Protein 5HR4 (pdb70)

Sequence (1500 aa):
PQDPINIKAAERMGKLHDTLKLVGYEGHALELYLVRLLFCLFAEDTTIFEKSLFQEYIETKTLEDGSDLAHHINTLFYVLNTPEQKRLKNLDEHLAAFPYINGKLFEEPLPPAQFDKAMREALLDLCSLDWSRISPAIFGSLFQSIMDAKKRRNLGAHYTSEANILKLIKPLFLDELWVEFEKVKNNKNKLLAFHKKLRGLTFFDPACGCGNFLVITYRELRLLEIEVLRGLHRGGQQVLDIEHLIQINVDQFFGIEIEEFPAQIAQVALWLTDHQMNMKISDEFGNYFARIPLKSTPHILNANALQIDWNDVLEAKKCCFILGNPPFVGKSKQTPGQKADLLSVFGNLKSASDLDLVAAWYPKAAHYIQTNANIRCAFVSTNSITQGEQVSLLWPLLLSLGIKINFAHRTFSWTNEASGVAAVHCVIIGFGLKDSDEKIIYEYESINGEPLAIKAKNINPYLRDGVDVIACKRQQPISKLPSMRYGNKPTDDGNFLFTDEEKNQFITNEPSSEKYFRRFVGGDEFINNTSRWCLWLDGADISEIRAMPLVLARIKKVQEFRLKSSAKPTRQSASTPMKFFYISQPDTDYLLIPETSSENRQFIPIGFVDRNVISSNATYHIPSAEPLIFGLLSSTMHNCWMRNVGGRLESRYRYSASLVYNTFPWIQPNEKQSKAIEEAAFAILKARSNYPNESLAGLYDPKTMPSELLKAHQKLDKAVDSVYGFKGPNTEIARIAFLFETYQKMTSLKPQDPINIKAAERMGKLHDTLKLVGYEGHALELYLVRLLFCLFAEDTTIFEKSLFQEYIETKTLEDGSDLAHHINTLFYVLNTPEQKRLKNLDEHLAAFPYINGKLFEEPLPPAQFDKAMREALLDLCSLDWSRISPAIFGSLFQSIMDAKKRRNLGAHYTSEANILKLIKPLFLDELWVEFEKVKNNKNKLLAFHKKLRGLTFFDPACGCGNFLVITYRELRLLEIEVLRGLHRGGQQVLDIEHLIQINVDQFFGIEIEEFPAQIAQVALWLTDHQMNMKISDEFGNYFARIPLKSTPHILNANALQIDWNDVLEAKKCCFILGNPPFVGKSKQTPGQKADLLSVFGNLKSASDLDLVAAWYPKAAHYIQTNANIRCAFVSTNSITQGEQVSLLWPLLLSLGIKINFAHRTFSWTNEASGVAAVHCVIIGFGLKDSDEKIIYEYESINGEPLAIKAKNINPYLRDGVDVIACKRQQPISKLPSMRYGNKPTDDGNFLFTDEEKNQFITNEPSSEKYFRRFVGGDEFINNTSRWCLWLDGADISEIRAMPLVLARIKKVQEFRLKSSAKPTRQSASTPMKFFYISQPDTDYLLIPETSSENRQFIPIGFVDRNVISSNATYHIPSAEPLIFGLLSSTMHNCWMRNVGGRLESRYRYSASLVYNTFPWIQPNEKQSKAIEEAAFAILKARSNYPNESLAGLYDPKTMPSELLKAHQKLDKAVDSVYGFKGPNTEIARIAFLFETYQKMTSLL

Nearest PDB structures (foldseek):
  5hr4-assembly1_C  TM=1.001E+00  e=0.000E+00  Methylophilus methylotrophus
  3ufb-assembly1_A  TM=4.708E-01  e=8.929E-09  Vibrio vulnificus YJ016
  2okc-assembly1_A  TM=4.684E-01  e=1.833E-08  Bacteroides thetaiotaomicron VPI-5482
  7vs4-assembly1_A  TM=4.826E-01  e=1.226E-07  Aquipseudomonas alcaligenes
  5ybb-assembly1_B  TM=4.633E-01  e=5.166E-07  Caldanaerobacter subterraneus subsp. tengcongensis MB4

Radius of gyration: 51.99 Å; Cα contacts (8 Å, |Δi|>4): 2659; chains: 2; bounding box: 96×68×172 Å

Solvent-accessible surface area: 61101 Å² total; per-residue (Å²): 156,63,101,91,18,86,39,48,0,1,66,105,1,0,56,5,4,44,56,0,95,145,24,48,7,59,40,85,15,0,24,10,1,1,1,2,0,2,2,0,0,1,0,1,15,21,79,18,0,116,166,19,23,1,27,81,11,1,83,101,46,12,93,113,75,0,14,9,1,0,5,5,3,26,4,3,8,74,0,0,42,8,40,119,102,155,28,21,172,47,25,16,146,94,1,42,40,1,32,54,0,44,8,109,3,4,107,66,92,15,47,9,4,7,5,70,100,68,11,17,82,39,0,29,69,2,1,48,24,40,1,33,201,7,43,7,22,10,2,0,3,4,10,4,38,33,23,66,88,81,94,26,157,36,45,19,6,45,6,7,8,67,65,9,0,45,36,0,0,88,34,20,8,8,58,68,12,78,102,48,6,91,160,14,76,143,59,105,117,117,0,100,69,4,6,63,92,0,72,54,17,19,0,0,0,0,19,7,14,3,0,6,5,0,3,0,0,0,52,25,0,1,71,0,0,8,56,0,3,107,21,28,47,94,26,64,112,136,90,22,74,1,59,165,28,16,69,0,20,0,46,5,0,19,0,1,16,83,48,42,4,0,9,26,0,0,10,1,0,0,9,1,5,5,4,40,11,0,44,34,0,9,106,94,31,59,45,127,20,31,42,48,58,11,101,20,40,5,75,15,73,68,25,34,8,10,131,42,80,3,63,117,20,13,54,3,92,58,5,33,28,0,0,0,22,1,22,41,8,28,78,85,136,9,61,109,45,19,86,61,13,1,73,80,24,10,49,108,79,163,30,1,53,28,0,9,5,0,0,0,16,0,0,44,0,0,101,14,0,91,109,28,42,106,4,30,0,0,0,1,0,8,4,30,0,7,28,5,38,23,0,23,25,0,1,67,48,0,68,86,41,42,6,14,7,30,12,0,2,76,36,4,37,14,80,14,106,12,64,57,64,25,90,35,17,0,2,0,0,0,3,3,37,113,106,45,154,131,24,55,10,33,74,32,116,56,48,94,33,88,46,123,55,77,168,8,91,41,6,7,1,8,2,48,71,29,88,68,34,24,2,63,102,87,112,59,27,46,11,84,31,70,76,20,102,75,0,0,79,19,30,6,99,31,23,0,27,6,69,62,73,88,9,93,58,13,47,102,106,17,98,60,0,60,88,24,24,83,141,7,16,4,4,91,18,31,9,63,126,77,48,80,53,0,1,23,2,65,74,18,53,119,90,84,3,66,75,9,87,67,0,75,52,61,12,113,119,0,52,75,69,1,102,165,32,108,50,134,76,15,90,119,13,1,90,67,31,32,73,10,68,85,51,9,35,24,89,41,73,0,0,0,3,0,36,48,10,35,55,115,30,48,15,7,0,3,4,82,21,73,116,69,14,0,0,11,38,41,0,23,0,0,49,74,14,61,44,44,12,1,0,3,4,3,0,27,0,5,1,0,1,2,47,18,2,4,9,45,88,48,16,70,7,82,2,19,13,33,14,0,1,9,0,0,0,11,45,82,34,100,89,78,46,20,54,46,0,58,64,8,1,115,44,0,57,55,2,27,80,98,82,80,153,83,30,28,21,21,5,5,56,75,95,67,32,20,95,76,0,75,52,8,2,106,48,0,19,159,14,0,19,65,16,27,59,26,104,32,104,68,61,76,138,21,21,13,65,63,0,14,64,33,13,88,70,63,60,87,125,158,98,54,102,93,18,88,41,46,0,1,64,120,0,1,58,5,3,40,56,0,93,134,29,35,7,54,45,84,16,2,22,10,2,1,1,2,0,2,3,0,0,1,0,2,35,24,80,14,3,116,96,32,27,1,28,44,9,1,86,102,46,9,94,109,78,0,16,7,0,3,6,4,3,24,4,1,10,77,0,0,47,7,34,85,104,156,38,23,96,50,28,18,144,89,0,43,49,1,42,73,0,12,20,110,5,5,111,68,94,13,47,10,4,8,3,70,95,69,12,16,82,41,0,28,42,1,0,48,24,39,1,19,193,6,42,8,20,10,1,0,2,4,10,4,40,27,21,69,88,81,94,23,164,36,48,23,6,40,6,7,6,63,65,7,0,45,38,0,0,94,25,4,1,8,64,104,20,80,103,76,6,92,171,25,71,140,80,65,125,30,0,54,67,6,6,60,46,0,72,52,26,19,0,0,1,0,21,8,14,2,0,6,7,0,3,0,0,0,54,25,0,2,71,0,0,9,52,0,1,111,37,52,59,106,27,62,185,136,88,21,73,1,110,142,29,18,73,0,21,0,48,5,0,18,0,0,18,84,53,42,3,1,10,27,0,0,16,1,0,0,9,0,3,5,4,40,12,0,38,36,0,8,112,86,34,61,49,128,19,32,40,50,56,8,100,21,40,5,76,17,68,69,26,33,7,11,133,42,80,5,53,121,23,12,122,2,93,54,5,33,20,0,0,0,22,2,21,41,6,27,87,86,134,8,61,112,44,19,89,61,14,1,76,82,24,14,44,158,64,168,34,2,56,31,0,10,5,0,0,0,14,2,0,40,0,0,104,10,0,91,101,28,42,101,1,93,0,0,0,0,0,8,3,31,0,8,28,4,34,21,0,24,24,0,2,64,49,2,70,86,36,38,10,14,10,15,11,0,2,80,27,4,30,16,80,11,107,14,67,60,60,28,90,37,12,0,2,0,0,0,5,2,36,104,106,35,161,75,18,56,7,34,71,34,115,52,60,120,31,157,28,123,50,72,183,10,95,38,5,7,2,8,2,40,80,27,99,60,32,23,1,62,102,64,109,56,27,30,11,157,28,67,76,21,103,77,0,0,80,14,31,5,100,35,23,1,30,4,68,65,74,90,10,97,58,13,50,98,108,14,96,66,0,58,93,24,24,82,134,8,14,3,5,96,21,32,8,56,124,74,53,81,51,0,1,27,3,76,78,21,81,113,75,86,1,70,76,11,99,68,1,74,50,64,14,48,112,0,65,100,70,1,103,158,30,113,47,132,78,16,94,110,14,2,84,85,23,45,24,10,64,85,58,10,34,19,94,41,72,0,0,0,3,0,37,50,12,33,54,113,32,98,11,10,0,2,5,80,18,72,115,69,24,0,0,10,39,39,0,26,0,0,46,76,16,61,44,47,9,0,0,2,8,2,0,29,0,5,2,0,0,3,50,16,1,4,10,43,85,46,11,66,5,80,3,18,12,31,13,0,1,9,0,0,0,14,74,101,29,83,157,165,39,19,54,44,0,66,64,6,0,118,46,0,55,51,1,24,71,91,78,100,166,83,29,30,24,22,3,6,62,65,104,60,34,23,84,77,0,69,55,8,1,113,50,0,16,164,11,0,23,55,14,16,55,20,104,36,91,126,66,65,145,24,8,18,64,60,0,24,64,18,11,83,62,35,45,84,155,136

Foldseek 3Di:
DFAADDLVLLLLLLVLLVVLVVVPCDDPLSLLVSLVLLVVLQCLLDPQAPNLLVLVCCVPVHDLFQACVQVVVLVLLVLLQDALVPDDPVPDPSSSRHHNAHDVSRPDRHDTGGDGNVSSVSSSVSNRHRHNDPAQQSLLSNLQSNDDPLRCQFQVSHGAAPVRLCVFVCVQPLVVLVVLCVVCLQPLVVLVVSQVVLLLAAEEEAAQFLARNVLSVLLSSLVSVLSSQVSNDPPVPDQRDDVVRDHHAQQRYFYEHADVNSLSNSWSSRQSSQQSSQVVSCVVRVDHDHCGRDPHTHQYHHHNSLPDQCVVSPQLVSHAEYEDEGHWAALVGHDPVLLVSQCVQVPPAPPSSRDTSVLSVQSSVLVRCLVPQNHKYKYKYFLQCLAAANLVVRVVVSVVSQKFWQEKEHWAFDDHDHPDTDGTIIMMTIITNDHDPWGWYWYDPHSHDDTDTDTAPGQESSRDRADPDAFHFDPAALDDDFAKFFAFAAQQPQLFKDAPVRVVVVCVVFVLQPVQKFWEDALVCQQAVGTMIGRACVPPDVVSVVVTVSVVVSLVSRLVSQCPDDDVLSPVCSVVSRHGSGHDQDPAKKKKFFFWAAPLFLAGDIGIDGSRHGYHSRIMIRGPDDLLVVLVNRASLLSLQQQRHHGHDSRTRGDDCRGRVRLFQADDADPVLSVQLSVLSVQLVVLVVVDPPQRNNQCRNVVNHDVSNVVSNVSSNVSRCVRVVNDDDPDSVVSVNSRVVRSVVSVVD/DAFAADDLVLLLLLLVLLVVLVVVPCDDPLSLLVSLVLVLVLQCLLDVQAPNLLVLVCCVPVHDLFQACVLVVVLVLLVQLCAALVGDDPPPDPSSSSRHHAHDPSRPDRHDTTGDGNVSSVSSSVSSRHRCLPPAQQSLLSSQQNNDDPLGCQQQVSHGAAPVVLCVWVCVQPLVVLVVVCVVCLQPLVSLVVSLVVLLLAAEEEEQQFLARNLLSVLLSSLVVVLSSQVSNDPPVPDFRDCVVRDRHAQQRYEYEHQDVNSLSSNWSSRQSSVQSSQVVSCVVRPHHDHCGRPPHTHQYHNHHLLPDQCVVRPQLVSHAEYEYEGRWDFLPGHDPVLLVSQCVLVPPQPPSSRETSVLSVQSSVLVRCLVPQNYKYKYKYFLQCLAAANLVRRVVVSVVSQKFWQEKEPWAFDDHDHPPTDGTIIMMTMITNDHDCWGWYWYDPHSHDDTDIDTARGQESNRDRADPDAFHFACAALDPDFDKFFAFAAQQVCLFKDAPVRVVVLCVVPVLQPVQKFWEDALVCQQAVGTMIGRAPPPPPVVSVVVDVSVVVSQLSSLVSQCPDPDVLSPVCSVVSRHGSGHDQDPAKKKKFFFWDAPQFQARDIGIDGSRHGYHSRIMIRGPDDLLVVLVNRASLLSLQQQRFHGHDSRTRGDDCRTRVRLFQAADADPVLSVQLSVLSVQLVVLVVVDPVDGNNQCGNVVRHDPSNVVSRVSSNVSRCVRVVPPDDPDSVSSVNSRVVSSVVSVVVD

Secondary structure (DSSP, 8-state):
-PPBP-HHHHHHHHHHHHHHHHTT--HHHHHHHHHHHHHHHHHHTTTSSSTTHHHHHHHHHS-TTSSSHHHHHHHHHHHTTS-GGGS-TT--HHHHTSPP--HHHH-S--------HHHHHHHHHHHTSB-TT--HHHHHHHHHHTS-HHHHHHTT--PPPHHHHHHHHIIIIIHHHHHHHHHHTT-HHHHHHHHHHHHT--EEETT-TTSHHHHHHHHHHHHHHHHHHHHH--STTSPP-HHHH----GGGEEEEESSHHHHHHHHHHHHHHHHHHHHHHHHHTTS-----S-----EEEES-TTTS-GGGTS-GGG--EEEE-PPP--TTS--HHHHHHHHHHHTT-TTGGGS-GGGGHHHHHHHHGGG-TT-EEEEEEEGGGGSHHHHHHHHHHHHHTT-EEEEEEEEEE---SSSS----EEEEEEEESS--SSEEEEE-SSTTS--EEEEES---TTSSSS--------SS-SSS----EEPBB--STTTTEEEHHHHHHHHHHSGGGGGGEEEEE-HHHHHTT--EEEE--TT--HHHHHH-HHHHHHHHHHHHHHHT-SSHHHHHHTTSTTS-SB----SS-EEEEESEE-TT-SS---EEE-TTSEEBTTEEEEET--HHHHHHHHSHHHHHHHHHHSEEETTEEE--TTTTGGG---PPP-HHHHHHHHHHHHHHHHHHHTSTT--HHHHH-TTT--HHHHHHHHHHHHHHHHHHT--S--SHHHHHHHHHHHHHHHHT-/-PPPBP-HHHHHHHHHHHHHHHHHT--THHHHHHHHHHHHHHHHHHTTSSSTTHHHHHHHHHS-TT-TTHHHHHHHHHHHHTS-GGGS-TT--HHHHTS----HHHH-S--------HHHHHHHHHHHTSB-TT--HHHHHHHHHTTS-HHHHHHTT--PPPHHHHHHHHIIIIIHHHHHHHHHHTT-HHHHHHHHHHHHT--EEEET-TTSHHHHHHHHHHHHHHHHHHHHH--STTSPP-HHHH----GGGEEEEESSHHHHHHHHHHHHHHHHHHHHHHHHHHTS-----S-----EEEES-TTTS-GGGTS-GGG--EEEE------TTS--HHHHHHHHHHHTT-TTGGGS-GGGGHHHHHHHHHTT-TT-EEEEEEEGGGGSGGGHHHHHHHHHHTT-EEEEEEEEEE---SSSS----EEEEEEEESS--SSEEEEEESSTTS-EEEEEES---TTSSSS--------SS-SSS-PPPEE-BB--STTTTEE-HHHHHHHHHH-GGGGGGEEEEE-HHHHHTT---EEE--TT--HHHHHT-HHHHHHHHHHHHHHHT-SSHHHHHHTTSTTS-SB----SS-EEEEESEE-TT-SS---EEE-TTSEEBTTEEEEES--HHHHHHHHSHHHHHHHHHHSEEETTEEE--TTTTGGG-------HHHHHHHHHHHHHHHHHHHT--S--HHHHT-GGG--HHHHHHHHHHHHHHHHHHT--S-SSHHHHHHHHHHHHHHHHHT-

B-factor: mean 38.35, std 11.58, range [15.12, 115.85]

Structure (mmCIF, N/CA/C/O backbone):
data_5HR4
#
_entry.id   5HR4
#
_cell.length_a   61.877
_cell.length_b   95.292
_cell.length_c   161.969
_cell.angle_alpha   72.84
_cell.angle_beta   89.15
_cell.angle_gamma   71.62
#
_symmetry.space_group_name_H-M   'P 1'
#
loop_
_entity.id
_entity.type
_entity.pdbx_description
1 polymer MmeI
2 polymer "DNA (5'-D(P*TP*AP*TP*CP*CP*GP*AP*CP*AP*TP*AP*AP*C)-3')"
3 polymer "DNA (5'-D(P*GP*TP*TP*AP*TP*GP*TP*CP*GP*GP*AP*TP*A)-3')"
4 non-polymer 'CALCIUM ION'
5 non-polymer SINEFUNGIN
6 water water
#
loop_
_atom_site.group_PDB
_atom_site.id
_atom_site.type_symbol
_atom_site.label_atom_id
_atom_site.label_alt_id
_atom_site.label_comp_id
_atom_site.label_asym_id
_atom_site.label_entity_id
_atom_site.label_seq_id
_atom_site.pdbx_PDB_ins_code
_atom_site.Cartn_x
_atom_site.Cartn_y
_atom_site.Cartn_z
_atom_site.occupancy
_atom_site.B_iso_or_equiv
_atom_site.auth_seq_id
_atom_site.auth_comp_id
_atom_site.auth_asym_id
_atom_site.auth_atom_id
_atom_site.pdbx_PDB_model_num
ATOM 1 N N . PRO A 1 157 ? 28.356 11.189 9.492 1.00 64.86 157 PRO C N 1
ATOM 2 C CA . PRO A 1 157 ? 27.971 9.792 9.320 1.00 56.98 157 PRO C CA 1
ATOM 3 C C . PRO A 1 157 ? 26.518 9.544 9.755 1.00 54.42 157 PRO C C 1
ATOM 4 O O . PRO A 1 157 ? 25.924 10.354 10.472 1.00 55.31 157 PRO C O 1
ATOM 6 N N . GLN A 1 158 ? 25.952 8.421 9.318 1.00 51.62 158 GLN C N 1
ATOM 7 C CA . GLN A 1 158 ? 24.561 8.098 9.607 1.00 47.11 158 GLN C CA 1
ATOM 8 C C . GLN A 1 158 ? 24.422 7.491 10.999 1.00 44.89 158 GLN C C 1
ATOM 9 O O . GLN A 1 158 ? 25.294 6.749 11.456 1.00 48.56 158 GLN C O 1
ATOM 15 N N . ASP A 1 159 ? 23.311 7.800 11.670 1.00 48.27 159 ASP C N 1
ATOM 16 C CA . ASP A 1 159 ? 23.074 7.305 13.027 1.00 45.89 159 ASP C CA 1
ATOM 17 C C . ASP A 1 159 ? 23.014 5.782 13.020 1.00 43.31 159 ASP C C 1
ATOM 18 O O . ASP A 1 159 ? 22.213 5.209 12.268 1.00 44.66 159 ASP C O 1
ATOM 23 N N . PRO A 1 160 ? 23.823 5.090 13.817 1.00 46.52 160 PRO C N 1
ATOM 24 C CA . PRO A 1 160 ? 23.704 3.628 13.876 1.00 42.86 160 PRO C CA 1
ATOM 25 C C . PRO A 1 160 ? 22.359 3.210 14.443 1.00 42.23 160 PRO C C 1
ATOM 26 O O . PRO A 1 160 ? 21.759 3.908 15.259 1.00 47.59 160 PRO C O 1
ATOM 30 N N . ILE A 1 161 ? 21.870 2.064 13.973 1.00 44.72 161 ILE C N 1
ATOM 31 C CA . ILE A 1 161 ? 20.544 1.602 14.362 1.00 42.10 161 ILE C CA 1
ATOM 32 C C . ILE A 1 161 ? 20.544 1.198 15.827 1.00 39.55 161 ILE C C 1
ATOM 33 O O . ILE A 1 161 ? 21.560 0.766 16.381 1.00 40.35 161 ILE C O 1
ATOM 38 N N . ASN A 1 162 ? 19.384 1.321 16.458 1.00 41.25 162 ASN C N 1
ATOM 39 C CA . ASN A 1 162 ? 19.193 0.842 17.819 1.00 40.23 162 ASN C CA 1
ATOM 40 C C . ASN A 1 162 ? 17.952 -0.039 17.855 1.00 41.36 162 ASN C C 1
ATOM 41 O O . ASN A 1 162 ? 17.430 -0.418 16.803 1.00 44.04 162 ASN C O 1
ATOM 46 N N . ILE A 1 163 ? 17.447 -0.347 19.048 1.00 39.81 163 ILE C N 1
ATOM 47 C CA . ILE A 1 163 ? 16.195 -1.093 19.129 1.00 41.73 163 ILE C CA 1
ATOM 48 C C . ILE A 1 163 ? 15.038 -0.346 18.465 1.00 40.19 163 ILE C C 1
ATOM 49 O O . ILE A 1 163 ? 14.141 -0.973 17.889 1.00 45.81 163 ILE C O 1
ATOM 54 N N . LYS A 1 164 ? 15.022 0.988 18.524 1.00 38.44 164 LYS C N 1
ATOM 55 C CA . LYS A 1 164 ? 13.870 1.701 17.975 1.00 43.16 164 LYS C CA 1
ATOM 56 C C . LYS A 1 164 ? 13.775 1.526 16.462 1.00 42.69 164 LYS C C 1
ATOM 57 O O . LYS A 1 164 ? 12.687 1.653 15.892 1.00 42.88 164 LYS C O 1
ATOM 59 N N . ALA A 1 165 ? 14.886 1.189 15.805 1.00 44.86 165 ALA C N 1
ATOM 60 C CA . ALA A 1 165 ? 14.855 0.984 14.362 1.00 35.92 165 ALA C CA 1
ATOM 61 C C . ALA A 1 165 ? 14.215 -0.348 14.013 1.00 39.19 165 ALA C C 1
ATOM 62 O O . ALA A 1 165 ? 13.407 -0.427 13.079 1.00 41.49 165 ALA C O 1
ATOM 64 N N . ALA A 1 166 ? 14.559 -1.410 14.739 1.00 35.96 166 ALA C N 1
ATOM 65 C CA . ALA A 1 166 ? 13.894 -2.681 14.473 1.00 32.89 166 ALA C CA 1
ATOM 66 C C . ALA A 1 166 ? 12.394 -2.563 14.709 1.00 38.26 166 ALA C C 1
ATOM 67 O O . ALA A 1 166 ? 11.592 -3.033 13.896 1.00 37.86 166 ALA C O 1
ATOM 69 N N . GLU A 1 167 ? 11.993 -1.909 15.801 1.00 39.93 167 GLU C N 1
ATOM 70 C CA . GLU A 1 167 ? 10.567 -1.781 16.081 1.00 39.27 167 GLU C CA 1
ATOM 71 C C . GLU A 1 167 ? 9.849 -1.024 14.966 1.00 35.51 167 GLU C C 1
ATOM 72 O O . GLU A 1 167 ? 8.721 -1.373 14.603 1.00 33.96 167 GLU C O 1
ATOM 78 N N . ARG A 1 168 ? 10.492 0.002 14.396 1.00 37.09 168 ARG C N 1
ATOM 79 C CA . ARG A 1 168 ? 9.892 0.728 13.276 1.00 35.60 168 ARG C CA 1
ATOM 80 C C . ARG A 1 168 ? 9.786 -0.156 12.038 1.00 42.07 168 ARG C C 1
ATOM 81 O O . ARG A 1 168 ? 8.772 -0.129 11.326 1.00 42.09 168 ARG C O 1
ATOM 89 N N . MET A 1 169 ? 10.826 -0.948 11.769 1.00 37.71 169 MET C N 1
ATOM 90 C CA . MET A 1 169 ? 10.779 -1.901 10.669 1.00 37.88 169 MET C CA 1
ATOM 91 C C . MET A 1 169 ? 9.665 -2.919 10.870 1.00 39.70 169 MET C C 1
ATOM 92 O O . MET A 1 169 ? 8.972 -3.291 9.913 1.00 42.49 169 MET C O 1
ATOM 97 N N . GLY A 1 170 ? 9.469 -3.368 12.109 1.00 39.36 170 GLY C N 1
ATOM 98 C CA . GLY A 1 170 ? 8.331 -4.220 12.411 1.00 35.55 170 GLY C CA 1
ATOM 99 C C . GLY A 1 170 ? 6.998 -3.585 12.059 1.00 36.47 170 GLY C C 1
ATOM 100 O O . GLY A 1 170 ? 6.101 -4.260 11.548 1.00 36.56 170 GLY C O 1
ATOM 101 N N . LYS A 1 171 ? 6.843 -2.279 12.319 1.00 35.36 171 LYS C N 1
ATOM 102 C CA . LYS A 1 171 ? 5.559 -1.645 12.004 1.00 37.83 171 LYS C CA 1
ATOM 103 C C . LYS A 1 171 ? 5.345 -1.563 10.491 1.00 37.82 171 LYS C C 1
ATOM 104 O O . LYS A 1 171 ? 4.211 -1.674 10.007 1.00 39.13 171 LYS C O 1
ATOM 106 N N . LEU A 1 172 ? 6.422 -1.389 9.729 1.00 41.03 172 LEU C N 1
ATOM 107 C CA . LEU A 1 172 ? 6.325 -1.460 8.274 1.00 38.83 172 LEU C CA 1
ATOM 108 C C . LEU A 1 172 ? 5.757 -2.801 7.844 1.00 40.47 172 LEU C C 1
ATOM 109 O O . LEU A 1 172 ? 4.837 -2.867 7.017 1.00 38.31 172 LEU C O 1
ATOM 114 N N . HIS A 1 173 ? 6.291 -3.882 8.416 1.00 36.86 173 HIS C N 1
ATOM 115 C CA . HIS A 1 173 ? 5.779 -5.223 8.168 1.00 34.03 173 HIS C CA 1
ATOM 116 C C . HIS A 1 173 ? 4.276 -5.300 8.415 1.00 35.25 173 HIS C C 1
ATOM 117 O O . HIS A 1 173 ? 3.507 -5.658 7.521 1.00 38.79 173 HIS C O 1
ATOM 124 N N . ASP A 1 174 ? 3.833 -4.957 9.625 1.00 38.84 174 ASP C N 1
ATOM 125 C CA . ASP A 1 174 ? 2.405 -5.031 9.931 1.00 39.45 174 ASP C CA 1
ATOM 126 C C . ASP A 1 174 ? 1.590 -4.048 9.094 1.00 40.70 174 ASP C C 1
ATOM 127 O O . ASP A 1 174 ? 0.418 -4.318 8.791 1.00 41.72 174 ASP C O 1
ATOM 132 N N . THR A 1 175 ? 2.182 -2.908 8.715 1.00 33.70 175 THR C N 1
ATOM 133 C CA . THR A 1 175 ? 1.496 -1.985 7.813 1.00 34.09 175 THR C CA 1
ATOM 134 C C . THR A 1 175 ? 1.270 -2.617 6.442 1.00 40.08 175 THR C C 1
ATOM 135 O O . THR A 1 175 ? 0.187 -2.496 5.857 1.00 39.10 175 THR C O 1
ATOM 139 N N . LEU A 1 176 ? 2.301 -3.271 5.902 1.00 41.74 176 LEU C N 1
ATOM 140 C CA . LEU A 1 176 ? 2.133 -4.073 4.700 1.00 34.20 176 LEU C CA 1
ATOM 141 C C . LEU A 1 176 ? 1.148 -5.210 4.927 1.00 38.90 176 LEU C C 1
ATOM 142 O O . LEU A 1 176 ? 0.307 -5.489 4.065 1.00 43.08 176 LEU C O 1
ATOM 147 N N . LYS A 1 177 ? 1.226 -5.887 6.075 1.00 36.73 177 LYS C N 1
ATOM 148 C CA . LYS A 1 177 ? 0.292 -6.980 6.308 1.00 36.64 177 LYS C CA 1
ATOM 149 C C . LYS A 1 177 ? -1.144 -6.482 6.235 1.00 36.42 177 LYS C C 1
ATOM 150 O O . LYS A 1 177 ? -2.001 -7.134 5.631 1.00 40.03 177 LYS C O 1
ATOM 156 N N . LEU A 1 178 ? -1.416 -5.300 6.792 1.00 37.60 178 LEU C N 1
ATOM 157 C CA . LEU A 1 178 ? -2.800 -4.852 6.897 1.00 37.90 178 LEU C CA 1
ATOM 158 C C . LEU A 1 178 ? -3.433 -4.545 5.546 1.00 37.09 178 LEU C C 1
ATOM 159 O O . LEU A 1 178 ? -4.662 -4.572 5.442 1.00 36.97 178 LEU C O 1
ATOM 164 N N . VAL A 1 179 ? -2.644 -4.264 4.509 1.00 35.12 179 VAL C N 1
ATOM 165 C CA . VAL A 1 179 ? -3.238 -3.993 3.200 1.00 36.38 179 VAL C CA 1
ATOM 166 C C . VAL A 1 179 ? -3.369 -5.277 2.390 1.00 31.84 179 VAL C C 1
ATOM 167 O O . VAL A 1 179 ? -3.755 -5.236 1.217 1.00 34.74 179 VAL C O 1
ATOM 171 N N . GLY A 1 180 ? -3.049 -6.416 3.006 1.00 32.58 180 GLY C N 1
ATOM 172 C CA . GLY A 1 180 ? -3.245 -7.719 2.401 1.00 30.92 180 GLY C CA 1
ATOM 173 C C . GLY A 1 180 ? -2.016 -8.362 1.796 1.00 37.33 180 GLY C C 1
ATOM 174 O O . GLY A 1 180 ? -2.152 -9.360 1.074 1.00 33.34 180 GLY C O 1
ATOM 175 N N . TYR A 1 181 ? -0.822 -7.811 2.043 1.00 39.86 181 TYR C N 1
ATOM 176 C CA . TYR A 1 181 ? 0.424 -8.442 1.612 1.00 27.87 181 TYR C CA 1
ATOM 177 C C . TYR A 1 181 ? 0.908 -9.295 2.772 1.00 32.54 181 TYR C C 1
ATOM 178 O O . TYR A 1 181 ? 1.687 -8.865 3.624 1.00 39.67 181 TYR C O 1
ATOM 187 N N . GLU A 1 182 ? 0.431 -10.526 2.792 1.00 32.93 182 GLU C N 1
ATOM 188 C CA . GLU A 1 182 ? 0.411 -11.386 3.959 1.00 31.07 182 GLU C CA 1
ATOM 189 C C . GLU A 1 182 ? 1.248 -12.618 3.675 1.00 24.20 182 GLU C C 1
ATOM 190 O O . GLU A 1 182 ? 1.595 -12.903 2.535 1.00 28.87 182 GLU C O 1
ATOM 192 N N . GLY A 1 183 ? 1.541 -13.373 4.721 1.00 25.21 183 GLY C N 1
ATOM 193 C CA . GLY A 1 183 ? 2.074 -14.696 4.486 1.00 21.99 183 GLY C CA 1
ATOM 194 C C . GLY A 1 183 ? 3.524 -14.720 4.009 1.00 34.77 183 GLY C C 1
ATOM 195 O O . GLY A 1 183 ? 4.341 -13.827 4.289 1.00 33.77 183 GLY C O 1
ATOM 196 N N . HIS A 1 184 ? 3.828 -15.789 3.269 1.00 34.41 184 HIS C N 1
ATOM 197 C CA . HIS A 1 184 ? 5.183 -16.089 2.825 1.00 30.71 184 HIS C CA 1
ATOM 198 C C . HIS A 1 184 ? 5.794 -14.932 2.046 1.00 31.73 184 HIS C C 1
ATOM 199 O O . HIS A 1 184 ? 6.956 -14.572 2.269 1.00 33.47 184 HIS C O 1
ATOM 206 N N . ALA A 1 185 ? 5.050 -14.348 1.105 1.00 29.95 185 ALA C N 1
ATOM 207 C CA . ALA A 1 185 ? 5.605 -13.193 0.402 1.00 31.47 185 ALA C CA 1
ATOM 208 C C . ALA A 1 185 ? 6.015 -12.115 1.395 1.00 31.00 185 ALA C C 1
ATOM 209 O O . ALA A 1 185 ? 7.135 -11.595 1.336 1.00 31.29 185 ALA C O 1
ATOM 211 N N . LEU A 1 186 ? 5.140 -11.805 2.355 1.00 27.66 186 LEU C N 1
ATOM 212 C CA . LEU A 1 186 ? 5.445 -10.740 3.305 1.00 30.12 186 LEU C CA 1
ATOM 213 C C . LEU A 1 186 ? 6.766 -11.006 4.036 1.00 31.46 186 LEU C C 1
ATOM 214 O O . LEU A 1 186 ? 7.675 -10.171 4.014 1.00 26.39 186 LEU C O 1
ATOM 219 N N . GLU A 1 187 ? 6.899 -12.192 4.644 1.00 29.18 187 GLU C N 1
ATOM 220 C CA . GLU A 1 187 ? 8.085 -12.522 5.422 1.00 27.10 187 GLU C CA 1
ATOM 221 C C . GLU A 1 187 ? 9.354 -12.398 4.593 1.00 35.42 187 GLU C C 1
ATOM 222 O O . GLU A 1 187 ? 10.368 -11.868 5.070 1.00 36.49 187 GLU C O 1
ATOM 228 N N . LEU A 1 188 ? 9.333 -12.900 3.355 1.00 33.94 188 LEU C N 1
ATOM 229 C CA . LEU A 1 188 ? 10.538 -12.853 2.537 1.00 27.38 188 LEU C CA 1
ATOM 230 C C . LEU A 1 188 ? 10.734 -11.487 1.892 1.00 31.88 188 LEU C C 1
ATOM 231 O O . LEU A 1 188 ? 11.881 -11.067 1.685 1.00 33.71 188 LEU C O 1
ATOM 236 N N . TYR A 1 189 ? 9.650 -10.776 1.574 1.00 30.38 189 TYR C N 1
ATOM 237 C CA . TYR A 1 189 ? 9.795 -9.395 1.120 1.00 28.93 189 TYR C CA 1
ATOM 238 C C . TYR A 1 189 ? 10.598 -8.590 2.128 1.00 33.46 189 TYR C C 1
ATOM 239 O O . TYR A 1 189 ? 11.554 -7.892 1.773 1.00 36.92 189 TYR C O 1
ATOM 248 N N . LEU A 1 190 ? 10.254 -8.723 3.409 1.00 33.31 190 LEU C N 1
ATOM 249 C CA . LEU A 1 190 ? 10.817 -7.841 4.424 1.00 30.44 190 LEU C CA 1
ATOM 250 C C . LEU A 1 190 ? 12.268 -8.205 4.709 1.00 33.91 190 LEU C C 1
ATOM 251 O O . LEU A 1 190 ? 13.158 -7.344 4.727 1.00 32.56 190 LEU C O 1
ATOM 256 N N . VAL A 1 191 ? 12.526 -9.493 4.904 1.00 33.70 191 VAL C N 1
ATOM 257 C CA . VAL A 1 191 ? 13.889 -9.972 5.073 1.00 29.42 191 VAL C CA 1
ATOM 258 C C . VAL A 1 191 ? 14.764 -9.622 3.860 1.00 30.88 191 VAL C C 1
ATOM 259 O O . VAL A 1 191 ? 15.959 -9.348 4.008 1.00 35.02 191 VAL C O 1
ATOM 263 N N . ARG A 1 192 ? 14.197 -9.583 2.654 1.00 30.62 192 ARG C N 1
ATOM 264 C CA . ARG A 1 192 ? 14.952 -9.045 1.525 1.00 30.79 192 ARG C CA 1
ATOM 265 C C . ARG A 1 192 ? 15.292 -7.568 1.729 1.00 33.69 192 ARG C C 1
ATOM 266 O O . ARG A 1 192 ? 16.453 -7.167 1.577 1.00 32.75 192 ARG C O 1
ATOM 274 N N . LEU A 1 193 ? 14.293 -6.738 2.061 1.00 32.30 193 LEU C N 1
ATOM 275 C CA . LEU A 1 193 ? 14.571 -5.335 2.370 1.00 29.76 193 LEU C CA 1
ATOM 276 C C . LEU A 1 193 ? 15.651 -5.200 3.430 1.00 33.05 193 LEU C C 1
ATOM 277 O O . LEU A 1 193 ? 16.500 -4.301 3.366 1.00 33.51 193 LEU C O 1
ATOM 282 N N . LEU A 1 194 ? 15.616 -6.069 4.435 1.00 33.27 194 LEU C N 1
ATOM 283 C CA . LEU A 1 194 ? 16.610 -5.995 5.490 1.00 31.85 194 LEU C CA 1
ATOM 284 C C . LEU A 1 194 ? 18.005 -6.163 4.917 1.00 32.35 194 LEU C C 1
ATOM 285 O O . LEU A 1 194 ? 18.933 -5.426 5.275 1.00 32.89 194 LEU C O 1
ATOM 290 N N . PHE A 1 195 ? 18.166 -7.123 4.013 1.00 34.15 195 PHE C N 1
ATOM 291 C CA . PHE A 1 195 ? 19.465 -7.311 3.381 1.00 32.76 195 PHE C CA 1
ATOM 292 C C . PHE A 1 195 ? 19.856 -6.075 2.590 1.00 29.40 195 PHE C C 1
ATOM 293 O O . PHE A 1 195 ? 21.013 -5.653 2.615 1.00 34.15 195 PHE C O 1
ATOM 301 N N . CYS A 1 196 ? 18.909 -5.470 1.888 1.00 30.84 196 CYS C N 1
ATOM 302 C CA . CYS A 1 196 ? 19.256 -4.265 1.148 1.00 34.97 196 CYS C CA 1
ATOM 303 C C . CYS A 1 196 ? 19.684 -3.143 2.092 1.00 33.86 196 CYS C C 1
ATOM 304 O O . CYS A 1 196 ? 20.630 -2.406 1.789 1.00 27.76 196 CYS C O 1
ATOM 307 N N . LEU A 1 197 ? 19.014 -2.999 3.244 1.00 30.12 197 LEU C N 1
ATOM 308 C CA . LEU A 1 197 ? 19.396 -1.925 4.155 1.00 31.27 197 LEU C CA 1
ATOM 309 C C . LEU A 1 197 ? 20.808 -2.140 4.676 1.00 29.81 197 LEU C C 1
ATOM 310 O O . LEU A 1 197 ? 21.607 -1.202 4.732 1.00 29.36 197 LEU C O 1
ATOM 315 N N . PHE A 1 198 ? 21.149 -3.382 5.010 1.00 29.62 198 PHE C N 1
ATOM 316 C CA . PHE A 1 198 ? 22.509 -3.690 5.430 1.00 32.95 198 PHE C CA 1
ATOM 317 C C . PHE A 1 198 ? 23.506 -3.493 4.287 1.00 33.24 198 PHE C C 1
ATOM 318 O O . PHE A 1 198 ? 24.638 -3.035 4.509 1.00 28.85 198 PHE C O 1
ATOM 326 N N . ALA A 1 199 ? 23.098 -3.818 3.056 1.00 27.34 199 ALA C N 1
ATOM 327 C CA . ALA A 1 199 ? 24.049 -3.877 1.953 1.00 28.89 199 ALA C CA 1
ATOM 328 C C . ALA A 1 199 ? 24.515 -2.493 1.524 1.00 35.37 199 ALA C C 1
ATOM 329 O O . ALA A 1 199 ? 25.686 -2.321 1.156 1.00 39.53 199 ALA C O 1
ATOM 331 N N . GLU A 1 200 ? 23.628 -1.493 1.534 1.00 32.17 200 GLU C N 1
ATOM 332 C CA . GLU A 1 200 ? 24.066 -0.183 1.058 1.00 36.83 200 GLU C CA 1
ATOM 333 C C . GLU A 1 200 ? 24.981 0.513 2.062 1.00 41.73 200 GLU C C 1
ATOM 334 O O . GLU A 1 200 ? 25.726 1.425 1.678 1.00 40.51 200 GLU C O 1
ATOM 340 N N . ASP A 1 201 ? 24.953 0.084 3.324 1.00 37.04 201 ASP C N 1
ATOM 341 C CA . ASP A 1 201 ? 25.762 0.651 4.392 1.00 36.99 201 ASP C CA 1
ATOM 342 C C . ASP A 1 201 ? 27.075 -0.094 4.575 1.00 43.09 201 ASP C C 1
ATOM 343 O O . ASP A 1 201 ? 27.846 0.212 5.492 1.00 42.78 201 ASP C O 1
ATOM 348 N N . THR A 1 202 ? 27.321 -1.074 3.741 1.00 41.46 202 THR C N 1
ATOM 349 C CA . THR A 1 202 ? 28.572 -1.790 3.671 1.00 40.38 202 THR C CA 1
ATOM 350 C C . THR A 1 202 ? 29.028 -1.688 2.215 1.00 45.43 202 THR C C 1
ATOM 351 O O . THR A 1 202 ? 28.505 -0.876 1.433 1.00 47.52 202 THR C O 1
ATOM 355 N N . THR A 1 203 ? 29.989 -2.505 1.837 1.00 37.57 203 THR C N 1
ATOM 356 C CA . THR A 1 203 ? 30.523 -2.445 0.493 1.00 45.23 203 THR C CA 1
ATOM 357 C C . THR A 1 203 ? 29.850 -3.429 -0.451 1.00 42.12 203 THR C C 1
ATOM 358 O O . THR A 1 203 ? 30.385 -3.693 -1.532 1.00 43.44 203 THR C O 1
ATOM 362 N N . ILE A 1 204 ? 28.696 -3.976 -0.070 1.00 35.02 204 ILE C N 1
ATOM 363 C CA . ILE A 1 204 ? 28.011 -4.922 -0.941 1.00 37.90 204 ILE C CA 1
ATOM 364 C C . ILE A 1 204 ? 27.386 -4.194 -2.124 1.00 36.66 204 ILE C C 1
ATOM 365 O O . ILE A 1 204 ? 27.641 -4.533 -3.285 1.00 36.97 204 ILE C O 1
ATOM 370 N N . PHE A 1 205 ? 26.532 -3.211 -1.843 1.00 36.35 205 PHE C N 1
ATOM 371 C CA . PHE A 1 205 ? 26.214 -2.163 -2.802 1.00 37.50 205 PHE C CA 1
ATOM 372 C C . PHE A 1 205 ? 27.174 -0.997 -2.588 1.00 36.74 205 PHE C C 1
ATOM 373 O O . PHE A 1 205 ? 27.715 -0.813 -1.495 1.00 38.75 205 PHE C O 1
ATOM 381 N N . GLU A 1 206 ? 27.365 -0.196 -3.639 1.00 36.36 206 GLU C N 1
ATOM 382 C CA . GLU A 1 206 ? 27.942 1.128 -3.464 1.00 33.92 206 GLU C CA 1
ATOM 383 C C . GLU A 1 206 ? 27.177 1.864 -2.379 1.00 37.77 206 GLU C C 1
ATOM 384 O O . GLU A 1 206 ? 25.959 1.727 -2.260 1.00 42.33 206 GLU C O 1
ATOM 390 N N . LYS A 1 207 ? 27.898 2.664 -1.600 1.00 40.97 207 LYS C N 1
ATOM 391 C CA . LYS A 1 207 ? 27.331 3.321 -0.430 1.00 40.86 207 LYS C CA 1
ATOM 392 C C . LYS A 1 207 ? 26.018 4.007 -0.770 1.00 38.54 207 LYS C C 1
ATOM 393 O O . LYS A 1 207 ? 25.953 4.837 -1.682 1.00 39.41 207 LYS C O 1
ATOM 399 N N . SER A 1 208 ? 24.967 3.616 -0.057 1.00 39.56 208 SER C N 1
ATOM 400 C CA . SER A 1 208 ? 23.651 4.247 -0.129 1.00 41.49 208 SER C CA 1
ATOM 401 C C . SER A 1 208 ? 22.958 4.057 -1.481 1.00 41.23 208 SER C C 1
ATOM 402 O O . SER A 1 208 ? 22.042 4.811 -1.818 1.00 41.78 208 SER C O 1
ATOM 405 N N . LEU A 1 209 ? 23.350 3.051 -2.264 1.00 36.53 209 LEU C N 1
ATOM 406 C CA . LEU A 1 209 ? 22.795 2.921 -3.608 1.00 39.34 209 LEU C CA 1
ATOM 407 C C . LEU A 1 209 ? 21.297 2.649 -3.564 1.00 41.96 209 LEU C C 1
ATOM 408 O O . LEU A 1 209 ? 20.528 3.207 -4.354 1.00 39.49 209 LEU C O 1
ATOM 413 N N . PHE A 1 210 ? 20.865 1.805 -2.630 1.00 42.58 210 PHE C N 1
ATOM 414 C CA . PHE A 1 210 ? 19.444 1.554 -2.452 1.00 37.06 210 PHE C CA 1
ATOM 415 C C . PHE A 1 210 ? 18.704 2.835 -2.109 1.00 39.43 210 PHE C C 1
ATOM 416 O O . PHE A 1 210 ? 17.683 3.156 -2.725 1.00 42.58 210 PHE C O 1
ATOM 424 N N . GLN A 1 211 ? 19.207 3.585 -1.125 1.00 43.20 211 GLN C N 1
ATOM 425 C CA . GLN A 1 211 ? 18.520 4.805 -0.716 1.00 40.42 211 GLN C CA 1
ATOM 426 C C . GLN A 1 211 ? 18.480 5.814 -1.850 1.00 41.59 211 GLN C C 1
ATOM 427 O O . GLN A 1 211 ? 17.437 6.426 -2.110 1.00 42.65 211 GLN C O 1
ATOM 433 N N . GLU A 1 212 ? 19.602 5.995 -2.548 1.00 42.06 212 GLU C N 1
ATOM 434 C CA . GLU A 1 212 ? 19.627 6.978 -3.622 1.00 44.56 212 GLU C CA 1
ATOM 435 C C . GLU A 1 212 ? 18.636 6.609 -4.712 1.00 43.80 212 GLU C C 1
ATOM 436 O O . GLU A 1 212 ? 17.923 7.478 -5.228 1.00 44.65 212 GLU C O 1
ATOM 442 N N . TYR A 1 213 ? 18.550 5.321 -5.053 1.00 42.04 213 TYR C N 1
ATOM 443 C CA . TYR A 1 213 ? 17.623 4.906 -6.100 1.00 38.42 213 TYR C CA 1
ATOM 444 C C . TYR A 1 213 ? 16.196 5.271 -5.719 1.00 42.86 213 TYR C C 1
ATOM 445 O O . TYR A 1 213 ? 15.484 5.938 -6.481 1.00 45.37 213 TYR C O 1
ATOM 454 N N . ILE A 1 214 ? 15.771 4.858 -4.525 1.00 41.17 214 ILE C N 1
ATOM 455 C CA . ILE A 1 214 ? 14.446 5.207 -4.030 1.00 38.38 214 ILE C CA 1
ATOM 456 C C . ILE A 1 214 ? 14.239 6.720 -4.066 1.00 42.23 214 ILE C C 1
ATOM 457 O O . ILE A 1 214 ? 13.193 7.211 -4.504 1.00 46.44 214 ILE C O 1
ATOM 462 N N . GLU A 1 215 ? 15.235 7.488 -3.634 1.00 45.94 215 GLU C N 1
ATOM 463 C CA . GLU A 1 215 ? 15.053 8.935 -3.585 1.00 46.42 215 GLU C CA 1
ATOM 464 C C . GLU A 1 215 ? 15.008 9.584 -4.966 1.00 45.83 215 GLU C C 1
ATOM 465 O O . GLU A 1 215 ? 14.445 10.677 -5.099 1.00 48.79 215 GLU C O 1
ATOM 471 N N . THR A 1 216 ? 15.567 8.956 -5.994 1.00 38.72 216 THR C N 1
ATOM 472 C CA . THR A 1 216 ? 15.684 9.620 -7.286 1.00 44.27 216 THR C CA 1
ATOM 473 C C . THR A 1 216 ? 14.806 9.009 -8.371 1.00 47.32 216 THR C C 1
ATOM 474 O O . THR A 1 216 ? 14.309 9.732 -9.243 1.00 42.46 216 THR C O 1
ATOM 478 N N . LYS A 1 217 ? 14.585 7.699 -8.340 1.00 44.79 217 LYS C N 1
ATOM 479 C CA . LYS A 1 217 ? 13.827 7.033 -9.383 1.00 43.98 217 LYS C CA 1
ATOM 480 C C . LYS A 1 217 ? 12.425 6.639 -8.934 1.00 42.95 217 LYS C C 1
ATOM 481 O O . LYS A 1 217 ? 11.726 5.946 -9.675 1.00 48.98 217 LYS C O 1
ATOM 487 N N . THR A 1 218 ? 11.988 7.086 -7.761 1.00 43.78 218 THR C N 1
ATOM 488 C CA . THR A 1 218 ? 10.718 6.670 -7.179 1.00 46.29 218 THR C CA 1
ATOM 489 C C . THR A 1 218 ? 9.897 7.885 -6.773 1.00 45.98 218 THR C C 1
ATOM 490 O O . THR A 1 218 ? 10.426 8.837 -6.194 1.00 44.52 218 THR C O 1
ATOM 494 N N . LEU A 1 219 ? 8.596 7.830 -7.073 1.00 46.69 219 LEU C N 1
ATOM 495 C CA . LEU A 1 219 ? 7.701 8.959 -6.866 1.00 44.47 219 LEU C CA 1
ATOM 496 C C . LEU A 1 219 ? 7.463 9.212 -5.379 1.00 47.83 219 LEU C C 1
ATOM 497 O O . LEU A 1 219 ? 7.457 8.290 -4.556 1.00 44.97 219 LEU C O 1
ATOM 502 N N . GLU A 1 220 ? 7.240 10.486 -5.043 1.00 48.85 220 GLU C N 1
ATOM 503 C CA . GLU A 1 220 ? 7.105 10.871 -3.640 1.00 50.25 220 GLU C CA 1
ATOM 504 C C . GLU A 1 220 ? 5.847 10.291 -3.000 1.00 52.75 220 GLU C C 1
ATOM 505 O O . GLU A 1 220 ? 5.838 10.034 -1.790 1.00 50.99 220 GLU C O 1
ATOM 511 N N . ASP A 1 221 ? 4.781 10.077 -3.782 1.00 49.87 221 ASP C N 1
ATOM 512 C CA . ASP A 1 221 ? 3.546 9.517 -3.241 1.00 40.85 221 ASP C CA 1
ATOM 513 C C . ASP A 1 221 ? 3.615 8.010 -3.027 1.00 42.59 221 ASP C C 1
ATOM 514 O O . ASP A 1 221 ? 2.643 7.426 -2.546 1.00 38.70 221 ASP C O 1
ATOM 519 N N . GLY A 1 222 ? 4.732 7.366 -3.366 1.00 49.06 222 GLY C N 1
ATOM 520 C CA . GLY A 1 222 ? 4.885 5.943 -3.145 1.00 42.52 222 GLY C CA 1
ATOM 521 C C . GLY A 1 222 ? 4.110 5.059 -4.089 1.00 43.27 222 GLY C C 1
ATOM 522 O O . GLY A 1 222 ? 4.098 3.840 -3.897 1.00 42.87 222 GLY C O 1
ATOM 523 N N . SER A 1 223 ? 3.475 5.637 -5.115 1.00 44.67 223 SER C N 1
ATOM 524 C CA . SER A 1 223 ? 2.597 4.864 -5.993 1.00 45.76 223 SER C CA 1
ATOM 525 C C . SER A 1 223 ? 3.376 3.834 -6.810 1.00 44.37 223 SER C C 1
ATOM 526 O O . SER A 1 223 ? 2.912 2.705 -6.994 1.00 41.76 223 SER C O 1
ATOM 529 N N . ASP A 1 224 ? 4.568 4.195 -7.288 1.00 44.95 224 ASP C N 1
ATOM 530 C CA . ASP A 1 224 ? 5.366 3.336 -8.154 1.00 42.51 224 ASP C CA 1
ATOM 531 C C . ASP A 1 224 ? 6.458 2.555 -7.422 1.00 39.07 224 ASP C C 1
ATOM 532 O O . ASP A 1 224 ? 7.181 1.786 -8.063 1.00 37.70 224 ASP C O 1
ATOM 537 N N . LEU A 1 225 ? 6.586 2.707 -6.103 1.00 38.57 225 LEU C N 1
ATOM 538 C CA . LEU A 1 225 ? 7.749 2.145 -5.422 1.00 37.93 225 LEU C CA 1
ATOM 539 C C . LEU A 1 225 ? 7.800 0.631 -5.543 1.00 37.33 225 LEU C C 1
ATOM 540 O O . LEU A 1 225 ? 8.883 0.051 -5.704 1.00 40.45 225 LEU C O 1
ATOM 545 N N . ALA A 1 226 ? 6.648 -0.036 -5.467 1.00 34.88 226 ALA C N 1
ATOM 546 C CA . ALA A 1 226 ? 6.690 -1.489 -5.424 1.00 34.51 226 ALA C CA 1
ATOM 547 C C . ALA A 1 226 ? 7.025 -2.095 -6.774 1.00 36.93 226 ALA C C 1
ATOM 548 O O . ALA A 1 226 ? 7.512 -3.234 -6.817 1.00 33.51 226 ALA C O 1
ATOM 550 N N . HIS A 1 227 ? 6.782 -1.367 -7.870 1.00 34.36 227 HIS C N 1
ATOM 551 C CA . HIS A 1 227 ? 7.201 -1.870 -9.173 1.00 35.81 227 HIS C CA 1
ATOM 552 C C . HIS A 1 227 ? 8.713 -1.915 -9.247 1.00 35.02 227 HIS C C 1
ATOM 553 O O . HIS A 1 227 ? 9.297 -2.944 -9.606 1.00 35.79 227 HIS C O 1
ATOM 560 N N . HIS A 1 228 ? 9.361 -0.789 -8.911 1.00 37.41 228 HIS C N 1
ATOM 561 C CA . HIS A 1 228 ? 10.816 -0.706 -8.967 1.00 34.46 228 HIS C CA 1
ATOM 562 C C . HIS A 1 228 ? 11.460 -1.704 -8.022 1.00 31.88 228 HIS C C 1
ATOM 563 O O . HIS A 1 228 ? 12.483 -2.305 -8.353 1.00 36.09 228 HIS C O 1
ATOM 570 N N . ILE A 1 229 ? 10.896 -1.890 -6.831 1.00 33.64 229 ILE C N 1
ATOM 571 C CA . ILE A 1 229 ? 11.499 -2.875 -5.938 1.00 36.33 229 ILE C CA 1
ATOM 572 C C . ILE A 1 229 ? 11.410 -4.266 -6.562 1.00 32.43 229 ILE C C 1
ATOM 573 O O . ILE A 1 229 ? 12.381 -5.030 -6.539 1.00 37.37 229 ILE C O 1
ATOM 578 N N . ASN A 1 230 ? 10.288 -4.575 -7.219 1.00 33.54 230 ASN C N 1
ATOM 579 C CA . ASN A 1 230 ? 10.118 -5.887 -7.847 1.00 29.89 230 ASN C CA 1
ATOM 580 C C . ASN A 1 230 ? 11.192 -6.142 -8.895 1.00 28.96 230 ASN C C 1
ATOM 581 O O . ASN A 1 230 ? 11.756 -7.245 -8.956 1.00 26.35 230 ASN C O 1
ATOM 586 N N . THR A 1 231 ? 11.503 -5.132 -9.720 1.00 29.94 231 THR C N 1
ATOM 587 C CA . THR A 1 231 ? 12.587 -5.288 -10.693 1.00 34.96 231 THR C CA 1
ATOM 588 C C . THR A 1 231 ? 13.935 -5.361 -9.996 1.00 31.89 231 THR C C 1
ATOM 589 O O . THR A 1 231 ? 14.828 -6.100 -10.433 1.00 32.36 231 THR C O 1
ATOM 593 N N . LEU A 1 232 ? 14.109 -4.590 -8.921 1.00 30.07 232 LEU C N 1
ATOM 594 C CA . LEU A 1 232 ? 15.340 -4.699 -8.151 1.00 29.19 232 LEU C CA 1
ATOM 595 C C . LEU A 1 232 ? 15.530 -6.131 -7.676 1.00 32.44 232 LEU C C 1
ATOM 596 O O . LEU A 1 232 ? 16.589 -6.736 -7.897 1.00 33.15 232 LEU C O 1
ATOM 601 N N . PHE A 1 233 ? 14.483 -6.720 -7.090 1.00 29.16 233 PHE C N 1
ATOM 602 C CA . PHE A 1 233 ? 14.584 -8.111 -6.657 1.00 29.74 233 PHE C CA 1
ATOM 603 C C . PHE A 1 233 ? 14.930 -9.033 -7.809 1.00 33.08 233 PHE C C 1
ATOM 604 O O . PHE A 1 233 ? 15.603 -10.049 -7.604 1.00 37.93 233 PHE C O 1
ATOM 612 N N . TYR A 1 234 ? 14.488 -8.713 -9.025 1.00 30.12 234 TYR C N 1
ATOM 613 C CA . TYR A 1 234 ? 14.859 -9.578 -10.136 1.00 29.81 234 TYR C CA 1
ATOM 614 C C . TYR A 1 234 ? 16.319 -9.362 -10.527 1.00 33.59 234 TYR C C 1
ATOM 615 O O . TYR A 1 234 ? 17.042 -10.333 -10.783 1.00 31.15 234 TYR C O 1
ATOM 624 N N . VAL A 1 235 ? 16.783 -8.104 -10.557 1.00 34.16 235 VAL C N 1
ATOM 625 C CA . VAL A 1 235 ? 18.178 -7.843 -10.916 1.00 28.54 235 VAL C CA 1
ATOM 626 C C . VAL A 1 235 ? 19.119 -8.553 -9.955 1.00 30.05 235 VAL C C 1
ATOM 627 O O . VAL A 1 235 ? 20.014 -9.294 -10.378 1.00 31.92 235 VAL C O 1
ATOM 631 N N . LEU A 1 236 ? 18.941 -8.333 -8.646 1.00 31.02 236 LEU C N 1
ATOM 632 C CA . LEU A 1 236 ? 19.798 -8.961 -7.638 1.00 25.97 236 LEU C CA 1
ATOM 633 C C . LEU A 1 236 ? 19.873 -10.486 -7.764 1.00 32.24 236 LEU C C 1
ATOM 634 O O . LEU A 1 236 ? 20.707 -11.101 -7.076 1.00 27.89 236 LEU C O 1
ATOM 639 N N . ASN A 1 237 ? 19.025 -11.110 -8.604 1.00 27.41 237 ASN C N 1
ATOM 640 C CA . ASN A 1 237 ? 19.090 -12.543 -8.882 1.00 27.76 237 ASN C CA 1
ATOM 641 C C . ASN A 1 237 ? 19.649 -12.847 -10.263 1.00 31.88 237 ASN C C 1
ATOM 642 O O . ASN A 1 237 ? 19.800 -14.026 -10.605 1.00 29.58 237 ASN C O 1
ATOM 647 N N . THR A 1 238 ? 19.960 -11.819 -11.056 1.00 29.21 238 THR C N 1
ATOM 648 C CA . THR A 1 238 ? 20.372 -11.983 -12.442 1.00 31.53 238 THR C CA 1
ATOM 649 C C . THR A 1 238 ? 21.862 -11.725 -12.556 1.00 33.54 238 THR C C 1
ATOM 650 O O . THR A 1 238 ? 22.294 -10.582 -12.352 1.00 34.57 238 THR C O 1
ATOM 654 N N . PRO A 1 239 ? 22.675 -12.721 -12.896 1.00 34.22 239 PRO C N 1
ATOM 655 C CA . PRO A 1 239 ? 24.094 -12.453 -13.161 1.00 31.46 239 PRO C CA 1
ATOM 656 C C . PRO A 1 239 ? 24.258 -11.395 -14.240 1.00 33.38 239 PRO C C 1
ATOM 657 O O . PRO A 1 239 ? 23.374 -11.175 -15.069 1.00 38.09 239 PRO C O 1
ATOM 661 N N . GLU A 1 240 ? 25.402 -10.719 -14.207 1.00 33.36 240 GLU C N 1
ATOM 662 C CA . GLU A 1 240 ? 25.605 -9.579 -15.097 1.00 38.64 240 GLU C CA 1
ATOM 663 C C . GLU A 1 240 ? 25.587 -9.993 -16.561 1.00 38.36 240 GLU C C 1
ATOM 664 O O . GLU A 1 240 ? 25.243 -9.181 -17.427 1.00 39.34 240 GLU C O 1
ATOM 670 N N . GLN A 1 241 ? 25.918 -11.256 -16.854 1.00 34.54 241 GLN C N 1
ATOM 671 C CA . GLN A 1 241 ? 25.920 -11.724 -18.235 1.00 40.70 241 GLN C CA 1
ATOM 672 C C . GLN A 1 241 ? 24.512 -11.869 -18.811 1.00 42.64 241 GLN C C 1
ATOM 673 O O . GLN A 1 241 ? 24.361 -11.905 -20.037 1.00 47.22 241 GLN C O 1
ATOM 675 N N . LYS A 1 242 ? 23.482 -11.954 -17.968 1.00 38.41 242 LYS C N 1
ATOM 676 C CA . LYS A 1 242 ? 22.118 -12.180 -18.435 1.00 38.07 242 LYS C CA 1
ATOM 677 C C . LYS A 1 242 ? 21.222 -10.956 -18.266 1.00 33.58 242 LYS C C 1
ATOM 678 O O . LYS A 1 242 ? 20.007 -11.059 -18.452 1.00 41.03 242 LYS C O 1
ATOM 684 N N . ARG A 1 243 ? 21.785 -9.803 -17.924 1.00 37.70 243 ARG C N 1
ATOM 685 C CA . ARG A 1 243 ? 21.006 -8.576 -17.856 1.00 32.64 243 ARG C CA 1
ATOM 686 C C . ARG A 1 243 ? 20.857 -7.969 -19.241 1.00 29.17 243 ARG C C 1
ATOM 687 O O . ARG A 1 243 ? 21.791 -7.987 -20.047 1.00 36.19 243 ARG C O 1
ATOM 695 N N . LEU A 1 244 ? 19.670 -7.435 -19.517 1.00 33.58 244 LEU C N 1
ATOM 696 C CA . LEU A 1 244 ? 19.427 -6.765 -20.790 1.00 37.19 244 LEU C CA 1
ATOM 697 C C . LEU A 1 244 ? 20.497 -5.713 -21.054 1.00 33.75 244 LEU C C 1
ATOM 698 O O . LEU A 1 244 ? 20.858 -4.936 -20.173 1.00 31.85 244 LEU C O 1
ATOM 703 N N . LYS A 1 245 ? 21.009 -5.696 -22.280 1.00 36.22 245 LYS C N 1
ATOM 704 C CA . LYS A 1 245 ? 22.047 -4.734 -22.626 1.00 36.38 245 LYS C CA 1
ATOM 705 C C . LYS A 1 245 ? 21.616 -3.287 -22.400 1.00 32.57 245 LYS C C 1
ATOM 706 O O . LYS A 1 245 ? 22.476 -2.413 -22.283 1.00 35.66 245 LYS C O 1
ATOM 712 N N . ASN A 1 246 ? 20.321 -2.995 -22.350 1.00 33.63 246 ASN C N 1
ATOM 713 C CA . ASN A 1 246 ? 19.881 -1.616 -22.190 1.00 33.14 246 ASN C CA 1
ATOM 714 C C . ASN A 1 246 ? 19.355 -1.344 -20.793 1.00 28.25 246 ASN C C 1
ATOM 715 O O . ASN A 1 246 ? 18.696 -0.322 -20.583 1.00 30.87 246 ASN C O 1
ATOM 720 N N . LEU A 1 247 ? 19.605 -2.248 -19.852 1.00 26.19 247 LEU C N 1
ATOM 721 C CA . LEU A 1 247 ? 19.103 -2.101 -18.493 1.00 37.21 247 LEU C CA 1
ATOM 722 C C . LEU A 1 247 ? 19.468 -0.739 -17.907 1.00 33.89 247 LEU C C 1
ATOM 723 O O . LEU A 1 247 ? 20.564 -0.226 -18.125 1.00 30.68 247 LEU C O 1
ATOM 728 N N . ASP A 1 248 ? 18.511 -0.147 -17.189 1.00 40.83 248 ASP C N 1
ATOM 729 C CA . ASP A 1 248 ? 18.689 1.155 -16.548 1.00 46.35 248 ASP C CA 1
ATOM 730 C C . ASP A 1 248 ? 20.022 1.220 -15.819 1.00 39.85 248 ASP C C 1
ATOM 731 O O . ASP A 1 248 ? 20.348 0.336 -15.024 1.00 40.90 248 ASP C O 1
ATOM 736 N N . GLU A 1 249 ? 20.798 2.269 -16.100 1.00 43.34 249 GLU C N 1
ATOM 737 C CA . GLU A 1 249 ? 22.127 2.370 -15.500 1.00 49.38 249 GLU C CA 1
ATOM 738 C C . GLU A 1 249 ? 22.050 2.283 -13.986 1.00 49.48 249 GLU C C 1
ATOM 739 O O . GLU A 1 249 ? 22.832 1.569 -13.350 1.00 47.09 249 GLU C O 1
ATOM 745 N N . HIS A 1 250 ? 21.083 2.981 -13.394 1.00 52.04 250 HIS C N 1
ATOM 746 C CA . HIS A 1 250 ? 20.976 2.988 -11.943 1.00 48.58 250 HIS C CA 1
ATOM 747 C C . HIS A 1 250 ? 20.690 1.585 -11.413 1.00 43.28 250 HIS C C 1
ATOM 748 O O . HIS A 1 250 ? 21.254 1.178 -10.391 1.00 40.33 250 HIS C O 1
ATOM 755 N N . LEU A 1 251 ? 19.841 0.815 -12.108 1.00 43.44 251 LEU C N 1
ATOM 756 C CA . LEU A 1 251 ? 19.583 -0.560 -11.680 1.00 37.68 251 LEU C CA 1
ATOM 757 C C . LEU A 1 251 ? 20.791 -1.452 -11.937 1.00 39.37 251 LEU C C 1
ATOM 758 O O . LEU A 1 251 ? 21.105 -2.334 -11.124 1.00 36.12 251 LEU C O 1
ATOM 763 N N . ALA A 1 252 ? 21.483 -1.240 -13.062 1.00 38.37 252 ALA C N 1
ATOM 764 C CA . ALA A 1 252 ? 22.650 -2.053 -13.382 1.00 36.91 252 ALA C CA 1
ATOM 765 C C . ALA A 1 252 ? 23.783 -1.894 -12.363 1.00 31.72 252 ALA C C 1
ATOM 766 O O . ALA A 1 252 ? 24.691 -2.726 -12.332 1.00 37.74 252 ALA C O 1
ATOM 768 N N . ALA A 1 253 ? 23.743 -0.880 -11.504 1.00 30.27 253 ALA C N 1
ATOM 769 C CA . ALA A 1 253 ? 24.786 -0.740 -10.498 1.00 35.83 253 ALA C CA 1
ATOM 770 C C . ALA A 1 253 ? 24.669 -1.751 -9.365 1.00 34.20 253 ALA C C 1
ATOM 771 O O . ALA A 1 253 ? 25.593 -1.845 -8.556 1.00 37.92 253 ALA C O 1
ATOM 773 N N . PHE A 1 254 ? 23.631 -2.476 -9.291 1.00 33.89 254 PHE C N 1
ATOM 774 C CA . PHE A 1 254 ? 23.472 -3.391 -8.164 1.00 30.94 254 PHE C CA 1
ATOM 775 C C . PHE A 1 254 ? 24.083 -4.744 -8.486 1.00 26.01 254 PHE C C 1
ATOM 776 O O . PHE A 1 254 ? 23.881 -5.270 -9.580 1.00 32.34 254 PHE C O 1
ATOM 784 N N . PRO A 1 255 ? 24.802 -5.342 -7.550 1.00 30.83 255 PRO C N 1
ATOM 785 C CA . PRO A 1 255 ? 25.497 -6.598 -7.854 1.00 28.42 255 PRO C CA 1
ATOM 786 C C . PRO A 1 255 ? 24.517 -7.748 -7.954 1.00 24.21 255 PRO C C 1
ATOM 787 O O . PRO A 1 255 ? 23.384 -7.672 -7.480 1.00 31.46 255 PRO C O 1
ATOM 791 N N . TYR A 1 256 ? 24.993 -8.836 -8.541 1.00 26.35 256 TYR C N 1
ATOM 792 C CA . TYR A 1 256 ? 24.302 -10.120 -8.472 1.00 30.92 256 TYR C CA 1
ATOM 793 C C . TYR A 1 256 ? 24.496 -10.750 -7.088 1.00 30.27 256 TYR C C 1
ATOM 794 O O . TYR A 1 256 ? 25.629 -10.848 -6.590 1.00 31.93 256 TYR C O 1
ATOM 803 N N . ILE A 1 257 ? 23.392 -11.162 -6.449 1.00 26.14 257 ILE C N 1
ATOM 804 C CA . ILE A 1 257 ? 23.428 -11.682 -5.081 1.00 28.72 257 ILE C CA 1
ATOM 805 C C . ILE A 1 257 ? 23.029 -13.166 -5.018 1.00 31.65 257 ILE C C 1
ATOM 806 O O . ILE A 1 257 ? 23.715 -13.977 -4.386 1.00 31.96 257 ILE C O 1
ATOM 811 N N . ASN A 1 258 ? 21.886 -13.519 -5.603 1.00 27.44 258 ASN C N 1
ATOM 812 C CA . ASN A 1 258 ? 21.414 -14.908 -5.808 1.00 27.01 258 ASN C CA 1
ATOM 813 C C . ASN A 1 258 ? 21.153 -15.561 -4.460 1.00 30.85 258 ASN C C 1
ATOM 814 O O . ASN A 1 258 ? 20.570 -14.934 -3.562 1.00 31.42 258 ASN C O 1
ATOM 819 N N . GLY A 1 259 ? 21.545 -16.826 -4.291 1.00 32.94 259 GLY C N 1
ATOM 820 C CA . GLY A 1 259 ? 21.246 -17.483 -3.034 1.00 38.53 259 GLY C CA 1
ATOM 821 C C . GLY A 1 259 ? 19.762 -17.756 -2.871 1.00 34.42 259 GLY C C 1
ATOM 822 O O . GLY A 1 259 ? 18.950 -17.089 -3.515 1.00 32.01 259 GLY C O 1
ATOM 823 N N . LYS A 1 260 ? 19.390 -18.718 -2.011 1.00 38.87 260 LYS C N 1
ATOM 824 C CA . LYS A 1 260 ? 17.986 -18.963 -1.657 1.00 36.44 260 LYS C CA 1
ATOM 825 C C . LYS A 1 260 ? 17.211 -17.686 -1.326 1.00 33.44 260 LYS C C 1
ATOM 826 O O . LYS A 1 260 ? 15.977 -17.693 -1.327 1.00 38.96 260 LYS C O 1
ATOM 832 N N . LEU A 1 261 ? 17.904 -16.590 -1.051 1.00 36.59 261 LEU C N 1
ATOM 833 C CA . LEU A 1 261 ? 17.247 -15.361 -0.632 1.00 33.20 261 LEU C CA 1
ATOM 834 C C . LEU A 1 261 ? 16.585 -14.642 -1.786 1.00 27.77 261 LEU C C 1
ATOM 835 O O . LEU A 1 261 ? 15.591 -13.953 -1.564 1.00 32.96 261 LEU C O 1
ATOM 840 N N . PHE A 1 262 ? 17.079 -14.780 -3.018 1.00 27.43 262 PHE C N 1
ATOM 841 C CA . PHE A 1 262 ? 16.532 -13.977 -4.112 1.00 29.68 262 PHE C CA 1
ATOM 842 C C . PHE A 1 262 ? 15.943 -14.806 -5.255 1.00 33.43 262 PHE C C 1
ATOM 843 O O . PHE A 1 262 ? 15.562 -14.239 -6.301 1.00 26.88 262 PHE C O 1
ATOM 851 N N . GLU A 1 263 ? 15.814 -16.124 -5.068 1.00 30.89 263 GLU C N 1
ATOM 852 C CA . GLU A 1 263 ? 15.479 -16.990 -6.185 1.00 29.02 263 GLU C CA 1
ATOM 853 C C . GLU A 1 263 ? 14.000 -16.950 -6.520 1.00 35.04 263 GLU C C 1
ATOM 854 O O . GLU A 1 263 ? 13.634 -17.130 -7.687 1.00 41.02 263 GLU C O 1
ATOM 860 N N . GLU A 1 264 ? 13.131 -16.692 -5.525 1.00 30.91 264 GLU C N 1
ATOM 861 C CA . GLU A 1 264 ? 11.707 -16.824 -5.779 1.00 27.82 264 GLU C CA 1
ATOM 862 C C . GLU A 1 264 ? 11.120 -15.505 -6.257 1.00 30.42 264 GLU C C 1
ATOM 863 O O . GLU A 1 264 ? 11.281 -14.484 -5.588 1.00 33.39 264 GLU C O 1
ATOM 869 N N . PRO A 1 265 ? 10.427 -15.484 -7.392 1.00 40.35 265 PRO C N 1
ATOM 870 C CA . PRO A 1 265 ? 9.676 -14.280 -7.759 1.00 39.43 265 PRO C CA 1
ATOM 871 C C . PRO A 1 265 ? 8.526 -14.067 -6.779 1.00 34.14 265 PRO C C 1
ATOM 872 O O . PRO A 1 265 ? 7.926 -15.022 -6.277 1.00 36.01 265 PRO C O 1
ATOM 876 N N . LEU A 1 266 ? 8.231 -12.803 -6.500 1.00 30.56 266 LEU C N 1
ATOM 877 C CA . LEU A 1 266 ? 7.251 -12.458 -5.490 1.00 33.09 266 LEU C CA 1
ATOM 878 C C . LEU A 1 266 ? 6.221 -11.531 -6.106 1.00 32.20 266 LEU C C 1
ATOM 879 O O . LEU A 1 266 ? 6.579 -10.680 -6.936 1.00 30.99 266 LEU C O 1
ATOM 884 N N . PRO A 1 267 ? 4.955 -11.651 -5.713 1.00 31.32 267 PRO C N 1
ATOM 885 C CA . PRO A 1 267 ? 3.960 -10.678 -6.143 1.00 30.08 267 PRO C CA 1
ATOM 886 C C . PRO A 1 267 ? 4.412 -9.284 -5.761 1.00 29.78 267 PRO C C 1
ATOM 887 O O . PRO A 1 267 ? 5.058 -9.107 -4.716 1.00 31.86 267 PRO C O 1
ATOM 891 N N . PRO A 1 268 ? 4.140 -8.285 -6.597 1.00 31.15 268 PRO C N 1
ATOM 892 C CA . PRO A 1 268 ? 4.475 -6.904 -6.228 1.00 27.32 268 PRO C CA 1
ATOM 893 C C . PRO A 1 268 ? 3.522 -6.371 -5.169 1.00 31.35 268 PRO C C 1
ATOM 894 O O . PRO A 1 268 ? 2.335 -6.710 -5.138 1.00 40.69 268 PRO C O 1
ATOM 898 N N . ALA A 1 269 ? 4.061 -5.541 -4.283 1.00 33.08 269 ALA C N 1
ATOM 899 C CA . ALA A 1 269 ? 3.311 -4.962 -3.178 1.00 31.83 269 ALA C CA 1
ATOM 900 C C . ALA A 1 269 ? 2.743 -3.613 -3.619 1.00 37.50 269 ALA C C 1
ATOM 901 O O . ALA A 1 269 ? 2.631 -3.335 -4.818 1.00 34.87 269 ALA C O 1
ATOM 903 N N . GLN A 1 270 ? 2.384 -2.764 -2.653 1.00 37.83 270 GLN C N 1
ATOM 904 C CA . GLN A 1 270 ? 1.917 -1.416 -2.946 1.00 34.55 270 GLN C CA 1
ATOM 905 C C . GLN A 1 270 ? 2.227 -0.523 -1.757 1.00 37.27 270 GLN C C 1
ATOM 906 O O . GLN A 1 270 ? 1.995 -0.912 -0.609 1.00 32.71 270 GLN C O 1
ATOM 912 N N . PHE A 1 271 ? 2.767 0.657 -2.038 1.00 39.26 271 PHE C N 1
ATOM 913 C CA . PHE A 1 271 ? 3.212 1.589 -1.019 1.00 40.66 271 PHE C CA 1
ATOM 914 C C . PHE A 1 271 ? 2.415 2.887 -1.137 1.00 41.23 271 PHE C C 1
ATOM 915 O O . PHE A 1 271 ? 1.776 3.160 -2.155 1.00 41.99 271 PHE C O 1
ATOM 923 N N . ASP A 1 272 ? 2.446 3.690 -0.074 1.00 42.96 272 ASP C N 1
ATOM 924 C CA . ASP A 1 272 ? 2.009 5.074 -0.199 1.00 42.52 272 ASP C CA 1
ATOM 925 C C . ASP A 1 272 ? 3.092 6.006 0.341 1.00 44.05 272 ASP C C 1
ATOM 926 O O . ASP A 1 272 ? 4.235 5.580 0.564 1.00 42.17 272 ASP C O 1
ATOM 931 N N . LYS A 1 273 ? 2.737 7.273 0.560 1.00 43.78 273 LYS C N 1
ATOM 932 C CA . LYS A 1 273 ? 3.711 8.266 0.996 1.00 42.33 273 LYS C CA 1
ATOM 933 C C . LYS A 1 273 ? 4.373 7.853 2.309 1.00 42.86 273 LYS C C 1
ATOM 934 O O . LYS A 1 273 ? 5.605 7.843 2.420 1.00 42.71 273 LYS C O 1
ATOM 940 N N . ALA A 1 274 ? 3.571 7.473 3.307 1.00 41.03 274 ALA C N 1
ATOM 941 C CA . ALA A 1 274 ? 4.125 7.231 4.637 1.00 39.19 274 ALA C CA 1
ATOM 942 C C . ALA A 1 274 ? 4.952 5.953 4.682 1.00 41.07 274 ALA C C 1
ATOM 943 O O . ALA A 1 274 ? 5.942 5.883 5.423 1.00 40.33 274 ALA C O 1
ATOM 945 N N . MET A 1 275 ? 4.540 4.916 3.935 1.00 42.15 275 MET C N 1
ATOM 946 C CA . MET A 1 275 ? 5.335 3.690 3.883 1.00 38.85 275 MET C CA 1
ATOM 947 C C . MET A 1 275 ? 6.632 3.921 3.130 1.00 39.63 275 MET C C 1
ATOM 948 O O . MET A 1 275 ? 7.649 3.286 3.434 1.00 42.30 275 MET C O 1
ATOM 953 N N . ARG A 1 276 ? 6.621 4.818 2.147 1.00 41.10 276 ARG C N 1
ATOM 954 C CA . ARG A 1 276 ? 7.875 5.148 1.484 1.00 38.88 276 ARG C CA 1
ATOM 955 C C . ARG A 1 276 ? 8.798 5.897 2.430 1.00 41.30 276 ARG C C 1
ATOM 956 O O . ARG A 1 276 ? 10.005 5.628 2.475 1.00 41.05 276 ARG C O 1
ATOM 964 N N . GLU A 1 277 ? 8.246 6.831 3.208 1.00 43.18 277 GLU C N 1
ATOM 965 C CA . GLU A 1 277 ? 9.089 7.596 4.116 1.00 41.98 277 GLU C CA 1
ATOM 966 C C . GLU A 1 277 ? 9.637 6.711 5.216 1.00 36.31 277 GLU C C 1
ATOM 967 O O . GLU A 1 277 ? 10.826 6.794 5.536 1.00 36.27 277 GLU C O 1
ATOM 973 N N . ALA A 1 278 ? 8.805 5.815 5.755 1.00 34.24 278 ALA C N 1
ATOM 974 C CA . ALA A 1 278 ? 9.287 4.851 6.744 1.00 38.10 278 ALA C CA 1
ATOM 975 C C . ALA A 1 278 ? 10.473 4.046 6.217 1.00 40.93 278 ALA C C 1
ATOM 976 O O . ALA A 1 278 ? 11.442 3.804 6.949 1.00 41.89 278 ALA C O 1
ATOM 978 N N . LEU A 1 279 ? 10.425 3.638 4.943 1.00 39.50 279 LEU C N 1
ATOM 979 C CA . LEU A 1 279 ? 11.527 2.874 4.366 1.00 40.23 279 LEU C CA 1
ATOM 980 C C . LEU A 1 279 ? 12.741 3.755 4.083 1.00 38.76 279 LEU C C 1
ATOM 981 O O . LEU A 1 279 ? 13.881 3.313 4.259 1.00 38.17 279 LEU C O 1
ATOM 986 N N . LEU A 1 280 ? 12.528 4.989 3.620 1.00 37.21 280 LEU C N 1
ATOM 987 C CA . LEU A 1 280 ? 13.648 5.917 3.514 1.00 36.35 280 LEU C CA 1
ATOM 988 C C . LEU A 1 280 ? 14.192 6.260 4.897 1.00 44.77 280 LEU C C 1
ATOM 989 O O . LEU A 1 280 ? 15.401 6.453 5.079 1.00 39.79 280 LEU C O 1
ATOM 994 N N . ASP A 1 281 ? 13.298 6.348 5.880 1.00 45.32 281 ASP C N 1
ATOM 995 C CA . ASP A 1 281 ? 13.703 6.523 7.266 1.00 43.22 281 ASP C CA 1
ATOM 996 C C . ASP A 1 281 ? 14.675 5.434 7.697 1.00 44.38 281 ASP C C 1
ATOM 997 O O . ASP A 1 281 ? 15.717 5.717 8.297 1.00 45.76 281 ASP C O 1
ATOM 1002 N N . LEU A 1 282 ? 14.336 4.173 7.418 1.00 40.72 282 LEU C N 1
ATOM 1003 C CA . LEU A 1 282 ? 15.240 3.085 7.769 1.00 38.69 282 LEU C CA 1
ATOM 1004 C C . LEU A 1 282 ? 16.556 3.198 7.002 1.00 41.51 282 LEU C C 1
ATOM 1005 O O . LEU A 1 282 ? 17.630 2.910 7.548 1.00 37.60 282 LEU C O 1
ATOM 1010 N N . CYS A 1 283 ? 16.499 3.638 5.740 1.00 41.92 283 CYS C N 1
ATOM 1011 C CA . CYS A 1 283 ? 17.728 3.749 4.952 1.00 46.08 283 CYS C CA 1
ATOM 1012 C C . CYS A 1 283 ? 18.703 4.725 5.584 1.00 42.59 283 CYS C C 1
ATOM 1013 O O . CYS A 1 283 ? 19.918 4.501 5.561 1.00 41.61 283 CYS C O 1
ATOM 1016 N N . SER A 1 284 ? 18.195 5.827 6.136 1.00 41.81 284 SER C N 1
ATOM 1017 C CA . SER A 1 284 ? 19.109 6.860 6.601 1.00 46.84 284 SER C CA 1
ATOM 1018 C C . SER A 1 284 ? 19.917 6.435 7.823 1.00 43.91 284 SER C C 1
ATOM 1019 O O . SER A 1 284 ? 20.901 7.107 8.145 1.00 48.76 284 SER C O 1
ATOM 1022 N N . LEU A 1 285 ? 19.555 5.339 8.491 1.00 39.36 285 LEU C N 1
ATOM 1023 C CA . LEU A 1 285 ? 20.369 4.814 9.576 1.00 36.48 285 LEU C CA 1
ATOM 1024 C C . LEU A 1 285 ? 21.507 3.951 9.025 1.00 41.15 285 LEU C C 1
ATOM 1025 O O . LEU A 1 285 ? 21.540 3.583 7.847 1.00 41.96 285 LEU C O 1
ATOM 1030 N N . ASP A 1 286 ? 22.456 3.624 9.897 1.00 39.41 286 ASP C N 1
ATOM 1031 C CA . ASP A 1 286 ? 23.591 2.780 9.541 1.00 39.23 286 ASP C CA 1
ATOM 1032 C C . ASP A 1 286 ? 23.306 1.374 10.061 1.00 37.22 286 ASP C C 1
ATOM 1033 O O . ASP A 1 286 ? 23.262 1.149 11.275 1.00 41.71 286 ASP C O 1
ATOM 1038 N N . TRP A 1 287 ? 23.098 0.433 9.147 1.00 35.88 287 TRP C N 1
ATOM 1039 C CA . TRP A 1 287 ? 22.818 -0.951 9.512 1.00 35.44 287 TRP C CA 1
ATOM 1040 C C . TRP A 1 287 ? 24.081 -1.762 9.707 1.00 33.91 287 TRP C C 1
ATOM 1041 O O . TRP A 1 287 ? 23.999 -2.967 9.973 1.00 32.89 287 TRP C O 1
ATOM 1052 N N . SER A 1 288 ? 25.239 -1.102 9.650 1.00 33.92 288 SER C N 1
ATOM 1053 C CA . SER A 1 288 ? 26.514 -1.799 9.580 1.00 34.99 288 SER C CA 1
ATOM 1054 C C . SER A 1 288 ? 26.738 -2.703 10.785 1.00 36.51 288 SER C C 1
ATOM 1055 O O . SER A 1 288 ? 27.206 -3.839 10.636 1.00 28.34 288 SER C O 1
ATOM 1058 N N . ARG A 1 289 ? 26.399 -2.225 11.986 1.00 40.50 289 ARG C N 1
ATOM 1059 C CA . ARG A 1 289 ? 26.657 -2.967 13.224 1.00 41.05 289 ARG C CA 1
ATOM 1060 C C . ARG A 1 289 ? 25.330 -3.511 13.747 1.00 39.55 289 ARG C C 1
ATOM 1061 O O . ARG A 1 289 ? 24.799 -3.072 14.768 1.00 48.35 289 ARG C O 1
ATOM 1069 N N . ILE A 1 290 ? 24.780 -4.475 13.022 1.00 38.18 290 ILE C N 1
ATOM 1070 C CA . ILE A 1 290 ? 23.514 -5.097 13.390 1.00 33.03 290 ILE C CA 1
ATOM 1071 C C . ILE A 1 290 ? 23.823 -6.325 14.228 1.00 33.27 290 ILE C C 1
ATOM 1072 O O . ILE A 1 290 ? 24.724 -7.103 13.902 1.00 37.40 290 ILE C O 1
ATOM 1077 N N . SER A 1 291 ? 23.074 -6.509 15.305 1.00 34.75 291 SER C N 1
ATOM 1078 C CA . SER A 1 291 ? 23.428 -7.504 16.301 1.00 32.88 291 SER C CA 1
ATOM 1079 C C . SER A 1 291 ? 22.213 -8.299 16.756 1.00 37.04 291 SER C C 1
ATOM 1080 O O . SER A 1 291 ? 21.071 -7.905 16.480 1.00 35.68 291 SER C O 1
ATOM 1083 N N . PRO A 1 292 ? 22.425 -9.431 17.461 1.00 38.49 292 PRO C N 1
ATOM 1084 C CA . PRO A 1 292 ? 21.307 -10.179 18.052 1.00 35.41 292 PRO C CA 1
ATOM 1085 C C . PRO A 1 292 ? 20.180 -9.334 18.613 1.00 38.73 292 PRO C C 1
ATOM 1086 O O . PRO A 1 292 ? 19.001 -9.623 18.353 1.00 39.55 292 PRO C O 1
ATOM 1090 N N . ALA A 1 293 ? 20.524 -8.305 19.394 1.00 37.00 293 ALA C N 1
ATOM 1091 C CA . ALA A 1 293 ? 19.492 -7.423 19.937 1.00 37.38 293 ALA C CA 1
ATOM 1092 C C . ALA A 1 293 ? 18.603 -6.877 18.828 1.00 33.08 293 ALA C C 1
ATOM 1093 O O . ALA A 1 293 ? 17.377 -6.841 18.970 1.00 34.74 293 ALA C O 1
ATOM 1095 N N . ILE A 1 294 ? 19.194 -6.476 17.701 1.00 31.07 294 ILE C N 1
ATOM 1096 C CA . ILE A 1 294 ? 18.373 -6.030 16.580 1.00 36.11 294 ILE C CA 1
ATOM 1097 C C . ILE A 1 294 ? 17.516 -7.176 16.053 1.00 35.19 294 ILE C C 1
ATOM 1098 O O . ILE A 1 294 ? 16.298 -7.042 15.905 1.00 33.71 294 ILE C O 1
ATOM 1103 N N . PHE A 1 295 ? 18.139 -8.320 15.763 1.00 36.28 295 PHE C N 1
ATOM 1104 C CA . PHE A 1 295 ? 17.387 -9.428 15.181 1.00 34.97 295 PHE C CA 1
ATOM 1105 C C . PHE A 1 295 ? 16.270 -9.884 16.104 1.00 33.12 295 PHE C C 1
ATOM 1106 O O . PHE A 1 295 ? 15.189 -10.258 15.639 1.00 38.18 295 PHE C O 1
ATOM 1114 N N . GLY A 1 296 ? 16.489 -9.811 17.411 1.00 30.84 296 GLY C N 1
ATOM 1115 C CA . GLY A 1 296 ? 15.501 -10.268 18.366 1.00 29.26 296 GLY C CA 1
ATOM 1116 C C . GLY A 1 296 ? 14.368 -9.289 18.551 1.00 34.14 296 GLY C C 1
ATOM 1117 O O . GLY A 1 296 ? 13.206 -9.690 18.674 1.00 37.73 296 GLY C O 1
ATOM 1118 N N . SER A 1 297 ? 14.691 -7.993 18.558 1.00 35.76 297 SER C N 1
ATOM 1119 C CA . SER A 1 297 ? 13.658 -6.977 18.719 1.00 30.18 297 SER C CA 1
ATOM 1120 C C . SER A 1 297 ? 12.731 -6.951 17.524 1.00 31.72 297 SER C C 1
ATOM 1121 O O . SER A 1 297 ? 11.520 -6.749 17.676 1.00 33.94 297 SER C O 1
ATOM 1124 N N . LEU A 1 298 ? 13.291 -7.120 16.325 1.00 30.14 298 LEU C N 1
ATOM 1125 C CA . LEU A 1 298 ? 12.488 -7.192 15.109 1.00 35.57 298 LEU C CA 1
ATOM 1126 C C . LEU A 1 298 ? 11.531 -8.377 15.154 1.00 38.75 298 LEU C C 1
ATOM 1127 O O . LEU A 1 298 ? 10.309 -8.229 15.001 1.00 34.76 298 LEU C O 1
ATOM 1132 N N . PHE A 1 299 ? 12.095 -9.569 15.356 1.00 38.34 299 PHE C N 1
ATOM 1133 C CA . PHE A 1 299 ? 11.319 -10.780 15.590 1.00 33.68 299 PHE C CA 1
ATOM 1134 C C . PHE A 1 299 ? 10.186 -10.534 16.584 1.00 33.87 299 PHE C C 1
ATOM 1135 O O . PHE A 1 299 ? 9.038 -10.909 16.339 1.00 35.44 299 PHE C O 1
ATOM 1143 N N . GLN A 1 300 ? 10.482 -9.865 17.700 1.00 37.68 300 GLN C N 1
ATOM 1144 C CA . GLN A 1 300 ? 9.477 -9.713 18.748 1.00 34.46 300 GLN C CA 1
ATOM 1145 C C . GLN A 1 300 ? 8.409 -8.682 18.394 1.00 33.62 300 GLN C C 1
ATOM 1146 O O . GLN A 1 300 ? 7.262 -8.819 18.823 1.00 39.45 300 GLN C O 1
ATOM 1152 N N . SER A 1 301 ? 8.742 -7.676 17.591 1.00 33.27 301 SER C N 1
ATOM 1153 C CA . SER A 1 301 ? 7.870 -6.525 17.396 1.00 29.12 301 SER C CA 1
ATOM 1154 C C . SER A 1 301 ? 6.704 -6.786 16.461 1.00 38.40 301 SER C C 1
ATOM 1155 O O . SER A 1 301 ? 5.862 -5.893 16.279 1.00 37.27 301 SER C O 1
ATOM 1158 N N . ILE A 1 302 ? 6.652 -7.941 15.817 1.00 40.21 302 ILE C N 1
ATOM 1159 C CA . ILE A 1 302 ? 5.549 -8.243 14.927 1.00 37.52 302 ILE C CA 1
ATOM 1160 C C . ILE A 1 302 ? 4.538 -9.170 15.596 1.00 39.56 302 ILE C C 1
ATOM 1161 O O . ILE A 1 302 ? 3.715 -9.771 14.913 1.00 42.65 302 ILE C O 1
ATOM 1166 N N . MET A 1 303 ? 4.569 -9.294 16.921 1.00 37.71 303 MET C N 1
ATOM 1167 C CA . MET A 1 303 ? 3.753 -10.316 17.563 1.00 42.11 303 MET C CA 1
ATOM 1168 C C . MET A 1 303 ? 2.798 -9.729 18.596 1.00 41.98 303 MET C C 1
ATOM 1169 O O . MET A 1 303 ? 3.149 -8.804 19.330 1.00 40.83 303 MET C O 1
ATOM 1174 N N . ASP A 1 304 ? 1.569 -10.250 18.612 1.00 39.41 304 ASP C N 1
ATOM 1175 C CA . ASP A 1 304 ? 0.613 -9.880 19.645 1.00 39.28 304 ASP C CA 1
ATOM 1176 C C . ASP A 1 304 ? 1.122 -10.353 21.003 1.00 37.67 304 ASP C C 1
ATOM 1177 O O . ASP A 1 304 ? 1.871 -11.330 21.109 1.00 38.65 304 ASP C O 1
ATOM 1179 N N . ALA A 1 305 ? 0.716 -9.643 22.054 1.00 36.68 305 ALA C N 1
ATOM 1180 C CA . ALA A 1 305 ? 1.166 -9.997 23.395 1.00 36.52 305 ALA C CA 1
ATOM 1181 C C . ALA A 1 305 ? 0.799 -11.438 23.727 1.00 41.83 305 ALA C C 1
ATOM 1182 O O . ALA A 1 305 ? 1.626 -12.195 24.257 1.00 45.38 305 ALA C O 1
ATOM 1184 N N . LYS A 1 306 ? -0.437 -11.840 23.402 1.00 36.96 306 LYS C N 1
ATOM 1185 C CA . LYS A 1 306 ? -0.877 -13.204 23.673 1.00 35.50 306 LYS C CA 1
ATOM 1186 C C . LYS A 1 306 ? -0.062 -14.215 22.870 1.00 37.36 306 LYS C C 1
ATOM 1187 O O . LYS A 1 306 ? 0.327 -15.271 23.389 1.00 37.38 306 LYS C O 1
ATOM 1189 N N . LYS A 1 307 ? 0.227 -13.898 21.608 1.00 36.41 307 LYS C N 1
ATOM 1190 C CA . LYS A 1 307 ? 1.091 -14.752 20.796 1.00 38.67 307 LYS C CA 1
ATOM 1191 C C . LYS A 1 307 ? 2.500 -14.833 21.376 1.00 33.88 307 LYS C C 1
ATOM 1192 O O . LYS A 1 307 ? 3.005 -15.926 21.662 1.00 33.22 307 LYS C O 1
ATOM 1198 N N . ARG A 1 308 ? 3.161 -13.679 21.538 1.00 35.11 308 ARG C N 1
ATOM 1199 C CA . ARG A 1 308 ? 4.495 -13.641 22.141 1.00 35.06 308 ARG C CA 1
ATOM 1200 C C . ARG A 1 308 ? 4.585 -14.533 23.361 1.00 32.40 308 ARG C C 1
ATOM 1201 O O . ARG A 1 308 ? 5.545 -15.290 23.525 1.00 35.78 308 ARG C O 1
ATOM 1209 N N . ARG A 1 309 ? 3.580 -14.472 24.224 1.00 28.77 309 ARG C N 1
ATOM 1210 C CA . ARG A 1 309 ? 3.650 -15.269 25.437 1.00 35.01 309 ARG C CA 1
ATOM 1211 C C . ARG A 1 309 ? 3.557 -16.755 25.108 1.00 29.27 309 ARG C C 1
ATOM 1212 O O . ARG A 1 309 ? 4.380 -17.557 25.561 1.00 29.83 309 ARG C O 1
ATOM 1220 N N . ASN A 1 310 ? 2.607 -17.122 24.255 1.00 31.87 310 ASN C N 1
ATOM 1221 C CA . ASN A 1 310 ? 2.258 -18.523 24.045 1.00 32.78 310 ASN C CA 1
ATOM 1222 C C . ASN A 1 310 ? 3.257 -19.282 23.164 1.00 30.76 310 ASN C C 1
ATOM 1223 O O . ASN A 1 310 ? 3.452 -20.488 23.355 1.00 36.26 310 ASN C O 1
ATOM 1228 N N . LEU A 1 311 ? 3.876 -18.640 22.186 1.00 23.58 311 LEU C N 1
ATOM 1229 C CA . LEU A 1 311 ? 4.971 -19.322 21.512 1.00 24.60 311 LEU C CA 1
ATOM 1230 C C . LEU A 1 311 ? 6.283 -19.204 22.269 1.00 33.18 311 LEU C C 1
ATOM 1231 O O . LEU A 1 311 ? 7.298 -19.736 21.811 1.00 36.70 311 LEU C O 1
ATOM 1236 N N . GLY A 1 312 ? 6.284 -18.548 23.425 1.00 30.26 312 GLY C N 1
ATOM 1237 C CA . GLY A 1 312 ? 7.527 -18.223 24.084 1.00 27.67 312 GLY C CA 1
ATOM 1238 C C . GLY A 1 312 ? 8.479 -17.424 23.222 1.00 33.91 312 GLY C C 1
ATOM 1239 O O . GLY A 1 312 ? 9.686 -17.709 23.222 1.00 34.53 312 GLY C O 1
ATOM 1240 N N . ALA A 1 313 ? 7.975 -16.418 22.492 1.00 27.88 313 ALA C N 1
ATOM 1241 C CA . ALA A 1 313 ? 8.801 -15.723 21.492 1.00 30.59 313 ALA C CA 1
ATOM 1242 C C . ALA A 1 313 ? 9.660 -14.621 22.128 1.00 32.05 313 ALA C C 1
ATOM 1243 O O . ALA A 1 313 ? 9.483 -13.419 21.911 1.00 31.37 313 ALA C O 1
ATOM 1245 N N . HIS A 1 314 ? 10.657 -15.054 22.887 1.00 29.06 314 HIS C N 1
ATOM 1246 C CA . HIS A 1 314 ? 11.514 -14.137 23.627 1.00 28.41 314 HIS C CA 1
ATOM 1247 C C . HIS A 1 314 ? 12.951 -14.375 23.217 1.00 26.46 314 HIS C C 1
ATOM 1248 O O . HIS A 1 314 ? 13.468 -15.479 23.399 1.00 27.52 314 HIS C O 1
ATOM 1255 N N . TYR A 1 315 ? 13.573 -13.362 22.621 1.00 22.29 315 TYR C N 1
ATOM 1256 C CA . TYR A 1 315 ? 14.902 -13.553 22.084 1.00 24.77 315 TYR C CA 1
ATOM 1257 C C . TYR A 1 315 ? 15.915 -13.623 23.222 1.00 30.85 315 TYR C C 1
ATOM 1258 O O . TYR A 1 315 ? 15.730 -13.026 24.289 1.00 26.99 315 TYR C O 1
ATOM 1267 N N . THR A 1 316 ? 17.004 -14.350 22.974 1.00 29.85 316 THR C N 1
ATOM 1268 C CA . THR A 1 316 ? 18.018 -14.626 23.981 1.00 30.12 316 THR C CA 1
ATOM 1269 C C . THR A 1 316 ? 19.194 -13.669 23.837 1.00 24.99 316 THR C C 1
ATOM 1270 O O . THR A 1 316 ? 19.769 -13.543 22.754 1.00 26.51 316 THR C O 1
ATOM 1274 N N . SER A 1 317 ? 19.545 -13.012 24.941 1.00 27.13 317 SER C N 1
ATOM 1275 C CA . SER A 1 317 ? 20.630 -12.034 24.974 1.00 30.42 317 SER C CA 1
ATOM 1276 C C . SER A 1 317 ? 21.933 -12.638 24.477 1.00 26.22 317 SER C C 1
ATOM 1277 O O . SER A 1 317 ? 22.196 -13.833 24.643 1.00 28.42 317 SER C O 1
ATOM 1279 N N . GLU A 1 318 ? 22.770 -11.785 23.880 1.00 22.32 318 GLU C N 1
ATOM 1280 C CA . GLU A 1 318 ? 24.175 -12.150 23.715 1.00 29.33 318 GLU C CA 1
ATOM 1281 C C . GLU A 1 318 ? 24.755 -12.746 24.995 1.00 29.39 318 GLU C C 1
ATOM 1282 O O . GLU A 1 318 ? 25.464 -13.756 24.947 1.00 34.24 318 GLU C O 1
ATOM 1288 N N . ALA A 1 319 ? 24.463 -12.144 26.153 1.00 28.56 319 ALA C N 1
ATOM 1289 C CA . ALA A 1 319 ? 25.116 -12.596 27.377 1.00 26.20 319 ALA C CA 1
ATOM 1290 C C . ALA A 1 319 ? 24.665 -13.995 27.764 1.00 29.91 319 ALA C C 1
ATOM 1291 O O . ALA A 1 319 ? 25.468 -14.795 28.251 1.00 30.71 319 ALA C O 1
ATOM 1293 N N . ASN A 1 320 ? 23.384 -14.313 27.552 1.00 34.11 320 ASN C N 1
ATOM 1294 C CA . ASN A 1 320 ? 22.858 -15.590 28.022 1.00 28.84 320 ASN C CA 1
ATOM 1295 C C . ASN A 1 320 ? 23.271 -16.742 27.114 1.00 29.03 320 ASN C C 1
ATOM 1296 O O . ASN A 1 320 ? 23.522 -17.849 27.613 1.00 29.55 320 ASN C O 1
ATOM 1301 N N . ILE A 1 321 ? 23.392 -16.484 25.804 1.00 24.72 321 ILE C N 1
ATOM 1302 C CA . ILE A 1 321 ? 23.980 -17.453 24.873 1.00 29.53 321 ILE C CA 1
ATOM 1303 C C . ILE A 1 321 ? 25.458 -17.711 25.200 1.00 29.71 321 ILE C C 1
ATOM 1304 O O . ILE A 1 321 ? 25.935 -18.854 25.134 1.00 28.62 321 ILE C O 1
ATOM 1309 N N . LEU A 1 322 ? 26.211 -16.664 25.560 1.00 30.67 322 LEU C N 1
ATOM 1310 C CA . LEU A 1 322 ? 27.620 -16.877 25.903 1.00 25.99 322 LEU C CA 1
ATOM 1311 C C . LEU A 1 322 ? 27.771 -17.740 27.157 1.00 27.27 322 LEU C C 1
ATOM 1312 O O . LEU A 1 322 ? 28.664 -18.591 27.210 1.00 29.12 322 LEU C O 1
ATOM 1317 N N . LYS A 1 323 ? 26.893 -17.586 28.164 1.00 27.72 323 LYS C N 1
ATOM 1318 C CA . LYS A 1 323 ? 26.989 -18.497 29.309 1.00 27.53 323 LYS C CA 1
ATOM 1319 C C . LYS A 1 323 ? 26.677 -19.930 28.911 1.00 29.98 323 LYS C C 1
ATOM 1320 O O . LYS A 1 323 ? 27.011 -20.861 29.653 1.00 28.50 323 LYS C O 1
ATOM 1326 N N . LEU A 1 324 ? 26.002 -20.127 27.777 1.00 29.58 324 LEU C N 1
ATOM 1327 C CA . LEU A 1 324 ? 25.653 -21.475 27.364 1.00 28.43 324 LEU C CA 1
ATOM 1328 C C . LEU A 1 324 ? 26.681 -22.078 26.403 1.00 28.27 324 LEU C C 1
ATOM 1329 O O . LEU A 1 324 ? 27.062 -23.247 26.561 1.00 27.39 324 LEU C O 1
ATOM 1334 N N . ILE A 1 325 ? 27.168 -21.312 25.422 1.00 25.76 325 ILE C N 1
ATOM 1335 C CA . ILE A 1 325 ? 28.124 -21.899 24.485 1.00 28.15 325 ILE C CA 1
ATOM 1336 C C . ILE A 1 325 ? 29.561 -21.932 25.011 1.00 28.32 325 ILE C C 1
ATOM 1337 O O . ILE A 1 325 ? 30.375 -22.706 24.484 1.00 31.58 325 ILE C O 1
ATOM 1342 N N . LYS A 1 326 ? 29.928 -21.123 26.008 1.00 27.61 326 LYS C N 1
ATOM 1343 C CA . LYS A 1 326 ? 31.312 -21.203 26.489 1.00 31.11 326 LYS C CA 1
ATOM 1344 C C . LYS A 1 326 ? 31.600 -22.558 27.118 1.00 29.11 326 LYS C C 1
ATOM 1345 O O . LYS A 1 326 ? 32.553 -23.225 26.680 1.00 28.92 326 LYS C O 1
ATOM 1351 N N . PRO A 1 327 ? 30.820 -23.044 28.094 1.00 30.56 327 PRO C N 1
ATOM 1352 C CA . PRO A 1 327 ? 31.036 -24.417 28.572 1.00 26.94 327 PRO C CA 1
ATOM 1353 C C . PRO A 1 327 ? 30.705 -25.478 27.540 1.00 26.62 327 PRO C C 1
ATOM 1354 O O . PRO A 1 327 ? 31.335 -26.538 27.552 1.00 29.75 327 PRO C O 1
ATOM 1358 N N . LEU A 1 328 ? 29.735 -25.256 26.654 1.00 29.23 328 LEU C N 1
ATOM 1359 C CA . LEU A 1 328 ? 29.343 -26.337 25.751 1.00 29.55 328 LEU C CA 1
ATOM 1360 C C . LEU A 1 328 ? 30.485 -26.711 24.814 1.00 27.67 328 LEU C C 1
ATOM 1361 O O . LEU A 1 328 ? 30.832 -27.892 24.683 1.00 30.08 328 LEU C O 1
ATOM 1366 N N . PHE A 1 329 ? 31.097 -25.726 24.162 1.00 25.84 329 PHE C N 1
ATOM 1367 C CA . PHE A 1 329 ? 32.215 -26.062 23.287 1.00 28.49 329 PHE C CA 1
ATOM 1368 C C . PHE A 1 329 ? 33.294 -24.989 23.253 1.00 30.99 329 PHE C C 1
ATOM 1369 O O . PHE A 1 329 ? 34.475 -25.322 23.140 1.00 32.54 329 PHE C O 1
ATOM 1377 N N . LEU A 1 330 ? 32.901 -23.713 23.359 1.00 29.66 330 LEU C N 1
ATOM 1378 C CA . LEU A 1 330 ? 33.758 -22.620 22.908 1.00 26.68 330 LEU C CA 1
ATOM 1379 C C . LEU A 1 330 ? 35.035 -22.542 23.731 1.00 34.25 330 LEU C C 1
ATOM 1380 O O . LEU A 1 330 ? 36.139 -22.539 23.173 1.00 35.81 330 LEU C O 1
ATOM 1385 N N . ASP A 1 331 ? 34.914 -22.497 25.060 1.00 29.99 331 ASP C N 1
ATOM 1386 C CA . ASP A 1 331 ? 36.114 -22.431 25.884 1.00 27.27 331 ASP C CA 1
ATOM 1387 C C . ASP A 1 331 ? 37.083 -23.561 25.542 1.00 33.26 331 ASP C C 1
ATOM 1388 O O . ASP A 1 331 ? 38.296 -23.333 25.435 1.00 35.79 331 ASP C O 1
ATOM 1393 N N . GLU A 1 332 ? 36.581 -24.789 25.356 1.00 29.41 332 GLU C N 1
ATOM 1394 C CA . GLU A 1 332 ? 37.523 -25.870 25.068 1.00 31.76 332 GLU C CA 1
ATOM 1395 C C . GLU A 1 332 ? 38.208 -25.647 23.733 1.00 32.17 332 GLU C C 1
ATOM 1396 O O . GLU A 1 332 ? 39.385 -25.991 23.578 1.00 38.57 332 GLU C O 1
ATOM 1398 N N . LEU A 1 333 ? 37.516 -25.015 22.783 1.00 30.16 333 LEU C N 1
ATOM 1399 C CA . LEU A 1 333 ? 38.140 -24.705 21.500 1.00 30.01 333 LEU C CA 1
ATOM 1400 C C . LEU A 1 333 ? 39.254 -23.669 21.633 1.00 29.44 333 LEU C C 1
ATOM 1401 O O . LEU A 1 333 ? 40.176 -23.648 20.811 1.00 32.15 333 LEU C O 1
ATOM 1406 N N . TRP A 1 334 ? 39.197 -22.803 22.641 1.00 28.22 334 TRP C N 1
ATOM 1407 C CA . TRP A 1 334 ? 40.288 -21.849 22.813 1.00 29.25 334 TRP C CA 1
ATOM 1408 C C . TRP A 1 334 ? 41.466 -22.467 23.562 1.00 29.66 334 TRP C C 1
ATOM 1409 O O . TRP A 1 334 ? 42.630 -22.190 23.238 1.00 24.87 334 TRP C O 1
ATOM 1420 N N . VAL A 1 335 ? 41.198 -23.318 24.549 1.00 29.78 335 VAL C N 1
ATOM 1421 C CA . VAL A 1 335 ? 42.296 -24.055 25.159 1.00 27.80 335 VAL C CA 1
ATOM 1422 C C . VAL A 1 335 ? 43.008 -24.874 24.096 1.00 28.24 335 VAL C C 1
ATOM 1423 O O . VAL A 1 335 ? 44.230 -24.786 23.942 1.00 36.72 335 VAL C O 1
ATOM 1427 N N . GLU A 1 336 ? 42.254 -25.639 23.307 1.00 30.44 336 GLU C N 1
ATOM 1428 C CA . GLU A 1 336 ? 42.891 -26.458 22.279 1.00 30.52 336 GLU C CA 1
ATOM 1429 C C . GLU A 1 336 ? 43.675 -25.592 21.304 1.00 31.13 336 GLU C C 1
ATOM 1430 O O . GLU A 1 336 ? 44.803 -25.936 20.931 1.00 34.28 336 GLU C O 1
ATOM 1436 N N . PHE A 1 337 ? 43.116 -24.439 20.919 1.00 29.49 337 PHE C N 1
ATOM 1437 C CA . PHE A 1 337 ? 43.834 -23.531 20.031 1.00 29.77 337 PHE C CA 1
ATOM 1438 C C . PHE A 1 337 ? 45.172 -23.124 20.628 1.00 31.57 337 PHE C C 1
ATOM 1439 O O . PHE A 1 337 ? 46.218 -23.255 19.988 1.00 33.69 337 PHE C O 1
ATOM 1447 N N . GLU A 1 338 ? 45.166 -22.655 21.868 1.00 36.15 338 GLU C N 1
ATOM 1448 C CA . GLU A 1 338 ? 46.410 -22.203 22.468 1.00 31.63 338 GLU C CA 1
ATOM 1449 C C . GLU A 1 338 ? 47.434 -23.326 22.625 1.00 34.45 338 GLU C C 1
ATOM 1450 O O . GLU A 1 338 ? 48.634 -23.047 22.689 1.00 42.29 338 GLU C O 1
ATOM 1456 N N . LYS A 1 339 ? 47.014 -24.587 22.646 1.00 30.66 339 LYS C N 1
ATOM 1457 C CA . LYS A 1 339 ? 47.983 -25.661 22.832 1.00 32.46 339 LYS C CA 1
ATOM 1458 C C . LYS A 1 339 ? 48.645 -26.106 21.527 1.00 39.09 339 LYS C C 1
ATOM 1459 O O . LYS A 1 339 ? 49.750 -26.660 21.562 1.00 40.03 339 LYS C O 1
ATOM 1465 N N . VAL A 1 340 ? 48.007 -25.878 20.381 1.00 35.28 340 VAL C N 1
ATOM 1466 C CA . VAL A 1 340 ? 48.516 -26.340 19.098 1.00 35.48 340 VAL C CA 1
ATOM 1467 C C . VAL A 1 340 ? 48.868 -25.194 18.163 1.00 38.63 340 VAL C C 1
ATOM 1468 O O . VAL A 1 340 ? 49.378 -25.441 17.063 1.00 41.38 340 VAL C O 1
ATOM 1472 N N . LYS A 1 341 ? 48.642 -23.947 18.581 1.00 38.98 341 LYS C N 1
ATOM 1473 C CA . LYS A 1 341 ? 48.839 -22.768 17.739 1.00 36.52 341 LYS C CA 1
ATOM 1474 C C . LYS A 1 341 ? 50.248 -22.647 17.157 1.00 45.49 341 LYS C C 1
ATOM 1475 O O . LYS A 1 341 ? 50.412 -21.994 16.119 1.00 46.52 341 LYS C O 1
ATOM 1481 N N . ASN A 1 342 ? 51.266 -23.257 17.781 1.00 47.89 342 ASN C N 1
ATOM 1482 C CA . ASN A 1 342 ? 52.658 -23.106 17.348 1.00 50.33 342 ASN C CA 1
ATOM 1483 C C . ASN A 1 342 ? 53.164 -24.287 16.523 1.00 51.94 342 ASN C C 1
ATOM 1484 O O . ASN A 1 342 ? 54.349 -24.316 16.151 1.00 46.15 342 ASN C O 1
ATOM 1489 N N . ASN A 1 343 ? 52.289 -25.243 16.223 1.00 44.05 343 ASN C N 1
ATOM 1490 C CA . ASN A 1 343 ? 52.582 -26.419 15.414 1.00 39.45 343 ASN C CA 1
ATOM 1491 C C . ASN A 1 343 ? 51.717 -26.316 14.161 1.00 42.87 343 ASN C C 1
ATOM 1492 O O . ASN A 1 343 ? 50.500 -26.531 14.228 1.00 44.42 343 ASN C O 1
ATOM 1497 N N . LYS A 1 344 ? 52.342 -25.979 13.029 1.00 45.12 344 LYS C N 1
ATOM 1498 C CA . LYS A 1 344 ? 51.618 -25.826 11.767 1.00 43.61 344 LYS C CA 1
ATOM 1499 C C . LYS A 1 344 ? 50.778 -27.055 11.457 1.00 47.33 344 LYS C C 1
ATOM 1500 O O . LYS A 1 344 ? 49.630 -26.939 11.011 1.00 48.33 344 LYS C O 1
ATOM 1506 N N . ASN A 1 345 ? 51.342 -28.244 11.693 1.00 46.20 345 ASN C N 1
ATOM 1507 C CA . ASN A 1 345 ? 50.629 -29.495 11.440 1.00 43.66 345 ASN C CA 1
ATOM 1508 C C . ASN A 1 345 ? 49.345 -29.576 12.265 1.00 44.01 345 ASN C C 1
ATOM 1509 O O . ASN A 1 345 ? 48.234 -29.633 11.720 1.00 45.70 345 ASN C O 1
ATOM 1514 N N . LYS A 1 346 ? 49.483 -29.566 13.595 1.00 44.47 346 LYS C N 1
ATOM 1515 C CA . LYS A 1 346 ? 48.331 -29.734 14.474 1.00 42.43 346 LYS C CA 1
ATOM 1516 C C . LYS A 1 346 ? 47.323 -28.600 14.299 1.00 42.52 346 LYS C C 1
ATOM 1517 O O . LYS A 1 346 ? 46.115 -28.794 14.500 1.00 35.24 346 LYS C O 1
ATOM 1523 N N . LEU A 1 347 ? 47.803 -27.419 13.907 1.00 43.15 347 LEU C N 1
ATOM 1524 C CA . LEU A 1 347 ? 46.909 -26.308 13.615 1.00 37.46 347 LEU C CA 1
ATOM 1525 C C . LEU A 1 347 ? 46.080 -26.593 12.369 1.00 40.24 347 LEU C C 1
ATOM 1526 O O . LEU A 1 347 ? 44.899 -26.231 12.304 1.00 38.93 347 LEU C O 1
ATOM 1531 N N . LEU A 1 348 ? 46.682 -27.239 11.369 1.00 43.11 348 LEU C N 1
ATOM 1532 C CA . LEU A 1 348 ? 45.936 -27.614 10.171 1.00 40.38 348 LEU C CA 1
ATOM 1533 C C . LEU A 1 348 ? 44.822 -28.596 10.511 1.00 40.67 348 LEU C C 1
ATOM 1534 O O . LEU A 1 348 ? 43.673 -28.426 10.082 1.00 38.55 348 LEU C O 1
ATOM 1539 N N . ALA A 1 349 ? 45.143 -29.631 11.292 1.00 39.43 349 ALA C N 1
ATOM 1540 C CA . ALA A 1 349 ? 44.111 -30.567 11.717 1.00 35.01 349 ALA C CA 1
ATOM 1541 C C . ALA A 1 349 ? 43.040 -29.850 12.534 1.00 39.48 349 ALA C C 1
ATOM 1542 O O . ALA A 1 349 ? 41.845 -30.159 12.412 1.00 40.40 349 ALA C O 1
ATOM 1544 N N . PHE A 1 350 ? 43.450 -28.857 13.337 1.00 35.56 350 PHE C N 1
ATOM 1545 C CA . PHE A 1 350 ? 42.498 -28.077 14.126 1.00 35.41 350 PHE C CA 1
ATOM 1546 C C . PHE A 1 350 ? 41.552 -27.283 13.236 1.00 36.39 350 PHE C C 1
ATOM 1547 O O . PHE A 1 350 ? 40.360 -27.158 13.548 1.00 33.49 350 PHE C O 1
ATOM 1555 N N . HIS A 1 351 ? 42.052 -26.747 12.119 1.00 34.22 351 HIS C N 1
ATOM 1556 C CA . HIS A 1 351 ? 41.152 -26.037 11.218 1.00 34.59 351 HIS C CA 1
ATOM 1557 C C . HIS A 1 351 ? 40.103 -26.977 10.641 1.00 39.82 351 HIS C C 1
ATOM 1558 O O . HIS A 1 351 ? 38.901 -26.676 10.674 1.00 37.22 351 HIS C O 1
ATOM 1565 N N . LYS A 1 352 ? 40.545 -28.112 10.085 1.00 39.79 352 LYS C N 1
ATOM 1566 C CA . LYS A 1 352 ? 39.604 -29.068 9.510 1.00 36.45 352 LYS C CA 1
ATOM 1567 C C . LYS A 1 352 ? 38.590 -29.517 10.546 1.00 37.14 352 LYS C C 1
ATOM 1568 O O . LYS A 1 352 ? 37.416 -29.719 10.210 1.00 38.97 352 LYS C O 1
ATOM 1570 N N . LYS A 1 353 ? 39.007 -29.637 11.812 1.00 30.87 353 LYS C N 1
ATOM 1571 C CA . LYS A 1 353 ? 38.045 -29.951 12.864 1.00 34.78 353 LYS C CA 1
ATOM 1572 C C . LYS A 1 353 ? 37.025 -28.830 13.037 1.00 32.66 353 LYS C C 1
ATOM 1573 O O . LYS A 1 353 ? 35.839 -29.101 13.247 1.00 34.66 353 LYS C O 1
ATOM 1579 N N . LEU A 1 354 ? 37.459 -27.566 12.946 1.00 28.53 354 LEU C N 1
ATOM 1580 C CA . LEU A 1 354 ? 36.502 -26.467 13.044 1.00 28.55 354 LEU C CA 1
ATOM 1581 C C . LEU A 1 354 ? 35.529 -26.477 11.871 1.00 32.23 354 LEU C C 1
ATOM 1582 O O . LEU A 1 354 ? 34.330 -26.257 12.057 1.00 37.70 354 LEU C O 1
ATOM 1587 N N . ARG A 1 355 ? 36.012 -26.774 10.660 1.00 35.67 355 ARG C N 1
ATOM 1588 C CA . ARG A 1 355 ? 35.141 -26.758 9.487 1.00 31.00 355 ARG C CA 1
ATOM 1589 C C . ARG A 1 355 ? 34.052 -27.820 9.567 1.00 36.84 355 ARG C C 1
ATOM 1590 O O . ARG A 1 355 ? 32.961 -27.626 9.019 1.00 39.73 355 ARG C O 1
ATOM 1598 N N . GLY A 1 356 ? 34.317 -28.939 10.240 1.00 38.24 356 GLY C N 1
ATOM 1599 C CA . GLY A 1 356 ? 33.371 -30.036 10.288 1.00 32.41 356 GLY C CA 1
ATOM 1600 C C . GLY A 1 356 ? 32.390 -30.017 11.441 1.00 34.03 356 GLY C C 1
ATOM 1601 O O . GLY A 1 356 ? 31.661 -30.997 11.615 1.00 32.01 356 GLY C O 1
ATOM 1602 N N . LEU A 1 357 ? 32.354 -28.945 12.241 1.00 37.16 357 LEU C N 1
ATOM 1603 C CA . LEU A 1 357 ? 31.455 -28.844 13.388 1.00 35.46 357 LEU C CA 1
ATOM 1604 C C . LEU A 1 357 ? 30.087 -28.340 12.943 1.00 30.65 357 LEU C C 1
ATOM 1605 O O . LEU A 1 357 ? 29.998 -27.366 12.190 1.00 33.20 357 LEU C O 1
ATOM 1610 N N . THR A 1 358 ? 29.023 -28.982 13.418 1.00 27.10 358 THR C N 1
ATOM 1611 C CA . THR A 1 358 ? 27.662 -28.581 13.067 1.00 30.54 358 THR C CA 1
ATOM 1612 C C . THR A 1 358 ? 26.895 -28.182 14.322 1.00 31.79 358 THR C C 1
ATOM 1613 O O . THR A 1 358 ? 27.065 -28.794 15.389 1.00 33.63 358 THR C O 1
ATOM 1617 N N . PHE A 1 359 ? 26.056 -27.147 14.196 1.00 30.85 359 PHE C N 1
ATOM 1618 C CA . PHE A 1 359 ? 25.276 -26.617 15.312 1.00 28.40 359 PHE C CA 1
ATOM 1619 C C . PHE A 1 359 ? 23.787 -26.665 14.988 1.00 26.89 359 PHE C C 1
ATOM 1620 O O . PHE A 1 359 ? 23.372 -26.299 13.887 1.00 27.51 359 PHE C O 1
ATOM 1628 N N . PHE A 1 360 ? 22.986 -27.085 15.967 1.00 27.35 360 PHE C N 1
ATOM 1629 C CA . PHE A 1 360 ? 21.586 -27.449 15.745 1.00 29.74 360 PHE C CA 1
ATOM 1630 C C . PHE A 1 360 ? 20.710 -26.877 16.859 1.00 28.20 360 PHE C C 1
ATOM 1631 O O . PHE A 1 360 ? 20.724 -27.386 17.987 1.00 29.33 360 PHE C O 1
ATOM 1639 N N . ASP A 1 361 ? 19.920 -25.849 16.536 1.00 28.22 361 ASP C N 1
ATOM 1640 C CA . ASP A 1 361 ? 19.012 -25.204 17.487 1.00 30.87 361 ASP C CA 1
ATOM 1641 C C . ASP A 1 361 ? 17.554 -25.563 17.185 1.00 32.68 361 ASP C C 1
ATOM 1642 O O . ASP A 1 361 ? 16.921 -24.929 16.320 1.00 28.79 361 ASP C O 1
ATOM 1647 N N . PRO A 1 362 ? 16.958 -26.533 17.917 1.00 29.15 362 PRO C N 1
ATOM 1648 C CA . PRO A 1 362 ? 15.641 -27.073 17.549 1.00 30.93 362 PRO C CA 1
ATOM 1649 C C . PRO A 1 362 ? 14.463 -26.222 18.007 1.00 35.44 362 PRO C C 1
ATOM 1650 O O . PRO A 1 362 ? 13.377 -26.753 18.257 1.00 33.24 362 PRO C O 1
ATOM 1654 N N . ALA A 1 363 ? 14.672 -24.909 18.120 1.00 33.49 363 ALA C N 1
ATOM 1655 C CA . ALA A 1 363 ? 13.650 -23.932 18.481 1.00 30.46 363 ALA C CA 1
ATOM 1656 C C . ALA A 1 363 ? 14.275 -22.551 18.309 1.00 33.85 363 ALA C C 1
ATOM 1657 O O . ALA A 1 363 ? 14.180 -21.694 19.192 1.00 40.00 363 ALA C O 1
ATOM 1659 N N . CYS A 1 364 ? 14.912 -22.332 17.161 1.00 32.10 364 CYS C N 1
ATOM 1660 C CA . CYS A 1 364 ? 15.978 -21.351 17.053 1.00 31.83 364 CYS C CA 1
ATOM 1661 C C . CYS A 1 364 ? 15.508 -19.900 17.064 1.00 32.26 364 CYS C C 1
ATOM 1662 O O . CYS A 1 364 ? 16.362 -19.009 17.136 1.00 36.63 364 CYS C O 1
ATOM 1665 N N . GLY A 1 365 ? 14.212 -19.627 16.984 1.00 30.27 365 GLY C N 1
ATOM 1666 C CA . GLY A 1 365 ? 13.782 -18.234 16.977 1.00 32.17 365 GLY C CA 1
ATOM 1667 C C . GLY A 1 365 ? 14.350 -17.479 15.789 1.00 34.93 365 GLY C C 1
ATOM 1668 O O . GLY A 1 365 ? 14.341 -17.971 14.659 1.00 39.61 365 GLY C O 1
ATOM 1669 N N . CYS A 1 366 ? 14.862 -16.270 16.025 1.00 34.31 366 CYS C N 1
ATOM 1670 C CA . CYS A 1 366 ? 15.476 -15.479 14.962 1.00 27.70 366 CYS C CA 1
ATOM 1671 C C . CYS A 1 366 ? 16.942 -15.845 14.730 1.00 35.04 366 CYS C C 1
ATOM 1672 O O . CYS A 1 366 ? 17.641 -15.133 13.997 1.00 33.09 366 CYS C O 1
ATOM 1675 N N . GLY A 1 367 ? 17.424 -16.924 15.348 1.00 35.14 367 GLY C N 1
ATOM 1676 C CA . GLY A 1 367 ? 18.729 -17.466 15.023 1.00 31.25 367 GLY C CA 1
ATOM 1677 C C . GLY A 1 367 ? 19.892 -16.988 15.864 1.00 32.62 367 GLY C C 1
ATOM 1678 O O . GLY A 1 367 ? 21.044 -17.212 15.476 1.00 36.07 367 GLY C O 1
ATOM 1679 N N . ASN A 1 368 ? 19.644 -16.367 17.016 1.00 30.84 368 ASN C N 1
ATOM 1680 C CA . ASN A 1 368 ? 20.731 -15.724 17.751 1.00 30.22 368 ASN C CA 1
ATOM 1681 C C . ASN A 1 368 ? 21.798 -16.724 18.194 1.00 31.72 368 ASN C C 1
ATOM 1682 O O . ASN A 1 368 ? 22.997 -16.489 17.992 1.00 30.33 368 ASN C O 1
ATOM 1687 N N . PHE A 1 369 ? 21.389 -17.846 18.801 1.00 31.00 369 PHE C N 1
ATOM 1688 C CA . PHE A 1 369 ? 22.351 -18.901 19.128 1.00 27.83 369 PHE C CA 1
ATOM 1689 C C . PHE A 1 369 ? 23.223 -19.264 17.932 1.00 31.55 369 PHE C C 1
ATOM 1690 O O . PHE A 1 369 ? 24.438 -19.454 18.077 1.00 29.61 369 PHE C O 1
ATOM 1698 N N . LEU A 1 370 ? 22.623 -19.391 16.742 1.00 29.05 370 LEU C N 1
ATOM 1699 C CA . LEU A 1 370 ? 23.435 -19.702 15.570 1.00 28.69 370 LEU C CA 1
ATOM 1700 C C . LEU A 1 370 ? 24.312 -18.527 15.158 1.00 28.24 370 LEU C C 1
ATOM 1701 O O . LEU A 1 370 ? 25.422 -18.739 14.652 1.00 29.97 370 LEU C O 1
ATOM 1706 N N . VAL A 1 371 ? 23.842 -17.292 15.356 1.00 26.68 371 VAL C N 1
ATOM 1707 C CA . VAL A 1 371 ? 24.606 -16.135 14.902 1.00 25.62 371 VAL C CA 1
ATOM 1708 C C . VAL A 1 371 ? 25.800 -15.902 15.820 1.00 28.94 371 VAL C C 1
ATOM 1709 O O . VAL A 1 371 ? 26.946 -15.838 15.361 1.00 29.86 371 VAL C O 1
ATOM 1713 N N . ILE A 1 372 ? 25.559 -15.820 17.136 1.00 28.92 372 ILE C N 1
ATOM 1714 C CA . ILE A 1 372 ? 26.663 -15.693 18.088 1.00 26.85 372 ILE C CA 1
ATOM 1715 C C . ILE A 1 372 ? 27.679 -16.813 17.899 1.00 29.84 372 ILE C C 1
ATOM 1716 O O . ILE A 1 372 ? 28.892 -16.568 17.931 1.00 31.90 372 ILE C O 1
ATOM 1721 N N . THR A 1 373 ? 27.215 -18.058 17.725 1.00 24.65 373 THR C N 1
ATOM 1722 C CA . THR A 1 373 ? 28.158 -19.165 17.593 1.00 25.34 373 THR C CA 1
ATOM 1723 C C . THR A 1 373 ? 29.020 -18.989 16.356 1.00 30.28 373 THR C C 1
ATOM 1724 O O . THR A 1 373 ? 30.252 -19.098 16.413 1.00 32.14 373 THR C O 1
ATOM 1728 N N . TYR A 1 374 ? 28.388 -18.693 15.226 1.00 29.80 374 TYR C N 1
ATOM 1729 C CA . TYR A 1 374 ? 29.140 -18.519 13.991 1.00 29.81 374 TYR C CA 1
ATOM 1730 C C . TYR A 1 374 ? 30.112 -17.354 14.100 1.00 28.91 374 TYR C C 1
ATOM 1731 O O . TYR A 1 374 ? 31.186 -17.388 13.493 1.00 33.18 374 TYR C O 1
ATOM 1740 N N . ARG A 1 375 ? 29.777 -16.324 14.879 1.00 29.49 375 ARG C N 1
ATOM 1741 C CA . ARG A 1 375 ? 30.684 -15.185 14.985 1.00 31.22 375 ARG C CA 1
ATOM 1742 C C . ARG A 1 375 ? 31.908 -15.544 15.824 1.00 33.40 375 ARG C C 1
ATOM 1743 O O . ARG A 1 375 ? 33.041 -15.207 15.467 1.00 33.26 375 ARG C O 1
ATOM 1751 N N . GLU A 1 376 ? 31.697 -16.241 16.938 1.00 31.96 376 GLU C N 1
ATOM 1752 C CA . GLU A 1 376 ? 32.820 -16.724 17.729 1.00 30.60 376 GLU C CA 1
ATOM 1753 C C . GLU A 1 376 ? 33.717 -17.646 16.912 1.00 33.77 376 GLU C C 1
ATOM 1754 O O . GLU A 1 376 ? 34.954 -17.575 16.996 1.00 34.21 376 GLU C O 1
ATOM 1760 N N . LEU A 1 377 ? 33.119 -18.514 16.109 1.00 30.75 377 LEU C N 1
ATOM 1761 C CA . LEU A 1 377 ? 33.933 -19.381 15.277 1.00 27.45 377 LEU C CA 1
ATOM 1762 C C . LEU A 1 377 ? 34.719 -18.572 14.269 1.00 28.74 377 LEU C C 1
ATOM 1763 O O . LEU A 1 377 ? 35.917 -18.807 14.071 1.00 28.58 377 LEU C O 1
ATOM 1768 N N . ARG A 1 378 ? 34.086 -17.579 13.652 1.00 26.82 378 ARG C N 1
ATOM 1769 C CA . ARG A 1 378 ? 34.848 -16.747 12.730 1.00 30.71 378 ARG C CA 1
ATOM 1770 C C . ARG A 1 378 ? 35.998 -16.045 13.456 1.00 33.56 378 ARG C C 1
ATOM 1771 O O . ARG A 1 378 ? 37.141 -16.065 12.985 1.00 35.10 378 ARG C O 1
ATOM 1779 N N . LEU A 1 379 ? 35.732 -15.472 14.635 1.00 33.30 379 LEU C N 1
ATOM 1780 C CA . LEU A 1 379 ? 36.797 -14.798 15.375 1.00 29.42 379 LEU C CA 1
ATOM 1781 C C . LEU A 1 379 ? 37.931 -15.760 15.695 1.00 33.63 379 LEU C C 1
ATOM 1782 O O . LEU A 1 379 ? 39.112 -15.443 15.475 1.00 35.41 379 LEU C O 1
ATOM 1787 N N . LEU A 1 380 ? 37.596 -16.950 16.203 1.00 30.27 380 LEU C N 1
ATOM 1788 C CA . LEU A 1 380 ? 38.622 -17.964 16.431 1.00 29.70 380 LEU C CA 1
ATOM 1789 C C . LEU A 1 380 ? 39.397 -18.247 15.150 1.00 34.86 380 LEU C C 1
ATOM 1790 O O . LEU A 1 380 ? 40.632 -18.167 15.127 1.00 37.54 380 LEU C O 1
ATOM 1795 N N . GLU A 1 381 ? 38.673 -18.525 14.058 1.00 32.39 381 GLU C N 1
ATOM 1796 C CA . GLU A 1 381 ? 39.276 -18.809 12.758 1.00 32.57 381 GLU C CA 1
ATOM 1797 C C . GLU A 1 381 ? 40.179 -17.695 12.237 1.00 30.43 381 GLU C C 1
ATOM 1798 O O . GLU A 1 381 ? 40.993 -17.956 11.347 1.00 33.26 381 GLU C O 1
ATOM 1804 N N . ILE A 1 382 ? 40.035 -16.453 12.709 1.00 29.69 382 ILE C N 1
ATOM 1805 C CA . ILE A 1 382 ? 41.000 -15.414 12.327 1.00 37.02 382 ILE C CA 1
ATOM 1806 C C . ILE A 1 382 ? 42.367 -15.708 12.946 1.00 35.12 382 ILE C C 1
ATOM 1807 O O . ILE A 1 382 ? 43.399 -15.671 12.268 1.00 33.25 382 ILE C O 1
ATOM 1812 N N . GLU A 1 383 ? 42.391 -15.984 14.249 1.00 32.45 383 GLU C N 1
ATOM 1813 C CA . GLU A 1 383 ? 43.644 -16.302 14.914 1.00 32.57 383 GLU C CA 1
ATOM 1814 C C . GLU A 1 383 ? 44.259 -17.573 14.349 1.00 37.70 383 GLU C C 1
ATOM 1815 O O . GLU A 1 383 ? 45.489 -17.703 14.319 1.00 36.39 383 GLU C O 1
ATOM 1821 N N . VAL A 1 384 ? 43.431 -18.511 13.873 1.00 37.19 384 VAL C N 1
ATOM 1822 C CA . VAL A 1 384 ? 43.975 -19.722 13.255 1.00 36.94 384 VAL C CA 1
ATOM 1823 C C . VAL A 1 384 ? 44.732 -19.369 11.984 1.00 38.31 384 VAL C C 1
ATOM 1824 O O . VAL A 1 384 ? 45.876 -19.792 11.780 1.00 39.45 384 VAL C O 1
ATOM 1828 N N . LEU A 1 385 ? 44.104 -18.583 11.107 1.00 41.45 385 LEU C N 1
ATOM 1829 C CA . LEU A 1 385 ? 44.798 -18.133 9.904 1.00 41.96 385 LEU C CA 1
ATOM 1830 C C . LEU A 1 385 ? 45.988 -17.242 10.239 1.00 39.45 385 LEU C C 1
ATOM 1831 O O . LEU A 1 385 ? 46.977 -17.246 9.497 1.00 44.64 385 LEU C O 1
ATOM 1836 N N . ARG A 1 386 ? 45.926 -16.485 11.345 1.00 38.16 386 ARG C N 1
ATOM 1837 C CA . ARG A 1 386 ? 47.107 -15.737 11.788 1.00 40.22 386 ARG C CA 1
ATOM 1838 C C . ARG A 1 386 ? 48.239 -16.699 12.100 1.00 35.97 386 ARG C C 1
ATOM 1839 O O . ARG A 1 386 ? 49.373 -16.513 11.642 1.00 34.29 386 ARG C O 1
ATOM 1847 N N . GLY A 1 387 ? 47.918 -17.780 12.806 1.00 35.58 387 GLY C N 1
ATOM 1848 C CA . GLY A 1 387 ? 48.857 -18.847 13.077 1.00 34.12 387 GLY C CA 1
ATOM 1849 C C . GLY A 1 387 ? 49.446 -19.445 11.822 1.00 39.38 387 GLY C C 1
ATOM 1850 O O . GLY A 1 387 ? 50.657 -19.359 11.598 1.00 45.60 387 GLY C O 1
ATOM 1851 N N . LEU A 1 388 ? 48.589 -20.034 10.985 1.00 42.81 388 LEU C N 1
ATOM 1852 C CA . LEU A 1 388 ? 49.036 -20.786 9.818 1.00 41.98 388 LEU C CA 1
ATOM 1853 C C . LEU A 1 388 ? 49.916 -19.979 8.861 1.00 45.76 388 LEU C C 1
ATOM 1854 O O . LEU A 1 388 ? 50.691 -20.588 8.115 1.00 46.92 388 LEU C O 1
ATOM 1859 N N . HIS A 1 389 ? 49.824 -18.639 8.866 1.00 46.97 389 HIS C N 1
ATOM 1860 C CA . HIS A 1 389 ? 50.423 -17.798 7.826 1.00 47.98 389 HIS C CA 1
ATOM 1861 C C . HIS A 1 389 ? 51.913 -18.072 7.645 1.00 59.92 389 HIS C C 1
ATOM 1862 O O . HIS A 1 389 ? 52.739 -17.688 8.488 1.00 63.11 389 HIS C O 1
ATOM 1869 N N . ARG A 1 390 ? 52.250 -18.751 6.541 1.00 63.63 390 ARG C N 1
ATOM 1870 C CA . ARG A 1 390 ? 53.612 -19.137 6.198 1.00 57.96 390 ARG C CA 1
ATOM 1871 C C . ARG A 1 390 ? 54.226 -18.230 5.138 1.00 62.23 390 ARG C C 1
ATOM 1872 O O . ARG A 1 390 ? 55.300 -18.539 4.614 1.00 59.98 390 ARG C O 1
ATOM 1874 N N . GLY A 1 391 ? 53.569 -17.123 4.808 1.00 64.13 391 GLY C N 1
ATOM 1875 C CA . GLY A 1 391 ? 54.083 -16.142 3.879 1.00 57.63 391 GLY C CA 1
ATOM 1876 C C . GLY A 1 391 ? 54.650 -14.905 4.532 1.00 58.49 391 GLY C C 1
ATOM 1877 O O . GLY A 1 391 ? 54.873 -13.907 3.835 1.00 55.87 391 GLY C O 1
ATOM 1878 N N . GLY A 1 392 ? 54.861 -14.928 5.852 1.00 63.41 392 GLY C N 1
ATOM 1879 C CA . GLY A 1 392 ? 55.570 -13.885 6.568 1.00 54.84 392 GLY C CA 1
ATOM 1880 C C . GLY A 1 392 ? 55.002 -12.494 6.408 1.00 54.49 392 GLY C C 1
ATOM 1881 O O . GLY A 1 392 ? 54.089 -12.101 7.136 1.00 66.03 392 GLY C O 1
ATOM 1882 N N . GLN A 1 393 ? 55.547 -11.733 5.465 1.00 53.11 393 GLN C N 1
ATOM 1883 C CA . GLN A 1 393 ? 55.185 -10.334 5.283 1.00 54.82 393 GLN C CA 1
ATOM 1884 C C . GLN A 1 393 ? 54.382 -10.110 4.013 1.00 56.67 393 GLN C C 1
ATOM 1885 O O . GLN A 1 393 ? 54.143 -8.957 3.634 1.00 58.83 393 GLN C O 1
ATOM 1887 N N . GLN A 1 394 ? 53.976 -11.184 3.341 1.00 56.08 394 GLN C N 1
ATOM 1888 C CA . GLN A 1 394 ? 53.008 -11.097 2.264 1.00 52.78 394 GLN C CA 1
ATOM 1889 C C . GLN A 1 394 ? 51.584 -11.062 2.821 1.00 56.72 394 GLN C C 1
ATOM 1890 O O . GLN A 1 394 ? 51.309 -11.486 3.950 1.00 55.43 394 GLN C O 1
ATOM 1896 N N . VAL A 1 395 ? 50.671 -10.560 1.994 1.00 51.20 395 VAL C N 1
ATOM 1897 C CA . VAL A 1 395 ? 49.275 -10.472 2.379 1.00 45.40 395 VAL C CA 1
ATOM 1898 C C . VAL A 1 395 ? 48.696 -11.876 2.461 1.00 47.85 395 VAL C C 1
ATOM 1899 O O . VAL A 1 395 ? 48.868 -12.694 1.546 1.00 48.57 395 VAL C O 1
ATOM 1903 N N . LEU A 1 396 ? 48.038 -12.178 3.572 1.00 45.24 396 LEU C N 1
ATOM 1904 C CA . LEU A 1 396 ? 47.446 -13.497 3.734 1.00 50.28 396 LEU C CA 1
ATOM 1905 C C . LEU A 1 396 ? 46.289 -13.682 2.754 1.00 50.32 396 LEU C C 1
ATOM 1906 O O . LEU A 1 396 ? 45.439 -12.798 2.606 1.00 49.70 396 LEU C O 1
ATOM 1911 N N . ASP A 1 397 ? 46.252 -14.836 2.087 1.00 50.84 397 ASP C N 1
ATOM 1912 C CA . ASP A 1 397 ? 45.287 -15.089 1.016 1.00 49.29 397 ASP C CA 1
ATOM 1913 C C . ASP A 1 397 ? 44.052 -15.756 1.606 1.00 50.57 397 ASP C C 1
ATOM 1914 O O . ASP A 1 397 ? 44.007 -16.978 1.801 1.00 46.23 397 ASP C O 1
ATOM 1919 N N . ILE A 1 398 ? 43.025 -14.940 1.835 1.00 46.45 398 ILE C N 1
ATOM 1920 C CA . ILE A 1 398 ? 41.868 -15.378 2.596 1.00 41.57 398 ILE C CA 1
ATOM 1921 C C . ILE A 1 398 ? 41.041 -16.389 1.812 1.00 47.90 398 ILE C C 1
ATOM 1922 O O . ILE A 1 398 ? 40.697 -17.453 2.343 1.00 47.70 398 ILE C O 1
ATOM 1927 N N . GLU A 1 399 ? 40.699 -16.075 0.544 1.00 44.32 399 GLU C N 1
ATOM 1928 C CA . GLU A 1 399 ? 39.698 -16.876 -0.167 1.00 47.87 399 GLU C CA 1
ATOM 1929 C C . GLU A 1 399 ? 40.070 -18.352 -0.169 1.00 52.99 399 GLU C C 1
ATOM 1930 O O . GLU A 1 399 ? 39.202 -19.217 0.006 1.00 49.39 399 GLU C O 1
ATOM 1932 N N . HIS A 1 400 ? 41.361 -18.662 -0.321 1.00 49.48 400 HIS C N 1
ATOM 1933 C CA . HIS A 1 400 ? 41.788 -20.054 -0.362 1.00 50.50 400 HIS C CA 1
ATOM 1934 C C . HIS A 1 400 ? 42.151 -20.607 1.006 1.00 45.58 400 HIS C C 1
ATOM 1935 O O . HIS A 1 400 ? 42.298 -21.824 1.142 1.00 49.87 400 HIS C O 1
ATOM 1942 N N . LEU A 1 401 ? 42.272 -19.757 2.023 1.00 47.31 401 LEU C N 1
ATOM 1943 C CA . LEU A 1 401 ? 42.537 -20.239 3.371 1.00 45.18 401 LEU C CA 1
ATOM 1944 C C . LEU A 1 401 ? 41.249 -20.446 4.163 1.00 39.47 401 LEU C C 1
ATOM 1945 O O . LEU A 1 401 ? 41.076 -21.494 4.789 1.00 43.96 401 LEU C O 1
ATOM 1947 N N . ILE A 1 402 ? 40.327 -19.476 4.117 1.00 41.40 402 ILE C N 1
ATOM 1948 C CA . ILE A 1 402 ? 39.100 -19.539 4.916 1.00 38.30 402 ILE C CA 1
ATOM 1949 C C . ILE A 1 402 ? 38.310 -20.811 4.625 1.00 36.95 402 ILE C C 1
ATOM 1950 O O . ILE A 1 402 ? 38.403 -21.398 3.538 1.00 40.17 402 ILE C O 1
ATOM 1955 N N . GLN A 1 403 ? 37.515 -21.237 5.607 1.00 35.32 403 GLN C N 1
ATOM 1956 C CA . GLN A 1 403 ? 36.716 -22.453 5.475 1.00 36.95 403 GLN C CA 1
ATOM 1957 C C . GLN A 1 403 ? 35.321 -22.336 6.090 1.00 37.17 403 GLN C C 1
ATOM 1958 O O . GLN A 1 403 ? 34.314 -22.624 5.422 1.00 33.98 403 GLN C O 1
ATOM 1964 N N . ILE A 1 404 ? 35.268 -21.901 7.354 1.00 32.46 404 ILE C N 1
ATOM 1965 C CA . ILE A 1 404 ? 34.031 -21.864 8.123 1.00 31.08 404 ILE C CA 1
ATOM 1966 C C . ILE A 1 404 ? 32.942 -21.078 7.390 1.00 35.09 404 ILE C C 1
ATOM 1967 O O . ILE A 1 404 ? 33.213 -20.075 6.714 1.00 35.47 404 ILE C O 1
ATOM 1972 N N . ASN A 1 405 ? 31.700 -21.559 7.484 1.00 31.30 405 ASN C N 1
ATOM 1973 C CA . ASN A 1 405 ? 30.627 -20.983 6.681 1.00 33.98 405 ASN C CA 1
ATOM 1974 C C . ASN A 1 405 ? 29.274 -21.397 7.250 1.00 31.38 405 ASN C C 1
ATOM 1975 O O . ASN A 1 405 ? 29.159 -22.332 8.049 1.00 29.13 405 ASN C O 1
ATOM 1980 N N . VAL A 1 406 ? 28.239 -20.687 6.792 1.00 30.18 406 VAL C N 1
ATOM 1981 C CA . VAL A 1 406 ? 26.883 -20.859 7.303 1.00 31.47 406 VAL C CA 1
ATOM 1982 C C . VAL A 1 406 ? 26.328 -22.255 7.052 1.00 27.89 406 VAL C C 1
ATOM 1983 O O . VAL A 1 406 ? 25.437 -22.694 7.777 1.00 28.91 406 VAL C O 1
ATOM 1987 N N . ASP A 1 407 ? 26.841 -22.979 6.079 1.00 29.08 407 ASP C N 1
ATOM 1988 C CA . ASP A 1 407 ? 26.294 -24.339 5.911 1.00 30.25 407 ASP C CA 1
ATOM 1989 C C . ASP A 1 407 ? 26.573 -25.232 7.090 1.00 28.05 407 ASP C C 1
ATOM 1990 O O . ASP A 1 407 ? 26.292 -26.417 7.030 1.00 28.95 407 ASP C O 1
ATOM 1995 N N . GLN A 1 408 ? 27.123 -24.751 8.192 1.00 29.85 408 GLN C N 1
ATOM 1996 C CA . GLN A 1 408 ? 27.335 -25.567 9.374 1.00 30.33 408 GLN C CA 1
ATOM 1997 C C . GLN A 1 408 ? 26.238 -25.375 10.415 1.00 31.90 408 GLN C C 1
ATOM 1998 O O . GLN A 1 408 ? 26.297 -25.992 11.484 1.00 32.17 408 GLN C O 1
ATOM 2004 N N . PHE A 1 409 ? 25.212 -24.581 10.118 1.00 29.49 409 PHE C N 1
ATOM 2005 C CA . PHE A 1 409 ? 24.211 -24.234 11.114 1.00 33.13 409 PHE C CA 1
ATOM 2006 C C . PHE A 1 409 ? 22.813 -24.656 10.673 1.00 33.02 409 PHE C C 1
ATOM 2007 O O . PHE A 1 409 ? 22.421 -24.467 9.514 1.00 33.21 409 PHE C O 1
ATOM 2015 N N . PHE A 1 410 ? 22.078 -25.236 11.623 1.00 28.38 410 PHE C N 1
ATOM 2016 C CA . PHE A 1 410 ? 20.839 -25.958 11.396 1.00 26.58 410 PHE C CA 1
ATOM 2017 C C . PHE A 1 410 ? 19.843 -25.527 12.460 1.00 30.49 410 PHE C C 1
ATOM 2018 O O . PHE A 1 410 ? 20.216 -25.394 13.629 1.00 32.82 410 PHE C O 1
ATOM 2026 N N . GLY A 1 411 ? 18.581 -25.328 12.081 1.00 28.10 411 GLY C N 1
ATOM 2027 C CA . GLY A 1 411 ? 17.598 -24.862 13.042 1.00 27.85 411 GLY C CA 1
ATOM 2028 C C . GLY A 1 411 ? 16.176 -25.186 12.636 1.00 32.27 411 GLY C C 1
ATOM 2029 O O . GLY A 1 411 ? 15.857 -25.276 11.444 1.00 31.55 411 GLY C O 1
ATOM 2030 N N . ILE A 1 412 ? 15.308 -25.332 13.644 1.00 29.83 412 ILE C N 1
ATOM 2031 C CA . ILE A 1 412 ? 13.869 -25.530 13.463 1.00 32.72 412 ILE C CA 1
ATOM 2032 C C . ILE A 1 412 ? 13.120 -24.380 14.144 1.00 34.18 412 ILE C C 1
ATOM 2033 O O . ILE A 1 412 ? 13.410 -24.039 15.298 1.00 32.21 412 ILE C O 1
ATOM 2038 N N . GLU A 1 413 ? 12.135 -23.810 13.449 1.00 32.28 413 GLU C N 1
ATOM 2039 C CA . GLU A 1 413 ? 11.414 -22.640 13.944 1.00 30.23 413 GLU C CA 1
ATOM 2040 C C . GLU A 1 413 ? 9.994 -22.632 13.362 1.00 32.85 413 GLU C C 1
ATOM 2041 O O . GLU A 1 413 ? 9.808 -22.777 12.150 1.00 31.59 413 GLU C O 1
ATOM 2047 N N . ILE A 1 414 ? 8.988 -22.467 14.221 1.00 31.67 414 ILE C N 1
ATOM 2048 C CA . ILE A 1 414 ? 7.616 -22.706 13.784 1.00 27.28 414 ILE C CA 1
ATOM 2049 C C . ILE A 1 414 ? 7.008 -21.487 13.097 1.00 29.09 414 ILE C C 1
ATOM 2050 O O . ILE A 1 414 ? 6.109 -21.637 12.269 1.00 29.22 414 ILE C O 1
ATOM 2055 N N . GLU A 1 415 ? 7.458 -20.277 13.415 1.00 30.27 415 GLU C N 1
ATOM 2056 C CA . GLU A 1 415 ? 6.967 -19.079 12.747 1.00 28.90 415 GLU C CA 1
ATOM 2057 C C . GLU A 1 415 ? 7.883 -18.742 11.579 1.00 32.85 415 GLU C C 1
ATOM 2058 O O . GLU A 1 415 ? 9.107 -18.792 11.703 1.00 31.71 415 GLU C O 1
ATOM 2064 N N . GLU A 1 416 ? 7.294 -18.411 10.430 1.00 32.53 416 GLU C N 1
ATOM 2065 C CA . GLU A 1 416 ? 8.148 -18.238 9.262 1.00 32.34 416 GLU C CA 1
ATOM 2066 C C . GLU A 1 416 ? 9.025 -17.001 9.385 1.00 30.10 416 GLU C C 1
ATOM 2067 O O . GLU A 1 416 ? 10.163 -16.996 8.895 1.00 31.94 416 GLU C O 1
ATOM 2073 N N . PHE A 1 417 ? 8.532 -15.942 10.017 1.00 27.97 417 PHE C N 1
ATOM 2074 C CA . PHE A 1 417 ? 9.308 -14.707 9.990 1.00 30.24 417 PHE C CA 1
ATOM 2075 C C . PHE A 1 417 ? 10.632 -14.873 10.734 1.00 37.65 417 PHE C C 1
ATOM 2076 O O . PHE A 1 417 ? 11.690 -14.634 10.122 1.00 33.10 417 PHE C O 1
ATOM 2084 N N . PRO A 1 418 ? 10.671 -15.328 11.993 1.00 30.85 418 PRO C N 1
ATOM 2085 C CA . PRO A 1 418 ? 11.979 -15.621 12.595 1.00 31.18 418 PRO C CA 1
ATOM 2086 C C . PRO A 1 418 ? 12.771 -16.659 11.816 1.00 35.87 418 PRO C C 1
ATOM 2087 O O . PRO A 1 418 ? 14.015 -16.589 11.770 1.00 34.95 418 PRO C O 1
ATOM 2091 N N . ALA A 1 419 ? 12.095 -17.624 11.194 1.00 30.41 419 ALA C N 1
ATOM 2092 C CA . ALA A 1 419 ? 12.831 -18.613 10.410 1.00 32.53 419 ALA C CA 1
ATOM 2093 C C . ALA A 1 419 ? 13.482 -17.976 9.196 1.00 30.37 419 ALA C C 1
ATOM 2094 O O . ALA A 1 419 ? 14.544 -18.431 8.760 1.00 28.56 419 ALA C O 1
ATOM 2096 N N . GLN A 1 420 ? 12.880 -16.910 8.653 1.00 32.33 420 GLN C N 1
ATOM 2097 C CA . GLN A 1 420 ? 13.526 -16.172 7.569 1.00 31.88 420 GLN C CA 1
ATOM 2098 C C . GLN A 1 420 ? 14.616 -15.237 8.093 1.00 27.46 420 GLN C C 1
ATOM 2099 O O . GLN A 1 420 ? 15.660 -15.100 7.459 1.00 29.32 420 GLN C O 1
ATOM 2105 N N . ILE A 1 421 ? 14.408 -14.587 9.247 1.00 35.96 421 ILE C N 1
ATOM 2106 C CA . ILE A 1 421 ? 15.459 -13.734 9.812 1.00 32.72 421 ILE C CA 1
ATOM 2107 C C . ILE A 1 421 ? 16.711 -14.558 10.088 1.00 26.52 421 ILE C C 1
ATOM 2108 O O . ILE A 1 421 ? 17.817 -14.184 9.697 1.00 24.31 421 ILE C O 1
ATOM 2113 N N . ALA A 1 422 ? 16.543 -15.695 10.769 1.00 28.32 422 ALA C N 1
ATOM 2114 C CA . ALA A 1 422 ? 17.673 -16.557 11.092 1.00 26.63 422 ALA C CA 1
ATOM 2115 C C . ALA A 1 422 ? 18.556 -16.771 9.876 1.00 28.10 422 ALA C C 1
ATOM 2116 O O . ALA A 1 422 ? 19.783 -16.652 9.961 1.00 26.52 422 ALA C O 1
ATOM 2118 N N . GLN A 1 423 ? 17.944 -17.039 8.723 1.00 28.16 423 GLN C N 1
ATOM 2119 C CA . GLN A 1 423 ? 18.728 -17.245 7.514 1.00 31.32 423 GLN C CA 1
ATOM 2120 C C . GLN A 1 423 ? 19.504 -15.984 7.157 1.00 35.20 423 GLN C C 1
ATOM 2121 O O . GLN A 1 423 ? 20.735 -16.022 7.029 1.00 32.13 423 GLN C O 1
ATOM 2127 N N . VAL A 1 424 ? 18.809 -14.843 7.032 1.00 31.84 424 VAL C N 1
ATOM 2128 C CA . VAL A 1 424 ? 19.511 -13.610 6.671 1.00 29.01 424 VAL C CA 1
ATOM 2129 C C . VAL A 1 424 ? 20.456 -13.192 7.781 1.00 30.96 424 VAL C C 1
ATOM 2130 O O . VAL A 1 424 ? 21.537 -12.644 7.523 1.00 32.52 424 VAL C O 1
ATOM 2134 N N . ALA A 1 425 ? 20.089 -13.461 9.028 1.00 27.88 425 ALA C N 1
ATOM 2135 C CA . ALA A 1 425 ? 20.983 -13.132 10.129 1.00 29.61 425 ALA C CA 1
ATOM 2136 C C . ALA A 1 425 ? 22.346 -13.793 9.947 1.00 31.34 425 ALA C C 1
ATOM 2137 O O . ALA A 1 425 ? 23.386 -13.173 10.205 1.00 34.10 425 ALA C O 1
ATOM 2139 N N . LEU A 1 426 ? 22.364 -15.041 9.480 1.00 30.22 426 LEU C N 1
ATOM 2140 C CA . LEU A 1 426 ? 23.631 -15.729 9.287 1.00 28.68 426 LEU C CA 1
ATOM 2141 C C . LEU A 1 426 ? 24.426 -15.126 8.138 1.00 30.52 426 LEU C C 1
ATOM 2142 O O . LEU A 1 426 ? 25.653 -15.068 8.199 1.00 35.02 426 LEU C O 1
ATOM 2147 N N . TRP A 1 427 ? 23.768 -14.661 7.081 1.00 32.44 427 TRP C N 1
ATOM 2148 C CA . TRP A 1 427 ? 24.546 -14.089 5.981 1.00 32.14 427 TRP C CA 1
ATOM 2149 C C . TRP A 1 427 ? 25.109 -12.715 6.334 1.00 34.19 427 TRP C C 1
ATOM 2150 O O . TRP A 1 427 ? 26.248 -12.399 5.971 1.00 37.68 427 TRP C O 1
ATOM 2161 N N . LEU A 1 428 ? 24.323 -11.876 7.018 1.00 32.23 428 LEU C N 1
ATOM 2162 C CA . LEU A 1 428 ? 24.837 -10.579 7.455 1.00 32.77 428 LEU C CA 1
ATOM 2163 C C . LEU A 1 428 ? 26.012 -10.752 8.416 1.00 34.12 428 LEU C C 1
ATOM 2164 O O . LEU A 1 428 ? 27.025 -10.046 8.308 1.00 29.11 428 LEU C O 1
ATOM 2169 N N . THR A 1 429 ? 25.906 -11.697 9.350 1.00 31.52 429 THR C N 1
ATOM 2170 C CA . THR A 1 429 ? 27.043 -11.959 10.221 1.00 33.90 429 THR C CA 1
ATOM 2171 C C . THR A 1 429 ? 28.238 -12.443 9.411 1.00 35.79 429 THR C C 1
ATOM 2172 O O . THR A 1 429 ? 29.371 -11.995 9.634 1.00 36.34 429 THR C O 1
ATOM 2176 N N . ASP A 1 430 ? 28.001 -13.335 8.450 1.00 35.29 430 ASP C N 1
ATOM 2177 C CA . ASP A 1 430 ? 29.056 -13.730 7.523 1.00 33.65 430 ASP C CA 1
ATOM 2178 C C . ASP A 1 430 ? 29.740 -12.510 6.936 1.00 34.24 430 ASP C C 1
ATOM 2179 O O . ASP A 1 430 ? 30.959 -12.348 7.060 1.00 33.63 430 ASP C O 1
ATOM 2184 N N . HIS A 1 431 ? 28.965 -11.613 6.316 1.00 32.45 431 HIS C N 1
ATOM 2185 C CA . HIS A 1 431 ? 29.596 -10.444 5.711 1.00 30.68 431 HIS C CA 1
ATOM 2186 C C . HIS A 1 431 ? 30.274 -9.562 6.747 1.00 33.07 431 HIS C C 1
ATOM 2187 O O . HIS A 1 431 ? 31.354 -9.022 6.487 1.00 33.25 431 HIS C O 1
ATOM 2194 N N . GLN A 1 432 ? 29.637 -9.360 7.907 1.00 29.84 432 GLN C N 1
ATOM 2195 C CA . GLN A 1 432 ? 30.280 -8.583 8.960 1.00 30.11 432 GLN C CA 1
ATOM 2196 C C . GLN A 1 432 ? 31.649 -9.153 9.306 1.00 33.30 432 GLN C C 1
ATOM 2197 O O . GLN A 1 432 ? 32.622 -8.405 9.436 1.00 32.92 432 GLN C O 1
ATOM 2203 N N . MET A 1 433 ? 31.752 -10.481 9.410 1.00 35.98 433 MET C N 1
ATOM 2204 C CA . MET A 1 433 ? 33.033 -11.102 9.712 1.00 31.11 433 MET C CA 1
ATOM 2205 C C . MET A 1 433 ? 33.984 -11.039 8.522 1.00 38.33 433 MET C C 1
ATOM 2206 O O . MET A 1 433 ? 35.189 -10.798 8.699 1.00 43.18 433 MET C O 1
ATOM 2211 N N . ASN A 1 434 ? 33.480 -11.255 7.305 1.00 33.28 434 ASN C N 1
ATOM 2212 C CA . ASN A 1 434 ? 34.357 -11.125 6.145 1.00 34.54 434 ASN C CA 1
ATOM 2213 C C . ASN A 1 434 ? 34.987 -9.740 6.105 1.00 35.77 434 ASN C C 1
ATOM 2214 O O . ASN A 1 434 ? 36.174 -9.602 5.779 1.00 34.30 434 ASN C O 1
ATOM 2219 N N . MET A 1 435 ? 34.216 -8.705 6.463 1.00 30.55 435 MET C N 1
ATOM 2220 C CA . MET A 1 435 ? 34.793 -7.368 6.531 1.00 36.93 435 MET C CA 1
ATOM 2221 C C . MET A 1 435 ? 35.834 -7.281 7.648 1.00 44.84 435 MET C C 1
ATOM 2222 O O . MET A 1 435 ? 36.867 -6.617 7.489 1.00 41.18 435 MET C O 1
ATOM 2227 N N . LYS A 1 436 ? 35.592 -7.956 8.779 1.00 38.33 436 LYS C N 1
ATOM 2228 C CA . LYS A 1 436 ? 36.551 -7.890 9.877 1.00 45.71 436 LYS C CA 1
ATOM 2229 C C . LYS A 1 436 ? 37.858 -8.602 9.523 1.00 41.90 436 LYS C C 1
ATOM 2230 O O . LYS A 1 436 ? 38.945 -8.114 9.855 1.00 42.17 436 LYS C O 1
ATOM 2232 N N . ILE A 1 437 ? 37.788 -9.744 8.834 1.00 38.43 437 ILE C N 1
ATOM 2233 C CA . ILE A 1 437 ? 39.038 -10.387 8.426 1.00 42.78 437 ILE C CA 1
ATOM 2234 C C . ILE A 1 437 ? 39.712 -9.586 7.318 1.00 39.47 437 ILE C C 1
ATOM 2235 O O . ILE A 1 437 ? 40.940 -9.491 7.276 1.00 41.66 437 ILE C O 1
ATOM 2240 N N . SER A 1 438 ? 38.922 -8.971 6.428 1.00 37.11 438 SER C N 1
ATOM 2241 C CA . SER A 1 438 ? 39.484 -8.084 5.418 1.00 38.89 438 SER C CA 1
ATOM 2242 C C . SER A 1 438 ? 40.279 -6.954 6.050 1.00 43.29 438 SER C C 1
ATOM 2243 O O . SER A 1 438 ? 41.276 -6.501 5.479 1.00 45.28 438 SER C O 1
ATOM 2246 N N . ASP A 1 439 ? 39.862 -6.498 7.232 1.00 49.90 439 ASP C N 1
ATOM 2247 C CA . ASP A 1 439 ? 40.589 -5.438 7.919 1.00 47.67 439 ASP C CA 1
ATOM 2248 C C . ASP A 1 439 ? 41.890 -5.957 8.517 1.00 50.06 439 ASP C C 1
ATOM 2249 O O . ASP A 1 439 ? 42.937 -5.313 8.378 1.00 49.85 439 ASP C O 1
ATOM 2254 N N . GLU A 1 440 ? 41.847 -7.119 9.183 1.00 44.05 440 GLU C N 1
ATOM 2255 C CA . GLU A 1 440 ? 43.039 -7.622 9.861 1.00 43.50 440 GLU C CA 1
ATOM 2256 C C . GLU A 1 440 ? 44.201 -7.802 8.897 1.00 49.18 440 GLU C C 1
ATOM 2257 O O . GLU A 1 440 ? 45.343 -7.439 9.214 1.00 53.15 440 GLU C O 1
ATOM 2263 N N . PHE A 1 441 ? 43.935 -8.374 7.725 1.00 44.66 441 PHE C N 1
ATOM 2264 C CA . PHE A 1 441 ? 44.983 -8.781 6.803 1.00 39.26 441 PHE C CA 1
ATOM 2265 C C . PHE A 1 441 ? 45.028 -7.917 5.560 1.00 41.77 441 PHE C C 1
ATOM 2266 O O . PHE A 1 441 ? 45.631 -8.318 4.564 1.00 44.70 441 PHE C O 1
ATOM 2274 N N . GLY A 1 442 ? 44.387 -6.754 5.592 1.00 41.59 442 GLY C N 1
ATOM 2275 C CA . GLY A 1 442 ? 44.325 -5.876 4.441 1.00 43.58 442 GLY C CA 1
ATOM 2276 C C . GLY A 1 442 ? 44.179 -6.523 3.071 1.00 46.96 442 GLY C C 1
ATOM 2277 O O . GLY A 1 442 ? 45.049 -6.344 2.214 1.00 52.80 442 GLY C O 1
ATOM 2278 N N . ASN A 1 443 ? 43.121 -7.297 2.843 1.00 43.38 443 ASN C N 1
ATOM 2279 C CA . ASN A 1 443 ? 42.710 -7.560 1.467 1.00 48.42 443 ASN C CA 1
ATOM 2280 C C . ASN A 1 443 ? 41.229 -7.888 1.459 1.00 47.19 443 ASN C C 1
ATOM 2281 O O . ASN A 1 443 ? 40.736 -8.600 2.340 1.00 46.17 443 ASN C O 1
ATOM 2286 N N . TYR A 1 444 ? 40.534 -7.363 0.452 1.00 47.82 444 TYR C N 1
ATOM 2287 C CA . TYR A 1 444 ? 39.080 -7.446 0.422 1.00 42.06 444 TYR C CA 1
ATOM 2288 C C . TYR A 1 444 ? 38.637 -8.870 0.154 1.00 36.74 444 TYR C C 1
ATOM 2289 O O . TYR A 1 444 ? 39.122 -9.522 -0.775 1.00 44.93 444 TYR C O 1
ATOM 2298 N N . PHE A 1 445 ? 37.702 -9.347 0.958 1.00 34.21 445 PHE C N 1
ATOM 2299 C CA . PHE A 1 445 ? 37.193 -10.698 0.794 1.00 35.14 445 PHE C CA 1
ATOM 2300 C C . PHE A 1 445 ? 35.734 -10.728 1.219 1.00 36.82 445 PHE C C 1
ATOM 2301 O O . PHE A 1 445 ? 35.433 -10.473 2.391 1.00 34.00 445 PHE C O 1
ATOM 2309 N N . ALA A 1 446 ? 34.840 -11.045 0.273 1.00 32.81 446 ALA C N 1
ATOM 2310 C CA . ALA A 1 446 ? 33.411 -11.150 0.538 1.00 28.23 446 ALA C CA 1
ATOM 2311 C C . ALA A 1 446 ? 32.860 -12.421 -0.095 1.00 33.84 446 ALA C C 1
ATOM 2312 O O . ALA A 1 446 ? 33.376 -12.920 -1.099 1.00 37.80 446 ALA C O 1
ATOM 2314 N N . ARG A 1 447 ? 31.796 -12.942 0.509 1.00 35.53 447 ARG C N 1
ATOM 2315 C CA . ARG A 1 447 ? 31.107 -14.099 -0.031 1.00 30.28 447 ARG C CA 1
ATOM 2316 C C . ARG A 1 447 ? 29.809 -13.672 -0.708 1.00 33.18 447 ARG C C 1
ATOM 2317 O O . ARG A 1 447 ? 28.708 -14.067 -0.291 1.00 30.16 447 ARG C O 1
ATOM 2325 N N . ILE A 1 448 ? 29.952 -12.881 -1.768 1.00 33.12 448 ILE C N 1
ATOM 2326 C CA . ILE A 1 448 ? 28.851 -12.479 -2.635 1.00 33.75 448 ILE C CA 1
ATOM 2327 C C . ILE A 1 448 ? 29.193 -12.894 -4.059 1.00 34.37 448 ILE C C 1
ATOM 2328 O O . ILE A 1 448 ? 30.285 -12.583 -4.535 1.00 32.16 448 ILE C O 1
ATOM 2333 N N . PRO A 1 449 ? 28.285 -13.555 -4.794 1.00 40.01 449 PRO C N 1
ATOM 2334 C CA . PRO A 1 449 ? 26.924 -13.911 -4.415 1.00 35.44 449 PRO C CA 1
ATOM 2335 C C . PRO A 1 449 ? 26.840 -15.019 -3.362 1.00 36.69 449 PRO C C 1
ATOM 2336 O O . PRO A 1 449 ? 27.813 -15.726 -3.070 1.00 32.02 449 PRO C O 1
ATOM 2340 N N . LEU A 1 450 ? 25.633 -15.177 -2.830 1.00 36.25 450 LEU C N 1
ATOM 2341 C CA . LEU A 1 450 ? 25.374 -16.089 -1.727 1.00 36.38 450 LEU C CA 1
ATOM 2342 C C . LEU A 1 450 ? 25.389 -17.522 -2.244 1.00 32.92 450 LEU C C 1
ATOM 2343 O O . LEU A 1 450 ? 24.402 -18.007 -2.796 1.00 42.54 450 LEU C O 1
ATOM 2348 N N . LYS A 1 451 ? 26.511 -18.214 -2.071 1.00 31.03 451 LYS C N 1
ATOM 2349 C CA . LYS A 1 451 ? 26.607 -19.605 -2.495 1.00 38.32 451 LYS C CA 1
ATOM 2350 C C . LYS A 1 451 ? 26.409 -20.610 -1.362 1.00 37.62 451 LYS C C 1
ATOM 2351 O O . LYS A 1 451 ? 26.117 -21.777 -1.634 1.00 46.70 451 LYS C O 1
ATOM 2353 N N . SER A 1 452 ? 26.559 -20.198 -0.112 1.00 39.60 452 SER C N 1
ATOM 2354 C CA . SER A 1 452 ? 26.416 -21.076 1.037 1.00 30.78 452 SER C CA 1
ATOM 2355 C C . SER A 1 452 ? 25.100 -20.748 1.723 1.00 32.24 452 SER C C 1
ATOM 2356 O O . SER A 1 452 ? 24.700 -19.579 1.797 1.00 30.97 452 SER C O 1
ATOM 2359 N N . THR A 1 453 ? 24.391 -21.773 2.187 1.00 27.41 453 THR C N 1
ATOM 2360 C CA . THR A 1 453 ? 23.139 -21.448 2.827 1.00 32.93 453 THR C CA 1
ATOM 2361 C C . THR A 1 453 ? 22.955 -22.229 4.126 1.00 35.22 453 THR C C 1
ATOM 2362 O O . THR A 1 453 ? 23.274 -23.433 4.194 1.00 32.24 453 THR C O 1
ATOM 2366 N N . PRO A 1 454 ? 22.474 -21.558 5.173 1.00 29.03 454 PRO C N 1
ATOM 2367 C CA . PRO A 1 454 ? 22.062 -22.260 6.395 1.00 29.54 454 PRO C CA 1
ATOM 2368 C C . PRO A 1 454 ? 20.963 -23.265 6.102 1.00 33.52 454 PRO C C 1
ATOM 2369 O O . PRO A 1 454 ? 20.402 -23.331 5.005 1.00 33.80 454 PRO C O 1
ATOM 2373 N N . HIS A 1 455 ? 20.638 -24.040 7.126 1.00 32.32 455 HIS C N 1
ATOM 2374 C CA . HIS A 1 455 ? 19.627 -25.083 7.038 1.00 31.02 455 HIS C CA 1
ATOM 2375 C C . HIS A 1 455 ? 18.604 -24.856 8.146 1.00 29.92 455 HIS C C 1
ATOM 2376 O O . HIS A 1 455 ? 18.494 -25.652 9.089 1.00 28.96 455 HIS C O 1
ATOM 2383 N N . ILE A 1 456 ? 17.875 -23.748 8.030 1.00 29.23 456 ILE C N 1
ATOM 2384 C CA . ILE A 1 456 ? 16.758 -23.428 8.913 1.00 28.86 456 ILE C CA 1
ATOM 2385 C C . ILE A 1 456 ? 15.478 -23.975 8.294 1.00 33.18 456 ILE C C 1
ATOM 2386 O O . ILE A 1 456 ? 15.113 -23.617 7.167 1.00 28.13 456 ILE C O 1
ATOM 2391 N N . LEU A 1 457 ? 14.793 -24.834 9.028 1.00 29.55 457 LEU C N 1
ATOM 2392 C CA . LEU A 1 457 ? 13.506 -25.352 8.595 1.00 31.44 457 LEU C CA 1
ATOM 2393 C C . LEU A 1 457 ? 12.366 -24.655 9.349 1.00 35.40 457 LEU C C 1
ATOM 2394 O O . LEU A 1 457 ? 12.453 -24.424 10.559 1.00 32.00 457 LEU C O 1
ATOM 2399 N N . ASN A 1 458 ? 11.303 -24.311 8.626 1.00 33.19 458 ASN C N 1
ATOM 2400 C CA . ASN A 1 458 ? 10.089 -23.768 9.228 1.00 27.79 458 ASN C CA 1
ATOM 2401 C C . ASN A 1 458 ? 9.153 -24.946 9.449 1.00 28.76 458 ASN C C 1
ATOM 2402 O O . ASN A 1 458 ? 8.502 -25.415 8.514 1.00 27.75 458 ASN C O 1
ATOM 2407 N N . ALA A 1 459 ? 9.076 -25.421 10.687 1.00 28.04 459 ALA C N 1
ATOM 2408 C CA . ALA A 1 459 ? 8.302 -26.603 11.005 1.00 24.70 459 ALA C CA 1
ATOM 2409 C C . ALA A 1 459 ? 8.103 -26.626 12.509 1.00 27.42 459 ALA C C 1
ATOM 2410 O O . ALA A 1 459 ? 8.461 -25.676 13.208 1.00 32.51 459 ALA C O 1
ATOM 2412 N N . ASN A 1 460 ? 7.547 -27.719 13.013 1.00 28.51 460 ASN C N 1
ATOM 2413 C CA . ASN A 1 460 ? 7.186 -27.859 14.416 1.00 30.64 460 ASN C CA 1
ATOM 2414 C C . ASN A 1 460 ? 8.075 -28.939 15.015 1.00 34.20 460 ASN C C 1
ATOM 2415 O O . ASN A 1 460 ? 7.799 -30.134 14.865 1.00 36.83 460 ASN C O 1
ATOM 2420 N N . ALA A 1 461 ? 9.109 -28.506 15.740 1.00 32.87 461 ALA C N 1
ATOM 2421 C CA . ALA A 1 461 ? 10.182 -29.399 16.165 1.00 32.39 461 ALA C CA 1
ATOM 2422 C C . ALA A 1 461 ? 9.700 -30.578 16.998 1.00 37.30 461 ALA C C 1
ATOM 2423 O O . ALA A 1 461 ? 10.456 -31.543 17.178 1.00 35.91 461 ALA C O 1
ATOM 2425 N N . LEU A 1 462 ? 8.482 -30.521 17.533 1.00 36.88 462 LEU C N 1
ATOM 2426 C CA . LEU A 1 462 ? 7.981 -31.623 18.341 1.00 35.27 462 LEU C CA 1
ATOM 2427 C C . LEU A 1 462 ? 7.271 -32.682 17.506 1.00 40.14 462 LEU C C 1
ATOM 2428 O O . LEU A 1 462 ? 7.142 -33.826 17.966 1.00 40.68 462 LEU C O 1
ATOM 2433 N N . GLN A 1 463 ? 6.851 -32.343 16.278 1.00 36.48 463 GLN C N 1
ATOM 2434 C CA . GLN A 1 463 ? 6.093 -33.248 15.424 1.00 38.28 463 GLN C CA 1
ATOM 2435 C C . GLN A 1 463 ? 6.928 -33.934 14.350 1.00 34.36 463 GLN C C 1
ATOM 2436 O O . GLN A 1 463 ? 6.435 -34.873 13.729 1.00 40.73 463 GLN C O 1
ATOM 2442 N N . ILE A 1 464 ? 8.164 -33.508 14.113 1.00 39.37 464 ILE C N 1
ATOM 2443 C CA . ILE A 1 464 ? 8.978 -34.042 13.027 1.00 32.08 464 ILE C CA 1
ATOM 2444 C C . ILE A 1 464 ? 10.124 -34.893 13.582 1.00 34.98 464 ILE C C 1
ATOM 2445 O O . ILE A 1 464 ? 10.418 -34.897 14.779 1.00 34.92 464 ILE C O 1
ATOM 2450 N N . ASP A 1 465 ? 10.802 -35.587 12.678 1.00 33.70 465 ASP C N 1
ATOM 2451 C CA . ASP A 1 465 ? 12.034 -36.291 13.003 1.00 42.49 465 ASP C CA 1
ATOM 2452 C C . ASP A 1 465 ? 13.215 -35.350 12.752 1.00 40.68 465 ASP C C 1
ATOM 2453 O O . ASP A 1 465 ? 13.449 -34.942 11.606 1.00 38.26 465 ASP C O 1
ATOM 2458 N N . TRP A 1 466 ? 13.962 -35.010 13.816 1.00 31.52 466 TRP C N 1
ATOM 2459 C CA . TRP A 1 466 ? 15.080 -34.077 13.653 1.00 35.06 466 TRP C CA 1
ATOM 2460 C C . TRP A 1 466 ? 16.059 -34.519 12.564 1.00 34.62 466 TRP C C 1
ATOM 2461 O O . TRP A 1 466 ? 16.651 -33.670 11.889 1.00 32.74 466 TRP C O 1
ATOM 2472 N N . ASN A 1 467 ? 16.218 -35.831 12.345 1.00 35.90 467 ASN C N 1
ATOM 2473 C CA . ASN A 1 467 ? 17.124 -36.299 11.291 1.00 39.66 467 ASN C CA 1
ATOM 2474 C C . ASN A 1 467 ? 16.759 -35.783 9.897 1.00 37.37 467 ASN C C 1
ATOM 2475 O O . ASN A 1 467 ? 17.594 -35.852 8.992 1.00 41.63 467 ASN C O 1
ATOM 2480 N N . ASP A 1 468 ? 15.550 -35.265 9.680 1.00 36.42 468 ASP C N 1
ATOM 2481 C CA . ASP A 1 468 ? 15.299 -34.666 8.372 1.00 39.49 468 ASP C CA 1
ATOM 2482 C C . ASP A 1 468 ? 15.980 -33.308 8.220 1.00 42.81 468 ASP C C 1
ATOM 2483 O O . ASP A 1 468 ? 16.223 -32.864 7.091 1.00 44.09 468 ASP C O 1
ATOM 2488 N N . VAL A 1 469 ? 16.296 -32.642 9.325 1.00 42.37 469 VAL C N 1
ATOM 2489 C CA . VAL A 1 469 ? 17.056 -31.400 9.276 1.00 40.63 469 VAL C CA 1
ATOM 2490 C C . VAL A 1 469 ? 18.548 -31.681 9.235 1.00 40.50 469 VAL C C 1
ATOM 2491 O O . VAL A 1 469 ? 19.292 -31.012 8.510 1.00 40.38 469 VAL C O 1
ATOM 2495 N N . LEU A 1 470 ? 18.990 -32.660 10.020 1.00 36.95 470 LEU C N 1
ATOM 2496 C CA . LEU A 1 470 ? 20.411 -32.952 10.168 1.00 35.09 470 LEU C CA 1
ATOM 2497 C C . LEU A 1 470 ? 20.526 -34.371 10.692 1.00 39.85 470 LEU C C 1
ATOM 2498 O O . LEU A 1 470 ? 20.004 -34.677 11.772 1.00 37.79 470 LEU C O 1
ATOM 2503 N N . GLU A 1 471 ? 21.195 -35.237 9.935 1.00 38.57 471 GLU C N 1
ATOM 2504 C CA . GLU A 1 471 ? 21.441 -36.582 10.425 1.00 37.36 471 GLU C CA 1
ATOM 2505 C C . GLU A 1 471 ? 22.295 -36.530 11.697 1.00 42.57 471 GLU C C 1
ATOM 2506 O O . GLU A 1 471 ? 23.345 -35.867 11.740 1.00 37.87 471 GLU C O 1
ATOM 2508 N N . ALA A 1 472 ? 21.825 -37.230 12.740 1.00 39.13 472 ALA C N 1
ATOM 2509 C CA . ALA A 1 472 ? 22.511 -37.249 14.031 1.00 33.48 472 ALA C CA 1
ATOM 2510 C C . ALA A 1 472 ? 23.997 -37.579 13.899 1.00 40.70 472 ALA C C 1
ATOM 2511 O O . ALA A 1 472 ? 24.834 -36.989 14.591 1.00 39.97 472 ALA C O 1
ATOM 2513 N N . LYS A 1 473 ? 24.349 -38.525 13.026 1.00 43.53 473 LYS C N 1
ATOM 2514 C CA . LYS A 1 473 ? 25.755 -38.894 12.902 1.00 39.65 473 LYS C CA 1
ATOM 2515 C C . LYS A 1 473 ? 26.598 -37.743 12.382 1.00 39.80 473 LYS C C 1
ATOM 2516 O O . LYS A 1 473 ? 27.808 -37.730 12.614 1.00 38.67 473 LYS C O 1
ATOM 2518 N N . LYS A 1 474 ? 25.991 -36.770 11.700 1.00 41.34 474 LYS C N 1
ATOM 2519 C CA . LYS A 1 474 ? 26.707 -35.600 11.207 1.00 38.30 474 LYS C CA 1
ATOM 2520 C C . LYS A 1 474 ? 26.529 -34.385 12.106 1.00 36.63 474 LYS C C 1
ATOM 2521 O O . LYS A 1 474 ? 26.861 -33.270 11.696 1.00 38.09 474 LYS C O 1
ATOM 2523 N N . CYS A 1 475 ? 26.005 -34.568 13.312 1.00 34.29 475 CYS C N 1
ATOM 2524 C CA . CYS A 1 475 ? 25.689 -33.464 14.201 1.00 32.37 475 CYS C CA 1
ATOM 2525 C C . CYS A 1 475 ? 26.636 -33.452 15.395 1.00 34.06 475 CYS C C 1
ATOM 2526 O O . CYS A 1 475 ? 27.083 -34.507 15.856 1.00 38.06 475 CYS C O 1
ATOM 2529 N N . CYS A 1 476 ? 26.921 -32.247 15.906 1.00 26.15 476 CYS C N 1
ATOM 2530 C CA . CYS A 1 476 ? 27.842 -32.075 17.028 1.00 33.40 476 CYS C CA 1
ATOM 2531 C C . CYS A 1 476 ? 27.184 -31.462 18.260 1.00 37.20 476 CYS C C 1
ATOM 2532 O O . CYS A 1 476 ? 27.206 -32.081 19.334 1.00 36.72 476 CYS C O 1
ATOM 2535 N N . PHE A 1 477 ? 26.608 -30.266 18.160 1.00 31.24 477 PHE C N 1
ATOM 2536 C CA . PHE A 1 477 ? 26.015 -29.632 19.326 1.00 35.34 477 PHE C CA 1
ATOM 2537 C C . PHE A 1 477 ? 24.541 -29.311 19.094 1.00 32.84 477 PHE C C 1
ATOM 2538 O O . PHE A 1 477 ? 24.135 -28.922 17.993 1.00 29.40 477 PHE C O 1
ATOM 2546 N N . ILE A 1 478 ? 23.750 -29.502 20.147 1.00 30.37 478 ILE C N 1
ATOM 2547 C CA . ILE A 1 478 ? 22.349 -29.125 20.190 1.00 33.82 478 ILE C CA 1
ATOM 2548 C C . ILE A 1 478 ? 22.223 -28.067 21.274 1.00 34.89 478 ILE C C 1
ATOM 2549 O O . ILE A 1 478 ? 22.490 -28.341 22.452 1.00 33.34 478 ILE C O 1
ATOM 2554 N N . LEU A 1 479 ? 21.849 -26.851 20.878 1.00 34.80 479 LEU C N 1
ATOM 2555 C CA . LEU A 1 479 ? 21.687 -25.764 21.826 1.00 34.29 479 LEU C CA 1
ATOM 2556 C C . LEU A 1 479 ? 20.476 -24.925 21.462 1.00 35.29 479 LEU C C 1
ATOM 2557 O O . LEU A 1 479 ? 20.097 -24.834 20.294 1.00 35.67 479 LEU C O 1
ATOM 2562 N N . GLY A 1 480 ? 19.887 -24.291 22.462 1.00 32.57 480 GLY C N 1
ATOM 2563 C CA . GLY A 1 480 ? 18.892 -23.280 22.185 1.00 30.04 480 GLY C CA 1
ATOM 2564 C C . GLY A 1 480 ? 18.056 -22.973 23.404 1.00 32.12 480 GLY C C 1
ATOM 2565 O O . GLY A 1 480 ? 18.237 -23.543 24.477 1.00 32.14 480 GLY C O 1
ATOM 2566 N N . ASN A 1 481 ? 17.101 -22.062 23.195 1.00 35.61 481 ASN C N 1
ATOM 2567 C CA . ASN A 1 481 ? 16.233 -21.542 24.246 1.00 30.76 481 ASN C CA 1
ATOM 2568 C C . ASN A 1 481 ? 14.780 -21.828 23.881 1.00 28.51 481 ASN C C 1
ATOM 2569 O O . ASN A 1 481 ? 14.064 -20.941 23.393 1.00 28.23 481 ASN C O 1
ATOM 2574 N N . PRO A 1 482 ? 14.304 -23.041 24.146 1.00 27.72 482 PRO C N 1
ATOM 2575 C CA . PRO A 1 482 ? 12.941 -23.439 23.741 1.00 28.34 482 PRO C CA 1
ATOM 2576 C C . PRO A 1 482 ? 11.871 -22.744 24.568 1.00 35.10 482 PRO C C 1
ATOM 2577 O O . PRO A 1 482 ? 12.130 -22.303 25.703 1.00 27.27 482 PRO C O 1
ATOM 2581 N N . PRO A 1 483 ? 10.632 -22.679 24.049 1.00 34.81 483 PRO C N 1
ATOM 2582 C CA . PRO A 1 483 ? 9.581 -21.894 24.709 1.00 29.86 483 PRO C CA 1
ATOM 2583 C C . PRO A 1 483 ? 9.129 -22.483 26.034 1.00 31.84 483 PRO C C 1
ATOM 2584 O O . PRO A 1 483 ? 9.066 -23.706 26.203 1.00 30.30 483 PRO C O 1
ATOM 2588 N N . PHE A 1 484 ? 8.783 -21.577 26.964 1.00 27.33 484 PHE C N 1
ATOM 2589 C CA . PHE A 1 484 ? 8.300 -21.917 28.297 1.00 28.16 484 PHE C CA 1
ATOM 2590 C C . PHE A 1 484 ? 6.792 -21.748 28.312 1.00 27.58 484 PHE C C 1
ATOM 2591 O O . PHE A 1 484 ? 6.286 -20.648 28.068 1.00 31.48 484 PHE C O 1
ATOM 2599 N N . VAL A 1 485 ? 6.070 -22.809 28.618 1.00 30.30 485 VAL C N 1
ATOM 2600 C CA . VAL A 1 485 ? 4.625 -22.661 28.728 1.00 27.01 485 VAL C CA 1
ATOM 2601 C C . VAL A 1 485 ? 4.150 -23.574 29.846 1.00 23.65 485 VAL C C 1
ATOM 2602 O O . VAL A 1 485 ? 4.413 -24.783 29.837 1.00 25.31 485 VAL C O 1
ATOM 2606 N N . GLY A 1 486 ? 3.475 -23.001 30.829 1.00 23.26 486 GLY C N 1
ATOM 2607 C CA . GLY A 1 486 ? 3.055 -23.779 31.973 1.00 28.88 486 GLY C CA 1
ATOM 2608 C C . GLY A 1 486 ? 2.012 -24.809 31.604 1.00 27.32 486 GLY C C 1
ATOM 2609 O O . GLY A 1 486 ? 1.365 -24.730 30.567 1.00 29.89 486 GLY C O 1
ATOM 2610 N N . LYS A 1 487 ? 1.851 -25.796 32.485 1.00 27.71 487 LYS C N 1
ATOM 2611 C CA . LYS A 1 487 ? 0.965 -26.919 32.201 1.00 24.39 487 LYS C CA 1
ATOM 2612 C C . LYS A 1 487 ? -0.474 -26.476 31.977 1.00 29.05 487 LYS C C 1
ATOM 2613 O O . LYS A 1 487 ? -1.221 -27.144 31.256 1.00 37.66 487 LYS C O 1
ATOM 2619 N N . SER A 1 488 ? -0.889 -25.379 32.606 1.00 29.84 488 SER C N 1
ATOM 2620 C CA . SER A 1 488 ? -2.259 -24.894 32.550 1.00 26.14 488 SER C CA 1
ATOM 2621 C C . SER A 1 488 ? -2.382 -23.643 31.697 1.00 33.15 488 SER C C 1
ATOM 2622 O O . SER A 1 488 ? -3.376 -22.917 31.809 1.00 40.46 488 SER C O 1
ATOM 2625 N N . LYS A 1 489 ? -1.393 -23.368 30.849 1.00 33.49 489 LYS C N 1
ATOM 2626 C CA . LYS A 1 489 ? -1.433 -22.192 29.987 1.00 32.46 489 LYS C CA 1
ATOM 2627 C C . LYS A 1 489 ? -1.248 -22.547 28.515 1.00 30.55 489 LYS C C 1
ATOM 2628 O O . LYS A 1 489 ? -1.073 -21.636 27.692 1.00 26.09 489 LYS C O 1
ATOM 2634 N N . GLN A 1 490 ? -1.274 -23.834 28.156 1.00 23.42 490 GLN C N 1
ATOM 2635 C CA . GLN A 1 490 ? -0.881 -24.260 26.818 1.00 31.42 490 GLN C CA 1
ATOM 2636 C C . GLN A 1 490 ? -2.089 -24.692 25.978 1.00 35.41 490 GLN C C 1
ATOM 2637 O O . GLN A 1 490 ? -3.081 -25.218 26.490 1.00 33.41 490 GLN C O 1
ATOM 2643 N N . THR A 1 491 ? -1.995 -24.449 24.672 1.00 30.05 491 THR C N 1
ATOM 2644 C CA . THR A 1 491 ? -3.117 -24.629 23.771 1.00 27.54 491 THR C CA 1
ATOM 2645 C C . THR A 1 491 ? -3.329 -26.119 23.485 1.00 34.24 491 THR C C 1
ATOM 2646 O O . THR A 1 491 ? -2.419 -26.932 23.685 1.00 34.53 491 THR C O 1
ATOM 2650 N N . PRO A 1 492 ? -4.529 -26.521 23.036 1.00 37.50 492 PRO C N 1
ATOM 2651 C CA . PRO A 1 492 ? -4.757 -27.963 22.833 1.00 39.95 492 PRO C CA 1
ATOM 2652 C C . PRO A 1 492 ? -3.718 -28.593 21.920 1.00 33.75 492 PRO C C 1
ATOM 2653 O O . PRO A 1 492 ? -3.335 -29.757 22.124 1.00 31.44 492 PRO C O 1
ATOM 2657 N N . GLY A 1 493 ? -3.215 -27.828 20.948 1.00 33.87 493 GLY C N 1
ATOM 2658 C CA . GLY A 1 493 ? -2.136 -28.320 20.102 1.00 29.62 493 GLY C CA 1
ATOM 2659 C C . GLY A 1 493 ? -0.856 -28.624 20.861 1.00 35.69 493 GLY C C 1
ATOM 2660 O O . GLY A 1 493 ? -0.224 -29.655 20.626 1.00 37.84 493 GLY C O 1
ATOM 2661 N N . GLN A 1 494 ? -0.442 -27.736 21.783 1.00 34.80 494 GLN C N 1
ATOM 2662 C CA . GLN A 1 494 ? 0.840 -28.005 22.435 1.00 32.27 494 GLN C CA 1
ATOM 2663 C C . GLN A 1 494 ? 0.743 -29.002 23.583 1.00 31.66 494 GLN C C 1
ATOM 2664 O O . GLN A 1 494 ? 1.747 -29.659 23.878 1.00 30.83 494 GLN C O 1
ATOM 2670 N N . LYS A 1 495 ? -0.424 -29.178 24.212 1.00 31.38 495 LYS C N 1
ATOM 2671 C CA . LYS A 1 495 ? -0.571 -30.330 25.102 1.00 32.29 495 LYS C CA 1
ATOM 2672 C C . LYS A 1 495 ? -0.444 -31.628 24.312 1.00 34.51 495 LYS C C 1
ATOM 2673 O O . LYS A 1 495 ? 0.182 -32.589 24.770 1.00 38.09 495 LYS C O 1
ATOM 2679 N N . ALA A 1 496 ? -1.033 -31.678 23.120 1.00 33.99 496 ALA C N 1
ATOM 2680 C CA . ALA A 1 496 ? -0.965 -32.902 22.338 1.00 33.09 496 ALA C CA 1
ATOM 2681 C C . ALA A 1 496 ? 0.460 -33.165 21.875 1.00 35.70 496 ALA C C 1
ATOM 2682 O O . ALA A 1 496 ? 0.939 -34.304 21.943 1.00 38.76 496 ALA C O 1
ATOM 2684 N N . ASP A 1 497 ? 1.156 -32.119 21.418 1.00 38.04 497 ASP C N 1
ATOM 2685 C CA . ASP A 1 497 ? 2.598 -32.217 21.188 1.00 38.01 497 ASP C CA 1
ATOM 2686 C C . ASP A 1 497 ? 3.313 -32.747 22.422 1.00 36.60 497 ASP C C 1
ATOM 2687 O O . ASP A 1 497 ? 4.114 -33.683 22.333 1.00 42.11 497 ASP C O 1
ATOM 2692 N N . LEU A 1 498 ? 3.049 -32.145 23.585 1.00 31.04 498 LEU C N 1
ATOM 2693 C CA . LEU A 1 498 ? 3.740 -32.577 24.798 1.00 33.43 498 LEU C CA 1
ATOM 2694 C C . LEU A 1 498 ? 3.505 -34.056 25.056 1.00 35.94 498 LEU C C 1
ATOM 2695 O O . LEU A 1 498 ? 4.447 -34.801 25.344 1.00 40.17 498 LEU C O 1
ATOM 2700 N N . LEU A 1 499 ? 2.264 -34.513 24.884 1.00 39.84 499 LEU C N 1
ATOM 2701 C CA . LEU A 1 499 ? 1.922 -35.899 25.189 1.00 37.38 499 LEU C CA 1
ATOM 2702 C C . LEU A 1 499 ? 2.473 -36.869 24.145 1.00 37.85 499 LEU C C 1
ATOM 2703 O O . LEU A 1 499 ? 2.785 -38.020 24.484 1.00 39.56 499 LEU C O 1
ATOM 2708 N N . SER A 1 500 ? 2.612 -36.432 22.883 1.00 35.48 500 SER C N 1
ATOM 2709 C CA . SER A 1 500 ? 3.271 -37.269 21.878 1.00 40.72 500 SER C CA 1
ATOM 2710 C C . SER A 1 500 ? 4.710 -37.594 22.283 1.00 40.39 500 SER C C 1
ATOM 2711 O O . SER A 1 500 ? 5.181 -38.721 22.095 1.00 45.19 500 SER C O 1
ATOM 2713 N N . VAL A 1 501 ? 5.416 -36.625 22.858 1.00 41.19 501 VAL C N 1
ATOM 2714 C CA . VAL A 1 501 ? 6.827 -36.814 23.191 1.00 42.12 501 VAL C CA 1
ATOM 2715 C C . VAL A 1 501 ? 6.992 -37.716 24.416 1.00 42.05 501 VAL C C 1
ATOM 2716 O O . VAL A 1 501 ? 7.926 -38.521 24.481 1.00 41.43 501 VAL C O 1
ATOM 2720 N N . PHE A 1 502 ? 6.095 -37.604 25.399 1.00 38.77 502 PHE C N 1
ATOM 2721 C CA . PHE A 1 502 ? 6.181 -38.385 26.629 1.00 41.46 502 PHE C CA 1
ATOM 2722 C C . PHE A 1 502 ? 5.303 -39.635 26.637 1.00 47.97 502 PHE C C 1
ATOM 2723 O O . PHE A 1 502 ? 5.212 -40.294 27.678 1.00 47.67 502 PHE C O 1
ATOM 2731 N N . GLY A 1 503 ? 4.643 -39.973 25.526 1.00 49.78 503 GLY C N 1
ATOM 2732 C CA . GLY A 1 503 ? 3.878 -41.213 25.489 1.00 47.05 503 GLY C CA 1
ATOM 2733 C C . GLY A 1 503 ? 2.744 -41.235 26.501 1.00 52.44 503 GLY C C 1
ATOM 2734 O O . GLY A 1 503 ? 2.013 -40.252 26.673 1.00 49.63 503 GLY C O 1
ATOM 2735 N N . ASN A 1 504 ? 2.597 -42.374 27.189 1.00 52.59 504 ASN C N 1
ATOM 2736 C CA . ASN A 1 504 ? 1.521 -42.592 28.151 1.00 53.74 504 ASN C CA 1
ATOM 2737 C C . ASN A 1 504 ? 1.962 -42.423 29.610 1.00 57.15 504 ASN C C 1
ATOM 2738 O O . ASN A 1 504 ? 1.287 -42.932 30.513 1.00 60.74 504 ASN C O 1
ATOM 2740 N N . LEU A 1 505 ? 3.077 -41.732 29.859 1.00 55.61 505 LEU C N 1
ATOM 2741 C CA . LEU A 1 505 ? 3.549 -41.515 31.224 1.00 53.60 505 LEU C CA 1
ATOM 2742 C C . LEU A 1 505 ? 2.451 -40.889 32.083 1.00 56.99 505 LEU C C 1
ATOM 2743 O O . LEU A 1 505 ? 1.580 -40.167 31.587 1.00 56.06 505 LEU C O 1
ATOM 2748 N N . LYS A 1 506 ? 2.485 -41.195 33.382 1.00 56.15 506 LYS C N 1
ATOM 2749 C CA . LYS A 1 506 ? 1.478 -40.689 34.308 1.00 54.29 506 LYS C CA 1
ATOM 2750 C C . LYS A 1 506 ? 1.731 -39.217 34.607 1.00 51.18 506 LYS C C 1
ATOM 2751 O O . LYS A 1 506 ? 2.864 -38.817 34.879 1.00 55.43 506 LYS C O 1
ATOM 2757 N N . SER A 1 507 ? 0.673 -38.414 34.551 1.00 51.35 507 SER C N 1
ATOM 2758 C CA . SER A 1 507 ? 0.703 -36.987 34.860 1.00 49.84 507 SER C CA 1
ATOM 2759 C C . SER A 1 507 ? 1.652 -36.193 33.963 1.00 46.59 507 SER C C 1
ATOM 2760 O O . SER A 1 507 ? 1.966 -35.039 34.275 1.00 47.29 507 SER C O 1
ATOM 2763 N N . ALA A 1 508 ? 2.112 -36.755 32.845 1.00 44.88 508 ALA C N 1
ATOM 2764 C CA . ALA A 1 508 ? 3.022 -35.993 31.995 1.00 43.04 508 ALA C CA 1
ATOM 2765 C C . ALA A 1 508 ? 2.397 -34.701 31.478 1.00 39.85 508 ALA C C 1
ATOM 2766 O O . ALA A 1 508 ? 3.123 -33.830 30.991 1.00 40.46 508 ALA C O 1
ATOM 2768 N N . SER A 1 509 ? 1.073 -34.553 31.557 1.00 42.44 509 SER C N 1
ATOM 2769 C CA . SER A 1 509 ? 0.475 -33.286 31.151 1.00 43.03 509 SER C CA 1
ATOM 2770 C C . SER A 1 509 ? 0.873 -32.147 32.084 1.00 42.68 509 SER C C 1
ATOM 2771 O O . SER A 1 509 ? 0.835 -30.982 31.669 1.00 44.46 509 SER C O 1
ATOM 2774 N N . ASP A 1 510 ? 1.272 -32.459 33.331 1.00 36.88 510 ASP C N 1
ATOM 2775 C CA . ASP A 1 510 ? 1.762 -31.492 34.320 1.00 35.42 510 ASP C CA 1
ATOM 2776 C C . ASP A 1 510 ? 3.160 -30.931 34.000 1.00 39.66 510 ASP C C 1
ATOM 2777 O O . ASP A 1 510 ? 3.743 -30.313 34.924 1.00 39.21 510 ASP C O 1
ATOM 2782 N N . LEU A 1 511 ? 3.732 -31.106 32.811 1.00 30.42 511 LEU C N 1
ATOM 2783 C CA . LEU A 1 511 ? 5.045 -30.556 32.525 1.00 37.41 511 LEU C CA 1
ATOM 2784 C C . LEU A 1 511 ? 4.922 -29.225 31.802 1.00 30.90 511 LEU C C 1
ATOM 2785 O O . LEU A 1 511 ? 3.935 -28.954 31.119 1.00 37.88 511 LEU C O 1
ATOM 2790 N N . ASP A 1 512 ? 5.936 -28.387 31.967 1.00 33.38 512 ASP C N 1
ATOM 2791 C CA . ASP A 1 512 ? 6.048 -27.222 31.108 1.00 31.94 512 ASP C CA 1
ATOM 2792 C C . ASP A 1 512 ? 6.272 -27.701 29.680 1.00 35.32 512 ASP C C 1
ATOM 2793 O O . ASP A 1 512 ? 6.817 -28.786 29.447 1.00 33.35 512 ASP C O 1
ATOM 2798 N N . LEU A 1 513 ? 5.813 -26.902 28.714 1.00 31.44 513 LEU C N 1
ATOM 2799 C CA . LEU A 1 513 ? 6.066 -27.246 27.322 1.00 26.99 513 LEU C CA 1
ATOM 2800 C C . LEU A 1 513 ? 7.557 -27.440 27.059 1.00 32.01 513 LEU C C 1
ATOM 2801 O O . LEU A 1 513 ? 7.941 -28.299 26.254 1.00 34.08 513 LEU C O 1
ATOM 2806 N N . VAL A 1 514 ? 8.418 -26.654 27.724 1.00 31.07 514 VAL C N 1
ATOM 2807 C CA . VAL A 1 514 ? 9.848 -26.722 27.414 1.00 28.78 514 VAL C CA 1
ATOM 2808 C C . VAL A 1 514 ? 10.397 -28.116 27.689 1.00 32.28 514 VAL C C 1
ATOM 2809 O O . VAL A 1 514 ? 11.346 -28.561 27.024 1.00 31.53 514 VAL C O 1
ATOM 2813 N N . ALA A 1 515 ? 9.800 -28.841 28.643 1.00 30.52 515 ALA C N 1
ATOM 2814 C CA . ALA A 1 515 ? 10.279 -30.185 28.944 1.00 28.47 515 ALA C CA 1
ATOM 2815 C C . ALA A 1 515 ? 10.292 -31.062 27.703 1.00 30.81 515 ALA C C 1
ATOM 2816 O O . ALA A 1 515 ? 11.209 -31.860 27.525 1.00 31.42 515 ALA C O 1
ATOM 2818 N N . ALA A 1 516 ? 9.324 -30.871 26.800 1.00 37.13 516 ALA C N 1
ATOM 2819 C CA . ALA A 1 516 ? 9.222 -31.681 25.583 1.00 33.06 516 ALA C CA 1
ATOM 2820 C C . ALA A 1 516 ? 10.530 -31.773 24.787 1.00 31.70 516 ALA C C 1
ATOM 2821 O O . ALA A 1 516 ? 10.827 -32.819 24.203 1.00 36.24 516 ALA C O 1
ATOM 2823 N N . TRP A 1 517 ? 11.313 -30.698 24.714 1.00 31.11 517 TRP C N 1
ATOM 2824 C CA . TRP A 1 517 ? 12.532 -30.789 23.904 1.00 36.32 517 TRP C CA 1
ATOM 2825 C C . TRP A 1 517 ? 13.576 -31.733 24.497 1.00 33.59 517 TRP C C 1
ATOM 2826 O O . TRP A 1 517 ? 14.464 -32.176 23.765 1.00 32.48 517 TRP C O 1
ATOM 2837 N N . TYR A 1 518 ? 13.490 -32.056 25.794 1.00 31.01 518 TYR C N 1
ATOM 2838 C CA . TYR A 1 518 ? 14.511 -32.909 26.401 1.00 31.65 518 TYR C CA 1
ATOM 2839 C C . TYR A 1 518 ? 14.419 -34.360 25.939 1.00 36.45 518 TYR C C 1
ATOM 2840 O O . TYR A 1 518 ? 15.458 -34.928 25.553 1.00 37.42 518 TYR C O 1
ATOM 2849 N N . PRO A 1 519 ? 13.260 -35.027 25.970 1.00 35.10 519 PRO C N 1
ATOM 2850 C CA . PRO A 1 519 ? 13.209 -36.393 25.427 1.00 35.99 519 PRO C CA 1
ATOM 2851 C C . PRO A 1 519 ? 13.488 -36.441 23.940 1.00 36.95 519 PRO C C 1
ATOM 2852 O O . PRO A 1 519 ? 14.091 -37.412 23.467 1.00 36.25 519 PRO C O 1
ATOM 2856 N N . LYS A 1 520 ? 13.052 -35.425 23.187 1.00 37.43 520 LYS C N 1
ATOM 2857 C CA . LYS A 1 520 ? 13.402 -35.332 21.773 1.00 32.93 520 LYS C CA 1
ATOM 2858 C C . LYS A 1 520 ? 14.907 -35.417 21.592 1.00 33.20 520 LYS C C 1
ATOM 2859 O O . LYS A 1 520 ? 15.417 -36.375 21.002 1.00 37.07 520 LYS C O 1
ATOM 2865 N N . ALA A 1 521 ? 15.636 -34.422 22.114 1.00 37.24 521 ALA C N 1
ATOM 2866 C CA . ALA A 1 521 ? 17.097 -34.461 22.097 1.00 33.35 521 ALA C CA 1
ATOM 2867 C C . ALA A 1 521 ? 17.620 -35.793 22.606 1.00 33.30 521 ALA C C 1
ATOM 2868 O O . ALA A 1 521 ? 18.493 -36.404 21.979 1.00 33.84 521 ALA C O 1
ATOM 2870 N N . ALA A 1 522 ? 17.070 -36.280 23.725 1.00 29.85 522 ALA C N 1
ATOM 2871 C CA . ALA A 1 522 ? 17.561 -37.528 24.309 1.00 33.44 522 ALA C CA 1
ATOM 2872 C C . ALA A 1 522 ? 17.372 -38.708 23.363 1.00 34.21 522 ALA C C 1
ATOM 2873 O O . ALA A 1 522 ? 18.225 -39.597 23.299 1.00 38.88 522 ALA C O 1
ATOM 2875 N N . HIS A 1 523 ? 16.264 -38.742 22.621 1.00 40.00 523 HIS C N 1
ATOM 2876 C CA . HIS A 1 523 ? 16.085 -39.810 21.639 1.00 39.20 523 HIS C CA 1
ATOM 2877 C C . HIS A 1 523 ? 16.967 -39.586 20.415 1.00 35.85 523 HIS C C 1
ATOM 287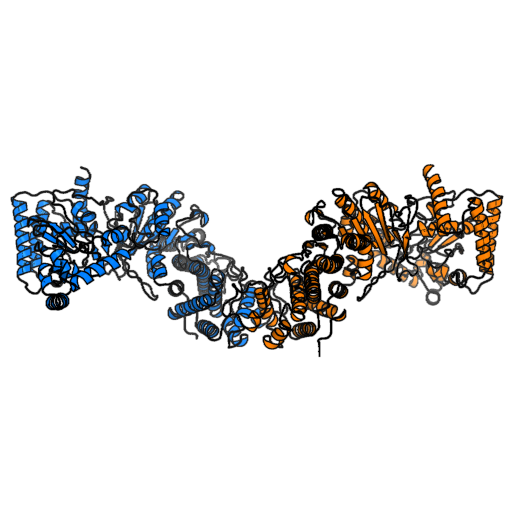8 O O . HIS A 1 523 ? 17.547 -40.533 19.876 1.00 37.33 523 HIS C O 1
ATOM 2885 N N . TYR A 1 524 ? 17.110 -38.331 19.994 1.00 32.80 524 TYR C N 1
ATOM 2886 C CA . TYR A 1 524 ? 17.913 -38.005 18.825 1.00 30.14 524 TYR C CA 1
ATOM 2887 C C . TYR A 1 524 ? 19.373 -38.418 18.994 1.00 37.72 524 TYR C C 1
ATOM 2888 O O . TYR A 1 524 ? 19.981 -38.977 18.073 1.00 42.94 524 TYR C O 1
ATOM 2897 N N . ILE A 1 525 ? 19.969 -38.134 20.155 1.00 38.42 525 ILE C N 1
ATOM 2898 C CA . ILE A 1 525 ? 21.398 -38.401 20.322 1.00 41.10 525 ILE C CA 1
ATOM 2899 C C . ILE A 1 525 ? 21.671 -39.850 20.664 1.00 42.04 525 ILE C C 1
ATOM 2900 O O . ILE A 1 525 ? 22.842 -40.237 20.782 1.00 40.62 525 ILE C O 1
ATOM 2905 N N . GLN A 1 526 ? 20.628 -40.666 20.828 1.00 42.43 526 GLN C N 1
ATOM 2906 C CA . GLN A 1 526 ? 20.842 -42.067 21.170 1.00 43.57 526 GLN C CA 1
ATOM 2907 C C . GLN A 1 526 ? 21.715 -42.760 20.129 1.00 51.07 526 GLN C C 1
ATOM 2908 O O . GLN A 1 526 ? 22.430 -43.713 20.459 1.00 57.49 526 GLN C O 1
ATOM 2914 N N . THR A 1 527 ? 21.704 -42.269 18.880 1.00 48.02 527 THR C N 1
ATOM 2915 C CA . THR A 1 527 ? 22.496 -42.843 17.797 1.00 46.95 527 THR C CA 1
ATOM 2916 C C . THR A 1 527 ? 23.909 -42.271 17.701 1.00 47.08 527 THR C C 1
ATOM 2917 O O . THR A 1 527 ? 24.688 -42.748 16.867 1.00 52.01 527 THR C O 1
ATOM 2921 N N . ASN A 1 528 ? 24.265 -41.271 18.518 1.00 44.98 528 ASN C N 1
ATOM 2922 C CA . ASN A 1 528 ? 25.599 -40.648 18.446 1.00 43.34 528 ASN C CA 1
ATOM 2923 C C . ASN A 1 528 ? 25.912 -39.969 19.789 1.00 39.72 528 ASN C C 1
ATOM 2924 O O . ASN A 1 528 ? 25.752 -38.754 19.937 1.00 33.04 528 ASN C O 1
ATOM 2929 N N . ALA A 1 529 ? 26.439 -40.756 20.732 1.00 38.94 529 ALA C N 1
ATOM 2930 C CA . ALA A 1 529 ? 26.805 -40.287 22.071 1.00 42.05 529 ALA C CA 1
ATOM 2931 C C . ALA A 1 529 ? 27.856 -39.181 22.093 1.00 41.19 529 ALA C C 1
ATOM 2932 O O . ALA A 1 529 ? 28.257 -38.736 23.173 1.00 41.96 529 ALA C O 1
ATOM 2934 N N . ASN A 1 530 ? 28.335 -38.746 20.930 1.00 43.17 530 ASN C N 1
ATOM 2935 C CA . ASN A 1 530 ? 29.303 -37.658 20.906 1.00 44.52 530 ASN C CA 1
ATOM 2936 C C . ASN A 1 530 ? 28.645 -36.292 20.933 1.00 38.61 530 ASN C C 1
ATOM 2937 O O . ASN A 1 530 ? 29.324 -35.284 21.157 1.00 42.33 530 ASN C O 1
ATOM 2942 N N . ILE A 1 531 ? 27.349 -36.226 20.692 1.00 36.75 531 ILE C N 1
ATOM 2943 C CA . ILE A 1 531 ? 26.686 -34.942 20.720 1.00 35.47 531 ILE C CA 1
ATOM 2944 C C . ILE A 1 531 ? 26.611 -34.466 22.160 1.00 35.47 531 ILE C C 1
ATOM 2945 O O . ILE A 1 531 ? 26.452 -35.269 23.092 1.00 32.77 531 ILE C O 1
ATOM 2950 N N . ARG A 1 532 ? 26.783 -33.158 22.346 1.00 36.38 532 ARG C N 1
ATOM 2951 C CA . ARG A 1 532 ? 26.618 -32.469 23.616 1.00 29.89 532 ARG C CA 1
ATOM 2952 C C . ARG A 1 532 ? 25.513 -31.419 23.467 1.00 37.20 532 ARG C C 1
ATOM 2953 O O . ARG A 1 532 ? 25.450 -30.720 22.447 1.00 38.28 532 ARG C O 1
ATOM 2955 N N . CYS A 1 533 ? 24.627 -31.311 24.469 1.00 34.34 533 CYS C N 1
ATOM 2956 C CA . CYS A 1 533 ? 23.450 -30.444 24.389 1.00 32.10 533 CYS C CA 1
ATOM 2957 C C . CYS A 1 533 ? 23.380 -29.471 25.558 1.00 33.46 533 CYS C C 1
ATOM 2958 O O . CYS A 1 533 ? 23.793 -29.784 26.681 1.00 32.11 533 CYS C O 1
ATOM 2961 N N . ALA A 1 534 ? 22.780 -28.307 25.305 1.00 30.80 534 ALA C N 1
ATOM 2962 C CA . ALA A 1 534 ? 22.458 -27.395 26.393 1.00 30.53 534 ALA C CA 1
ATOM 2963 C C . ALA A 1 534 ? 21.223 -26.577 26.032 1.00 32.07 534 ALA C C 1
ATOM 2964 O O . ALA A 1 534 ? 21.105 -26.097 24.902 1.00 32.62 534 ALA C O 1
ATOM 2966 N N . PHE A 1 535 ? 20.312 -26.423 27.002 1.00 26.62 535 PHE C N 1
ATOM 2967 C CA . PHE A 1 535 ? 19.062 -25.692 26.840 1.00 28.63 535 PHE C CA 1
ATOM 2968 C C . PHE A 1 535 ? 18.883 -24.689 27.973 1.00 30.48 535 PHE C C 1
ATOM 2969 O O . PHE A 1 535 ? 19.132 -25.011 29.143 1.00 27.71 535 PHE C O 1
ATOM 2977 N N . VAL A 1 536 ? 18.464 -23.469 27.621 1.00 24.29 536 VAL C N 1
ATOM 2978 C CA . VAL A 1 536 ? 17.815 -22.603 28.599 1.00 25.29 536 VAL C CA 1
ATOM 2979 C C . VAL A 1 536 ? 16.446 -23.199 28.945 1.00 29.55 536 VAL C C 1
ATOM 2980 O O . VAL A 1 536 ? 15.767 -23.807 28.102 1.00 27.51 536 VAL C O 1
ATOM 2984 N N . SER A 1 537 ? 16.024 -23.037 30.190 1.00 25.46 537 SER C N 1
ATOM 2985 C CA . SER A 1 537 ? 14.695 -23.522 30.513 1.00 27.90 537 SER C CA 1
ATOM 2986 C C . SER A 1 537 ? 14.199 -22.784 31.745 1.00 29.72 537 SER C C 1
ATOM 2987 O O . SER A 1 537 ? 14.992 -22.302 32.556 1.00 29.50 537 SER C O 1
ATOM 2989 N N . THR A 1 538 ? 12.885 -22.656 31.856 1.00 29.36 538 THR C N 1
ATOM 2990 C CA . THR A 1 538 ? 12.324 -22.109 33.081 1.00 28.59 538 THR C CA 1
ATOM 2991 C C . THR A 1 538 ? 12.771 -22.937 34.270 1.00 28.47 538 THR C C 1
ATOM 2992 O O . THR A 1 538 ? 12.802 -24.168 34.214 1.00 27.65 538 THR C O 1
ATOM 2996 N N . ASN A 1 539 ? 13.089 -22.263 35.372 1.00 32.41 539 ASN C N 1
ATOM 2997 C CA . ASN A 1 539 ? 13.693 -23.011 36.460 1.00 30.35 539 ASN C CA 1
ATOM 2998 C C . ASN A 1 539 ? 12.729 -24.019 37.042 1.00 30.89 539 ASN C C 1
ATOM 2999 O O . ASN A 1 539 ? 13.157 -24.874 37.829 1.00 32.60 539 ASN C O 1
ATOM 3004 N N . SER A 1 540 ? 11.460 -23.967 36.615 1.00 30.52 540 SER C N 1
ATOM 3005 C CA . SER A 1 540 ? 10.397 -24.793 37.177 1.00 31.00 540 SER C CA 1
ATOM 3006 C C . SER A 1 540 ? 10.613 -26.276 36.910 1.00 29.88 540 SER C C 1
ATOM 3007 O O . SER A 1 540 ? 10.194 -27.110 37.721 1.00 29.34 540 SER C O 1
ATOM 3010 N N . ILE A 1 541 ? 11.265 -26.628 35.792 1.00 34.40 541 ILE C N 1
ATOM 3011 C CA . ILE A 1 541 ? 11.538 -28.033 35.483 1.00 29.56 541 ILE C CA 1
ATOM 3012 C C . ILE A 1 541 ? 12.619 -28.630 36.362 1.00 32.77 541 ILE C C 1
ATOM 3013 O O . ILE A 1 541 ? 12.983 -29.795 36.164 1.00 37.22 541 ILE C O 1
ATOM 3018 N N . THR A 1 542 ? 13.144 -27.878 37.328 1.00 30.89 542 THR C N 1
ATOM 3019 C CA . THR A 1 542 ? 14.083 -28.415 38.306 1.00 35.50 542 THR C CA 1
ATOM 3020 C C . THR A 1 542 ? 13.519 -28.314 39.713 1.00 36.31 542 THR C C 1
ATOM 3021 O O . THR A 1 542 ? 14.270 -28.434 40.691 1.00 38.63 542 THR C O 1
ATOM 3025 N N . GLN A 1 543 ? 12.210 -28.099 39.835 1.00 31.28 543 GLN C N 1
ATOM 3026 C CA . GLN A 1 543 ? 11.576 -27.813 41.113 1.00 32.49 543 GLN C CA 1
ATOM 3027 C C . GLN A 1 543 ? 10.224 -28.513 41.172 1.00 35.24 543 GLN C C 1
ATOM 3028 O O . GLN A 1 543 ? 9.603 -28.799 40.144 1.00 37.62 543 GLN C O 1
ATOM 3034 N N . GLY A 1 544 ? 9.794 -28.801 42.397 1.00 35.14 544 GLY C N 1
ATOM 3035 C CA . GLY A 1 544 ? 8.444 -29.246 42.681 1.00 31.64 544 GLY C CA 1
ATOM 3036 C C . GLY A 1 544 ? 7.963 -30.385 41.809 1.00 37.67 544 GLY C C 1
ATOM 3037 O O . GLY A 1 544 ? 8.718 -31.307 41.473 1.00 38.43 544 GLY C O 1
ATOM 3038 N N . GLU A 1 545 ? 6.681 -30.294 41.405 1.00 38.63 545 GLU C N 1
ATOM 3039 C CA . GLU A 1 545 ? 5.934 -31.411 40.821 1.00 35.83 545 GLU C CA 1
ATOM 3040 C C . GLU A 1 545 ? 6.516 -31.912 39.507 1.00 37.67 545 GLU C C 1
ATOM 3041 O O . GLU A 1 545 ? 6.169 -33.017 39.077 1.00 41.01 545 GLU C O 1
ATOM 3047 N N . GLN A 1 546 ? 7.380 -31.139 38.863 1.00 33.58 546 GLN C N 1
ATOM 3048 C CA . GLN A 1 546 ? 7.893 -31.527 37.559 1.00 32.84 546 GLN C CA 1
ATOM 3049 C C . GLN A 1 546 ? 9.127 -32.417 37.637 1.00 40.84 546 GLN C C 1
ATOM 3050 O O . GLN A 1 546 ? 9.378 -33.179 36.689 1.00 40.22 546 GLN C O 1
ATOM 3056 N N . VAL A 1 547 ? 9.880 -32.363 38.747 1.00 36.90 547 VAL C N 1
ATOM 3057 C CA . VAL A 1 547 ? 11.132 -33.114 38.848 1.00 35.22 547 VAL C CA 1
ATOM 3058 C C . VAL A 1 547 ? 10.869 -34.612 38.810 1.00 36.51 547 VAL C C 1
ATOM 3059 O O . VAL A 1 547 ? 11.647 -35.382 38.236 1.00 41.86 547 VAL C O 1
ATOM 3063 N N . SER A 1 548 ? 9.773 -35.051 39.421 1.00 44.75 548 SER C N 1
ATOM 3064 C CA . SER A 1 548 ? 9.396 -36.456 39.363 1.00 41.86 548 SER C CA 1
ATOM 3065 C C . SER A 1 548 ? 8.921 -36.877 37.978 1.00 44.84 548 SER C C 1
ATOM 3066 O O . SER A 1 548 ? 8.970 -38.070 37.666 1.00 49.22 548 SER C O 1
ATOM 3069 N N . LEU A 1 549 ? 8.436 -35.952 37.146 1.00 39.69 549 LEU C N 1
ATOM 3070 C CA . LEU A 1 549 ? 7.831 -36.364 35.884 1.00 37.56 549 LEU C CA 1
ATOM 3071 C C . LEU A 1 549 ? 8.780 -36.297 34.710 1.00 38.04 549 LEU C C 1
ATOM 3072 O O . LEU A 1 549 ? 8.498 -36.922 33.687 1.00 40.54 549 LEU C O 1
ATOM 3077 N N . LEU A 1 550 ? 9.890 -35.569 34.823 1.00 42.68 550 LEU C N 1
ATOM 3078 C CA . LEU A 1 550 ? 10.804 -35.399 33.697 1.00 41.31 550 LEU C CA 1
ATOM 3079 C C . LEU A 1 550 ? 12.091 -36.191 33.833 1.00 44.11 550 LEU C C 1
ATOM 3080 O O . LEU A 1 550 ? 12.571 -36.760 32.850 1.00 44.03 550 LEU C O 1
ATOM 3085 N N . TRP A 1 551 ? 12.656 -36.248 35.020 1.00 43.24 551 TRP C N 1
ATOM 3086 C CA . TRP A 1 551 ? 13.991 -36.805 35.185 1.00 45.22 551 TRP C CA 1
ATOM 3087 C C . TRP A 1 551 ? 14.038 -38.328 35.310 1.00 47.90 551 TRP C C 1
ATOM 3088 O O . TRP A 1 551 ? 15.046 -38.929 34.913 1.00 49.35 551 TRP C O 1
ATOM 3099 N N . PRO A 1 552 ? 13.003 -38.999 35.837 1.00 48.38 552 PRO C N 1
ATOM 3100 C CA . PRO A 1 552 ? 12.963 -40.461 35.686 1.00 46.08 552 PRO C CA 1
ATOM 3101 C C . PRO A 1 552 ? 13.122 -40.898 34.241 1.00 50.11 552 PRO C C 1
ATOM 3102 O O . PRO A 1 552 ? 13.940 -41.778 33.939 1.00 54.47 552 PRO C O 1
ATOM 3106 N N . LEU A 1 553 ? 12.369 -40.281 33.330 1.00 46.67 553 LEU C N 1
ATOM 3107 C CA . LEU A 1 553 ? 12.482 -40.638 31.923 1.00 44.48 553 LEU C CA 1
ATOM 3108 C C . LEU A 1 553 ? 13.854 -40.278 31.363 1.00 52.97 553 LEU C C 1
ATOM 3109 O O . LEU A 1 553 ? 14.429 -41.047 30.582 1.00 56.40 553 LEU C O 1
ATOM 3114 N N . LEU A 1 554 ? 14.405 -39.122 31.741 1.00 48.81 554 LEU C N 1
ATOM 3115 C CA . LEU A 1 554 ? 15.678 -38.716 31.154 1.00 44.62 554 LEU C CA 1
ATOM 3116 C C . LEU A 1 554 ? 16.814 -39.616 31.630 1.00 50.32 554 LEU C C 1
ATOM 3117 O O . LEU A 1 554 ? 17.634 -40.071 30.822 1.00 49.51 554 LEU C O 1
ATOM 3122 N N . LEU A 1 555 ? 16.878 -39.890 32.940 1.00 52.20 555 LEU C N 1
ATOM 3123 C CA . LEU A 1 555 ? 17.952 -40.740 33.457 1.00 49.02 555 LEU C CA 1
ATOM 3124 C C . LEU A 1 555 ? 17.893 -42.134 32.841 1.00 49.50 555 LEU C C 1
ATOM 3125 O O . LEU A 1 555 ? 18.922 -42.693 32.448 1.00 53.65 555 LEU C O 1
ATOM 3130 N N . SER A 1 556 ? 16.689 -42.690 32.706 1.00 52.95 556 SER C N 1
ATOM 3131 C CA . SER A 1 556 ? 16.535 -44.021 32.133 1.00 51.94 556 SER C CA 1
ATOM 3132 C C . SER A 1 556 ? 17.065 -44.108 30.710 1.00 48.53 556 SER C C 1
ATOM 3133 O O . SER A 1 556 ? 17.331 -45.215 30.233 1.00 53.22 556 SER C O 1
ATOM 3136 N N . LEU A 1 557 ? 17.212 -42.982 30.016 1.00 48.29 557 LEU C N 1
ATOM 3137 C CA . LEU A 1 557 ? 17.678 -42.991 28.635 1.00 46.97 557 LEU C CA 1
ATOM 3138 C C . LEU A 1 557 ? 19.181 -42.796 28.518 1.00 47.59 557 LEU C C 1
ATOM 3139 O O . LEU A 1 557 ? 19.699 -42.734 27.397 1.00 49.71 557 LEU C O 1
ATOM 3144 N N . GLY A 1 558 ? 19.888 -42.723 29.643 1.00 43.46 558 GLY C N 1
ATOM 3145 C CA . GLY A 1 558 ? 21.309 -42.504 29.660 1.00 40.32 558 GLY C CA 1
ATOM 3146 C C . GLY A 1 558 ? 21.727 -41.061 29.830 1.00 45.47 558 GLY C C 1
ATOM 3147 O O . GLY A 1 558 ? 22.931 -40.777 29.790 1.00 45.31 558 GLY C O 1
ATOM 3148 N N . ILE A 1 559 ? 20.782 -40.137 30.019 1.00 44.70 559 ILE C N 1
ATOM 3149 C CA . ILE A 1 559 ? 21.128 -38.723 29.998 1.00 39.37 559 ILE C CA 1
ATOM 3150 C C . ILE A 1 559 ? 21.859 -38.363 31.276 1.00 43.58 559 ILE C C 1
ATOM 3151 O O . ILE A 1 559 ? 21.422 -38.710 32.384 1.00 45.47 559 ILE C O 1
ATOM 3156 N N . LYS A 1 560 ? 22.973 -37.654 31.120 1.00 39.02 560 LYS C N 1
ATOM 3157 C CA . LYS A 1 560 ? 23.823 -37.249 32.219 1.00 37.78 560 LYS C CA 1
ATOM 3158 C C . LYS A 1 560 ? 23.997 -35.739 32.140 1.00 40.73 560 LYS C C 1
ATOM 3159 O O . LYS A 1 560 ? 24.193 -35.200 31.048 1.00 43.86 560 LYS C O 1
ATOM 3161 N N . ILE A 1 561 ? 23.895 -35.048 33.278 1.00 39.46 561 ILE C N 1
ATOM 3162 C CA . ILE A 1 561 ? 24.034 -33.591 33.309 1.00 38.54 561 ILE C CA 1
ATOM 3163 C C . ILE A 1 561 ? 25.491 -33.237 33.555 1.00 40.83 561 ILE C C 1
ATOM 3164 O O . ILE A 1 561 ? 26.059 -33.621 34.582 1.00 44.22 561 ILE C O 1
ATOM 3169 N N . ASN A 1 562 ? 26.077 -32.454 32.649 1.00 41.91 562 ASN C N 1
ATOM 3170 C CA . ASN A 1 562 ? 27.503 -32.150 32.701 1.00 41.02 562 ASN C CA 1
ATOM 3171 C C . ASN A 1 562 ? 27.818 -30.764 33.226 1.00 37.91 562 ASN C C 1
ATOM 3172 O O . ASN A 1 562 ? 28.872 -30.574 33.837 1.00 38.74 562 ASN C O 1
ATOM 3177 N N . PHE A 1 563 ? 26.950 -29.792 32.992 1.00 33.96 563 PHE C N 1
ATOM 3178 C CA . PHE A 1 563 ? 27.091 -28.509 33.653 1.00 31.95 563 PHE C CA 1
ATOM 3179 C C . PHE A 1 563 ? 25.708 -27.900 33.730 1.00 29.67 563 PHE C C 1
ATOM 3180 O O . PHE A 1 563 ? 24.784 -28.340 33.047 1.00 33.39 563 PHE C O 1
ATOM 3188 N N . ALA A 1 564 ? 25.572 -26.885 34.572 1.00 33.47 564 ALA C N 1
ATOM 3189 C CA . ALA A 1 564 ? 24.266 -26.287 34.792 1.00 27.98 564 ALA C CA 1
ATOM 3190 C C . ALA A 1 564 ? 24.447 -24.919 35.416 1.00 29.44 564 ALA C C 1
ATOM 3191 O O . ALA A 1 564 ? 25.303 -24.745 36.285 1.00 34.31 564 ALA C O 1
ATOM 3193 N N . HIS A 1 565 ? 23.627 -23.965 34.973 1.00 30.69 565 HIS C N 1
ATOM 3194 C CA . HIS A 1 565 ? 23.461 -22.668 35.620 1.00 25.12 565 HIS C CA 1
ATOM 3195 C C . HIS A 1 565 ? 22.216 -22.717 36.492 1.00 28.59 565 HIS C C 1
ATOM 3196 O O . HIS A 1 565 ? 21.109 -22.932 35.986 1.00 35.37 565 HIS C O 1
ATOM 3203 N N . ARG A 1 566 ? 22.378 -22.471 37.787 1.00 30.75 566 ARG C N 1
ATOM 3204 C CA . ARG A 1 566 ? 21.223 -22.366 38.661 1.00 25.89 566 ARG C CA 1
ATOM 3205 C C . ARG A 1 566 ? 20.443 -21.085 38.361 1.00 30.08 566 ARG C C 1
ATOM 3206 O O . ARG A 1 566 ? 20.819 -20.277 37.504 1.00 29.92 566 ARG C O 1
ATOM 3214 N N . THR A 1 567 ? 19.345 -20.901 39.100 1.00 27.22 567 THR C N 1
ATOM 3215 C CA . THR A 1 567 ? 18.349 -19.869 38.811 1.00 28.48 567 THR C CA 1
ATOM 3216 C C . THR A 1 567 ? 18.968 -18.487 38.598 1.00 30.45 567 THR C C 1
ATOM 3217 O O . THR A 1 567 ? 19.785 -18.032 39.404 1.00 31.47 567 THR C O 1
ATOM 3221 N N . PHE A 1 568 ? 18.569 -17.815 37.511 1.00 27.16 568 PHE C N 1
ATOM 3222 C CA . PHE A 1 568 ? 18.866 -16.394 37.326 1.00 27.21 568 PHE C CA 1
ATOM 3223 C C . PHE A 1 568 ? 17.658 -15.687 36.723 1.00 28.89 568 PHE C C 1
ATOM 3224 O O . PHE A 1 568 ? 16.757 -16.329 36.177 1.00 32.92 568 PHE C O 1
ATOM 3232 N N . SER A 1 569 ? 17.623 -14.355 36.856 1.00 28.89 569 SER C N 1
ATOM 3233 C CA . SER A 1 569 ? 16.535 -13.573 36.268 1.00 32.12 569 SER C CA 1
ATOM 3234 C C . SER A 1 569 ? 16.755 -13.416 34.767 1.00 27.40 569 SER C C 1
ATOM 3235 O O . SER A 1 569 ? 17.884 -13.231 34.307 1.00 29.95 569 SER C O 1
ATOM 3237 N N . TRP A 1 570 ? 15.664 -13.518 34.013 1.00 22.13 570 TRP C N 1
ATOM 3238 C CA . TRP A 1 570 ? 15.661 -13.278 32.579 1.00 21.41 570 TRP C CA 1
ATOM 3239 C C . TRP A 1 570 ? 15.769 -11.785 32.276 1.00 24.23 570 TRP C C 1
ATOM 3240 O O . TRP A 1 570 ? 15.244 -10.944 33.005 1.00 26.45 570 TRP C O 1
ATOM 3251 N N . THR A 1 571 ? 16.421 -11.458 31.163 1.00 22.67 571 THR C N 1
ATOM 3252 C CA . THR A 1 571 ? 16.367 -10.095 30.647 1.00 21.52 571 THR C CA 1
ATOM 3253 C C . THR A 1 571 ? 16.966 -10.086 29.249 1.00 26.38 571 THR C C 1
ATOM 3254 O O . THR A 1 571 ? 17.626 -11.042 28.833 1.00 25.46 571 THR C O 1
ATOM 3258 N N . ASN A 1 572 ? 16.670 -9.014 28.514 1.00 29.24 572 ASN C N 1
ATOM 3259 C CA . ASN A 1 572 ? 17.280 -8.704 27.224 1.00 29.25 572 ASN C CA 1
ATOM 3260 C C . ASN A 1 572 ? 17.012 -7.227 26.953 1.00 34.69 572 ASN C C 1
ATOM 3261 O O . ASN A 1 572 ? 16.439 -6.517 27.791 1.00 33.24 572 ASN C O 1
ATOM 3266 N N . GLU A 1 573 ? 17.428 -6.761 25.778 1.00 34.14 573 GLU C N 1
ATOM 3267 C CA . GLU A 1 573 ? 17.437 -5.330 25.506 1.00 38.16 573 GLU C CA 1
ATOM 3268 C C . GLU A 1 573 ? 16.256 -4.889 24.658 1.00 43.00 573 GLU C C 1
ATOM 3269 O O . GLU A 1 573 ? 16.349 -3.872 23.964 1.00 52.69 573 GLU C O 1
ATOM 3275 N N . ALA A 1 574 ? 15.152 -5.624 24.681 1.00 36.56 574 ALA C N 1
ATOM 3276 C CA . ALA A 1 574 ? 14.018 -5.275 23.843 1.00 39.58 574 ALA C CA 1
ATOM 3277 C C . ALA A 1 574 ? 12.840 -4.850 24.702 1.00 42.06 574 ALA C C 1
ATOM 3278 O O . ALA A 1 574 ? 12.865 -4.940 25.932 1.00 36.16 574 ALA C O 1
ATOM 3280 N N . SER A 1 575 ? 11.789 -4.386 24.033 1.00 42.39 575 SER C N 1
ATOM 3281 C CA . SER A 1 575 ? 10.600 -3.997 24.764 1.00 39.04 575 SER C CA 1
ATOM 3282 C C . SER A 1 575 ? 10.036 -5.209 25.506 1.00 39.24 575 SER C C 1
ATOM 3283 O O . SER A 1 575 ? 10.380 -6.366 25.224 1.00 39.68 575 SER C O 1
ATOM 3286 N N . GLY A 1 576 ? 9.203 -4.926 26.500 1.00 32.29 576 GLY C N 1
ATOM 3287 C CA . GLY A 1 576 ? 8.404 -5.941 27.154 1.00 30.54 576 GLY C CA 1
ATOM 3288 C C . GLY A 1 576 ? 9.151 -7.166 27.636 1.00 32.39 576 GLY C C 1
ATOM 3289 O O . GLY A 1 576 ? 8.768 -8.287 27.302 1.00 34.15 576 GLY C O 1
ATOM 3290 N N . VAL A 1 577 ? 10.198 -6.978 28.442 1.00 31.26 577 VAL C N 1
ATOM 3291 C CA . VAL A 1 577 ? 10.950 -8.119 28.939 1.00 28.64 577 VAL C CA 1
ATOM 3292 C C . VAL A 1 577 ? 10.050 -9.034 29.751 1.00 25.17 577 VAL C C 1
ATOM 3293 O O . VAL A 1 577 ? 9.303 -8.575 30.626 1.00 25.95 577 VAL C O 1
ATOM 3297 N N . ALA A 1 578 ? 10.142 -10.339 29.490 1.00 23.88 578 ALA C N 1
ATOM 3298 C CA . ALA A 1 578 ? 9.353 -11.311 30.236 1.00 26.67 578 ALA C CA 1
ATOM 3299 C C . ALA A 1 578 ? 9.854 -11.425 31.673 1.00 27.26 578 ALA C C 1
ATOM 3300 O O . ALA A 1 578 ? 10.998 -11.109 31.991 1.00 26.88 578 ALA C O 1
ATOM 3302 N N . ALA A 1 579 ? 8.961 -11.867 32.549 1.00 31.25 579 ALA C N 1
ATOM 3303 C CA . ALA A 1 579 ? 9.229 -12.008 33.976 1.00 24.40 579 ALA C CA 1
ATOM 3304 C C . ALA A 1 579 ? 9.246 -13.497 34.291 1.00 26.83 579 ALA C C 1
ATOM 3305 O O . ALA A 1 579 ? 8.213 -14.103 34.565 1.00 32.21 579 ALA C O 1
ATOM 3307 N N . VAL A 1 580 ? 10.429 -14.087 34.226 1.00 33.51 580 VAL C N 1
ATOM 3308 C CA . VAL A 1 580 ? 10.608 -15.509 34.476 1.00 29.63 580 VAL C CA 1
ATOM 3309 C C . VAL A 1 580 ? 12.038 -15.687 34.973 1.00 29.67 580 VAL C C 1
ATOM 3310 O O . VAL A 1 580 ? 12.913 -14.859 34.699 1.00 24.72 580 VAL C O 1
ATOM 3314 N N . HIS A 1 581 ? 12.253 -16.741 35.760 1.00 29.17 581 HIS C N 1
ATOM 3315 C CA . HIS A 1 581 ? 13.560 -17.123 36.267 1.00 29.19 581 HIS C CA 1
ATOM 3316 C C . HIS A 1 581 ? 14.008 -18.393 35.551 1.00 32.31 581 HIS C C 1
ATOM 3317 O O . HIS A 1 581 ? 13.192 -19.286 35.306 1.00 33.73 581 HIS C O 1
ATOM 3324 N N . CYS A 1 582 ? 15.308 -18.490 35.248 1.00 32.61 582 CYS C N 1
ATOM 3325 C CA . CYS A 1 582 ? 15.828 -19.474 34.304 1.00 31.20 582 CYS C CA 1
ATOM 3326 C C . CYS A 1 582 ? 16.895 -20.383 34.898 1.00 30.14 582 CYS C C 1
ATOM 3327 O O . CYS A 1 582 ? 17.474 -20.113 35.953 1.00 35.22 582 CYS C O 1
ATOM 3330 N N . VAL A 1 583 ? 17.148 -21.472 34.177 1.00 24.86 583 VAL C N 1
ATOM 3331 C CA . VAL A 1 583 ? 18.305 -22.327 34.364 1.00 27.94 583 VAL C CA 1
ATOM 3332 C C . VAL A 1 583 ? 18.855 -22.622 32.978 1.00 29.73 583 VAL C C 1
ATOM 3333 O O . VAL A 1 583 ? 18.225 -22.316 31.962 1.00 29.00 583 VAL C O 1
ATOM 3337 N N . ILE A 1 584 ? 20.067 -23.176 32.947 1.00 28.10 584 ILE C N 1
ATOM 3338 C CA . ILE A 1 584 ? 20.686 -23.706 31.736 1.00 25.48 584 ILE C CA 1
ATOM 3339 C C . ILE A 1 584 ? 21.171 -25.104 32.068 1.00 27.52 584 ILE C C 1
ATOM 3340 O O . ILE A 1 584 ? 21.884 -25.289 33.057 1.00 28.47 584 ILE C O 1
ATOM 3345 N N . ILE A 1 585 ? 20.795 -26.088 31.254 1.00 32.86 585 ILE C N 1
ATOM 3346 C CA . ILE A 1 585 ? 21.093 -27.492 31.538 1.00 30.70 585 ILE C CA 1
ATOM 3347 C C . ILE A 1 585 ? 21.894 -28.054 30.383 1.00 31.30 585 ILE C C 1
ATOM 3348 O O . ILE A 1 585 ? 21.355 -28.288 29.293 1.00 36.75 585 ILE C O 1
ATOM 3353 N N . GLY A 1 586 ? 23.193 -28.292 30.623 1.00 29.35 586 GLY C N 1
ATOM 3354 C CA . GLY A 1 586 ? 24.022 -29.004 29.667 1.00 28.26 586 GLY C CA 1
ATOM 3355 C C . GLY A 1 586 ? 23.991 -30.498 29.942 1.00 33.09 586 GLY C C 1
ATOM 3356 O O . GLY A 1 586 ? 24.201 -30.934 31.079 1.00 34.60 586 GLY C O 1
ATOM 3357 N N . PHE A 1 587 ? 23.738 -31.286 28.898 1.00 29.91 587 PHE C N 1
ATOM 3358 C CA . PHE A 1 587 ? 23.543 -32.715 29.106 1.00 33.86 587 PHE C CA 1
ATOM 3359 C C . PHE A 1 587 ? 23.984 -33.487 27.869 1.00 30.61 587 PHE C C 1
ATOM 3360 O O . PHE A 1 587 ? 24.247 -32.923 26.806 1.00 31.44 587 PHE C O 1
ATOM 3368 N N . GLY A 1 588 ? 24.057 -34.800 28.028 1.00 29.03 588 GLY C N 1
ATOM 3369 C CA . GLY A 1 588 ? 24.480 -35.666 26.951 1.00 29.03 588 GLY C CA 1
ATOM 3370 C C . GLY A 1 588 ? 24.529 -37.085 27.462 1.00 34.79 588 GLY C C 1
ATOM 3371 O O . GLY A 1 588 ? 24.077 -37.379 28.573 1.00 35.33 588 GLY C O 1
ATOM 3372 N N . LEU A 1 589 ? 25.111 -37.966 26.654 1.00 36.23 589 LEU C N 1
ATOM 3373 C CA . LEU A 1 589 ? 25.169 -39.369 27.030 1.00 35.79 589 LEU C CA 1
ATOM 3374 C C . LEU A 1 589 ? 26.477 -39.762 27.698 1.00 40.15 589 LEU C C 1
ATOM 3375 O O . LEU A 1 589 ? 26.550 -40.863 28.256 1.00 42.28 589 LEU C O 1
ATOM 3380 N N . LYS A 1 590 ? 27.481 -38.874 27.702 1.00 43.45 590 LYS C N 1
ATOM 3381 C CA . LYS A 1 590 ? 28.775 -39.107 28.342 1.00 42.33 590 LYS C CA 1
ATOM 3382 C C . LYS A 1 590 ? 28.856 -38.329 29.648 1.00 46.85 590 LYS C C 1
ATOM 3383 O O . LYS A 1 590 ? 28.723 -37.102 29.648 1.00 48.75 590 LYS C O 1
ATOM 3389 N N . ASP A 1 591 ? 29.102 -39.029 30.752 1.00 53.85 591 ASP C N 1
ATOM 3390 C CA . ASP A 1 591 ? 29.445 -38.330 31.983 1.00 56.07 591 ASP C CA 1
ATOM 3391 C C . ASP A 1 591 ? 30.701 -37.493 31.773 1.00 53.50 591 ASP C C 1
ATOM 3392 O O . ASP A 1 591 ? 31.549 -37.793 30.929 1.00 55.60 591 ASP C O 1
ATOM 3397 N N . SER A 1 592 ? 30.804 -36.419 32.536 1.00 52.79 592 SER C N 1
ATOM 3398 C CA . SER A 1 592 ? 31.975 -35.564 32.521 1.00 50.81 592 SER C CA 1
ATOM 3399 C C . SER A 1 592 ? 32.683 -35.741 33.845 1.00 52.85 592 SER C C 1
ATOM 3400 O O . SER A 1 592 ? 32.040 -35.754 34.899 1.00 51.33 592 SER C O 1
ATOM 3403 N N . ASP A 1 593 ? 33.999 -35.901 33.787 1.00 58.84 593 ASP C N 1
ATOM 3404 C CA . ASP A 1 593 ? 34.770 -36.037 35.010 1.00 57.90 593 ASP C CA 1
ATOM 3405 C C . ASP A 1 593 ? 34.895 -34.718 35.764 1.00 53.54 593 ASP C C 1
ATOM 3406 O O . ASP A 1 593 ? 35.296 -34.727 36.932 1.00 48.78 593 ASP C O 1
ATOM 3411 N N . GLU A 1 594 ? 34.520 -33.590 35.140 1.00 52.63 594 GLU C N 1
ATOM 3412 C CA . GLU A 1 594 ? 34.626 -32.256 35.743 1.00 52.05 594 GLU C CA 1
ATOM 3413 C C . GLU A 1 594 ? 33.323 -31.482 35.535 1.00 46.79 594 GLU C C 1
ATOM 3414 O O . GLU A 1 594 ? 33.231 -30.618 34.661 1.00 46.27 594 GLU C O 1
ATOM 3420 N N . LYS A 1 595 ? 32.324 -31.766 36.363 1.00 38.28 595 LYS C N 1
ATOM 3421 C CA . LYS A 1 595 ? 31.050 -31.078 36.254 1.00 40.49 595 LYS C CA 1
ATOM 3422 C C . LYS A 1 595 ? 31.134 -29.766 37.018 1.00 35.46 595 LYS C C 1
ATOM 3423 O O . LYS A 1 595 ? 31.599 -29.745 38.160 1.00 38.71 595 LYS C O 1
ATOM 3429 N N . ILE A 1 596 ? 30.723 -28.674 36.376 1.00 30.33 596 ILE C N 1
ATOM 3430 C CA . ILE A 1 596 ? 30.664 -27.359 37.008 1.00 31.08 596 ILE C CA 1
ATOM 3431 C C . ILE A 1 596 ? 29.199 -26.937 37.131 1.00 34.65 596 ILE C C 1
ATOM 3432 O O . ILE A 1 596 ? 28.400 -27.128 36.202 1.00 33.58 596 ILE C O 1
ATOM 3437 N N . ILE A 1 597 ? 28.838 -26.417 38.299 1.00 32.31 597 ILE C N 1
ATOM 3438 C CA . ILE A 1 597 ? 27.558 -25.759 38.527 1.00 27.37 597 ILE C CA 1
ATOM 3439 C C . ILE A 1 597 ? 27.863 -24.280 38.680 1.00 30.04 597 ILE C C 1
ATOM 3440 O O . ILE A 1 597 ? 28.670 -23.904 39.534 1.00 37.40 597 ILE C O 1
ATOM 3445 N N . TYR A 1 598 ? 27.261 -23.443 37.848 1.00 27.73 598 TYR C N 1
ATOM 3446 C CA . TYR A 1 598 ? 27.414 -21.995 37.969 1.00 31.05 598 TYR C CA 1
ATOM 3447 C C . TYR A 1 598 ? 26.351 -21.447 38.921 1.00 32.70 598 TYR C C 1
ATOM 3448 O O . TYR A 1 598 ? 25.151 -21.639 38.685 1.00 31.59 598 TYR C O 1
ATOM 3457 N N . GLU A 1 599 ? 26.782 -20.750 39.976 1.00 28.44 599 GLU C N 1
ATOM 3458 C CA . GLU A 1 599 ? 25.902 -20.249 41.024 1.00 23.90 599 GLU C CA 1
ATOM 3459 C C . GLU A 1 599 ? 25.818 -18.730 40.993 1.00 28.38 599 GLU C C 1
ATOM 3460 O O . GLU A 1 599 ? 26.734 -18.051 40.530 1.00 35.20 599 GLU C O 1
ATOM 3466 N N . TYR A 1 600 ? 24.700 -18.195 41.494 1.00 33.26 600 TYR C N 1
ATOM 3467 C CA . TYR A 1 600 ? 24.446 -16.755 41.467 1.00 33.85 600 TYR C CA 1
ATOM 3468 C C . TYR A 1 600 ? 24.168 -16.247 42.874 1.00 40.29 600 TYR C C 1
ATOM 3469 O O . TYR A 1 600 ? 23.208 -16.690 43.509 1.00 42.07 600 TYR C O 1
ATOM 3478 N N . GLU A 1 601 ? 24.997 -15.309 43.352 1.00 42.59 601 GLU C N 1
ATOM 3479 C CA . GLU A 1 601 ? 24.671 -14.541 44.551 1.00 48.53 601 GLU C CA 1
ATOM 3480 C C . GLU A 1 601 ? 23.486 -13.623 44.254 1.00 44.19 601 GLU C C 1
ATOM 3481 O O . GLU A 1 601 ? 22.399 -13.804 44.807 1.00 49.38 601 GLU C O 1
ATOM 3483 N N . SER A 1 602 ? 23.681 -12.638 43.381 1.00 45.37 602 SER C N 1
ATOM 3484 C CA . SER A 1 602 ? 22.575 -11.830 42.881 1.00 44.61 602 SER C CA 1
ATOM 3485 C C . SER A 1 602 ? 21.892 -12.574 41.742 1.00 48.31 602 SER C C 1
ATOM 3486 O O . SER A 1 602 ? 22.541 -12.909 40.740 1.00 46.66 602 SER C O 1
ATOM 3488 N N . ILE A 1 603 ? 20.581 -12.822 41.884 1.00 49.95 603 ILE C N 1
ATOM 3489 C CA . ILE A 1 603 ? 19.804 -13.391 40.782 1.00 41.09 603 ILE C CA 1
ATOM 3490 C C . ILE A 1 603 ? 20.013 -12.616 39.490 1.00 41.34 603 ILE C C 1
ATOM 3491 O O . ILE A 1 603 ? 19.818 -13.172 38.404 1.00 44.66 603 ILE C O 1
ATOM 3493 N N . ASN A 1 604 ? 20.419 -11.347 39.595 1.00 49.22 604 ASN C N 1
ATOM 3494 C CA . ASN A 1 604 ? 20.721 -10.463 38.479 1.00 43.59 604 ASN C CA 1
ATOM 3495 C C . ASN A 1 604 ? 22.210 -10.362 38.190 1.00 38.99 604 ASN C C 1
ATOM 3496 O O . ASN A 1 604 ? 22.585 -9.746 37.190 1.00 38.73 604 ASN C O 1
ATOM 3498 N N . GLY A 1 605 ? 23.064 -10.927 39.039 1.00 41.99 605 GLY C N 1
ATOM 3499 C CA . GLY A 1 605 ? 24.496 -10.750 38.909 1.00 39.59 605 GLY C CA 1
ATOM 3500 C C . GLY A 1 605 ? 25.128 -11.656 37.861 1.00 39.97 605 GLY C C 1
ATOM 3501 O O . GLY A 1 605 ? 24.462 -12.299 37.048 1.00 39.47 605 GLY C O 1
ATOM 3502 N N . GLU A 1 606 ? 26.517 -11.686 37.884 1.00 39.30 606 GLU C N 1
ATOM 3503 C CA . GLU A 1 606 ? 27.263 -12.617 37.053 1.00 35.42 606 GLU C CA 1
ATOM 3504 C C . GLU A 1 606 ? 27.424 -13.941 37.797 1.00 34.21 606 GLU C C 1
ATOM 3505 O O . GLU A 1 606 ? 27.367 -13.977 39.033 1.00 35.12 606 GLU C O 1
ATOM 3507 N N . PRO A 1 607 ? 27.600 -15.054 37.094 1.00 31.86 607 PRO C N 1
ATOM 3508 C CA . PRO A 1 607 ? 27.693 -16.350 37.768 1.00 28.32 607 PRO C CA 1
ATOM 3509 C C . PRO A 1 607 ? 29.109 -16.631 38.238 1.00 35.46 607 PRO C C 1
ATOM 3510 O O . PRO A 1 607 ? 30.083 -16.032 37.774 1.00 33.48 607 PRO C O 1
ATOM 3514 N N . LEU A 1 608 ? 29.203 -17.590 39.153 1.00 31.00 608 LEU C N 1
ATOM 3515 C CA . LEU A 1 608 ? 30.475 -18.106 39.627 1.00 30.40 608 LEU C CA 1
ATOM 3516 C C . LEU A 1 608 ? 30.496 -19.617 39.437 1.00 31.06 608 LEU C C 1
ATOM 3517 O O . LEU A 1 608 ? 29.628 -20.318 39.964 1.00 32.81 608 LEU C O 1
ATOM 3522 N N . ALA A 1 609 ? 31.501 -20.123 38.726 1.00 33.02 609 ALA C N 1
ATOM 3523 C CA . ALA A 1 609 ? 31.651 -21.565 38.534 1.00 35.15 609 ALA C CA 1
ATOM 3524 C C . ALA A 1 609 ? 32.184 -22.252 39.790 1.00 31.96 609 ALA C C 1
ATOM 3525 O O . ALA A 1 609 ? 33.229 -21.868 40.318 1.00 39.54 609 ALA C O 1
ATOM 3527 N N . ILE A 1 610 ? 31.490 -23.297 40.231 1.00 32.66 610 ILE C N 1
ATOM 3528 C CA . ILE A 1 610 ? 31.867 -24.119 41.379 1.00 33.14 610 ILE C CA 1
ATOM 3529 C C . ILE A 1 610 ? 31.985 -25.573 40.925 1.00 35.43 610 ILE C C 1
ATOM 3530 O O . ILE A 1 610 ? 31.163 -26.063 40.140 1.00 37.48 610 ILE C O 1
ATOM 3535 N N . LYS A 1 611 ? 33.014 -26.258 41.406 1.00 37.31 611 LYS C N 1
ATOM 3536 C CA . LYS A 1 611 ? 33.195 -27.669 41.093 1.00 36.08 611 LYS C CA 1
ATOM 3537 C C . LYS A 1 611 ? 32.056 -28.477 41.700 1.00 32.89 611 LYS C C 1
ATOM 3538 O O . LYS A 1 611 ? 31.534 -28.144 42.763 1.00 39.65 611 LYS C O 1
ATOM 3544 N N . ALA A 1 612 ? 31.649 -29.540 41.019 1.00 32.25 612 ALA C N 1
ATOM 3545 C CA . ALA A 1 612 ? 30.552 -30.343 41.536 1.00 31.70 612 ALA C CA 1
ATOM 3546 C C . ALA A 1 612 ? 30.866 -31.820 41.395 1.00 31.63 612 ALA C C 1
ATOM 3547 O O . ALA A 1 612 ? 31.291 -32.271 40.328 1.00 26.21 612 ALA C O 1
ATOM 3549 N N . LYS A 1 613 ? 30.660 -32.566 42.485 1.00 36.84 613 LYS C N 1
ATOM 3550 C CA . LYS A 1 613 ? 30.784 -34.020 42.419 1.00 37.77 613 LYS C CA 1
ATOM 3551 C C . LYS A 1 613 ? 29.742 -34.604 41.474 1.00 41.67 613 LYS C C 1
ATOM 3552 O O . LYS A 1 613 ? 30.074 -35.359 40.551 1.00 43.69 613 LYS C O 1
ATOM 3554 N N . ASN A 1 614 ? 28.470 -34.252 41.682 1.00 40.68 614 ASN C N 1
ATOM 3555 C CA . ASN A 1 614 ? 27.388 -34.692 40.814 1.00 35.27 614 ASN C CA 1
ATOM 3556 C C . ASN A 1 614 ? 26.439 -33.527 40.590 1.00 35.12 614 ASN C C 1
ATOM 3557 O O . ASN A 1 614 ? 26.365 -32.608 41.405 1.00 37.53 614 ASN C O 1
ATOM 3562 N N . ILE A 1 615 ? 25.715 -33.553 39.472 1.00 33.99 615 ILE C N 1
ATOM 3563 C CA . ILE A 1 615 ? 24.665 -32.570 39.237 1.00 36.56 615 ILE C CA 1
ATOM 3564 C C . ILE A 1 615 ? 23.310 -33.264 39.296 1.00 34.85 615 ILE C C 1
ATOM 3565 O O . ILE A 1 615 ? 23.019 -34.158 38.490 1.00 34.28 615 ILE C O 1
ATOM 3570 N N . ASN A 1 616 ? 22.499 -32.840 40.272 1.00 36.32 616 ASN C N 1
ATOM 3571 C CA . ASN A 1 616 ? 21.158 -33.347 40.546 1.00 35.88 616 ASN C CA 1
ATOM 3572 C C . ASN A 1 616 ? 20.190 -33.053 39.419 1.00 31.26 616 ASN C C 1
ATOM 3573 O O . ASN A 1 616 ? 20.367 -32.099 38.664 1.00 36.07 616 ASN C O 1
ATOM 3578 N N . PRO A 1 617 ? 19.110 -33.816 39.336 1.00 33.63 617 PRO C N 1
ATOM 3579 C CA . PRO A 1 617 ? 17.934 -33.319 38.595 1.00 36.74 617 PRO C CA 1
ATOM 3580 C C . PRO A 1 617 ? 17.395 -31.998 39.150 1.00 34.33 617 PRO C C 1
ATOM 3581 O O . PRO A 1 617 ? 16.777 -31.231 38.402 1.00 34.01 617 PRO C O 1
ATOM 3585 N N . TYR A 1 618 ? 17.632 -31.696 40.430 1.00 31.97 618 TYR C N 1
ATOM 3586 C CA . TYR A 1 618 ? 17.394 -30.366 40.984 1.00 29.20 618 TYR C CA 1
ATOM 3587 C C . TYR A 1 618 ? 18.536 -29.378 40.702 1.00 35.91 618 TYR C C 1
ATOM 3588 O O . TYR A 1 618 ? 18.454 -28.218 41.143 1.00 30.96 618 TYR C O 1
ATOM 3597 N N . LEU A 1 619 ? 19.587 -29.810 39.984 1.00 34.35 619 LEU C N 1
ATOM 3598 C CA . LEU A 1 619 ? 20.807 -29.032 39.728 1.00 32.20 619 LEU C CA 1
ATOM 3599 C C . LEU A 1 619 ? 21.600 -28.764 40.998 1.00 34.02 619 LEU C C 1
ATOM 3600 O O . LEU A 1 619 ? 22.231 -27.715 41.125 1.00 38.38 619 LEU C O 1
ATOM 3605 N N . ARG A 1 620 ? 21.585 -29.695 41.944 1.00 33.09 620 ARG C N 1
ATOM 3606 C CA . ARG A 1 620 ? 22.401 -29.588 43.143 1.00 34.61 620 ARG C CA 1
ATOM 3607 C C . ARG A 1 620 ? 23.525 -30.619 43.130 1.00 40.95 620 ARG C C 1
ATOM 3608 O O . ARG A 1 620 ? 23.475 -31.637 42.430 1.00 37.68 620 ARG C O 1
ATOM 3616 N N . ASP A 1 621 ? 24.544 -30.362 43.940 1.00 43.24 621 ASP C N 1
ATOM 3617 C CA . ASP A 1 621 ? 25.591 -31.355 44.130 1.00 35.13 621 ASP C CA 1
ATOM 3618 C C . ASP A 1 621 ? 25.105 -32.328 45.198 1.00 38.38 621 ASP C C 1
ATOM 3619 O O . ASP A 1 621 ? 25.224 -32.074 46.396 1.00 42.01 621 ASP C O 1
ATOM 3624 N N . GLY A 1 622 ? 24.527 -33.436 44.768 1.00 40.22 622 GLY C N 1
ATOM 3625 C CA . GLY A 1 622 ? 24.088 -34.432 45.714 1.00 37.02 622 GLY C CA 1
ATOM 3626 C C . GLY A 1 622 ? 23.637 -35.695 45.025 1.00 41.87 622 GLY C C 1
ATOM 3627 O O . GLY A 1 622 ? 23.957 -35.932 43.857 1.00 37.92 622 GLY C O 1
ATOM 3628 N N . VAL A 1 623 ? 22.865 -36.496 45.773 1.00 42.93 623 VAL C N 1
ATOM 3629 C CA . VAL A 1 623 ? 22.426 -37.815 45.326 1.00 39.65 623 VAL C CA 1
ATOM 3630 C C . VAL A 1 623 ? 21.313 -37.650 44.303 1.00 41.72 623 VAL C C 1
ATOM 3631 O O . VAL A 1 623 ? 20.744 -36.561 44.166 1.00 41.65 623 VAL C O 1
ATOM 3635 N N . ASP A 1 624 ? 21.004 -38.727 43.579 1.00 40.26 624 ASP C N 1
ATOM 3636 C CA . ASP A 1 624 ? 20.055 -38.705 42.475 1.00 42.18 624 ASP C CA 1
ATOM 3637 C C . ASP A 1 624 ? 18.647 -39.155 42.881 1.00 44.21 624 ASP C C 1
ATOM 3638 O O . ASP A 1 624 ? 17.857 -39.556 42.018 1.00 51.61 624 ASP C O 1
ATOM 3643 N N . VAL A 1 625 ? 18.315 -39.080 44.161 1.00 38.79 625 VAL C N 1
ATOM 3644 C CA . VAL A 1 625 ? 16.985 -39.434 44.642 1.00 39.60 625 VAL C CA 1
ATOM 3645 C C . VAL A 1 625 ? 16.058 -38.241 44.462 1.00 43.46 625 VAL C C 1
ATOM 3646 O O . VAL A 1 625 ? 16.400 -37.111 44.832 1.00 45.48 625 VAL C O 1
ATOM 3650 N N . ILE A 1 626 ? 14.876 -38.486 43.907 1.00 45.35 626 ILE C N 1
ATOM 3651 C CA . ILE A 1 626 ? 13.878 -37.449 43.685 1.00 45.92 626 ILE C CA 1
ATOM 3652 C C . ILE A 1 626 ? 12.740 -37.645 44.674 1.00 47.31 626 ILE C C 1
ATOM 3653 O O . ILE A 1 626 ? 12.281 -38.774 44.886 1.00 54.88 626 ILE C O 1
ATOM 3658 N N . ALA A 1 627 ? 12.280 -36.544 45.272 1.00 44.14 627 ALA C N 1
ATOM 3659 C CA . ALA A 1 627 ? 11.130 -36.573 46.172 1.00 47.17 627 ALA C CA 1
ATOM 3660 C C . ALA A 1 627 ? 9.832 -36.535 45.362 1.00 48.11 627 ALA C C 1
ATOM 3661 O O . ALA A 1 627 ? 9.631 -35.630 44.543 1.00 49.64 627 ALA C O 1
ATOM 3663 N N . CYS A 1 628 ? 8.954 -37.517 45.582 1.00 51.96 628 CYS C N 1
ATOM 3664 C CA . CYS A 1 628 ? 7.728 -37.676 44.801 1.00 46.99 628 CYS C CA 1
ATOM 3665 C C . CYS A 1 628 ? 6.519 -37.178 45.575 1.00 41.60 628 CYS C C 1
ATOM 3666 O O . CYS A 1 628 ? 6.407 -37.409 46.778 1.00 43.70 628 CYS C O 1
ATOM 3669 N N . LYS A 1 629 ? 5.617 -36.500 44.869 1.00 46.77 629 LYS C N 1
ATOM 3670 C CA . LYS A 1 629 ? 4.251 -36.248 45.327 1.00 43.91 629 LYS C CA 1
ATOM 3671 C C . LYS A 1 629 ? 3.687 -37.447 46.081 1.00 43.34 629 LYS C C 1
ATOM 3672 O O . LYS A 1 629 ? 3.842 -38.597 45.652 1.00 41.86 629 LYS C O 1
ATOM 3678 N N . ARG A 1 630 ? 3.025 -37.171 47.205 1.00 39.42 630 ARG C N 1
ATOM 3679 C CA . ARG A 1 630 ? 2.320 -38.190 47.968 1.00 40.93 630 ARG C CA 1
ATOM 3680 C C . ARG A 1 630 ? 0.997 -37.621 48.442 1.00 43.84 630 ARG C C 1
ATOM 3681 O O . ARG A 1 630 ? 0.874 -36.418 48.684 1.00 42.97 630 ARG C O 1
ATOM 3689 N N . GLN A 1 631 ? 0.006 -38.497 48.590 1.00 42.39 631 GLN C N 1
ATOM 3690 C CA . GLN A 1 631 ? -1.299 -38.051 49.058 1.00 46.76 631 GLN C CA 1
ATOM 3691 C C . GLN A 1 631 ? -1.414 -38.078 50.576 1.00 43.46 631 GLN C C 1
ATOM 3692 O O . GLN A 1 631 ? -2.280 -37.395 51.134 1.00 43.62 631 GLN C O 1
ATOM 3694 N N . GLN A 1 632 ? -0.542 -38.813 51.252 1.00 44.87 632 GLN C N 1
ATOM 3695 C CA . GLN A 1 632 ? -0.527 -38.889 52.703 1.00 43.99 632 GLN C CA 1
ATOM 3696 C C . GLN A 1 632 ? 0.929 -38.902 53.164 1.00 44.96 632 GLN C C 1
ATOM 3697 O O . GLN A 1 632 ? 1.821 -39.249 52.388 1.00 54.22 632 GLN C O 1
ATOM 3699 N N . PRO A 1 633 ? 1.196 -38.503 54.409 1.00 45.02 633 PRO C N 1
ATOM 3700 C CA . PRO A 1 633 ? 2.600 -38.343 54.834 1.00 44.40 633 PRO C CA 1
ATOM 3701 C C . PRO A 1 633 ? 3.323 -39.669 55.064 1.00 50.85 633 PRO C C 1
ATOM 3702 O O . PRO A 1 633 ? 2.731 -40.640 55.542 1.00 50.90 633 PRO C O 1
ATOM 3706 N N . ILE A 1 634 ? 4.631 -39.694 54.739 1.00 55.81 634 ILE C N 1
ATOM 3707 C CA . ILE A 1 634 ? 5.473 -40.852 55.075 1.00 50.49 634 ILE C CA 1
ATOM 3708 C C . ILE A 1 634 ? 5.783 -40.883 56.559 1.00 49.25 634 ILE C C 1
ATOM 3709 O O . ILE A 1 634 ? 6.104 -41.945 57.107 1.00 49.07 634 ILE C O 1
ATOM 3714 N N . SER A 1 635 ? 5.754 -39.732 57.220 1.00 44.27 635 SER C N 1
ATOM 3715 C CA . SER A 1 635 ? 5.987 -39.696 58.650 1.00 46.77 635 SER C CA 1
ATOM 3716 C C . SER A 1 635 ? 4.665 -39.768 59.403 1.00 50.35 635 SER C C 1
ATOM 3717 O O . SER A 1 635 ? 3.575 -39.696 58.829 1.00 52.63 635 SER C O 1
ATOM 3720 N N . LYS A 1 636 ? 4.780 -39.923 60.713 1.00 48.09 636 LYS C N 1
ATOM 3721 C CA . LYS A 1 636 ? 3.629 -39.946 61.600 1.00 42.20 636 LYS C CA 1
ATOM 3722 C C . LYS A 1 636 ? 3.288 -38.495 61.903 1.00 44.69 636 LYS C C 1
ATOM 3723 O O . LYS A 1 636 ? 3.846 -37.885 62.818 1.00 38.99 636 LYS C O 1
ATOM 3725 N N . LEU A 1 637 ? 2.370 -37.933 61.110 1.00 47.70 637 LEU C N 1
ATOM 3726 C CA . LEU A 1 637 ? 1.970 -36.533 61.204 1.00 44.30 637 LEU C CA 1
ATOM 3727 C C . LEU A 1 637 ? 0.487 -36.397 60.902 1.00 41.68 637 LEU C C 1
ATOM 3728 O O . LEU A 1 637 ? -0.062 -37.190 60.125 1.00 43.88 637 LEU C O 1
ATOM 3733 N N . PRO A 1 638 ? -0.175 -35.381 61.458 1.00 42.18 638 PRO C N 1
ATOM 3734 C CA . PRO A 1 638 ? -1.583 -35.133 61.119 1.00 37.15 638 PRO C CA 1
ATOM 3735 C C . PRO A 1 638 ? -1.716 -34.636 59.690 1.00 38.86 638 PRO C C 1
ATOM 3736 O O . PRO A 1 638 ? -0.894 -33.845 59.224 1.00 44.57 638 PRO C O 1
ATOM 3740 N N . SER A 1 639 ? -2.772 -35.083 59.004 1.00 38.10 639 SER C N 1
ATOM 3741 C CA . SER A 1 639 ? -2.998 -34.680 57.620 1.00 33.79 639 SER C CA 1
ATOM 3742 C C . SER A 1 639 ? -3.112 -33.164 57.495 1.00 37.29 639 SER C C 1
ATOM 3743 O O . SER A 1 639 ? -3.550 -32.471 58.416 1.00 40.30 639 SER C O 1
ATOM 3746 N N . MET A 1 640 ? -2.707 -32.654 56.337 1.00 37.14 640 MET C N 1
ATOM 3747 C CA . MET A 1 640 ? -2.791 -31.239 56.005 1.00 38.39 640 MET C CA 1
ATOM 3748 C C . MET A 1 640 ? -3.830 -31.025 54.907 1.00 39.31 640 MET C C 1
ATOM 3749 O O . MET A 1 640 ? -4.064 -31.900 54.066 1.00 41.92 640 MET C O 1
ATOM 3754 N N . ARG A 1 641 ? -4.438 -29.841 54.907 1.00 38.19 641 ARG C N 1
ATOM 3755 C CA . ARG A 1 641 ? -5.564 -29.544 54.043 1.00 34.79 641 ARG C CA 1
ATOM 3756 C C . ARG A 1 641 ? -5.337 -28.247 53.275 1.00 36.07 641 ARG C C 1
ATOM 3757 O O . ARG A 1 641 ? -4.607 -27.356 53.717 1.00 36.58 641 ARG C O 1
ATOM 3765 N N . TYR A 1 642 ? -5.994 -28.158 52.118 1.00 38.41 642 TYR C N 1
ATOM 3766 C CA . TYR A 1 642 ? -5.921 -27.011 51.220 1.00 36.11 642 TYR C CA 1
ATOM 3767 C C . TYR A 1 642 ? -7.019 -26.010 51.576 1.00 38.21 642 TYR C C 1
ATOM 3768 O O . TYR A 1 642 ? -8.161 -26.397 51.850 1.00 41.18 642 TYR C O 1
ATOM 3777 N N . GLY A 1 643 ? -6.677 -24.724 51.567 1.00 32.50 643 GLY C N 1
ATOM 3778 C CA . GLY A 1 643 ? -7.645 -23.689 51.891 1.00 30.53 643 GLY C CA 1
ATOM 3779 C C . GLY A 1 643 ? -8.816 -23.652 50.911 1.00 40.48 643 GLY C C 1
ATOM 3780 O O . GLY A 1 643 ? -8.779 -24.220 49.815 1.00 38.31 643 GLY C O 1
ATOM 3781 N N . ASN A 1 644 ? -9.882 -22.952 51.332 1.00 37.21 644 ASN C N 1
ATOM 3782 C CA . ASN A 1 644 ? -11.101 -22.847 50.533 1.00 33.79 644 ASN C CA 1
ATOM 3783 C C . ASN A 1 644 ? -10.875 -21.958 49.315 1.00 33.15 644 ASN C C 1
ATOM 3784 O O . ASN A 1 644 ? -10.353 -20.848 49.436 1.00 33.30 644 ASN C O 1
ATOM 3789 N N . LYS A 1 645 ? -11.316 -22.431 48.145 1.00 30.24 645 LYS C N 1
ATOM 3790 C CA . LYS A 1 645 ? -11.134 -21.749 46.868 1.00 28.16 645 LYS C CA 1
ATOM 3791 C C . LYS A 1 645 ? -12.463 -21.177 46.404 1.00 32.28 645 LYS C C 1
ATOM 3792 O O . LYS A 1 645 ? -13.424 -21.937 46.204 1.00 32.12 645 LYS C O 1
ATOM 3798 N N . PRO A 1 646 ? -12.575 -19.863 46.231 1.00 34.27 646 PRO C N 1
ATOM 3799 C CA . PRO A 1 646 ? -13.905 -19.254 46.039 1.00 36.09 646 PRO C CA 1
ATOM 3800 C C . PRO A 1 646 ? -14.443 -19.299 44.612 1.00 37.42 646 PRO C C 1
ATOM 3801 O O . PRO A 1 646 ? -15.653 -19.481 44.411 1.00 37.25 646 PRO C O 1
ATOM 3805 N N . THR A 1 647 ? -13.558 -19.114 43.634 1.00 31.73 647 THR C N 1
ATOM 3806 C CA . THR A 1 647 ? -13.920 -18.890 42.232 1.00 30.64 647 THR C CA 1
ATOM 3807 C C . THR A 1 647 ? -15.131 -17.976 42.106 1.00 32.57 647 THR C C 1
ATOM 3808 O O . THR A 1 647 ? -16.195 -18.380 41.644 1.00 38.68 647 THR C O 1
ATOM 3812 N N . ASP A 1 648 ? -14.969 -16.719 42.528 1.00 33.34 648 ASP C N 1
ATOM 3813 C CA . ASP A 1 648 ? -16.129 -15.841 42.646 1.00 34.06 648 ASP C CA 1
ATOM 3814 C C . ASP A 1 648 ? -15.963 -14.501 41.944 1.00 33.05 648 ASP C C 1
ATOM 3815 O O . ASP A 1 648 ? -16.826 -13.634 42.088 1.00 37.53 648 ASP C O 1
ATOM 3820 N N . ASP A 1 649 ? -14.888 -14.302 41.201 1.00 35.42 649 ASP C N 1
ATOM 3821 C CA . ASP A 1 649 ? -14.563 -12.986 40.653 1.00 38.15 649 ASP C CA 1
ATOM 3822 C C . ASP A 1 649 ? -14.659 -11.882 41.713 1.00 41.62 649 ASP C C 1
ATOM 3823 O O . ASP A 1 649 ? -14.952 -10.722 41.392 1.00 42.26 649 ASP C O 1
ATOM 3828 N N . GLY A 1 650 ? -14.430 -12.240 42.990 1.00 36.30 650 GLY C N 1
ATOM 3829 C CA . GLY A 1 650 ? -14.437 -11.290 44.090 1.00 25.41 650 GLY C CA 1
ATOM 3830 C C . GLY A 1 650 ? -15.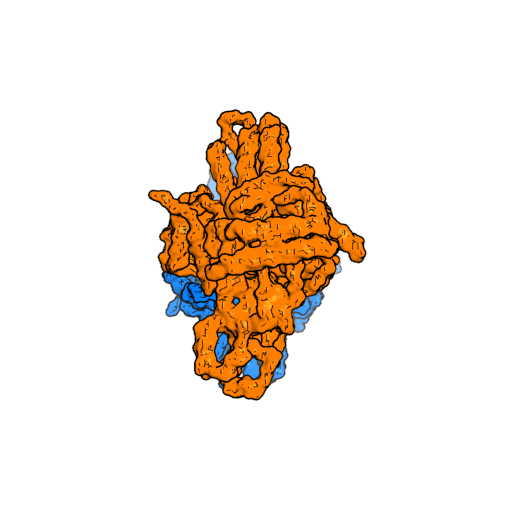794 -10.972 44.686 1.00 36.32 650 GLY C C 1
ATOM 3831 O O . GLY A 1 650 ? -15.856 -10.277 45.713 1.00 35.90 650 GLY C O 1
ATOM 3832 N N . ASN A 1 651 ? -16.888 -11.459 44.094 1.00 39.12 651 ASN C N 1
ATOM 3833 C CA . ASN A 1 651 ? -18.218 -11.081 44.559 1.00 35.67 651 ASN C CA 1
ATOM 3834 C C . ASN A 1 651 ? -18.467 -11.452 46.016 1.00 35.23 651 ASN C C 1
ATOM 3835 O O . ASN A 1 651 ? -19.277 -10.797 46.681 1.00 36.28 651 ASN C O 1
ATOM 3840 N N . PHE A 1 652 ? -17.779 -12.451 46.543 1.00 32.56 652 PHE C N 1
ATOM 3841 C CA . PHE A 1 652 ? -17.946 -12.780 47.947 1.00 37.97 652 PHE C CA 1
ATOM 3842 C C . PHE A 1 652 ? -16.921 -12.122 48.864 1.00 36.24 652 PHE C C 1
ATOM 3843 O O . PHE A 1 652 ? -16.911 -12.445 50.049 1.00 38.77 652 PHE C O 1
ATOM 3851 N N . LEU A 1 653 ? -16.072 -11.213 48.370 1.00 34.71 653 LEU C N 1
ATOM 3852 C CA . LEU A 1 653 ? -14.948 -10.697 49.154 1.00 33.48 653 LEU C CA 1
ATOM 3853 C C . LEU A 1 653 ? -15.028 -9.179 49.303 1.00 34.48 653 LEU C C 1
ATOM 3854 O O . LEU A 1 653 ? -15.543 -8.479 48.422 1.00 35.13 653 LEU C O 1
ATOM 3859 N N . PHE A 1 654 ? -14.527 -8.679 50.441 1.00 34.33 654 PHE C N 1
ATOM 3860 C CA . PHE A 1 654 ? -14.678 -7.280 50.831 1.00 32.82 654 PHE C CA 1
ATOM 3861 C C . PHE A 1 654 ? -13.500 -6.798 51.686 1.00 36.38 654 PHE C C 1
ATOM 3862 O O . PHE A 1 654 ? -13.022 -7.509 52.579 1.00 31.18 654 PHE C O 1
ATOM 3870 N N . THR A 1 655 ? -13.073 -5.565 51.418 1.00 34.92 655 THR C N 1
ATOM 3871 C CA . THR A 1 655 ? -12.356 -4.730 52.367 1.00 30.60 655 THR C CA 1
ATOM 3872 C C . THR A 1 655 ? -13.265 -4.327 53.530 1.00 40.96 655 THR C C 1
ATOM 3873 O O . THR A 1 655 ? -14.501 -4.345 53.421 1.00 43.78 655 THR C O 1
ATOM 3877 N N . ASP A 1 656 ? -12.639 -3.924 54.646 1.00 37.71 656 ASP C N 1
ATOM 3878 C CA . ASP A 1 656 ? -13.398 -3.439 55.800 1.00 36.78 656 ASP C CA 1
ATOM 3879 C C . ASP A 1 656 ? -14.380 -2.345 55.404 1.00 42.14 656 ASP C C 1
ATOM 3880 O O . ASP A 1 656 ? -15.541 -2.353 55.835 1.00 44.49 656 ASP C O 1
ATOM 3885 N N . GLU A 1 657 ? -13.928 -1.374 54.603 1.00 37.34 657 GLU C N 1
ATOM 3886 C CA . GLU A 1 657 ? -14.820 -0.285 54.230 1.00 35.83 657 GLU C CA 1
ATOM 3887 C C . GLU A 1 657 ? -16.013 -0.823 53.445 1.00 44.16 657 GLU C C 1
ATOM 3888 O O . GLU A 1 657 ? -17.166 -0.483 53.740 1.00 48.17 657 GLU C O 1
ATOM 3890 N N . GLU A 1 658 ? -15.756 -1.708 52.473 1.00 41.80 658 GLU C N 1
ATOM 3891 C CA . GLU A 1 658 ? -16.843 -2.366 51.746 1.00 39.81 658 GLU C CA 1
ATOM 3892 C C . GLU A 1 658 ? -17.755 -3.136 52.698 1.00 43.55 658 GLU C C 1
ATOM 3893 O O . GLU A 1 658 ? -18.986 -2.994 52.646 1.00 44.24 658 GLU C O 1
ATOM 3899 N N . LYS A 1 659 ? -17.176 -3.940 53.601 1.00 40.44 659 LYS C N 1
ATOM 3900 C CA . LYS A 1 659 ? -18.029 -4.622 54.572 1.00 42.99 659 LYS C CA 1
ATOM 3901 C C . LYS A 1 659 ? -18.860 -3.628 55.381 1.00 47.12 659 LYS C C 1
ATOM 3902 O O . LYS A 1 659 ? -19.983 -3.948 55.787 1.00 46.83 659 LYS C O 1
ATOM 3904 N N . ASN A 1 660 ? -18.358 -2.407 55.599 1.00 44.74 660 ASN C N 1
ATOM 3905 C CA . ASN A 1 660 ? -19.190 -1.451 56.323 1.00 44.40 660 ASN C CA 1
ATOM 3906 C C . ASN A 1 660 ? -20.240 -0.829 55.416 1.00 43.16 660 ASN C C 1
ATOM 3907 O O . ASN A 1 660 ? -21.390 -0.669 55.834 1.00 49.73 660 ASN C O 1
ATOM 3912 N N . GLN A 1 661 ? -19.890 -0.479 54.178 1.00 41.76 661 GLN C N 1
ATOM 3913 C CA . GLN A 1 661 ? -20.909 0.073 53.287 1.00 42.94 661 GLN C CA 1
ATOM 3914 C C . GLN A 1 661 ? -22.031 -0.934 53.083 1.00 43.50 661 GLN C C 1
ATOM 3915 O O . GLN A 1 661 ? -23.212 -0.597 53.207 1.00 43.96 661 GLN C O 1
ATOM 3917 N N . PHE A 1 662 ? -21.663 -2.199 52.852 1.00 46.21 662 PHE C N 1
ATOM 3918 C CA . PHE A 1 662 ? -22.623 -3.267 52.567 1.00 45.14 662 PHE C CA 1
ATOM 3919 C C . PHE A 1 662 ? -23.517 -3.566 53.765 1.00 39.94 662 PHE C C 1
ATOM 3920 O O . PHE A 1 662 ? -24.701 -3.875 53.595 1.00 46.23 662 PHE C O 1
ATOM 3928 N N . ILE A 1 663 ? -22.975 -3.507 54.982 1.00 40.44 663 ILE C N 1
ATOM 3929 C CA . ILE A 1 663 ? -23.791 -3.821 56.157 1.00 46.29 663 ILE C CA 1
ATOM 3930 C C . ILE A 1 663 ? -24.844 -2.743 56.389 1.00 47.04 663 ILE C C 1
ATOM 3931 O O . ILE A 1 663 ? -26.018 -3.049 56.615 1.00 47.16 663 ILE C O 1
ATOM 3936 N N . THR A 1 664 ? -24.446 -1.468 56.356 1.00 46.51 664 THR C N 1
ATOM 3937 C CA . THR A 1 664 ? -25.436 -0.416 56.554 1.00 48.50 664 THR C CA 1
ATOM 3938 C C . THR A 1 664 ? -26.533 -0.516 55.500 1.00 47.68 664 THR C C 1
ATOM 3939 O O . THR A 1 664 ? -27.727 -0.451 55.822 1.00 56.69 664 THR C O 1
ATOM 3943 N N . ASN A 1 665 ? -26.145 -0.731 54.244 1.00 47.16 665 ASN C N 1
ATOM 3944 C CA . ASN A 1 665 ? -27.111 -0.920 53.170 1.00 47.89 665 ASN C CA 1
ATOM 3945 C C . ASN A 1 665 ? -27.955 -2.179 53.332 1.00 46.87 665 ASN C C 1
ATOM 3946 O O . ASN A 1 665 ? -29.056 -2.226 52.789 1.00 43.90 665 ASN C O 1
ATOM 3951 N N . GLU A 1 666 ? -27.469 -3.203 54.043 1.00 48.11 666 GLU C N 1
ATOM 3952 C CA . GLU A 1 666 ? -28.169 -4.491 54.138 1.00 50.54 666 GLU C CA 1
ATOM 3953 C C . GLU A 1 666 ? -27.946 -5.089 55.521 1.00 54.06 666 GLU C C 1
ATOM 3954 O O . GLU A 1 666 ? -27.297 -6.132 55.672 1.00 51.09 666 GLU C O 1
ATOM 3960 N N . PRO A 1 667 ? -28.501 -4.455 56.563 1.00 53.87 667 PRO C N 1
ATOM 3961 C CA . PRO A 1 667 ? -28.098 -4.799 57.940 1.00 50.63 667 PRO C CA 1
ATOM 3962 C C . PRO A 1 667 ? -28.317 -6.255 58.323 1.00 48.22 667 PRO C C 1
ATOM 3963 O O . PRO A 1 667 ? -27.592 -6.773 59.183 1.00 50.73 667 PRO C O 1
ATOM 3967 N N . SER A 1 668 ? -29.273 -6.937 57.699 1.00 46.99 668 SER C N 1
ATOM 3968 C CA . SER A 1 668 ? -29.548 -8.332 58.018 1.00 50.57 668 SER C CA 1
ATOM 3969 C C . SER A 1 668 ? -28.406 -9.270 57.641 1.00 53.77 668 SER C C 1
ATOM 3970 O O . SER A 1 668 ? -28.465 -10.453 58.003 1.00 56.63 668 SER C O 1
ATOM 3972 N N . SER A 1 669 ? -27.387 -8.787 56.915 1.00 46.47 669 SER C N 1
ATOM 3973 C CA . SER A 1 669 ? -26.326 -9.641 56.388 1.00 44.52 669 SER C CA 1
ATOM 3974 C C . SER A 1 669 ? -25.178 -9.876 57.363 1.00 49.63 669 SER C C 1
ATOM 3975 O O . SER A 1 669 ? -24.304 -10.694 57.060 1.00 50.83 669 SER C O 1
ATOM 3977 N N . GLU A 1 670 ? -25.136 -9.183 58.506 1.00 44.15 670 GLU C N 1
ATOM 3978 C CA . GLU A 1 670 ? -23.986 -9.329 59.393 1.00 46.64 670 GLU C CA 1
ATOM 3979 C C . GLU A 1 670 ? -23.753 -10.790 59.770 1.00 44.87 670 GLU C C 1
ATOM 3980 O O . GLU A 1 670 ? -22.606 -11.244 59.846 1.00 49.07 670 GLU C O 1
ATOM 3982 N N . LYS A 1 671 ? -24.832 -11.553 59.963 1.00 48.68 671 LYS C N 1
ATOM 3983 C CA . LYS A 1 671 ? -24.719 -12.934 60.423 1.00 46.16 671 LYS C CA 1
ATOM 3984 C C . LYS A 1 671 ? -23.872 -13.803 59.492 1.00 45.58 671 LYS C C 1
ATOM 3985 O O . LYS A 1 671 ? -23.390 -14.862 59.917 1.00 45.07 671 LYS C O 1
ATOM 3987 N N . TYR A 1 672 ? -23.678 -13.383 58.238 1.00 40.11 672 TYR C N 1
ATOM 3988 C CA . TYR A 1 672 ? -23.026 -14.203 57.224 1.00 42.61 672 TYR C CA 1
ATOM 3989 C C . TYR A 1 672 ? -21.604 -13.767 56.879 1.00 40.17 672 TYR C C 1
ATOM 3990 O O . TYR A 1 672 ? -20.918 -14.487 56.146 1.00 35.95 672 TYR C O 1
ATOM 3999 N N . PHE A 1 673 ? -21.151 -12.617 57.367 1.00 38.83 673 PHE C N 1
ATOM 4000 C CA . PHE A 1 673 ? -19.769 -12.210 57.179 1.00 39.84 673 PHE C CA 1
ATOM 4001 C C . PHE A 1 673 ? -18.866 -12.970 58.124 1.00 38.30 673 PHE C C 1
ATOM 4002 O O . PHE A 1 673 ? -19.217 -13.225 59.277 1.00 38.31 673 PHE C O 1
ATOM 4010 N N . ARG A 1 674 ? -17.696 -13.331 57.624 1.00 37.43 674 ARG C N 1
ATOM 4011 C CA . ARG A 1 674 ? -16.667 -13.946 58.440 1.00 40.29 674 ARG C CA 1
ATOM 4012 C C . ARG A 1 674 ? -15.331 -13.447 57.910 1.00 40.46 674 ARG C C 1
ATOM 4013 O O . ARG A 1 674 ? -15.239 -12.990 56.764 1.00 39.31 674 ARG C O 1
ATOM 4021 N N . ARG A 1 675 ? -14.301 -13.503 58.765 1.00 43.10 675 ARG C N 1
ATOM 4022 C CA . ARG A 1 675 ? -12.973 -13.015 58.387 1.00 36.94 675 ARG C CA 1
ATOM 4023 C C . ARG A 1 675 ? -12.354 -13.907 57.324 1.00 35.44 675 ARG C C 1
ATOM 4024 O O . ARG A 1 675 ? -12.453 -15.136 57.385 1.00 39.39 675 ARG C O 1
ATOM 4032 N N . PHE A 1 676 ? -11.675 -13.288 56.365 1.00 31.04 676 PHE C N 1
ATOM 4033 C CA . PHE A 1 676 ? -11.102 -14.001 55.229 1.00 32.54 676 PHE C CA 1
ATOM 4034 C C . PHE A 1 676 ? -9.611 -13.719 55.186 1.00 33.78 676 PHE C C 1
ATOM 4035 O O . PHE A 1 676 ? -9.210 -12.555 55.089 1.00 33.51 676 PHE C O 1
ATOM 4043 N N . VAL A 1 677 ? -8.794 -14.773 55.245 1.00 32.27 677 VAL C N 1
ATOM 4044 C CA . VAL A 1 677 ? -7.340 -14.627 55.243 1.00 34.64 677 VAL C CA 1
ATOM 4045 C C . VAL A 1 677 ? -6.735 -15.460 54.124 1.00 31.71 677 VAL C C 1
ATOM 4046 O O . VAL A 1 677 ? -6.840 -16.693 54.128 1.00 32.74 677 VAL C O 1
ATOM 4048 N N . GLY A 1 678 ? -6.097 -14.780 53.171 1.00 32.16 678 GLY C N 1
ATOM 4049 C CA . GLY A 1 678 ? -5.148 -15.405 52.275 1.00 30.46 678 GLY C CA 1
ATOM 4050 C C . GLY A 1 678 ? -3.741 -15.343 52.839 1.00 29.09 678 GLY C C 1
ATOM 4051 O O . GLY A 1 678 ? -3.514 -14.947 53.983 1.00 31.94 678 GLY C O 1
ATOM 4052 N N . GLY A 1 679 ? -2.780 -15.770 52.019 1.00 28.14 679 GLY C N 1
ATOM 4053 C CA . GLY A 1 679 ? -1.386 -15.647 52.412 1.00 28.43 679 GLY C CA 1
ATOM 4054 C C . GLY A 1 679 ? -0.994 -14.203 52.645 1.00 34.73 679 GLY C C 1
ATOM 4055 O O . GLY A 1 679 ? -0.436 -13.854 53.695 1.00 36.01 679 GLY C O 1
ATOM 4056 N N . ASP A 1 680 ? -1.332 -13.332 51.688 1.00 30.07 680 ASP C N 1
ATOM 4057 C CA . ASP A 1 680 ? -1.007 -11.910 51.805 1.00 34.15 680 ASP C CA 1
ATOM 4058 C C . ASP A 1 680 ? -1.640 -11.255 53.039 1.00 34.57 680 ASP C C 1
ATOM 4059 O O . ASP A 1 680 ? -0.982 -10.468 53.732 1.00 32.94 680 ASP C O 1
ATOM 4064 N N . GLU A 1 681 ? -2.922 -11.543 53.316 1.00 34.64 681 GLU C N 1
ATOM 4065 C CA . GLU A 1 681 ? -3.591 -10.935 54.473 1.00 36.64 681 GLU C CA 1
ATOM 4066 C C . GLU A 1 681 ? -3.005 -11.411 55.797 1.00 31.70 681 GLU C C 1
ATOM 4067 O O . GLU A 1 681 ? -2.981 -10.649 56.766 1.00 36.19 681 GLU C O 1
ATOM 4073 N N . PHE A 1 682 ? -2.550 -12.664 55.857 1.00 31.74 682 PHE C N 1
ATOM 4074 C CA . PHE A 1 682 ? -2.039 -13.280 57.080 1.00 31.28 682 PHE C CA 1
ATOM 4075 C C . PHE A 1 682 ? -0.609 -12.830 57.378 1.00 35.59 682 PHE C C 1
ATOM 4076 O O . PHE A 1 682 ? -0.303 -12.397 58.492 1.00 35.60 682 PHE C O 1
ATOM 4084 N N . ILE A 1 683 ? 0.278 -12.946 56.389 1.00 31.99 683 ILE C N 1
ATOM 4085 C CA . ILE A 1 683 ? 1.647 -12.461 56.522 1.00 33.63 683 ILE C CA 1
ATOM 4086 C C . ILE A 1 683 ? 1.675 -10.983 56.901 1.00 36.14 683 ILE C C 1
ATOM 4087 O O . ILE A 1 683 ? 2.522 -10.550 57.695 1.00 40.20 683 ILE C O 1
ATOM 4092 N N . ASN A 1 684 ? 0.763 -10.185 56.354 1.00 29.72 684 ASN C N 1
ATOM 4093 C CA . ASN A 1 684 ? 0.846 -8.738 56.474 1.00 31.65 684 ASN C CA 1
ATOM 4094 C C . ASN A 1 684 ? -0.189 -8.160 57.418 1.00 39.83 684 ASN C C 1
ATOM 4095 O O . ASN A 1 684 ? -0.371 -6.934 57.451 1.00 34.37 684 ASN C O 1
ATOM 4100 N N . ASN A 1 685 ? -0.886 -9.010 58.160 1.00 38.73 685 ASN C N 1
ATOM 4101 C CA . ASN A 1 685 ? -1.909 -8.569 59.099 1.00 43.10 685 ASN C CA 1
ATOM 4102 C C . ASN A 1 685 ? -2.872 -7.563 58.462 1.00 41.49 685 ASN C C 1
ATOM 4103 O O . ASN A 1 685 ? -3.104 -6.474 58.988 1.00 44.14 685 ASN C O 1
ATOM 4108 N N . THR A 1 686 ? -3.427 -7.927 57.310 1.00 41.97 686 THR C N 1
ATOM 4109 C CA . THR A 1 686 ? -4.430 -7.110 56.638 1.00 43.67 686 THR C CA 1
ATOM 4110 C C . THR A 1 686 ? -5.810 -7.732 56.838 1.00 43.05 686 THR C C 1
ATOM 4111 O O . THR A 1 686 ? -5.930 -8.948 57.012 1.00 46.64 686 THR C O 1
ATOM 4115 N N . SER A 1 687 ? -6.855 -6.896 56.842 1.00 42.34 687 SER C N 1
ATOM 4116 C CA . SER A 1 687 ? -8.208 -7.348 57.154 1.00 42.12 687 SER C CA 1
ATOM 4117 C C . SER A 1 687 ? -9.046 -7.476 55.886 1.00 41.56 687 SER C C 1
ATOM 4118 O O . SER A 1 687 ? -9.128 -6.533 55.085 1.00 37.68 687 SER C O 1
ATOM 4120 N N . ARG A 1 688 ? -9.693 -8.637 55.737 1.00 36.08 688 ARG C N 1
ATOM 4121 C CA . ARG A 1 688 ? -10.536 -8.969 54.599 1.00 30.74 688 ARG C CA 1
ATOM 4122 C C . ARG A 1 688 ? -11.720 -9.810 55.083 1.00 36.08 688 ARG C C 1
ATOM 4123 O O . ARG A 1 688 ? -11.599 -10.588 56.039 1.00 28.15 688 ARG C O 1
ATOM 4131 N N . TRP A 1 689 ? -12.864 -9.681 54.393 1.00 36.11 689 TRP C N 1
ATOM 4132 C CA . TRP A 1 689 ? -14.082 -10.378 54.781 1.00 29.78 689 TRP C CA 1
ATOM 4133 C C . TRP A 1 689 ? -14.689 -11.116 53.596 1.00 38.34 689 TRP C C 1
ATOM 4134 O O . TRP A 1 689 ? -14.636 -10.642 52.456 1.00 37.69 689 TRP C O 1
ATOM 4145 N N . CYS A 1 690 ? -15.317 -12.259 53.880 1.00 35.99 690 CYS C N 1
ATOM 4146 C CA . CYS A 1 690 ? -16.114 -12.957 52.887 1.00 27.82 690 CYS C CA 1
ATOM 4147 C C . CYS A 1 690 ? -17.544 -13.152 53.375 1.00 39.04 690 CYS C C 1
ATOM 4148 O O . CYS A 1 690 ? -17.794 -13.246 54.579 1.00 39.48 690 CYS C O 1
ATOM 4151 N N . LEU A 1 691 ? -18.483 -13.194 52.418 1.00 44.60 691 LEU C N 1
ATOM 4152 C CA . LEU A 1 691 ? -19.830 -13.716 52.634 1.00 33.66 691 LEU C CA 1
ATOM 4153 C C . LEU A 1 691 ? -19.754 -15.232 52.692 1.00 39.43 691 LEU C C 1
ATOM 4154 O O . LEU A 1 691 ? -19.512 -15.874 51.667 1.00 41.70 691 LEU C O 1
ATOM 4159 N N . TRP A 1 692 ? -19.975 -15.823 53.868 1.00 39.10 692 TRP C N 1
ATOM 4160 C CA . TRP A 1 692 ? -19.845 -17.275 54.033 1.00 36.67 692 TRP C CA 1
ATOM 4161 C C . TRP A 1 692 ? -21.242 -17.887 54.119 1.00 37.62 692 TRP C C 1
ATOM 4162 O O . TRP A 1 692 ? -21.902 -17.822 55.161 1.00 41.81 692 TRP C O 1
ATOM 4173 N N . LEU A 1 693 ? -21.668 -18.524 53.024 1.00 40.07 693 LEU C N 1
ATOM 4174 C CA . LEU A 1 693 ? -23.037 -18.993 52.851 1.00 40.10 693 LEU C CA 1
ATOM 4175 C C . LEU A 1 693 ? -23.191 -20.505 52.912 1.00 44.04 693 LEU C C 1
ATOM 4176 O O . LEU A 1 693 ? -24.320 -20.993 52.782 1.00 46.36 693 LEU C O 1
ATOM 4181 N N . ASP A 1 694 ? -22.104 -21.259 53.111 1.00 40.31 694 ASP C N 1
ATOM 4182 C CA . ASP A 1 694 ? -22.210 -22.697 53.342 1.00 45.69 694 ASP C CA 1
ATOM 4183 C C . ASP A 1 694 ? -23.179 -22.958 54.491 1.00 53.05 694 ASP C C 1
ATOM 4184 O O . ASP A 1 694 ? -22.904 -22.601 55.644 1.00 60.58 694 ASP C O 1
ATOM 4189 N N . GLY A 1 695 ? -24.330 -23.543 54.167 1.00 48.15 695 GLY C N 1
ATOM 4190 C CA . GLY A 1 695 ? -25.339 -23.839 55.160 1.00 57.66 695 GLY C CA 1
ATOM 4191 C C . GLY A 1 695 ? -26.140 -22.625 55.582 1.00 68.74 695 GLY C C 1
ATOM 4192 O O . GLY A 1 695 ? -26.405 -22.426 56.775 1.00 70.20 695 GLY C O 1
ATOM 4193 N N . ALA A 1 696 ? -26.524 -21.792 54.621 1.00 60.27 696 ALA C N 1
ATOM 4194 C CA . ALA A 1 696 ? -27.364 -20.649 54.925 1.00 58.67 696 ALA C CA 1
ATOM 4195 C C . ALA A 1 696 ? -28.826 -21.051 54.802 1.00 71.46 696 ALA C C 1
ATOM 4196 O O . ALA A 1 696 ? -29.197 -21.824 53.908 1.00 70.70 696 ALA C O 1
ATOM 4198 N N . ASP A 1 697 ? -29.645 -20.539 55.726 1.00 68.32 697 ASP C N 1
ATOM 4199 C CA . ASP A 1 697 ? -31.087 -20.741 55.673 1.00 69.70 697 ASP C CA 1
ATOM 4200 C C . ASP A 1 697 ? -31.680 -19.895 54.546 1.00 72.10 697 ASP C C 1
ATOM 4201 O O . ASP A 1 697 ? -31.661 -18.660 54.607 1.00 69.73 697 ASP C O 1
ATOM 4203 N N . ILE A 1 698 ? -32.203 -20.567 53.516 1.00 73.37 698 ILE C N 1
ATOM 4204 C CA . ILE A 1 698 ? -32.628 -19.882 52.296 1.00 75.12 698 ILE C CA 1
ATOM 4205 C C . ILE A 1 698 ? -33.709 -18.843 52.576 1.00 75.87 698 ILE C C 1
ATOM 4206 O O . ILE A 1 698 ? -33.785 -17.817 51.886 1.00 73.35 698 ILE C O 1
ATOM 4211 N N . SER A 1 699 ? -34.558 -19.082 53.582 1.00 76.96 699 SER C N 1
ATOM 4212 C CA . SER A 1 699 ? -35.557 -18.083 53.961 1.00 79.03 699 SER C CA 1
ATOM 4213 C C . SER A 1 699 ? -34.904 -16.772 54.382 1.00 80.04 699 SER C C 1
ATOM 4214 O O . SER A 1 699 ? -35.527 -15.707 54.290 1.00 77.70 699 SER C O 1
ATOM 4217 N N . GLU A 1 700 ? -33.658 -16.831 54.856 1.00 79.16 700 GLU C N 1
ATOM 4218 C CA . GLU A 1 700 ? -32.954 -15.614 55.224 1.00 73.68 700 GLU C CA 1
ATOM 4219 C C . GLU A 1 700 ? -32.270 -14.974 54.022 1.00 70.38 700 GLU C C 1
ATOM 4220 O O . GLU A 1 700 ? -32.187 -13.740 53.954 1.00 72.62 700 GLU C O 1
ATOM 4226 N N . ILE A 1 701 ? -31.808 -15.774 53.054 1.00 65.00 701 ILE C N 1
ATOM 4227 C CA . ILE A 1 701 ? -31.139 -15.189 51.892 1.00 58.19 701 ILE C CA 1
ATOM 4228 C C . ILE A 1 701 ? -32.138 -14.541 50.928 1.00 60.05 701 ILE C C 1
ATOM 4229 O O . ILE A 1 701 ? -31.818 -13.530 50.290 1.00 56.65 701 ILE C O 1
ATOM 4234 N N . ARG A 1 702 ? -33.362 -15.073 50.827 1.00 65.88 702 ARG C N 1
ATOM 4235 C CA . ARG A 1 702 ? -34.380 -14.445 49.984 1.00 66.70 702 ARG C CA 1
ATOM 4236 C C . ARG A 1 702 ? -34.641 -13.003 50.401 1.00 61.47 702 ARG C C 1
ATOM 4237 O O . ARG A 1 702 ? -34.839 -12.127 49.550 1.00 59.07 702 ARG C O 1
ATOM 4239 N N . ALA A 1 703 ? -34.639 -12.744 51.711 1.00 60.30 703 ALA C N 1
ATOM 4240 C CA . ALA A 1 703 ? -34.921 -11.409 52.226 1.00 62.34 703 ALA C CA 1
ATOM 4241 C C . ALA A 1 703 ? -33.969 -10.357 51.670 1.00 66.68 703 ALA C C 1
ATOM 4242 O O . ALA A 1 703 ? -34.357 -9.194 51.508 1.00 69.70 703 ALA C O 1
ATOM 4244 N N . MET A 1 704 ? -32.730 -10.745 51.364 1.00 64.23 704 MET C N 1
ATOM 4245 C CA . MET A 1 704 ? -31.628 -9.806 51.197 1.00 53.69 704 MET C CA 1
ATOM 4246 C C . MET A 1 704 ? -31.298 -9.607 49.727 1.00 51.57 704 MET C C 1
ATOM 4247 O O . MET A 1 704 ? -30.716 -10.510 49.106 1.00 46.44 704 MET C O 1
ATOM 4252 N N . PRO A 1 705 ? -31.610 -8.440 49.135 1.00 51.97 705 PRO C N 1
ATOM 4253 C CA . PRO A 1 705 ? -31.339 -8.229 47.701 1.00 38.11 705 PRO C CA 1
ATOM 4254 C C . PRO A 1 705 ? -29.865 -8.083 47.380 1.00 40.72 705 PRO C C 1
ATOM 4255 O O . PRO A 1 705 ? -29.350 -8.729 46.458 1.00 42.74 705 PRO C O 1
ATOM 4259 N N . LEU A 1 706 ? -29.179 -7.210 48.119 1.00 46.52 706 LEU C N 1
ATOM 4260 C CA . LEU A 1 706 ? -27.759 -6.993 47.874 1.00 37.12 706 LEU C CA 1
ATOM 4261 C C . LEU A 1 706 ? -26.984 -8.306 47.844 1.00 38.30 706 LEU C C 1
ATOM 4262 O O . LEU A 1 706 ? -26.117 -8.503 46.978 1.00 38.18 706 LEU C O 1
ATOM 4267 N N . VAL A 1 707 ? -27.294 -9.230 48.759 1.00 34.48 707 VAL C N 1
ATOM 4268 C CA . VAL A 1 707 ? -26.637 -10.535 48.719 1.00 33.25 707 VAL C CA 1
ATOM 4269 C C . VAL A 1 707 ? -27.053 -11.295 47.478 1.00 37.30 707 VAL C C 1
ATOM 4270 O O . VAL A 1 707 ? -26.207 -11.839 46.755 1.00 39.81 707 VAL C O 1
ATOM 4274 N N . LEU A 1 708 ? -28.367 -11.359 47.226 1.00 41.43 708 LEU C N 1
ATOM 4275 C CA . LEU A 1 708 ? -28.893 -12.065 46.066 1.00 31.02 708 LEU C CA 1
ATOM 4276 C C . LEU A 1 708 ? -28.212 -11.602 44.787 1.00 32.93 708 LEU C C 1
ATOM 4277 O O . LEU A 1 708 ? -27.879 -12.418 43.921 1.00 32.30 708 LEU C O 1
ATOM 4282 N N . ALA A 1 709 ? -27.964 -10.298 44.657 1.00 31.97 709 ALA C N 1
ATOM 4283 C CA . ALA A 1 709 ? -27.250 -9.829 43.476 1.00 26.11 709 ALA C CA 1
ATOM 4284 C C . ALA A 1 709 ? -25.820 -10.371 43.431 1.00 38.14 709 ALA C C 1
ATOM 4285 O O . ALA A 1 709 ? -25.304 -10.675 42.348 1.00 39.70 709 ALA C O 1
ATOM 4287 N N . ARG A 1 710 ? -25.157 -10.504 44.589 1.00 36.32 710 ARG C N 1
ATOM 4288 C CA . ARG A 1 710 ? -23.848 -11.153 44.586 1.00 37.63 710 ARG C CA 1
ATOM 4289 C C . ARG A 1 710 ? -23.961 -12.588 44.085 1.00 35.38 710 ARG C C 1
ATOM 4290 O O . ARG A 1 710 ? -23.230 -12.992 43.168 1.00 32.22 710 ARG C O 1
ATOM 4298 N N . ILE A 1 711 ? -24.863 -13.378 44.689 1.00 29.58 711 ILE C N 1
ATOM 4299 C CA . ILE A 1 711 ? -25.047 -14.764 44.264 1.00 34.35 711 ILE C CA 1
ATOM 4300 C C . ILE A 1 711 ? -25.334 -14.854 42.767 1.00 38.69 711 ILE C C 1
ATOM 4301 O O . ILE A 1 711 ? -24.853 -15.774 42.086 1.00 38.90 711 ILE C O 1
ATOM 4303 N N . LYS A 1 712 ? -26.061 -13.886 42.219 1.00 33.26 712 LYS C N 1
ATOM 4304 C CA . LYS A 1 712 ? -26.275 -13.926 40.781 1.00 37.34 712 LYS C CA 1
ATOM 4305 C C . LYS A 1 712 ? -25.013 -13.532 40.019 1.00 31.03 712 LYS C C 1
ATOM 4306 O O . LYS A 1 712 ? -24.799 -14.004 38.898 1.00 36.51 712 LYS C O 1
ATOM 4312 N N . LYS A 1 713 ? -24.162 -12.687 40.599 1.00 35.25 713 LYS C N 1
ATOM 4313 C CA . LYS A 1 713 ? -22.919 -12.324 39.913 1.00 36.04 713 LYS C CA 1
ATOM 4314 C C . LYS A 1 713 ? -21.929 -13.482 39.917 1.00 29.44 713 LYS C C 1
ATOM 4315 O O . LYS A 1 713 ? -21.239 -13.726 38.911 1.00 29.74 713 LYS C O 1
ATOM 4321 N N . VAL A 1 714 ? -21.872 -14.226 41.019 1.00 26.78 714 VAL C N 1
ATOM 4322 C CA . VAL A 1 714 ? -21.054 -15.434 41.044 1.00 28.49 714 VAL C CA 1
ATOM 4323 C C . VAL A 1 714 ? -21.485 -16.373 39.932 1.00 27.67 714 VAL C C 1
ATOM 4324 O O . VAL A 1 714 ? -20.667 -16.800 39.106 1.00 32.16 714 VAL C O 1
ATOM 4328 N N . GLN A 1 715 ? -22.790 -16.659 39.857 1.00 32.89 715 GLN C N 1
ATOM 4329 C CA . GLN A 1 715 ? -23.310 -17.632 38.894 1.00 26.76 715 GLN C CA 1
ATOM 4330 C C . GLN A 1 715 ? -23.026 -17.226 37.449 1.00 25.48 715 GLN C C 1
ATOM 4331 O O . GLN A 1 715 ? -22.660 -18.068 36.620 1.00 22.29 715 GLN C O 1
ATOM 4337 N N . GLU A 1 716 ? -23.193 -15.943 37.120 1.00 27.43 716 GLU C N 1
ATOM 4338 C CA . GLU A 1 716 ? -22.945 -15.516 35.749 1.00 25.99 716 GLU C CA 1
ATOM 4339 C C . GLU A 1 716 ? -21.481 -15.647 35.400 1.00 31.69 716 GLU C C 1
ATOM 4340 O O . GLU A 1 716 ? -21.135 -16.094 34.298 1.00 35.65 716 GLU C O 1
ATOM 4346 N N . PHE A 1 717 ? -20.600 -15.261 36.327 1.00 37.68 717 PHE C N 1
ATOM 4347 C CA . PHE A 1 717 ? -19.173 -15.410 36.081 1.00 32.24 717 PHE C CA 1
ATOM 4348 C C . PHE A 1 717 ? -18.823 -16.879 35.938 1.00 31.83 717 PHE C C 1
ATOM 4349 O O . PHE A 1 717 ? -18.092 -17.268 35.012 1.00 31.52 717 PHE C O 1
ATOM 4357 N N . ARG A 1 718 ? -19.361 -17.721 36.831 1.00 24.53 718 ARG C N 1
ATOM 4358 C CA . ARG A 1 718 ? -18.984 -19.129 36.783 1.00 25.86 718 ARG C CA 1
ATOM 4359 C C . ARG A 1 718 ? -19.422 -19.793 35.482 1.00 30.24 718 ARG C C 1
ATOM 4360 O O . ARG A 1 718 ? -18.719 -20.678 34.984 1.00 34.19 718 ARG C O 1
ATOM 4368 N N . LEU A 1 719 ? -20.551 -19.367 34.887 1.00 32.97 719 LEU C N 1
ATOM 4369 C CA . LEU A 1 719 ? -20.982 -19.997 33.633 1.00 32.58 719 LEU C CA 1
ATOM 4370 C C . LEU A 1 719 ? -20.078 -19.614 32.474 1.00 28.53 719 LEU C C 1
ATOM 4371 O O . LEU A 1 719 ? -19.799 -20.445 31.604 1.00 32.60 719 LEU C O 1
ATOM 4376 N N . LYS A 1 720 ? -19.592 -18.371 32.449 1.00 34.76 720 LYS C N 1
ATOM 4377 C CA . LYS A 1 720 ? -18.633 -17.975 31.419 1.00 34.57 720 LYS C CA 1
ATOM 4378 C C . LYS A 1 720 ? -17.318 -18.758 31.483 1.00 30.24 720 LYS C C 1
ATOM 4379 O O . LYS A 1 720 ? -16.479 -18.586 30.589 1.00 30.42 720 LYS C O 1
ATOM 4385 N N . SER A 1 721 ? -17.099 -19.589 32.505 1.00 30.88 721 SER C N 1
ATOM 4386 C CA . SER A 1 721 ? -15.793 -20.225 32.667 1.00 35.22 721 SER C CA 1
ATOM 4387 C C . SER A 1 721 ? -15.500 -21.139 31.486 1.00 34.25 721 SER C C 1
ATOM 4388 O O . SER A 1 721 ? -16.376 -21.447 30.683 1.00 29.56 721 SER C O 1
ATOM 4391 N N . SER A 1 722 ? -14.245 -21.591 31.384 1.00 29.44 722 SER C N 1
ATOM 4392 C CA . SER A 1 722 ? -13.929 -22.616 30.396 1.00 28.82 722 SER C CA 1
ATOM 4393 C C . SER A 1 722 ? -13.685 -23.993 30.999 1.00 33.25 722 SER C C 1
ATOM 4394 O O . SER A 1 722 ? -13.649 -24.973 30.248 1.00 33.10 722 SER C O 1
ATOM 4397 N N . ALA A 1 723 ? -13.545 -24.112 32.319 1.00 29.21 723 ALA C N 1
ATOM 4398 C CA . ALA A 1 723 ? -13.350 -25.416 32.939 1.00 28.04 723 ALA C CA 1
ATOM 4399 C C . ALA A 1 723 ? -14.705 -26.003 33.314 1.00 35.86 723 ALA C C 1
ATOM 4400 O O . ALA A 1 723 ? -15.441 -25.420 34.125 1.00 35.53 723 ALA C O 1
ATOM 4402 N N . LYS A 1 724 ? -15.036 -27.151 32.727 1.00 37.61 724 LYS C N 1
ATOM 4403 C CA . LYS A 1 724 ? -16.341 -27.757 32.981 1.00 35.99 724 LYS C CA 1
ATOM 4404 C C . LYS A 1 724 ? -16.688 -27.853 34.464 1.00 35.14 724 LYS C C 1
ATOM 4405 O O . LYS A 1 724 ? -17.854 -27.591 34.811 1.00 36.92 724 LYS C O 1
ATOM 4411 N N . PRO A 1 725 ? -15.775 -28.207 35.375 1.00 33.01 725 PRO C N 1
ATOM 4412 C CA . PRO A 1 725 ? -16.160 -28.221 36.796 1.00 29.68 725 PRO C CA 1
ATOM 4413 C C . PRO A 1 725 ? -16.549 -26.854 37.322 1.00 32.88 725 PRO C C 1
ATOM 4414 O O . PRO A 1 725 ? -17.368 -26.765 38.254 1.00 33.35 725 PRO C O 1
ATOM 4418 N N . THR A 1 726 ? -15.988 -25.779 36.758 1.00 30.43 726 THR C N 1
ATOM 4419 C CA . THR A 1 726 ? -16.375 -24.445 37.208 1.00 29.69 726 THR C CA 1
ATOM 4420 C C . THR A 1 726 ? -17.799 -24.116 36.759 1.00 32.09 726 THR C C 1
ATOM 4421 O O . THR A 1 726 ? -18.635 -23.710 37.582 1.00 32.75 726 THR C O 1
ATOM 4425 N N . ARG A 1 727 ? -18.098 -24.313 35.461 1.00 30.08 727 ARG C N 1
ATOM 4426 C CA . ARG A 1 727 ? -19.473 -24.209 34.961 1.00 28.70 727 ARG C CA 1
ATOM 4427 C C . ARG A 1 727 ? -20.441 -25.015 35.827 1.00 28.40 727 ARG C C 1
ATOM 4428 O O . ARG A 1 727 ? -21.421 -24.469 36.349 1.00 29.44 727 ARG C O 1
ATOM 4436 N N . GLN A 1 728 ? -20.151 -26.307 36.033 1.00 25.43 728 GLN C N 1
ATOM 4437 C CA . GLN A 1 728 ? -20.939 -27.113 36.964 1.00 27.03 728 GLN C CA 1
ATOM 4438 C C . GLN A 1 728 ? -21.179 -26.392 38.283 1.00 29.20 728 GLN C C 1
ATOM 4439 O O . GLN A 1 728 ? -22.294 -26.414 38.810 1.00 31.38 728 GLN C O 1
ATOM 4445 N N . SER A 1 729 ? -20.153 -25.725 38.821 1.00 32.56 729 SER C N 1
ATOM 4446 C CA . SER A 1 729 ? -20.266 -25.068 40.123 1.00 31.35 729 SER C CA 1
ATOM 4447 C C . SER A 1 729 ? -21.185 -23.850 40.098 1.00 34.33 729 SER C C 1
ATOM 4448 O O . SER A 1 729 ? -21.540 -23.336 41.169 1.00 30.76 729 SER C O 1
ATOM 4451 N N . ALA A 1 730 ? -21.573 -23.375 38.908 1.00 32.79 730 ALA C N 1
ATOM 4452 C CA . ALA A 1 730 ? -22.457 -22.220 38.814 1.00 30.58 730 ALA C CA 1
ATOM 4453 C C . ALA A 1 730 ? -23.830 -22.490 39.412 1.00 31.79 730 ALA C C 1
ATOM 4454 O O . ALA A 1 730 ? -24.513 -21.543 39.820 1.00 31.42 730 ALA C O 1
ATOM 4456 N N . SER A 1 731 ? -24.247 -23.753 39.465 1.00 32.75 731 SER C N 1
ATOM 4457 C CA . SER A 1 731 ? -25.549 -24.157 39.974 1.00 35.34 731 SER C CA 1
ATOM 4458 C C . SER A 1 731 ? -25.527 -24.460 41.474 1.00 40.10 731 SER C C 1
ATOM 4459 O O . SER A 1 731 ? -26.471 -25.076 41.985 1.00 35.54 731 SER C O 1
ATOM 4462 N N . THR A 1 732 ? -24.446 -24.089 42.165 1.00 36.56 732 THR C N 1
ATOM 4463 C CA . THR A 1 732 ? -24.412 -23.928 43.620 1.00 34.47 732 THR C CA 1
ATOM 4464 C C . THR A 1 732 ? -23.740 -22.593 43.865 1.00 36.95 732 THR C C 1
ATOM 4465 O O . THR A 1 732 ? -22.602 -22.533 44.347 1.00 37.86 732 THR C O 1
ATOM 4469 N N . PRO A 1 733 ? -24.388 -21.495 43.472 1.00 34.23 733 PRO C N 1
ATOM 4470 C CA . PRO A 1 733 ? -23.680 -20.218 43.404 1.00 34.58 733 PRO C CA 1
ATOM 4471 C C . PRO A 1 733 ? -23.470 -19.538 44.742 1.00 32.50 733 PRO C C 1
ATOM 4472 O O . PRO A 1 733 ? -22.887 -18.455 44.762 1.00 38.19 733 PRO C O 1
ATOM 4476 N N . MET A 1 734 ? -23.916 -20.088 45.861 1.00 31.25 734 MET C N 1
ATOM 4477 C CA . MET A 1 734 ? -23.656 -19.403 47.119 1.00 38.83 734 MET C CA 1
ATOM 4478 C C . MET A 1 734 ? -22.570 -20.073 47.941 1.00 36.75 734 MET C C 1
ATOM 4479 O O . MET A 1 734 ? -22.197 -19.555 48.992 1.00 36.77 734 MET C O 1
ATOM 4484 N N . LYS A 1 735 ? -22.045 -21.194 47.478 1.00 35.61 735 LYS C N 1
ATOM 4485 C CA . LYS A 1 735 ? -21.007 -21.926 48.166 1.00 32.31 735 LYS C CA 1
ATOM 4486 C C . LYS A 1 735 ? -19.710 -21.744 47.397 1.00 33.28 735 LYS C C 1
ATOM 4487 O O . LYS A 1 735 ? -19.720 -21.660 46.167 1.00 30.78 735 LYS C O 1
ATOM 4493 N N . PHE A 1 736 ? -18.601 -21.653 48.133 1.00 32.56 736 PHE C N 1
ATOM 4494 C CA . PHE A 1 736 ? -17.295 -21.604 47.499 1.00 32.93 736 PHE C CA 1
ATOM 4495 C C . PHE A 1 736 ? -17.144 -22.809 46.578 1.00 30.70 736 PHE C C 1
ATOM 4496 O O . PHE A 1 736 ? -17.760 -23.858 46.790 1.00 30.94 736 PHE C O 1
ATOM 4504 N N . PHE A 1 737 ? -16.310 -22.650 45.551 1.00 27.31 737 PHE C N 1
ATOM 4505 C CA . PHE A 1 737 ? -16.051 -23.741 44.620 1.00 25.41 737 PHE C CA 1
ATOM 4506 C C . PHE A 1 737 ? -15.467 -24.963 45.323 1.00 29.57 737 PHE C C 1
ATOM 4507 O O . PHE A 1 737 ? -15.936 -26.085 45.121 1.00 32.15 737 PHE C O 1
ATOM 4515 N N . TYR A 1 738 ? -14.407 -24.786 46.111 1.00 31.52 738 TYR C N 1
ATOM 4516 C CA . TYR A 1 738 ? -13.915 -25.854 46.970 1.00 28.36 738 TYR C CA 1
ATOM 4517 C C . TYR A 1 738 ? -13.968 -25.378 48.412 1.00 30.57 738 TYR C C 1
ATOM 4518 O O . TYR A 1 738 ? -13.516 -24.271 48.717 1.00 32.20 738 TYR C O 1
ATOM 4527 N N . ILE A 1 739 ? -14.545 -26.203 49.283 1.00 30.46 739 ILE C N 1
ATOM 4528 C CA . ILE A 1 739 ? -14.756 -25.875 50.688 1.00 33.04 739 ILE C CA 1
ATOM 4529 C C . ILE A 1 739 ? -14.027 -26.917 51.522 1.00 37.05 739 ILE C C 1
ATOM 4530 O O . ILE A 1 739 ? -14.187 -28.125 51.302 1.00 37.85 739 ILE C O 1
ATOM 4535 N N . SER A 1 740 ? -13.215 -26.448 52.464 1.00 37.49 740 SER C N 1
ATOM 4536 C CA . SER A 1 740 ? -12.456 -27.323 53.335 1.00 38.80 740 SER C CA 1
ATOM 4537 C C . SER A 1 740 ? -12.534 -26.926 54.793 1.00 40.96 740 SER C C 1
ATOM 4538 O O . SER A 1 740 ? -12.119 -27.721 55.640 1.00 47.86 740 SER C O 1
ATOM 4541 N N . GLN A 1 741 ? -13.055 -25.733 55.109 1.00 39.61 741 GLN C N 1
ATOM 4542 C CA . GLN A 1 741 ? -13.152 -25.153 56.446 1.00 39.45 741 GLN C CA 1
ATOM 4543 C C . GLN A 1 741 ? -13.306 -26.210 57.530 1.00 38.85 741 GLN C C 1
ATOM 4544 O O . GLN A 1 741 ? -14.190 -27.067 57.442 1.00 38.43 741 GLN C O 1
ATOM 4550 N N . PRO A 1 742 ? -12.453 -26.200 58.543 1.00 45.81 742 PRO C N 1
ATOM 4551 C CA . PRO A 1 742 ? -12.576 -27.155 59.651 1.00 42.08 742 PRO C CA 1
ATOM 4552 C C . PRO A 1 742 ? -13.573 -26.664 60.696 1.00 42.31 742 PRO C C 1
ATOM 4553 O O . PRO A 1 742 ? -14.134 -25.573 60.600 1.00 43.23 742 PRO C O 1
ATOM 4557 N N . ASP A 1 743 ? -13.778 -27.503 61.716 1.00 43.88 743 ASP C N 1
ATOM 4558 C CA . ASP A 1 743 ? -14.586 -27.149 62.879 1.00 46.09 743 ASP C CA 1
ATOM 4559 C C . ASP A 1 743 ? -13.753 -26.745 64.100 1.00 45.48 743 ASP C C 1
ATOM 4560 O O . ASP A 1 743 ? -14.282 -26.086 65.004 1.00 48.91 743 ASP C O 1
ATOM 4562 N N . THR A 1 744 ? -12.474 -27.108 64.145 1.00 48.67 744 THR C N 1
ATOM 4563 C CA . THR A 1 744 ? -11.558 -26.698 65.201 1.00 43.44 744 THR C CA 1
ATOM 4564 C C . THR A 1 744 ? -10.644 -25.583 64.704 1.00 41.73 744 THR C C 1
ATOM 4565 O O . THR A 1 744 ? -10.468 -25.398 63.500 1.00 44.14 744 THR C O 1
ATOM 4567 N N . ASP A 1 745 ? -10.056 -24.839 65.649 1.00 44.50 745 ASP C N 1
ATOM 4568 C CA . ASP A 1 745 ? -8.980 -23.885 65.349 1.00 44.37 745 ASP C CA 1
ATOM 4569 C C . ASP A 1 745 ? -7.840 -24.576 64.605 1.00 40.95 745 ASP C C 1
ATOM 4570 O O . ASP A 1 745 ? -7.672 -25.793 64.736 1.00 42.94 745 ASP C O 1
ATOM 4575 N N . TYR A 1 746 ? -7.041 -23.841 63.828 1.00 38.07 746 TYR C N 1
ATOM 4576 C CA . TYR A 1 746 ? -6.095 -24.524 62.944 1.00 42.30 746 TYR C CA 1
ATOM 4577 C C . TYR A 1 746 ? -4.806 -23.723 62.749 1.00 39.12 746 TYR C C 1
ATOM 4578 O O . TYR A 1 746 ? -4.751 -22.507 62.964 1.00 39.30 746 TYR C O 1
ATOM 4587 N N . LEU A 1 747 ? -3.771 -24.427 62.299 1.00 38.60 747 LEU C N 1
ATOM 4588 C CA . LEU A 1 747 ? -2.471 -23.834 62.007 1.00 39.21 747 LEU C CA 1
ATOM 4589 C C . LEU A 1 747 ? -2.375 -23.541 60.515 1.00 34.71 747 LEU C C 1
ATOM 4590 O O . LEU A 1 747 ? -2.484 -24.456 59.701 1.00 37.23 747 LEU C O 1
ATOM 4595 N N . LEU A 1 748 ? -2.161 -22.274 60.168 1.00 34.94 748 LEU C N 1
ATOM 4596 C CA . LEU A 1 748 ? -2.157 -21.801 58.789 1.00 31.91 748 LEU C CA 1
ATOM 4597 C C . LEU A 1 748 ? -0.734 -21.661 58.257 1.00 35.93 748 LEU C C 1
ATOM 4598 O O . LEU A 1 748 ? 0.119 -21.056 58.918 1.00 40.23 748 LEU C O 1
ATOM 4603 N N . ILE A 1 749 ? -0.495 -22.162 57.046 1.00 36.12 749 ILE C N 1
ATOM 4604 C CA . ILE A 1 749 ? 0.781 -22.024 56.349 1.00 33.08 749 ILE C CA 1
ATOM 4605 C C . ILE A 1 749 ? 0.539 -21.277 55.042 1.00 33.85 749 ILE C C 1
ATOM 4606 O O . ILE A 1 749 ? -0.200 -21.765 54.185 1.00 38.24 749 ILE C O 1
ATOM 4611 N N . PRO A 1 750 ? 1.128 -20.103 54.834 1.00 31.90 750 PRO C N 1
ATOM 4612 C CA . PRO A 1 750 ? 0.938 -19.395 53.561 1.00 29.84 750 PRO C CA 1
ATOM 4613 C C . PRO A 1 750 ? 1.515 -20.168 52.384 1.00 35.28 750 PRO C C 1
ATOM 4614 O O . PRO A 1 750 ? 2.544 -20.838 52.497 1.00 40.75 750 PRO C O 1
ATOM 4618 N N . GLU A 1 751 ? 0.864 -20.034 51.224 1.00 30.74 751 GLU C N 1
ATOM 4619 C CA . GLU A 1 751 ? 1.266 -20.846 50.083 1.00 30.83 751 GLU C CA 1
ATOM 4620 C C . GLU A 1 751 ? 2.462 -20.248 49.343 1.00 30.11 751 GLU C C 1
ATOM 4621 O O . GLU A 1 751 ? 3.431 -20.955 49.056 1.00 30.63 751 GLU C O 1
ATOM 4627 N N . THR A 1 752 ? 2.427 -18.950 49.049 1.00 29.48 752 THR C N 1
ATOM 4628 C CA . THR A 1 752 ? 3.413 -18.292 48.197 1.00 30.19 752 THR C CA 1
ATOM 4629 C C . THR A 1 752 ? 3.963 -17.082 48.937 1.00 33.87 752 THR C C 1
ATOM 4630 O O . THR A 1 752 ? 3.192 -16.189 49.304 1.00 37.05 752 THR C O 1
ATOM 4634 N N . SER A 1 753 ? 5.286 -17.043 49.154 1.00 31.34 753 SER C N 1
ATOM 4635 C CA . SER A 1 753 ? 5.861 -16.069 50.088 1.00 33.58 753 SER C CA 1
ATOM 4636 C C . SER A 1 753 ? 7.364 -15.934 49.871 1.00 33.30 753 SER C C 1
ATOM 4637 O O . SER A 1 753 ? 8.026 -16.850 49.374 1.00 33.78 753 SER C O 1
ATOM 4640 N N . SER A 1 754 ? 7.894 -14.791 50.320 1.00 36.39 754 SER C N 1
ATOM 4641 C CA . SER A 1 754 ? 9.213 -14.303 49.909 1.00 34.54 754 SER C CA 1
ATOM 4642 C C . SER A 1 754 ? 10.345 -15.264 50.263 1.00 32.70 754 SER C C 1
ATOM 4643 O O . SER A 1 754 ? 10.443 -15.753 51.388 1.00 29.66 754 SER C O 1
ATOM 4646 N N . GLU A 1 755 ? 11.225 -15.514 49.300 1.00 32.46 755 GLU C N 1
ATOM 4647 C CA . GLU A 1 755 ? 12.346 -16.396 49.595 1.00 38.13 755 GLU C CA 1
ATOM 4648 C C . GLU A 1 755 ? 13.383 -15.740 50.498 1.00 36.31 755 GLU C C 1
ATOM 4649 O O . GLU A 1 755 ? 14.250 -16.448 51.020 1.00 29.28 755 GLU C O 1
ATOM 4655 N N . ASN A 1 756 ? 13.281 -14.424 50.732 1.00 35.94 756 ASN C N 1
ATOM 4656 C CA . ASN A 1 756 ? 14.236 -13.704 51.571 1.00 38.46 756 ASN C CA 1
ATOM 4657 C C . ASN A 1 756 ? 14.074 -14.000 53.061 1.00 35.19 756 ASN C C 1
ATOM 4658 O O . ASN A 1 756 ? 14.899 -13.533 53.848 1.00 43.62 756 ASN C O 1
ATOM 4663 N N . ARG A 1 757 ? 13.046 -14.738 53.465 1.00 29.66 757 ARG C N 1
ATOM 4664 C CA . ARG A 1 757 ? 12.843 -15.126 54.851 1.00 28.34 757 ARG C CA 1
ATOM 4665 C C . ARG A 1 757 ? 13.485 -16.480 55.106 1.00 29.16 757 ARG C C 1
ATOM 4666 O O . ARG A 1 757 ? 13.542 -17.334 54.223 1.00 36.29 757 ARG C O 1
ATOM 4674 N N . GLN A 1 758 ? 13.988 -16.667 56.324 1.00 31.35 758 GLN C N 1
ATOM 4675 C CA . GLN A 1 758 ? 14.643 -17.919 56.672 1.00 34.39 758 GLN C CA 1
ATOM 4676 C C . GLN A 1 758 ? 13.640 -18.953 57.155 1.00 35.42 758 GLN C C 1
ATOM 4677 O O . GLN A 1 758 ? 13.949 -20.151 57.178 1.00 37.52 758 GLN C O 1
ATOM 4679 N N . PHE A 1 759 ? 12.456 -18.501 57.556 1.00 39.43 759 PHE C N 1
ATOM 4680 C CA . PHE A 1 759 ? 11.344 -19.341 57.968 1.00 34.68 759 PHE C CA 1
ATOM 4681 C C . PHE A 1 759 ? 10.095 -18.831 57.266 1.00 34.44 759 PHE C C 1
ATOM 4682 O O . PHE A 1 759 ? 9.948 -17.623 57.055 1.00 30.21 759 PHE C O 1
ATOM 4690 N N . ILE A 1 760 ? 9.205 -19.745 56.891 1.00 38.57 760 ILE C N 1
ATOM 4691 C CA . ILE A 1 760 ? 7.890 -19.344 56.395 1.00 33.51 760 ILE C CA 1
ATOM 4692 C C . ILE A 1 760 ? 7.033 -18.933 57.583 1.00 32.63 760 ILE C C 1
ATOM 4693 O O . ILE A 1 760 ? 6.761 -19.765 58.460 1.00 38.10 760 ILE C O 1
ATOM 4698 N N . PRO A 1 761 ? 6.596 -17.670 57.662 1.00 33.65 761 PRO C N 1
ATOM 4699 C CA . PRO A 1 761 ? 5.697 -17.256 58.753 1.00 36.20 761 PRO C CA 1
ATOM 4700 C C . PRO A 1 761 ? 4.412 -18.060 58.795 1.00 36.60 761 PRO C C 1
ATOM 4701 O O . PRO A 1 761 ? 3.546 -17.902 57.931 1.00 34.70 761 PRO C O 1
ATOM 4705 N N . ILE A 1 762 ? 4.275 -18.917 59.796 1.00 38.26 762 ILE C N 1
ATOM 4706 C CA . ILE A 1 762 ? 3.060 -19.685 60.010 1.00 37.56 762 ILE C CA 1
ATOM 4707 C C . ILE A 1 762 ? 2.455 -19.291 61.365 1.00 33.06 762 ILE C C 1
ATOM 4708 O O . ILE A 1 762 ? 3.087 -18.626 62.177 1.00 35.73 762 ILE C O 1
ATOM 4713 N N . GLY A 1 763 ? 1.210 -19.687 61.600 1.00 36.94 763 GLY C N 1
ATOM 4714 C CA . GLY A 1 763 ? 0.625 -19.321 62.882 1.00 37.71 763 GLY C CA 1
ATOM 4715 C C . GLY A 1 763 ? -0.740 -19.942 63.087 1.00 40.06 763 GLY C C 1
ATOM 4716 O O . GLY A 1 763 ? -1.271 -20.629 62.212 1.00 38.68 763 GLY C O 1
ATOM 4717 N N . PHE A 1 764 ? -1.312 -19.688 64.265 1.00 38.90 764 PHE C N 1
ATOM 4718 C CA . PHE A 1 764 ? -2.617 -20.231 64.613 1.00 39.62 764 PHE C CA 1
ATOM 4719 C C . PHE A 1 764 ? -3.725 -19.223 64.343 1.00 42.92 764 PHE C C 1
ATOM 4720 O O . PHE A 1 764 ? -3.555 -18.013 64.520 1.00 42.70 764 PHE C O 1
ATOM 4728 N N . VAL A 1 765 ? -4.874 -19.748 63.911 1.00 38.19 765 VAL C N 1
ATOM 4729 C CA . VAL A 1 765 ? -6.005 -18.945 63.471 1.00 40.60 765 VAL C CA 1
ATOM 4730 C C . VAL A 1 765 ? -7.295 -19.515 64.055 1.00 36.71 765 VAL C C 1
ATOM 4731 O O . VAL A 1 765 ? -7.444 -20.735 64.199 1.00 34.66 765 VAL C O 1
ATOM 4735 N N . ASP A 1 766 ? -8.235 -18.618 64.378 1.00 34.83 766 ASP C N 1
ATOM 4736 C CA . ASP A 1 766 ? -9.523 -19.019 64.947 1.00 44.75 766 ASP C CA 1
ATOM 4737 C C . ASP A 1 766 ? -10.387 -19.764 63.927 1.00 44.12 766 ASP C C 1
ATOM 4738 O O . ASP A 1 766 ? -10.393 -19.453 62.733 1.00 42.09 766 ASP C O 1
ATOM 4743 N N . ARG A 1 767 ? -11.154 -20.743 64.426 1.00 49.01 767 ARG C N 1
ATOM 4744 C CA . ARG A 1 767 ? -11.975 -21.595 63.566 1.00 46.35 767 ARG C CA 1
ATOM 4745 C C . ARG A 1 767 ? -13.019 -20.810 62.784 1.00 41.28 767 ARG C C 1
ATOM 4746 O O . ARG A 1 767 ? -13.548 -21.328 61.794 1.00 40.24 767 ARG C O 1
ATOM 4754 N N . ASN A 1 768 ? -13.320 -19.575 63.189 1.00 43.64 768 ASN C N 1
ATOM 4755 C CA . ASN A 1 768 ? -14.344 -18.785 62.514 1.00 46.67 768 ASN C CA 1
ATOM 4756 C C . ASN A 1 768 ? -13.811 -17.966 61.345 1.00 42.63 768 ASN C C 1
ATOM 4757 O O . ASN A 1 768 ? -14.608 -17.411 60.579 1.00 41.38 768 ASN C O 1
ATOM 4762 N N . VAL A 1 769 ? -12.518 -17.870 61.177 1.00 39.23 769 VAL C N 1
ATOM 4763 C CA . VAL A 1 769 ? -11.987 -17.155 60.026 1.00 41.93 769 VAL C CA 1
ATOM 4764 C C . VAL A 1 769 ? -11.816 -18.149 58.889 1.00 39.64 769 VAL C C 1
ATOM 4765 O O . VAL A 1 769 ? -11.365 -19.282 59.091 1.00 44.08 769 VAL C O 1
ATOM 4769 N N . ILE A 1 770 ? -12.226 -17.742 57.700 1.00 32.07 770 ILE C N 1
ATOM 4770 C CA . ILE A 1 770 ? -12.200 -18.602 56.530 1.00 35.59 770 ILE C CA 1
ATOM 4771 C C . ILE A 1 770 ? -10.845 -18.418 55.854 1.00 32.88 770 ILE C C 1
ATOM 4772 O O . ILE A 1 770 ? -10.462 -17.287 55.539 1.00 33.40 770 ILE C O 1
ATOM 4777 N N . SER A 1 771 ? -10.111 -19.516 55.646 1.00 31.86 771 SER C N 1
ATOM 4778 C CA . SER A 1 771 ? -8.794 -19.456 55.002 1.00 36.69 771 SER C CA 1
ATOM 4779 C C . SER A 1 771 ? -8.909 -19.722 53.503 1.00 33.94 771 SER C C 1
ATOM 4780 O O . SER A 1 771 ? -9.573 -20.676 53.086 1.00 36.37 771 SER C O 1
ATOM 4783 N N . SER A 1 772 ? -8.257 -18.879 52.701 1.00 32.57 772 SER C N 1
ATOM 4784 C CA . SER A 1 772 ? -8.325 -18.931 51.243 1.00 31.37 772 SER C CA 1
ATOM 4785 C C . SER A 1 772 ? -7.413 -20.033 50.697 1.00 29.92 772 SER C C 1
ATOM 4786 O O . SER A 1 772 ? -6.583 -20.601 51.417 1.00 32.00 772 SER C O 1
ATOM 4789 N N . ASN A 1 773 ? -7.577 -20.356 49.401 1.00 30.40 773 ASN C N 1
ATOM 4790 C CA . ASN A 1 773 ? -6.740 -21.424 48.842 1.00 30.90 773 ASN C CA 1
ATOM 4791 C C . ASN A 1 773 ? -5.287 -20.999 48.658 1.00 29.99 773 ASN C C 1
ATOM 4792 O O . ASN A 1 773 ? -4.468 -21.836 48.261 1.00 36.49 773 ASN C O 1
ATOM 4797 N N . ALA A 1 774 ? -4.942 -19.746 48.957 1.00 32.01 774 ALA C N 1
ATOM 4798 C CA . ALA A 1 774 ? -3.565 -19.274 49.015 1.00 32.68 774 ALA C CA 1
ATOM 4799 C C . ALA A 1 774 ? -2.857 -19.699 50.278 1.00 29.30 774 ALA C C 1
ATOM 4800 O O . ALA A 1 774 ? -1.847 -19.091 50.629 1.00 34.03 774 ALA C O 1
ATOM 4802 N N . THR A 1 775 ? -3.370 -20.704 50.979 1.00 28.19 775 THR C N 1
ATOM 4803 C CA . THR A 1 775 ? -2.823 -21.143 52.254 1.00 30.60 775 THR C CA 1
ATOM 4804 C C . THR A 1 775 ? -3.082 -22.631 52.383 1.00 32.61 775 THR C C 1
ATOM 4805 O O . THR A 1 775 ? -3.946 -23.182 51.704 1.00 35.36 775 THR C O 1
ATOM 4809 N N . TYR A 1 776 ? -2.359 -23.273 53.288 1.00 34.33 776 TYR C N 1
ATOM 4810 C CA . TYR A 1 776 ? -2.677 -24.626 53.728 1.00 35.60 776 TYR C CA 1
ATOM 4811 C C . TYR A 1 776 ? -2.980 -24.564 55.216 1.00 36.80 776 TYR C C 1
ATOM 4812 O O . TYR A 1 776 ? -2.751 -23.539 55.860 1.00 40.70 776 TYR C O 1
ATOM 4821 N N . HIS A 1 777 ? -3.485 -25.664 55.776 1.00 39.57 777 HIS C N 1
ATOM 4822 C CA . HIS A 1 777 ? -3.738 -25.667 57.214 1.00 35.44 777 HIS C CA 1
ATOM 4823 C C . HIS A 1 777 ? -3.869 -27.086 57.756 1.00 36.29 777 HIS C C 1
ATOM 4824 O O . HIS A 1 777 ? -4.256 -28.019 57.041 1.00 31.66 777 HIS C O 1
ATOM 4831 N N . ILE A 1 778 ? -3.525 -27.221 59.035 1.00 35.40 778 ILE C N 1
ATOM 4832 C CA . ILE A 1 778 ? -3.627 -28.454 59.808 1.00 37.80 778 ILE C CA 1
ATOM 4833 C C . ILE A 1 778 ? -4.695 -28.236 60.878 1.00 38.45 778 ILE C C 1
ATOM 4834 O O . ILE A 1 778 ? -4.470 -27.466 61.825 1.00 42.19 778 ILE C O 1
ATOM 4839 N N . PRO A 1 779 ? -5.868 -28.859 60.768 1.00 37.83 779 PRO C N 1
ATOM 4840 C CA . PRO A 1 779 ? -6.918 -28.614 61.764 1.00 43.34 779 PRO C CA 1
ATOM 4841 C C . PRO A 1 779 ? -6.562 -29.207 63.120 1.00 44.73 779 PRO C C 1
ATOM 4842 O O . PRO A 1 779 ? -6.068 -30.335 63.222 1.00 46.31 779 PRO C O 1
ATOM 4846 N N . SER A 1 780 ? -6.811 -28.417 64.162 1.00 42.15 780 SER C N 1
ATOM 4847 C CA . SER A 1 780 ? -6.580 -28.809 65.552 1.00 49.21 780 SER C CA 1
ATOM 4848 C C . SER A 1 780 ? -5.124 -29.244 65.770 1.00 49.88 780 SER C C 1
ATOM 4849 O O . SER A 1 780 ? -4.825 -30.372 66.174 1.00 50.27 780 SER C O 1
ATOM 4851 N N . ALA A 1 781 ? -4.207 -28.312 65.511 1.00 46.99 781 ALA C N 1
ATOM 4852 C CA . ALA A 1 781 ? -2.780 -28.619 65.523 1.00 51.11 781 ALA C CA 1
ATOM 4853 C C . ALA A 1 781 ? -2.202 -28.380 66.913 1.00 53.71 781 ALA C C 1
ATOM 4854 O O . ALA A 1 781 ? -2.288 -27.268 67.451 1.00 47.80 781 ALA C O 1
ATOM 4856 N N . GLU A 1 782 ? -1.614 -29.428 67.486 1.00 54.54 782 GLU C N 1
ATOM 4857 C CA . GLU A 1 782 ? -0.964 -29.313 68.774 1.00 44.54 782 GLU C CA 1
ATOM 4858 C C . GLU A 1 782 ? 0.312 -28.476 68.626 1.00 49.61 782 GLU C C 1
ATOM 4859 O O . GLU A 1 782 ? 0.877 -28.389 67.530 1.00 48.46 782 GLU C O 1
ATOM 4861 N N . PRO A 1 783 ? 0.773 -27.829 69.707 1.00 46.72 783 PRO C N 1
ATOM 4862 C CA . PRO A 1 783 ? 1.912 -26.904 69.569 1.00 47.46 783 PRO C CA 1
ATOM 4863 C C . PRO A 1 783 ? 3.170 -27.558 69.023 1.00 50.09 783 PRO C C 1
ATOM 4864 O O . PRO A 1 783 ? 3.973 -26.884 68.365 1.00 45.38 783 PRO C O 1
ATOM 4868 N N . LEU A 1 784 ? 3.367 -28.850 69.293 1.00 47.03 784 LEU C N 1
ATOM 4869 C CA . LEU A 1 784 ? 4.536 -29.555 68.792 1.00 41.08 784 LEU C CA 1
ATOM 4870 C C . LEU A 1 784 ? 4.675 -29.391 67.283 1.00 47.30 784 LEU C C 1
ATOM 4871 O O . LEU A 1 784 ? 5.764 -29.085 66.776 1.00 48.24 784 LEU C O 1
ATOM 4876 N N . ILE A 1 785 ? 3.573 -29.584 66.545 1.00 49.22 785 ILE C N 1
ATOM 4877 C CA . ILE A 1 785 ? 3.640 -29.524 65.086 1.00 44.39 785 ILE C CA 1
ATOM 4878 C C . ILE A 1 785 ? 3.995 -28.118 64.618 1.00 47.00 785 ILE C C 1
ATOM 4879 O O . ILE A 1 785 ? 4.717 -27.948 63.627 1.00 47.92 785 ILE C O 1
ATOM 4881 N N . PHE A 1 786 ? 3.509 -27.094 65.332 1.00 43.11 786 PHE C N 1
ATOM 4882 C CA . PHE A 1 786 ? 3.938 -25.729 65.045 1.00 41.99 786 PHE C CA 1
ATOM 4883 C C . PHE A 1 786 ? 5.443 -25.567 65.238 1.00 47.76 786 PHE C C 1
ATOM 4884 O O . PHE A 1 786 ? 6.080 -24.755 64.553 1.00 49.94 786 PHE C O 1
ATOM 4892 N N . GLY A 1 787 ? 6.021 -26.287 66.195 1.00 43.15 787 GLY C N 1
ATOM 4893 C CA . GLY A 1 787 ? 7.461 -26.271 66.319 1.00 48.32 787 GLY C CA 1
ATOM 4894 C C . GLY A 1 787 ? 8.112 -26.912 65.116 1.00 45.24 787 GLY C C 1
ATOM 4895 O O . GLY A 1 787 ? 9.083 -26.385 64.567 1.00 43.78 787 GLY C O 1
ATOM 4896 N N . LEU A 1 788 ? 7.556 -28.034 64.667 1.00 42.83 788 LEU C N 1
ATOM 4897 C CA . LEU A 1 788 ? 8.180 -28.781 63.586 1.00 44.09 788 LEU C CA 1
ATOM 4898 C C . LEU A 1 788 ? 8.215 -27.961 62.304 1.00 42.19 788 LEU C C 1
ATOM 4899 O O . LEU A 1 788 ? 9.255 -27.866 61.646 1.00 42.39 788 LEU C O 1
ATOM 4904 N N . LEU A 1 789 ? 7.091 -27.340 61.944 1.00 43.48 789 LEU C N 1
ATOM 4905 C CA . LEU A 1 789 ? 7.033 -26.533 60.727 1.00 43.78 789 LEU C CA 1
ATOM 4906 C C . LEU A 1 789 ? 7.742 -25.196 60.869 1.00 39.41 789 LEU C C 1
ATOM 4907 O O . LEU A 1 789 ? 7.979 -24.527 59.861 1.00 38.61 789 LEU C O 1
ATOM 4912 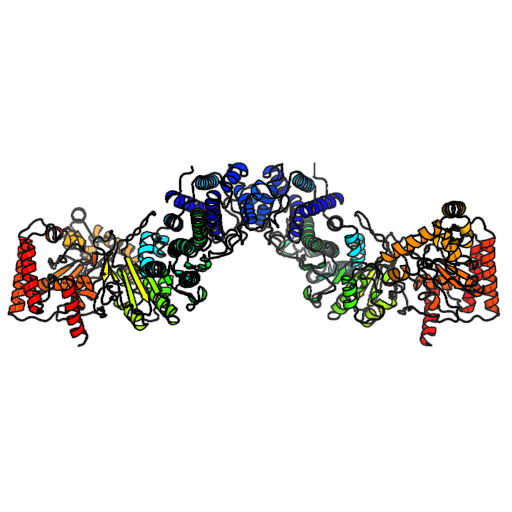N N . SER A 1 790 ? 8.053 -24.777 62.087 1.00 41.70 790 SER C N 1
ATOM 4913 C CA . SER A 1 790 ? 8.876 -23.594 62.267 1.00 45.77 790 SER C CA 1
ATOM 4914 C C . SER A 1 790 ? 10.360 -23.894 62.097 1.00 40.30 790 SER C C 1
ATOM 4915 O O . SER A 1 790 ? 11.147 -22.967 61.870 1.00 39.43 790 SER C O 1
ATOM 4917 N N . SER A 1 791 ? 10.747 -25.164 62.171 1.00 36.74 791 SER C N 1
ATOM 4918 C CA . SER A 1 791 ? 12.148 -25.534 62.278 1.00 37.72 791 SER C CA 1
ATOM 4919 C C . SER A 1 791 ? 12.916 -25.226 60.998 1.00 39.71 791 SER C C 1
ATOM 4920 O O . SER A 1 791 ? 12.382 -25.309 59.890 1.00 38.41 791 SER C O 1
ATOM 4923 N N . THR A 1 792 ? 14.198 -24.882 61.174 1.00 40.31 792 THR C N 1
ATOM 4924 C CA . THR A 1 792 ? 15.124 -24.782 60.053 1.00 36.29 792 THR C CA 1
ATOM 4925 C C . THR A 1 792 ? 15.081 -26.035 59.189 1.00 39.47 792 THR C C 1
ATOM 4926 O O . THR A 1 792 ? 15.155 -25.956 57.957 1.00 37.03 792 THR C O 1
ATOM 4930 N N . MET A 1 793 ? 14.948 -27.203 59.826 1.00 39.83 793 MET C N 1
ATOM 4931 C CA . MET A 1 793 ? 14.958 -28.472 59.107 1.00 36.16 793 MET C CA 1
ATOM 4932 C C . MET A 1 793 ? 13.802 -28.567 58.123 1.00 43.68 793 MET C C 1
ATOM 4933 O O . MET A 1 793 ? 13.977 -28.999 56.972 1.00 39.83 793 MET C O 1
ATOM 4938 N N . HIS A 1 794 ? 12.599 -28.199 58.570 1.00 43.32 794 HIS C N 1
ATOM 4939 C CA . HIS A 1 794 ? 11.451 -28.254 57.682 1.00 35.19 794 HIS C CA 1
ATOM 4940 C C . HIS A 1 794 ? 11.594 -27.241 56.561 1.00 36.74 794 HIS C C 1
ATOM 4941 O O . HIS A 1 794 ? 11.393 -27.576 55.388 1.00 37.19 794 HIS C O 1
ATOM 4948 N N . ASN A 1 795 ? 11.967 -25.997 56.904 1.00 36.23 795 ASN C N 1
ATOM 4949 C CA . ASN A 1 795 ? 12.141 -24.954 55.893 1.00 36.18 795 ASN C CA 1
ATOM 4950 C C . ASN A 1 795 ? 13.262 -25.303 54.920 1.00 41.00 795 ASN C C 1
ATOM 4951 O O . ASN A 1 795 ? 13.207 -24.945 53.733 1.00 39.84 795 ASN C O 1
ATOM 4956 N N . CYS A 1 796 ? 14.286 -25.999 55.391 1.00 39.18 796 CYS C N 1
ATOM 4957 C CA . CYS A 1 796 ? 15.292 -26.476 54.455 1.00 43.42 796 CYS C CA 1
ATOM 4958 C C . CYS A 1 796 ? 14.688 -27.506 53.501 1.00 37.75 796 CYS C C 1
ATOM 4959 O O . CYS A 1 796 ? 14.998 -27.519 52.299 1.00 31.96 796 CYS C O 1
ATOM 4962 N N . TRP A 1 797 ? 13.809 -28.366 54.020 1.00 33.74 797 TRP C N 1
ATOM 4963 C CA . TRP A 1 797 ? 13.116 -29.321 53.166 1.00 36.65 797 TRP C CA 1
ATOM 4964 C C . TRP A 1 797 ? 12.240 -28.600 52.146 1.00 33.48 797 TRP C C 1
ATOM 4965 O O . TRP A 1 797 ? 12.395 -28.792 50.935 1.00 31.18 797 TRP C O 1
ATOM 4976 N N . MET A 1 798 ? 11.325 -27.751 52.625 1.00 34.31 798 MET C N 1
ATOM 4977 C CA . MET A 1 798 ? 10.514 -26.913 51.740 1.00 34.40 798 MET C CA 1
ATOM 4978 C C . MET A 1 798 ? 11.349 -26.231 50.653 1.00 34.06 798 MET C C 1
ATOM 4979 O O . MET A 1 798 ? 10.941 -26.196 49.485 1.00 36.73 798 MET C O 1
ATOM 4984 N N . ARG A 1 799 ? 12.517 -25.679 51.022 1.00 35.50 799 ARG C N 1
ATOM 4985 C CA . ARG A 1 799 ? 13.387 -24.971 50.076 1.00 29.81 799 ARG C CA 1
ATOM 4986 C C . ARG A 1 799 ? 13.896 -25.873 48.970 1.00 30.88 799 ARG C C 1
ATOM 4987 O O . ARG A 1 799 ? 14.141 -25.404 47.850 1.00 32.92 799 ARG C O 1
ATOM 4995 N N . ASN A 1 800 ? 14.087 -27.159 49.261 1.00 30.72 800 ASN C N 1
ATOM 4996 C CA . ASN A 1 800 ? 14.745 -28.063 48.325 1.00 34.01 800 ASN C CA 1
ATOM 4997 C C . ASN A 1 800 ? 13.795 -28.904 47.478 1.00 38.06 800 ASN C C 1
ATOM 4998 O O . ASN A 1 800 ? 14.038 -29.071 46.276 1.00 38.07 800 ASN C O 1
ATOM 5003 N N . VAL A 1 801 ? 12.728 -29.457 48.058 1.00 31.61 801 VAL C N 1
ATOM 5004 C CA . VAL A 1 801 ? 11.832 -30.299 47.284 1.00 36.10 801 VAL C CA 1
ATOM 5005 C C . VAL A 1 801 ? 10.546 -29.599 46.914 1.00 38.32 801 VAL C C 1
ATOM 5006 O O . VAL A 1 801 ? 9.783 -30.147 46.104 1.00 40.35 801 VAL C O 1
ATOM 5010 N N . GLY A 1 802 ? 10.263 -28.426 47.481 1.00 37.53 802 GLY C N 1
ATOM 5011 C CA . GLY A 1 802 ? 9.104 -27.660 47.065 1.00 31.57 802 GLY C CA 1
ATOM 5012 C C . GLY A 1 802 ? 9.307 -27.086 45.682 1.00 29.94 802 GLY C C 1
ATOM 5013 O O . GLY A 1 802 ? 10.297 -27.338 44.998 1.00 43.81 802 GLY C O 1
ATOM 5014 N N . GLY A 1 803 ? 8.323 -26.314 45.240 1.00 33.61 803 GLY C N 1
ATOM 5015 C CA . GLY A 1 803 ? 8.401 -25.599 43.991 1.00 30.25 803 GLY C CA 1
ATOM 5016 C C . GLY A 1 803 ? 8.576 -24.119 44.258 1.00 28.51 803 GLY C C 1
ATOM 5017 O O . GLY A 1 803 ? 8.751 -23.695 45.403 1.00 33.93 803 GLY C O 1
ATOM 5018 N N . ARG A 1 804 ? 8.524 -23.329 43.185 1.00 22.84 804 ARG C N 1
ATOM 5019 C CA . ARG A 1 804 ? 8.694 -21.894 43.334 1.00 28.03 804 ARG C CA 1
ATOM 5020 C C . ARG A 1 804 ? 7.852 -21.194 42.291 1.00 26.36 804 ARG C C 1
ATOM 5021 O O . ARG A 1 804 ? 7.498 -21.768 41.256 1.00 30.06 804 ARG C O 1
ATOM 5029 N N . LEU A 1 805 ? 7.524 -19.943 42.614 1.00 24.03 805 LEU C N 1
ATOM 5030 C CA . LEU A 1 805 ? 6.965 -18.952 41.697 1.00 28.91 805 LEU C CA 1
ATOM 5031 C C . LEU A 1 805 ? 8.061 -17.938 41.393 1.00 25.95 805 LEU C C 1
ATOM 5032 O O . LEU A 1 805 ? 8.384 -17.107 42.249 1.00 27.98 805 LEU C O 1
ATOM 5037 N N . GLU A 1 806 ? 8.573 -17.950 40.154 1.00 30.31 806 GLU C N 1
ATOM 5038 C CA . GLU A 1 806 ? 9.900 -17.413 39.868 1.00 25.35 806 GLU C CA 1
ATOM 5039 C C . GLU A 1 806 ? 10.819 -18.021 40.915 1.00 26.75 806 GLU C C 1
ATOM 5040 O O . GLU A 1 806 ? 11.326 -19.130 40.734 1.00 32.05 806 GLU C O 1
ATOM 5046 N N . SER A 1 807 ? 10.975 -17.347 42.050 1.00 29.30 807 SER C N 1
ATOM 5047 C CA . SER A 1 807 ? 11.843 -17.831 43.107 1.00 27.25 807 SER C CA 1
ATOM 5048 C C . SER A 1 807 ? 11.220 -17.790 44.496 1.00 30.51 807 SER C C 1
ATOM 5049 O O . SER A 1 807 ? 11.834 -18.317 45.430 1.00 34.98 807 SER C O 1
ATOM 5052 N N . ARG A 1 808 ? 10.031 -17.197 44.673 1.00 32.05 808 ARG C N 1
ATOM 5053 C CA . ARG A 1 808 ? 9.423 -17.211 45.999 1.00 34.73 808 ARG C CA 1
ATOM 5054 C C . ARG A 1 808 ? 9.125 -18.644 46.412 1.00 32.72 808 ARG C C 1
ATOM 5055 O O . ARG A 1 808 ? 8.876 -19.512 45.575 1.00 29.25 808 ARG C O 1
ATOM 5063 N N . TYR A 1 809 ? 9.194 -18.901 47.719 1.00 30.68 809 TYR C N 1
ATOM 5064 C CA . TYR A 1 809 ? 8.747 -20.186 48.221 1.00 29.24 809 TYR C CA 1
ATOM 5065 C C . TYR A 1 809 ? 7.333 -20.437 47.714 1.00 30.10 809 TYR C C 1
ATOM 5066 O O . TYR A 1 809 ? 6.517 -19.516 47.641 1.00 29.28 809 TYR C O 1
ATOM 5075 N N . ARG A 1 810 ? 7.055 -21.677 47.322 1.00 30.56 810 ARG C N 1
ATOM 5076 C CA . ARG A 1 810 ? 5.683 -22.130 47.098 1.00 29.54 810 ARG C CA 1
ATOM 5077 C C . ARG A 1 810 ? 5.498 -23.405 47.897 1.00 26.45 810 ARG C C 1
ATOM 5078 O O . ARG A 1 810 ? 6.139 -24.418 47.608 1.00 31.56 810 ARG C O 1
ATOM 5086 N N . TYR A 1 811 ? 4.633 -23.360 48.895 1.00 24.10 811 TYR C N 1
ATOM 5087 C CA . TYR A 1 811 ? 4.427 -24.543 49.699 1.00 26.43 811 TYR C CA 1
ATOM 5088 C C . TYR A 1 811 ? 3.415 -25.439 49.016 1.00 30.37 811 TYR C C 1
ATOM 5089 O O . TYR A 1 811 ? 2.603 -24.986 48.208 1.00 33.01 811 TYR C O 1
ATOM 5098 N N . SER A 1 812 ? 3.468 -26.728 49.328 1.00 29.06 812 SER C N 1
ATOM 5099 C CA . SER A 1 812 ? 2.358 -27.580 48.932 1.00 32.15 812 SER C CA 1
ATOM 5100 C C . SER A 1 812 ? 2.386 -28.845 49.768 1.00 36.98 812 SER C C 1
ATOM 5101 O O . SER A 1 812 ? 3.445 -29.464 49.928 1.00 34.85 812 SER C O 1
ATOM 5104 N N . ALA A 1 813 ? 1.210 -29.234 50.267 1.00 35.12 813 ALA C N 1
ATOM 5105 C CA . ALA A 1 813 ? 1.109 -30.374 51.170 1.00 36.49 813 ALA C CA 1
ATOM 5106 C C . ALA A 1 813 ? 1.680 -31.644 50.554 1.00 38.17 813 ALA C C 1
ATOM 5107 O O . ALA A 1 813 ? 2.407 -32.387 51.223 1.00 40.33 813 ALA C O 1
ATOM 5109 N N . SER A 1 814 ? 1.390 -31.904 49.277 1.00 36.11 814 SER C N 1
ATOM 5110 C CA . SER A 1 814 ? 1.790 -33.180 48.696 1.00 38.09 814 SER C CA 1
ATOM 5111 C C . SER A 1 814 ? 3.277 -33.255 48.347 1.00 42.26 814 SER C C 1
ATOM 5112 O O . SER A 1 814 ? 3.812 -34.364 48.221 1.00 45.68 814 SER C O 1
ATOM 5115 N N . LEU A 1 815 ? 3.964 -32.124 48.189 1.00 39.19 815 LEU C N 1
ATOM 5116 C CA . LEU A 1 815 ? 5.376 -32.144 47.811 1.00 39.68 815 LEU C CA 1
ATOM 5117 C C . LEU A 1 815 ? 6.320 -31.971 48.993 1.00 40.65 815 LEU C C 1
ATOM 5118 O O . LEU A 1 815 ? 7.384 -32.593 49.029 1.00 41.75 815 LEU C O 1
ATOM 5123 N N . VAL A 1 816 ? 5.957 -31.135 49.957 1.00 39.27 816 VAL C N 1
ATOM 5124 C CA . VAL A 1 816 ? 6.812 -30.823 51.090 1.00 33.05 816 VAL C CA 1
ATOM 5125 C C . VAL A 1 816 ? 6.422 -31.675 52.285 1.00 38.25 816 VAL C C 1
ATOM 5126 O O . VAL A 1 816 ? 7.088 -32.666 52.605 1.00 43.32 816 VAL C O 1
ATOM 5130 N N . TYR A 1 817 ? 5.333 -31.271 52.945 1.00 39.81 817 TYR C N 1
ATOM 5131 C CA . TYR A 1 817 ? 4.861 -31.905 54.174 1.00 37.96 817 TYR C CA 1
ATOM 5132 C C . TYR A 1 817 ? 4.762 -33.425 54.045 1.00 38.40 817 TYR C C 1
ATOM 5133 O O . TYR A 1 817 ? 5.205 -34.165 54.932 1.00 40.04 817 TYR C O 1
ATOM 5142 N N . ASN A 1 818 ? 4.177 -33.915 52.950 1.00 37.34 818 ASN C N 1
ATOM 5143 C CA . ASN A 1 818 ? 3.909 -35.349 52.859 1.00 41.53 818 ASN C CA 1
ATOM 5144 C C . ASN A 1 818 ? 5.165 -36.171 52.620 1.00 43.49 818 ASN C C 1
ATOM 5145 O O . ASN A 1 818 ? 5.157 -37.384 52.863 1.00 47.54 818 ASN C O 1
ATOM 5150 N N . THR A 1 819 ? 6.231 -35.558 52.131 1.00 42.14 819 THR C N 1
ATOM 5151 C CA . THR A 1 819 ? 7.482 -36.265 51.920 1.00 43.88 819 THR C CA 1
ATOM 5152 C C . THR A 1 819 ? 8.514 -35.919 52.978 1.00 41.49 819 THR C C 1
ATOM 5153 O O . THR A 1 819 ? 9.676 -36.321 52.855 1.00 44.58 819 THR C O 1
ATOM 5157 N N . PHE A 1 820 ? 8.107 -35.195 54.013 1.00 39.97 820 PHE C N 1
ATOM 5158 C CA . PHE A 1 820 ? 9.001 -34.674 55.039 1.00 41.73 820 PHE C CA 1
ATOM 5159 C C . PHE A 1 820 ? 9.395 -35.775 56.018 1.00 46.41 820 PHE C C 1
ATOM 5160 O O . PHE A 1 820 ? 8.544 -36.263 56.770 1.00 45.75 820 PHE C O 1
ATOM 5168 N N . PRO A 1 821 ? 10.668 -36.182 56.054 1.00 44.83 821 PRO C N 1
ATOM 5169 C CA . PRO A 1 821 ? 11.062 -37.277 56.945 1.00 44.25 821 PRO C CA 1
ATOM 5170 C C . PRO A 1 821 ? 11.196 -36.744 58.364 1.00 49.55 821 PRO C C 1
ATOM 5171 O O . PRO A 1 821 ? 11.755 -35.665 58.582 1.00 48.92 821 PRO C O 1
ATOM 5175 N N . TRP A 1 822 ? 10.647 -37.485 59.328 1.00 52.17 822 TRP C N 1
ATOM 5176 C CA . TRP A 1 822 ? 10.550 -36.992 60.703 1.00 51.20 822 TRP C CA 1
ATOM 5177 C C . TRP A 1 822 ? 10.452 -38.177 61.645 1.00 53.41 822 TRP C C 1
ATOM 5178 O O . TRP A 1 822 ? 9.502 -38.959 61.552 1.00 56.21 822 TRP C O 1
ATOM 5189 N N . ILE A 1 823 ? 11.418 -38.306 62.553 1.00 54.92 823 ILE C N 1
ATOM 5190 C CA . ILE A 1 823 ? 11.381 -39.368 63.548 1.00 53.60 823 ILE C CA 1
ATOM 5191 C C . ILE A 1 823 ? 10.493 -38.944 64.710 1.00 53.62 823 ILE C C 1
ATOM 5192 O O . ILE A 1 823 ? 10.533 -37.789 65.142 1.00 57.85 823 ILE C O 1
ATOM 5194 N N . GLN A 1 824 ? 9.672 -39.892 65.221 1.00 55.45 824 GLN C N 1
ATOM 5195 C CA . GLN A 1 824 ? 8.793 -39.547 66.340 1.00 56.01 824 GLN C CA 1
ATOM 5196 C C . GLN A 1 824 ? 9.610 -39.413 67.623 1.00 57.68 824 GLN C C 1
ATOM 5197 O O . GLN A 1 824 ? 10.534 -40.197 67.855 1.00 61.99 824 GLN C O 1
ATOM 5199 N N . PRO A 1 825 ? 9.295 -38.426 68.470 1.00 63.17 825 PRO C N 1
ATOM 5200 C CA . PRO A 1 825 ? 10.171 -38.118 69.609 1.00 61.46 825 PRO C CA 1
ATOM 5201 C C . PRO A 1 825 ? 9.705 -38.685 70.948 1.00 66.42 825 PRO C C 1
ATOM 5202 O O . PRO A 1 825 ? 8.569 -39.158 71.077 1.00 64.91 825 PRO C O 1
ATOM 5206 N N . ASN A 1 826 ? 10.583 -38.622 71.952 1.00 64.75 826 ASN C N 1
ATOM 5207 C CA . ASN A 1 826 ? 10.284 -39.053 73.314 1.00 67.02 826 ASN C CA 1
ATOM 5208 C C . ASN A 1 826 ? 9.228 -38.147 73.930 1.00 67.13 826 ASN C C 1
ATOM 5209 O O . ASN A 1 826 ? 8.675 -37.257 73.283 1.00 70.83 826 ASN C O 1
ATOM 5214 N N . GLU A 1 827 ? 8.953 -38.357 75.219 1.00 64.82 827 GLU C N 1
ATOM 5215 C CA . GLU A 1 827 ? 8.179 -37.372 75.964 1.00 64.73 827 GLU C CA 1
ATOM 5216 C C . GLU A 1 827 ? 9.033 -36.166 76.349 1.00 66.95 827 GLU C C 1
ATOM 5217 O O . GLU A 1 827 ? 8.528 -35.038 76.374 1.00 65.93 827 GLU C O 1
ATOM 5219 N N . LYS A 1 828 ? 10.325 -36.371 76.624 1.00 69.56 828 LYS C N 1
ATOM 5220 C CA . LYS A 1 828 ? 11.198 -35.246 76.953 1.00 65.88 828 LYS C CA 1
ATOM 5221 C C . LYS A 1 828 ? 11.531 -34.428 75.709 1.00 64.44 828 LYS C C 1
ATOM 5222 O O . LYS A 1 828 ? 11.498 -33.190 75.738 1.00 58.37 828 LYS C O 1
ATOM 5224 N N . GLN A 1 829 ? 11.854 -35.106 74.601 1.00 66.48 829 GLN C N 1
ATOM 5225 C CA . GLN A 1 829 ? 12.090 -34.396 73.347 1.00 65.86 829 GLN C CA 1
ATOM 5226 C C . GLN A 1 829 ? 10.841 -33.654 72.889 1.00 59.16 829 GLN C C 1
ATOM 5227 O O . GLN A 1 829 ? 10.925 -32.510 72.422 1.00 52.99 829 GLN C O 1
ATOM 5233 N N . SER A 1 830 ? 9.673 -34.288 73.028 1.00 59.76 830 SER C N 1
ATOM 5234 C CA . SER A 1 830 ? 8.423 -33.646 72.630 1.00 55.83 830 SER C CA 1
ATOM 5235 C C . SER A 1 830 ? 8.148 -32.407 73.474 1.00 58.00 830 SER C C 1
ATOM 5236 O O . SER A 1 830 ? 7.765 -31.356 72.945 1.00 57.19 830 SER C O 1
ATOM 5238 N N . LYS A 1 831 ? 8.335 -32.512 74.795 1.00 60.81 831 LYS C N 1
ATOM 5239 C CA . LYS A 1 831 ? 8.105 -31.367 75.675 1.00 57.39 831 LYS C CA 1
ATOM 5240 C C . LYS A 1 831 ? 9.119 -30.260 75.421 1.00 55.83 831 LYS C C 1
ATOM 5241 O O . LYS A 1 831 ? 8.805 -29.071 75.583 1.00 51.30 831 LYS C O 1
ATOM 5243 N N . ALA A 1 832 ? 10.334 -30.632 75.019 1.00 52.41 832 ALA C N 1
ATOM 5244 C CA . ALA A 1 832 ? 11.340 -29.632 74.695 1.00 54.70 832 ALA C CA 1
ATOM 5245 C C . ALA A 1 832 ? 10.909 -28.811 73.487 1.00 53.00 832 ALA C C 1
ATOM 5246 O O . ALA A 1 832 ? 10.937 -27.574 73.516 1.00 51.94 832 ALA C O 1
ATOM 5248 N N . ILE A 1 833 ? 10.482 -29.488 72.418 1.00 54.22 833 ILE C N 1
ATOM 5249 C CA . ILE A 1 833 ? 10.036 -28.786 71.217 1.00 49.72 833 ILE C CA 1
ATOM 5250 C C . ILE A 1 833 ? 8.798 -27.941 71.511 1.00 49.72 833 ILE C C 1
ATOM 5251 O O . ILE A 1 833 ? 8.667 -26.816 71.015 1.00 51.55 833 ILE C O 1
ATOM 5256 N N . GLU A 1 834 ? 7.883 -28.448 72.339 1.00 47.37 834 GLU C N 1
ATOM 5257 C CA . GLU A 1 834 ? 6.740 -27.626 72.725 1.00 47.47 834 GLU C CA 1
ATOM 5258 C C . GLU A 1 834 ? 7.185 -26.365 73.459 1.00 50.52 834 GLU C C 1
ATOM 5259 O O . GLU A 1 834 ? 6.653 -25.277 73.210 1.00 46.33 834 GLU C O 1
ATOM 5265 N N . GLU A 1 835 ? 8.186 -26.483 74.343 1.00 50.36 835 GLU C N 1
ATOM 5266 C CA . GLU A 1 835 ? 8.642 -25.323 75.107 1.00 51.17 835 GLU C CA 1
ATOM 5267 C C . GLU A 1 835 ? 9.259 -24.258 74.203 1.00 50.47 835 GLU C C 1
ATOM 5268 O O . GLU A 1 835 ? 9.009 -23.058 74.382 1.00 48.23 835 GLU C O 1
ATOM 5270 N N . ALA A 1 836 ? 10.072 -24.668 73.229 1.00 51.99 836 ALA C N 1
ATOM 5271 C CA . ALA A 1 836 ? 10.584 -23.699 72.264 1.00 51.99 836 ALA C CA 1
ATOM 5272 C C . ALA A 1 836 ? 9.446 -23.070 71.466 1.00 47.36 836 ALA C C 1
ATOM 5273 O O . ALA A 1 836 ? 9.443 -21.855 71.219 1.00 42.09 836 ALA C O 1
ATOM 5275 N N . ALA A 1 837 ? 8.466 -23.887 71.069 1.00 49.17 837 ALA C N 1
ATOM 5276 C CA . ALA A 1 837 ? 7.300 -23.387 70.346 1.00 43.44 837 ALA C CA 1
ATOM 5277 C C . ALA A 1 837 ? 6.642 -22.231 71.091 1.00 44.66 837 ALA C C 1
ATOM 5278 O O . ALA A 1 837 ? 6.423 -21.154 70.523 1.00 41.71 837 ALA C O 1
ATOM 5280 N N . PHE A 1 838 ? 6.351 -22.423 72.382 1.00 45.28 838 PHE C N 1
ATOM 5281 C CA . PHE A 1 838 ? 5.752 -21.340 73.149 1.00 42.30 838 PHE C CA 1
ATOM 5282 C C . PHE A 1 838 ? 6.709 -20.164 73.287 1.00 45.46 838 PHE C C 1
ATOM 5283 O O . PHE A 1 838 ? 6.264 -19.009 73.359 1.00 44.89 838 PHE C O 1
ATOM 5291 N N . ALA A 1 839 ? 8.022 -20.428 73.299 1.00 44.50 839 ALA C N 1
ATOM 5292 C CA . ALA A 1 839 ? 8.988 -19.336 73.371 1.00 45.09 839 ALA C CA 1
ATOM 5293 C C . ALA A 1 839 ? 8.956 -18.492 72.102 1.00 45.12 839 ALA C C 1
ATOM 5294 O O . ALA A 1 839 ? 9.036 -17.257 72.171 1.00 43.48 839 ALA C O 1
ATOM 5296 N N . ILE A 1 840 ? 8.830 -19.140 70.936 1.00 43.99 840 ILE C N 1
ATOM 5297 C CA . ILE A 1 840 ? 8.612 -18.400 69.690 1.00 45.31 840 ILE C CA 1
ATOM 5298 C C . ILE A 1 840 ? 7.325 -17.583 69.774 1.00 41.72 840 ILE C C 1
ATOM 5299 O O . ILE A 1 840 ? 7.323 -16.364 69.537 1.00 38.91 840 ILE C O 1
ATOM 5304 N N . LEU A 1 841 ? 6.212 -18.241 70.115 1.00 37.29 841 LEU C N 1
ATOM 5305 C CA . LEU A 1 841 ? 4.934 -17.534 70.176 1.00 41.20 841 LEU C CA 1
ATOM 5306 C C . LEU A 1 841 ? 5.026 -16.302 71.070 1.00 44.78 841 LEU C C 1
ATOM 5307 O O . LEU A 1 841 ? 4.661 -15.193 70.654 1.00 44.24 841 LEU C O 1
ATOM 5312 N N . LYS A 1 842 ? 5.533 -16.479 72.298 1.00 43.01 842 LYS C N 1
ATOM 5313 C CA . LYS A 1 842 ? 5.681 -15.348 73.209 1.00 39.57 842 LYS C CA 1
ATOM 5314 C C . LYS A 1 842 ? 6.551 -14.263 72.589 1.00 40.91 842 LYS C C 1
ATOM 5315 O O . LYS A 1 842 ? 6.186 -13.080 72.599 1.00 39.88 842 LYS C O 1
ATOM 5317 N N . ALA A 1 843 ? 7.695 -14.661 72.015 1.00 42.51 843 ALA C N 1
ATOM 5318 C CA . ALA A 1 843 ? 8.605 -13.707 71.384 1.00 39.67 843 ALA C CA 1
ATOM 5319 C C . ALA A 1 843 ? 7.877 -12.830 70.373 1.00 43.28 843 ALA C C 1
ATOM 5320 O O . ALA A 1 843 ? 8.129 -11.618 70.292 1.00 41.67 843 ALA C O 1
ATOM 5322 N N . ARG A 1 844 ? 6.960 -13.432 69.600 1.00 43.84 844 ARG C N 1
ATOM 5323 C CA . ARG A 1 844 ? 6.137 -12.681 68.653 1.00 39.94 844 ARG C CA 1
ATOM 5324 C C . ARG A 1 844 ? 5.222 -11.697 69.368 1.00 39.77 844 ARG C C 1
ATOM 5325 O O . ARG A 1 844 ? 5.142 -10.521 68.991 1.00 42.58 844 ARG C O 1
ATOM 5333 N N . SER A 1 845 ? 4.507 -12.169 70.396 1.00 40.32 845 SER C N 1
ATOM 5334 C CA . SER A 1 845 ? 3.543 -11.317 71.100 1.00 46.98 845 SER C CA 1
ATOM 5335 C C . SER A 1 845 ? 4.177 -10.014 71.593 1.00 48.56 845 SER C C 1
ATOM 5336 O O . SER A 1 845 ? 3.587 -8.939 71.439 1.00 49.20 845 SER C O 1
ATOM 5338 N N . ASN A 1 846 ? 5.400 -10.079 72.145 1.00 46.80 846 ASN C N 1
ATOM 5339 C CA . ASN A 1 846 ? 6.073 -8.901 72.705 1.00 49.36 846 ASN C CA 1
ATOM 5340 C C . ASN A 1 846 ? 6.330 -7.772 71.70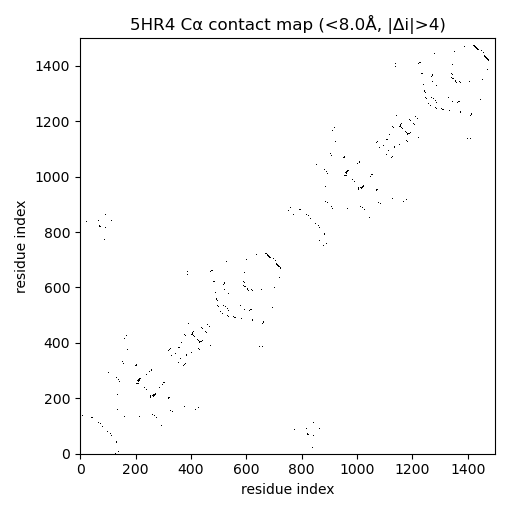9 1.00 49.85 846 ASN C C 1
ATOM 5341 O O . ASN A 1 846 ? 7.102 -6.856 72.002 1.00 47.27 846 ASN C O 1
ATOM 5346 N N . TYR A 1 847 ? 5.715 -7.824 70.529 1.00 55.60 847 TYR C N 1
ATOM 5347 C CA . TYR A 1 847 ? 5.932 -6.821 69.486 1.00 53.65 847 TYR C CA 1
ATOM 5348 C C . TYR A 1 847 ? 4.574 -6.571 68.847 1.00 57.21 847 TYR C C 1
ATOM 5349 O O . TYR A 1 847 ? 4.295 -7.055 67.747 1.00 61.66 847 TYR C O 1
ATOM 5358 N N . PRO A 1 848 ? 3.719 -5.838 69.561 1.00 54.25 848 PRO C N 1
ATOM 5359 C CA . PRO A 1 848 ? 2.468 -5.391 68.975 1.00 49.53 848 PRO C CA 1
ATOM 5360 C C . PRO A 1 848 ? 2.748 -4.604 67.698 1.00 44.77 848 PRO C C 1
ATOM 5361 O O . PRO A 1 848 ? 3.871 -4.187 67.427 1.00 51.07 848 PRO C O 1
ATOM 5363 N N . ASN A 1 849 ? 1.716 -4.429 66.893 1.00 47.71 849 ASN C N 1
ATOM 5364 C CA . ASN A 1 849 ? 1.819 -3.694 65.630 1.00 60.10 849 ASN C CA 1
ATOM 5365 C C . ASN A 1 849 ? 3.067 -3.999 64.778 1.00 52.22 849 ASN C C 1
ATOM 5366 O O . ASN A 1 849 ? 3.525 -3.154 63.994 1.00 42.07 849 ASN C O 1
ATOM 5371 N N . GLU A 1 850 ? 3.608 -5.210 64.889 1.00 46.18 850 GLU C N 1
ATOM 5372 C CA . GLU A 1 850 ? 4.488 -5.755 63.867 1.00 47.23 850 GLU C CA 1
ATOM 5373 C C . GLU A 1 850 ? 3.740 -6.899 63.191 1.00 46.12 850 GLU C C 1
ATOM 5374 O O . GLU A 1 850 ? 3.279 -7.825 63.869 1.00 46.45 850 GLU C O 1
ATOM 5380 N N . SER A 1 851 ? 3.581 -6.814 61.869 1.00 43.91 851 SER C N 1
ATOM 5381 C CA . SER A 1 851 ? 3.048 -7.930 61.098 1.00 37.38 851 SER C CA 1
ATOM 5382 C C . SER A 1 851 ? 4.060 -9.074 61.100 1.00 41.79 851 SER C C 1
ATOM 5383 O O . SER A 1 851 ? 5.231 -8.895 61.448 1.00 47.21 851 SER C O 1
ATOM 5386 N N . LEU A 1 852 ? 3.610 -10.273 60.725 1.00 38.13 852 LEU C N 1
ATOM 5387 C CA . LEU A 1 852 ? 4.564 -11.373 60.624 1.00 37.34 852 LEU C CA 1
ATOM 5388 C C . LEU A 1 852 ? 5.632 -11.076 59.584 1.00 38.36 852 LEU C C 1
ATOM 5389 O O . LEU A 1 852 ? 6.764 -11.564 59.699 1.00 42.56 852 LEU C O 1
ATOM 5394 N N . ALA A 1 853 ? 5.307 -10.270 58.573 1.00 38.33 853 ALA C N 1
ATOM 5395 C CA . ALA A 1 853 ? 6.337 -9.876 57.620 1.00 36.81 853 ALA C CA 1
ATOM 5396 C C . ALA A 1 853 ? 7.431 -9.084 58.322 1.00 37.46 853 ALA C C 1
ATOM 5397 O O . ALA A 1 853 ? 8.617 -9.408 58.208 1.00 43.38 853 ALA C O 1
ATOM 5399 N N . GLY A 1 854 ? 7.042 -8.069 59.096 1.00 41.14 854 GLY C N 1
ATOM 5400 C CA . GLY A 1 854 ? 8.027 -7.251 59.786 1.00 40.05 854 GLY C CA 1
ATOM 5401 C C . GLY A 1 854 ? 8.858 -8.031 60.781 1.00 39.42 854 GLY C C 1
ATOM 5402 O O . GLY A 1 854 ? 10.047 -7.752 60.954 1.00 44.69 854 GLY C O 1
ATOM 5403 N N . LEU A 1 855 ? 8.262 -9.036 61.422 1.00 37.06 855 LEU C N 1
ATOM 5404 C CA . LEU A 1 855 ? 8.993 -9.828 62.401 1.00 35.05 855 LEU C CA 1
ATOM 5405 C C . LEU A 1 855 ? 9.908 -10.853 61.758 1.00 40.41 855 LEU C C 1
ATOM 5406 O O . LEU A 1 855 ? 10.926 -11.215 62.354 1.00 35.69 855 LEU C O 1
ATOM 5411 N N . TYR A 1 856 ? 9.575 -11.345 60.561 1.00 44.91 856 TYR C N 1
ATOM 5412 C CA . TYR A 1 856 ? 10.372 -12.397 59.936 1.00 38.87 856 TYR C CA 1
ATOM 5413 C C . TYR A 1 856 ? 11.197 -11.924 58.748 1.00 37.97 856 TYR C C 1
ATOM 5414 O O . TYR A 1 856 ? 11.835 -12.748 58.083 1.00 37.88 856 TYR C O 1
ATOM 5423 N N . ASP A 1 857 ? 11.218 -10.639 58.466 1.00 36.65 857 ASP C N 1
ATOM 5424 C CA . ASP A 1 857 ? 12.285 -10.111 57.641 1.00 38.97 857 ASP C CA 1
ATOM 5425 C C . ASP A 1 857 ? 13.609 -10.264 58.393 1.00 41.13 857 ASP C C 1
ATOM 5426 O O . ASP A 1 857 ? 13.715 -9.796 59.536 1.00 41.63 857 ASP C O 1
ATOM 5431 N N . PRO A 1 858 ? 14.624 -10.924 57.822 1.00 45.00 858 PRO C N 1
ATOM 5432 C CA . PRO A 1 858 ? 15.839 -11.207 58.615 1.00 46.01 858 PRO C CA 1
ATOM 5433 C C . PRO A 1 858 ? 16.725 -9.985 58.870 1.00 48.86 858 PRO C C 1
ATOM 5434 O O . PRO A 1 858 ? 17.528 -10.008 59.812 1.00 45.71 858 PRO C O 1
ATOM 5438 N N . LYS A 1 859 ? 16.590 -8.916 58.084 1.00 50.80 859 LYS C N 1
ATOM 5439 C CA . LYS A 1 859 ? 17.143 -7.626 58.484 1.00 45.65 859 LYS C CA 1
ATOM 5440 C C . LYS A 1 859 ? 16.546 -7.153 59.811 1.00 43.77 859 LYS C C 1
ATOM 5441 O O . LYS A 1 859 ? 17.261 -6.956 60.793 1.00 46.50 859 LYS C O 1
ATOM 5443 N N . THR A 1 860 ? 15.224 -6.979 59.857 1.00 52.33 860 THR C N 1
ATOM 5444 C CA . THR A 1 860 ? 14.522 -6.318 60.952 1.00 46.45 860 THR C CA 1
ATOM 5445 C C . THR A 1 860 ? 14.084 -7.267 62.063 1.00 50.32 860 THR C C 1
ATOM 5446 O O . THR A 1 860 ? 13.470 -6.813 63.039 1.00 49.67 860 THR C O 1
ATOM 5448 N N . MET A 1 861 ? 14.376 -8.558 61.944 1.00 47.12 861 MET C N 1
ATOM 5449 C CA . MET A 1 861 ? 13.891 -9.530 62.915 1.00 40.21 861 MET C CA 1
ATOM 5450 C C . MET A 1 861 ? 14.452 -9.238 64.300 1.00 43.06 861 MET C C 1
ATOM 5451 O O . MET A 1 861 ? 15.669 -9.062 64.447 1.00 46.79 861 MET C O 1
ATOM 5456 N N . PRO A 1 862 ? 13.622 -9.201 65.333 1.00 46.86 862 PRO C N 1
ATOM 5457 C CA . PRO A 1 862 ? 14.147 -8.963 66.684 1.00 45.87 862 PRO C CA 1
ATOM 5458 C C . PRO A 1 862 ? 15.013 -10.132 67.143 1.00 48.37 862 PRO C C 1
ATOM 5459 O O . PRO A 1 862 ? 14.794 -11.284 66.755 1.00 44.65 862 PRO C O 1
ATOM 5463 N N . SER A 1 863 ? 16.030 -9.824 67.961 1.00 45.40 863 SER C N 1
ATOM 5464 C CA . SER A 1 863 ? 16.935 -10.889 68.387 1.00 45.47 863 SER C CA 1
ATOM 5465 C C . SER A 1 863 ? 16.247 -11.844 69.355 1.00 42.80 863 SER C C 1
ATOM 5466 O O . SER A 1 863 ? 16.641 -13.014 69.470 1.00 41.58 863 SER C O 1
ATOM 5469 N N . GLU A 1 864 ? 15.220 -11.373 70.054 1.00 36.71 864 GLU C N 1
ATOM 5470 C CA . GLU A 1 864 ? 14.494 -12.266 70.947 1.00 44.29 864 GLU C CA 1
ATOM 5471 C C . GLU A 1 864 ? 13.775 -13.367 70.169 1.00 44.84 864 GLU C C 1
ATOM 5472 O O . GLU A 1 864 ? 13.659 -14.499 70.658 1.00 44.03 864 GLU C O 1
ATOM 5478 N N . LEU A 1 865 ? 13.317 -13.068 68.944 1.00 42.52 865 LEU C N 1
ATOM 5479 C CA . LEU A 1 865 ? 12.677 -14.099 68.130 1.00 40.02 865 LEU C CA 1
ATOM 5480 C C . LEU A 1 865 ? 13.709 -15.057 67.560 1.00 38.29 865 LEU C C 1
ATOM 5481 O O . LEU A 1 865 ? 13.522 -16.281 67.600 1.00 36.94 865 LEU C O 1
ATOM 5486 N N . LEU A 1 866 ? 14.812 -14.517 67.038 1.00 39.04 866 LEU C N 1
ATOM 5487 C CA . LEU A 1 866 ? 15.880 -15.368 66.527 1.00 37.24 866 LEU C CA 1
ATOM 5488 C C . LEU A 1 866 ? 16.316 -16.387 67.570 1.00 40.56 866 LEU C C 1
ATOM 5489 O O . LEU A 1 866 ? 16.586 -17.550 67.240 1.00 38.14 866 LEU C O 1
ATOM 5494 N N . LYS A 1 867 ? 16.358 -15.974 68.844 1.00 38.09 867 LYS C N 1
ATOM 5495 C CA . LYS A 1 867 ? 16.819 -16.876 69.889 1.00 38.27 867 LYS C CA 1
ATOM 5496 C C . LYS A 1 867 ? 15.860 -18.049 70.060 1.00 41.43 867 LYS C C 1
ATOM 5497 O O . LYS A 1 867 ? 16.280 -19.215 70.029 1.00 39.96 867 LYS C O 1
ATOM 5499 N N . ALA A 1 868 ? 14.560 -17.759 70.212 1.00 42.40 868 ALA C N 1
ATOM 5500 C CA . ALA A 1 868 ? 13.571 -18.828 70.328 1.00 38.38 868 ALA C CA 1
ATOM 5501 C C . ALA A 1 868 ? 13.642 -19.778 69.139 1.00 41.74 868 ALA C C 1
ATOM 5502 O O . ALA A 1 868 ? 13.537 -21.003 69.307 1.00 43.28 868 ALA C O 1
ATOM 5504 N N . HIS A 1 869 ? 13.840 -19.248 67.928 1.00 36.16 869 HIS C N 1
ATOM 5505 C CA . HIS A 1 869 ? 14.022 -20.158 66.801 1.00 37.93 869 HIS C CA 1
ATOM 5506 C C . HIS A 1 869 ? 15.296 -20.969 66.966 1.00 41.42 869 HIS C C 1
ATOM 5507 O O . HIS A 1 869 ? 15.307 -22.180 66.700 1.00 40.95 869 HIS C O 1
ATOM 5514 N N . GLN A 1 870 ? 16.376 -20.331 67.438 1.00 39.55 870 GLN C N 1
ATOM 5515 C CA . GLN A 1 870 ? 17.588 -21.089 67.724 1.00 37.13 870 GLN C CA 1
ATOM 5516 C C . GLN A 1 870 ? 17.342 -22.112 68.823 1.00 37.44 870 GLN C C 1
ATOM 5517 O O . GLN A 1 870 ? 17.859 -23.236 68.760 1.00 40.10 870 GLN C O 1
ATOM 5523 N N . LYS A 1 871 ? 16.523 -21.757 69.821 1.00 35.84 871 LYS C N 1
ATOM 5524 C CA . LYS A 1 871 ? 16.120 -22.739 70.823 1.00 36.49 871 LYS C CA 1
ATOM 5525 C C . LYS A 1 871 ? 15.382 -23.905 70.172 1.00 45.98 871 LYS C C 1
ATOM 5526 O O . LYS A 1 871 ? 15.653 -25.075 70.482 1.00 44.99 871 LYS C O 1
ATOM 5528 N N . LEU A 1 872 ? 14.485 -23.600 69.221 1.00 48.71 872 LEU C N 1
ATOM 5529 C CA . LEU A 1 872 ? 13.667 -24.625 68.571 1.00 39.38 872 LEU C CA 1
ATOM 5530 C C . LEU A 1 872 ? 14.510 -25.557 67.722 1.00 40.02 872 LEU C C 1
ATOM 5531 O O . LEU A 1 872 ? 14.348 -26.782 67.788 1.00 46.10 872 LEU C O 1
ATOM 5536 N N . ASP A 1 873 ? 15.402 -25.005 66.896 1.00 40.42 873 ASP C N 1
ATOM 5537 C CA . ASP A 1 873 ? 16.206 -25.871 66.033 1.00 46.61 873 ASP C CA 1
ATOM 5538 C C . ASP A 1 873 ? 17.005 -26.865 66.863 1.00 48.62 873 ASP C C 1
ATOM 5539 O O . ASP A 1 873 ? 17.057 -28.058 66.535 1.00 47.47 873 ASP C O 1
ATOM 5544 N N . LYS 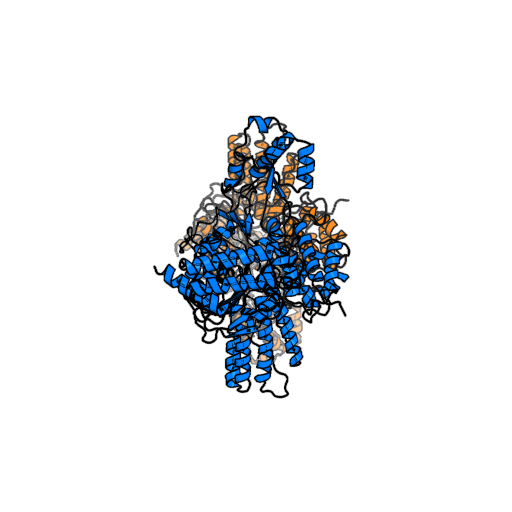A 1 874 ? 17.618 -26.385 67.957 1.00 49.44 874 LYS C N 1
ATOM 5545 C CA . LYS A 1 874 ? 18.366 -27.246 68.869 1.00 45.68 874 LYS C CA 1
ATOM 5546 C C . LYS A 1 874 ? 17.522 -28.426 69.345 1.00 46.54 874 LYS C C 1
ATOM 5547 O O . LYS A 1 874 ? 17.987 -29.573 69.349 1.00 48.20 874 LYS C O 1
ATOM 5553 N N . ALA A 1 875 ? 16.268 -28.166 69.727 1.00 44.36 875 ALA C N 1
ATOM 5554 C CA . ALA A 1 875 ? 15.380 -29.244 70.149 1.00 42.53 875 ALA C CA 1
ATOM 5555 C C . ALA A 1 875 ? 15.028 -30.177 68.994 1.00 47.88 875 ALA C C 1
ATOM 5556 O O . ALA A 1 875 ? 15.031 -31.403 69.164 1.00 49.81 875 ALA C O 1
ATOM 5558 N N . VAL A 1 876 ? 14.718 -29.626 67.813 1.00 44.78 876 VAL C N 1
ATOM 5559 C CA . VAL A 1 876 ? 14.381 -30.476 66.668 1.00 45.54 876 VAL C CA 1
ATOM 5560 C C . VAL A 1 876 ? 15.614 -31.231 66.182 1.00 47.77 876 VAL C C 1
ATOM 5561 O O . VAL A 1 876 ? 15.550 -32.430 65.878 1.00 51.36 876 VAL C O 1
ATOM 5565 N N . ASP A 1 877 ? 16.750 -30.543 66.083 1.00 45.05 877 ASP C N 1
ATOM 5566 C CA . ASP A 1 877 ? 17.964 -31.210 65.637 1.00 46.34 877 ASP C CA 1
ATOM 5567 C C . ASP A 1 877 ? 18.317 -32.365 66.553 1.00 48.95 877 ASP C C 1
ATOM 5568 O O . ASP A 1 877 ? 18.742 -33.432 66.089 1.00 47.65 877 ASP C O 1
ATOM 5573 N N . SER A 1 878 ? 18.143 -32.167 67.862 1.00 46.83 878 SER C N 1
ATOM 5574 C CA . SER A 1 878 ? 18.369 -33.241 68.821 1.00 50.48 878 SER C CA 1
ATOM 5575 C C . SER A 1 878 ? 17.485 -34.451 68.523 1.00 53.30 878 SER C C 1
ATOM 5576 O O . SER A 1 878 ? 17.944 -35.596 68.602 1.00 52.29 878 SER C O 1
ATOM 5579 N N . VAL A 1 879 ? 16.217 -34.222 68.169 1.00 56.10 879 VAL C N 1
ATOM 5580 C CA . VAL A 1 879 ? 15.331 -35.345 67.870 1.00 54.19 879 VAL C CA 1
ATOM 5581 C C . VAL A 1 879 ? 15.864 -36.139 66.687 1.00 54.99 879 VAL C C 1
ATOM 5582 O O . VAL A 1 879 ? 15.764 -37.373 66.651 1.00 55.69 879 VAL C O 1
ATOM 5586 N N . TYR A 1 880 ? 16.446 -35.446 65.705 1.00 54.28 880 TYR C N 1
ATOM 5587 C CA . TYR A 1 880 ? 17.074 -36.100 64.563 1.00 50.25 880 TYR C CA 1
ATOM 5588 C C . TYR A 1 880 ? 18.401 -36.746 64.907 1.00 57.46 880 TYR C C 1
ATOM 5589 O O . TYR A 1 880 ? 18.864 -37.613 64.157 1.00 59.89 880 TYR C O 1
ATOM 5598 N N . GLY A 1 881 ? 19.033 -36.335 66.004 1.00 55.69 881 GLY C N 1
ATOM 5599 C CA . GLY A 1 881 ? 20.411 -36.711 66.211 1.00 48.51 881 GLY C CA 1
ATOM 5600 C C . GLY A 1 881 ? 21.339 -36.043 65.230 1.00 53.32 881 GLY C C 1
ATOM 5601 O O . GLY A 1 881 ? 22.393 -36.597 64.907 1.00 56.90 881 GLY C O 1
ATOM 5602 N N . PHE A 1 882 ? 20.971 -34.859 64.744 1.00 56.11 882 PHE C N 1
ATOM 5603 C CA . PHE A 1 882 ? 21.762 -34.163 63.736 1.00 55.22 882 PHE C CA 1
ATOM 5604 C C . PHE A 1 882 ? 22.839 -33.342 64.427 1.00 55.00 882 PHE C C 1
ATOM 5605 O O . PHE A 1 882 ? 22.540 -32.404 65.178 1.00 54.99 882 PHE C O 1
ATOM 5613 N N . LYS A 1 883 ? 24.092 -33.697 64.167 1.00 59.72 883 LYS C N 1
ATOM 5614 C CA . LYS A 1 883 ? 25.237 -33.010 64.737 1.00 60.10 883 LYS C CA 1
ATOM 5615 C C . LYS A 1 883 ? 26.039 -32.240 63.698 1.00 58.70 883 LYS C C 1
ATOM 5616 O O . LYS A 1 883 ? 26.933 -31.476 64.079 1.00 53.05 883 LYS C O 1
ATOM 5618 N N . GLY A 1 884 ? 25.719 -32.390 62.406 1.00 57.81 884 GLY C N 1
ATOM 5619 C CA . GLY A 1 884 ? 26.515 -31.860 61.314 1.00 49.14 884 GLY C CA 1
ATOM 5620 C C . GLY A 1 884 ? 26.664 -30.345 61.255 1.00 53.02 884 GLY C C 1
ATOM 5621 O O . GLY A 1 884 ? 26.164 -29.597 62.105 1.00 57.72 884 GLY C O 1
ATOM 5622 N N . PRO A 1 885 ? 27.352 -29.871 60.211 1.00 47.17 885 PRO C N 1
ATOM 5623 C CA . PRO A 1 885 ? 27.907 -28.503 60.217 1.00 49.98 885 PRO C CA 1
ATOM 5624 C C . PRO A 1 885 ? 26.900 -27.355 60.227 1.00 53.76 885 PRO C C 1
ATOM 5625 O O . PRO A 1 885 ? 27.344 -26.199 60.189 1.00 58.54 885 PRO C O 1
ATOM 5629 N N . ASN A 1 886 ? 25.587 -27.599 60.278 1.00 51.43 886 ASN C N 1
ATOM 5630 C CA . ASN A 1 886 ? 24.579 -26.525 60.366 1.00 55.52 886 ASN C CA 1
ATOM 5631 C C . ASN A 1 886 ? 24.650 -25.586 59.160 1.00 51.49 886 ASN C C 1
ATOM 5632 O O . ASN A 1 886 ? 24.790 -24.366 59.295 1.00 51.52 886 ASN C O 1
ATOM 5634 N N . THR A 1 887 ? 24.547 -26.178 57.972 1.00 45.66 887 THR C N 1
ATOM 5635 C CA . THR A 1 887 ? 24.518 -25.474 56.699 1.00 45.70 887 THR C CA 1
ATOM 5636 C C . THR A 1 887 ? 23.376 -26.034 55.851 1.00 44.78 887 THR C C 1
ATOM 5637 O O . THR A 1 887 ? 22.929 -27.171 56.044 1.00 42.35 887 THR C O 1
ATOM 5641 N N . GLU A 1 888 ? 22.898 -25.243 54.890 1.00 41.41 888 GLU C N 1
ATOM 5642 C CA . GLU A 1 888 ? 21.847 -25.776 54.031 1.00 42.39 888 GLU C CA 1
ATOM 5643 C C . GLU A 1 888 ? 22.338 -27.004 53.262 1.00 42.11 888 GLU C C 1
ATOM 5644 O O . GLU A 1 888 ? 21.553 -27.926 53.020 1.00 37.74 888 GLU C O 1
ATOM 5650 N N . ILE A 1 889 ? 23.640 -27.069 52.945 1.00 43.79 889 ILE C N 1
ATOM 5651 C CA . ILE A 1 889 ? 24.208 -28.236 52.253 1.00 45.36 889 ILE C CA 1
ATOM 5652 C C . ILE A 1 889 ? 24.070 -29.494 53.105 1.00 45.30 889 ILE C C 1
ATOM 5653 O O . ILE A 1 889 ? 23.565 -30.527 52.648 1.00 47.28 889 ILE C O 1
ATOM 5658 N N . ALA A 1 890 ? 24.567 -29.439 54.344 1.00 43.33 890 ALA C N 1
ATOM 5659 C CA . ALA A 1 890 ? 24.608 -30.637 55.178 1.00 42.72 890 ALA C CA 1
ATOM 5660 C C . ALA A 1 890 ? 23.214 -31.052 55.626 1.00 42.75 890 ALA C C 1
ATOM 5661 O O . ALA A 1 890 ? 22.930 -32.251 55.736 1.00 43.23 890 ALA C O 1
ATOM 5663 N N . ARG A 1 891 ? 22.338 -30.077 55.903 1.00 42.26 891 ARG C N 1
ATOM 5664 C CA . ARG A 1 891 ? 20.957 -30.390 56.272 1.00 42.61 891 ARG C CA 1
ATOM 5665 C C . ARG A 1 891 ? 20.198 -31.041 55.110 1.00 42.61 891 ARG C C 1
ATOM 5666 O O . ARG A 1 891 ? 19.597 -32.108 55.281 1.00 43.56 891 ARG C O 1
ATOM 5674 N N . ILE A 1 892 ? 20.222 -30.431 53.917 1.00 40.76 892 ILE C N 1
ATOM 5675 C CA . ILE A 1 892 ? 19.572 -31.054 52.759 1.00 45.14 892 ILE C CA 1
ATOM 5676 C C . ILE A 1 892 ? 20.042 -32.490 52.573 1.00 46.59 892 ILE C C 1
ATOM 5677 O O . ILE A 1 892 ? 19.227 -33.412 52.448 1.00 49.67 892 ILE C O 1
ATOM 5679 N N . ALA A 1 893 ? 21.362 -32.698 52.579 1.00 47.83 893 ALA C N 1
ATOM 5680 C CA . ALA A 1 893 ? 21.910 -34.027 52.320 1.00 44.93 893 ALA C CA 1
ATOM 5681 C C . ALA A 1 893 ? 21.513 -35.025 53.403 1.00 44.70 893 ALA C C 1
ATOM 5682 O O . ALA A 1 893 ? 21.330 -36.215 53.118 1.00 46.59 893 ALA C O 1
ATOM 5684 N N . PHE A 1 894 ? 21.344 -34.556 54.639 1.00 42.75 894 PHE C N 1
ATOM 5685 C CA . PHE A 1 894 ? 20.992 -35.439 55.746 1.00 44.09 894 PHE C CA 1
ATOM 5686 C C . PHE A 1 894 ? 19.516 -35.813 55.724 1.00 48.79 894 PHE C C 1
ATOM 5687 O O . PHE A 1 894 ? 19.159 -36.970 55.972 1.00 52.86 894 PHE C O 1
ATOM 5695 N N . LEU A 1 895 ? 18.640 -34.845 55.465 1.00 47.48 895 LEU C N 1
ATOM 5696 C CA . LEU A 1 895 ? 17.233 -35.173 55.283 1.00 44.28 895 LEU C CA 1
ATOM 5697 C C . LEU A 1 895 ? 17.038 -36.197 54.169 1.00 45.16 895 LEU C C 1
ATOM 5698 O O . LEU A 1 895 ? 16.198 -37.093 54.286 1.00 48.69 895 LEU C O 1
ATOM 5703 N N . PHE A 1 896 ? 17.809 -36.098 53.082 1.00 41.56 896 PHE C N 1
ATOM 5704 C CA . PHE A 1 896 ? 17.595 -37.055 51.998 1.00 47.29 896 PHE C CA 1
ATOM 5705 C C . PHE A 1 896 ? 18.080 -38.458 52.358 1.00 51.68 896 PHE C C 1
ATOM 5706 O O . PHE A 1 896 ? 17.534 -39.444 51.845 1.00 54.34 896 PHE C O 1
ATOM 5714 N N . GLU A 1 897 ? 19.104 -38.586 53.212 1.00 49.67 897 GLU C N 1
ATOM 5715 C CA . GLU A 1 897 ? 19.424 -39.910 53.739 1.00 48.60 897 GLU C CA 1
ATOM 5716 C C . GLU A 1 897 ? 18.247 -40.462 54.537 1.00 50.43 897 GLU C C 1
ATOM 5717 O O . GLU A 1 897 ? 17.863 -41.625 54.366 1.00 52.56 897 GLU C O 1
ATOM 5719 N N . THR A 1 898 ? 17.638 -39.627 55.386 1.00 45.45 898 THR C N 1
ATOM 5720 C CA . THR A 1 898 ? 16.451 -40.045 56.127 1.00 47.21 898 THR C CA 1
ATOM 5721 C C . THR A 1 898 ? 15.286 -40.344 55.188 1.00 52.25 898 THR C C 1
ATOM 5722 O O . THR A 1 898 ? 14.626 -41.384 55.304 1.00 53.89 898 THR C O 1
ATOM 5726 N N . TYR A 1 899 ? 15.001 -39.427 54.266 1.00 47.23 899 TYR C N 1
ATOM 5727 C CA . TYR A 1 899 ? 13.920 -39.663 53.321 1.00 50.30 899 TYR C CA 1
ATOM 5728 C C . TYR A 1 899 ? 14.105 -40.986 52.599 1.00 52.71 899 TYR C C 1
ATOM 5729 O O . TYR A 1 899 ? 13.144 -41.737 52.406 1.00 56.89 899 TYR C O 1
ATOM 5738 N N . GLN A 1 900 ? 15.339 -41.304 52.211 1.00 55.96 900 GLN C N 1
ATOM 5739 C CA . GLN A 1 900 ? 15.554 -42.533 51.457 1.00 56.14 900 GLN C CA 1
ATOM 5740 C C . GLN A 1 900 ? 15.414 -43.767 52.346 1.00 62.09 900 GLN C C 1
ATOM 5741 O O . GLN A 1 900 ? 14.865 -44.790 51.912 1.00 62.08 900 GLN C O 1
ATOM 5747 N N . LYS A 1 901 ? 15.907 -43.692 53.591 1.00 61.38 901 LYS C N 1
ATOM 5748 C CA . LYS A 1 901 ? 15.707 -44.795 54.527 1.00 57.79 901 LYS C CA 1
ATOM 5749 C C . LYS A 1 901 ? 14.224 -45.108 54.688 1.00 62.20 901 LYS C C 1
ATOM 5750 O O . LYS A 1 901 ? 13.824 -46.277 54.655 1.00 66.37 901 LYS C O 1
ATOM 5752 N N . MET A 1 902 ? 13.388 -44.071 54.817 1.00 59.56 902 MET C N 1
ATOM 5753 C CA . MET A 1 902 ? 11.946 -44.280 54.932 1.00 54.85 902 MET C CA 1
ATOM 5754 C C . MET A 1 902 ? 11.338 -44.748 53.612 1.00 60.22 902 MET C C 1
ATOM 5755 O O . MET A 1 902 ? 10.550 -45.699 53.588 1.00 62.76 902 MET C O 1
ATOM 5760 N N . THR A 1 903 ? 11.679 -44.087 52.501 1.00 60.02 903 THR C N 1
ATOM 5761 C CA . THR A 1 903 ? 11.128 -44.486 51.207 1.00 59.33 903 THR C CA 1
ATOM 5762 C C . THR A 1 903 ? 11.591 -45.870 50.773 1.00 64.11 903 THR C C 1
ATOM 5763 O O . THR A 1 903 ? 11.026 -46.423 49.824 1.00 65.43 903 THR C O 1
ATOM 5765 N N . SER A 1 904 ? 12.606 -46.435 51.425 1.00 65.62 904 SER C N 1
ATOM 5766 C CA . SER A 1 904 ? 13.026 -47.804 51.155 1.00 65.44 904 SER C CA 1
ATOM 5767 C C . SER A 1 904 ? 12.264 -48.831 51.994 1.00 65.98 904 SER C C 1
ATOM 5768 O O . SER A 1 904 ? 12.528 -50.031 51.869 1.00 64.70 904 SER C O 1
ATOM 5770 N N . LEU A 1 905 ? 11.319 -48.393 52.825 1.00 65.73 905 LEU C N 1
ATOM 5771 C CA . LEU A 1 905 ? 10.581 -49.285 53.720 1.00 60.71 905 LEU C CA 1
ATOM 5772 C C . LEU A 1 905 ? 9.080 -49.233 53.438 1.00 55.05 905 LEU C C 1
ATOM 5773 O O . LEU A 1 905 ? 8.645 -49.372 52.292 1.00 53.73 905 LEU C O 1
ATOM 6308 N N . LYS D 1 156 ? -12.922 11.732 -33.264 1.00 85.44 156 LYS J N 1
ATOM 6309 C CA . LYS D 1 156 ? -12.582 10.777 -34.316 1.00 85.54 156 LYS J CA 1
ATOM 6310 C C . LYS D 1 156 ? -12.377 9.384 -33.733 1.00 81.16 156 LYS J C 1
ATOM 6311 O O . LYS D 1 156 ? -11.821 9.237 -32.645 1.00 79.27 156 LYS J O 1
ATOM 6313 N N . PRO D 1 157 ? -12.829 8.359 -34.453 1.00 78.33 157 PRO J N 1
ATOM 6314 C CA . PRO D 1 157 ? -12.490 6.997 -34.072 1.00 71.96 157 PRO J CA 1
ATOM 6315 C C . PRO D 1 157 ? -11.014 6.713 -34.381 1.00 64.12 157 PRO J C 1
ATOM 6316 O O . PRO D 1 157 ? -10.353 7.445 -35.126 1.00 62.41 157 PRO J O 1
ATOM 6318 N N . GLN D 1 158 ? -10.482 5.654 -33.774 1.00 51.66 158 GLN J N 1
ATOM 6319 C CA . GLN D 1 158 ? -9.105 5.260 -34.046 1.00 52.26 158 GLN J CA 1
ATOM 6320 C C . GLN D 1 158 ? -9.030 4.506 -35.371 1.00 51.47 158 GLN J C 1
ATOM 6321 O O . GLN D 1 158 ? -9.902 3.689 -35.683 1.00 50.89 158 GLN J O 1
ATOM 6327 N N . ASP D 1 159 ? -7.989 4.790 -36.153 1.00 51.59 159 ASP J N 1
ATOM 6328 C CA . ASP D 1 159 ? -7.785 4.098 -37.420 1.00 50.97 159 ASP J CA 1
ATOM 6329 C C . ASP D 1 159 ? -7.789 2.585 -37.191 1.00 50.38 159 ASP J C 1
ATOM 6330 O O . ASP D 1 159 ? -7.187 2.112 -36.218 1.00 48.97 159 ASP J O 1
ATOM 6335 N N . PRO D 1 160 ? -8.490 1.805 -38.013 1.00 52.99 160 PRO J N 1
ATOM 6336 C CA . PRO D 1 160 ? -8.400 0.345 -37.870 1.00 49.50 160 PRO J CA 1
ATOM 6337 C C . PRO D 1 160 ? -7.087 -0.185 -38.418 1.00 50.13 160 PRO J C 1
ATOM 6338 O O . PRO D 1 160 ? -6.597 0.270 -39.455 1.00 48.28 160 PRO J O 1
ATOM 6342 N N . ILE D 1 161 ? -6.523 -1.162 -37.695 1.00 49.19 161 ILE J N 1
ATOM 6343 C CA . ILE D 1 161 ? -5.237 -1.741 -38.057 1.00 46.14 161 ILE J CA 1
ATOM 6344 C C . ILE D 1 161 ? -5.281 -2.272 -39.480 1.00 41.70 161 ILE J C 1
ATOM 6345 O O . ILE D 1 161 ? -6.334 -2.634 -40.011 1.00 45.50 161 ILE J O 1
ATOM 6350 N N . ASN D 1 162 ? -4.105 -2.329 -40.096 1.00 47.52 162 ASN J N 1
ATOM 6351 C CA . ASN D 1 162 ? -3.903 -2.971 -41.390 1.00 44.57 162 ASN J CA 1
ATOM 6352 C C . ASN D 1 162 ? -2.613 -3.792 -41.303 1.00 40.68 162 ASN J C 1
ATOM 6353 O O . ASN D 1 162 ? -2.030 -3.955 -40.228 1.00 39.10 162 ASN J O 1
ATOM 6358 N N . ILE D 1 163 ? -2.159 -4.302 -42.447 1.00 38.82 163 ILE J N 1
ATOM 6359 C CA . ILE D 1 163 ? -0.955 -5.126 -42.485 1.00 37.57 163 ILE J CA 1
ATOM 6360 C C . ILE D 1 163 ? 0.242 -4.373 -41.913 1.00 40.84 163 ILE J C 1
ATOM 6361 O O . ILE D 1 163 ? 1.118 -4.965 -41.270 1.00 41.06 163 ILE J O 1
ATOM 6366 N N . LYS D 1 164 ? 0.305 -3.061 -42.130 1.00 39.26 164 LYS J N 1
ATOM 6367 C CA . LYS D 1 164 ? 1.491 -2.326 -41.711 1.00 40.16 164 LYS J CA 1
ATOM 6368 C C . LYS D 1 164 ? 1.641 -2.337 -40.187 1.00 45.35 164 LYS J C 1
ATOM 6369 O O . LYS D 1 164 ? 2.751 -2.506 -39.661 1.00 40.27 164 LYS J O 1
ATOM 6371 N N . ALA D 1 165 ? 0.530 -2.204 -39.460 1.00 43.51 165 ALA J N 1
ATOM 6372 C CA . ALA D 1 165 ? 0.606 -2.208 -38.003 1.00 38.40 165 ALA J CA 1
ATOM 6373 C C . ALA D 1 165 ? 1.232 -3.493 -37.476 1.00 39.35 165 ALA J C 1
ATOM 6374 O O . ALA D 1 165 ? 2.096 -3.451 -36.592 1.00 43.46 165 ALA J O 1
ATOM 6376 N N . ALA D 1 166 ? 0.819 -4.647 -38.009 1.00 37.42 166 ALA J N 1
ATOM 6377 C CA . ALA D 1 166 ? 1.426 -5.907 -37.588 1.00 39.17 166 ALA J CA 1
ATOM 6378 C C . ALA D 1 166 ? 2.907 -5.958 -37.936 1.00 41.81 166 ALA J C 1
ATOM 6379 O O . ALA D 1 166 ? 3.682 -6.653 -37.263 1.00 37.97 166 ALA J O 1
ATOM 6381 N N . GLU D 1 167 ? 3.324 -5.241 -38.979 1.00 38.95 167 GLU J N 1
ATOM 6382 C CA . GLU D 1 167 ? 4.747 -5.219 -39.292 1.00 43.37 167 GLU J CA 1
ATOM 6383 C C . GLU D 1 167 ? 5.514 -4.331 -38.311 1.00 40.46 167 GLU J C 1
ATOM 6384 O O . GLU D 1 167 ? 6.640 -4.657 -37.927 1.00 37.99 167 GLU J O 1
ATOM 6390 N N . ARG D 1 168 ? 4.911 -3.221 -37.870 1.00 45.97 168 ARG J N 1
ATOM 6391 C CA . ARG D 1 168 ? 5.535 -2.405 -36.825 1.00 47.63 168 ARG J CA 1
ATOM 6392 C C . ARG D 1 168 ? 5.557 -3.140 -35.488 1.00 40.28 168 ARG J C 1
ATOM 6393 O O . ARG D 1 168 ? 6.553 -3.093 -34.763 1.00 36.67 168 ARG J O 1
ATOM 6401 N N . MET D 1 169 ? 4.474 -3.836 -35.150 1.00 39.69 169 MET J N 1
ATOM 6402 C CA . MET D 1 169 ? 4.513 -4.697 -33.976 1.00 37.95 169 MET J CA 1
ATOM 6403 C C . MET D 1 169 ? 5.586 -5.768 -34.110 1.00 35.49 169 MET J C 1
ATOM 6404 O O . MET D 1 169 ? 6.194 -6.162 -33.114 1.00 34.98 169 MET J O 1
ATOM 6409 N N . GLY D 1 170 ? 5.844 -6.243 -35.329 1.00 38.31 170 GLY J N 1
ATOM 6410 C CA . GLY D 1 170 ? 6.947 -7.166 -35.522 1.00 36.13 170 GLY J CA 1
ATOM 6411 C C . GLY D 1 170 ? 8.291 -6.524 -35.236 1.00 37.05 170 GLY J C 1
ATOM 6412 O O . GLY D 1 170 ? 9.194 -7.169 -34.701 1.00 36.45 170 GLY J O 1
ATOM 6413 N N . LYS D 1 171 ? 8.441 -5.239 -35.573 1.00 35.88 171 LYS J N 1
ATOM 6414 C CA . LYS D 1 171 ? 9.701 -4.558 -35.290 1.00 37.37 171 LYS J CA 1
ATOM 6415 C C . LYS D 1 171 ? 9.881 -4.329 -33.788 1.00 37.66 171 LYS J C 1
ATOM 6416 O O . LYS D 1 171 ? 11.006 -4.386 -33.274 1.00 35.31 171 LYS J O 1
ATOM 6418 N N . LEU D 1 172 ? 8.782 -4.084 -33.064 1.00 37.34 172 LEU J N 1
ATOM 6419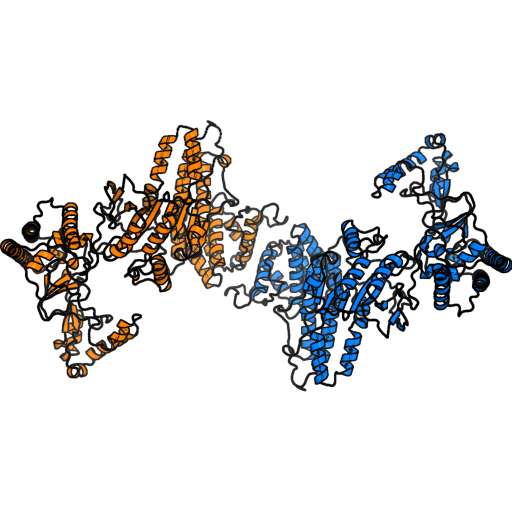 C CA . LEU D 1 172 ? 8.862 -4.014 -31.610 1.00 36.49 172 LEU J CA 1
ATOM 6420 C C . LEU D 1 172 ? 9.320 -5.340 -31.028 1.00 38.21 172 LEU J C 1
ATOM 6421 O O . LEU D 1 172 ? 10.090 -5.358 -30.064 1.00 37.78 172 LEU J O 1
ATOM 6426 N N . HIS D 1 173 ? 8.873 -6.465 -31.605 1.00 37.13 173 HIS J N 1
ATOM 6427 C CA . HIS D 1 173 ? 9.360 -7.768 -31.145 1.00 36.69 173 HIS J CA 1
ATOM 6428 C C . HIS D 1 173 ? 10.873 -7.876 -31.337 1.00 38.49 173 HIS J C 1
ATOM 6429 O O . HIS D 1 173 ? 11.622 -8.126 -30.380 1.00 32.42 173 HIS J O 1
ATOM 6436 N N . ASP D 1 174 ? 11.346 -7.634 -32.563 1.00 36.68 174 ASP J N 1
ATOM 6437 C CA . ASP D 1 174 ? 12.771 -7.769 -32.836 1.00 39.14 174 ASP J CA 1
ATOM 6438 C C . ASP D 1 174 ? 13.614 -6.744 -32.074 1.00 39.96 174 ASP J C 1
ATOM 6439 O O . ASP D 1 174 ? 14.795 -6.999 -31.807 1.00 41.72 174 ASP J O 1
ATOM 6444 N N . THR D 1 175 ? 13.044 -5.596 -31.698 1.00 37.01 175 THR J N 1
ATOM 6445 C CA . THR D 1 175 ? 13.831 -4.632 -30.929 1.00 37.38 175 THR J CA 1
ATOM 6446 C C . THR D 1 175 ? 13.956 -5.035 -29.465 1.00 36.16 175 THR J C 1
ATOM 6447 O O . THR D 1 175 ? 14.992 -4.781 -28.836 1.00 36.66 175 THR J O 1
ATOM 6451 N N . LEU D 1 176 ? 12.928 -5.661 -28.907 1.00 32.24 176 LEU J N 1
ATOM 6452 C CA . LEU D 1 176 ? 13.111 -6.320 -27.625 1.00 31.58 176 LEU J CA 1
ATOM 6453 C C . LEU D 1 176 ? 14.111 -7.459 -27.739 1.00 34.99 176 LEU J C 1
ATOM 6454 O O . LEU D 1 176 ? 14.920 -7.674 -26.829 1.00 39.82 176 LEU J O 1
ATOM 6459 N N . LYS D 1 177 ? 14.094 -8.187 -28.857 1.00 37.93 177 LYS J N 1
ATOM 6460 C CA . LYS D 1 177 ? 15.057 -9.274 -29.032 1.00 37.98 177 LYS J CA 1
ATOM 6461 C C . LYS D 1 177 ? 16.495 -8.755 -29.061 1.00 37.36 177 LYS J C 1
ATOM 6462 O O . LYS D 1 177 ? 17.372 -9.297 -28.379 1.00 36.24 177 LYS J O 1
ATOM 6468 N N . LEU D 1 178 ? 16.767 -7.721 -29.864 1.00 35.12 178 LEU J N 1
ATOM 6469 C CA . LEU D 1 178 ? 18.151 -7.289 -30.011 1.00 35.35 178 LEU J CA 1
ATOM 6470 C C . LEU D 1 178 ? 18.720 -6.769 -28.707 1.00 39.45 178 LEU J C 1
ATOM 6471 O O . LEU D 1 178 ? 19.941 -6.771 -28.522 1.00 42.13 178 LEU J O 1
ATOM 6476 N N . VAL D 1 179 ? 17.869 -6.336 -27.786 1.00 35.96 179 VAL J N 1
ATOM 6477 C CA . VAL D 1 179 ? 18.376 -5.771 -26.545 1.00 33.52 179 VAL J CA 1
ATOM 6478 C C . VAL D 1 179 ? 18.614 -6.829 -25.474 1.00 33.47 179 VAL J C 1
ATOM 6479 O O . VAL D 1 179 ? 19.273 -6.535 -24.467 1.00 36.96 179 VAL J O 1
ATOM 6483 N N . GLY D 1 180 ? 18.181 -8.071 -25.693 1.00 33.92 180 GLY J N 1
ATOM 6484 C CA . GLY D 1 180 ? 18.413 -9.135 -24.732 1.00 31.85 180 GLY J CA 1
ATOM 6485 C C . GLY D 1 180 ? 17.171 -9.889 -24.281 1.00 34.56 180 GLY J C 1
ATOM 6486 O O . GLY D 1 180 ? 17.285 -11.015 -23.784 1.00 33.51 180 GLY J O 1
ATOM 6487 N N . TYR D 1 181 ? 15.982 -9.294 -24.439 1.00 31.28 181 TYR J N 1
ATOM 6488 C CA . TYR D 1 181 ? 14.731 -9.958 -24.071 1.00 28.25 181 TYR J CA 1
ATOM 6489 C C . TYR D 1 181 ? 14.305 -10.899 -25.199 1.00 30.63 181 TYR J C 1
ATOM 6490 O O . TYR D 1 181 ? 13.856 -10.454 -26.264 1.00 26.99 181 TYR J O 1
ATOM 6499 N N . GLU D 1 182 ? 14.443 -12.203 -24.966 1.00 28.14 182 GLU J N 1
ATOM 6500 C CA . GLU D 1 182 ? 14.562 -13.158 -26.059 1.00 30.02 182 GLU J CA 1
ATOM 6501 C C . GLU D 1 182 ? 13.976 -14.492 -25.625 1.00 30.70 182 GLU J C 1
ATOM 6502 O O . GLU D 1 182 ? 13.805 -14.763 -24.434 1.00 30.24 182 GLU J O 1
ATOM 6504 N N . GLY D 1 183 ? 13.677 -15.329 -26.613 1.00 29.90 183 GLY J N 1
ATOM 6505 C CA . GLY D 1 183 ? 13.248 -16.683 -26.320 1.00 23.30 183 GLY J CA 1
ATOM 6506 C C . GLY D 1 183 ? 11.798 -16.730 -25.877 1.00 30.36 183 GLY J C 1
ATOM 6507 O O . GLY D 1 183 ? 10.974 -15.893 -26.261 1.00 32.41 183 GLY J O 1
ATOM 6508 N N . HIS D 1 184 ? 11.505 -17.726 -25.031 1.00 32.54 184 HIS J N 1
ATOM 6509 C CA . HIS D 1 184 ? 10.149 -17.964 -24.539 1.00 29.82 184 HIS J CA 1
ATOM 6510 C C . HIS D 1 184 ? 9.512 -16.706 -23.958 1.00 29.58 184 HIS J C 1
ATOM 6511 O O . HIS D 1 184 ? 8.366 -16.379 -24.281 1.00 37.97 184 HIS J O 1
ATOM 6518 N N . ALA D 1 185 ? 10.226 -15.998 -23.082 1.00 28.46 185 ALA J N 1
ATOM 6519 C CA . ALA D 1 185 ? 9.682 -14.768 -22.511 1.00 29.43 185 ALA J CA 1
ATOM 6520 C C . ALA D 1 185 ? 9.295 -13.784 -23.600 1.00 31.41 185 ALA J C 1
ATOM 6521 O O . ALA D 1 185 ? 8.216 -13.181 -23.548 1.00 33.41 185 ALA J O 1
ATOM 6523 N N . LEU D 1 186 ? 10.157 -13.611 -24.601 1.00 26.28 186 LEU J N 1
ATOM 6524 C CA . LEU D 1 186 ? 9.849 -12.642 -25.636 1.00 26.47 186 LEU J CA 1
ATOM 6525 C C . LEU D 1 186 ? 8.528 -12.978 -26.316 1.00 30.86 186 LEU J C 1
ATOM 6526 O O . LEU D 1 186 ? 7.714 -12.087 -26.586 1.00 31.63 186 LEU J O 1
ATOM 6531 N N . GLU D 1 187 ? 8.284 -14.256 -26.591 1.00 27.77 187 GLU J N 1
ATOM 6532 C CA . GLU D 1 187 ? 7.130 -14.574 -27.416 1.00 30.91 187 GLU J CA 1
ATOM 6533 C C . GLU D 1 187 ? 5.846 -14.404 -26.624 1.00 32.07 187 GLU J C 1
ATOM 6534 O O . GLU D 1 187 ? 4.854 -13.889 -27.150 1.00 36.20 187 GLU J O 1
ATOM 6540 N N . LEU D 1 188 ? 5.852 -14.809 -25.352 1.00 32.76 188 LEU J N 1
ATOM 6541 C CA . LEU D 1 188 ? 4.690 -14.619 -24.486 1.00 30.85 188 LEU J CA 1
ATOM 6542 C C . LEU D 1 188 ? 4.516 -13.162 -24.081 1.00 29.84 188 LEU J C 1
ATOM 6543 O O . LEU D 1 188 ? 3.390 -12.702 -23.884 1.00 32.82 188 LEU J O 1
ATOM 6548 N N . TYR D 1 189 ? 5.603 -12.417 -23.955 1.00 30.58 189 TYR J N 1
ATOM 6549 C CA . TYR D 1 189 ? 5.465 -11.003 -23.643 1.00 32.08 189 TYR J CA 1
ATOM 6550 C C . TYR D 1 189 ? 4.744 -10.287 -24.773 1.00 27.65 189 TYR J C 1
ATOM 6551 O O . TYR D 1 189 ? 3.798 -9.526 -24.548 1.00 26.44 189 TYR J O 1
ATOM 6560 N N . LEU D 1 190 ? 5.163 -10.554 -26.005 1.00 33.33 190 LEU J N 1
ATOM 6561 C CA . LEU D 1 190 ? 4.588 -9.871 -27.157 1.00 31.81 190 LEU J CA 1
ATOM 6562 C C . LEU D 1 190 ? 3.129 -10.228 -27.333 1.00 30.75 190 LEU J C 1
ATOM 6563 O O . LEU D 1 190 ? 2.301 -9.373 -27.664 1.00 32.80 190 LEU J O 1
ATOM 6568 N N . VAL D 1 191 ? 2.797 -11.490 -27.109 1.00 30.90 191 VAL J N 1
ATOM 6569 C CA . VAL D 1 191 ? 1.442 -11.942 -27.343 1.00 28.36 191 VAL J CA 1
ATOM 6570 C C . VAL D 1 191 ? 0.512 -11.443 -26.234 1.00 32.17 191 VAL J C 1
ATOM 6571 O O . VAL D 1 191 ? -0.683 -11.215 -26.470 1.00 29.12 191 VAL J O 1
ATOM 6575 N N . ARG D 1 192 ? 1.052 -11.215 -25.024 1.00 29.62 192 ARG J N 1
ATOM 6576 C CA . ARG D 1 192 ? 0.284 -10.570 -23.960 1.00 28.88 192 ARG J CA 1
ATOM 6577 C C . ARG D 1 192 ? -0.027 -9.114 -24.299 1.00 31.49 192 ARG J C 1
ATOM 6578 O O . ARG D 1 192 ? -1.155 -8.647 -24.087 1.00 32.29 192 ARG J O 1
ATOM 6586 N N . LEU D 1 193 ? 0.964 -8.373 -24.806 1.00 30.78 193 LEU J N 1
ATOM 6587 C CA . LEU D 1 193 ? 0.697 -7.015 -25.271 1.00 29.90 193 LEU J CA 1
ATOM 6588 C C . LEU D 1 193 ? -0.369 -7.007 -26.348 1.00 31.80 193 LEU J C 1
ATOM 6589 O O . LEU D 1 193 ? -1.178 -6.075 -26.418 1.00 34.70 193 LEU J O 1
ATOM 6594 N N . LEU D 1 194 ? -0.361 -8.018 -27.220 1.00 29.51 194 LEU J N 1
ATOM 6595 C CA . LEU D 1 194 ? -1.366 -8.086 -28.268 1.00 29.77 194 LEU J CA 1
ATOM 6596 C C . LEU D 1 194 ? -2.758 -8.135 -27.664 1.00 32.52 194 LEU J C 1
ATOM 6597 O O . LEU D 1 194 ? -3.623 -7.308 -27.988 1.00 30.83 194 LEU J O 1
ATOM 6602 N N . PHE D 1 195 ? -2.983 -9.085 -26.754 1.00 30.97 195 PHE J N 1
ATOM 6603 C CA . PHE D 1 195 ? -4.278 -9.166 -26.087 1.00 33.32 195 PHE J CA 1
ATOM 6604 C C . PHE D 1 195 ? -4.676 -7.815 -25.486 1.00 33.38 195 PHE J C 1
ATOM 6605 O O . PHE D 1 195 ? -5.823 -7.378 -25.628 1.00 31.49 195 PHE J O 1
ATOM 6613 N N . CYS D 1 196 ? -3.726 -7.116 -24.860 1.00 33.52 196 CYS J N 1
ATOM 6614 C CA . CYS D 1 196 ? -4.033 -5.825 -24.249 1.00 35.97 196 CYS J CA 1
ATOM 6615 C C . CYS D 1 196 ? -4.501 -4.816 -25.287 1.00 30.78 196 CYS J C 1
ATOM 6616 O O . CYS D 1 196 ? -5.484 -4.104 -25.068 1.00 33.84 196 CYS J O 1
ATOM 6619 N N . LEU D 1 197 ? -3.791 -4.715 -26.412 1.00 29.67 197 LEU J N 1
ATOM 6620 C CA . LEU D 1 197 ? -4.208 -3.788 -27.459 1.00 32.09 197 LEU J CA 1
ATOM 6621 C C . LEU D 1 197 ? -5.614 -4.115 -27.932 1.00 34.94 197 LEU J C 1
ATOM 6622 O O . LEU D 1 197 ? -6.441 -3.217 -28.132 1.00 38.27 197 LEU J O 1
ATOM 6627 N N . PHE D 1 198 ? -5.916 -5.402 -28.078 1.00 32.64 198 PHE J N 1
ATOM 6628 C CA . PHE D 1 198 ? -7.246 -5.792 -28.512 1.00 36.10 198 PHE J CA 1
ATOM 6629 C C . PHE D 1 198 ? -8.273 -5.495 -27.421 1.00 38.00 198 PHE J C 1
ATOM 6630 O O . PHE D 1 198 ? -9.369 -4.987 -27.708 1.00 34.14 198 PHE J O 1
ATOM 6638 N N . ALA D 1 199 ? -7.912 -5.760 -26.159 1.00 32.84 199 ALA J N 1
ATOM 6639 C CA . ALA D 1 199 ? -8.873 -5.657 -25.063 1.00 33.82 199 ALA J CA 1
ATOM 6640 C C . ALA D 1 199 ? -9.288 -4.214 -24.789 1.00 34.16 199 ALA J C 1
ATOM 6641 O O . ALA D 1 199 ? -10.439 -3.968 -24.425 1.00 35.07 199 ALA J O 1
ATOM 6643 N N . GLU D 1 200 ? -8.381 -3.249 -24.952 1.00 37.36 200 GLU J N 1
ATOM 6644 C CA . GLU D 1 200 ? -8.758 -1.862 -24.697 1.00 37.46 200 GLU J CA 1
ATOM 6645 C C . GLU D 1 200 ? -9.671 -1.300 -25.772 1.00 33.75 200 GLU J C 1
ATOM 6646 O O . GLU D 1 200 ? -10.375 -0.318 -25.516 1.00 34.92 200 GLU J O 1
ATOM 6652 N N . ASP D 1 201 ? -9.660 -1.883 -26.965 1.00 35.54 201 ASP J N 1
ATOM 6653 C CA . ASP D 1 201 ? -10.505 -1.432 -28.056 1.00 36.00 201 ASP J CA 1
ATOM 6654 C C . ASP D 1 201 ? -11.829 -2.176 -28.104 1.00 37.43 201 ASP J C 1
ATOM 6655 O O . ASP D 1 201 ? -12.710 -1.815 -28.894 1.00 32.79 201 ASP J O 1
ATOM 6660 N N . THR D 1 202 ? -11.972 -3.207 -27.295 1.00 33.74 202 THR J N 1
ATOM 6661 C CA . THR D 1 202 ? -13.232 -3.879 -27.096 1.00 34.74 202 THR J CA 1
ATOM 6662 C C . THR D 1 202 ? -13.737 -3.561 -25.691 1.00 45.41 202 THR J C 1
ATOM 6663 O O . THR D 1 202 ? -13.201 -2.694 -24.964 1.00 38.97 202 THR J O 1
ATOM 6667 N N . THR D 1 203 ? -14.774 -4.262 -25.284 1.00 41.81 203 THR J N 1
ATOM 6668 C CA . THR D 1 203 ? -15.278 -4.024 -23.950 1.00 40.09 203 THR J CA 1
ATOM 6669 C C . THR D 1 203 ? -14.546 -4.847 -22.889 1.00 34.43 203 THR J C 1
ATOM 6670 O O . THR D 1 203 ? -15.030 -4.944 -21.763 1.00 39.18 203 THR J O 1
ATOM 6674 N N . ILE D 1 204 ? -13.400 -5.449 -23.210 1.00 29.99 204 ILE J N 1
ATOM 6675 C CA . ILE D 1 204 ? -12.715 -6.255 -22.204 1.00 34.97 204 ILE J CA 1
ATOM 6676 C C . ILE D 1 204 ? -12.098 -5.354 -21.137 1.00 34.50 204 ILE J C 1
ATOM 6677 O O . ILE D 1 204 ? -12.211 -5.622 -19.940 1.00 33.32 204 ILE J O 1
ATOM 6682 N N . PHE D 1 205 ? -11.402 -4.305 -21.564 1.00 33.47 205 PHE J N 1
ATOM 6683 C CA . PHE D 1 205 ? -11.048 -3.153 -20.751 1.00 33.19 205 PHE J CA 1
ATOM 6684 C C . PHE D 1 205 ? -11.979 -2.003 -21.119 1.00 37.54 205 PHE J C 1
ATOM 6685 O O . PHE D 1 205 ? -12.506 -1.944 -22.236 1.00 40.16 205 PHE J O 1
ATOM 6693 N N . GLU D 1 206 ? -12.146 -1.065 -20.180 1.00 41.31 206 GLU J N 1
ATOM 6694 C CA . GLU D 1 206 ? -12.717 0.238 -20.512 1.00 35.39 206 GLU J CA 1
ATOM 6695 C C . GLU D 1 206 ? -11.958 0.840 -21.685 1.00 33.75 206 GLU J C 1
ATOM 6696 O O . GLU D 1 206 ? -10.757 0.601 -21.853 1.00 33.93 206 GLU J O 1
ATOM 6702 N N . LYS D 1 207 ? -12.657 1.642 -22.489 1.00 28.39 207 LYS J N 1
ATOM 6703 C CA . LYS D 1 207 ? -12.087 2.160 -23.733 1.00 34.78 207 LYS J CA 1
ATOM 6704 C C . LYS D 1 207 ? -10.710 2.801 -23.510 1.00 40.52 207 LYS J C 1
ATOM 6705 O O . LYS D 1 207 ? -10.571 3.786 -22.772 1.00 37.63 207 LYS J O 1
ATOM 6707 N N . SER D 1 208 ? -9.684 2.206 -24.126 1.00 35.37 208 SER J N 1
ATOM 6708 C CA . SER D 1 208 ? -8.328 2.754 -24.128 1.00 34.97 208 SER J CA 1
ATOM 6709 C C . SER D 1 208 ? -7.719 2.809 -22.730 1.00 36.43 208 SER J C 1
ATOM 6710 O O . SER D 1 208 ? -6.860 3.647 -22.469 1.00 34.43 208 SER J O 1
ATOM 6713 N N . LEU D 1 209 ? -8.140 1.910 -21.830 1.00 35.32 209 LEU J N 1
ATOM 6714 C CA . LEU D 1 209 ? -7.591 1.885 -20.473 1.00 30.30 209 LEU J CA 1
ATOM 6715 C C . LEU D 1 209 ? -6.108 1.531 -20.454 1.00 39.89 209 LEU J C 1
ATOM 6716 O O . LEU D 1 209 ? -5.385 1.883 -19.507 1.00 35.52 209 LEU J O 1
ATOM 6721 N N . PHE D 1 210 ? -5.637 0.809 -21.467 1.00 43.10 210 PHE J N 1
ATOM 6722 C CA . PHE D 1 210 ? -4.231 0.436 -21.496 1.00 35.71 210 PHE J CA 1
ATOM 6723 C C . PHE D 1 210 ? -3.400 1.603 -22.017 1.00 39.20 210 PHE J C 1
ATOM 6724 O O . PHE D 1 210 ? -2.399 1.989 -21.403 1.00 41.59 210 PHE J O 1
ATOM 6732 N N . GLN D 1 211 ? -3.850 2.224 -23.108 1.00 36.65 211 GLN J N 1
ATOM 6733 C CA . GLN D 1 211 ? -3.180 3.411 -23.633 1.00 36.36 211 GLN J CA 1
ATOM 6734 C C . GLN D 1 211 ? -3.145 4.546 -22.609 1.00 37.28 211 GLN J C 1
ATOM 6735 O O . GLN D 1 211 ? -2.105 5.186 -22.421 1.00 41.48 211 GLN J O 1
ATOM 6741 N N . GLU D 1 212 ? -4.273 4.823 -21.947 1.00 36.96 212 GLU J N 1
ATOM 6742 C CA . GLU D 1 212 ? -4.320 5.921 -20.988 1.00 34.10 212 GLU J CA 1
ATOM 6743 C C . GLU D 1 212 ? -3.423 5.654 -19.787 1.00 39.38 212 GLU J C 1
ATOM 6744 O O . GLU D 1 212 ? -2.847 6.589 -19.224 1.00 39.30 212 GLU J O 1
ATOM 6746 N N . TYR D 1 213 ? -3.272 4.393 -19.386 1.00 37.67 213 TYR J N 1
ATOM 6747 C CA . TYR D 1 213 ? -2.371 4.107 -18.281 1.00 32.36 213 TYR J CA 1
ATOM 6748 C C . TYR D 1 213 ? -0.937 4.423 -18.672 1.00 39.26 213 TYR J C 1
ATOM 6749 O O . TYR D 1 213 ? -0.227 5.128 -17.948 1.00 43.47 213 TYR J O 1
ATOM 6758 N N . ILE D 1 214 ? -0.502 3.925 -19.831 1.00 40.52 214 ILE J N 1
ATOM 6759 C CA . ILE D 1 214 ? 0.853 4.191 -20.301 1.00 39.09 214 ILE J CA 1
ATOM 6760 C C . ILE D 1 214 ? 1.100 5.687 -20.398 1.00 41.00 214 ILE J C 1
ATOM 6761 O O . ILE D 1 214 ? 2.162 6.181 -20.006 1.00 47.21 214 ILE J O 1
ATOM 6766 N N . GLU D 1 215 ? 0.123 6.437 -20.907 1.00 42.19 215 GLU J N 1
ATOM 6767 C CA . GLU D 1 215 ? 0.356 7.857 -21.150 1.00 41.25 215 GLU J CA 1
ATOM 6768 C C . GLU D 1 215 ? 0.398 8.657 -19.855 1.00 46.12 215 GLU J C 1
ATOM 6769 O O . GLU D 1 215 ? 1.044 9.713 -19.805 1.00 47.77 215 GLU J O 1
ATOM 6775 N N . THR D 1 216 ? -0.257 8.168 -18.799 1.00 41.59 216 THR J N 1
ATOM 6776 C CA . THR D 1 216 ? -0.394 8.919 -17.556 1.00 43.75 216 THR J CA 1
ATOM 6777 C C . THR D 1 216 ? 0.560 8.461 -16.456 1.00 44.31 216 THR J C 1
ATOM 6778 O O . THR D 1 216 ? 1.158 9.301 -15.777 1.00 42.32 216 THR J O 1
ATOM 6782 N N . LYS D 1 217 ? 0.733 7.159 -16.252 1.00 40.76 217 LYS J N 1
ATOM 6783 C CA . LYS D 1 217 ? 1.500 6.680 -15.111 1.00 39.18 217 LYS J CA 1
ATOM 6784 C C . LYS D 1 217 ? 2.942 6.340 -15.464 1.00 44.07 217 LYS J C 1
ATOM 6785 O O . LYS D 1 217 ? 3.687 5.866 -14.601 1.00 45.07 217 LYS J O 1
ATOM 6791 N N . THR D 1 218 ? 3.367 6.619 -16.685 1.00 39.63 218 THR J N 1
ATOM 6792 C CA . THR D 1 218 ? 4.605 6.077 -17.207 1.00 38.78 218 THR J CA 1
ATOM 6793 C C . THR D 1 218 ? 5.413 7.178 -17.871 1.00 42.88 218 THR J C 1
ATOM 6794 O O . THR D 1 218 ? 4.875 7.985 -18.636 1.00 46.07 218 THR J O 1
ATOM 6798 N N . LEU D 1 219 ? 6.713 7.192 -17.575 1.00 41.64 219 LEU J N 1
ATOM 6799 C CA . LEU D 1 219 ? 7.579 8.296 -17.952 1.00 36.86 219 LEU J CA 1
ATOM 6800 C C . LEU D 1 219 ? 7.857 8.319 -19.448 1.00 41.72 219 LEU J C 1
ATOM 6801 O O . LEU D 1 219 ? 8.025 7.280 -20.096 1.00 40.80 219 LEU J O 1
ATOM 6806 N N . GLU D 1 220 ? 7.962 9.539 -19.977 1.00 46.77 220 GLU J N 1
ATOM 6807 C CA . GLU D 1 220 ? 8.167 9.741 -21.405 1.00 45.07 220 GLU J CA 1
ATOM 6808 C C . GLU D 1 220 ? 9.435 9.071 -21.909 1.00 46.98 220 GLU J C 1
ATOM 6809 O O . GLU D 1 220 ? 9.475 8.615 -23.057 1.00 53.76 220 GLU J O 1
ATOM 6815 N N . ASP D 1 221 ? 10.488 9.019 -21.101 1.00 45.22 221 ASP J N 1
ATOM 6816 C CA . ASP D 1 221 ? 11.716 8.418 -21.608 1.00 45.16 221 ASP J CA 1
ATOM 6817 C C . ASP D 1 221 ? 11.656 6.895 -21.641 1.00 41.86 221 ASP J C 1
ATOM 6818 O O . ASP D 1 221 ? 12.586 6.258 -22.143 1.00 41.79 221 ASP J O 1
ATOM 6823 N N . GLY D 1 222 ? 10.592 6.298 -21.115 1.00 43.33 222 GLY J N 1
ATOM 6824 C CA . GLY D 1 222 ? 10.423 4.867 -21.175 1.00 40.46 222 GLY J CA 1
ATOM 6825 C C . GLY D 1 222 ? 11.190 4.073 -20.145 1.00 38.96 222 GLY J C 1
ATOM 6826 O O . GLY D 1 222 ? 11.131 2.837 -20.184 1.00 43.35 222 GLY J O 1
ATOM 6827 N N . SER D 1 223 ? 11.880 4.732 -19.205 1.00 39.61 223 SER J N 1
ATOM 6828 C CA . SER D 1 223 ? 12.740 4.020 -18.261 1.00 38.35 223 SER J CA 1
ATOM 6829 C C . SER D 1 223 ? 11.958 3.111 -17.313 1.00 37.68 223 SER J C 1
ATOM 6830 O O . SER D 1 223 ? 12.464 2.054 -16.918 1.00 39.51 223 SER J O 1
ATOM 6833 N N . ASP D 1 224 ? 10.732 3.476 -16.944 1.00 35.79 224 ASP J N 1
ATOM 6834 C CA . ASP D 1 224 ? 9.985 2.697 -15.964 1.00 39.09 224 ASP J CA 1
ATOM 6835 C C . ASP D 1 224 ? 8.838 1.872 -16.562 1.00 35.54 224 ASP J C 1
ATOM 6836 O O . ASP D 1 224 ? 8.113 1.200 -15.812 1.00 34.93 224 ASP J O 1
ATOM 6841 N N . LEU D 1 225 ? 8.677 1.861 -17.885 1.00 32.14 225 LEU J N 1
ATOM 6842 C CA . LEU D 1 225 ? 7.499 1.231 -18.470 1.00 30.92 225 LEU J CA 1
ATOM 6843 C C . LEU D 1 225 ? 7.458 -0.269 -18.205 1.00 31.95 225 LEU J C 1
ATOM 6844 O O . LEU D 1 225 ? 6.391 -0.832 -17.930 1.00 37.79 225 LEU J O 1
ATOM 6849 N N . ALA D 1 226 ? 8.590 -0.949 -18.301 1.00 31.89 226 ALA J N 1
ATOM 6850 C CA . ALA D 1 226 ? 8.521 -2.379 -18.053 1.00 29.27 226 ALA J CA 1
ATOM 6851 C C . ALA D 1 226 ? 8.179 -2.664 -16.602 1.00 32.56 226 ALA J C 1
ATOM 6852 O O . ALA D 1 226 ? 7.560 -3.691 -16.309 1.00 34.93 226 ALA J O 1
ATOM 6854 N N . HIS D 1 227 ? 8.571 -1.780 -15.677 1.00 33.42 227 HIS J N 1
ATOM 6855 C CA . HIS D 1 227 ? 8.189 -1.992 -14.287 1.00 32.95 227 HIS J CA 1
ATOM 6856 C C . HIS D 1 227 ? 6.679 -2.054 -14.174 1.00 34.62 227 HIS J C 1
ATOM 6857 O O . HIS D 1 227 ? 6.119 -3.004 -13.614 1.00 32.41 227 HIS J O 1
ATOM 6864 N N . HIS D 1 228 ? 6.006 -1.049 -14.733 1.00 34.24 228 HIS J N 1
ATOM 6865 C CA . HIS D 1 228 ? 4.552 -1.002 -14.696 1.00 35.39 228 HIS J CA 1
ATOM 6866 C C . HIS D 1 228 ? 3.937 -2.169 -15.444 1.00 37.22 228 HIS J C 1
ATOM 6867 O O . HIS D 1 228 ? 2.962 -2.765 -14.964 1.00 37.03 228 HIS J O 1
ATOM 6874 N N . ILE D 1 229 ? 4.481 -2.519 -16.617 1.00 34.67 229 ILE J N 1
ATOM 6875 C CA . ILE D 1 229 ? 3.843 -3.580 -17.392 1.00 37.08 229 ILE J CA 1
ATOM 6876 C C . ILE D 1 229 ? 3.948 -4.899 -16.647 1.00 34.06 229 ILE J C 1
ATOM 6877 O O . ILE D 1 229 ? 3.004 -5.695 -16.616 1.00 35.02 229 ILE J O 1
ATOM 6882 N N . ASN D 1 230 ? 5.065 -5.117 -15.973 1.00 35.17 230 ASN J N 1
ATOM 6883 C CA . ASN D 1 230 ? 5.213 -6.341 -15.202 1.00 38.27 230 ASN J CA 1
ATOM 6884 C C . ASN D 1 230 ? 4.142 -6.450 -14.113 1.00 33.26 230 ASN J C 1
ATOM 6885 O O . ASN D 1 230 ? 3.660 -7.551 -13.812 1.00 30.31 230 ASN J O 1
ATOM 6890 N N . THR D 1 231 ? 3.757 -5.322 -13.511 1.00 30.77 231 THR J N 1
ATOM 6891 C CA . THR D 1 231 ? 2.752 -5.375 -12.457 1.00 30.58 231 THR J CA 1
ATOM 6892 C C . THR D 1 231 ? 1.375 -5.543 -13.058 1.00 31.40 231 THR J C 1
ATOM 6893 O O . THR D 1 231 ? 0.567 -6.336 -12.564 1.00 30.81 231 THR J O 1
ATOM 6897 N N . LEU D 1 232 ? 1.114 -4.817 -14.142 1.00 32.95 232 LEU J N 1
ATOM 6898 C CA . LEU D 1 232 ? -0.120 -5.001 -14.888 1.00 28.92 232 LEU J CA 1
ATOM 6899 C C . LEU D 1 232 ? -0.352 -6.468 -15.240 1.00 28.77 232 LEU J C 1
ATOM 6900 O O . LEU D 1 232 ? -1.495 -6.939 -15.209 1.00 34.92 232 LEU J O 1
ATOM 6905 N N . PHE D 1 233 ? 0.710 -7.218 -15.557 1.00 28.57 233 PHE J N 1
ATOM 6906 C CA . PHE D 1 233 ? 0.527 -8.640 -15.854 1.00 27.82 233 PHE J CA 1
ATOM 6907 C C . PHE D 1 233 ? 0.074 -9.388 -14.616 1.00 27.85 233 PHE J C 1
ATOM 6908 O O . PHE D 1 233 ? -0.891 -10.160 -14.652 1.00 31.75 233 PHE J O 1
ATOM 6916 N N . TYR D 1 234 ? 0.755 -9.161 -13.504 1.00 25.29 234 TYR J N 1
ATOM 6917 C CA . TYR D 1 234 ? 0.360 -9.807 -12.264 1.00 26.23 234 TYR J CA 1
ATOM 6918 C C . TYR D 1 234 ? -1.091 -9.480 -11.892 1.00 28.97 234 TYR J C 1
ATOM 6919 O O . TYR D 1 234 ? -1.796 -10.321 -11.316 1.00 25.71 234 TYR J O 1
ATOM 6928 N N . VAL D 1 235 ? -1.550 -8.258 -12.179 1.00 25.02 235 VAL J N 1
ATOM 6929 C CA . VAL D 1 235 ? -2.915 -7.909 -11.809 1.00 28.13 235 VAL J CA 1
ATOM 6930 C C . VAL D 1 235 ? -3.914 -8.663 -12.681 1.00 29.69 235 VAL J C 1
ATOM 6931 O O . VAL D 1 235 ? -4.905 -9.200 -12.177 1.00 27.02 235 VAL J O 1
ATOM 6935 N N . LEU D 1 236 ? -3.652 -8.747 -13.995 1.00 27.74 236 LEU J N 1
ATOM 6936 C CA . LEU D 1 236 ? -4.497 -9.525 -14.899 1.00 26.28 236 LEU J CA 1
ATOM 6937 C C . LEU D 1 236 ? -4.551 -11.011 -14.551 1.00 30.18 236 LEU J C 1
ATOM 6938 O O . LEU D 1 236 ? -5.386 -11.732 -15.121 1.00 27.69 236 LEU J O 1
ATOM 6943 N N . ASN D 1 237 ? -3.687 -11.503 -13.662 1.00 24.62 237 ASN J N 1
ATOM 6944 C CA . ASN D 1 237 ? -3.793 -12.888 -13.226 1.00 23.74 237 ASN J CA 1
ATOM 6945 C C . ASN D 1 237 ? -4.286 -12.991 -11.801 1.00 24.90 237 ASN J C 1
ATOM 6946 O O . ASN D 1 237 ? -4.331 -14.104 -11.257 1.00 23.12 237 ASN J O 1
ATOM 6951 N N . THR D 1 238 ? -4.665 -11.858 -11.194 1.00 21.81 238 THR J N 1
ATOM 6952 C CA . THR D 1 238 ? -5.079 -11.776 -9.798 1.00 24.10 238 THR J CA 1
ATOM 6953 C C . THR D 1 238 ? -6.569 -11.460 -9.686 1.00 28.24 238 THR J C 1
ATOM 6954 O O . THR D 1 238 ? -7.008 -10.371 -10.104 1.00 28.19 238 THR J O 1
ATOM 6958 N N . PRO D 1 239 ? -7.378 -12.366 -9.133 1.00 24.63 239 PRO J N 1
ATOM 6959 C CA . PRO D 1 239 ? -8.808 -12.073 -8.949 1.00 26.64 239 PRO J CA 1
ATOM 6960 C C . PRO D 1 239 ? -9.014 -10.858 -8.052 1.00 31.11 239 PRO J C 1
ATOM 6961 O O . PRO D 1 239 ? -8.088 -10.385 -7.394 1.00 31.75 239 PRO J O 1
ATOM 6965 N N . GLU D 1 240 ? -10.248 -10.328 -8.037 1.00 32.31 240 GLU J N 1
ATOM 6966 C CA . GLU D 1 240 ? -10.473 -9.086 -7.297 1.00 31.28 240 GLU J CA 1
ATOM 6967 C C . GLU D 1 240 ? -10.336 -9.313 -5.799 1.00 33.59 240 GLU J C 1
ATOM 6968 O O . GLU D 1 240 ? -9.796 -8.461 -5.083 1.00 34.71 240 GLU J O 1
ATOM 6970 N N . GLN D 1 241 ? -10.764 -10.484 -5.320 1.00 37.52 241 GLN J N 1
ATOM 6971 C CA . GLN D 1 241 ? -10.718 -10.817 -3.899 1.00 37.20 241 GLN J CA 1
ATOM 6972 C C . GLN D 1 241 ? -9.305 -11.052 -3.373 1.00 37.25 241 GLN J C 1
ATOM 6973 O O . GLN D 1 241 ? -9.130 -11.153 -2.154 1.00 43.17 241 GLN J O 1
ATOM 6975 N N . LYS D 1 242 ? -8.300 -11.140 -4.242 1.00 37.79 242 LYS J N 1
ATOM 6976 C CA . LYS D 1 242 ? -6.927 -11.397 -3.819 1.00 33.54 242 LYS J CA 1
ATOM 6977 C C . LYS D 1 242 ? -5.981 -10.250 -4.130 1.00 32.38 242 LYS J C 1
ATOM 6978 O O . LYS D 1 242 ? -4.777 -10.381 -3.886 1.00 46.29 242 LYS J O 1
ATOM 6984 N N . ARG D 1 243 ? -6.478 -9.148 -4.681 1.00 30.68 243 ARG J N 1
ATOM 6985 C CA . ARG D 1 243 ? -5.672 -7.949 -4.817 1.00 24.18 243 ARG J CA 1
ATOM 6986 C C . ARG D 1 243 ? -5.484 -7.272 -3.468 1.00 32.60 243 ARG J C 1
ATOM 6987 O O . ARG D 1 243 ? -6.303 -7.406 -2.556 1.00 33.72 243 ARG J O 1
ATOM 6995 N N . LEU D 1 244 ? -4.372 -6.554 -3.340 1.00 33.64 244 LEU J N 1
ATOM 6996 C CA . LEU D 1 244 ? -4.162 -5.733 -2.163 1.00 34.55 244 LEU J CA 1
ATOM 6997 C C . LEU D 1 244 ? -5.307 -4.735 -2.004 1.00 38.08 244 LEU J C 1
ATOM 6998 O O . LEU D 1 244 ? -5.886 -4.252 -2.987 1.00 32.61 244 LEU J O 1
ATOM 7003 N N . LYS D 1 245 ? -5.634 -4.424 -0.745 1.00 34.47 245 LYS J N 1
ATOM 7004 C CA . LYS D 1 245 ? -6.700 -3.462 -0.494 1.00 33.75 245 LYS J CA 1
ATOM 7005 C C . LYS D 1 245 ? -6.304 -2.030 -0.850 1.00 30.72 245 LYS J C 1
ATOM 7006 O O . LYS D 1 245 ? -7.180 -1.170 -0.950 1.00 35.44 245 LYS J O 1
ATOM 7008 N N . ASN D 1 246 ? -5.025 -1.743 -1.067 1.00 34.16 246 ASN J N 1
ATOM 7009 C CA . ASN D 1 246 ? -4.598 -0.387 -1.388 1.00 35.27 246 ASN J CA 1
ATOM 7010 C C . ASN D 1 246 ? -4.029 -0.284 -2.796 1.00 35.62 246 ASN J C 1
ATOM 7011 O O . ASN D 1 246 ? -3.286 0.657 -3.099 1.00 38.81 246 ASN J O 1
ATOM 7016 N N . LEU D 1 247 ? -4.355 -1.249 -3.650 1.00 34.15 247 LEU J N 1
ATOM 7017 C CA . LEU D 1 247 ? -3.843 -1.267 -5.009 1.00 36.06 247 LEU J CA 1
ATOM 7018 C C . LEU D 1 247 ? -4.243 0.003 -5.740 1.00 39.06 247 LEU J C 1
ATOM 7019 O O . LEU D 1 247 ? -5.429 0.330 -5.812 1.00 45.58 247 LEU J O 1
ATOM 7024 N N . ASP D 1 248 ? -3.244 0.717 -6.271 1.00 38.97 248 ASP J N 1
ATOM 7025 C CA . ASP D 1 248 ? -3.433 1.862 -7.159 1.00 41.88 248 ASP J CA 1
ATOM 7026 C C . ASP D 1 248 ? -4.730 1.759 -7.950 1.00 45.51 248 ASP J C 1
ATOM 7027 O O . ASP D 1 248 ? -5.035 0.709 -8.529 1.00 39.15 248 ASP J O 1
ATOM 7032 N N . GLU D 1 249 ? -5.479 2.866 -7.978 1.00 48.90 249 GLU J N 1
ATOM 7033 C CA . GLU D 1 249 ? -6.795 2.890 -8.604 1.00 47.57 249 GLU J CA 1
ATOM 7034 C C . GLU D 1 249 ? -6.716 2.615 -10.097 1.00 51.92 249 GLU J C 1
ATOM 7035 O O . GLU D 1 249 ? -7.548 1.879 -10.643 1.00 47.89 249 GLU J O 1
ATOM 7041 N N . HIS D 1 250 ? -5.725 3.196 -10.778 1.00 57.78 250 HIS J N 1
ATOM 7042 C CA . HIS D 1 250 ? -5.654 3.041 -12.228 1.00 53.72 250 HIS J CA 1
ATOM 7043 C C . HIS D 1 250 ? -5.322 1.598 -12.615 1.00 45.00 250 HIS J C 1
ATOM 7044 O O . HIS D 1 250 ? -5.826 1.108 -13.629 1.00 43.04 250 HIS J O 1
ATOM 7051 N N . LEU D 1 251 ? -4.507 0.891 -11.818 1.00 44.07 251 LEU J N 1
ATOM 7052 C CA . LEU D 1 251 ? -4.260 -0.526 -12.099 1.00 40.39 251 LEU J CA 1
ATOM 7053 C C . LEU D 1 251 ? -5.435 -1.411 -11.693 1.00 42.60 251 LEU J C 1
ATOM 7054 O O . LEU D 1 251 ? -5.698 -2.422 -12.358 1.00 37.16 251 LEU J O 1
ATOM 7059 N N . ALA D 1 252 ? -6.143 -1.053 -10.612 1.00 45.48 252 ALA J N 1
ATOM 7060 C CA . ALA D 1 252 ? -7.237 -1.880 -10.110 1.00 39.04 252 ALA J CA 1
ATOM 7061 C C . ALA D 1 252 ? -8.401 -1.946 -11.092 1.00 37.57 252 ALA J C 1
ATOM 7062 O O . ALA D 1 252 ? -9.176 -2.903 -11.066 1.00 34.78 252 ALA J O 1
ATOM 7064 N N . ALA D 1 253 ? -8.549 -0.936 -11.943 1.00 36.41 253 ALA J N 1
ATOM 7065 C CA . ALA D 1 253 ? -9.649 -0.904 -12.891 1.00 31.59 253 ALA J CA 1
ATOM 7066 C C . ALA D 1 253 ? -9.545 -2.003 -13.953 1.00 39.58 253 ALA J C 1
ATOM 7067 O O . ALA D 1 253 ? -10.553 -2.346 -14.582 1.00 36.22 253 ALA J O 1
ATOM 7069 N N . PHE D 1 254 ? -8.362 -2.562 -14.165 1.00 38.08 254 PHE J N 1
ATOM 7070 C CA . PHE D 1 254 ? -8.157 -3.666 -15.094 1.00 32.60 254 PHE J CA 1
ATOM 7071 C C . PHE D 1 254 ? -8.742 -4.963 -14.521 1.00 35.62 254 PHE J C 1
ATOM 7072 O O . PHE D 1 254 ? -8.529 -5.268 -13.338 1.00 31.94 254 PHE J O 1
ATOM 7080 N N . PRO D 1 255 ? -9.454 -5.782 -15.362 1.00 30.06 255 PRO J N 1
ATOM 7081 C CA . PRO D 1 255 ? -10.169 -6.962 -14.839 1.00 28.53 255 PRO J CA 1
ATOM 7082 C C . PRO D 1 255 ? -9.326 -8.219 -14.697 1.00 26.88 255 PRO J C 1
ATOM 7083 O O . PRO D 1 255 ? -8.170 -8.249 -15.116 1.00 31.36 255 PRO J O 1
ATOM 7087 N N . TYR D 1 256 ? -9.903 -9.271 -14.117 1.00 27.26 256 TYR J N 1
ATOM 7088 C CA . TYR D 1 256 ? -9.238 -10.571 -13.998 1.00 24.54 256 TYR J CA 1
ATOM 7089 C C . TYR D 1 256 ? -9.329 -11.350 -15.319 1.00 29.70 256 TYR J C 1
ATOM 7090 O O . TYR D 1 256 ? -10.432 -11.657 -15.789 1.00 27.88 256 TYR J O 1
ATOM 7099 N N . ILE D 1 257 ? -8.176 -11.690 -15.916 1.00 31.82 257 ILE J N 1
ATOM 7100 C CA . ILE D 1 257 ? -8.122 -12.387 -17.200 1.00 25.17 257 ILE J CA 1
ATOM 7101 C C . ILE D 1 257 ? -7.728 -13.858 -17.044 1.00 27.56 257 ILE J C 1
ATOM 7102 O O . ILE D 1 257 ? -8.331 -14.729 -17.662 1.00 33.18 257 ILE J O 1
ATOM 7107 N N . ASN D 1 258 ? -6.714 -14.153 -16.240 1.00 27.71 258 ASN J N 1
ATOM 7108 C CA . ASN D 1 258 ? -6.301 -15.530 -15.953 1.00 27.31 258 ASN J CA 1
ATOM 7109 C C . ASN D 1 258 ? -5.972 -16.373 -17.140 1.00 31.15 258 ASN J C 1
ATOM 7110 O O . ASN D 1 258 ? -5.388 -15.890 -18.119 1.00 33.06 258 ASN J O 1
ATOM 7112 N N . GLY D 1 259 ? -6.379 -17.631 -17.007 1.00 27.23 259 GLY J N 1
ATOM 7113 C CA . GLY D 1 259 ? -6.062 -18.659 -17.963 1.00 33.91 259 GLY J CA 1
ATOM 7114 C C . GLY D 1 259 ? -4.577 -18.763 -18.257 1.00 34.45 259 GLY J C 1
ATOM 7115 O O . GLY D 1 259 ? -3.733 -18.101 -17.660 1.00 35.08 259 GLY J O 1
ATOM 7116 N N . LYS D 1 260 ? -4.267 -19.598 -19.252 1.00 42.94 260 LYS J N 1
ATOM 7117 C CA . LYS D 1 260 ? -2.873 -19.927 -19.518 1.00 37.48 260 LYS J CA 1
ATOM 7118 C C . LYS D 1 260 ? -2.084 -18.712 -19.994 1.00 37.26 260 LYS J C 1
ATOM 7119 O O . LYS D 1 260 ? -0.875 -18.637 -19.750 1.00 38.22 260 LYS J O 1
ATOM 7125 N N . LEU D 1 261 ? -2.747 -17.744 -20.642 1.00 33.25 261 LEU J N 1
ATOM 7126 C CA . LEU D 1 261 ? -2.048 -16.577 -21.182 1.00 28.99 261 LEU J CA 1
ATOM 7127 C C . LEU D 1 261 ? -1.292 -15.787 -20.109 1.00 29.88 261 LEU J C 1
ATOM 7128 O O . LEU D 1 261 ? -0.214 -15.252 -20.383 1.00 29.62 261 LEU J O 1
ATOM 7133 N N . PHE D 1 262 ? -1.833 -15.678 -18.889 1.00 33.93 262 PHE J N 1
ATOM 7134 C CA . PHE D 1 262 ? -1.208 -14.818 -17.876 1.00 26.85 262 PHE J CA 1
ATOM 7135 C C . PHE D 1 262 ? -0.697 -15.548 -16.644 1.00 31.42 262 PHE J C 1
ATOM 7136 O O . PHE D 1 262 ? -0.239 -14.892 -15.704 1.00 40.52 262 PHE J O 1
ATOM 7144 N N . GLU D 1 263 ? -0.737 -16.873 -16.604 1.00 34.71 263 GLU J N 1
ATOM 7145 C CA . GLU D 1 263 ? -0.348 -17.516 -15.362 1.00 35.73 263 GLU J CA 1
ATOM 7146 C C . GLU D 1 263 ? 1.154 -17.454 -15.097 1.00 38.88 263 GLU J C 1
ATOM 7147 O O . GLU D 1 263 ? 1.564 -17.640 -13.942 1.00 39.71 263 GLU J O 1
ATOM 7153 N N . GLU D 1 264 ? 2.008 -17.166 -16.142 1.00 40.76 264 GLU J N 1
ATOM 7154 C CA . GLU D 1 264 ? 3.455 -17.272 -15.912 1.00 34.43 264 GLU J CA 1
ATOM 7155 C C . GLU D 1 264 ? 4.055 -15.923 -15.557 1.00 36.45 264 GLU J C 1
ATOM 7156 O O . GLU D 1 264 ? 3.855 -14.946 -16.297 1.00 38.82 264 GLU J O 1
ATOM 7162 N N . PRO D 1 265 ? 4.805 -15.830 -14.459 1.00 35.82 265 PRO J N 1
ATOM 7163 C CA . PRO D 1 265 ? 5.537 -14.590 -14.165 1.00 36.52 265 PRO J CA 1
ATOM 7164 C C . PRO D 1 265 ? 6.784 -14.523 -15.029 1.00 34.70 265 PRO J C 1
ATOM 7165 O O . PRO D 1 265 ? 7.563 -15.475 -15.068 1.00 37.85 265 PRO J O 1
ATOM 7169 N N . LEU D 1 266 ? 6.970 -13.380 -15.736 1.00 35.66 266 LEU J N 1
ATOM 7170 C CA . LEU D 1 266 ? 8.054 -13.198 -16.696 1.00 36.52 266 LEU J CA 1
ATOM 7171 C C . LEU D 1 266 ? 9.077 -12.198 -16.171 1.00 40.41 266 LEU J C 1
ATOM 7172 O O . LEU D 1 266 ? 8.716 -11.253 -15.463 1.00 41.01 266 LEU J O 1
ATOM 7177 N N . PRO D 1 267 ? 10.357 -12.361 -16.508 1.00 37.76 267 PRO J N 1
ATOM 7178 C CA . PRO D 1 267 ? 11.340 -11.351 -16.130 1.00 35.49 267 PRO J CA 1
ATOM 7179 C C . PRO D 1 267 ? 10.982 -10.011 -16.735 1.00 37.47 267 PRO J C 1
ATOM 7180 O O . PRO D 1 267 ? 10.416 -9.938 -17.843 1.00 38.44 267 PRO J O 1
ATOM 7184 N N . PRO D 1 268 ? 11.280 -8.916 -16.041 1.00 38.85 268 PRO J N 1
ATOM 7185 C CA . PRO D 1 268 ? 10.900 -7.591 -16.542 1.00 35.02 268 PRO J CA 1
ATOM 7186 C C . PRO D 1 268 ? 11.757 -7.186 -17.724 1.00 30.90 268 PRO J C 1
ATOM 7187 O O . PRO D 1 268 ? 12.934 -7.543 -17.822 1.00 42.68 268 PRO J O 1
ATOM 7191 N N . ALA D 1 269 ? 11.151 -6.438 -18.631 1.00 30.96 269 ALA J N 1
ATOM 7192 C CA . ALA D 1 269 ? 11.801 -6.033 -19.868 1.00 34.73 269 ALA J CA 1
ATOM 7193 C C . ALA D 1 269 ? 12.444 -4.663 -19.637 1.00 36.23 269 ALA J C 1
ATOM 7194 O O . ALA D 1 269 ? 12.560 -4.221 -18.493 1.00 34.07 269 ALA J O 1
ATOM 7196 N N . GLN D 1 270 ? 12.849 -3.965 -20.701 1.00 38.44 270 GLN J N 1
ATOM 7197 C CA . GLN D 1 270 ? 13.411 -2.620 -20.561 1.00 36.82 270 GLN J CA 1
ATOM 7198 C C . GLN D 1 270 ? 13.149 -1.838 -21.834 1.00 35.30 270 GLN J C 1
ATOM 7199 O O . GLN D 1 270 ? 13.656 -2.205 -22.895 1.00 37.78 270 GLN J O 1
ATOM 7205 N N . PHE D 1 271 ? 12.392 -0.758 -21.721 1.00 35.83 271 PHE J N 1
ATOM 7206 C CA . PHE D 1 271 ? 12.037 0.094 -22.844 1.00 35.70 271 PHE J CA 1
ATOM 7207 C C . PHE D 1 271 ? 12.824 1.394 -22.781 1.00 36.50 271 PHE J C 1
ATOM 7208 O O . PHE D 1 271 ? 13.485 1.709 -21.788 1.00 43.42 271 PHE J O 1
ATOM 7216 N N . ASP D 1 272 ? 12.761 2.143 -23.875 1.00 36.14 272 ASP J N 1
ATOM 7217 C CA . ASP D 1 272 ? 13.288 3.497 -23.909 1.00 36.03 272 ASP J CA 1
ATOM 7218 C C . ASP D 1 272 ? 12.246 4.368 -24.594 1.00 42.02 272 ASP J C 1
ATOM 7219 O O . ASP D 1 272 ? 11.128 3.899 -24.851 1.00 40.12 272 ASP J O 1
ATOM 7224 N N . LYS D 1 273 ? 12.590 5.621 -24.901 1.00 40.64 273 LYS J N 1
ATOM 7225 C CA . LYS D 1 273 ? 11.612 6.526 -25.495 1.00 37.52 273 LYS J CA 1
ATOM 7226 C C . LYS D 1 273 ? 10.969 5.921 -26.739 1.00 39.73 273 LYS J C 1
ATOM 7227 O O . LYS D 1 273 ? 9.742 5.925 -26.880 1.00 44.28 273 LYS J O 1
ATOM 7233 N N . ALA D 1 274 ? 11.775 5.352 -27.633 1.00 39.69 274 ALA J N 1
ATOM 7234 C CA . ALA D 1 274 ? 11.252 4.985 -28.946 1.00 34.82 274 ALA J CA 1
ATOM 7235 C C . ALA D 1 274 ? 10.380 3.733 -28.884 1.00 41.50 274 ALA J C 1
ATOM 7236 O O . ALA D 1 274 ? 9.354 3.657 -29.574 1.00 41.54 274 ALA J O 1
ATOM 7238 N N . MET D 1 275 ? 10.777 2.729 -28.089 1.00 42.33 275 MET J N 1
ATOM 7239 C CA . MET D 1 275 ? 9.933 1.546 -27.919 1.00 39.15 275 MET J CA 1
ATOM 7240 C C . MET D 1 275 ? 8.613 1.907 -27.245 1.00 43.97 275 MET J C 1
ATOM 7241 O O . MET D 1 275 ? 7.559 1.345 -27.574 1.00 42.67 275 MET J O 1
ATOM 7246 N N . ARG D 1 276 ? 8.649 2.842 -26.294 1.00 42.43 276 ARG J N 1
ATOM 7247 C CA . ARG D 1 276 ? 7.408 3.311 -25.692 1.00 37.54 276 ARG J CA 1
ATOM 7248 C C . ARG D 1 276 ? 6.531 3.994 -26.731 1.00 39.60 276 ARG J C 1
ATOM 7249 O O . ARG D 1 276 ? 5.325 3.735 -26.807 1.00 43.48 276 ARG J O 1
ATOM 7257 N N . GLU D 1 277 ? 7.113 4.874 -27.550 1.00 37.90 277 GLU J N 1
ATOM 7258 C CA . GLU D 1 277 ? 6.304 5.529 -28.575 1.00 41.32 277 GLU J CA 1
ATOM 7259 C C . GLU D 1 277 ? 5.746 4.502 -29.553 1.00 44.47 277 GLU J C 1
ATOM 7260 O O . GLU D 1 277 ? 4.577 4.580 -29.955 1.00 45.04 277 GLU J O 1
ATOM 7266 N N . ALA D 1 278 ? 6.562 3.509 -29.908 1.00 41.65 278 ALA J N 1
ATOM 7267 C CA . ALA D 1 278 ? 6.130 2.464 -30.825 1.00 38.41 278 ALA J CA 1
ATOM 7268 C C . ALA D 1 278 ? 4.914 1.720 -30.286 1.00 40.73 278 ALA J C 1
ATOM 7269 O O . ALA D 1 278 ? 4.004 1.363 -31.048 1.00 44.22 278 ALA J O 1
ATOM 7271 N N . LEU D 1 279 ? 4.883 1.478 -28.976 1.00 41.75 279 LEU J N 1
ATOM 7272 C CA . LEU D 1 279 ? 3.737 0.823 -28.355 1.00 42.66 279 LEU J CA 1
ATOM 7273 C C . LEU D 1 279 ? 2.584 1.795 -28.135 1.00 39.74 279 LEU J C 1
ATOM 7274 O O . LEU D 1 279 ? 1.413 1.401 -28.218 1.00 37.11 279 LEU J O 1
ATOM 7279 N N . LEU D 1 280 ? 2.882 3.065 -27.871 1.00 40.35 280 LEU J N 1
ATOM 7280 C CA . LEU D 1 280 ? 1.803 4.038 -27.891 1.00 41.43 280 LEU J CA 1
ATOM 7281 C C . LEU D 1 280 ? 1.254 4.213 -29.302 1.00 41.75 280 LEU J C 1
ATOM 7282 O O . LEU D 1 280 ? 0.060 4.494 -29.471 1.00 42.08 280 LEU J O 1
ATOM 7287 N N . ASP D 1 281 ? 2.094 4.028 -30.325 1.00 42.67 281 ASP J N 1
ATOM 7288 C CA . ASP D 1 281 ? 1.598 4.072 -31.699 1.00 40.69 281 ASP J CA 1
ATOM 7289 C C . ASP D 1 281 ? 0.635 2.922 -31.968 1.00 40.14 281 ASP J C 1
ATOM 7290 O O . ASP D 1 281 ? -0.436 3.126 -32.554 1.00 39.89 281 ASP J O 1
ATOM 7292 N N . LEU D 1 282 ? 0.985 1.710 -31.517 1.00 39.52 282 LEU J N 1
ATOM 7293 C CA . LEU D 1 282 ? 0.096 0.563 -31.684 1.00 37.46 282 LEU J CA 1
ATOM 7294 C C . LEU D 1 282 ? -1.227 0.768 -30.942 1.00 38.60 282 LEU J C 1
ATOM 7295 O O . LEU D 1 282 ? -2.301 0.526 -31.507 1.00 39.88 282 LEU J O 1
ATOM 7300 N N . CYS D 1 283 ? -1.172 1.234 -29.685 1.00 40.41 283 CYS J N 1
ATOM 7301 C CA . CYS D 1 283 ? -2.388 1.489 -28.908 1.00 36.12 283 CYS J CA 1
ATOM 7302 C C . CYS D 1 283 ? -3.372 2.361 -29.660 1.00 35.43 283 CYS J C 1
ATOM 7303 O O . CYS D 1 283 ? -4.583 2.124 -29.608 1.00 36.87 283 CYS J O 1
ATOM 7306 N N . SER D 1 284 ? -2.877 3.389 -30.356 1.00 36.49 284 SER J N 1
ATOM 7307 C CA . SER D 1 284 ? -3.783 4.355 -30.974 1.00 38.61 284 SER J CA 1
ATOM 7308 C C . SER D 1 284 ? -4.561 3.785 -32.169 1.00 40.19 284 SER J C 1
ATOM 7309 O O . SER D 1 284 ? -5.357 4.510 -32.775 1.00 43.47 284 SER J O 1
ATOM 7312 N N . LEU D 1 285 ? -4.365 2.526 -32.528 1.00 39.41 285 LEU J N 1
ATOM 7313 C CA . LEU D 1 285 ? -5.123 1.923 -33.608 1.00 36.18 285 LEU J CA 1
ATOM 7314 C C . LEU D 1 285 ? -6.279 1.111 -33.030 1.00 41.85 285 LEU J C 1
ATOM 7315 O O . LEU D 1 285 ? -6.396 0.920 -31.817 1.00 37.77 285 LEU J O 1
ATOM 7320 N N . ASP D 1 286 ? -7.149 0.640 -33.920 1.00 42.75 286 ASP J N 1
ATOM 7321 C CA . ASP D 1 286 ? -8.343 -0.105 -33.545 1.00 40.34 286 ASP J CA 1
ATOM 7322 C C . ASP D 1 286 ? -8.119 -1.571 -33.906 1.00 40.94 286 ASP J C 1
ATOM 7323 O O . ASP D 1 286 ? -8.130 -1.933 -35.088 1.00 45.57 286 ASP J O 1
ATOM 7328 N N . TRP D 1 287 ? -7.894 -2.403 -32.887 1.00 39.77 287 TRP J N 1
ATOM 7329 C CA . TRP D 1 287 ? -7.648 -3.834 -33.034 1.00 33.69 287 TRP J CA 1
ATOM 7330 C C . TRP D 1 287 ? -8.935 -4.635 -33.012 1.00 37.20 287 TRP J C 1
ATOM 7331 O O . TRP D 1 287 ? -8.897 -5.868 -32.974 1.00 38.44 287 TRP J O 1
ATOM 7342 N N . SER D 1 288 ? -10.071 -3.952 -33.039 1.00 38.12 288 SER J N 1
ATOM 7343 C CA . SER D 1 288 ? -11.352 -4.627 -32.934 1.00 38.86 288 SER J CA 1
ATOM 7344 C C . SER D 1 288 ? -11.549 -5.651 -34.058 1.00 39.06 288 SER J C 1
ATOM 7345 O O . SER D 1 288 ? -11.985 -6.779 -33.808 1.00 34.23 288 SER J O 1
ATOM 7348 N N . ARG D 1 289 ? -11.222 -5.296 -35.300 1.00 39.39 289 ARG J N 1
ATOM 7349 C CA . ARG D 1 289 ? -11.496 -6.200 -36.431 1.00 42.90 289 ARG J CA 1
ATOM 7350 C C . ARG D 1 289 ? -10.207 -6.880 -36.889 1.00 40.51 289 ARG J C 1
ATOM 7351 O O . ARG D 1 289 ? -9.695 -6.668 -37.992 1.00 44.72 289 ARG J O 1
ATOM 7359 N N . ILE D 1 290 ? -9.668 -7.703 -36.001 1.00 39.94 290 ILE J N 1
ATOM 7360 C CA . ILE D 1 290 ? -8.400 -8.372 -36.250 1.00 42.09 290 ILE J CA 1
ATOM 7361 C C . ILE D 1 290 ? -8.691 -9.721 -36.885 1.00 38.33 290 ILE J C 1
ATOM 7362 O O . ILE D 1 290 ? -9.579 -10.466 -36.440 1.00 40.14 290 ILE J O 1
ATOM 7367 N N . SER D 1 291 ? -7.956 -10.023 -37.935 1.00 38.14 291 SER J N 1
ATOM 7368 C CA . SER D 1 291 ? -8.298 -11.052 -38.901 1.00 38.34 291 SER J CA 1
ATOM 7369 C C . SER D 1 291 ? -7.103 -11.948 -39.141 1.00 38.39 291 SER J C 1
ATOM 7370 O O . SER D 1 291 ? -5.974 -11.627 -38.756 1.00 35.93 291 SER J O 1
ATOM 7373 N N . PRO D 1 292 ? -7.319 -13.082 -39.793 1.00 41.22 292 PRO J N 1
ATOM 7374 C CA . PRO D 1 292 ? -6.188 -13.933 -40.188 1.00 34.12 292 PRO J CA 1
ATOM 7375 C C . PRO D 1 292 ? -5.054 -13.201 -40.881 1.00 35.51 292 PRO J C 1
ATOM 7376 O O . PRO D 1 292 ? -3.892 -13.552 -40.649 1.00 35.11 292 PRO J O 1
ATOM 7380 N N . ALA D 1 293 ? -5.333 -12.197 -41.719 1.00 33.40 293 ALA J N 1
ATOM 7381 C CA . ALA D 1 293 ? -4.229 -11.534 -42.413 1.00 32.05 293 ALA J CA 1
ATOM 7382 C C . ALA D 1 293 ? -3.309 -10.818 -41.431 1.00 35.71 293 ALA J C 1
ATOM 7383 O O . ALA D 1 293 ? -2.086 -10.809 -41.615 1.00 37.18 293 ALA J O 1
ATOM 7385 N N . ILE D 1 294 ? -3.871 -10.225 -40.370 1.00 39.32 294 ILE J N 1
ATOM 7386 C CA . ILE D 1 294 ? -3.039 -9.596 -39.342 1.00 32.83 294 ILE J CA 1
ATOM 7387 C C . ILE D 1 294 ? -2.167 -10.643 -38.667 1.00 32.65 294 ILE J C 1
ATOM 7388 O O . ILE D 1 294 ? -0.936 -10.546 -38.666 1.00 35.10 294 ILE J O 1
ATOM 7393 N N . PHE D 1 295 ? -2.802 -11.660 -38.080 1.00 31.87 295 PHE J N 1
ATOM 7394 C CA . PHE D 1 295 ? -2.058 -12.720 -37.411 1.00 32.25 295 PHE J CA 1
ATOM 7395 C C . PHE D 1 295 ? -0.945 -13.247 -38.302 1.00 33.15 295 PHE J C 1
ATOM 7396 O O . PHE D 1 295 ? 0.218 -13.329 -37.886 1.00 34.45 295 PHE J O 1
ATOM 7404 N N . GLY D 1 296 ? -1.286 -13.566 -39.553 1.00 34.03 296 GLY J N 1
ATOM 7405 C CA . GLY D 1 296 ? -0.302 -14.118 -40.467 1.00 31.75 296 GLY J CA 1
ATOM 7406 C C . GLY D 1 296 ? 0.847 -13.169 -40.745 1.00 33.60 296 GLY J C 1
ATOM 7407 O O . GLY D 1 296 ? 2.012 -13.577 -40.742 1.00 32.08 296 GLY J O 1
ATOM 7408 N N . SER D 1 297 ? 0.534 -11.888 -40.993 1.00 31.86 297 SER J N 1
ATOM 7409 C CA . SER D 1 297 ? 1.581 -10.901 -41.261 1.00 32.85 297 SER J CA 1
ATOM 7410 C C . SER D 1 297 ? 2.487 -10.708 -40.056 1.00 35.50 297 SER J C 1
ATOM 7411 O O . SER D 1 297 ? 3.711 -10.611 -40.200 1.00 42.25 297 SER J O 1
ATOM 7414 N N . LEU D 1 298 ? 1.903 -10.625 -38.861 1.00 32.43 298 LEU J N 1
ATOM 7415 C CA . LEU D 1 298 ? 2.712 -10.505 -37.655 1.00 38.05 298 LEU J CA 1
ATOM 7416 C C . LEU D 1 298 ? 3.735 -11.635 -37.561 1.00 39.90 298 LEU J C 1
ATOM 7417 O O . LEU D 1 298 ? 4.859 -11.438 -37.086 1.00 41.07 298 LEU J O 1
ATOM 7422 N N . PHE D 1 299 ? 3.370 -12.823 -38.042 1.00 38.76 299 PHE J N 1
ATOM 7423 C CA . PHE D 1 299 ? 4.216 -13.999 -37.879 1.00 36.90 299 PHE J CA 1
ATOM 7424 C C . PHE D 1 299 ? 5.238 -14.108 -38.998 1.00 39.19 299 PHE J C 1
ATOM 7425 O O . PHE D 1 299 ? 6.348 -14.607 -38.779 1.00 44.25 299 PHE J O 1
ATOM 7433 N N . GLN D 1 300 ? 4.915 -13.597 -40.183 1.00 38.54 300 GLN J N 1
ATOM 7434 C CA . GLN D 1 300 ? 5.909 -13.573 -41.243 1.00 38.19 300 GLN J CA 1
ATOM 7435 C C . GLN D 1 300 ? 7.014 -12.571 -40.949 1.00 37.98 300 GLN J C 1
ATOM 7436 O O . GLN D 1 300 ? 8.172 -12.798 -41.314 1.00 40.33 300 GLN J O 1
ATOM 7442 N N . SER D 1 301 ? 6.692 -11.483 -40.262 1.00 35.08 301 SER J N 1
ATOM 7443 C CA . SER D 1 301 ? 7.616 -10.360 -40.187 1.00 35.13 301 SER J CA 1
ATOM 7444 C C . SER D 1 301 ? 8.693 -10.513 -39.124 1.00 37.65 301 SER J C 1
ATOM 7445 O O . SER D 1 301 ? 9.611 -9.688 -39.090 1.00 39.55 301 SER J O 1
ATOM 7448 N N . ILE D 1 302 ? 8.624 -11.507 -38.243 1.00 34.89 302 ILE J N 1
ATOM 7449 C CA . ILE D 1 302 ? 9.737 -11.639 -37.314 1.00 35.10 302 ILE J CA 1
ATOM 7450 C C . ILE D 1 302 ? 10.769 -12.614 -37.871 1.00 36.51 302 ILE J C 1
ATOM 7451 O O . ILE D 1 302 ? 11.689 -13.032 -37.159 1.00 42.58 302 ILE J O 1
ATOM 7456 N N . MET D 1 303 ? 10.661 -12.970 -39.145 1.00 37.83 303 MET J N 1
ATOM 7457 C CA . MET D 1 303 ? 11.530 -14.004 -39.691 1.00 41.73 303 MET J CA 1
ATOM 7458 C C . MET D 1 303 ? 12.313 -13.504 -40.888 1.00 36.12 303 MET J C 1
ATOM 7459 O O . MET D 1 303 ? 11.765 -12.806 -41.745 1.00 37.23 303 MET J O 1
ATOM 7464 N N . ASP D 1 304 ? 13.609 -13.856 -40.897 1.00 35.81 304 ASP J N 1
ATOM 7465 C CA . ASP D 1 304 ? 14.511 -13.597 -42.018 1.00 36.83 304 ASP J CA 1
ATOM 7466 C C . ASP D 1 304 ? 14.048 -14.335 -43.280 1.00 34.69 304 ASP J C 1
ATOM 7467 O O . ASP D 1 304 ? 13.375 -15.368 -43.223 1.00 34.94 304 ASP J O 1
ATOM 7469 N N . ALA D 1 305 ? 14.414 -13.788 -44.439 1.00 38.67 305 ALA J N 1
ATOM 7470 C CA . ALA D 1 305 ? 14.014 -14.397 -45.705 1.00 39.06 305 ALA J CA 1
ATOM 7471 C C . ALA D 1 305 ? 14.425 -15.865 -45.769 1.00 39.50 305 ALA J C 1
ATOM 7472 O O . ALA D 1 305 ? 13.626 -16.728 -46.144 1.00 44.41 305 ALA J O 1
ATOM 7474 N N . LYS D 1 306 ? 15.668 -16.169 -45.391 1.00 40.49 306 LYS J N 1
ATOM 7475 C CA . LYS D 1 306 ? 16.113 -17.556 -45.398 1.00 39.16 306 LYS J CA 1
ATOM 7476 C C . LYS D 1 306 ? 15.235 -18.414 -44.497 1.00 36.36 306 LYS J C 1
ATOM 7477 O O . LYS D 1 306 ? 14.897 -19.554 -44.838 1.00 37.91 306 LYS J O 1
ATOM 7479 N N . LYS D 1 307 ? 14.825 -17.871 -43.354 1.00 38.91 307 LYS J N 1
ATOM 7480 C CA . LYS D 1 307 ? 14.072 -18.678 -42.405 1.00 37.14 307 LYS J CA 1
ATOM 7481 C C . LYS D 1 307 ? 12.626 -18.862 -42.852 1.00 33.01 307 LYS J C 1
ATOM 7482 O O . LYS D 1 307 ? 12.066 -19.952 -42.693 1.00 30.74 307 LYS J O 1
ATOM 7488 N N . ARG D 1 308 ? 12.006 -17.820 -43.419 1.00 35.55 308 ARG J N 1
ATOM 7489 C CA . ARG D 1 308 ? 10.655 -17.977 -43.952 1.00 35.00 308 ARG J CA 1
ATOM 7490 C C . ARG D 1 308 ? 10.618 -19.081 -44.992 1.00 35.67 308 ARG J C 1
ATOM 7491 O O . ARG D 1 308 ? 9.780 -19.987 -44.923 1.00 34.91 308 ARG J O 1
ATOM 7499 N N . ARG D 1 309 ? 11.538 -19.028 -45.957 1.00 33.74 309 ARG J N 1
ATOM 7500 C CA . ARG D 1 309 ? 11.552 -20.012 -47.033 1.00 36.80 309 ARG J CA 1
ATOM 7501 C C . ARG D 1 309 ? 11.747 -21.417 -46.482 1.00 32.51 309 ARG J C 1
ATOM 7502 O O . ARG D 1 309 ? 10.997 -22.346 -46.803 1.00 32.65 309 ARG J O 1
ATOM 7510 N N . ASN D 1 310 ? 12.723 -21.570 -45.605 1.00 29.68 310 ASN J N 1
ATOM 7511 C CA . ASN D 1 310 ? 13.156 -22.896 -45.208 1.00 32.96 310 ASN J CA 1
ATOM 7512 C C . ASN D 1 310 ? 12.128 -23.622 -44.350 1.00 31.18 310 ASN J C 1
ATOM 7513 O O . ASN D 1 310 ? 12.079 -24.859 -44.362 1.00 30.81 310 ASN J O 1
ATOM 7518 N N . LEU D 1 311 ? 11.363 -22.887 -43.544 1.00 31.52 311 LEU J N 1
ATOM 7519 C CA . LEU D 1 311 ? 10.274 -23.444 -42.750 1.00 32.82 311 LEU J CA 1
ATOM 7520 C C . LEU D 1 311 ? 8.921 -23.249 -43.413 1.00 32.98 311 LEU J C 1
ATOM 7521 O O . LEU D 1 311 ? 7.897 -23.539 -42.796 1.00 38.22 311 LEU J O 1
ATOM 7526 N N . GLY D 1 312 ? 8.886 -22.745 -44.638 1.00 31.19 312 GLY J N 1
ATOM 7527 C CA . GLY D 1 312 ? 7.602 -22.470 -45.250 1.00 30.44 312 GLY J CA 1
ATOM 7528 C C . GLY D 1 312 ? 6.708 -21.585 -44.410 1.00 32.97 312 GLY J C 1
ATOM 7529 O O . GLY D 1 312 ? 5.486 -21.782 -44.392 1.00 32.48 312 GLY J O 1
ATOM 7530 N N . ALA D 1 313 ? 7.282 -20.602 -43.720 1.00 31.82 313 ALA J N 1
ATOM 7531 C CA . ALA D 1 313 ? 6.468 -19.680 -42.928 1.00 33.10 313 ALA J CA 1
ATOM 7532 C C . ALA D 1 313 ? 5.768 -18.700 -43.865 1.00 32.40 313 ALA J C 1
ATOM 7533 O O . ALA D 1 313 ? 6.178 -17.547 -44.035 1.00 32.92 313 ALA J O 1
ATOM 7535 N N . HIS D 1 314 ? 4.692 -19.182 -44.489 1.00 25.97 314 HIS J N 1
ATOM 7536 C CA . HIS D 1 314 ? 3.781 -18.340 -45.254 1.00 34.65 314 HIS J CA 1
ATOM 7537 C C . HIS D 1 314 ? 2.369 -18.626 -44.788 1.00 31.27 314 HIS J C 1
ATOM 7538 O O . HIS D 1 314 ? 1.952 -19.788 -44.747 1.00 29.05 314 HIS J O 1
ATOM 7545 N N . TYR D 1 315 ? 1.644 -17.574 -44.441 1.00 30.39 315 TYR J N 1
ATOM 7546 C CA . TYR D 1 315 ? 0.315 -17.761 -43.893 1.00 34.31 315 TYR J CA 1
ATOM 7547 C C . TYR D 1 315 ? -0.691 -17.981 -45.024 1.00 31.58 315 TYR J C 1
ATOM 7548 O O . TYR D 1 315 ? -0.553 -17.444 -46.129 1.00 27.83 315 TYR J O 1
ATOM 7557 N N . THR D 1 316 ? -1.719 -18.768 -44.726 1.00 30.61 316 THR J N 1
ATOM 7558 C CA . THR D 1 316 ? -2.725 -19.137 -45.706 1.00 30.10 316 THR J CA 1
ATOM 7559 C C . THR D 1 316 ? -3.877 -18.139 -45.723 1.00 24.96 316 THR J C 1
ATOM 7560 O O . THR D 1 316 ? -4.415 -17.780 -44.674 1.00 24.92 316 THR J O 1
ATOM 7564 N N . SER D 1 317 ? -4.242 -17.696 -46.922 1.00 25.98 317 SER J N 1
ATOM 7565 C CA . SER D 1 317 ? -5.346 -16.762 -47.107 1.00 25.59 317 SER J CA 1
ATOM 7566 C C . SER D 1 317 ? -6.622 -17.281 -46.466 1.00 29.17 317 SER J C 1
ATOM 7567 O O . SER D 1 317 ? -6.834 -18.486 -46.314 1.00 29.63 317 SER J O 1
ATOM 7569 N N . GLU D 1 318 ? -7.491 -16.351 -46.104 1.00 26.60 318 GLU J N 1
ATOM 7570 C CA . GLU D 1 318 ? -8.843 -16.741 -45.758 1.00 30.75 318 GLU J CA 1
ATOM 7571 C C . GLU D 1 318 ? -9.515 -17.423 -46.942 1.00 32.42 318 GLU J C 1
ATOM 7572 O O . GLU D 1 318 ? -10.248 -18.407 -46.772 1.00 33.35 318 GLU J O 1
ATOM 7578 N N . ALA D 1 319 ? -9.248 -16.938 -48.157 1.00 29.43 319 ALA J N 1
ATOM 7579 C CA . ALA D 1 319 ? -9.854 -17.550 -49.333 1.00 25.78 319 ALA J CA 1
ATOM 7580 C C . ALA D 1 319 ? -9.470 -19.024 -49.450 1.00 30.79 319 ALA J C 1
ATOM 7581 O O . ALA D 1 319 ? -10.334 -19.881 -49.663 1.00 31.94 319 ALA J O 1
ATOM 7583 N N . ASN D 1 320 ? -8.176 -19.349 -49.290 1.00 31.55 320 ASN J N 1
ATOM 7584 C CA . ASN D 1 320 ? -7.748 -20.743 -49.448 1.00 28.02 320 ASN J CA 1
ATOM 7585 C C . ASN D 1 320 ? -8.163 -21.612 -48.266 1.00 28.14 320 ASN J C 1
ATOM 7586 O O . ASN D 1 320 ? -8.420 -22.809 -48.443 1.00 28.08 320 ASN J O 1
ATOM 7591 N N . ILE D 1 321 ? -8.249 -21.039 -47.059 1.00 31.61 321 ILE J N 1
ATOM 7592 C CA . ILE D 1 321 ? -8.830 -21.781 -45.944 1.00 25.72 321 ILE J CA 1
ATOM 7593 C C . ILE D 1 321 ? -10.271 -22.143 -46.253 1.00 30.99 321 ILE J C 1
ATOM 7594 O O . ILE D 1 321 ? -10.686 -23.296 -46.089 1.00 36.60 321 ILE J O 1
ATOM 7599 N N . LEU D 1 322 ? -11.048 -21.185 -46.757 1.00 31.84 322 LEU J N 1
ATOM 7600 C CA . LEU D 1 322 ? -12.434 -21.492 -47.091 1.00 30.77 322 LEU J CA 1
ATOM 7601 C C . LEU D 1 322 ? -12.526 -22.511 -48.232 1.00 36.49 322 LEU J C 1
ATOM 7602 O O . LEU D 1 322 ? -13.408 -23.379 -48.210 1.00 33.30 322 LEU J O 1
ATOM 7607 N N . LYS D 1 323 ? -11.601 -22.460 -49.211 1.00 34.14 323 LYS J N 1
ATOM 7608 C CA . LYS D 1 323 ? -11.616 -23.452 -50.290 1.00 30.21 323 LYS J CA 1
ATOM 7609 C C . LYS D 1 323 ? -11.547 -24.864 -49.739 1.00 34.10 323 LYS J C 1
ATOM 7610 O O . LYS D 1 323 ? -12.007 -25.815 -50.382 1.00 36.41 323 LYS J O 1
ATOM 7616 N N . LEU D 1 324 ? -10.941 -25.023 -48.571 1.00 28.49 324 LEU J N 1
ATOM 7617 C CA . LEU D 1 324 ? -10.595 -26.332 -48.058 1.00 30.98 324 LEU J CA 1
ATOM 7618 C C . LEU D 1 324 ? -11.569 -26.816 -46.992 1.00 29.57 324 LEU J C 1
ATOM 7619 O O . LEU D 1 324 ? -11.819 -28.021 -46.896 1.00 28.95 324 LEU J O 1
ATOM 7624 N N . ILE D 1 325 ? -12.113 -25.922 -46.168 1.00 28.72 325 ILE J N 1
ATOM 7625 C CA . ILE D 1 325 ? -13.028 -26.415 -45.144 1.00 32.35 325 ILE J CA 1
ATOM 7626 C C . ILE D 1 325 ? -14.451 -26.562 -45.697 1.00 29.26 325 ILE J C 1
ATOM 7627 O O . ILE D 1 325 ? -15.208 -27.428 -45.230 1.00 27.62 325 ILE J O 1
ATOM 7632 N N . LYS D 1 326 ? -14.834 -25.757 -46.696 1.00 27.91 326 LYS J N 1
ATOM 7633 C CA . LYS D 1 326 ? -16.136 -25.951 -47.337 1.00 30.37 326 LYS J CA 1
ATOM 7634 C C . LYS D 1 326 ? -16.346 -27.399 -47.772 1.00 30.17 326 LYS J C 1
ATOM 7635 O O . LYS D 1 326 ? -17.298 -28.029 -47.284 1.00 28.41 326 LYS J O 1
ATOM 7641 N N . PRO D 1 327 ? -15.479 -28.006 -48.593 1.00 29.28 327 PRO J N 1
ATOM 7642 C CA . PRO D 1 327 ? -15.645 -29.434 -48.910 1.00 27.48 327 PRO J CA 1
ATOM 7643 C C . PRO D 1 327 ? -15.448 -30.369 -47.735 1.00 31.20 327 PRO J C 1
ATOM 7644 O O . PRO D 1 327 ? -16.016 -31.466 -47.732 1.00 30.25 327 PRO J O 1
ATOM 7648 N N . LEU D 1 328 ? -14.609 -30.012 -46.769 1.00 30.94 328 LEU J N 1
ATOM 7649 C CA . LEU D 1 328 ? -14.180 -31.017 -45.803 1.00 28.88 328 LEU J CA 1
ATOM 7650 C C . LEU D 1 328 ? -15.251 -31.266 -44.753 1.00 27.37 328 LEU J C 1
ATOM 7651 O O . LEU D 1 328 ? -15.509 -32.421 -44.393 1.00 34.87 328 LEU J O 1
ATOM 7656 N N . PHE D 1 329 ? -15.905 -30.211 -44.270 1.00 23.81 329 PHE J N 1
ATOM 7657 C CA . PHE D 1 329 ? -16.991 -30.393 -43.314 1.00 25.43 329 PHE J CA 1
ATOM 7658 C C . PHE D 1 329 ? -18.054 -29.298 -43.434 1.00 28.46 329 PHE J C 1
ATOM 7659 O O . PHE D 1 329 ? -19.252 -29.571 -43.284 1.00 28.31 329 PHE J O 1
ATOM 7667 N N . LEU D 1 330 ? -17.628 -28.070 -43.758 1.00 28.53 330 LEU J N 1
ATOM 7668 C CA . LEU D 1 330 ? -18.467 -26.896 -43.528 1.00 28.77 330 LEU J CA 1
ATOM 7669 C C . LEU D 1 330 ? -19.695 -26.865 -44.443 1.00 31.60 330 LEU J C 1
ATOM 7670 O O . LEU D 1 330 ? -20.802 -26.558 -43.980 1.00 33.34 330 LEU J O 1
ATOM 7675 N N . ASP D 1 331 ? -19.546 -27.172 -45.733 1.00 32.55 331 ASP J N 1
ATOM 7676 C CA . ASP D 1 331 ? -20.730 -27.214 -46.601 1.00 28.84 331 ASP J CA 1
ATOM 7677 C C . ASP D 1 331 ? -21.767 -28.217 -46.093 1.00 30.93 331 ASP J C 1
ATOM 7678 O O . ASP D 1 331 ? -22.945 -27.875 -45.932 1.00 29.22 331 ASP J O 1
ATOM 7683 N N . GLU D 1 332 ? -21.350 -29.473 -45.876 1.00 32.21 332 GLU J N 1
ATOM 7684 C CA . GLU D 1 332 ? -22.199 -30.498 -45.265 1.00 25.71 332 GLU J CA 1
ATOM 7685 C C . GLU D 1 332 ? -22.978 -29.951 -44.073 1.00 33.39 332 GLU J C 1
ATOM 7686 O O . GLU D 1 332 ? -24.206 -30.085 -44.003 1.00 34.74 332 GLU J O 1
ATOM 7692 N N . LEU D 1 333 ? -22.266 -29.319 -43.121 1.00 32.49 333 LEU J N 1
ATOM 7693 C CA . LEU D 1 333 ? -22.899 -28.888 -41.879 1.00 27.85 333 LEU J CA 1
ATOM 7694 C C . LEU D 1 333 ? -24.028 -27.882 -42.117 1.00 27.64 333 LEU J C 1
ATOM 7695 O O . LEU D 1 333 ? -24.983 -27.850 -41.335 1.00 30.14 333 LEU J O 1
ATOM 7700 N N . TRP D 1 334 ? -23.956 -27.049 -43.168 1.00 24.62 334 TRP J N 1
ATOM 7701 C CA . TRP D 1 334 ? -25.083 -26.145 -43.417 1.00 28.93 334 TRP J CA 1
ATOM 7702 C C . TRP D 1 334 ? -26.250 -26.867 -44.113 1.00 31.93 334 TRP J C 1
ATOM 7703 O O . TRP D 1 334 ? -27.421 -26.544 -43.870 1.00 27.98 334 TRP J O 1
ATOM 7714 N N . VAL D 1 335 ? -25.963 -27.851 -44.961 1.00 30.55 335 VAL J N 1
ATOM 7715 C CA . VAL D 1 335 ? -27.034 -28.674 -45.511 1.00 31.68 335 VAL J CA 1
ATOM 7716 C C . VAL D 1 335 ? -27.781 -29.371 -44.383 1.00 34.27 335 VAL J C 1
ATOM 7717 O O . VAL D 1 335 ? -29.021 -29.427 -44.380 1.00 33.22 335 VAL J O 1
ATOM 7721 N N . GLU D 1 336 ? -27.043 -29.911 -43.402 1.00 32.36 336 GLU J N 1
ATOM 7722 C CA . GLU D 1 336 ? -27.706 -30.648 -42.324 1.00 34.41 336 GLU J CA 1
ATOM 7723 C C . GLU D 1 336 ? -28.507 -29.704 -41.449 1.00 33.51 336 GLU J C 1
ATOM 7724 O O . GLU D 1 336 ? -29.646 -30.012 -41.076 1.00 34.55 336 GLU J O 1
ATOM 7730 N N . PHE D 1 337 ? -27.932 -28.541 -41.137 1.00 28.98 337 PHE J N 1
ATOM 7731 C CA . PHE D 1 337 ? -28.656 -27.505 -40.412 1.00 31.17 337 PHE J CA 1
ATOM 7732 C C . PHE D 1 337 ? -30.001 -27.203 -41.079 1.00 34.09 337 PHE J C 1
ATOM 7733 O O . PHE D 1 337 ? -31.064 -27.331 -40.455 1.00 30.84 337 PHE J O 1
ATOM 7741 N N . GLU D 1 338 ? -29.972 -26.826 -42.362 1.00 34.45 338 GLU J N 1
ATOM 7742 C CA . GLU D 1 338 ? -31.215 -26.535 -43.075 1.00 34.97 338 GLU J CA 1
ATOM 7743 C C . GLU D 1 338 ? -32.201 -27.691 -42.977 1.00 31.63 338 GLU J C 1
ATOM 7744 O O . GLU D 1 338 ? -33.405 -27.477 -42.831 1.00 32.17 338 GLU J O 1
ATOM 7750 N N . LYS D 1 339 ? -31.695 -28.925 -43.030 1.00 32.03 339 LYS J N 1
ATOM 7751 C CA . LYS D 1 339 ? -32.550 -30.100 -42.915 1.00 31.19 339 LYS J CA 1
ATOM 7752 C C . LYS D 1 339 ? -33.264 -30.158 -41.564 1.00 33.18 339 LYS J C 1
ATOM 7753 O O . LYS D 1 339 ? -34.451 -30.494 -41.502 1.00 36.88 339 LYS J O 1
ATOM 7759 N N . VAL D 1 340 ? -32.571 -29.836 -40.470 1.00 32.80 340 VAL J N 1
ATOM 7760 C CA . VAL D 1 340 ? -33.096 -30.074 -39.128 1.00 30.64 340 VAL J CA 1
ATOM 7761 C C . VAL D 1 340 ? -33.525 -28.787 -38.439 1.00 32.54 340 VAL J C 1
ATOM 7762 O O . VAL D 1 340 ? -33.934 -28.827 -37.275 1.00 33.37 340 VAL J O 1
ATOM 7766 N N . LYS D 1 341 ? -33.478 -27.653 -39.146 1.00 33.74 341 LYS J N 1
ATOM 7767 C CA . LYS D 1 341 ? -33.648 -26.334 -38.537 1.00 31.82 341 LYS J CA 1
ATOM 7768 C C . LYS D 1 341 ? -34.955 -26.196 -37.752 1.00 47.19 341 LYS J C 1
ATOM 7769 O O . LYS D 1 341 ? -34.997 -25.512 -36.722 1.00 46.79 341 LYS J O 1
ATOM 7775 N N . ASN D 1 342 ? -36.037 -26.817 -38.218 1.00 45.89 342 ASN J N 1
ATOM 7776 C CA . ASN D 1 342 ? -37.352 -26.558 -37.644 1.00 43.06 342 ASN J CA 1
ATOM 7777 C C . ASN D 1 342 ? -37.856 -27.669 -36.712 1.00 48.57 342 ASN J C 1
ATOM 7778 O O . ASN D 1 342 ? -38.942 -27.526 -36.137 1.00 54.67 342 ASN J O 1
ATOM 7783 N N . ASN D 1 343 ? -37.106 -28.758 -36.537 1.00 37.86 343 ASN J N 1
ATOM 7784 C CA . ASN D 1 343 ? -37.419 -29.797 -35.554 1.00 36.86 343 ASN J CA 1
ATOM 7785 C C . ASN D 1 343 ? -36.538 -29.556 -34.320 1.00 45.79 343 ASN J C 1
ATOM 7786 O O . ASN D 1 343 ? -35.318 -29.777 -34.365 1.00 41.68 343 ASN J O 1
ATOM 7791 N N . LYS D 1 344 ? -37.166 -29.154 -33.208 1.00 45.30 344 LYS J N 1
ATOM 7792 C CA . LYS D 1 344 ? -36.416 -28.781 -32.009 1.00 37.72 344 LYS J CA 1
ATOM 7793 C C . LYS D 1 344 ? -35.506 -29.908 -31.544 1.00 38.91 344 LYS J C 1
ATOM 7794 O O . LYS D 1 344 ? -34.308 -29.693 -31.335 1.00 44.71 344 LYS J O 1
ATOM 7796 N N . ASN D 1 345 ? -36.043 -31.125 -31.385 1.00 40.84 345 ASN J N 1
ATOM 7797 C CA . ASN D 1 345 ? -35.195 -32.219 -30.898 1.00 43.06 345 ASN J CA 1
ATOM 7798 C C . ASN D 1 345 ? -34.033 -32.494 -31.839 1.00 38.66 345 ASN J C 1
ATOM 7799 O O . ASN D 1 345 ? -32.912 -32.746 -31.388 1.00 44.82 345 ASN J O 1
ATOM 7804 N N . LYS D 1 346 ? -34.269 -32.440 -33.148 1.00 37.68 346 LYS J N 1
ATOM 7805 C CA . LYS D 1 346 ? -33.176 -32.700 -34.075 1.00 39.86 346 LYS J CA 1
ATOM 7806 C C . LYS D 1 346 ? -32.122 -31.595 -34.015 1.00 43.24 346 LYS J C 1
ATOM 7807 O O . LYS D 1 346 ? -30.935 -31.857 -34.254 1.00 43.40 346 LYS J O 1
ATOM 7809 N N . LEU D 1 347 ? -32.529 -30.366 -33.683 1.00 38.90 347 LEU J N 1
ATOM 7810 C CA . LEU D 1 347 ? -31.597 -29.250 -33.673 1.00 33.75 347 LEU J CA 1
ATOM 7811 C C . LEU D 1 347 ? -30.773 -29.243 -32.397 1.00 44.09 347 LEU J C 1
ATOM 7812 O O . LEU D 1 347 ? -29.621 -28.788 -32.404 1.00 40.13 347 LEU J O 1
ATOM 7817 N N . LEU D 1 348 ? -31.341 -29.753 -31.303 1.00 44.08 348 LEU J N 1
ATOM 7818 C CA . LEU D 1 348 ? -30.567 -29.936 -30.088 1.00 38.57 348 LEU J CA 1
ATOM 7819 C C . LEU D 1 348 ? -29.632 -31.145 -30.171 1.00 41.04 348 LEU J C 1
ATOM 7820 O O . LEU D 1 348 ? -28.646 -31.195 -29.430 1.00 46.24 348 LEU J O 1
ATOM 7822 N N . ALA D 1 349 ? -29.892 -32.110 -31.060 1.00 39.66 349 ALA J N 1
ATOM 7823 C CA . ALA D 1 349 ? -28.901 -33.162 -31.286 1.00 38.43 349 ALA J CA 1
ATOM 7824 C C . ALA D 1 349 ? -27.827 -32.698 -32.254 1.00 38.85 349 ALA J C 1
ATOM 7825 O O . ALA D 1 349 ? -26.662 -33.124 -32.153 1.00 33.91 349 ALA J O 1
ATOM 7827 N N . PHE D 1 350 ? -28.212 -31.839 -33.198 1.00 33.84 350 PHE J N 1
ATOM 7828 C CA . PHE D 1 350 ? -27.234 -31.204 -34.067 1.00 33.86 350 PHE J CA 1
ATOM 7829 C C . PHE D 1 350 ? -26.239 -30.385 -33.254 1.00 31.95 350 PHE J C 1
ATOM 7830 O O . PHE D 1 350 ? -25.031 -30.428 -33.500 1.00 30.36 350 PHE J O 1
ATOM 7838 N N . HIS D 1 351 ? -26.728 -29.668 -32.247 1.00 38.49 351 HIS J N 1
ATOM 7839 C CA . HIS D 1 351 ? -25.851 -28.812 -31.461 1.00 33.72 351 HIS J CA 1
ATOM 7840 C C . HIS D 1 351 ? -24.865 -29.638 -30.640 1.00 34.01 351 HIS J C 1
ATOM 7841 O O . HIS D 1 351 ? -23.687 -29.281 -30.544 1.00 33.54 351 HIS J O 1
ATOM 7848 N N . LYS D 1 352 ? -25.312 -30.755 -30.055 1.00 34.84 352 LYS J N 1
ATOM 7849 C CA . LYS D 1 352 ? -24.358 -31.654 -29.410 1.00 28.04 352 LYS J CA 1
ATOM 7850 C C . LYS D 1 352 ? -23.324 -32.154 -30.407 1.00 34.32 352 LYS J C 1
ATOM 7851 O O . LYS D 1 352 ? -22.166 -32.370 -30.034 1.00 42.31 352 LYS J O 1
ATOM 7853 N N . LYS D 1 353 ? -23.699 -32.303 -31.684 1.00 35.03 353 LYS J N 1
ATOM 7854 C CA . LYS D 1 353 ? -22.725 -32.720 -32.690 1.00 29.18 353 LYS J CA 1
ATOM 7855 C C . LYS D 1 353 ? -21.648 -31.663 -32.866 1.00 32.42 353 LYS J C 1
ATOM 7856 O O . LYS D 1 353 ? -20.451 -31.980 -32.874 1.00 35.29 353 LYS J O 1
ATOM 7858 N N . LEU D 1 354 ? -22.047 -30.397 -33.005 1.00 27.64 354 LEU J N 1
ATOM 7859 C CA . LEU D 1 354 ? -21.051 -29.357 -33.226 1.00 29.15 354 LEU J CA 1
ATOM 7860 C C . LEU D 1 354 ? -20.089 -29.268 -32.042 1.00 33.60 354 LEU J C 1
ATOM 7861 O O . LEU D 1 354 ? -18.868 -29.217 -32.226 1.00 33.97 354 LEU J O 1
ATOM 7866 N N . ARG D 1 355 ? -20.623 -29.284 -30.817 1.00 32.53 355 ARG J N 1
ATOM 7867 C CA . ARG D 1 355 ? -19.781 -29.256 -29.622 1.00 33.99 355 ARG J CA 1
ATOM 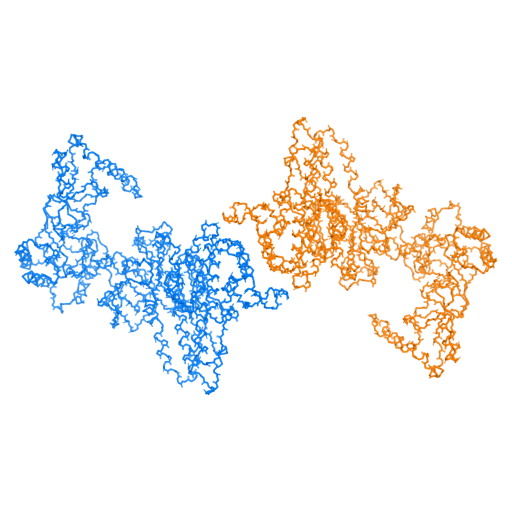7868 C C . ARG D 1 355 ? -18.765 -30.394 -29.588 1.00 37.06 355 ARG J C 1
ATOM 7869 O O . ARG D 1 355 ? -17.676 -30.229 -29.020 1.00 35.68 355 ARG J O 1
ATOM 7877 N N . GLY D 1 356 ? -19.092 -31.550 -30.168 1.00 32.89 356 GLY J N 1
ATOM 7878 C CA . GLY D 1 356 ? -18.192 -32.686 -30.087 1.00 29.18 356 GLY J CA 1
ATOM 7879 C C . GLY D 1 356 ? -17.213 -32.821 -31.237 1.00 35.34 356 GLY J C 1
ATOM 7880 O O . GLY D 1 356 ? -16.533 -33.850 -31.340 1.00 32.07 356 GLY J O 1
ATOM 7881 N N . LEU D 1 357 ? -17.137 -31.820 -32.119 1.00 31.66 357 LEU J N 1
ATOM 7882 C CA . LEU D 1 357 ? -16.232 -31.847 -33.259 1.00 32.89 357 LEU J CA 1
ATOM 7883 C C . LEU D 1 357 ? -14.853 -31.335 -32.845 1.00 31.90 357 LEU J C 1
ATOM 7884 O O . LEU D 1 357 ? -14.739 -30.273 -32.228 1.00 32.34 357 LEU J O 1
ATOM 7889 N N . THR D 1 358 ? -13.811 -32.093 -33.176 1.00 31.00 358 THR J N 1
ATOM 7890 C CA . THR D 1 358 ? -12.431 -31.685 -32.938 1.00 28.73 358 THR J CA 1
ATOM 7891 C C . THR D 1 358 ? -11.708 -31.449 -34.255 1.00 31.65 358 THR J C 1
ATOM 7892 O O . THR D 1 358 ? -11.884 -32.203 -35.225 1.00 29.79 358 THR J O 1
ATOM 7896 N N . PHE D 1 359 ? -10.877 -30.412 -34.276 1.00 31.23 359 PHE J N 1
ATOM 7897 C CA . PHE D 1 359 ? -10.096 -30.059 -35.450 1.00 29.20 359 PHE J CA 1
ATOM 7898 C C . PHE D 1 359 ? -8.617 -30.075 -35.088 1.00 31.66 359 PHE J C 1
ATOM 7899 O O . PHE D 1 359 ? -8.244 -29.717 -33.969 1.00 31.34 359 PHE J O 1
ATOM 7907 N N . PHE D 1 360 ? -7.773 -30.475 -36.041 1.00 33.52 360 PHE J N 1
ATOM 7908 C CA . PHE D 1 360 ? -6.372 -30.769 -35.756 1.00 30.36 360 PHE J CA 1
ATOM 7909 C C . PHE D 1 360 ? -5.509 -30.287 -36.912 1.00 34.40 360 PHE J C 1
ATOM 7910 O O . PHE D 1 360 ? -5.677 -30.736 -38.048 1.00 39.00 360 PHE J O 1
ATOM 7918 N N . ASP D 1 361 ? -4.570 -29.393 -36.629 1.00 35.03 361 ASP J N 1
ATOM 7919 C CA . ASP D 1 361 ? -3.685 -28.852 -37.660 1.00 34.07 361 ASP J CA 1
ATOM 7920 C C . ASP D 1 361 ? -2.226 -29.047 -37.267 1.00 34.04 361 ASP J C 1
ATOM 7921 O O . ASP D 1 361 ? -1.677 -28.235 -36.504 1.00 31.96 361 ASP J O 1
ATOM 7926 N N . PRO D 1 362 ? -1.550 -30.090 -37.760 1.00 31.91 362 PRO J N 1
ATOM 7927 C CA . PRO D 1 362 ? -0.087 -30.153 -37.614 1.00 32.07 362 PRO J CA 1
ATOM 7928 C C . PRO D 1 362 ? 0.552 -29.256 -38.661 1.00 30.59 362 PRO J C 1
ATOM 7929 O O . PRO D 1 362 ? 0.209 -29.345 -39.840 1.00 53.69 362 PRO J O 1
ATOM 7933 N N . ALA D 1 363 ? 1.448 -28.386 -38.226 1.00 26.65 363 ALA J N 1
ATOM 7934 C CA . ALA D 1 363 ? 2.015 -27.296 -39.019 1.00 31.33 363 ALA J CA 1
ATOM 7935 C C . ALA D 1 363 ? 1.075 -26.095 -39.067 1.00 31.57 363 ALA J C 1
ATOM 7936 O O . ALA D 1 363 ? 0.949 -25.449 -40.112 1.00 30.34 363 ALA J O 1
ATOM 7938 N N . CYS D 1 364 ? 0.488 -25.731 -37.918 1.00 29.39 364 CYS J N 1
ATOM 7939 C CA . CYS D 1 364 ? -0.618 -24.780 -37.875 1.00 24.54 364 CYS J CA 1
ATOM 7940 C C . CYS D 1 364 ? -0.205 -23.327 -38.086 1.00 29.65 364 CYS J C 1
ATOM 7941 O O . CYS D 1 364 ? -1.085 -22.467 -38.208 1.00 24.86 364 CYS J O 1
ATOM 7944 N N . GLY D 1 365 ? 1.087 -23.017 -38.121 1.00 30.14 365 GLY J N 1
ATOM 7945 C CA . GLY D 1 365 ? 1.461 -21.618 -38.245 1.00 30.40 365 GLY J CA 1
ATOM 7946 C C . GLY D 1 365 ? 0.863 -20.783 -37.129 1.00 32.37 365 GLY J C 1
ATOM 7947 O O . GLY D 1 365 ? 0.734 -21.229 -35.987 1.00 29.19 365 GLY J O 1
ATOM 7948 N N . CYS D 1 366 ? 0.444 -19.567 -37.477 1.00 34.89 366 CYS J N 1
ATOM 7949 C CA . CYS D 1 366 ? -0.225 -18.652 -36.561 1.00 29.56 366 CYS J CA 1
ATOM 7950 C C . CYS D 1 366 ? -1.683 -19.025 -36.274 1.00 36.38 366 CYS J C 1
ATOM 7951 O O . CYS D 1 366 ? -2.377 -18.265 -35.582 1.00 34.27 366 CYS J O 1
ATOM 7954 N N . GLY D 1 367 ? -2.175 -20.151 -36.779 1.00 32.17 367 GLY J N 1
ATOM 7955 C CA . GLY D 1 367 ? -3.428 -20.707 -36.308 1.00 29.36 367 GLY J CA 1
ATOM 7956 C C . GLY D 1 367 ? -4.650 -20.475 -37.172 1.00 31.80 367 GLY J C 1
ATOM 7957 O O . GLY D 1 367 ? -5.763 -20.761 -36.713 1.00 31.99 367 GLY J O 1
ATOM 7958 N N . ASN D 1 368 ? -4.479 -20.033 -38.423 1.00 30.34 368 ASN J N 1
ATOM 7959 C CA . ASN D 1 368 ? -5.600 -19.533 -39.212 1.00 32.98 368 ASN J CA 1
ATOM 7960 C C . ASN D 1 368 ? -6.629 -20.610 -39.554 1.00 33.46 368 ASN J C 1
ATOM 7961 O O . ASN D 1 368 ? -7.821 -20.300 -39.669 1.00 29.49 368 ASN J O 1
ATOM 7966 N N . PHE D 1 369 ? -6.220 -21.862 -39.768 1.00 34.72 369 PHE J N 1
ATOM 7967 C CA . PHE D 1 369 ? -7.255 -22.842 -40.085 1.00 24.99 369 PHE J CA 1
ATOM 7968 C C . PHE D 1 369 ? -8.131 -23.094 -38.880 1.00 27.59 369 PHE J C 1
ATOM 7969 O O . PHE D 1 369 ? -9.334 -23.349 -39.029 1.00 28.48 369 PHE J O 1
ATOM 7977 N N . LEU D 1 370 ? -7.559 -22.992 -37.679 1.00 27.30 370 LEU J N 1
ATOM 7978 C CA . LEU D 1 370 ? -8.371 -23.081 -36.472 1.00 23.62 370 LEU J CA 1
ATOM 7979 C C . LEU D 1 370 ? -9.196 -21.817 -36.270 1.00 23.64 370 LEU J C 1
ATOM 7980 O O . LEU D 1 370 ? -10.380 -21.891 -35.951 1.00 29.53 370 LEU J O 1
ATOM 7985 N N . VAL D 1 371 ? -8.602 -20.645 -36.491 1.00 27.46 371 VAL J N 1
ATOM 7986 C CA . VAL D 1 371 ? -9.317 -19.399 -36.245 1.00 23.20 371 VAL J CA 1
ATOM 7987 C C . VAL D 1 371 ? -10.520 -19.283 -37.171 1.00 27.80 371 VAL J C 1
ATOM 7988 O O . VAL D 1 371 ? -11.629 -18.975 -36.725 1.00 35.02 371 VAL J O 1
ATOM 7992 N N . ILE D 1 372 ? -10.341 -19.579 -38.463 1.00 26.92 372 ILE J N 1
ATOM 7993 C CA . ILE D 1 372 ? -11.460 -19.461 -39.404 1.00 29.08 372 ILE J CA 1
ATOM 7994 C C . ILE D 1 372 ? -12.510 -20.549 -39.161 1.00 27.00 372 ILE J C 1
ATOM 7995 O O . ILE D 1 372 ? -13.718 -20.278 -39.176 1.00 22.45 372 ILE J O 1
ATOM 8000 N N . THR D 1 373 ? -12.077 -21.796 -38.956 1.00 25.56 373 THR J N 1
ATOM 8001 C CA . THR D 1 373 ? -13.027 -22.863 -38.657 1.00 23.22 373 THR J CA 1
ATOM 8002 C C . THR D 1 373 ? -13.842 -22.527 -37.423 1.00 30.71 373 THR J C 1
ATOM 8003 O O . THR D 1 373 ? -15.073 -22.648 -37.424 1.00 31.77 373 THR J O 1
ATOM 8007 N N . TYR D 1 374 ? -13.166 -22.093 -36.354 1.00 28.84 374 TYR J N 1
ATOM 8008 C CA . TYR D 1 374 ? -13.874 -21.696 -35.146 1.00 28.22 374 TYR J CA 1
ATOM 8009 C C . TYR D 1 374 ? -14.861 -20.571 -35.417 1.00 29.61 374 TYR J C 1
ATOM 8010 O O . TYR D 1 374 ? -15.976 -20.578 -34.885 1.00 33.75 374 TYR J O 1
ATOM 8019 N N . ARG D 1 375 ? -14.469 -19.585 -36.226 1.00 27.59 375 ARG J N 1
ATOM 8020 C CA . ARG D 1 375 ? -15.368 -18.472 -36.491 1.00 25.15 375 ARG J CA 1
ATOM 8021 C C . ARG D 1 375 ? -16.596 -18.947 -37.269 1.00 33.88 375 ARG J C 1
ATOM 8022 O O . ARG D 1 375 ? -17.740 -18.636 -36.904 1.00 30.05 375 ARG J O 1
ATOM 8030 N N . GLU D 1 376 ? -16.378 -19.735 -38.325 1.00 28.12 376 GLU J N 1
ATOM 8031 C CA . GLU D 1 376 ? -17.492 -20.294 -39.080 1.00 30.33 376 GLU J CA 1
ATOM 8032 C C . GLU D 1 376 ? -18.430 -21.091 -38.181 1.00 32.29 376 GLU J C 1
ATOM 8033 O O . GLU D 1 376 ? -19.656 -20.923 -38.236 1.00 36.69 376 GLU J O 1
ATOM 8039 N N . LEU D 1 377 ? -17.875 -21.977 -37.352 1.00 26.64 377 LEU J N 1
ATOM 8040 C CA . LEU D 1 377 ? -18.714 -22.694 -36.401 1.00 28.46 377 LEU J CA 1
ATOM 8041 C C . LEU D 1 377 ? -19.448 -21.750 -35.460 1.00 36.44 377 LEU J C 1
ATOM 8042 O O . LEU D 1 377 ? -20.548 -22.076 -34.998 1.00 35.65 377 LEU J O 1
ATOM 8047 N N . ARG D 1 378 ? -18.867 -20.588 -35.136 1.00 34.18 378 ARG J N 1
ATOM 8048 C CA . ARG D 1 378 ? -19.631 -19.648 -34.315 1.00 31.61 378 ARG J CA 1
ATOM 8049 C C . ARG D 1 378 ? -20.799 -19.065 -35.103 1.00 33.94 378 ARG J C 1
ATOM 8050 O O . ARG D 1 378 ? -21.911 -18.939 -34.572 1.00 36.28 378 ARG J O 1
ATOM 8058 N N . LEU D 1 379 ? -20.581 -18.737 -36.381 1.00 33.44 379 LEU J N 1
ATOM 8059 C CA . LEU D 1 379 ? -21.661 -18.178 -37.188 1.00 30.76 379 LEU J CA 1
ATOM 8060 C C . LEU D 1 379 ? -22.763 -19.190 -37.391 1.00 33.19 379 LEU J C 1
ATOM 8061 O O . LEU D 1 379 ? -23.953 -18.854 -37.301 1.00 28.44 379 LEU J O 1
ATOM 8066 N N . LEU D 1 380 ? -22.381 -20.437 -37.669 1.00 35.15 380 LEU J N 1
ATOM 8067 C CA . LEU D 1 380 ? -23.367 -21.504 -37.682 1.00 31.95 380 LEU J CA 1
ATOM 8068 C C . LEU D 1 380 ? -24.098 -21.572 -36.348 1.00 28.86 380 LEU J C 1
ATOM 8069 O O . LEU D 1 380 ? -25.326 -21.685 -36.314 1.00 34.79 380 LEU J O 1
ATOM 8074 N N . GLU D 1 381 ? -23.374 -21.434 -35.238 1.00 31.12 381 GLU J N 1
ATOM 8075 C CA . GLU D 1 381 ? -24.007 -21.642 -33.937 1.00 31.50 381 GLU J CA 1
ATOM 8076 C C . GLU D 1 381 ? -24.957 -20.510 -33.557 1.00 32.13 381 GLU J C 1
ATOM 8077 O O . GLU D 1 381 ? -25.938 -20.756 -32.844 1.00 34.26 381 GLU J O 1
ATOM 8083 N N . ILE D 1 382 ? -24.689 -19.273 -34.001 1.00 29.48 382 ILE J N 1
ATOM 8084 C CA . ILE D 1 382 ? -25.688 -18.212 -33.858 1.00 29.73 382 ILE J CA 1
ATOM 8085 C C . ILE D 1 382 ? -27.014 -18.658 -34.456 1.00 35.28 382 ILE J C 1
ATOM 8086 O O . ILE D 1 382 ? -28.078 -18.496 -33.845 1.00 38.29 382 ILE J O 1
ATOM 8091 N N . GLU D 1 383 ? -26.972 -19.220 -35.671 1.00 34.16 383 GLU J N 1
ATOM 8092 C CA . GLU D 1 383 ? -28.215 -19.605 -36.332 1.00 33.81 383 GLU J CA 1
ATOM 8093 C C . GLU D 1 383 ? -28.889 -20.769 -35.623 1.00 36.27 383 GLU J C 1
ATOM 8094 O O . GLU D 1 383 ? -30.122 -20.813 -35.542 1.00 41.41 383 GLU J O 1
ATOM 8100 N N . VAL D 1 384 ? -28.105 -21.712 -35.092 1.00 31.99 384 VAL J N 1
ATOM 8101 C CA . VAL D 1 384 ? -28.684 -22.842 -34.367 1.00 28.81 384 VAL J CA 1
ATOM 8102 C C . VAL D 1 384 ? -29.396 -22.355 -33.114 1.00 38.30 384 VAL J C 1
ATOM 8103 O O . VAL D 1 384 ? -30.524 -22.766 -32.818 1.00 36.27 384 VAL J O 1
ATOM 8107 N N . LEU D 1 385 ? -28.745 -21.470 -32.353 1.00 37.68 385 LEU J N 1
ATOM 8108 C CA . LEU D 1 385 ? -29.416 -20.867 -31.207 1.00 42.28 385 LEU J CA 1
ATOM 8109 C C . LEU D 1 385 ? -30.643 -20.078 -31.641 1.00 40.26 385 LEU J C 1
ATOM 8110 O O . LEU D 1 385 ? -31.663 -20.079 -30.943 1.00 42.65 385 LEU J O 1
ATOM 8115 N N . ARG D 1 386 ? -30.560 -19.380 -32.779 1.00 37.46 386 ARG J N 1
ATOM 8116 C CA . ARG D 1 386 ? -31.715 -18.608 -33.218 1.00 42.08 386 ARG J CA 1
ATOM 8117 C C . ARG D 1 386 ? -32.889 -19.523 -33.494 1.00 39.88 386 ARG J C 1
ATOM 8118 O O . ARG D 1 386 ? -34.039 -19.131 -33.296 1.00 39.63 386 ARG J O 1
ATOM 8126 N N . GLY D 1 387 ? -32.609 -20.763 -33.901 1.00 40.62 387 GLY J N 1
ATOM 8127 C CA . GLY D 1 387 ? -33.662 -21.727 -34.149 1.00 40.61 387 GLY J CA 1
ATOM 8128 C C . GLY D 1 387 ? -34.109 -22.494 -32.932 1.00 38.62 387 GLY J C 1
ATOM 8129 O O . GLY D 1 387 ? -35.194 -23.080 -32.947 1.00 46.12 387 GLY J O 1
ATOM 8130 N N . LEU D 1 388 ? -33.300 -22.517 -31.881 1.00 41.60 388 LEU J N 1
ATOM 8131 C CA . LEU D 1 388 ? -33.721 -23.193 -30.668 1.00 44.59 388 LEU J CA 1
ATOM 8132 C C . LEU D 1 388 ? -34.601 -22.308 -29.798 1.00 52.91 388 LEU J C 1
ATOM 8133 O O . LEU D 1 388 ? -35.373 -22.832 -28.981 1.00 48.82 388 LEU J O 1
ATOM 8138 N N . HIS D 1 389 ? -34.519 -20.988 -29.987 1.00 48.83 389 HIS J N 1
ATOM 8139 C CA . HIS D 1 389 ? -35.184 -20.027 -29.122 1.00 52.12 389 HIS J CA 1
ATOM 8140 C C . HIS D 1 389 ? -36.665 -20.345 -29.005 1.00 64.38 389 HIS J C 1
ATOM 8141 O O . HIS D 1 389 ? -37.424 -20.202 -29.974 1.00 64.01 389 HIS J O 1
ATOM 8148 N N . ARG D 1 390 ? -37.062 -20.806 -27.817 1.00 64.76 390 ARG J N 1
ATOM 8149 C CA . ARG D 1 390 ? -38.443 -21.119 -27.493 1.00 64.26 390 ARG J CA 1
ATOM 8150 C C . ARG D 1 390 ? -39.100 -20.041 -26.646 1.00 67.40 390 ARG J C 1
ATOM 8151 O O . ARG D 1 390 ? -40.284 -20.171 -26.319 1.00 76.04 390 ARG J O 1
ATOM 8153 N N . GLY D 1 391 ? -38.370 -18.981 -26.294 1.00 65.88 391 GLY J N 1
ATOM 8154 C CA . GLY D 1 391 ? -38.842 -17.883 -25.474 1.00 61.45 391 GLY J CA 1
ATOM 8155 C C . GLY D 1 391 ? -39.450 -16.711 -26.216 1.00 62.28 391 GLY J C 1
ATOM 8156 O O . GLY D 1 391 ? -39.622 -15.643 -25.614 1.00 57.27 391 GLY J O 1
ATOM 8157 N N . GLY D 1 392 ? -39.782 -16.876 -27.502 1.00 68.03 392 GLY J N 1
ATOM 8158 C CA . GLY D 1 392 ? -40.466 -15.859 -28.280 1.00 61.19 392 GLY J CA 1
ATOM 8159 C C . GLY D 1 392 ? -39.774 -14.511 -28.288 1.00 57.62 392 GLY J C 1
ATOM 8160 O O . GLY D 1 392 ? -38.781 -14.322 -28.989 1.00 62.71 392 GLY J O 1
ATOM 8161 N N . GLN D 1 393 ? -40.284 -13.568 -27.504 1.00 54.26 393 GLN J N 1
ATOM 8162 C CA . GLN D 1 393 ? -39.772 -12.206 -27.495 1.00 52.76 393 GLN J CA 1
ATOM 8163 C C . GLN D 1 393 ? -38.872 -11.913 -26.304 1.00 58.27 393 GLN J C 1
ATOM 8164 O O . GLN D 1 393 ? -38.294 -10.824 -26.224 1.00 55.61 393 GLN J O 1
ATOM 8170 N N . GLN D 1 394 ? -38.737 -12.850 -25.376 1.00 54.79 394 GLN J N 1
ATOM 8171 C CA . GLN D 1 394 ? -37.730 -12.693 -24.355 1.00 49.52 394 GLN J CA 1
ATOM 8172 C C . GLN D 1 394 ? -36.341 -12.662 -24.991 1.00 56.12 394 GLN J C 1
ATOM 8173 O O . GLN D 1 394 ? -36.135 -13.036 -26.154 1.00 57.21 394 GLN J O 1
ATOM 8179 N N . VAL D 1 395 ? -35.375 -12.208 -24.196 1.00 55.57 395 VAL J N 1
ATOM 8180 C CA . VAL D 1 395 ? -33.977 -12.250 -24.595 1.00 48.98 395 VAL J CA 1
ATOM 8181 C C . VAL D 1 395 ? -33.464 -13.683 -24.501 1.00 51.90 395 VAL J C 1
ATOM 8182 O O . VAL D 1 395 ? -33.742 -14.404 -23.527 1.00 47.24 395 VAL J O 1
ATOM 8186 N N . LEU D 1 396 ? -32.726 -14.114 -25.526 1.00 47.84 396 LEU J N 1
ATOM 8187 C CA . LEU D 1 396 ? -32.132 -15.445 -25.504 1.00 48.95 396 LEU J CA 1
ATOM 8188 C C . LEU D 1 396 ? -30.966 -15.498 -24.513 1.00 49.15 396 LEU J C 1
ATOM 8189 O O . LEU D 1 396 ? -30.160 -14.566 -24.415 1.00 43.16 396 LEU J O 1
ATOM 8194 N N . ASP D 1 397 ? -30.883 -16.608 -23.777 1.00 46.76 397 ASP J N 1
ATOM 8195 C CA . ASP D 1 397 ? -29.951 -16.752 -22.660 1.00 47.69 397 ASP J CA 1
ATOM 8196 C C . ASP D 1 397 ? -28.650 -17.398 -23.151 1.00 51.71 397 ASP J C 1
ATOM 8197 O O . ASP D 1 397 ? -28.384 -18.590 -22.946 1.00 48.26 397 ASP J O 1
ATOM 8202 N N . ILE D 1 398 ? -27.816 -16.573 -23.797 1.00 41.09 398 ILE J N 1
ATOM 8203 C CA . ILE D 1 398 ? -26.599 -17.075 -24.429 1.00 36.85 398 ILE J CA 1
ATOM 8204 C C . ILE D 1 398 ? -25.823 -17.974 -23.474 1.00 47.09 398 ILE J C 1
ATOM 8205 O O . ILE D 1 398 ? -25.492 -19.118 -23.811 1.00 45.66 398 ILE J O 1
ATOM 8210 N N . GLU D 1 399 ? -25.552 -17.473 -22.256 1.00 44.38 399 GLU J N 1
ATOM 8211 C CA . GLU D 1 399 ? -24.664 -18.159 -21.317 1.00 44.60 399 GLU J CA 1
ATOM 8212 C C . GLU D 1 399 ? -25.039 -19.621 -21.109 1.00 50.74 399 GLU J C 1
ATOM 8213 O O . GLU D 1 399 ? -24.158 -20.478 -20.997 1.00 57.43 399 GLU J O 1
ATOM 8219 N N . HIS D 1 400 ? -26.334 -19.933 -21.035 1.00 55.19 400 HIS J N 1
ATOM 8220 C CA . HIS D 1 400 ? -26.748 -21.304 -20.763 1.00 48.53 400 HIS J CA 1
ATOM 8221 C C . HIS D 1 400 ? -27.170 -22.053 -22.014 1.00 46.97 400 HIS J C 1
ATOM 8222 O O . HIS D 1 400 ? -27.446 -23.255 -21.934 1.00 43.88 400 HIS J O 1
ATOM 8229 N N . LEU D 1 401 ? -27.208 -21.382 -23.165 1.00 46.57 401 LEU J N 1
ATOM 8230 C CA . LEU D 1 401 ? -27.397 -22.060 -24.443 1.00 44.67 401 LEU J CA 1
ATOM 8231 C C . LEU D 1 401 ? -26.064 -22.393 -25.121 1.00 44.12 401 LEU J C 1
ATOM 8232 O O . LEU D 1 401 ? -25.840 -23.546 -25.498 1.00 44.66 401 LEU J O 1
ATOM 8234 N N . ILE D 1 402 ? -25.160 -21.407 -25.245 1.00 47.42 402 ILE J N 1
ATOM 8235 C CA . ILE D 1 402 ? -23.946 -21.557 -26.055 1.00 39.17 402 ILE J CA 1
ATOM 8236 C C . ILE D 1 402 ? -23.083 -22.715 -25.556 1.00 35.33 402 ILE J C 1
ATOM 8237 O O . ILE D 1 402 ? -23.128 -23.101 -24.382 1.00 37.66 402 ILE J O 1
ATOM 8242 N N . GLN D 1 403 ? -22.276 -23.264 -26.462 1.00 32.29 403 GLN J N 1
ATOM 8243 C CA . GLN D 1 403 ? -21.548 -24.497 -26.182 1.00 33.90 403 GLN J CA 1
ATOM 8244 C C . GLN D 1 403 ? -20.166 -24.527 -26.838 1.00 37.46 403 GLN J C 1
ATOM 8245 O O . GLN D 1 403 ? -19.186 -24.934 -26.202 1.00 36.46 403 GLN J O 1
ATOM 8251 N N . ILE D 1 404 ? -20.074 -24.107 -28.107 1.00 37.57 404 ILE J N 1
ATOM 8252 C CA . ILE D 1 404 ? -18.819 -24.220 -28.848 1.00 34.95 404 ILE J CA 1
ATOM 8253 C C . ILE D 1 404 ? -17.742 -23.349 -28.209 1.00 37.40 404 ILE J C 1
ATOM 8254 O O . ILE D 1 404 ? -17.981 -22.193 -27.840 1.00 38.61 404 ILE J O 1
ATOM 8259 N N . ASN D 1 405 ? -16.543 -23.904 -28.067 1.00 33.31 405 ASN J N 1
ATOM 8260 C CA . ASN D 1 405 ? -15.469 -23.179 -27.410 1.00 36.18 405 ASN J CA 1
ATOM 8261 C C . ASN D 1 405 ? -14.145 -23.544 -28.063 1.00 36.16 405 ASN J C 1
ATOM 8262 O O . ASN D 1 405 ? -14.087 -24.336 -29.009 1.00 34.28 405 ASN J O 1
ATOM 8267 N N . VAL D 1 406 ? -13.069 -22.959 -27.532 1.00 32.29 406 VAL J N 1
ATOM 8268 C CA . VAL D 1 406 ? -11.767 -23.085 -28.170 1.00 27.48 406 VAL J CA 1
ATOM 8269 C C . VAL D 1 406 ? -11.073 -24.367 -27.765 1.00 26.90 406 VAL J C 1
ATOM 8270 O O . VAL D 1 406 ? -10.064 -24.721 -28.369 1.00 25.17 406 VAL J O 1
ATOM 8274 N N . ASP D 1 407 ? -11.592 -25.081 -26.783 1.00 27.85 407 ASP J N 1
ATOM 8275 C CA . ASP D 1 407 ? -10.977 -26.361 -26.422 1.00 28.39 407 ASP J CA 1
ATOM 8276 C C . ASP D 1 407 ? -11.222 -27.430 -27.453 1.00 25.51 407 ASP J C 1
ATOM 8277 O O . ASP D 1 407 ? -10.944 -28.590 -27.201 1.00 30.28 407 ASP J O 1
ATOM 8282 N N . GLN D 1 408 ? -11.770 -27.098 -28.609 1.00 26.07 408 GLN J N 1
ATOM 8283 C CA . GLN D 1 408 ? -12.055 -28.073 -29.648 1.00 30.97 408 GLN J CA 1
ATOM 8284 C C . GLN D 1 408 ? -10.955 -28.124 -30.689 1.00 30.82 408 GLN J C 1
ATOM 8285 O O . GLN D 1 408 ? -11.020 -28.949 -31.607 1.00 30.64 408 GLN J O 1
ATOM 8291 N N . PHE D 1 409 ? -9.930 -27.293 -30.536 1.00 28.66 409 PHE J N 1
ATOM 8292 C CA . PHE D 1 409 ? -8.976 -26.998 -31.589 1.00 28.87 409 PHE J CA 1
ATOM 8293 C C . PHE D 1 409 ? -7.579 -27.369 -31.139 1.00 29.34 409 PHE J C 1
ATOM 8294 O O . PHE D 1 409 ? -7.171 -27.017 -30.028 1.00 33.66 409 PHE J O 1
ATOM 8302 N N . PHE D 1 410 ? -6.860 -28.092 -31.995 1.00 24.46 410 PHE J N 1
ATOM 8303 C CA . PHE D 1 410 ? -5.582 -28.692 -31.653 1.00 25.95 410 PHE J CA 1
ATOM 8304 C C . PHE D 1 410 ? -4.581 -28.382 -32.756 1.00 33.46 410 PHE J C 1
ATOM 8305 O O . PHE D 1 410 ? -4.957 -28.216 -33.919 1.00 35.42 410 PHE J O 1
ATOM 8313 N N . GLY D 1 411 ? -3.299 -28.299 -32.395 1.00 34.69 411 GLY J N 1
ATOM 8314 C CA . GLY D 1 411 ? -2.303 -27.878 -33.362 1.00 27.81 411 GLY J CA 1
ATOM 8315 C C . GLY D 1 411 ? -0.912 -28.304 -32.963 1.00 32.69 411 GLY J C 1
ATOM 8316 O O . GLY D 1 411 ? -0.630 -28.546 -31.784 1.00 32.89 411 GLY J O 1
ATOM 8317 N N . ILE D 1 412 ? -0.040 -28.416 -33.974 1.00 30.21 412 ILE J N 1
ATOM 8318 C CA . ILE D 1 412 ? 1.397 -28.548 -33.769 1.00 31.07 412 ILE J CA 1
ATOM 8319 C C . ILE D 1 412 ? 2.111 -27.500 -34.614 1.00 29.78 412 ILE J C 1
ATOM 8320 O O . ILE D 1 412 ? 1.737 -27.249 -35.763 1.00 27.17 412 ILE J O 1
ATOM 8325 N N . GLU D 1 413 ? 3.136 -26.881 -34.043 1.00 26.54 413 GLU J N 1
ATOM 8326 C CA . GLU D 1 413 ? 3.826 -25.803 -34.735 1.00 28.60 413 GLU J CA 1
ATOM 8327 C C . GLU D 1 413 ? 5.228 -25.693 -34.159 1.00 32.98 413 GLU J C 1
ATOM 8328 O O . GLU D 1 413 ? 5.402 -25.561 -32.939 1.00 30.91 413 GLU J O 1
ATOM 8334 N N . ILE D 1 414 ? 6.217 -25.742 -35.043 1.00 28.88 414 ILE J N 1
ATOM 8335 C CA . ILE D 1 414 ? 7.587 -25.929 -34.598 1.00 29.29 414 ILE J CA 1
ATOM 8336 C C . ILE D 1 414 ? 8.153 -24.665 -33.972 1.00 28.80 414 ILE J C 1
ATOM 8337 O O . ILE D 1 414 ? 9.017 -24.750 -33.099 1.00 30.84 414 ILE J O 1
ATOM 8342 N N . GLU D 1 415 ? 7.674 -23.485 -34.364 1.00 30.30 415 GLU J N 1
ATOM 8343 C CA . GLU D 1 415 ? 8.230 -22.222 -33.889 1.00 30.72 415 GLU J CA 1
ATOM 8344 C C . GLU D 1 415 ? 7.330 -21.638 -32.804 1.00 32.66 415 GLU J C 1
ATOM 8345 O O . GLU D 1 415 ? 6.125 -21.462 -33.021 1.00 27.26 415 GLU J O 1
ATOM 8351 N N . GLU D 1 416 ? 7.924 -21.326 -31.645 1.00 28.73 416 GLU J N 1
ATOM 8352 C CA . GLU D 1 416 ? 7.128 -20.970 -30.475 1.00 28.70 416 GLU J CA 1
ATOM 8353 C C . GLU D 1 416 ? 6.263 -19.740 -30.726 1.00 30.28 416 GLU J C 1
ATOM 8354 O O . GLU D 1 416 ? 5.115 -19.681 -30.277 1.00 30.95 416 GLU J O 1
ATOM 8360 N N . PHE D 1 417 ? 6.794 -18.735 -31.416 1.00 26.77 417 PHE J N 1
ATOM 8361 C CA . PHE D 1 417 ? 6.005 -17.518 -31.600 1.00 25.35 417 PHE J CA 1
ATOM 8362 C C . PHE D 1 417 ? 4.686 -17.801 -32.312 1.00 34.38 417 PHE J C 1
ATOM 8363 O O . PHE D 1 417 ? 3.620 -17.533 -31.723 1.00 31.14 417 PHE J O 1
ATOM 8371 N N . PRO D 1 418 ? 4.658 -18.368 -33.533 1.00 31.18 418 PRO J N 1
ATOM 8372 C CA . PRO D 1 418 ? 3.350 -18.695 -34.116 1.00 28.94 418 PRO J CA 1
ATOM 8373 C C . PRO D 1 418 ? 2.533 -19.595 -33.221 1.00 30.29 418 PRO J C 1
ATOM 8374 O O . PRO D 1 418 ? 1.309 -19.433 -33.150 1.00 31.75 418 PRO J O 1
ATOM 8378 N N . ALA D 1 419 ? 3.173 -20.510 -32.493 1.00 28.89 419 ALA J N 1
ATOM 8379 C CA . ALA D 1 419 ? 2.413 -21.347 -31.576 1.00 30.34 419 ALA J CA 1
ATOM 8380 C C . ALA D 1 419 ? 1.804 -20.529 -30.438 1.00 36.20 419 ALA J C 1
ATOM 8381 O O . ALA D 1 419 ? 0.772 -20.919 -29.882 1.00 35.77 419 ALA J O 1
ATOM 8383 N N . GLN D 1 420 ? 2.421 -19.399 -30.070 1.00 37.99 420 GLN J N 1
ATOM 8384 C CA . GLN D 1 420 ? 1.805 -18.520 -29.076 1.00 33.79 420 GLN J CA 1
ATOM 8385 C C . GLN D 1 420 ? 0.737 -17.639 -29.693 1.00 30.76 420 GLN J C 1
ATOM 8386 O O . GLN D 1 420 ? -0.267 -17.338 -29.042 1.00 29.44 420 GLN J O 1
ATOM 8392 N N . ILE D 1 421 ? 0.942 -17.199 -30.934 1.00 30.33 421 ILE J N 1
ATOM 8393 C CA . ILE D 1 421 ? -0.092 -16.404 -31.586 1.00 35.52 421 ILE J CA 1
ATOM 8394 C C . ILE D 1 421 ? -1.320 -17.265 -31.881 1.00 32.69 421 ILE J C 1
ATOM 8395 O O . ILE D 1 421 ? -2.445 -16.762 -31.917 1.00 32.38 421 ILE J O 1
ATOM 8400 N N . ALA D 1 422 ? -1.140 -18.574 -32.059 1.00 35.46 422 ALA J N 1
ATOM 8401 C CA . ALA D 1 422 ? -2.288 -19.435 -32.302 1.00 35.82 422 ALA J CA 1
ATOM 8402 C C . ALA D 1 422 ? -3.258 -19.359 -31.135 1.00 31.62 422 ALA J C 1
ATOM 8403 O O . ALA D 1 422 ? -4.452 -19.093 -31.319 1.00 31.74 422 ALA J O 1
ATOM 8405 N N . GLN D 1 423 ? -2.749 -19.556 -29.921 1.00 33.38 423 GLN J N 1
ATOM 8406 C CA . GLN D 1 423 ? -3.594 -19.510 -28.728 1.00 35.59 423 GLN J CA 1
ATOM 8407 C C . GLN D 1 423 ? -4.312 -18.172 -28.608 1.00 33.41 423 GLN J C 1
ATOM 8408 O O . GLN D 1 423 ? -5.551 -18.114 -28.530 1.00 27.97 423 GLN J O 1
ATOM 8414 N N . VAL D 1 424 ? -3.548 -17.077 -28.640 1.00 33.74 424 VAL J N 1
ATOM 8415 C CA . VAL D 1 424 ? -4.154 -15.760 -28.473 1.00 33.85 424 VAL J CA 1
ATOM 8416 C C . VAL D 1 424 ? -5.134 -15.456 -29.595 1.00 28.48 424 VAL J C 1
ATOM 8417 O O . VAL D 1 424 ? -6.179 -14.835 -29.361 1.00 30.26 424 VAL J O 1
ATOM 8421 N N . ALA D 1 425 ? -4.846 -15.915 -30.814 1.00 29.04 425 ALA J N 1
ATOM 8422 C CA . ALA D 1 425 ? -5.759 -15.666 -31.930 1.00 28.87 425 ALA J CA 1
ATOM 8423 C C . ALA D 1 425 ? -7.112 -16.338 -31.711 1.00 27.56 425 ALA J C 1
ATOM 8424 O O . ALA D 1 425 ? -8.158 -15.742 -31.984 1.00 28.61 425 ALA J O 1
ATOM 8426 N N . LEU D 1 426 ? -7.108 -17.577 -31.216 1.00 25.06 426 LEU J N 1
ATOM 8427 C CA . LEU D 1 426 ? -8.353 -18.265 -30.905 1.00 26.06 426 LEU J CA 1
ATOM 8428 C C . LEU D 1 426 ? -9.182 -17.512 -29.858 1.00 28.58 426 LEU J C 1
ATOM 8429 O O . LEU D 1 426 ? -10.392 -17.331 -30.032 1.00 32.58 426 LEU J O 1
ATOM 8434 N N . TRP D 1 427 ? -8.561 -17.054 -28.770 1.00 28.75 427 TRP J N 1
ATOM 8435 C CA . TRP D 1 427 ? -9.336 -16.306 -27.776 1.00 29.30 427 TRP J CA 1
ATOM 8436 C C . TRP D 1 427 ? -9.812 -14.972 -28.336 1.00 33.44 427 TRP J C 1
ATOM 8437 O O . TRP D 1 427 ? -10.917 -14.517 -28.008 1.00 33.62 427 TRP J O 1
ATOM 8448 N N . LEU D 1 428 ? -8.986 -14.303 -29.151 1.00 32.24 428 LEU J N 1
ATOM 8449 C CA . LEU D 1 428 ? -9.420 -13.010 -29.670 1.00 29.29 428 LEU J CA 1
ATOM 8450 C C . LEU D 1 428 ? -10.574 -13.184 -30.633 1.00 32.15 428 LEU J C 1
ATOM 8451 O O . LEU D 1 428 ? -11.499 -12.363 -30.651 1.00 36.15 428 LEU J O 1
ATOM 8456 N N . THR D 1 429 ? -10.542 -14.244 -31.445 1.00 28.13 429 THR J N 1
ATOM 8457 C CA . THR D 1 429 ? -11.701 -14.513 -32.287 1.00 32.87 429 THR J CA 1
ATOM 8458 C C . THR D 1 429 ? -12.901 -14.864 -31.425 1.00 33.55 429 THR J C 1
ATOM 8459 O O . THR D 1 429 ? -14.012 -14.369 -31.656 1.00 29.67 429 THR J O 1
ATOM 8463 N N . ASP D 1 430 ? -12.682 -15.708 -30.418 1.00 32.93 430 ASP J N 1
ATOM 8464 C CA . ASP D 1 430 ? -13.757 -16.094 -29.516 1.00 35.19 430 ASP J CA 1
ATOM 8465 C C . ASP D 1 430 ? -14.432 -14.875 -28.905 1.00 33.96 430 ASP J C 1
ATOM 8466 O O . ASP D 1 430 ? -15.664 -14.791 -28.874 1.00 32.66 430 ASP J O 1
ATOM 8471 N N . HIS D 1 431 ? -13.648 -13.900 -28.441 1.00 34.43 431 HIS J N 1
ATOM 8472 C CA . HIS D 1 431 ? -14.284 -12.689 -27.931 1.00 34.38 431 HIS J CA 1
ATOM 8473 C C . HIS D 1 431 ? -15.007 -11.930 -29.040 1.00 31.12 431 HIS J C 1
ATOM 8474 O O . HIS D 1 431 ? -16.087 -11.380 -28.808 1.00 32.83 431 HIS J O 1
ATOM 8481 N N . GLN D 1 432 ? -14.423 -11.877 -30.242 1.00 30.60 432 GLN J N 1
ATOM 8482 C CA . GLN D 1 432 ? -15.082 -11.222 -31.375 1.00 32.45 432 GLN J CA 1
ATOM 8483 C C . GLN D 1 432 ? -16.442 -11.849 -31.660 1.00 33.58 432 GLN J C 1
ATOM 8484 O O . GLN D 1 432 ? -17.450 -11.149 -31.825 1.00 32.51 432 GLN J O 1
ATOM 8490 N N . MET D 1 433 ? -16.477 -13.179 -31.737 1.00 38.23 433 MET J N 1
ATOM 8491 C CA . MET D 1 433 ? -17.728 -13.891 -31.952 1.00 31.64 433 MET J CA 1
ATOM 8492 C C . MET D 1 433 ? -18.680 -13.693 -30.792 1.00 35.74 433 MET J C 1
ATOM 8493 O O . MET D 1 433 ? -19.897 -13.586 -30.990 1.00 38.98 433 MET J O 1
ATOM 8498 N N . ASN D 1 434 ? -18.147 -13.654 -29.569 1.00 37.40 434 ASN J N 1
ATOM 8499 C CA . ASN D 1 434 ? -18.970 -13.289 -28.421 1.00 29.82 434 ASN J CA 1
ATOM 8500 C C . ASN D 1 434 ? -19.601 -11.916 -28.618 1.00 34.16 434 ASN J C 1
ATOM 8501 O O . ASN D 1 434 ? -20.792 -11.724 -28.340 1.00 36.78 434 ASN J O 1
ATOM 8506 N N . MET D 1 435 ? -18.832 -10.947 -29.119 1.00 33.49 435 MET J N 1
ATOM 8507 C CA . MET D 1 435 ? -19.428 -9.634 -29.327 1.00 33.90 435 MET J CA 1
ATOM 8508 C C . MET D 1 435 ? -20.427 -9.658 -30.486 1.00 42.18 435 MET J C 1
ATOM 8509 O O . MET D 1 435 ? -21.376 -8.868 -30.494 1.00 40.20 435 MET J O 1
ATOM 8514 N N . LYS D 1 436 ? -20.264 -10.572 -31.453 1.00 40.00 436 LYS J N 1
ATOM 8515 C CA . LYS D 1 436 ? -21.245 -10.660 -32.538 1.00 46.49 436 LYS J CA 1
ATOM 8516 C C . LYS D 1 436 ? -22.560 -11.242 -32.035 1.00 39.03 436 LYS J C 1
ATOM 8517 O O . LYS D 1 436 ? -23.634 -10.704 -32.316 1.00 32.66 436 LYS J O 1
ATOM 8519 N N . ILE D 1 437 ? -22.488 -12.335 -31.271 1.00 41.70 437 ILE J N 1
ATOM 8520 C CA . ILE D 1 437 ? -23.695 -12.934 -30.714 1.00 39.14 437 ILE J CA 1
ATOM 8521 C C . ILE D 1 437 ? -24.320 -12.002 -29.684 1.00 43.42 437 ILE J C 1
ATOM 8522 O O . ILE D 1 437 ? -25.540 -12.000 -29.501 1.00 44.81 437 ILE J O 1
ATOM 8527 N N . SER D 1 438 ? -23.511 -11.181 -29.010 1.00 41.63 438 SER J N 1
ATOM 8528 C CA . SER D 1 438 ? -24.079 -10.204 -28.091 1.00 39.76 438 SER J CA 1
ATOM 8529 C C . SER D 1 438 ? -24.958 -9.210 -28.835 1.00 42.30 438 SER J C 1
ATOM 8530 O O . SER D 1 438 ? -26.009 -8.800 -28.329 1.00 42.97 438 SER J O 1
ATOM 8533 N N . ASP D 1 439 ? -24.553 -8.832 -30.055 1.00 47.49 439 ASP J N 1
ATOM 8534 C CA . ASP D 1 439 ? -25.288 -7.849 -30.849 1.00 46.75 439 ASP J CA 1
ATOM 8535 C C . ASP D 1 439 ? -26.550 -8.445 -31.451 1.00 48.29 439 ASP J C 1
ATOM 8536 O O . ASP D 1 439 ? -27.570 -7.756 -31.563 1.00 46.48 439 ASP J O 1
ATOM 8541 N N . GLU D 1 440 ? -26.486 -9.712 -31.864 1.00 48.31 440 GLU J N 1
ATOM 8542 C CA . GLU D 1 440 ? -27.638 -10.357 -32.483 1.00 41.14 440 GLU J CA 1
ATOM 8543 C C . GLU D 1 440 ? -28.825 -10.398 -31.534 1.00 42.86 440 GLU J C 1
ATOM 8544 O O . GLU D 1 440 ? -29.947 -10.046 -31.911 1.00 50.10 440 GLU J O 1
ATOM 8550 N N . PHE D 1 441 ? -28.599 -10.847 -30.305 1.00 40.66 441 PHE J N 1
ATOM 8551 C CA . PHE D 1 441 ? -29.676 -11.106 -29.363 1.00 43.00 441 PHE J CA 1
ATOM 8552 C C . PHE D 1 441 ? -29.801 -10.061 -28.268 1.00 49.64 441 PHE J C 1
ATOM 8553 O O . PHE D 1 441 ? -30.659 -10.207 -27.392 1.00 52.09 441 PHE J O 1
ATOM 8561 N N . GLY D 1 442 ? -28.965 -9.030 -28.281 1.00 50.10 442 GLY J N 1
ATOM 8562 C CA . GLY D 1 442 ? -29.092 -7.934 -27.336 1.00 48.77 442 GLY J CA 1
ATOM 8563 C C . GLY D 1 442 ? -28.887 -8.242 -25.865 1.00 49.41 442 GLY J C 1
ATOM 8564 O O . GLY D 1 442 ? -29.649 -7.742 -25.027 1.00 53.52 442 GLY J O 1
ATOM 8565 N N . ASN D 1 443 ? -27.874 -9.035 -25.516 1.00 48.86 443 ASN J N 1
ATOM 8566 C CA . ASN D 1 443 ? -27.441 -9.073 -24.122 1.00 52.97 443 ASN J CA 1
ATOM 8567 C C . ASN D 1 443 ? -25.966 -9.458 -24.068 1.00 47.04 443 ASN J C 1
ATOM 8568 O O . ASN D 1 443 ? -25.524 -10.353 -24.794 1.00 46.63 443 ASN J O 1
ATOM 8573 N N . TYR D 1 444 ? -25.216 -8.771 -23.203 1.00 42.90 444 TYR J N 1
ATOM 8574 C CA . TYR D 1 444 ? -23.759 -8.849 -23.228 1.00 35.94 444 TYR J CA 1
ATOM 8575 C C . TYR D 1 444 ? -23.290 -10.238 -22.819 1.00 33.42 444 TYR J C 1
ATOM 8576 O O . TYR D 1 444 ? -23.715 -10.772 -21.793 1.00 33.35 444 TYR J O 1
ATOM 8585 N N . PHE D 1 445 ? -22.430 -10.839 -23.633 1.00 37.24 445 PHE J N 1
ATOM 8586 C CA . PHE D 1 445 ? -21.874 -12.143 -23.291 1.00 38.64 445 PHE J CA 1
ATOM 8587 C C . PHE D 1 445 ? -20.373 -12.142 -23.569 1.00 37.53 445 PHE J C 1
ATOM 8588 O O . PHE D 1 445 ? -19.935 -11.711 -24.641 1.00 32.35 445 PHE J O 1
ATOM 8596 N N . ALA D 1 446 ? -19.591 -12.592 -22.584 1.00 34.34 446 ALA J N 1
ATOM 8597 C CA . ALA D 1 446 ? -18.153 -12.737 -22.740 1.00 32.68 446 ALA J CA 1
ATOM 8598 C C . ALA D 1 446 ? -17.696 -14.008 -22.035 1.00 33.42 446 ALA J C 1
ATOM 8599 O O . ALA D 1 446 ? -18.450 -14.639 -21.287 1.00 33.47 446 ALA J O 1
ATOM 8601 N N . ARG D 1 447 ? -16.453 -14.393 -22.308 1.00 32.03 447 ARG J N 1
ATOM 8602 C CA . ARG D 1 447 ? -15.791 -15.523 -21.657 1.00 31.88 447 ARG J CA 1
ATOM 8603 C C . ARG D 1 447 ? -14.491 -15.028 -21.036 1.00 31.57 447 ARG J C 1
ATOM 8604 O O . ARG D 1 447 ? -13.389 -15.454 -21.434 1.00 30.99 447 ARG J O 1
ATOM 8612 N N . ILE D 1 448 ? -14.652 -14.138 -20.049 1.00 32.94 448 ILE J N 1
ATOM 8613 C CA . ILE D 1 448 ? -13.560 -13.510 -19.336 1.00 31.46 448 ILE J CA 1
ATOM 8614 C C . ILE D 1 448 ? -13.837 -13.710 -17.848 1.00 33.05 448 ILE J C 1
ATOM 8615 O O . ILE D 1 448 ? -14.870 -13.255 -17.353 1.00 26.14 448 ILE J O 1
ATOM 8620 N N . PRO D 1 449 ? -12.942 -14.346 -17.079 1.00 35.84 449 PRO J N 1
ATOM 8621 C CA . PRO D 1 449 ? -11.602 -14.803 -17.434 1.00 31.47 449 PRO J CA 1
ATOM 8622 C C . PRO D 1 449 ? -11.611 -15.984 -18.376 1.00 32.38 449 PRO J C 1
ATOM 8623 O O . PRO D 1 449 ? -12.657 -16.596 -18.599 1.00 37.31 449 PRO J O 1
ATOM 8627 N N . LEU D 1 450 ? -10.432 -16.287 -18.907 1.00 31.76 450 LEU J N 1
ATOM 8628 C CA . LEU D 1 450 ? -10.236 -17.327 -19.909 1.00 28.14 450 LEU J CA 1
ATOM 8629 C C . LEU D 1 450 ? -10.216 -18.677 -19.212 1.00 31.66 450 LEU J C 1
ATOM 8630 O O . LEU D 1 450 ? -9.170 -19.178 -18.812 1.00 37.80 450 LEU J O 1
ATOM 8635 N N . LYS D 1 451 ? -11.378 -19.298 -19.080 1.00 37.22 451 LYS J N 1
ATOM 8636 C CA . LYS D 1 451 ? -11.395 -20.626 -18.486 1.00 38.20 451 LYS J CA 1
ATOM 8637 C C . LYS D 1 451 ? -11.098 -21.735 -19.497 1.00 37.51 451 LYS J C 1
ATOM 8638 O O . LYS D 1 451 ? -10.665 -22.821 -19.097 1.00 42.71 451 LYS J O 1
ATOM 8640 N N . SER D 1 452 ? -11.260 -21.474 -20.791 1.00 35.81 452 SER J N 1
ATOM 8641 C CA . SER D 1 452 ? -11.203 -22.491 -21.838 1.00 31.63 452 SER J CA 1
ATOM 8642 C C . SER D 1 452 ? -9.940 -22.319 -22.671 1.00 35.00 452 SER J C 1
ATOM 8643 O O . SER D 1 452 ? -9.610 -21.195 -23.069 1.00 34.92 452 SER J O 1
ATOM 8646 N N . THR D 1 453 ? -9.212 -23.414 -22.926 1.00 32.72 453 THR J N 1
ATOM 8647 C CA . THR D 1 453 ? -7.951 -23.151 -23.616 1.00 39.55 453 THR J CA 1
ATOM 8648 C C . THR D 1 453 ? -7.726 -24.073 -24.815 1.00 36.26 453 THR J C 1
ATOM 8649 O O . THR D 1 453 ? -8.009 -25.284 -24.760 1.00 29.66 453 THR J O 1
ATOM 8653 N N . PRO D 1 454 ? -7.209 -23.517 -25.915 1.00 32.86 454 PRO J N 1
ATOM 8654 C CA . PRO D 1 454 ? -6.825 -24.333 -27.076 1.00 34.18 454 PRO J CA 1
ATOM 8655 C C . PRO D 1 454 ? -5.736 -25.319 -26.704 1.00 32.83 454 PRO J C 1
ATOM 8656 O O . PRO D 1 454 ? -5.157 -25.258 -25.623 1.00 37.42 454 PRO J O 1
ATOM 8660 N N . HIS D 1 455 ? -5.431 -26.226 -27.623 1.00 29.16 455 HIS J N 1
ATOM 8661 C CA . HIS D 1 455 ? -4.411 -27.244 -27.382 1.00 32.52 455 HIS J CA 1
ATOM 8662 C C . HIS D 1 455 ? -3.377 -27.190 -28.500 1.00 34.73 455 HIS J C 1
ATOM 8663 O O . HIS D 1 455 ? -3.227 -28.146 -29.271 1.00 34.17 455 HIS J O 1
ATOM 8670 N N . ILE D 1 456 ? -2.667 -26.075 -28.574 1.00 34.60 456 ILE J N 1
ATOM 8671 C CA . ILE D 1 456 ? -1.546 -25.911 -29.489 1.00 31.94 456 ILE J CA 1
ATOM 8672 C C . ILE D 1 456 ? -0.300 -26.470 -28.818 1.00 34.83 456 ILE J C 1
ATOM 8673 O O . ILE D 1 456 ? -0.032 -26.176 -27.645 1.00 37.88 456 ILE J O 1
ATOM 8678 N N . LEU D 1 457 ? 0.467 -27.271 -29.549 1.00 32.58 457 LEU J N 1
ATOM 8679 C CA . LEU D 1 457 ? 1.703 -27.841 -29.021 1.00 33.31 457 LEU J CA 1
ATOM 8680 C C . LEU D 1 457 ? 2.888 -27.306 -29.813 1.00 27.35 457 LEU J C 1
ATOM 8681 O O . LEU D 1 457 ? 2.931 -27.454 -31.036 1.00 31.71 457 LEU J O 1
ATOM 8686 N N . ASN D 1 458 ? 3.833 -26.674 -29.126 1.00 29.53 458 ASN J N 1
ATOM 8687 C CA . ASN D 1 458 ? 5.048 -26.181 -29.774 1.00 33.45 458 ASN J CA 1
ATOM 8688 C C . ASN D 1 458 ? 6.025 -27.341 -29.819 1.00 32.39 458 ASN J C 1
ATOM 8689 O O . ASN D 1 458 ? 6.733 -27.613 -28.849 1.00 32.26 458 ASN J O 1
ATOM 8694 N N . ALA D 1 459 ? 6.047 -28.036 -30.955 1.00 25.58 459 ALA J N 1
ATOM 8695 C CA . ALA D 1 459 ? 6.921 -29.180 -31.143 1.00 23.34 459 ALA J CA 1
ATOM 8696 C C . ALA D 1 459 ? 7.090 -29.405 -32.636 1.00 27.26 459 ALA J C 1
ATOM 8697 O O . ALA D 1 459 ? 6.722 -28.561 -33.460 1.00 27.59 459 ALA J O 1
ATOM 8699 N N . ASN D 1 460 ? 7.651 -30.549 -32.981 1.00 31.60 460 ASN J N 1
ATOM 8700 C CA . ASN D 1 460 ? 8.028 -30.881 -34.346 1.00 30.93 460 ASN J CA 1
ATOM 8701 C C . ASN D 1 460 ? 7.120 -32.025 -34.759 1.00 28.30 460 ASN J C 1
ATOM 8702 O O . ASN D 1 460 ? 7.254 -33.142 -34.249 1.00 31.34 460 ASN J O 1
ATOM 8707 N N . ALA D 1 461 ? 6.190 -31.744 -35.666 1.00 28.28 461 ALA J N 1
ATOM 8708 C CA . ALA D 1 461 ? 5.120 -32.698 -35.929 1.00 31.09 461 ALA J CA 1
ATOM 8709 C C . ALA D 1 461 ? 5.623 -34.006 -36.533 1.00 35.41 461 ALA J C 1
ATOM 8710 O O . ALA D 1 461 ? 4.952 -35.034 -36.389 1.00 35.06 461 ALA J O 1
ATOM 8712 N N . LEU D 1 462 ? 6.801 -34.006 -37.166 1.00 35.37 462 LEU J N 1
ATOM 8713 C CA . LEU D 1 462 ? 7.332 -35.224 -37.774 1.00 35.77 462 LEU J CA 1
ATOM 8714 C C . LEU D 1 462 ? 7.967 -36.188 -36.770 1.00 37.87 462 LEU J C 1
ATOM 8715 O O . LEU D 1 462 ? 8.094 -37.381 -37.083 1.00 38.84 462 LEU J O 1
ATOM 8720 N N . GLN D 1 463 ? 8.353 -35.715 -35.576 1.00 33.07 463 GLN J N 1
ATOM 8721 C CA . GLN D 1 463 ? 9.065 -36.540 -34.603 1.00 33.12 463 GLN J CA 1
ATOM 8722 C C . GLN D 1 463 ? 8.185 -37.098 -33.492 1.00 38.59 463 GLN J C 1
ATOM 8723 O O . GLN D 1 463 ? 8.461 -38.198 -32.991 1.00 41.34 463 GLN J O 1
ATOM 8729 N N . ILE D 1 464 ? 7.148 -36.377 -33.084 1.00 32.29 464 ILE J N 1
ATOM 8730 C CA . ILE D 1 464 ? 6.292 -36.822 -31.991 1.00 36.77 464 ILE J CA 1
ATOM 8731 C C . ILE D 1 464 ? 5.168 -37.715 -32.512 1.00 38.91 464 ILE J C 1
ATOM 8732 O O . ILE D 1 464 ? 4.849 -37.751 -33.703 1.00 33.58 464 ILE J O 1
ATOM 8737 N N . ASP D 1 465 ? 4.544 -38.439 -31.590 1.00 41.30 465 ASP J N 1
ATOM 8738 C CA . ASP D 1 465 ? 3.338 -39.174 -31.912 1.00 40.60 465 ASP J CA 1
ATOM 8739 C C . ASP D 1 465 ? 2.162 -38.217 -31.793 1.00 42.62 465 ASP J C 1
ATOM 8740 O O . ASP D 1 465 ? 2.024 -37.520 -30.780 1.00 39.97 465 ASP J O 1
ATOM 8745 N N . TRP D 1 466 ? 1.330 -38.167 -32.839 1.00 39.87 466 TRP J N 1
ATOM 8746 C CA . TRP D 1 466 ? 0.238 -37.194 -32.877 1.00 33.07 466 TRP J CA 1
ATOM 8747 C C . TRP D 1 466 ? -0.795 -37.463 -31.797 1.00 37.67 466 TRP J C 1
ATOM 8748 O O . TRP D 1 466 ? -1.494 -36.540 -31.364 1.00 41.75 466 TRP J O 1
ATOM 8759 N N . ASN D 1 467 ? -0.899 -38.705 -31.331 1.00 39.86 467 ASN J N 1
ATOM 8760 C CA . ASN D 1 467 ? -1.865 -38.991 -30.278 1.00 40.70 467 ASN J CA 1
ATOM 8761 C C . ASN D 1 467 ? -1.533 -38.244 -28.990 1.00 42.82 467 ASN J C 1
ATOM 8762 O O . ASN D 1 467 ? -2.438 -37.951 -28.196 1.00 45.86 467 ASN J O 1
ATOM 8767 N N . ASP D 1 468 ? -0.257 -37.892 -28.777 1.00 43.57 468 ASP J N 1
ATOM 8768 C CA . ASP D 1 468 ? 0.107 -37.120 -27.591 1.00 43.62 468 ASP J CA 1
ATOM 8769 C C . ASP D 1 468 ? -0.520 -35.732 -27.602 1.00 46.09 468 ASP J C 1
ATOM 8770 O O . ASP D 1 468 ? -0.533 -35.061 -26.561 1.00 42.71 468 ASP J O 1
ATOM 8775 N N . VAL D 1 469 ? -1.034 -35.285 -28.745 1.00 36.96 469 VAL J N 1
ATOM 8776 C CA . VAL D 1 469 ? -1.807 -34.055 -28.811 1.00 34.55 469 VAL J CA 1
ATOM 8777 C C . VAL D 1 469 ? -3.302 -34.331 -28.751 1.00 35.63 469 VAL J C 1
ATOM 8778 O O . VAL D 1 469 ? -4.038 -33.618 -28.071 1.00 42.12 469 VAL J O 1
ATOM 8782 N N . LEU D 1 470 ? -3.757 -35.381 -29.433 1.00 41.39 470 LEU J N 1
ATOM 8783 C CA . LEU D 1 470 ? -5.182 -35.703 -29.513 1.00 37.55 470 LEU J CA 1
ATOM 8784 C C . LEU D 1 470 ? -5.281 -37.172 -29.892 1.00 38.98 470 LEU J C 1
ATOM 8785 O O . LEU D 1 470 ? -4.857 -37.552 -30.987 1.00 41.02 470 LEU J O 1
ATOM 8790 N N . GLU D 1 471 ? -5.806 -37.993 -28.986 1.00 39.18 471 GLU J N 1
ATOM 8791 C CA . GLU D 1 471 ? -6.070 -39.387 -29.324 1.00 42.03 471 GLU J CA 1
ATOM 8792 C C . GLU D 1 471 ? -7.001 -39.468 -30.529 1.00 39.22 471 GLU J C 1
ATOM 8793 O O . GLU D 1 471 ? -8.074 -38.857 -30.537 1.00 37.52 471 GLU J O 1
ATOM 8799 N N . ALA D 1 472 ? -6.576 -40.231 -31.543 1.00 41.31 472 ALA J N 1
ATOM 8800 C CA . ALA D 1 472 ? -7.313 -40.336 -32.799 1.00 36.87 472 ALA J CA 1
ATOM 8801 C C . ALA D 1 472 ? -8.788 -40.653 -32.578 1.00 39.68 472 ALA J C 1
ATOM 8802 O O . ALA D 1 472 ? -9.655 -40.117 -33.278 1.00 36.39 472 ALA J O 1
ATOM 8804 N N . LYS D 1 473 ? -9.092 -41.510 -31.594 1.00 43.48 473 LYS J N 1
ATOM 8805 C CA . LYS D 1 473 ? -10.481 -41.824 -31.265 1.00 35.21 473 LYS J CA 1
ATOM 8806 C C . LYS D 1 473 ? -11.310 -40.569 -31.037 1.00 36.09 473 LYS J C 1
ATOM 8807 O O . LYS D 1 473 ? -12.518 -40.572 -31.293 1.00 47.04 473 LYS J O 1
ATOM 8809 N N . LYS D 1 474 ? -10.687 -39.488 -30.574 1.00 33.75 474 LYS J N 1
ATOM 8810 C CA . LYS D 1 474 ? -11.386 -38.241 -30.277 1.00 34.62 474 LYS J CA 1
ATOM 8811 C C . LYS D 1 474 ? -11.220 -37.192 -31.376 1.00 31.26 474 LYS J C 1
ATOM 8812 O O . LYS D 1 474 ? -11.589 -36.031 -31.181 1.00 29.70 474 LYS J O 1
ATOM 8814 N N . CYS D 1 475 ? -10.673 -37.561 -32.520 1.00 31.50 475 CYS J N 1
ATOM 8815 C CA . CYS D 1 475 ? -10.370 -36.581 -33.549 1.00 30.94 475 CYS J CA 1
ATOM 8816 C C . CYS D 1 475 ? -11.410 -36.662 -34.659 1.00 30.54 475 CYS J C 1
ATOM 8817 O O . CYS D 1 475 ? -11.916 -37.742 -34.972 1.00 34.29 475 CYS J O 1
ATOM 8820 N N . CYS D 1 476 ? -11.738 -35.512 -35.250 1.00 26.77 476 CYS J N 1
ATOM 8821 C CA . CYS D 1 476 ? -12.665 -35.510 -36.377 1.00 34.72 476 CYS J CA 1
ATOM 8822 C C . CYS D 1 476 ? -12.051 -35.021 -37.675 1.00 30.44 476 CYS J C 1
ATOM 8823 O O . CYS D 1 476 ? -12.372 -35.558 -38.730 1.00 29.63 476 CYS J O 1
ATOM 8826 N N . PHE D 1 477 ? -11.207 -33.993 -37.644 1.00 31.38 477 PHE J N 1
ATOM 8827 C CA . PHE D 1 477 ? -10.720 -33.420 -38.891 1.00 30.85 477 PHE J CA 1
ATOM 8828 C C . PHE D 1 477 ? -9.250 -33.045 -38.773 1.00 32.13 477 PHE J C 1
ATOM 8829 O O . PHE D 1 477 ? -8.770 -32.661 -37.701 1.00 34.61 477 PHE J O 1
ATOM 8837 N N . ILE D 1 478 ? -8.543 -33.180 -39.897 1.00 29.53 478 ILE J N 1
ATOM 8838 C CA . ILE D 1 478 ? -7.123 -32.892 -40.016 1.00 26.05 478 ILE J CA 1
ATOM 8839 C C . ILE D 1 478 ? -6.931 -31.968 -41.213 1.00 29.72 478 ILE J C 1
ATOM 8840 O O . ILE D 1 478 ? -7.058 -32.403 -42.363 1.00 34.37 478 ILE J O 1
ATOM 8845 N N . LEU D 1 479 ? -6.615 -30.701 -40.955 1.00 31.43 479 LEU J N 1
ATOM 8846 C CA . LEU D 1 479 ? -6.387 -29.717 -42.007 1.00 28.23 479 LEU J CA 1
ATOM 8847 C C . LEU D 1 479 ? -5.071 -29.000 -41.756 1.00 31.08 479 LEU J C 1
ATOM 8848 O O . LEU D 1 479 ? -4.548 -29.012 -40.644 1.00 33.32 479 LEU J O 1
ATOM 8853 N N . GLY D 1 480 ? -4.554 -28.359 -42.792 1.00 30.53 480 GLY J N 1
ATOM 8854 C CA . GLY D 1 480 ? -3.410 -27.489 -42.632 1.00 26.15 480 GLY J CA 1
ATOM 8855 C C . GLY D 1 480 ? -2.690 -27.288 -43.947 1.00 26.55 480 GLY J C 1
ATOM 8856 O O . GLY D 1 480 ? -3.091 -27.793 -44.987 1.00 22.64 480 GLY J O 1
ATOM 8857 N N . ASN D 1 481 ? -1.578 -26.564 -43.859 1.00 31.93 481 ASN J N 1
ATOM 8858 C CA . ASN D 1 481 ? -0.805 -26.136 -45.029 1.00 29.56 481 ASN J CA 1
ATOM 8859 C C . ASN D 1 481 ? 0.670 -26.294 -44.686 1.00 31.50 481 ASN J C 1
ATOM 8860 O O . ASN D 1 481 ? 1.388 -25.316 -44.431 1.00 26.01 481 ASN J O 1
ATOM 8865 N N . PRO D 1 482 ? 1.152 -27.533 -44.671 1.00 33.03 482 PRO J N 1
ATOM 8866 C CA . PRO D 1 482 ? 2.511 -27.837 -44.169 1.00 24.74 482 PRO J CA 1
ATOM 8867 C C . PRO D 1 482 ? 3.577 -27.182 -45.029 1.00 26.67 482 PRO J C 1
ATOM 8868 O O . PRO D 1 482 ? 3.272 -26.681 -46.121 1.00 22.61 482 PRO J O 1
ATOM 8872 N N . PRO D 1 483 ? 4.835 -27.139 -44.561 1.00 29.47 483 PRO J N 1
ATOM 8873 C CA . PRO D 1 483 ? 5.886 -26.466 -45.335 1.00 26.64 483 PRO J CA 1
ATOM 8874 C C . PRO D 1 483 ? 6.210 -27.195 -46.622 1.00 24.01 483 PRO J C 1
ATOM 8875 O O . PRO D 1 483 ? 6.273 -28.425 -46.653 1.00 26.94 483 PRO J O 1
ATOM 8879 N N . PHE D 1 484 ? 6.456 -26.424 -47.687 1.00 22.06 484 PHE J N 1
ATOM 8880 C CA . PHE D 1 484 ? 6.974 -26.982 -48.936 1.00 29.37 484 PHE J CA 1
ATOM 8881 C C . PHE D 1 484 ? 8.466 -26.701 -48.976 1.00 26.92 484 PHE J C 1
ATOM 8882 O O . PHE D 1 484 ? 8.884 -25.541 -49.057 1.00 31.30 484 PHE J O 1
ATOM 8890 N N . VAL D 1 485 ? 9.271 -27.749 -48.932 1.00 26.70 485 VAL J N 1
ATOM 8891 C CA . VAL D 1 485 ? 10.702 -27.608 -49.147 1.00 24.52 485 VAL J CA 1
ATOM 8892 C C . VAL D 1 485 ? 11.116 -28.734 -50.064 1.00 21.84 485 VAL J C 1
ATOM 8893 O O . VAL D 1 485 ? 10.935 -29.910 -49.724 1.00 25.09 485 VAL J O 1
ATOM 8897 N N . GLY D 1 486 ? 11.639 -28.382 -51.225 1.00 21.36 486 GLY J N 1
ATOM 8898 C CA . GLY D 1 486 ? 12.013 -29.375 -52.206 1.00 20.67 486 GLY J CA 1
ATOM 8899 C C . GLY D 1 486 ? 13.224 -30.194 -51.803 1.00 29.09 486 GLY J C 1
ATOM 8900 O O . GLY D 1 486 ? 13.943 -29.901 -50.841 1.00 29.15 486 GLY J O 1
ATOM 8901 N N . LYS D 1 487 ? 13.469 -31.235 -52.605 1.00 28.33 487 LYS J N 1
ATOM 8902 C CA . LYS D 1 487 ? 14.347 -32.320 -52.186 1.00 26.54 487 LYS J CA 1
ATOM 8903 C C . LYS D 1 487 ? 15.780 -31.850 -51.989 1.00 31.06 487 LYS J C 1
ATOM 8904 O O . LYS D 1 487 ? 16.529 -32.455 -51.214 1.00 34.24 487 LYS J O 1
ATOM 8910 N N . SER D 1 488 ? 16.173 -30.782 -52.686 1.00 29.71 488 SER J N 1
ATOM 8911 C CA . SER D 1 488 ? 17.534 -30.271 -52.716 1.00 22.98 488 SER J CA 1
ATOM 8912 C C . SER D 1 488 ? 17.693 -29.015 -51.886 1.00 33.42 488 SER J C 1
ATOM 8913 O O . SER D 1 488 ? 18.804 -28.472 -51.817 1.00 41.96 488 SER J O 1
ATOM 8916 N N . LYS D 1 489 ? 16.625 -28.547 -51.242 1.00 30.18 489 LYS J N 1
ATOM 8917 C CA . LYS D 1 489 ? 16.665 -27.297 -50.495 1.00 29.03 489 LYS J CA 1
ATOM 8918 C C . LYS D 1 489 ? 16.467 -27.476 -48.996 1.00 27.44 489 LYS J C 1
ATOM 8919 O O . LYS D 1 489 ? 16.365 -26.469 -48.285 1.00 27.01 489 LYS J O 1
ATOM 8925 N N . GLN D 1 490 ? 16.434 -28.711 -48.486 1.00 24.03 490 GLN J N 1
ATOM 8926 C CA . GLN D 1 490 ? 16.076 -28.928 -47.091 1.00 25.82 490 GLN J CA 1
ATOM 8927 C C . GLN D 1 490 ? 17.287 -29.242 -46.210 1.00 29.99 490 GLN J C 1
ATOM 8928 O O . GLN D 1 490 ? 18.258 -29.866 -46.642 1.00 31.28 490 GLN J O 1
ATOM 8934 N N . THR D 1 491 ? 17.224 -28.782 -44.954 1.00 30.55 491 THR J N 1
ATOM 8935 C CA . THR D 1 491 ? 18.359 -28.909 -44.034 1.00 28.04 491 THR J CA 1
ATOM 8936 C C . THR D 1 491 ? 18.568 -30.376 -43.666 1.00 30.83 491 THR J C 1
ATOM 8937 O O . THR D 1 491 ? 17.737 -31.233 -43.990 1.00 33.00 491 THR J O 1
ATOM 8941 N N . PRO D 1 492 ? 19.680 -30.703 -42.994 1.00 30.17 492 PRO J N 1
ATOM 8942 C CA . PRO D 1 492 ? 19.889 -32.104 -42.593 1.00 30.21 492 PRO J CA 1
ATOM 8943 C C . PRO D 1 492 ? 18.794 -32.675 -41.711 1.00 30.85 492 PRO J C 1
ATOM 8944 O O . PRO D 1 492 ? 18.400 -33.837 -41.906 1.00 28.89 492 PRO J O 1
ATOM 8948 N N . GLY D 1 493 ? 18.285 -31.895 -40.747 1.00 36.59 493 GLY J N 1
ATOM 8949 C CA . GLY D 1 493 ? 17.279 -32.419 -39.829 1.00 24.77 493 GLY J CA 1
ATOM 8950 C C . GLY D 1 493 ? 15.952 -32.708 -40.505 1.00 31.44 493 GLY J C 1
ATOM 8951 O O . GLY D 1 493 ? 15.259 -33.673 -40.159 1.00 32.07 493 GLY J O 1
ATOM 8952 N N . GLN D 1 494 ? 15.564 -31.883 -41.475 1.00 31.87 494 GLN J N 1
ATOM 8953 C CA . GLN D 1 494 ? 14.322 -32.207 -42.168 1.00 31.19 494 GLN J CA 1
ATOM 8954 C C . GLN D 1 494 ? 14.491 -33.360 -43.147 1.00 33.32 494 GLN J C 1
ATOM 8955 O O . GLN D 1 494 ? 13.539 -34.129 -43.323 1.00 29.91 494 GLN J O 1
ATOM 8961 N N . LYS D 1 495 ? 15.674 -33.533 -43.773 1.00 32.99 495 LYS J N 1
ATOM 8962 C CA . LYS D 1 495 ? 15.896 -34.767 -44.540 1.00 33.09 495 LYS J CA 1
ATOM 8963 C C . LYS D 1 495 ? 15.767 -35.970 -43.628 1.00 34.05 495 LYS J C 1
ATOM 8964 O O . LYS D 1 495 ? 15.125 -36.971 -43.970 1.00 42.11 495 LYS J O 1
ATOM 8970 N N . ALA D 1 496 ? 16.385 -35.885 -42.456 1.00 32.59 496 ALA J N 1
ATOM 8971 C CA . ALA D 1 496 ? 16.278 -36.952 -41.476 1.00 32.44 496 ALA J CA 1
ATOM 8972 C C . ALA D 1 496 ? 14.827 -37.153 -41.052 1.00 35.77 496 ALA J C 1
ATOM 8973 O O . ALA D 1 496 ? 14.365 -38.295 -40.924 1.00 39.99 496 ALA J O 1
ATOM 8975 N N . ASP D 1 497 ? 14.088 -36.051 -40.856 1.00 32.54 497 ASP J N 1
ATOM 8976 C CA . ASP D 1 497 ? 12.660 -36.132 -40.534 1.00 34.96 497 ASP J CA 1
ATOM 8977 C C . ASP D 1 497 ? 11.898 -36.887 -41.613 1.00 36.45 497 ASP J C 1
ATOM 8978 O O . ASP D 1 497 ? 11.210 -37.877 -41.339 1.00 40.29 497 ASP J O 1
ATOM 8983 N N . LEU D 1 498 ? 11.980 -36.398 -42.849 1.00 35.39 498 LEU J N 1
ATOM 8984 C CA . LEU D 1 498 ? 11.358 -37.079 -43.975 1.00 30.94 498 LEU J CA 1
ATOM 8985 C C . LEU D 1 498 ? 11.742 -38.556 -44.014 1.00 32.02 498 LEU J C 1
ATOM 8986 O O . LEU D 1 498 ? 10.879 -39.422 -44.180 1.00 37.80 498 LEU J O 1
ATOM 8991 N N . LEU D 1 499 ? 13.014 -38.883 -43.804 1.00 34.91 499 LEU J N 1
ATOM 8992 C CA . LEU D 1 499 ? 13.365 -40.297 -43.904 1.00 37.18 499 LEU J CA 1
ATOM 8993 C C . LEU D 1 499 ? 12.819 -41.113 -42.734 1.00 40.36 499 LEU J C 1
ATOM 8994 O O . LEU D 1 499 ? 12.599 -42.320 -42.885 1.00 43.84 499 LEU J O 1
ATOM 8999 N N . SER D 1 500 ? 12.563 -40.485 -41.584 1.00 39.66 500 SER J N 1
ATOM 9000 C CA . SER D 1 500 ? 11.899 -41.201 -40.500 1.00 39.25 500 SER J CA 1
ATOM 9001 C C . SER D 1 500 ? 10.458 -41.531 -40.879 1.00 37.85 500 SER J C 1
ATOM 9002 O O . SER D 1 500 ? 9.966 -42.628 -40.591 1.00 35.86 500 SER J O 1
ATOM 9004 N N . VAL D 1 501 ? 9.787 -40.611 -41.573 1.00 38.84 501 VAL J N 1
ATOM 9005 C CA . VAL D 1 501 ? 8.398 -40.834 -41.974 1.00 40.76 501 VAL J CA 1
ATOM 9006 C C . VAL D 1 501 ? 8.293 -41.926 -43.037 1.00 40.62 501 VAL J C 1
ATOM 9007 O O . VAL D 1 501 ? 7.295 -42.657 -43.085 1.00 36.38 501 VAL J O 1
ATOM 9011 N N . PHE D 1 502 ? 9.310 -42.068 -43.893 1.00 41.94 502 PHE J N 1
ATOM 9012 C CA . PHE D 1 502 ? 9.240 -42.976 -45.032 1.00 40.78 502 PHE J CA 1
ATOM 9013 C C . PHE D 1 502 ? 10.110 -44.220 -44.900 1.00 45.39 502 PHE J C 1
ATOM 9014 O O . PHE D 1 502 ? 9.960 -45.140 -45.711 1.00 48.44 502 PHE J O 1
ATOM 9022 N N . GLY D 1 503 ? 11.027 -44.269 -43.933 1.00 50.73 503 GLY J N 1
ATOM 9023 C CA . GLY D 1 503 ? 11.842 -45.467 -43.745 1.00 50.13 503 GLY J CA 1
ATOM 9024 C C . GLY D 1 503 ? 12.791 -45.752 -44.901 1.00 57.54 503 GLY J C 1
ATOM 9025 O O . GLY D 1 503 ? 13.416 -44.853 -45.476 1.00 50.14 503 GLY J O 1
ATOM 9026 N N . ASN D 1 504 ? 12.906 -47.036 -45.241 1.00 63.99 504 ASN J N 1
ATOM 9027 C CA . ASN D 1 504 ? 13.857 -47.520 -46.233 1.00 65.90 504 ASN J CA 1
ATOM 9028 C C . ASN D 1 504 ? 13.300 -47.511 -47.655 1.00 69.59 504 ASN J C 1
ATOM 9029 O O . ASN D 1 504 ? 13.845 -48.206 -48.523 1.00 73.75 504 ASN J O 1
ATOM 9034 N N . LEU D 1 505 ? 12.231 -46.757 -47.911 1.00 63.95 505 LEU J N 1
ATOM 9035 C CA . LEU D 1 505 ? 11.641 -46.711 -49.247 1.00 60.09 505 LEU J CA 1
ATOM 9036 C C . LEU D 1 505 ? 12.624 -46.126 -50.257 1.00 56.97 505 LEU J C 1
ATOM 9037 O O . LEU D 1 505 ? 13.218 -45.070 -50.016 1.00 60.17 505 LEU J O 1
ATOM 9042 N N . LYS D 1 506 ? 12.783 -46.807 -51.396 1.00 52.19 506 LYS J N 1
ATOM 9043 C CA . LYS D 1 506 ? 13.769 -46.383 -52.384 1.00 50.48 506 LYS J CA 1
ATOM 9044 C C . LYS D 1 506 ? 13.444 -44.985 -52.902 1.00 48.79 506 LYS J C 1
ATOM 9045 O O . LYS D 1 506 ? 12.291 -44.676 -53.207 1.00 50.60 506 LYS J O 1
ATOM 9051 N N . SER D 1 507 ? 14.480 -44.137 -52.979 1.00 54.99 507 SER J N 1
ATOM 9052 C CA . SER D 1 507 ? 14.428 -42.758 -53.485 1.00 45.45 507 SER J CA 1
ATOM 9053 C C . SER D 1 507 ? 13.507 -41.863 -52.670 1.00 39.99 507 SER J C 1
ATOM 9054 O O . SER D 1 507 ? 13.107 -40.792 -53.143 1.00 39.64 507 SER J O 1
ATOM 9057 N N . ALA D 1 508 ? 13.165 -42.273 -51.448 1.00 38.62 508 ALA J N 1
ATOM 9058 C CA . ALA D 1 508 ? 12.345 -41.415 -50.600 1.00 36.07 508 ALA J CA 1
ATOM 9059 C C . ALA D 1 508 ? 12.959 -40.036 -50.435 1.00 33.92 508 ALA J C 1
ATOM 9060 O O . ALA D 1 508 ? 12.229 -39.049 -50.361 1.00 37.57 508 ALA J O 1
ATOM 9062 N N . SER D 1 509 ? 14.297 -39.947 -50.399 1.00 41.19 509 SER J N 1
ATOM 9063 C CA . SER D 1 509 ? 15.001 -38.668 -50.285 1.00 35.03 509 SER J CA 1
ATOM 9064 C C . SER D 1 509 ? 14.562 -37.641 -51.329 1.00 40.82 509 SER J C 1
ATOM 9065 O O . SER D 1 509 ? 14.845 -36.451 -51.157 1.00 39.71 509 SER J O 1
ATOM 9067 N N . ASP D 1 510 ? 13.879 -38.073 -52.399 1.00 38.24 510 ASP J N 1
ATOM 9068 C CA . ASP D 1 510 ? 13.495 -37.237 -53.533 1.00 34.63 510 ASP J CA 1
ATOM 9069 C C . ASP D 1 510 ? 12.134 -36.566 -53.350 1.00 33.47 510 ASP J C 1
ATOM 9070 O O . ASP D 1 510 ? 11.678 -35.847 -54.251 1.00 27.40 510 ASP J O 1
ATOM 9075 N N . LEU D 1 511 ? 11.494 -36.778 -52.208 1.00 30.68 511 LEU J N 1
ATOM 9076 C CA . LEU D 1 511 ? 10.170 -36.251 -51.922 1.00 30.10 511 LEU J CA 1
ATOM 9077 C C . LEU D 1 511 ? 10.254 -34.867 -51.299 1.00 29.34 511 LEU J C 1
ATOM 9078 O O . LEU D 1 511 ? 11.107 -34.612 -50.447 1.00 35.61 511 LEU J O 1
ATOM 9083 N N . ASP D 1 512 ? 9.366 -33.975 -51.722 1.00 25.60 512 ASP J N 1
ATOM 9084 C CA . ASP D 1 512 ? 9.246 -32.697 -51.042 1.00 26.14 512 ASP J CA 1
ATOM 9085 C C . ASP D 1 512 ? 8.812 -32.932 -49.599 1.00 29.43 512 ASP J C 1
ATOM 9086 O O . ASP D 1 512 ? 8.032 -33.843 -49.315 1.00 29.56 512 ASP J O 1
ATOM 9091 N N . LEU D 1 513 ? 9.343 -32.107 -48.685 1.00 30.90 513 LEU J N 1
ATOM 9092 C CA . LEU D 1 513 ? 9.095 -32.285 -47.253 1.00 29.84 513 LEU J CA 1
ATOM 9093 C C . LEU D 1 513 ? 7.605 -32.397 -46.936 1.00 28.13 513 LEU J C 1
ATOM 9094 O O . LEU D 1 513 ? 7.208 -33.173 -46.057 1.00 27.51 513 LEU J O 1
ATOM 9099 N N . VAL D 1 514 ? 6.763 -31.636 -47.645 1.00 26.43 514 VAL J N 1
ATOM 9100 C CA . VAL D 1 514 ? 5.332 -31.607 -47.330 1.00 28.07 514 VAL J CA 1
ATOM 9101 C C . VAL D 1 514 ? 4.722 -32.999 -47.431 1.00 25.53 514 VAL J C 1
ATOM 9102 O O . VAL D 1 514 ? 3.753 -33.321 -46.732 1.00 27.14 514 VAL J O 1
ATOM 9106 N N . ALA D 1 515 ? 5.285 -33.847 -48.283 1.00 25.72 515 ALA J N 1
ATOM 9107 C CA . ALA D 1 515 ? 4.823 -35.222 -48.384 1.00 24.01 515 ALA J CA 1
ATOM 9108 C C . ALA D 1 515 ? 4.863 -35.929 -47.042 1.00 24.93 515 ALA J C 1
ATOM 9109 O O . ALA D 1 515 ? 4.073 -36.844 -46.807 1.00 24.13 515 ALA J O 1
ATOM 9111 N N . ALA D 1 516 ? 5.789 -35.537 -46.158 1.00 30.57 516 ALA J N 1
ATOM 9112 C CA . ALA D 1 516 ? 5.984 -36.267 -44.906 1.00 29.93 516 ALA J CA 1
ATOM 9113 C C . ALA D 1 516 ? 4.751 -36.201 -44.018 1.00 28.74 516 ALA J C 1
ATOM 9114 O O . ALA D 1 516 ? 4.529 -37.096 -43.195 1.00 29.50 516 ALA J O 1
ATOM 9116 N N . TRP D 1 517 ? 3.947 -35.150 -44.158 1.00 27.08 517 TRP J N 1
ATOM 9117 C CA . TRP D 1 517 ? 2.715 -35.076 -43.399 1.00 30.07 517 TRP J CA 1
ATOM 9118 C C . TRP D 1 517 ? 1.671 -36.065 -43.904 1.00 34.70 517 TRP J C 1
ATOM 9119 O O . TRP D 1 517 ? 0.630 -36.226 -43.253 1.00 34.55 517 TRP J O 1
ATOM 9130 N N . TYR D 1 518 ? 1.905 -36.719 -45.053 1.00 31.09 518 TYR J N 1
ATOM 9131 C CA . TYR D 1 518 ? 0.841 -37.551 -45.611 1.00 28.45 518 TYR J CA 1
ATOM 9132 C C . TYR D 1 518 ? 0.888 -38.953 -44.987 1.00 33.32 518 TYR J C 1
ATOM 9133 O O . TYR D 1 518 ? -0.135 -39.396 -44.439 1.00 31.54 518 TYR J O 1
ATOM 9142 N N . PRO D 1 519 ? 2.029 -39.673 -45.008 1.00 29.72 519 PRO J N 1
ATOM 9143 C CA . PRO D 1 519 ? 2.096 -40.941 -44.253 1.00 31.49 519 PRO J CA 1
ATOM 9144 C C . PRO D 1 519 ? 1.835 -40.768 -42.775 1.00 32.88 519 PRO J C 1
ATOM 9145 O O . PRO D 1 519 ? 1.316 -41.689 -42.127 1.00 30.37 519 PRO J O 1
ATOM 9149 N N . LYS D 1 520 ? 2.227 -39.625 -42.213 1.00 34.66 520 LYS J N 1
ATOM 9150 C CA . LYS D 1 520 ? 1.921 -39.357 -40.819 1.00 32.35 520 LYS J CA 1
ATOM 9151 C C . LYS D 1 520 ? 0.417 -39.367 -40.608 1.00 32.96 520 LYS J C 1
ATOM 9152 O O . LYS D 1 520 ? -0.104 -40.149 -39.807 1.00 38.14 520 LYS J O 1
ATOM 9158 N N . ALA D 1 521 ? -0.305 -38.530 -41.357 1.00 30.34 521 ALA J N 1
ATOM 9159 C CA . ALA D 1 521 ? -1.760 -38.499 -41.228 1.00 33.43 521 ALA J CA 1
ATOM 9160 C C . ALA D 1 521 ? -2.371 -39.858 -41.546 1.00 34.03 521 ALA J C 1
ATOM 9161 O O . ALA D 1 521 ? -3.352 -40.262 -40.910 1.00 35.82 521 ALA J O 1
ATOM 9163 N N . ALA D 1 522 ? -1.789 -40.586 -42.510 1.00 29.68 522 ALA J N 1
ATOM 9164 C CA . ALA D 1 522 ? -2.318 -41.896 -42.893 1.00 32.03 522 ALA J CA 1
ATOM 9165 C C . ALA D 1 522 ? -2.157 -42.916 -41.773 1.00 32.95 522 ALA J C 1
ATOM 9166 O O . ALA D 1 522 ? -3.069 -43.701 -41.503 1.00 40.18 522 ALA J O 1
ATOM 9168 N N . HIS D 1 523 ? -1.003 -42.929 -41.112 1.00 38.44 523 HIS J N 1
ATOM 9169 C CA . HIS D 1 523 ? -0.821 -43.815 -39.973 1.00 35.95 523 HIS J CA 1
ATOM 9170 C C . HIS D 1 523 ? -1.653 -43.376 -38.786 1.00 36.36 523 HIS J C 1
ATOM 9171 O O . HIS D 1 523 ? -2.024 -44.211 -37.950 1.00 38.28 523 HIS J O 1
ATOM 9178 N N . TYR D 1 524 ? -1.935 -42.074 -38.684 1.00 33.86 524 TYR J N 1
ATOM 9179 C CA . TYR D 1 524 ? -2.644 -41.552 -37.522 1.00 33.43 524 TYR J CA 1
ATOM 9180 C C . TYR D 1 524 ? -4.119 -41.908 -37.569 1.00 37.27 524 TYR J C 1
ATOM 9181 O O . TYR D 1 524 ? -4.727 -42.193 -36.531 1.00 37.96 524 TYR J O 1
ATOM 9190 N N . ILE D 1 525 ? -4.715 -41.890 -38.767 1.00 32.98 525 ILE J N 1
ATOM 9191 C CA . ILE D 1 525 ? -6.143 -42.137 -38.897 1.00 33.05 525 ILE J CA 1
ATOM 9192 C C . ILE D 1 525 ? -6.470 -43.615 -38.994 1.00 35.93 525 ILE J C 1
ATOM 9193 O O . ILE D 1 525 ? -7.653 -43.975 -38.953 1.00 38.14 525 ILE J O 1
ATOM 9198 N N . GLN D 1 526 ? -5.466 -44.485 -39.090 1.00 39.29 526 GLN J N 1
ATOM 9199 C CA . GLN D 1 526 ? -5.724 -45.921 -39.175 1.00 40.28 526 GLN J CA 1
ATOM 9200 C C . GLN D 1 526 ? -6.655 -46.379 -38.059 1.00 39.46 526 GLN J C 1
ATOM 9201 O O . GLN D 1 526 ? -7.579 -47.163 -38.282 1.00 42.79 526 GLN J O 1
ATOM 9207 N N . THR D 1 527 ? -6.453 -45.864 -36.857 1.00 47.73 527 THR J N 1
ATOM 9208 C CA . THR D 1 527 ? -7.240 -46.268 -35.704 1.00 45.37 527 THR J CA 1
ATOM 9209 C C . THR D 1 527 ? -8.613 -45.612 -35.652 1.00 42.26 527 THR J C 1
ATOM 9210 O O . THR D 1 527 ? -9.366 -45.895 -34.716 1.00 46.89 527 THR J O 1
ATOM 9214 N N . ASN D 1 528 ? -8.968 -44.752 -36.622 1.00 45.95 528 ASN J N 1
ATOM 9215 C CA . ASN D 1 528 ? -10.307 -44.133 -36.631 1.00 44.21 528 ASN J CA 1
ATOM 9216 C C . ASN D 1 528 ? -10.662 -43.659 -38.048 1.00 40.40 528 ASN J C 1
ATOM 9217 O O . ASN D 1 528 ? -10.494 -42.487 -38.390 1.00 39.24 528 ASN J O 1
ATOM 9222 N N . ALA D 1 529 ? -11.264 -44.565 -38.823 1.00 46.97 529 ALA J N 1
ATOM 9223 C CA . ALA D 1 529 ? -11.608 -44.368 -40.232 1.00 43.15 529 ALA J CA 1
ATOM 9224 C C . ALA D 1 529 ? -12.640 -43.272 -40.464 1.00 42.29 529 ALA J C 1
ATOM 9225 O O . ALA D 1 529 ? -13.001 -42.992 -41.610 1.00 40.77 529 ALA J O 1
ATOM 9227 N N . ASN D 1 530 ? -13.150 -42.666 -39.400 1.00 39.51 530 ASN J N 1
ATOM 9228 C CA . ASN D 1 530 ? -14.074 -41.564 -39.587 1.00 37.94 530 ASN J CA 1
ATOM 9229 C C . ASN D 1 530 ? -13.370 -40.246 -39.866 1.00 38.74 530 ASN J C 1
ATOM 9230 O O . ASN D 1 530 ? -14.030 -39.277 -40.255 1.00 34.76 530 ASN J O 1
ATOM 9235 N N . ILE D 1 531 ? -12.050 -40.189 -39.676 1.00 38.44 531 ILE J N 1
ATOM 9236 C CA . ILE D 1 531 ? -11.319 -38.935 -39.793 1.00 30.46 531 ILE J CA 1
ATOM 9237 C C . ILE D 1 531 ? -11.191 -38.537 -41.254 1.00 35.89 531 ILE J C 1
ATOM 9238 O O . ILE D 1 531 ? -10.811 -39.348 -42.110 1.00 34.71 531 ILE J O 1
ATOM 9243 N N . ARG D 1 532 ? -11.475 -37.276 -41.543 1.00 34.45 532 ARG J N 1
ATOM 9244 C CA . ARG D 1 532 ? -11.280 -36.711 -42.868 1.00 33.14 532 ARG J CA 1
ATOM 9245 C C . ARG D 1 532 ? -10.138 -35.703 -42.842 1.00 33.84 532 ARG J C 1
ATOM 9246 O O . ARG D 1 532 ? -9.973 -34.964 -41.866 1.00 39.11 532 ARG J O 1
ATOM 9254 N N . CYS D 1 533 ? -9.335 -35.687 -43.899 1.00 28.53 533 CYS J N 1
ATOM 9255 C CA . CYS D 1 533 ? -8.160 -34.833 -43.941 1.00 28.66 533 CYS J CA 1
ATOM 9256 C C . CYS D 1 533 ? -8.189 -33.951 -45.177 1.00 28.14 533 CYS J C 1
ATOM 9257 O O . CYS D 1 533 ? -8.790 -34.285 -46.202 1.00 24.55 533 CYS J O 1
ATOM 9260 N N . ALA D 1 534 ? -7.477 -32.835 -45.086 1.00 29.83 534 ALA J N 1
ATOM 9261 C CA . ALA D 1 534 ? -7.253 -32.008 -46.262 1.00 28.84 534 ALA J CA 1
ATOM 9262 C C . ALA D 1 534 ? -5.990 -31.198 -46.033 1.00 26.97 534 ALA J C 1
ATOM 9263 O O . ALA D 1 534 ? -5.846 -30.559 -44.989 1.00 23.97 534 ALA J O 1
ATOM 9265 N N . PHE D 1 535 ? -5.090 -31.235 -47.009 1.00 24.12 535 PHE J N 1
ATOM 9266 C CA . PHE D 1 535 ? -3.825 -30.533 -46.962 1.00 25.33 535 PHE J CA 1
ATOM 9267 C C . PHE D 1 535 ? -3.697 -29.635 -48.169 1.00 24.17 535 PHE J C 1
ATOM 9268 O O . PHE D 1 535 ? -4.097 -30.017 -49.272 1.00 27.33 535 PHE J O 1
ATOM 9276 N N . VAL D 1 536 ? -3.144 -28.442 -47.951 1.00 18.52 536 VAL J N 1
ATOM 9277 C CA . VAL D 1 536 ? -2.601 -27.661 -49.051 1.00 20.61 536 VAL J CA 1
ATOM 9278 C C . VAL D 1 536 ? -1.201 -28.189 -49.334 1.00 20.84 536 VAL J C 1
ATOM 9279 O O . VAL D 1 536 ? -0.522 -28.695 -48.441 1.00 27.54 536 VAL J O 1
ATOM 9283 N N . SER D 1 537 ? -0.760 -28.125 -50.581 1.00 21.24 537 SER J N 1
ATOM 9284 C CA . SER D 1 537 ? 0.523 -28.730 -50.905 1.00 19.77 537 SER J CA 1
ATOM 9285 C C . SER D 1 537 ? 1.076 -28.043 -52.133 1.00 23.97 537 SER J C 1
ATOM 9286 O O . SER D 1 537 ? 0.328 -27.449 -52.910 1.00 27.95 537 SER J O 1
ATOM 9289 N N . THR D 1 538 ? 2.393 -28.134 -52.312 1.00 23.77 538 THR J N 1
ATOM 9290 C CA . THR D 1 538 ? 2.963 -27.791 -53.614 1.00 26.30 538 THR J CA 1
ATOM 9291 C C . THR D 1 538 ? 2.437 -28.749 -54.679 1.00 21.60 538 THR J C 1
ATOM 9292 O O . THR D 1 538 ? 2.225 -29.938 -54.417 1.00 22.49 538 THR J O 1
ATOM 9296 N N . ASN D 1 539 ? 2.230 -28.248 -55.897 1.00 23.06 539 ASN J N 1
ATOM 9297 C CA . ASN D 1 539 ? 1.689 -29.152 -56.915 1.00 25.23 539 ASN J CA 1
ATOM 9298 C C . ASN D 1 539 ? 2.634 -30.291 -57.238 1.00 22.22 539 ASN J C 1
ATOM 9299 O O . ASN D 1 539 ? 2.180 -31.351 -57.686 1.00 22.88 539 ASN J O 1
ATOM 9304 N N . SER D 1 540 ? 3.927 -30.104 -56.998 1.00 23.84 540 SER J N 1
ATOM 9305 C CA . SER D 1 540 ? 4.932 -31.039 -57.468 1.00 23.11 540 SER J CA 1
ATOM 9306 C C . SER D 1 540 ? 4.783 -32.426 -56.865 1.00 23.10 540 SER J C 1
ATOM 9307 O O . SER D 1 540 ? 5.358 -33.374 -57.413 1.00 27.91 540 SER J O 1
ATOM 9310 N N . ILE D 1 541 ? 4.005 -32.591 -55.790 1.00 21.77 541 ILE J N 1
ATOM 9311 C CA . ILE D 1 541 ? 3.728 -33.939 -55.296 1.00 22.49 541 ILE J CA 1
ATOM 9312 C C . ILE D 1 541 ? 2.683 -34.655 -56.130 1.00 22.36 541 ILE J C 1
ATOM 9313 O O . ILE D 1 541 ? 2.421 -35.842 -55.893 1.00 25.58 541 ILE J O 1
ATOM 9318 N N . THR D 1 542 ? 2.077 -33.988 -57.109 1.00 18.93 542 THR J N 1
ATOM 9319 C CA . THR D 1 542 ? 1.138 -34.647 -58.010 1.00 26.25 542 THR J CA 1
ATOM 9320 C C . THR D 1 542 ? 1.655 -34.697 -59.456 1.00 27.64 542 THR J C 1
ATOM 9321 O O . THR D 1 542 ? 0.862 -34.746 -60.409 1.00 24.23 542 THR J O 1
ATOM 9325 N N . GLN D 1 543 ? 2.983 -34.695 -59.623 1.00 22.19 543 GLN J N 1
ATOM 9326 C CA . GLN D 1 543 ? 3.641 -34.429 -60.897 1.00 24.47 543 GLN J CA 1
ATOM 9327 C C . GLN D 1 543 ? 5.027 -35.056 -60.907 1.00 26.51 543 GLN J C 1
ATOM 9328 O O . GLN D 1 543 ? 5.696 -35.118 -59.878 1.00 29.00 543 GLN J O 1
ATOM 9334 N N . GLY D 1 544 ? 5.451 -35.506 -62.084 1.00 30.37 544 GLY J N 1
ATOM 9335 C CA . GLY D 1 544 ? 6.848 -35.849 -62.319 1.00 27.98 544 GLY J CA 1
ATOM 9336 C C . GLY D 1 544 ? 7.337 -37.013 -61.480 1.00 29.24 544 GLY J C 1
ATOM 9337 O O . GLY D 1 544 ? 6.655 -38.030 -61.311 1.00 25.68 544 GLY J O 1
ATOM 9338 N N . GLU D 1 545 ? 8.545 -36.849 -60.927 1.00 30.61 545 GLU J N 1
ATOM 9339 C CA . GLU D 1 545 ? 9.233 -37.950 -60.274 1.00 29.34 545 GLU J CA 1
ATOM 9340 C C . GLU D 1 545 ? 8.629 -38.286 -58.922 1.00 26.13 545 GLU J C 1
ATOM 9341 O O . GLU D 1 545 ? 8.857 -39.390 -58.416 1.00 28.79 545 GLU J O 1
ATOM 9347 N N . GLN D 1 546 ? 7.841 -37.381 -58.341 1.00 28.76 546 GLN J N 1
ATOM 9348 C CA . GLN D 1 546 ? 7.380 -37.564 -56.965 1.00 30.66 546 GLN J CA 1
ATOM 9349 C C . GLN D 1 546 ? 6.165 -38.479 -56.849 1.00 29.61 546 GLN J C 1
ATOM 9350 O O . GLN D 1 546 ? 5.972 -39.103 -55.794 1.00 27.38 546 GLN J O 1
ATOM 9356 N N . VAL D 1 547 ? 5.343 -38.574 -57.905 1.00 29.42 547 VAL J N 1
ATOM 9357 C CA . VAL D 1 547 ? 4.095 -39.337 -57.824 1.00 27.41 547 VAL J CA 1
ATOM 9358 C C . VAL D 1 547 ? 4.364 -40.806 -57.526 1.00 30.24 547 VAL J C 1
ATOM 9359 O O . VAL D 1 547 ? 3.678 -41.423 -56.701 1.00 31.76 547 VAL J O 1
ATOM 9363 N N . SER D 1 548 ? 5.348 -41.396 -58.212 1.00 31.07 548 SER J N 1
ATOM 9364 C CA . SER D 1 548 ? 5.722 -42.790 -57.976 1.00 33.38 548 SER J CA 1
ATOM 9365 C C . SER D 1 548 ? 6.250 -43.038 -56.571 1.00 37.70 548 SER J C 1
ATOM 9366 O O . SER D 1 548 ? 6.235 -44.186 -56.112 1.00 40.38 548 SER J O 1
ATOM 9369 N N . LEU D 1 549 ? 6.753 -42.012 -55.889 1.00 35.11 549 LEU J N 1
ATOM 9370 C CA . LEU D 1 549 ? 7.360 -42.248 -54.587 1.00 34.59 549 LEU J CA 1
ATOM 9371 C C . LEU D 1 549 ? 6.357 -42.140 -53.467 1.00 31.07 549 LEU J C 1
ATOM 9372 O O . LEU D 1 549 ? 6.469 -42.871 -52.477 1.00 35.94 549 LEU J O 1
ATOM 9377 N N . LEU D 1 550 ? 5.369 -41.266 -53.610 1.00 28.30 550 LEU J N 1
ATOM 9378 C CA . LEU D 1 550 ? 4.480 -40.974 -52.494 1.00 30.22 550 LEU J CA 1
ATOM 9379 C C . LEU D 1 550 ? 3.207 -41.807 -52.515 1.00 35.08 550 LEU J C 1
ATOM 9380 O O . LEU D 1 550 ? 2.780 -42.308 -51.467 1.00 35.62 550 LEU J O 1
ATOM 9385 N N . TRP D 1 551 ? 2.590 -41.960 -53.688 1.00 35.77 551 TRP J N 1
ATOM 9386 C CA . TRP D 1 551 ? 1.218 -42.452 -53.764 1.00 31.65 551 TRP J CA 1
ATOM 9387 C C . TRP D 1 551 ? 1.078 -43.969 -53.670 1.00 39.42 551 TRP J C 1
ATOM 9388 O O . TRP D 1 551 ? 0.047 -44.441 -53.173 1.00 43.47 551 TRP J O 1
ATOM 9399 N N . PRO D 1 552 ? 2.050 -44.776 -54.122 1.00 44.58 552 PRO J N 1
ATOM 9400 C CA . PRO D 1 552 ? 1.980 -46.208 -53.784 1.00 38.16 552 PRO J CA 1
ATOM 9401 C C . PRO D 1 552 ? 1.867 -46.452 -52.288 1.00 44.18 552 PRO J C 1
ATOM 9402 O O . PRO D 1 552 ? 0.972 -47.191 -51.847 1.00 45.81 552 PRO J O 1
ATOM 9406 N N . LEU D 1 553 ? 2.737 -45.830 -51.489 1.00 36.66 553 LEU J N 1
ATOM 9407 C CA . LEU D 1 553 ? 2.692 -46.058 -50.052 1.00 36.52 553 LEU J CA 1
ATOM 9408 C C . LEU D 1 553 ? 1.346 -45.619 -49.473 1.00 44.92 553 LEU J C 1
ATOM 9409 O O . LEU D 1 553 ? 0.713 -46.357 -48.707 1.00 46.04 553 LEU J O 1
ATOM 9414 N N . LEU D 1 554 ? 0.886 -44.419 -49.836 1.00 41.57 554 LEU J N 1
ATOM 9415 C CA . LEU D 1 554 ? -0.412 -43.956 -49.359 1.00 41.31 554 LEU J CA 1
ATOM 9416 C C . LEU D 1 554 ? -1.522 -44.927 -49.763 1.00 47.01 554 LEU J C 1
ATOM 9417 O O . LEU D 1 554 ? -2.276 -45.407 -48.906 1.00 46.01 554 LEU J O 1
ATOM 9422 N N . LEU D 1 555 ? -1.619 -45.241 -51.069 1.00 43.85 555 LEU J N 1
ATOM 9423 C CA . LEU D 1 555 ? -2.632 -46.180 -51.564 1.00 44.89 555 LEU J CA 1
ATOM 9424 C C . LEU D 1 555 ? -2.580 -47.506 -50.821 1.00 45.46 555 LEU J C 1
ATOM 9425 O O . LEU D 1 555 ? -3.620 -48.105 -50.526 1.00 52.32 555 LEU J O 1
ATOM 9430 N N . SER D 1 556 ? -1.376 -47.986 -50.520 1.00 45.82 556 SER J N 1
ATOM 9431 C CA . SER D 1 556 ? -1.251 -49.220 -49.757 1.00 46.56 556 SER J CA 1
ATOM 9432 C C . SER D 1 556 ? -1.853 -49.088 -48.361 1.00 47.08 556 SER J C 1
ATOM 9433 O O . SER D 1 556 ? -2.335 -50.078 -47.801 1.00 52.72 556 SER J O 1
ATOM 9436 N N . LEU D 1 557 ? -1.828 -47.889 -47.773 1.00 43.20 557 LEU J N 1
ATOM 9437 C CA . LEU D 1 557 ? -2.384 -47.712 -46.435 1.00 46.35 557 LEU J CA 1
ATOM 9438 C C . LEU D 1 557 ? -3.895 -47.485 -46.449 1.00 44.55 557 LEU J C 1
ATOM 9439 O O . LEU D 1 557 ? -4.465 -47.149 -45.406 1.00 45.00 557 LEU J O 1
ATOM 9444 N N . GLY D 1 558 ? -4.553 -47.675 -47.588 1.00 41.50 558 GLY J N 1
ATOM 9445 C CA . GLY D 1 558 ? -5.986 -47.499 -47.680 1.00 39.38 558 GLY J CA 1
ATOM 9446 C C . GLY D 1 558 ? -6.436 -46.086 -47.947 1.00 38.75 558 GLY J C 1
ATOM 9447 O O . GLY D 1 558 ? -7.626 -45.792 -47.800 1.00 37.49 558 GLY J O 1
ATOM 9448 N N . ILE D 1 559 ? -5.526 -45.197 -48.334 1.00 38.25 559 ILE J N 1
ATOM 9449 C CA . ILE D 1 559 ? -5.901 -43.809 -48.539 1.00 34.21 559 ILE J CA 1
ATOM 9450 C C . ILE D 1 559 ? -6.681 -43.674 -49.838 1.00 37.51 559 ILE J C 1
ATOM 9451 O O . ILE D 1 559 ? -6.357 -44.305 -50.861 1.00 41.82 559 ILE J O 1
ATOM 9456 N N . LYS D 1 560 ? -7.733 -42.861 -49.794 1.00 37.47 560 LYS J N 1
ATOM 9457 C CA . LYS D 1 560 ? -8.600 -42.604 -50.938 1.00 39.10 560 LYS J CA 1
ATOM 9458 C C . LYS D 1 560 ? -8.809 -41.098 -51.031 1.00 38.23 560 LYS J C 1
ATOM 9459 O O . LYS D 1 560 ? -9.148 -40.457 -50.030 1.00 42.31 560 LYS J O 1
ATOM 9461 N N . ILE D 1 561 ? -8.554 -40.525 -52.203 1.00 30.43 561 ILE J N 1
ATOM 9462 C CA . ILE D 1 561 ? -8.753 -39.095 -52.394 1.00 28.83 561 ILE J CA 1
ATOM 9463 C C . ILE D 1 561 ? -10.233 -38.853 -52.643 1.00 35.68 561 ILE J C 1
ATOM 9464 O O . ILE D 1 561 ? -10.833 -39.479 -53.523 1.00 37.81 561 ILE J O 1
ATOM 9469 N N . ASN D 1 562 ? -10.832 -37.943 -51.877 1.00 36.98 562 ASN J N 1
ATOM 9470 C CA . ASN D 1 562 ? -12.256 -37.682 -52.018 1.00 36.81 562 ASN J CA 1
ATOM 9471 C C . ASN D 1 562 ? -12.569 -36.325 -52.600 1.00 35.40 562 ASN J C 1
ATOM 9472 O O . ASN D 1 562 ? -13.694 -36.118 -53.060 1.00 36.46 562 ASN J O 1
ATOM 9477 N N . PHE D 1 563 ? -11.608 -35.415 -52.613 1.00 27.30 563 PHE J N 1
ATOM 9478 C CA . PHE D 1 563 ? -11.771 -34.167 -53.329 1.00 29.18 563 PHE J CA 1
ATOM 9479 C C . PHE D 1 563 ? -10.384 -33.567 -53.461 1.00 30.34 563 PHE J C 1
ATOM 9480 O O . PHE D 1 563 ? -9.441 -33.988 -52.784 1.00 31.43 563 PHE J O 1
ATOM 9488 N N . ALA D 1 564 ? -10.270 -32.585 -54.349 1.00 27.25 564 ALA J N 1
ATOM 9489 C CA . ALA D 1 564 ? -8.981 -32.026 -54.706 1.00 26.00 564 ALA J CA 1
ATOM 9490 C C . ALA D 1 564 ? -9.198 -30.738 -55.480 1.00 29.55 564 ALA J C 1
ATOM 9491 O O . ALA D 1 564 ? -10.204 -30.584 -56.183 1.00 30.91 564 ALA J O 1
ATOM 9493 N N . HIS D 1 565 ? -8.249 -29.815 -55.330 1.00 25.00 565 HIS J N 1
ATOM 9494 C CA . HIS D 1 565 ? -8.158 -28.606 -56.137 1.00 25.56 565 HIS J CA 1
ATOM 9495 C C . HIS D 1 565 ? -6.967 -28.760 -57.066 1.00 32.29 565 HIS J C 1
ATOM 9496 O O . HIS D 1 565 ? -5.845 -28.960 -56.593 1.00 30.02 565 HIS J O 1
ATOM 9503 N N . ARG D 1 566 ? -7.199 -28.649 -58.376 1.00 31.53 566 ARG J N 1
ATOM 9504 C CA . ARG D 1 566 ? -6.068 -28.652 -59.290 1.00 28.48 566 ARG J CA 1
ATOM 9505 C C . ARG D 1 566 ? -5.273 -27.355 -59.132 1.00 33.69 566 ARG J C 1
ATOM 9506 O O . ARG D 1 566 ? -5.674 -26.431 -58.422 1.00 35.90 566 ARG J O 1
ATOM 9514 N N . THR D 1 567 ? -4.134 -27.303 -59.816 1.00 30.28 567 THR J N 1
ATOM 9515 C CA . THR D 1 567 ? -3.147 -26.241 -59.672 1.00 25.55 567 THR J CA 1
ATOM 9516 C C . THR D 1 567 ? -3.751 -24.843 -59.726 1.00 29.23 567 THR J C 1
ATOM 9517 O O . THR D 1 567 ? -4.419 -24.482 -60.700 1.00 25.26 567 THR J O 1
ATOM 9521 N N . PHE D 1 568 ? -3.497 -24.054 -58.669 1.00 30.51 568 PHE J N 1
ATOM 9522 C CA . PHE D 1 568 ? -3.751 -22.616 -58.647 1.00 31.12 568 PHE J CA 1
ATOM 9523 C C . PHE D 1 568 ? -2.512 -21.911 -58.100 1.00 31.81 568 PHE J C 1
ATOM 9524 O O . PHE D 1 568 ? -1.650 -22.545 -57.481 1.00 31.02 568 PHE J O 1
ATOM 9532 N N . SER D 1 569 ? -2.417 -20.591 -58.328 1.00 30.96 569 SER J N 1
ATOM 9533 C CA . SER D 1 569 ? -1.249 -19.820 -57.896 1.00 32.62 569 SER J CA 1
ATOM 9534 C C . SER D 1 569 ? -1.467 -19.216 -56.518 1.00 33.09 569 SER J C 1
ATOM 9535 O O . SER D 1 569 ? -2.509 -18.607 -56.241 1.00 33.21 569 SER J O 1
ATOM 9538 N N . TRP D 1 570 ? -0.443 -19.346 -55.686 1.00 33.40 570 TRP J N 1
ATOM 9539 C CA . TRP D 1 570 ? -0.504 -18.932 -54.298 1.00 26.83 570 TRP J CA 1
ATOM 9540 C C . TRP D 1 570 ? -0.481 -17.418 -54.154 1.00 26.83 570 TRP J C 1
ATOM 9541 O O . TRP D 1 570 ? 0.246 -16.721 -54.866 1.00 25.31 570 TRP J O 1
ATOM 9552 N N . THR D 1 571 ? -1.258 -16.909 -53.197 1.00 25.32 571 THR J N 1
ATOM 9553 C CA . THR D 1 571 ? -1.130 -15.515 -52.800 1.00 25.36 571 THR J CA 1
ATOM 9554 C C . THR D 1 571 ? -1.631 -15.356 -51.373 1.00 29.36 571 THR J C 1
ATOM 9555 O O . THR D 1 571 ? -2.268 -16.255 -50.814 1.00 27.29 571 THR J O 1
ATOM 9559 N N . ASN D 1 572 ? -1.243 -14.233 -50.764 1.00 34.15 572 ASN J N 1
ATOM 9560 C CA . ASN D 1 572 ? -1.879 -13.715 -49.557 1.00 31.93 572 ASN J CA 1
ATOM 9561 C C . ASN D 1 572 ? -1.609 -12.212 -49.499 1.00 35.31 572 ASN J C 1
ATOM 9562 O O . ASN D 1 572 ? -0.950 -11.642 -50.377 1.00 35.20 572 ASN J O 1
ATOM 9567 N N . GLU D 1 573 ? -2.145 -11.569 -48.470 1.00 40.20 573 GLU J N 1
ATOM 9568 C CA . GLU D 1 573 ? -2.147 -10.109 -48.369 1.00 38.28 573 GLU J CA 1
ATOM 9569 C C . GLU D 1 573 ? -0.974 -9.610 -47.546 1.00 40.26 573 GLU J C 1
ATOM 9570 O O . GLU D 1 573 ? -1.144 -8.729 -46.710 1.00 56.98 573 GLU J O 1
ATOM 9576 N N . ALA D 1 574 ? 0.224 -10.156 -47.733 1.00 36.24 574 ALA J N 1
ATOM 9577 C CA . ALA D 1 574 ? 1.373 -9.730 -46.937 1.00 41.37 574 ALA J CA 1
ATOM 9578 C C . ALA D 1 574 ? 2.583 -9.498 -47.829 1.00 40.60 574 ALA J C 1
ATOM 9579 O O . ALA D 1 574 ? 2.605 -9.874 -49.005 1.00 42.30 574 ALA J O 1
ATOM 9581 N N . SER D 1 575 ? 3.607 -8.886 -47.242 1.00 39.57 575 SER J N 1
ATOM 9582 C CA . SER D 1 575 ? 4.848 -8.633 -47.959 1.00 38.39 575 SER J CA 1
ATOM 9583 C C . SER D 1 575 ? 5.419 -9.929 -48.511 1.00 38.57 575 SER J C 1
ATOM 9584 O O . SER D 1 575 ? 5.207 -11.013 -47.956 1.00 40.03 575 SER J O 1
ATOM 9587 N N . GLY D 1 576 ? 6.160 -9.804 -49.611 1.00 36.64 576 GLY J N 1
ATOM 9588 C CA . GLY D 1 576 ? 6.967 -10.901 -50.113 1.00 32.75 576 GLY J CA 1
ATOM 9589 C C . GLY D 1 576 ? 6.205 -12.195 -50.305 1.00 34.61 576 GLY J C 1
ATOM 9590 O O . GLY D 1 576 ? 6.574 -13.236 -49.742 1.00 31.60 576 GLY J O 1
ATOM 9591 N N . VAL D 1 577 ? 5.125 -12.133 -51.092 1.00 33.46 577 VAL J N 1
ATOM 9592 C CA . VAL D 1 577 ? 4.357 -13.332 -51.374 1.00 25.87 577 VAL J CA 1
ATOM 9593 C C . VAL D 1 577 ? 5.215 -14.340 -52.121 1.00 28.18 577 VAL J C 1
ATOM 9594 O O . VAL D 1 577 ? 5.934 -13.998 -53.068 1.00 27.12 577 VAL J O 1
ATOM 9598 N N . ALA D 1 578 ? 5.110 -15.601 -51.710 1.00 25.65 578 ALA J N 1
ATOM 9599 C CA . ALA D 1 578 ? 5.857 -16.678 -52.317 1.00 21.76 578 ALA J CA 1
ATOM 9600 C C . ALA D 1 578 ? 5.382 -16.923 -53.746 1.00 26.67 578 ALA J C 1
ATOM 9601 O O . ALA D 1 578 ? 4.270 -16.566 -54.131 1.00 25.14 578 ALA J O 1
ATOM 9603 N N . ALA D 1 579 ? 6.266 -17.515 -54.545 1.00 26.88 579 ALA J N 1
ATOM 9604 C CA . ALA D 1 579 ? 6.004 -17.832 -55.949 1.00 27.02 579 ALA J CA 1
ATOM 9605 C C . ALA D 1 579 ? 5.997 -19.359 -56.074 1.00 27.58 579 ALA J C 1
ATOM 9606 O O . ALA D 1 579 ? 7.034 -20.000 -56.255 1.00 24.56 579 ALA J O 1
ATOM 9608 N N . VAL D 1 580 ? 4.807 -19.938 -55.945 1.00 26.45 580 VAL J N 1
ATOM 9609 C CA . VAL D 1 580 ? 4.646 -21.385 -55.943 1.00 25.82 580 VAL J CA 1
ATOM 9610 C C . VAL D 1 580 ? 3.209 -21.664 -56.383 1.00 26.51 580 VAL J C 1
ATOM 9611 O O . VAL D 1 580 ? 2.372 -20.761 -56.419 1.00 30.56 580 VAL J O 1
ATOM 9615 N N . HIS D 1 581 ? 2.933 -22.904 -56.773 1.00 21.75 581 HIS J N 1
ATOM 9616 C CA . HIS D 1 581 ? 1.638 -23.294 -57.313 1.00 25.58 581 HIS J CA 1
ATOM 9617 C C . HIS D 1 581 ? 1.166 -24.519 -56.546 1.00 29.06 581 HIS J C 1
ATOM 9618 O O . HIS D 1 581 ? 1.945 -25.445 -56.300 1.00 26.89 581 HIS J O 1
ATOM 9625 N N . CYS D 1 582 ? -0.114 -24.523 -56.162 1.00 31.83 582 CYS J N 1
ATOM 9626 C CA . CYS D 1 582 ? -0.580 -25.408 -55.106 1.00 27.62 582 CYS J CA 1
ATOM 9627 C C . CYS D 1 582 ? -1.695 -26.322 -55.577 1.00 25.84 582 CYS J C 1
ATOM 9628 O O . CYS D 1 582 ? -2.373 -26.051 -56.571 1.00 27.98 582 CYS J O 1
ATOM 9631 N N . VAL D 1 583 ? -1.840 -27.435 -54.855 1.00 21.14 583 VAL J N 1
ATOM 9632 C CA . VAL D 1 583 ? -3.029 -28.263 -54.908 1.00 24.70 583 VAL J CA 1
ATOM 9633 C C . VAL D 1 583 ? -3.622 -28.337 -53.509 1.00 27.97 583 VAL J C 1
ATOM 9634 O O . VAL D 1 583 ? -2.975 -28.016 -52.507 1.00 23.54 583 VAL J O 1
ATOM 9638 N N . ILE D 1 584 ? -4.883 -28.753 -53.446 1.00 26.84 584 ILE J N 1
ATOM 9639 C CA . ILE D 1 584 ? -5.521 -29.090 -52.183 1.00 25.15 584 ILE J CA 1
ATOM 9640 C C . ILE D 1 584 ? -5.981 -30.527 -52.313 1.00 25.18 584 ILE J C 1
ATOM 9641 O O . ILE D 1 584 ? -6.567 -30.891 -53.333 1.00 31.53 584 ILE J O 1
ATOM 9646 N N . ILE D 1 585 ? -5.695 -31.358 -51.318 1.00 25.08 585 ILE J N 1
ATOM 9647 C CA . ILE D 1 585 ? -5.997 -32.784 -51.440 1.00 25.58 585 ILE J CA 1
ATOM 9648 C C . ILE D 1 585 ? -6.796 -33.234 -50.227 1.00 30.12 585 ILE J C 1
ATOM 9649 O O . ILE D 1 585 ? -6.253 -33.323 -49.119 1.00 27.46 585 ILE J O 1
ATOM 9654 N N . GLY D 1 586 ? -8.084 -33.519 -50.434 1.00 29.51 586 GLY J N 1
ATOM 9655 C CA . GLY D 1 586 ? -8.908 -34.128 -49.405 1.00 25.41 586 GLY J CA 1
ATOM 9656 C C . GLY D 1 586 ? -8.816 -35.636 -49.498 1.00 28.30 586 GLY J C 1
ATOM 9657 O O . GLY D 1 586 ? -8.948 -36.209 -50.582 1.00 32.46 586 GLY J O 1
ATOM 9658 N N . PHE D 1 587 ? -8.589 -36.279 -48.364 1.00 23.69 587 PHE J N 1
ATOM 9659 C CA . PHE D 1 587 ? -8.384 -37.717 -48.386 1.00 26.82 587 PHE J CA 1
ATOM 9660 C C . PHE D 1 587 ? -8.807 -38.293 -47.045 1.00 29.05 587 PHE J C 1
ATOM 9661 O O . PHE D 1 587 ? -9.055 -37.568 -46.079 1.00 32.89 587 PHE J O 1
ATOM 9669 N N . GLY D 1 588 ? -8.890 -39.615 -47.005 1.00 28.61 588 GLY J N 1
ATOM 9670 C CA . GLY D 1 588 ? -9.175 -40.318 -45.771 1.00 25.92 588 GLY J CA 1
ATOM 9671 C C . GLY D 1 588 ? -9.226 -41.801 -46.053 1.00 32.15 588 GLY J C 1
ATOM 9672 O O . GLY D 1 588 ? -8.802 -42.255 -47.113 1.00 37.61 588 GLY J O 1
ATOM 9673 N N . LEU D 1 589 ? -9.780 -42.556 -45.116 1.00 31.94 589 LEU J N 1
ATOM 9674 C CA . LEU D 1 589 ? -9.837 -43.992 -45.318 1.00 32.93 589 LEU J CA 1
ATOM 9675 C C . LEU D 1 589 ? -11.092 -44.457 -46.042 1.00 38.78 589 LEU J C 1
ATOM 9676 O O . LEU D 1 589 ? -11.125 -45.606 -46.498 1.00 43.84 589 LEU J O 1
ATOM 9681 N N . LYS D 1 590 ? -12.101 -43.599 -46.187 1.00 38.48 590 LYS J N 1
ATOM 9682 C CA . LYS D 1 590 ? -13.399 -43.973 -46.736 1.00 42.48 590 LYS J CA 1
ATOM 9683 C C . LYS D 1 590 ? -13.570 -43.406 -48.138 1.00 47.90 590 LYS J C 1
ATOM 9684 O O . LYS D 1 590 ? -13.413 -42.199 -48.343 1.00 47.93 590 LYS J O 1
ATOM 9690 N N . ASP D 1 591 ? -13.925 -44.269 -49.091 1.00 56.72 591 ASP J N 1
ATOM 9691 C CA . ASP D 1 591 ? -14.243 -43.812 -50.442 1.00 57.45 591 ASP J CA 1
ATOM 9692 C C . ASP D 1 591 ? -15.534 -43.002 -50.460 1.00 51.19 591 ASP J C 1
ATOM 9693 O O . ASP D 1 591 ? -16.474 -43.268 -49.707 1.00 51.50 591 ASP J O 1
ATOM 9698 N N . SER D 1 592 ? -15.563 -42.003 -51.329 1.00 46.87 592 SER J N 1
ATOM 9699 C CA . SER D 1 592 ? -16.722 -41.151 -51.523 1.00 46.05 592 SER J CA 1
ATOM 9700 C C . SER D 1 592 ? -17.423 -41.589 -52.800 1.00 54.73 592 SER J C 1
ATOM 9701 O O . SER D 1 592 ? -16.768 -41.868 -53.813 1.00 45.98 592 SER J O 1
ATOM 9704 N N . ASP D 1 593 ? -18.748 -41.690 -52.733 1.00 53.59 593 ASP J N 1
ATOM 9705 C CA . ASP D 1 593 ? -19.531 -41.929 -53.929 1.00 52.68 593 ASP J CA 1
ATOM 9706 C C . ASP D 1 593 ? -19.697 -40.664 -54.755 1.00 53.10 593 ASP J C 1
ATOM 9707 O O . ASP D 1 593 ? -20.172 -40.749 -55.895 1.00 55.49 593 ASP J O 1
ATOM 9712 N N . GLU D 1 594 ? -19.298 -39.505 -54.214 1.00 46.30 594 GLU J N 1
ATOM 9713 C CA . GLU D 1 594 ? -19.375 -38.209 -54.898 1.00 45.75 594 GLU J CA 1
ATOM 9714 C C . GLU D 1 594 ? -18.043 -37.456 -54.763 1.00 37.34 594 GLU J C 1
ATOM 9715 O O . GLU D 1 594 ? -17.896 -36.618 -53.875 1.00 44.73 594 GLU J O 1
ATOM 9717 N N . LYS D 1 595 ? -17.098 -37.707 -55.670 1.00 33.02 595 LYS J N 1
ATOM 9718 C CA . LYS D 1 595 ? -15.769 -37.108 -55.614 1.00 32.68 595 LYS J CA 1
ATOM 9719 C C . LYS D 1 595 ? -15.713 -35.890 -56.526 1.00 27.94 595 LYS J C 1
ATOM 9720 O O . LYS D 1 595 ? -16.051 -35.981 -57.709 1.00 43.04 595 LYS J O 1
ATOM 9726 N N . ILE D 1 596 ? -15.285 -34.762 -55.983 1.00 22.98 596 ILE J N 1
ATOM 9727 C CA . ILE D 1 596 ? -15.305 -33.480 -56.676 1.00 23.24 596 ILE J CA 1
ATOM 9728 C C . ILE D 1 596 ? -13.865 -33.057 -56.920 1.00 31.57 596 ILE J C 1
ATOM 9729 O O . ILE D 1 596 ? -13.022 -33.115 -56.015 1.00 35.83 596 ILE J O 1
ATOM 9734 N N . ILE D 1 597 ? -13.575 -32.667 -58.148 1.00 27.13 597 ILE J N 1
ATOM 9735 C CA . ILE D 1 597 ? -12.293 -32.099 -58.519 1.00 23.80 597 ILE J CA 1
ATOM 9736 C C . ILE D 1 597 ? -12.562 -30.638 -58.868 1.00 29.13 597 ILE J C 1
ATOM 9737 O O . ILE D 1 597 ? -13.449 -30.344 -59.677 1.00 33.97 597 ILE J O 1
ATOM 9742 N N . TYR D 1 598 ? -11.878 -29.718 -58.198 1.00 30.21 598 TYR J N 1
ATOM 9743 C CA . TYR D 1 598 ? -12.077 -28.288 -58.437 1.00 33.53 598 TYR J CA 1
ATOM 9744 C C . TYR D 1 598 ? -11.040 -27.819 -59.445 1.00 30.03 598 TYR J C 1
ATOM 9745 O O . TYR D 1 598 ? -9.843 -28.042 -59.249 1.00 36.91 598 TYR J O 1
ATOM 9754 N N . GLU D 1 599 ? -11.487 -27.166 -60.509 1.00 29.04 599 GLU J N 1
ATOM 9755 C CA . GLU D 1 599 ? -10.611 -26.811 -61.617 1.00 31.84 599 GLU J CA 1
ATOM 9756 C C . GLU D 1 599 ? -10.531 -25.304 -61.801 1.00 35.47 599 GLU J C 1
ATOM 9757 O O . GLU D 1 599 ? -11.398 -24.557 -61.341 1.00 39.17 599 GLU J O 1
ATOM 9763 N N . TYR D 1 600 ? -9.494 -24.864 -62.520 1.00 39.63 600 TYR J N 1
ATOM 9764 C CA . TYR D 1 600 ? -9.158 -23.446 -62.639 1.00 39.77 600 TYR J CA 1
ATOM 9765 C C . TYR D 1 600 ? -8.983 -23.061 -64.102 1.00 36.64 600 TYR J C 1
ATOM 9766 O O . TYR D 1 600 ? -8.097 -23.590 -64.780 1.00 37.04 600 TYR J O 1
ATOM 9775 N N . GLU D 1 601 ? -9.804 -22.118 -64.575 1.00 41.53 601 GLU J N 1
ATOM 9776 C CA . GLU D 1 601 ? -9.593 -21.517 -65.894 1.00 47.49 601 GLU J CA 1
ATOM 9777 C C . GLU D 1 601 ? -8.442 -20.510 -65.861 1.00 47.38 601 GLU J C 1
ATOM 9778 O O . GLU D 1 601 ? -7.452 -20.657 -66.584 1.00 54.80 601 GLU J O 1
ATOM 9780 N N . SER D 1 602 ? -8.567 -19.460 -65.057 1.00 45.97 602 SER J N 1
ATOM 9781 C CA . SER D 1 602 ? -7.420 -18.633 -64.709 1.00 50.10 602 SER J CA 1
ATOM 9782 C C . SER D 1 602 ? -6.761 -19.243 -63.486 1.00 43.66 602 SER J C 1
ATOM 9783 O O . SER D 1 602 ? -7.428 -19.475 -62.475 1.00 42.12 602 SER J O 1
ATOM 9785 N N . ILE D 1 603 ? -5.455 -19.505 -63.577 1.00 46.58 603 ILE J N 1
ATOM 9786 C CA . ILE D 1 603 ? -4.731 -20.131 -62.477 1.00 39.38 603 ILE J CA 1
ATOM 9787 C C . ILE D 1 603 ? -4.797 -19.310 -61.190 1.00 40.31 603 ILE J C 1
ATOM 9788 O O . ILE D 1 603 ? -4.494 -19.834 -60.112 1.00 43.11 603 ILE J O 1
ATOM 9793 N N . ASN D 1 604 ? -5.221 -18.046 -61.268 1.00 45.78 604 ASN J N 1
ATOM 9794 C CA . ASN D 1 604 ? -5.442 -17.204 -60.098 1.00 44.78 604 ASN J CA 1
ATOM 9795 C C . ASN D 1 604 ? -6.905 -16.815 -59.885 1.00 46.14 604 ASN J C 1
ATOM 9796 O O . ASN D 1 604 ? -7.202 -16.072 -58.942 1.00 43.51 604 ASN J O 1
ATOM 9801 N N . GLY D 1 605 ? -7.831 -17.295 -60.716 1.00 48.06 605 GLY J N 1
ATOM 9802 C CA . GLY D 1 605 ? -9.232 -16.961 -60.573 1.00 41.58 605 GLY J CA 1
ATOM 9803 C C . GLY D 1 605 ? -9.987 -17.924 -59.671 1.00 36.46 605 GLY J C 1
ATOM 9804 O O . GLY D 1 605 ? -9.418 -18.808 -59.033 1.00 39.75 605 GLY J O 1
ATOM 9805 N N . GLU D 1 606 ? -11.306 -17.746 -59.639 1.00 41.93 606 GLU J N 1
ATOM 9806 C CA . GLU D 1 606 ? -12.172 -18.612 -58.856 1.00 39.24 606 GLU J CA 1
ATOM 9807 C C . GLU D 1 606 ? -12.233 -20.011 -59.482 1.00 34.29 606 GLU J C 1
ATOM 9808 O O . GLU D 1 606 ? -12.143 -20.158 -60.702 1.00 34.04 606 GLU J O 1
ATOM 9814 N N . PRO D 1 607 ? -12.346 -21.057 -58.666 1.00 36.75 607 PRO J N 1
ATOM 9815 C CA . PRO D 1 607 ? -12.419 -22.421 -59.205 1.00 31.65 607 PRO J CA 1
ATOM 9816 C C . PRO D 1 607 ? -13.839 -22.802 -59.598 1.00 37.39 607 PRO J C 1
ATOM 9817 O O . PRO D 1 607 ? -14.808 -22.114 -59.286 1.00 38.68 607 PRO J O 1
ATOM 9821 N N . LEU D 1 608 ? -13.942 -23.964 -60.240 1.00 36.49 608 LEU J N 1
ATOM 9822 C CA . LEU D 1 608 ? -15.208 -24.551 -60.664 1.00 31.66 608 LEU J CA 1
ATOM 9823 C C . LEU D 1 608 ? -15.219 -26.021 -60.273 1.00 33.47 608 LEU J C 1
ATOM 9824 O O . LEU D 1 608 ? -14.337 -26.765 -60.711 1.00 37.79 608 LEU J O 1
ATOM 9829 N N . ALA D 1 609 ? -16.200 -26.452 -59.469 1.00 29.91 609 ALA J N 1
ATOM 9830 C CA . ALA D 1 609 ? -16.271 -27.865 -59.086 1.00 28.88 609 ALA J CA 1
ATOM 9831 C C . ALA D 1 609 ? -16.789 -28.720 -60.236 1.00 32.01 609 ALA J C 1
ATOM 9832 O O . ALA D 1 609 ? -17.720 -28.324 -60.936 1.00 33.81 609 ALA J O 1
ATOM 9834 N N . ILE D 1 610 ? -16.203 -29.913 -60.403 1.00 31.78 610 ILE J N 1
ATOM 9835 C CA . ILE D 1 610 ? -16.530 -30.843 -61.489 1.00 28.24 610 ILE J CA 1
ATOM 9836 C C . ILE D 1 610 ? -16.651 -32.260 -60.935 1.00 28.49 610 ILE J C 1
ATOM 9837 O O . ILE D 1 610 ? -15.793 -32.716 -60.173 1.00 32.25 610 ILE J O 1
ATOM 9842 N N . LYS D 1 611 ? -17.714 -32.954 -61.310 1.00 33.12 611 LYS J N 1
ATOM 9843 C CA . LYS D 1 611 ? -17.935 -34.308 -60.831 1.00 30.95 611 LYS J CA 1
ATOM 9844 C C . LYS D 1 611 ? -16.861 -35.211 -61.400 1.00 27.84 611 LYS J C 1
ATOM 9845 O O . LYS D 1 611 ? -16.337 -34.961 -62.485 1.00 28.59 611 LYS J O 1
ATOM 9851 N N . ALA D 1 612 ? -16.524 -36.268 -60.661 1.00 28.60 612 ALA J N 1
ATOM 9852 C CA . ALA D 1 612 ? -15.485 -37.181 -61.120 1.00 32.37 612 ALA J CA 1
ATOM 9853 C C . ALA D 1 612 ? -15.752 -38.593 -60.617 1.00 28.94 612 ALA J C 1
ATOM 9854 O O . ALA D 1 612 ? -16.244 -38.791 -59.505 1.00 29.75 612 ALA J O 1
ATOM 9856 N N . LYS D 1 613 ? -15.381 -39.574 -61.442 1.00 32.90 613 LYS J N 1
ATOM 9857 C CA . LYS D 1 613 ? -15.559 -40.978 -61.088 1.00 30.10 613 LYS J CA 1
ATOM 9858 C C . LYS D 1 613 ? -14.478 -41.443 -60.136 1.00 32.69 613 LYS J C 1
ATOM 9859 O O . LYS D 1 613 ? -14.740 -42.239 -59.230 1.00 40.66 613 LYS J O 1
ATOM 9861 N N . ASN D 1 614 ? -13.255 -40.979 -60.348 1.00 32.01 614 ASN J N 1
ATOM 9862 C CA . ASN D 1 614 ? -12.143 -41.299 -59.472 1.00 31.16 614 ASN J CA 1
ATOM 9863 C C . ASN D 1 614 ? -11.223 -40.089 -59.480 1.00 29.47 614 ASN J C 1
ATOM 9864 O O . ASN D 1 614 ? -11.249 -39.288 -60.416 1.00 32.16 614 ASN J O 1
ATOM 9869 N N . ILE D 1 615 ? -10.471 -39.902 -58.405 1.00 32.41 615 ILE J N 1
ATOM 9870 C CA . ILE D 1 615 ? -9.500 -38.821 -58.356 1.00 30.08 615 ILE J CA 1
ATOM 9871 C C . ILE D 1 615 ? -8.132 -39.440 -58.278 1.00 26.22 615 ILE J C 1
ATOM 9872 O O . ILE D 1 615 ? -7.790 -40.050 -57.266 1.00 32.18 615 ILE J O 1
ATOM 9877 N N . ASN D 1 616 ? -7.362 -39.265 -59.352 1.00 30.37 616 ASN J N 1
ATOM 9878 C CA . ASN D 1 616 ? -6.026 -39.800 -59.573 1.00 29.66 616 ASN J CA 1
ATOM 9879 C C . ASN D 1 616 ? -5.010 -39.375 -58.524 1.00 27.06 616 ASN J C 1
ATOM 9880 O O . ASN D 1 616 ? -5.043 -38.251 -58.042 1.00 25.54 616 ASN J O 1
ATOM 9885 N N . PRO D 1 617 ? -3.984 -40.188 -58.291 1.00 28.24 617 PRO J N 1
ATOM 9886 C CA . PRO D 1 617 ? -2.784 -39.642 -57.656 1.00 29.32 617 PRO J CA 1
ATOM 9887 C C . PRO D 1 617 ? -2.195 -38.487 -58.440 1.00 27.66 617 PRO J C 1
ATOM 9888 O O . PRO D 1 617 ? -1.327 -37.790 -57.910 1.00 29.44 617 PRO J O 1
ATOM 9892 N N . TYR D 1 618 ? -2.672 -38.232 -59.650 1.00 26.67 618 TYR J N 1
ATOM 9893 C CA . TYR D 1 618 ? -2.299 -37.038 -60.392 1.00 25.98 618 TYR J CA 1
ATOM 9894 C C . TYR D 1 618 ? -3.324 -35.933 -60.220 1.00 26.27 618 TYR J C 1
ATOM 9895 O O . TYR D 1 618 ? -3.181 -34.880 -60.846 1.00 23.79 618 TYR J O 1
ATOM 9904 N N . LEU D 1 619 ? -4.340 -36.155 -59.374 1.00 28.98 619 LEU J N 1
ATOM 9905 C CA . LEU D 1 619 ? -5.539 -35.307 -59.288 1.00 27.09 619 LEU J CA 1
ATOM 9906 C C . LEU D 1 619 ? -6.192 -35.166 -60.650 1.00 27.82 619 LEU J C 1
ATOM 9907 O O . LEU D 1 619 ? -6.550 -34.065 -61.071 1.00 33.22 619 LEU J O 1
ATOM 9912 N N . ARG D 1 620 ? -6.321 -36.291 -61.342 1.00 26.08 620 ARG J N 1
ATOM 9913 C CA . ARG D 1 620 ? -7.051 -36.403 -62.593 1.00 29.37 620 ARG J CA 1
ATOM 9914 C C . ARG D 1 620 ? -8.191 -37.397 -62.421 1.00 29.81 620 ARG J C 1
ATOM 9915 O O . ARG D 1 620 ? -8.149 -38.292 -61.571 1.00 29.40 620 ARG J O 1
ATOM 9923 N N . ASP D 1 621 ? -9.218 -37.242 -63.234 1.00 33.05 621 ASP J N 1
ATOM 9924 C CA . ASP D 1 621 ? -10.291 -38.224 -63.244 1.00 30.52 621 ASP J CA 1
ATOM 9925 C C . ASP D 1 621 ? -9.866 -39.353 -64.172 1.00 31.77 621 ASP J C 1
ATOM 9926 O O . ASP D 1 621 ? -9.992 -39.245 -65.393 1.00 29.75 621 ASP J O 1
ATOM 9931 N N . GLY D 1 622 ? -9.328 -40.426 -63.606 1.00 34.92 622 GLY J N 1
ATOM 9932 C CA . GLY D 1 622 ? -8.834 -41.503 -64.438 1.00 27.26 622 GLY J CA 1
ATOM 9933 C C . GLY D 1 622 ? -8.441 -42.730 -63.643 1.00 29.21 622 GLY J C 1
ATOM 9934 O O . GLY D 1 622 ? -8.809 -42.886 -62.476 1.00 26.20 622 GLY J O 1
ATOM 9935 N N . VAL D 1 623 ? -7.701 -43.617 -64.320 1.00 32.34 623 VAL J N 1
ATOM 9936 C CA . VAL D 1 623 ? -7.222 -44.847 -63.697 1.00 34.62 623 VAL J CA 1
ATOM 9937 C C . VAL D 1 623 ? -6.111 -44.511 -62.710 1.00 32.29 623 VAL J C 1
ATOM 9938 O O . VAL D 1 623 ? -5.485 -43.451 -62.789 1.00 28.89 623 VAL J O 1
ATOM 9942 N N . ASP D 1 624 ? -5.871 -45.419 -61.760 1.00 30.45 624 ASP J N 1
ATOM 9943 C CA . ASP D 1 624 ? -4.897 -45.175 -60.696 1.00 37.51 624 ASP J CA 1
ATOM 9944 C C . ASP D 1 624 ? -3.445 -45.452 -61.112 1.00 39.79 624 ASP J C 1
ATOM 9945 O O . ASP D 1 624 ? -2.534 -45.304 -60.292 1.00 38.25 624 ASP J O 1
ATOM 9950 N N . VAL D 1 625 ? -3.204 -45.826 -62.363 1.00 39.03 625 VAL J N 1
ATOM 9951 C CA . VAL D 1 625 ? -1.872 -46.214 -62.799 1.00 34.87 625 VAL J CA 1
ATOM 9952 C C . VAL D 1 625 ? -0.949 -45.004 -62.769 1.00 34.10 625 VAL J C 1
ATOM 9953 O O . VAL D 1 625 ? -1.292 -43.927 -63.275 1.00 36.93 625 VAL J O 1
ATOM 9957 N N . ILE D 1 626 ? 0.237 -45.182 -62.191 1.00 37.23 626 ILE J N 1
ATOM 9958 C CA . ILE D 1 626 ? 1.273 -44.156 -62.159 1.00 35.64 626 ILE J CA 1
ATOM 9959 C C . ILE D 1 626 ? 2.383 -44.540 -63.123 1.00 35.29 626 ILE J C 1
ATOM 9960 O O . ILE D 1 626 ? 2.798 -45.704 -63.178 1.00 36.06 626 ILE J O 1
ATOM 9965 N N . ALA D 1 627 ? 2.863 -43.554 -63.881 1.00 35.36 627 ALA J N 1
ATOM 9966 C CA . ALA D 1 627 ? 4.019 -43.735 -64.748 1.00 37.42 627 ALA J CA 1
ATOM 9967 C C . ALA D 1 627 ? 5.301 -43.586 -63.925 1.00 39.79 627 ALA J C 1
ATOM 9968 O O . ALA D 1 627 ? 5.544 -42.530 -63.327 1.00 37.95 627 ALA J O 1
ATOM 9970 N N . CYS D 1 628 ? 6.119 -44.638 -63.889 1.00 44.02 628 CYS J N 1
ATOM 9971 C CA . CYS D 1 628 ? 7.357 -44.646 -63.112 1.00 42.33 628 CYS J CA 1
ATOM 9972 C C . CYS D 1 628 ? 8.542 -44.263 -63.982 1.00 40.59 628 CYS J C 1
ATOM 9973 O O . CYS D 1 628 ? 8.664 -44.743 -65.112 1.00 43.35 628 CYS J O 1
ATOM 9976 N N . LYS D 1 629 ? 9.397 -43.388 -63.446 1.00 39.94 629 LYS J N 1
ATOM 9977 C CA . LYS D 1 629 ? 10.781 -43.171 -63.854 1.00 30.72 629 LYS J CA 1
ATOM 9978 C C . LYS D 1 629 ? 11.394 -44.418 -64.480 1.00 31.99 629 LYS J C 1
ATOM 9979 O O . LYS D 1 629 ? 11.274 -45.510 -63.915 1.00 36.13 629 LYS J O 1
ATOM 9985 N N . ARG D 1 630 ? 12.063 -44.288 -65.626 1.00 33.97 630 ARG J N 1
ATOM 9986 C CA . ARG D 1 630 ? 12.717 -45.437 -66.245 1.00 33.94 630 ARG J CA 1
ATOM 9987 C C . ARG D 1 630 ? 14.094 -45.051 -66.753 1.00 33.55 630 ARG J C 1
ATOM 9988 O O . ARG D 1 630 ? 14.319 -43.916 -67.176 1.00 33.16 630 ARG J O 1
ATOM 9996 N N . GLN D 1 631 ? 15.018 -46.006 -66.726 1.00 31.00 631 GLN J N 1
ATOM 9997 C CA . GLN D 1 631 ? 16.346 -45.675 -67.225 1.00 39.60 631 GLN J CA 1
ATOM 9998 C C . GLN D 1 631 ? 16.469 -45.888 -68.723 1.00 36.95 631 GLN J C 1
ATOM 9999 O O . GLN D 1 631 ? 17.304 -45.237 -69.366 1.00 44.82 631 GLN J O 1
ATOM 10001 N N . GLN D 1 632 ? 15.664 -46.777 -69.294 1.00 35.41 632 GLN J N 1
ATOM 10002 C CA . GLN D 1 632 ? 15.671 -47.012 -70.728 1.00 38.14 632 GLN J CA 1
ATOM 10003 C C . GLN D 1 632 ? 14.232 -47.052 -71.221 1.00 38.03 632 GLN J C 1
ATOM 10004 O O . GLN D 1 632 ? 13.320 -47.359 -70.444 1.00 37.65 632 GLN J O 1
ATOM 10006 N N . PRO D 1 633 ? 13.986 -46.722 -72.491 1.00 40.53 633 PRO J N 1
ATOM 10007 C CA . PRO D 1 633 ? 12.596 -46.660 -72.974 1.00 35.41 633 PRO J CA 1
ATOM 10008 C C . PRO D 1 633 ? 11.913 -48.021 -72.962 1.00 35.83 633 PRO J C 1
ATOM 10009 O O . PRO D 1 633 ? 12.551 -49.062 -73.136 1.00 40.50 633 PRO J O 1
ATOM 10013 N N . ILE D 1 634 ? 10.589 -48.004 -72.761 1.00 37.97 634 ILE J N 1
ATOM 10014 C CA . ILE D 1 634 ? 9.795 -49.207 -73.014 1.00 39.59 634 ILE J CA 1
ATOM 10015 C C . ILE D 1 634 ? 9.443 -49.389 -74.488 1.00 39.08 634 ILE J C 1
ATOM 10016 O O . ILE D 1 634 ? 9.106 -50.504 -74.902 1.00 39.19 634 ILE J O 1
ATOM 10021 N N . SER D 1 635 ? 9.458 -48.324 -75.281 1.00 35.94 635 SER J N 1
ATOM 10022 C CA . SER D 1 635 ? 9.238 -48.475 -76.705 1.00 39.97 635 SER J CA 1
ATOM 10023 C C . SER D 1 635 ? 10.562 -48.744 -77.404 1.00 37.77 635 SER J C 1
ATOM 10024 O O . SER D 1 635 ? 11.639 -48.628 -76.816 1.00 40.62 635 SER J O 1
ATOM 10027 N N . LYS D 1 636 ? 10.488 -49.090 -78.685 1.00 40.59 636 LYS J N 1
ATOM 10028 C CA . LYS D 1 636 ? 11.712 -49.265 -79.466 1.00 38.57 636 LYS J CA 1
ATOM 10029 C C . LYS D 1 636 ? 12.165 -47.886 -79.954 1.00 41.32 636 LYS J C 1
ATOM 10030 O O . LYS D 1 636 ? 11.822 -47.439 -81.055 1.00 35.87 636 LYS J O 1
ATOM 10036 N N . LEU D 1 637 ? 12.952 -47.203 -79.110 1.00 38.41 637 LEU J N 1
ATOM 10037 C CA . LEU D 1 637 ? 13.326 -45.808 -79.294 1.00 35.52 637 LEU J CA 1
ATOM 10038 C C . LEU D 1 637 ? 14.817 -45.593 -79.069 1.00 35.27 637 LEU J C 1
ATOM 10039 O O . LEU D 1 637 ? 15.424 -46.241 -78.205 1.00 31.69 637 LEU J O 1
ATOM 10044 N N . PRO D 1 638 ? 15.425 -44.656 -79.803 1.00 34.06 638 PRO J N 1
ATOM 10045 C CA . PRO D 1 638 ? 16.845 -44.345 -79.573 1.00 29.49 638 PRO J CA 1
ATOM 10046 C C . PRO D 1 638 ? 17.019 -43.639 -78.238 1.00 32.29 638 PRO J C 1
ATOM 10047 O O . PRO D 1 638 ? 16.269 -42.716 -77.914 1.00 36.17 638 PRO J O 1
ATOM 10051 N N . SER D 1 639 ? 18.016 -44.087 -77.464 1.00 34.35 639 SER J N 1
ATOM 10052 C CA . SER D 1 639 ? 18.320 -43.516 -76.153 1.00 28.10 639 SER J CA 1
ATOM 10053 C C . SER D 1 639 ? 18.415 -41.999 -76.206 1.00 32.44 639 SER J C 1
ATOM 10054 O O . SER D 1 639 ? 19.033 -41.432 -77.110 1.00 37.11 639 SER J O 1
ATOM 10057 N N . MET D 1 640 ? 17.806 -41.345 -75.220 1.00 32.92 640 MET J N 1
ATOM 10058 C CA . MET D 1 640 ? 17.919 -39.905 -75.051 1.00 31.00 640 MET J CA 1
ATOM 10059 C C . MET D 1 640 ? 19.065 -39.555 -74.097 1.00 30.60 640 MET J C 1
ATOM 10060 O O . MET D 1 640 ? 19.377 -40.309 -73.170 1.00 26.11 640 MET J O 1
ATOM 10065 N N . ARG D 1 641 ? 19.662 -38.379 -74.318 1.00 27.44 641 ARG J N 1
ATOM 10066 C CA . ARG D 1 641 ? 20.821 -37.895 -73.578 1.00 29.84 641 ARG J CA 1
ATOM 10067 C C . ARG D 1 641 ? 20.531 -36.534 -72.949 1.00 30.64 641 ARG J C 1
ATOM 10068 O O . ARG D 1 641 ? 19.745 -35.744 -73.480 1.00 31.48 641 ARG J O 1
ATOM 10076 N N . TYR D 1 642 ? 21.201 -36.256 -71.824 1.00 29.98 642 TYR J N 1
ATOM 10077 C CA . TYR D 1 642 ? 21.082 -35.003 -71.079 1.00 27.28 642 TYR J CA 1
ATOM 10078 C C . TYR D 1 642 ? 22.285 -34.112 -71.390 1.00 30.34 642 TYR J C 1
ATOM 10079 O O . TYR D 1 642 ? 23.421 -34.593 -71.438 1.00 31.66 642 TYR J O 1
ATOM 10088 N N . GLY D 1 643 ? 22.034 -32.820 -71.628 1.00 28.25 643 GLY J N 1
ATOM 10089 C CA . GLY D 1 643 ? 23.070 -31.901 -72.079 1.00 26.66 643 GLY J CA 1
ATOM 10090 C C . GLY D 1 643 ? 24.255 -31.681 -71.137 1.00 38.02 643 GLY J C 1
ATOM 10091 O O . GLY D 1 643 ? 24.331 -32.269 -70.048 1.00 35.80 643 GLY J O 1
ATOM 10092 N N . ASN D 1 644 ? 25.188 -30.815 -71.545 1.00 34.66 644 ASN J N 1
ATOM 10093 C CA . ASN D 1 644 ? 26.434 -30.614 -70.815 1.00 35.65 644 ASN J CA 1
ATOM 10094 C C . ASN D 1 644 ? 26.225 -29.602 -69.685 1.00 35.04 644 ASN J C 1
ATOM 10095 O O . ASN D 1 644 ? 25.895 -28.440 -69.950 1.00 36.56 644 ASN J O 1
ATOM 10100 N N . LYS D 1 645 ? 26.450 -30.030 -68.423 1.00 26.29 645 LYS J N 1
ATOM 10101 C CA . LYS D 1 645 ? 26.271 -29.174 -67.251 1.00 28.00 645 LYS J CA 1
ATOM 10102 C C . LYS D 1 645 ? 27.598 -28.575 -66.823 1.00 29.25 645 LYS J C 1
ATOM 10103 O O . LYS D 1 645 ? 28.434 -29.298 -66.264 1.00 28.26 645 LYS J O 1
ATOM 10109 N N . PRO D 1 646 ? 27.821 -27.270 -67.005 1.00 31.13 646 PRO J N 1
ATOM 10110 C CA . PRO D 1 646 ? 29.180 -26.712 -66.847 1.00 28.89 646 PRO J CA 1
ATOM 10111 C C . PRO D 1 646 ? 29.654 -26.483 -65.403 1.00 33.21 646 PRO J C 1
ATOM 10112 O O . PRO D 1 646 ? 30.819 -26.767 -65.103 1.00 34.27 646 PRO J O 1
ATOM 10116 N N . THR D 1 647 ? 28.797 -25.981 -64.511 1.00 33.36 647 THR J N 1
ATOM 10117 C CA . THR D 1 647 ? 29.151 -25.646 -63.118 1.00 32.19 647 THR J CA 1
ATOM 10118 C C . THR D 1 647 ? 30.414 -24.788 -63.039 1.00 28.38 647 THR J C 1
ATOM 10119 O O . THR D 1 647 ? 31.453 -25.218 -62.563 1.00 32.27 647 THR J O 1
ATOM 10123 N N . ASP D 1 648 ? 30.287 -23.540 -63.490 1.00 35.19 648 ASP J N 1
ATOM 10124 C CA . ASP D 1 648 ? 31.455 -22.691 -63.710 1.00 31.45 648 ASP J CA 1
ATOM 10125 C C . ASP D 1 648 ? 31.221 -21.258 -63.284 1.00 34.86 648 ASP J C 1
ATOM 10126 O O . ASP D 1 648 ? 32.023 -20.385 -63.654 1.00 34.21 648 ASP J O 1
ATOM 10131 N N . ASP D 1 649 ? 30.133 -20.984 -62.573 1.00 32.31 649 ASP J N 1
ATOM 10132 C CA . ASP D 1 649 ? 29.750 -19.620 -62.253 1.00 34.61 649 ASP J CA 1
ATOM 10133 C C . ASP D 1 649 ? 29.879 -18.694 -63.454 1.00 34.40 649 ASP J C 1
ATOM 10134 O O . ASP D 1 649 ? 30.323 -17.550 -63.316 1.00 34.99 649 ASP J O 1
ATOM 10139 N N . GLY D 1 650 ? 29.527 -19.194 -64.635 1.00 27.00 650 GLY J N 1
ATOM 10140 C CA . GLY D 1 650 ? 29.575 -18.414 -65.849 1.00 29.51 650 GLY J CA 1
ATOM 10141 C C . GLY D 1 650 ? 30.940 -18.195 -66.477 1.00 38.49 650 GLY J C 1
ATOM 10142 O O . GLY D 1 650 ? 30.998 -17.597 -67.559 1.00 42.54 650 GLY J O 1
ATOM 10143 N N . ASN D 1 651 ? 32.045 -18.655 -65.863 1.00 36.26 651 ASN J N 1
ATOM 10144 C CA . ASN D 1 651 ? 33.371 -18.299 -66.386 1.00 37.13 651 ASN J CA 1
ATOM 10145 C C . ASN D 1 651 ? 33.660 -18.880 -67.766 1.00 38.76 651 ASN J C 1
ATOM 10146 O O . ASN D 1 651 ? 34.553 -18.371 -68.451 1.00 42.33 651 ASN J O 1
ATOM 10151 N N . PHE D 1 652 ? 32.951 -19.922 -68.196 1.00 38.73 652 PHE J N 1
ATOM 10152 C CA . PHE D 1 652 ? 33.102 -20.444 -69.552 1.00 39.99 652 PHE J CA 1
ATOM 10153 C C . PHE D 1 652 ? 32.052 -19.916 -70.523 1.00 41.31 652 PHE J C 1
ATOM 10154 O O . PHE D 1 652 ? 31.986 -20.409 -71.647 1.00 39.86 652 PHE J O 1
ATOM 10162 N N . LEU D 1 653 ? 31.214 -18.955 -70.122 1.00 41.13 653 LEU J N 1
ATOM 10163 C CA . LEU D 1 653 ? 30.068 -18.533 -70.926 1.00 37.90 653 LEU J CA 1
ATOM 10164 C C . LEU D 1 653 ? 30.188 -17.060 -71.317 1.00 39.31 653 LEU J C 1
ATOM 10165 O O . LEU D 1 653 ? 30.661 -16.231 -70.527 1.00 40.57 653 LEU J O 1
ATOM 10170 N N . PHE D 1 654 ? 29.768 -16.744 -72.547 1.00 35.87 654 PHE J N 1
ATOM 10171 C CA . PHE D 1 654 ? 30.043 -15.459 -73.182 1.00 38.73 654 PHE J CA 1
ATOM 10172 C C . PHE D 1 654 ? 28.851 -15.012 -74.027 1.00 41.78 654 PHE J C 1
ATOM 10173 O O . PHE D 1 654 ? 28.262 -15.817 -74.753 1.00 37.91 654 PHE J O 1
ATOM 10181 N N . THR D 1 655 ? 28.516 -13.723 -73.959 1.00 40.54 655 THR J N 1
ATOM 10182 C CA . THR D 1 655 ? 27.611 -13.133 -74.936 1.00 41.15 655 THR J CA 1
ATOM 10183 C C . THR D 1 655 ? 28.374 -12.886 -76.229 1.00 47.69 655 THR J C 1
ATOM 10184 O O . THR D 1 655 ? 29.499 -13.355 -76.419 1.00 50.40 655 THR J O 1
ATOM 10188 N N . ASP D 1 656 ? 27.786 -12.102 -77.131 1.00 48.34 656 ASP J N 1
ATOM 10189 C CA . ASP D 1 656 ? 28.510 -11.809 -78.360 1.00 48.41 656 ASP J CA 1
ATOM 10190 C C . ASP D 1 656 ? 29.564 -10.727 -78.157 1.00 50.54 656 ASP J C 1
ATOM 10191 O O . ASP D 1 656 ? 30.707 -10.887 -78.601 1.00 50.85 656 ASP J O 1
ATOM 10196 N N . GLU D 1 657 ? 29.219 -9.629 -77.480 1.00 45.65 657 GLU J N 1
ATOM 10197 C CA . GLU D 1 657 ? 30.230 -8.610 -77.224 1.00 45.76 657 GLU J CA 1
ATOM 10198 C C . GLU D 1 657 ? 31.400 -9.193 -76.435 1.00 54.57 657 GLU J C 1
ATOM 10199 O O . GLU D 1 657 ? 32.570 -8.946 -76.762 1.00 55.74 657 GLU J O 1
ATOM 10201 N N . GLU D 1 658 ? 31.101 -10.025 -75.433 1.00 51.98 658 GLU J N 1
ATOM 10202 C CA . GLU D 1 658 ? 32.150 -10.617 -74.608 1.00 48.31 658 GLU J CA 1
ATOM 10203 C C . GLU D 1 658 ? 33.025 -11.580 -75.408 1.00 49.29 658 GLU J C 1
ATOM 10204 O O . GLU D 1 658 ? 34.235 -11.664 -75.165 1.00 53.00 658 GLU J O 1
ATOM 10210 N N . LYS D 1 659 ? 32.442 -12.320 -76.360 1.00 50.78 659 LYS J N 1
ATOM 10211 C CA . LYS D 1 659 ? 33.264 -13.154 -77.237 1.00 50.53 659 LYS J CA 1
ATOM 10212 C C . LYS D 1 659 ? 34.151 -12.295 -78.120 1.00 53.56 659 LYS J C 1
ATOM 10213 O O . LYS D 1 659 ? 35.298 -12.662 -78.406 1.00 55.82 659 LYS J O 1
ATOM 10215 N N . ASN D 1 660 ? 33.637 -11.142 -78.555 1.00 52.14 660 ASN J N 1
ATOM 10216 C CA . ASN D 1 660 ? 34.425 -10.243 -79.389 1.00 51.79 660 ASN J CA 1
ATOM 10217 C C . ASN D 1 660 ? 35.560 -9.614 -78.586 1.00 49.34 660 ASN J C 1
ATOM 10218 O O . ASN D 1 660 ? 36.726 -9.725 -78.968 1.00 49.96 660 ASN J O 1
ATOM 10223 N N . GLN D 1 661 ? 35.241 -8.976 -77.455 1.00 47.36 661 GLN J N 1
ATOM 10224 C CA . GLN D 1 661 ? 36.278 -8.401 -76.597 1.00 49.70 661 GLN J CA 1
ATOM 10225 C C . GLN D 1 661 ? 37.350 -9.430 -76.244 1.00 50.62 661 GLN J C 1
ATOM 10226 O O . GLN D 1 661 ? 38.546 -9.185 -76.435 1.00 53.19 661 GLN J O 1
ATOM 10228 N N . PHE D 1 662 ? 36.933 -10.602 -75.751 1.00 52.80 662 PHE J N 1
ATOM 10229 C CA . PHE D 1 662 ? 37.886 -11.645 -75.363 1.00 48.01 662 PHE J CA 1
ATOM 10230 C C . PHE D 1 662 ? 38.792 -12.037 -76.524 1.00 44.82 662 PHE J C 1
ATOM 10231 O O . PHE D 1 662 ? 39.998 -12.214 -76.342 1.00 45.06 662 PHE J O 1
ATOM 10239 N N . ILE D 1 663 ? 38.229 -12.161 -77.729 1.00 51.76 663 ILE J N 1
ATOM 10240 C CA . ILE D 1 663 ? 39.006 -12.627 -78.878 1.00 49.16 663 ILE J CA 1
ATOM 10241 C C . ILE D 1 663 ? 40.090 -11.621 -79.247 1.00 53.16 663 ILE J C 1
ATOM 10242 O O . ILE D 1 663 ? 41.233 -12.003 -79.521 1.00 54.83 663 ILE J O 1
ATOM 10247 N N . THR D 1 664 ? 39.755 -10.322 -79.282 1.00 51.17 664 THR J N 1
ATOM 10248 C CA . THR D 1 664 ? 40.765 -9.341 -79.679 1.00 53.86 664 THR J CA 1
ATOM 10249 C C . THR D 1 664 ? 41.934 -9.323 -78.697 1.00 52.67 664 THR J C 1
ATOM 10250 O O . THR D 1 664 ? 43.088 -9.151 -79.104 1.00 61.77 664 THR J O 1
ATOM 10254 N N . ASN D 1 665 ? 41.659 -9.517 -77.401 1.00 53.21 665 ASN J N 1
ATOM 10255 C CA . ASN D 1 665 ? 42.718 -9.531 -76.392 1.00 52.40 665 ASN J CA 1
ATOM 10256 C C . ASN D 1 665 ? 43.511 -10.830 -76.374 1.00 49.50 665 ASN J C 1
ATOM 10257 O O . ASN D 1 665 ? 44.686 -10.811 -76.008 1.00 55.00 665 ASN J O 1
ATOM 10262 N N . GLU D 1 666 ? 42.903 -11.960 -76.734 1.00 49.85 666 GLU J N 1
ATOM 10263 C CA . GLU D 1 666 ? 43.619 -13.228 -76.896 1.00 48.08 666 GLU J CA 1
ATOM 10264 C C . GLU D 1 666 ? 43.201 -13.833 -78.227 1.00 52.94 666 GLU J C 1
ATOM 10265 O O . GLU D 1 666 ? 42.367 -14.749 -78.275 1.00 52.57 666 GLU J O 1
ATOM 10267 N N . PRO D 1 667 ? 43.763 -13.346 -79.334 1.00 55.51 667 PRO J N 1
ATOM 10268 C CA . PRO D 1 667 ? 43.405 -13.911 -80.645 1.00 52.42 667 PRO J CA 1
ATOM 10269 C C . PRO D 1 667 ? 43.683 -15.404 -80.791 1.00 51.89 667 PRO J C 1
ATOM 10270 O O . PRO D 1 667 ? 43.054 -16.051 -81.635 1.00 54.34 667 PRO J O 1
ATOM 10274 N N . SER D 1 668 ? 44.587 -15.983 -80.011 1.00 48.52 668 SER J N 1
ATOM 10275 C CA . SER D 1 668 ? 44.789 -17.419 -80.180 1.00 50.96 668 SER J CA 1
ATOM 10276 C C . SER D 1 668 ? 43.662 -18.253 -79.573 1.00 49.78 668 SER J C 1
ATOM 10277 O O . SER D 1 668 ? 43.722 -19.484 -79.660 1.00 54.91 668 SER J O 1
ATOM 10279 N N . SER D 1 669 ? 42.642 -17.631 -78.971 1.00 48.14 669 SER J N 1
ATOM 10280 C CA . SER D 1 669 ? 41.557 -18.356 -78.314 1.00 47.69 669 SER J CA 1
ATOM 10281 C C . SER D 1 669 ? 40.413 -18.741 -79.252 1.00 50.47 669 SER J C 1
ATOM 10282 O O . SER D 1 669 ? 39.542 -19.515 -78.839 1.00 52.55 669 SER J O 1
ATOM 10284 N N . GLU D 1 670 ? 40.382 -18.223 -80.488 1.00 46.63 670 GLU J N 1
ATOM 10285 C CA . GLU D 1 670 ? 39.238 -18.467 -81.368 1.00 43.63 670 GLU J CA 1
ATOM 10286 C C . GLU D 1 670 ? 38.979 -19.957 -81.564 1.00 43.53 670 GLU J C 1
ATOM 10287 O O . GLU D 1 670 ? 37.826 -20.393 -81.556 1.00 48.79 670 GLU J O 1
ATOM 10289 N N . LYS D 1 671 ? 40.036 -20.759 -81.709 1.00 45.80 671 LYS J N 1
ATOM 10290 C CA . LYS D 1 671 ? 39.868 -22.183 -81.985 1.00 40.64 671 LYS J CA 1
ATOM 10291 C C . LYS D 1 671 ? 39.070 -22.910 -80.908 1.00 43.28 671 LYS J C 1
ATOM 10292 O O . LYS D 1 671 ? 38.514 -23.980 -81.183 1.00 48.48 671 LYS J O 1
ATOM 10294 N N . TYR D 1 672 ? 38.988 -22.360 -79.698 1.00 44.59 672 TYR J N 1
ATOM 10295 C CA . TYR D 1 672 ? 38.335 -23.041 -78.585 1.00 43.70 672 TYR J CA 1
ATOM 10296 C C . TYR D 1 672 ? 36.898 -22.584 -78.343 1.00 43.34 672 TYR J C 1
ATOM 10297 O O . TYR D 1 672 ? 36.174 -23.244 -77.587 1.00 41.51 672 TYR J O 1
ATOM 10306 N N . PHE D 1 673 ? 36.473 -21.477 -78.946 1.00 39.14 673 PHE J N 1
ATOM 10307 C CA . PHE D 1 673 ? 35.091 -21.042 -78.816 1.00 41.63 673 PHE J CA 1
ATOM 10308 C C . PHE D 1 673 ? 34.165 -21.969 -79.595 1.00 43.14 673 PHE J C 1
ATOM 10309 O O . PHE D 1 673 ? 34.508 -22.446 -80.681 1.00 45.32 673 PHE J O 1
ATOM 10317 N N . ARG D 1 674 ? 32.987 -22.222 -79.029 1.00 37.31 674 ARG J N 1
ATOM 10318 C CA . ARG D 1 674 ? 31.955 -23.020 -79.670 1.00 33.31 674 ARG J CA 1
ATOM 10319 C C . ARG D 1 674 ? 30.606 -22.463 -79.238 1.00 38.12 674 ARG J C 1
ATOM 10320 O O . ARG D 1 674 ? 30.471 -21.930 -78.129 1.00 40.75 674 ARG J O 1
ATOM 10328 N N . ARG D 1 675 ? 29.610 -22.573 -80.121 1.00 39.88 675 ARG J N 1
ATOM 10329 C CA . ARG D 1 675 ? 28.294 -21.999 -79.844 1.00 33.39 675 ARG J CA 1
ATOM 10330 C C . ARG D 1 675 ? 27.638 -22.722 -78.680 1.00 31.52 675 ARG J C 1
ATOM 10331 O O . ARG D 1 675 ? 27.698 -23.948 -78.576 1.00 34.29 675 ARG J O 1
ATOM 10339 N N . PHE D 1 676 ? 27.008 -21.962 -77.796 1.00 30.68 676 PHE J N 1
ATOM 10340 C CA . PHE D 1 676 ? 26.424 -22.505 -76.575 1.00 32.20 676 PHE J CA 1
ATOM 10341 C C . PHE D 1 676 ? 24.918 -22.326 -76.622 1.00 31.61 676 PHE J C 1
ATOM 10342 O O . PHE D 1 676 ? 24.434 -21.201 -76.785 1.00 36.52 676 PHE J O 1
ATOM 10350 N N . VAL D 1 677 ? 24.170 -23.416 -76.466 1.00 28.77 677 VAL J N 1
ATOM 10351 C CA . VAL D 1 677 ? 22.724 -23.365 -76.695 1.00 35.79 677 VAL J CA 1
ATOM 10352 C C . VAL D 1 677 ? 21.990 -23.984 -75.509 1.00 29.16 677 VAL J C 1
ATOM 10353 O O . VAL D 1 677 ? 22.010 -25.208 -75.322 1.00 29.27 677 VAL J O 1
ATOM 10355 N N . GLY D 1 678 ? 21.355 -23.135 -74.703 1.00 32.19 678 GLY J N 1
ATOM 10356 C CA . GLY D 1 678 ? 20.425 -23.571 -73.678 1.00 30.25 678 GLY J CA 1
ATOM 10357 C C . GLY D 1 678 ? 19.003 -23.691 -74.206 1.00 29.82 678 GLY J C 1
ATOM 10358 O O . GLY D 1 678 ? 18.761 -23.801 -75.408 1.00 34.76 678 GLY J O 1
ATOM 10359 N N . GLY D 1 679 ? 18.049 -23.681 -73.290 1.00 32.29 679 GLY J N 1
ATOM 10360 C CA . GLY D 1 679 ? 16.657 -23.672 -73.685 1.00 33.03 679 GLY J CA 1
ATOM 10361 C C . GLY D 1 679 ? 16.213 -22.266 -74.025 1.00 34.58 679 GLY J C 1
ATOM 10362 O O . GLY D 1 679 ? 15.527 -22.024 -75.025 1.00 36.23 679 GLY J O 1
ATOM 10363 N N . ASP D 1 680 ? 16.600 -21.317 -73.183 1.00 33.45 680 ASP J N 1
ATOM 10364 C CA . ASP D 1 680 ? 16.351 -19.920 -73.513 1.00 40.17 680 ASP J CA 1
ATOM 10365 C C . ASP D 1 680 ? 16.895 -19.593 -74.898 1.00 38.88 680 ASP J C 1
ATOM 10366 O O . ASP D 1 680 ? 16.162 -19.122 -75.773 1.00 34.76 680 ASP J O 1
ATOM 10371 N N . GLU D 1 681 ? 18.186 -19.873 -75.115 1.00 37.20 681 GLU J N 1
ATOM 10372 C CA . GLU D 1 681 ? 18.843 -19.509 -76.364 1.00 36.75 681 GLU J CA 1
ATOM 10373 C C . GLU D 1 681 ? 18.209 -20.211 -77.559 1.00 35.25 681 GLU J C 1
ATOM 10374 O O . GLU D 1 681 ? 18.066 -19.614 -78.629 1.00 36.97 681 GLU J O 1
ATOM 10380 N N . PHE D 1 682 ? 17.846 -21.489 -77.406 1.00 33.86 682 PHE J N 1
ATOM 10381 C CA . PHE D 1 682 ? 17.317 -22.257 -78.530 1.00 33.34 682 PHE J CA 1
ATOM 10382 C C . PHE D 1 682 ? 15.925 -21.789 -78.908 1.00 36.06 682 PHE J C 1
ATOM 10383 O O . PHE D 1 682 ? 15.597 -21.671 -80.096 1.00 33.46 682 PHE J O 1
ATOM 10391 N N . ILE D 1 683 ? 15.087 -21.541 -77.902 1.00 35.58 683 ILE J N 1
ATOM 10392 C CA . ILE D 1 683 ? 13.706 -21.176 -78.162 1.00 30.46 683 ILE J CA 1
ATOM 10393 C C . ILE D 1 683 ? 13.608 -19.747 -78.665 1.00 34.93 683 ILE J C 1
ATOM 10394 O O . ILE D 1 683 ? 12.718 -19.427 -79.470 1.00 37.37 683 ILE J O 1
ATOM 10399 N N . ASN D 1 684 ? 14.528 -18.872 -78.246 1.00 28.47 684 ASN J N 1
ATOM 10400 C CA . ASN D 1 684 ? 14.439 -17.457 -78.582 1.00 32.13 684 ASN J CA 1
ATOM 10401 C C . ASN D 1 684 ? 15.516 -17.037 -79.557 1.00 35.57 684 ASN J C 1
ATOM 10402 O O . ASN D 1 684 ? 15.755 -15.836 -79.719 1.00 40.18 684 ASN J O 1
ATOM 10407 N N . ASN D 1 685 ? 16.154 -17.997 -80.213 1.00 34.16 685 ASN J N 1
ATOM 10408 C CA . ASN D 1 685 ? 17.203 -17.746 -81.196 1.00 41.53 685 ASN J CA 1
ATOM 10409 C C . ASN D 1 685 ? 18.150 -16.630 -80.747 1.00 42.15 685 ASN J C 1
ATOM 10410 O O . ASN D 1 685 ? 18.347 -15.631 -81.436 1.00 48.85 685 ASN J O 1
ATOM 10415 N N . THR D 1 686 ? 18.718 -16.798 -79.555 1.00 39.26 686 THR J N 1
ATOM 10416 C CA . THR D 1 686 ? 19.687 -15.850 -79.024 1.00 44.68 686 THR J CA 1
ATOM 10417 C C . THR D 1 686 ? 21.062 -16.509 -78.983 1.00 48.43 686 THR J C 1
ATOM 10418 O O . THR D 1 686 ? 21.182 -17.721 -78.773 1.00 48.11 686 THR J O 1
ATOM 10422 N N . SER D 1 687 ? 22.102 -15.704 -79.199 1.00 49.10 687 SER J N 1
ATOM 10423 C CA . SER D 1 687 ? 23.451 -16.210 -79.423 1.00 44.88 687 SER J CA 1
ATOM 10424 C C . SER D 1 687 ? 24.250 -16.189 -78.125 1.00 45.75 687 SER J C 1
ATOM 10425 O O . SER D 1 687 ? 24.323 -15.154 -77.450 1.00 44.08 687 SER J O 1
ATOM 10428 N N . ARG D 1 688 ? 24.864 -17.330 -77.797 1.00 47.49 688 ARG J N 1
ATOM 10429 C CA . ARG D 1 688 ? 25.713 -17.487 -76.618 1.00 41.84 688 ARG J CA 1
ATOM 10430 C C . ARG D 1 688 ? 26.906 -18.380 -76.967 1.00 34.80 688 ARG J C 1
ATOM 10431 O O . ARG D 1 688 ? 26.803 -19.275 -77.811 1.00 29.90 688 ARG J O 1
ATOM 10439 N N . TRP D 1 689 ? 28.040 -18.148 -76.303 1.00 37.34 689 TRP J N 1
ATOM 10440 C CA . TRP D 1 689 ? 29.284 -18.827 -76.652 1.00 36.61 689 TRP J CA 1
ATOM 10441 C C . TRP D 1 689 ? 29.923 -19.450 -75.425 1.00 35.74 689 TRP J C 1
ATOM 10442 O O . TRP D 1 689 ? 29.755 -18.954 -74.306 1.00 38.48 689 TRP J O 1
ATOM 10453 N N . CYS D 1 690 ? 30.681 -20.529 -75.635 1.00 33.92 690 CYS J N 1
ATOM 10454 C CA . CYS D 1 690 ? 31.407 -21.122 -74.521 1.00 34.68 690 CYS J CA 1
ATOM 10455 C C . CYS D 1 690 ? 32.818 -21.530 -74.921 1.00 41.24 690 CYS J C 1
ATOM 10456 O O . CYS D 1 690 ? 33.109 -21.783 -76.094 1.00 40.71 690 CYS J O 1
ATOM 10459 N N . LEU D 1 691 ? 33.691 -21.575 -73.912 1.00 38.99 691 LEU J N 1
ATOM 10460 C CA . LEU D 1 691 ? 35.053 -22.087 -74.028 1.00 36.80 691 LEU J CA 1
ATOM 10461 C C . LEU D 1 691 ? 35.011 -23.608 -73.910 1.00 39.96 691 LEU J C 1
ATOM 10462 O O . LEU D 1 691 ? 34.950 -24.158 -72.806 1.00 38.79 691 LEU J O 1
ATOM 10467 N N . TRP D 1 692 ? 35.064 -24.305 -75.039 1.00 40.37 692 TRP J N 1
ATOM 10468 C CA . TRP D 1 692 ? 35.026 -25.764 -75.039 1.00 41.24 692 TRP J CA 1
ATOM 10469 C C . TRP D 1 692 ? 36.465 -26.271 -75.046 1.00 36.71 692 TRP J C 1
ATOM 10470 O O . TRP D 1 692 ? 37.169 -26.149 -76.055 1.00 44.87 692 TRP J O 1
ATOM 10481 N N . LEU D 1 693 ? 36.895 -26.842 -73.919 1.00 34.80 693 LEU J N 1
ATOM 10482 C CA . LEU D 1 693 ? 38.289 -27.231 -73.710 1.00 43.31 693 LEU J CA 1
ATOM 10483 C C . LEU D 1 693 ? 38.476 -28.726 -73.468 1.00 48.46 693 LEU J C 1
ATOM 10484 O O . LEU D 1 693 ? 39.581 -29.134 -73.067 1.00 46.07 693 LEU J O 1
ATOM 10489 N N . ASP D 1 694 ? 37.437 -29.562 -73.717 1.00 38.04 694 ASP J N 1
ATOM 10490 C CA . ASP D 1 694 ? 37.520 -31.013 -73.515 1.00 41.84 694 ASP J CA 1
ATOM 10491 C C . ASP D 1 694 ? 38.532 -31.733 -74.497 1.00 52.51 694 ASP J C 1
ATOM 10492 O O . ASP D 1 694 ? 38.689 -32.965 -74.386 1.00 65.64 694 ASP J O 1
ATOM 10497 N N . GLY D 1 695 ? 39.249 -31.092 -75.414 1.00 52.33 695 GLY J N 1
ATOM 10498 C CA . GLY D 1 695 ? 40.270 -31.807 -76.158 1.00 63.30 695 GLY J CA 1
ATOM 10499 C C . GLY D 1 695 ? 41.480 -30.935 -76.393 1.00 59.78 695 GLY J C 1
ATOM 10500 O O . GLY D 1 695 ? 42.096 -30.956 -77.464 1.00 58.17 695 GLY J O 1
ATOM 10501 N N . ALA D 1 696 ? 41.821 -30.160 -75.376 1.00 52.07 696 ALA J N 1
ATOM 10502 C CA . ALA D 1 696 ? 42.730 -29.045 -75.530 1.00 53.42 696 ALA J CA 1
ATOM 10503 C C . ALA D 1 696 ? 44.170 -29.505 -75.399 1.00 70.55 696 ALA J C 1
ATOM 10504 O O . ALA D 1 696 ? 44.536 -30.159 -74.416 1.00 74.37 696 ALA J O 1
ATOM 10506 N N . ASP D 1 697 ? 44.980 -29.143 -76.389 1.00 71.13 697 ASP J N 1
ATOM 10507 C CA . ASP D 1 697 ? 46.434 -29.262 -76.329 1.00 72.81 697 ASP J CA 1
ATOM 10508 C C . ASP D 1 697 ? 46.961 -28.302 -75.262 1.00 65.95 697 ASP J C 1
ATOM 10509 O O . ASP D 1 697 ? 47.037 -27.093 -75.488 1.00 67.27 697 ASP J O 1
ATOM 10514 N N . ILE D 1 698 ? 47.337 -28.839 -74.092 1.00 65.63 698 ILE J N 1
ATOM 10515 C CA . ILE D 1 698 ? 47.658 -27.993 -72.936 1.00 69.59 698 ILE J CA 1
ATOM 10516 C C . ILE D 1 698 ? 48.740 -26.972 -73.267 1.00 69.93 698 ILE J C 1
ATOM 10517 O O . ILE D 1 698 ? 48.760 -25.876 -72.694 1.00 70.20 698 ILE J O 1
ATOM 10522 N N . SER D 1 699 ? 49.648 -27.301 -74.191 1.00 78.03 699 SER J N 1
ATOM 10523 C CA . SER D 1 699 ? 50.649 -26.324 -74.614 1.00 76.14 699 SER J CA 1
ATOM 10524 C C . SER D 1 699 ? 50.000 -25.104 -75.252 1.00 71.93 699 SER J C 1
ATOM 10525 O O . SER D 1 699 ? 50.504 -23.986 -75.106 1.00 72.02 699 SER J O 1
ATOM 10528 N N . GLU D 1 700 ? 48.883 -25.285 -75.956 1.00 70.94 700 GLU J N 1
ATOM 10529 C CA . GLU D 1 700 ? 48.194 -24.112 -76.476 1.00 69.46 700 GLU J CA 1
ATOM 10530 C C . GLU D 1 700 ? 47.531 -23.324 -75.353 1.00 63.59 700 GLU J C 1
ATOM 10531 O O . GLU D 1 700 ? 47.415 -22.098 -75.449 1.00 61.99 700 GLU J O 1
ATOM 10537 N N . ILE D 1 701 ? 47.130 -23.997 -74.270 1.00 65.23 701 ILE J N 1
ATOM 10538 C CA . ILE D 1 701 ? 46.490 -23.294 -73.156 1.00 61.64 701 ILE J CA 1
ATOM 10539 C C . ILE D 1 701 ? 47.516 -22.566 -72.288 1.00 57.84 701 ILE J C 1
ATOM 10540 O O . ILE D 1 701 ? 47.216 -21.503 -71.731 1.00 56.94 701 ILE J O 1
ATOM 10545 N N . ARG D 1 702 ? 48.731 -23.106 -72.160 1.00 57.34 702 ARG J N 1
ATOM 10546 C CA . ARG D 1 702 ? 49.786 -22.408 -71.435 1.00 57.59 702 ARG J CA 1
ATOM 10547 C C . ARG D 1 702 ? 50.098 -21.043 -72.034 1.00 51.18 702 ARG J C 1
ATOM 10548 O O . ARG D 1 702 ? 50.585 -20.158 -71.321 1.00 49.44 702 ARG J O 1
ATOM 10550 N N . ALA D 1 703 ? 49.811 -20.849 -73.318 1.00 52.48 703 ALA J N 1
ATOM 10551 C CA . ALA D 1 703 ? 50.150 -19.602 -73.993 1.00 56.31 703 ALA J CA 1
ATOM 10552 C C . ALA D 1 703 ? 49.192 -18.469 -73.662 1.00 58.17 703 ALA J C 1
ATOM 10553 O O . ALA D 1 703 ? 49.507 -17.311 -73.954 1.00 60.66 703 ALA J O 1
ATOM 10555 N N . MET D 1 704 ? 48.037 -18.769 -73.072 1.00 53.96 704 MET J N 1
ATOM 10556 C CA . MET D 1 704 ? 46.924 -17.821 -73.015 1.00 47.72 704 MET J CA 1
ATOM 10557 C C . MET D 1 704 ? 46.552 -17.484 -71.582 1.00 49.16 704 MET J C 1
ATOM 10558 O O . MET D 1 704 ? 45.823 -18.250 -70.923 1.00 49.86 704 MET J O 1
ATOM 10563 N N . PRO D 1 705 ? 47.019 -16.354 -71.058 1.00 47.67 705 PRO J N 1
ATOM 10564 C CA . PRO D 1 705 ? 46.644 -15.991 -69.683 1.00 46.32 705 PRO J CA 1
ATOM 10565 C C . PRO D 1 705 ? 45.150 -15.780 -69.503 1.00 41.23 705 PRO J C 1
ATOM 10566 O O . PRO D 1 705 ? 44.583 -16.240 -68.502 1.00 41.00 705 PRO J O 1
ATOM 10570 N N . LEU D 1 706 ? 44.494 -15.093 -70.439 1.00 41.96 706 LEU J N 1
ATOM 10571 C CA . LEU D 1 706 ? 43.072 -14.812 -70.271 1.00 40.23 706 LEU J CA 1
ATOM 10572 C C . LEU D 1 706 ? 42.279 -16.095 -70.064 1.00 37.40 706 LEU J C 1
ATOM 10573 O O . LEU D 1 706 ? 41.366 -16.143 -69.227 1.00 34.20 706 LEU J O 1
ATOM 10578 N N . VAL D 1 707 ? 42.635 -17.157 -70.788 1.00 34.27 707 VAL J N 1
ATOM 10579 C CA . VAL D 1 707 ? 41.908 -18.408 -70.627 1.00 38.68 707 VAL J CA 1
ATOM 10580 C C . VAL D 1 707 ? 42.285 -19.066 -69.310 1.00 33.81 707 VAL J C 1
ATOM 10581 O O . VAL D 1 707 ? 41.427 -19.620 -68.610 1.00 31.94 707 VAL J O 1
ATOM 10585 N N . LEU D 1 708 ? 43.567 -18.978 -68.933 1.00 40.29 708 LEU J N 1
ATOM 10586 C CA . LEU D 1 708 ? 44.029 -19.535 -67.663 1.00 33.59 708 LEU J CA 1
ATOM 10587 C C . LEU D 1 708 ? 43.353 -18.863 -66.482 1.00 33.16 708 LEU J C 1
ATOM 10588 O O . LEU D 1 708 ? 43.083 -19.512 -65.467 1.00 34.21 708 LEU J O 1
ATOM 10593 N N . ALA D 1 709 ? 43.094 -17.554 -66.584 1.00 33.98 709 ALA J N 1
ATOM 10594 C CA . ALA D 1 709 ? 42.380 -16.843 -65.525 1.00 30.61 709 ALA J CA 1
ATOM 10595 C C . ALA D 1 709 ? 40.936 -17.335 -65.390 1.00 36.17 709 ALA J C 1
ATOM 10596 O O . ALA D 1 709 ? 40.437 -17.524 -64.267 1.00 35.04 709 ALA J O 1
ATOM 10598 N N . ARG D 1 710 ? 40.237 -17.532 -66.517 1.00 35.45 710 ARG J N 1
ATOM 10599 C CA . ARG D 1 710 ? 38.933 -18.190 -66.459 1.00 34.90 710 ARG J CA 1
ATOM 10600 C C . ARG D 1 710 ? 39.067 -19.560 -65.813 1.00 37.18 710 ARG J C 1
ATOM 10601 O O . ARG D 1 710 ? 38.273 -19.935 -64.939 1.00 33.80 710 ARG J O 1
ATOM 10609 N N . ILE D 1 711 ? 40.094 -20.315 -66.220 1.00 31.42 711 ILE J N 1
ATOM 10610 C CA . ILE D 1 711 ? 40.235 -21.680 -65.736 1.00 28.40 711 ILE J CA 1
ATOM 10611 C C . ILE D 1 711 ? 40.389 -21.695 -64.224 1.00 35.66 711 ILE J C 1
ATOM 10612 O O . ILE D 1 711 ? 39.679 -22.424 -63.522 1.00 37.62 711 ILE J O 1
ATOM 10617 N N . LYS D 1 712 ? 41.305 -20.878 -63.694 1.00 35.54 712 LYS J N 1
ATOM 10618 C CA . LYS D 1 712 ? 41.505 -20.872 -62.252 1.00 35.21 712 LYS J CA 1
ATOM 10619 C C . LYS D 1 712 ? 40.226 -20.471 -61.535 1.00 32.63 712 LYS J C 1
ATOM 10620 O O . LYS D 1 712 ? 39.881 -21.075 -60.516 1.00 34.60 712 LYS J O 1
ATOM 10622 N N . LYS D 1 713 ? 39.481 -19.491 -62.077 1.00 32.90 713 LYS J N 1
ATOM 10623 C CA . LYS D 1 713 ? 38.241 -19.052 -61.422 1.00 38.46 713 LYS J CA 1
ATOM 10624 C C . LYS D 1 713 ? 37.223 -20.186 -61.301 1.00 34.09 713 LYS J C 1
ATOM 10625 O O . LYS D 1 713 ? 36.487 -20.269 -60.306 1.00 39.19 713 LYS J O 1
ATOM 10631 N N . VAL D 1 714 ? 37.163 -21.063 -62.300 1.00 31.06 714 VAL J N 1
ATOM 10632 C CA . VAL D 1 714 ? 36.293 -22.235 -62.213 1.00 32.69 714 VAL J CA 1
ATOM 10633 C C . VAL D 1 714 ? 36.733 -23.138 -61.066 1.00 31.49 714 VAL J C 1
ATOM 10634 O O . VAL D 1 714 ? 35.915 -23.574 -60.247 1.00 31.83 714 VAL J O 1
ATOM 10638 N N . GLN D 1 715 ? 38.040 -23.426 -60.992 1.00 31.33 715 GLN J N 1
ATOM 10639 C CA . GLN D 1 715 ? 38.592 -24.197 -59.883 1.00 27.94 715 GLN J CA 1
ATOM 10640 C C . GLN D 1 715 ? 38.279 -23.539 -58.548 1.00 27.50 715 GLN J C 1
ATOM 10641 O O . GLN D 1 715 ? 37.943 -24.223 -57.573 1.00 27.65 715 GLN J O 1
ATOM 10647 N N . GLU D 1 716 ? 38.336 -22.207 -58.496 1.00 29.65 716 GLU J N 1
ATOM 10648 C CA . GLU D 1 716 ? 38.100 -21.507 -57.239 1.00 32.16 716 GLU J CA 1
ATOM 10649 C C . GLU D 1 716 ? 36.657 -21.651 -56.800 1.00 34.11 716 GLU J C 1
ATOM 10650 O O . GLU D 1 716 ? 36.386 -21.880 -55.615 1.00 34.23 716 GLU J O 1
ATOM 10656 N N . PHE D 1 717 ? 35.721 -21.519 -57.746 1.00 33.86 717 PHE J N 1
ATOM 10657 C CA . PHE D 1 717 ? 34.305 -21.630 -57.414 1.00 35.17 717 PHE J CA 1
ATOM 10658 C C . PHE D 1 717 ? 33.943 -23.066 -57.072 1.00 28.86 717 PHE J C 1
ATOM 10659 O O . PHE D 1 717 ? 33.158 -23.324 -56.155 1.00 24.51 717 PHE J O 1
ATOM 10667 N N . ARG D 1 718 ? 34.533 -24.018 -57.778 1.00 28.72 718 ARG J N 1
ATOM 10668 C CA . ARG D 1 718 ? 34.206 -25.402 -57.481 1.00 28.85 718 ARG J CA 1
ATOM 10669 C C . ARG D 1 718 ? 34.683 -25.778 -56.083 1.00 28.61 718 ARG J C 1
ATOM 10670 O O . ARG D 1 718 ? 33.967 -26.465 -55.349 1.00 27.58 718 ARG J O 1
ATOM 10678 N N . LEU D 1 719 ? 35.850 -25.275 -55.662 1.00 29.84 719 LEU J N 1
ATOM 10679 C CA . LEU D 1 719 ? 36.336 -25.621 -54.330 1.00 23.41 719 LEU J CA 1
ATOM 10680 C C . LEU D 1 719 ? 35.394 -25.126 -53.233 1.00 27.14 719 LEU J C 1
ATOM 10681 O O . LEU D 1 719 ? 35.171 -25.834 -52.246 1.00 31.24 719 LEU J O 1
ATOM 10686 N N . LYS D 1 720 ? 34.793 -23.942 -53.395 1.00 28.70 720 LYS J N 1
ATOM 10687 C CA . LYS D 1 720 ? 33.837 -23.464 -52.391 1.00 26.60 720 LYS J CA 1
ATOM 10688 C C . LYS D 1 720 ? 32.562 -24.304 -52.293 1.00 26.43 720 LYS J C 1
ATOM 10689 O O . LYS D 1 720 ? 31.754 -24.060 -51.391 1.00 28.70 720 LYS J O 1
ATOM 10695 N N . SER D 1 721 ? 32.327 -25.260 -53.182 1.00 29.93 721 SER J N 1
ATOM 10696 C CA . SER D 1 721 ? 30.995 -25.853 -53.243 1.00 29.36 721 SER J CA 1
ATOM 10697 C C . SER D 1 721 ? 30.710 -26.743 -52.037 1.00 26.71 721 SER J C 1
ATOM 10698 O O . SER D 1 721 ? 31.607 -27.350 -51.451 1.00 20.83 721 SER J O 1
ATOM 10701 N N . SER D 1 722 ? 29.423 -26.853 -51.700 1.00 29.45 722 SER J N 1
ATOM 10702 C CA . SER D 1 722 ? 29.005 -27.712 -50.598 1.00 26.02 722 SER J CA 1
ATOM 10703 C C . SER D 1 722 ? 28.879 -29.175 -51.001 1.00 29.92 722 SER J C 1
ATOM 10704 O O . SER D 1 722 ? 28.846 -30.042 -50.117 1.00 28.24 722 SER J O 1
ATOM 10707 N N . ALA D 1 723 ? 28.815 -29.476 -52.303 1.00 21.83 723 ALA J N 1
ATOM 10708 C CA . ALA D 1 723 ? 28.627 -30.840 -52.774 1.00 26.14 723 ALA J CA 1
ATOM 10709 C C . ALA D 1 723 ? 29.983 -31.447 -53.075 1.00 27.10 723 ALA J C 1
ATOM 10710 O O . ALA D 1 723 ? 30.727 -30.918 -53.906 1.00 26.52 723 ALA J O 1
ATOM 10712 N N . LYS D 1 724 ? 30.285 -32.565 -52.417 1.00 28.00 724 LYS J N 1
ATOM 10713 C CA . LYS D 1 724 ? 31.566 -33.240 -52.611 1.00 26.11 724 LYS J CA 1
ATOM 10714 C C . LYS D 1 724 ? 31.888 -33.484 -54.077 1.00 30.31 724 LYS J C 1
ATOM 10715 O O . LYS D 1 724 ? 33.005 -33.146 -54.503 1.00 30.63 724 LYS J O 1
ATOM 10721 N N . PRO D 1 725 ? 30.990 -34.039 -54.894 1.00 31.30 725 PRO J N 1
ATOM 10722 C CA . PRO D 1 725 ? 31.363 -34.274 -56.296 1.00 25.12 725 PRO J CA 1
ATOM 10723 C C . PRO D 1 725 ? 31.722 -33.002 -57.028 1.00 26.38 725 PRO J C 1
ATOM 10724 O O . PRO D 1 725 ? 32.465 -33.067 -58.011 1.00 33.03 725 PRO J O 1
ATOM 10728 N N . THR D 1 726 ? 31.207 -31.843 -56.608 1.00 25.56 726 THR J N 1
ATOM 10729 C CA . THR D 1 726 ? 31.603 -30.625 -57.302 1.00 24.89 726 THR J CA 1
ATOM 10730 C C . THR D 1 726 ? 33.020 -30.216 -56.893 1.00 30.28 726 THR J C 1
ATOM 10731 O O . THR D 1 726 ? 33.866 -29.969 -57.762 1.00 31.77 726 THR J O 1
ATOM 10735 N N . ARG D 1 727 ? 33.310 -30.169 -55.582 1.00 23.56 727 ARG J N 1
ATOM 10736 C CA . ARG D 1 727 ? 34.679 -29.915 -55.136 1.00 29.12 727 ARG J CA 1
ATOM 10737 C C . ARG D 1 727 ? 35.672 -30.770 -55.923 1.00 30.80 727 ARG J C 1
ATOM 10738 O O . ARG D 1 727 ? 36.683 -30.269 -56.432 1.00 26.72 727 ARG J O 1
ATOM 10746 N N . GLN D 1 728 ? 35.360 -32.060 -56.075 1.00 29.73 728 GLN J N 1
ATOM 10747 C CA . GLN D 1 728 ? 36.230 -32.957 -56.826 1.00 27.41 728 GLN J CA 1
ATOM 10748 C C . GLN D 1 728 ? 36.410 -32.490 -58.262 1.00 27.88 728 GLN J C 1
ATOM 10749 O O . GLN D 1 728 ? 37.509 -32.593 -58.813 1.00 30.73 728 GLN J O 1
ATOM 10755 N N . SER D 1 729 ? 35.349 -31.969 -58.890 1.00 32.58 729 SER J N 1
ATOM 10756 C CA . SER D 1 729 ? 35.448 -31.508 -60.277 1.00 27.35 729 SER J CA 1
ATOM 10757 C C . SER D 1 729 ? 36.389 -30.322 -60.438 1.00 28.76 729 SER J C 1
ATOM 10758 O O . SER D 1 729 ? 36.825 -30.056 -61.563 1.00 27.12 729 SER J O 1
ATOM 10760 N N . ALA D 1 730 ? 36.693 -29.597 -59.346 1.00 25.19 730 ALA J N 1
ATOM 10761 C CA . ALA D 1 730 ? 37.652 -28.491 -59.401 1.00 27.93 730 ALA J CA 1
ATOM 10762 C C . ALA D 1 730 ? 39.020 -28.927 -59.911 1.00 27.59 730 ALA J C 1
ATOM 10763 O O . ALA D 1 730 ? 39.756 -28.093 -60.451 1.00 25.94 730 ALA J O 1
ATOM 10765 N N . SER D 1 731 ? 39.358 -30.216 -59.748 1.00 27.06 731 SER J N 1
ATOM 10766 C CA . SER D 1 731 ? 40.618 -30.842 -60.131 1.00 25.38 731 SER J CA 1
ATOM 10767 C C . SER D 1 731 ? 40.696 -31.154 -61.622 1.00 29.48 731 SER J C 1
ATOM 10768 O O . SER D 1 731 ? 41.739 -31.615 -62.095 1.00 25.62 731 SER J O 1
ATOM 10770 N N . THR D 1 732 ? 39.605 -30.974 -62.359 1.00 28.24 732 THR J N 1
ATOM 10771 C CA . THR D 1 732 ? 39.611 -30.963 -63.821 1.00 29.44 732 THR J CA 1
ATOM 10772 C C . THR D 1 732 ? 39.021 -29.633 -64.288 1.00 32.23 732 THR J C 1
ATOM 10773 O O . THR D 1 732 ? 37.984 -29.602 -64.960 1.00 32.95 732 THR J O 1
ATOM 10777 N N . PRO D 1 733 ? 39.654 -28.507 -63.932 1.00 33.39 733 PRO J N 1
ATOM 10778 C CA . PRO D 1 733 ? 38.996 -27.198 -64.101 1.00 33.14 733 PRO J CA 1
ATOM 10779 C C . PRO D 1 733 ? 38.728 -26.766 -65.543 1.00 29.55 733 PRO J C 1
ATOM 10780 O O . PRO D 1 733 ? 37.983 -25.794 -65.726 1.00 29.80 733 PRO J O 1
ATOM 10784 N N . MET D 1 734 ? 39.316 -27.389 -66.564 1.00 27.78 734 MET J N 1
ATOM 10785 C CA . MET D 1 734 ? 39.008 -26.934 -67.918 1.00 34.76 734 MET J CA 1
ATOM 10786 C C . MET D 1 734 ? 37.803 -27.638 -68.532 1.00 35.45 734 MET J C 1
ATOM 10787 O O . MET D 1 734 ? 37.276 -27.169 -69.546 1.00 34.16 734 MET J O 1
ATOM 10792 N N . LYS D 1 735 ? 37.381 -28.760 -67.969 1.00 31.80 735 LYS J N 1
ATOM 10793 C CA . LYS D 1 735 ? 36.332 -29.573 -68.543 1.00 24.00 735 LYS J CA 1
ATOM 10794 C C . LYS D 1 735 ? 35.067 -29.361 -67.726 1.00 30.41 735 LYS J C 1
ATOM 10795 O O . LYS D 1 735 ? 35.118 -29.306 -66.489 1.00 30.24 735 LYS J O 1
ATOM 10797 N N . PHE D 1 736 ? 33.957 -29.155 -68.434 1.00 31.75 736 PHE J N 1
ATOM 10798 C CA . PHE D 1 736 ? 32.599 -29.104 -67.911 1.00 27.67 736 PHE J CA 1
ATOM 10799 C C . PHE D 1 736 ? 32.381 -30.182 -66.858 1.00 26.27 736 PHE J C 1
ATOM 10800 O O . PHE D 1 736 ? 32.927 -31.284 -66.981 1.00 27.93 736 PHE J O 1
ATOM 10808 N N . PHE D 1 737 ? 31.552 -29.891 -65.852 1.00 23.47 737 PHE J N 1
ATOM 10809 C CA . PHE D 1 737 ? 31.284 -30.859 -64.787 1.00 26.81 737 PHE J CA 1
ATOM 10810 C C . PHE D 1 737 ? 30.658 -32.151 -65.313 1.00 24.44 737 PHE J C 1
ATOM 10811 O O . PHE D 1 737 ? 30.929 -33.239 -64.788 1.00 23.11 737 PHE J O 1
ATOM 10819 N N . TYR D 1 738 ? 29.761 -32.056 -66.286 1.00 25.08 738 TYR J N 1
ATOM 10820 C CA . TYR D 1 738 ? 29.214 -33.243 -66.928 1.00 27.13 738 TYR J CA 1
ATOM 10821 C C . TYR D 1 738 ? 29.252 -33.024 -68.430 1.00 25.75 738 TYR J C 1
ATOM 10822 O O . TYR D 1 738 ? 28.798 -31.982 -68.915 1.00 28.77 738 TYR J O 1
ATOM 10831 N N . ILE D 1 739 ? 29.806 -33.991 -69.159 1.00 27.91 739 ILE J N 1
ATOM 10832 C CA . ILE D 1 739 ? 30.030 -33.877 -70.600 1.00 31.11 739 ILE J CA 1
ATOM 10833 C C . ILE D 1 739 ? 29.311 -35.028 -71.299 1.00 29.23 739 ILE J C 1
ATOM 10834 O O . ILE D 1 739 ? 29.481 -36.201 -70.937 1.00 29.81 739 ILE J O 1
ATOM 10839 N N . SER D 1 740 ? 28.503 -34.697 -72.291 1.00 32.52 740 SER J N 1
ATOM 10840 C CA . SER D 1 740 ? 27.736 -35.716 -72.989 1.00 35.52 740 SER J CA 1
ATOM 10841 C C . SER D 1 740 ? 27.703 -35.466 -74.475 1.00 30.31 740 SER J C 1
ATOM 10842 O O . SER D 1 740 ? 27.110 -36.271 -75.196 1.00 40.05 740 SER J O 1
ATOM 10845 N N . GLN D 1 741 ? 28.261 -34.349 -74.934 1.00 29.15 741 GLN J N 1
ATOM 10846 C CA . GLN D 1 741 ? 28.289 -33.903 -76.318 1.00 33.79 741 GLN J CA 1
ATOM 10847 C C . GLN D 1 741 ? 28.484 -35.087 -77.250 1.00 37.22 741 GLN J C 1
ATOM 10848 O O . GLN D 1 741 ? 29.349 -35.938 -77.008 1.00 38.58 741 GLN J O 1
ATOM 10854 N N . PRO D 1 742 ? 27.692 -35.193 -78.306 1.00 36.73 742 PRO J N 1
ATOM 10855 C CA . PRO D 1 742 ? 27.874 -36.279 -79.267 1.00 33.74 742 PRO J CA 1
ATOM 10856 C C . PRO D 1 742 ? 28.812 -35.902 -80.408 1.00 38.25 742 PRO J C 1
ATOM 10857 O O . PRO D 1 742 ? 29.085 -34.727 -80.671 1.00 39.70 742 PRO J O 1
ATOM 10861 N N . ASP D 1 743 ? 29.300 -36.940 -81.097 1.00 40.44 743 ASP J N 1
ATOM 10862 C CA . ASP D 1 743 ? 30.108 -36.734 -82.298 1.00 43.78 743 ASP J CA 1
ATOM 10863 C C . ASP D 1 743 ? 29.260 -36.336 -83.512 1.00 44.37 743 ASP J C 1
ATOM 10864 O O . ASP D 1 743 ? 29.786 -35.719 -84.443 1.00 53.16 743 ASP J O 1
ATOM 10866 N N . THR D 1 744 ? 27.964 -36.645 -83.524 1.00 43.79 744 THR J N 1
ATOM 10867 C CA . THR D 1 744 ? 27.099 -36.415 -84.681 1.00 40.72 744 THR J CA 1
ATOM 10868 C C . THR D 1 744 ? 26.071 -35.316 -84.404 1.00 38.12 744 THR J C 1
ATOM 10869 O O . THR D 1 744 ? 25.895 -34.867 -83.274 1.00 38.98 744 THR J O 1
ATOM 10871 N N . ASP D 1 745 ? 25.389 -34.873 -85.459 1.00 43.45 745 ASP J N 1
ATOM 10872 C CA . ASP D 1 745 ? 24.316 -33.888 -85.318 1.00 41.42 745 ASP J CA 1
ATOM 10873 C C . ASP D 1 745 ? 23.187 -34.444 -84.446 1.00 34.12 745 ASP J C 1
ATOM 10874 O O . ASP D 1 745 ? 23.034 -35.654 -84.274 1.00 32.96 745 ASP J O 1
ATOM 10879 N N . TYR D 1 746 ? 22.394 -33.550 -83.862 1.00 30.12 746 TYR J N 1
ATOM 10880 C CA . TYR D 1 746 ? 21.491 -34.062 -82.848 1.00 32.61 746 TYR J CA 1
ATOM 10881 C C . TYR D 1 746 ? 20.198 -33.273 -82.785 1.00 30.33 746 TYR J C 1
ATOM 10882 O O . TYR D 1 746 ? 20.121 -32.116 -83.212 1.00 30.20 746 TYR J O 1
ATOM 10891 N N . LEU D 1 747 ? 19.182 -33.932 -82.230 1.00 30.96 747 LEU J N 1
ATOM 10892 C CA . LEU D 1 747 ? 17.875 -33.325 -81.992 1.00 34.67 747 LEU J CA 1
ATOM 10893 C C . LEU D 1 747 ? 17.838 -32.768 -80.577 1.00 31.09 747 LEU J C 1
ATOM 10894 O O . LEU D 1 747 ? 18.229 -33.457 -79.633 1.00 26.17 747 LEU J O 1
ATOM 10899 N N . LEU D 1 748 ? 17.374 -31.530 -80.432 1.00 27.59 748 LEU J N 1
ATOM 10900 C CA . LEU D 1 748 ? 17.398 -30.831 -79.154 1.00 30.42 748 LEU J CA 1
ATOM 10901 C C . LEU D 1 748 ? 15.982 -30.643 -78.608 1.00 31.18 748 LEU J C 1
ATOM 10902 O O . LEU D 1 748 ? 15.098 -30.153 -79.317 1.00 32.12 748 LEU J O 1
ATOM 10907 N N . ILE D 1 749 ? 15.781 -31.010 -77.347 1.00 29.84 749 ILE J N 1
ATOM 10908 C CA . ILE D 1 749 ? 14.512 -30.866 -76.644 1.00 29.42 749 ILE J CA 1
ATOM 10909 C C . ILE D 1 749 ? 14.745 -29.932 -75.463 1.00 30.61 749 ILE J C 1
ATOM 10910 O O . ILE D 1 749 ? 15.513 -30.270 -74.557 1.00 36.08 749 ILE J O 1
ATOM 10915 N N . PRO D 1 750 ? 14.124 -28.756 -75.422 1.00 28.22 750 PRO J N 1
ATOM 10916 C CA . PRO D 1 750 ? 14.314 -27.855 -74.275 1.00 25.63 750 PRO J CA 1
ATOM 10917 C C . PRO D 1 750 ? 13.682 -28.406 -73.005 1.00 26.23 750 PRO J C 1
ATOM 10918 O O . PRO D 1 750 ? 12.604 -28.998 -73.031 1.00 29.29 750 PRO J O 1
ATOM 10922 N N . GLU D 1 751 ? 14.328 -28.167 -71.871 1.00 24.78 751 GLU J N 1
ATOM 10923 C CA . GLU D 1 751 ? 13.791 -28.734 -70.640 1.00 26.77 751 GLU J CA 1
ATOM 10924 C C . GLU D 1 751 ? 12.610 -27.927 -70.090 1.00 29.24 751 GLU J C 1
ATOM 10925 O O . GLU D 1 751 ? 11.539 -28.482 -69.817 1.00 30.50 751 GLU J O 1
ATOM 10931 N N . THR D 1 752 ? 12.777 -26.624 -69.900 1.00 26.97 752 THR J N 1
ATOM 10932 C CA . THR D 1 752 ? 11.779 -25.809 -69.228 1.00 26.75 752 THR J CA 1
ATOM 10933 C C . THR D 1 752 ? 11.289 -24.750 -70.198 1.00 27.38 752 THR J C 1
ATOM 10934 O O . THR D 1 752 ? 12.103 -24.052 -70.806 1.00 29.51 752 THR J O 1
ATOM 10938 N N . SER D 1 753 ? 9.967 -24.615 -70.325 1.00 28.16 753 SER J N 1
ATOM 10939 C CA . SER D 1 753 ? 9.385 -23.796 -71.392 1.00 31.18 753 SER J CA 1
ATOM 10940 C C . SER D 1 753 ? 7.875 -23.657 -71.193 1.00 27.12 753 SER J C 1
ATOM 10941 O O . SER D 1 753 ? 7.242 -24.484 -70.534 1.00 28.14 753 SER J O 1
ATOM 10944 N N . SER D 1 754 ? 7.305 -22.633 -71.833 1.00 23.83 754 SER J N 1
ATOM 10945 C CA . SER D 1 754 ? 5.991 -22.104 -71.477 1.00 31.34 754 SER J CA 1
ATOM 10946 C C . SER D 1 754 ? 4.867 -23.133 -71.631 1.00 31.97 754 SER J C 1
ATOM 10947 O O . SER D 1 754 ? 4.775 -23.837 -72.642 1.00 27.85 754 SER J O 1
ATOM 10950 N N . GLU D 1 755 ? 3.993 -23.208 -70.623 1.00 27.33 755 GLU J N 1
ATOM 10951 C CA . GLU D 1 755 ? 2.869 -24.132 -70.711 1.00 28.07 755 GLU J CA 1
ATOM 10952 C C . GLU D 1 755 ? 1.804 -23.663 -71.679 1.00 34.24 755 GLU J C 1
ATOM 10953 O O . GLU D 1 755 ? 0.862 -24.416 -71.927 1.00 35.37 755 GLU J O 1
ATOM 10959 N N . ASN D 1 756 ? 1.930 -22.450 -72.222 1.00 37.11 756 ASN J N 1
ATOM 10960 C CA . ASN D 1 756 ? 0.955 -21.881 -73.143 1.00 34.48 756 ASN J CA 1
ATOM 10961 C C . ASN D 1 756 ? 1.104 -22.389 -74.567 1.00 38.19 756 ASN J C 1
ATOM 10962 O O . ASN D 1 756 ? 0.205 -22.158 -75.383 1.00 45.71 756 ASN J O 1
ATOM 10967 N N . ARG D 1 757 ? 2.200 -23.060 -74.887 1.00 35.05 757 ARG J N 1
ATOM 10968 C CA . ARG D 1 757 ? 2.410 -23.604 -76.215 1.00 30.00 757 ARG J CA 1
ATOM 10969 C C . ARG D 1 757 ? 1.803 -24.993 -76.290 1.00 37.87 757 ARG J C 1
ATOM 10970 O O . ARG D 1 757 ? 1.708 -25.697 -75.282 1.00 43.27 757 ARG J O 1
ATOM 10978 N N . GLN D 1 758 ? 1.392 -25.390 -77.495 1.00 38.46 758 GLN J N 1
ATOM 10979 C CA . GLN D 1 758 ? 0.822 -26.717 -77.682 1.00 41.39 758 GLN J CA 1
ATOM 10980 C C . GLN D 1 758 ? 1.863 -27.774 -78.025 1.00 43.04 758 GLN J C 1
ATOM 10981 O O . GLN D 1 758 ? 1.611 -28.969 -77.818 1.00 42.48 758 GLN J O 1
ATOM 10987 N N . PHE D 1 759 ? 3.006 -27.378 -78.570 1.00 37.13 759 PHE J N 1
ATOM 10988 C CA . PHE D 1 759 ? 4.108 -28.300 -78.762 1.00 32.99 759 PHE J CA 1
ATOM 10989 C C . PHE D 1 759 ? 5.341 -27.672 -78.140 1.00 32.42 759 PHE J C 1
ATOM 10990 O O . PHE D 1 759 ? 5.534 -26.455 -78.226 1.00 32.10 759 PHE J O 1
ATOM 10998 N N . ILE D 1 760 ? 6.146 -28.486 -77.466 1.00 31.65 760 ILE J N 1
ATOM 10999 C CA . ILE D 1 760 ? 7.467 -28.016 -77.064 1.00 33.80 760 ILE J CA 1
ATOM 11000 C C . ILE D 1 760 ? 8.277 -27.822 -78.341 1.00 33.28 760 ILE J C 1
ATOM 11001 O O . ILE D 1 760 ? 8.457 -28.779 -79.105 1.00 30.97 760 ILE J O 1
ATOM 11006 N N . PRO D 1 761 ? 8.770 -26.613 -78.624 1.00 35.31 761 PRO J N 1
ATOM 11007 C CA . PRO D 1 761 ? 9.561 -26.403 -79.847 1.00 34.05 761 PRO J CA 1
ATOM 11008 C C . PRO D 1 761 ? 10.866 -27.173 -79.830 1.00 33.81 761 PRO J C 1
ATOM 11009 O O . PRO D 1 761 ? 11.741 -26.857 -79.026 1.00 37.59 761 PRO J O 1
ATOM 11013 N N . ILE D 1 762 ? 11.039 -28.162 -80.696 1.00 33.29 762 ILE J N 1
ATOM 11014 C CA . ILE D 1 762 ? 12.302 -28.877 -80.756 1.00 31.97 762 ILE J CA 1
ATOM 11015 C C . ILE D 1 762 ? 12.900 -28.747 -82.154 1.00 34.36 762 ILE J C 1
ATOM 11016 O O . ILE D 1 762 ? 12.234 -28.347 -83.111 1.00 36.74 762 ILE J O 1
ATOM 11021 N N . GLY D 1 763 ? 14.173 -29.105 -82.272 1.00 31.11 763 GLY J N 1
ATOM 11022 C CA . GLY D 1 763 ? 14.798 -28.953 -83.572 1.00 33.63 763 GLY J CA 1
ATOM 11023 C C . GLY D 1 763 ? 16.161 -29.605 -83.637 1.00 35.39 763 GLY J C 1
ATOM 11024 O O . GLY D 1 763 ? 16.642 -30.218 -82.678 1.00 33.91 763 GLY J O 1
ATOM 11025 N N . PHE D 1 764 ? 16.781 -29.452 -84.797 1.00 35.48 764 PHE J N 1
ATOM 11026 C CA . PHE D 1 764 ? 18.050 -30.088 -85.107 1.00 32.65 764 PHE J CA 1
ATOM 11027 C C . PHE D 1 764 ? 19.192 -29.094 -84.970 1.00 33.15 764 PHE J C 1
ATOM 11028 O O . PHE D 1 764 ? 19.053 -27.902 -85.268 1.00 32.83 764 PHE J O 1
ATOM 11036 N N . VAL D 1 765 ? 20.332 -29.596 -84.517 1.00 29.14 765 VAL J N 1
ATOM 11037 C CA . VAL D 1 765 ? 21.457 -28.748 -84.156 1.00 30.46 765 VAL J CA 1
ATOM 11038 C C . VAL D 1 765 ? 22.743 -29.358 -84.708 1.00 32.70 765 VAL J C 1
ATOM 11039 O O . VAL D 1 765 ? 22.923 -30.584 -84.682 1.00 31.66 765 VAL J O 1
ATOM 11043 N N . ASP D 1 766 ? 23.629 -28.504 -85.231 1.00 31.74 766 ASP J N 1
ATOM 11044 C CA . ASP D 1 766 ? 24.912 -28.986 -85.736 1.00 36.38 766 ASP J CA 1
ATOM 11045 C C . ASP D 1 766 ? 25.741 -29.604 -84.615 1.00 39.89 766 ASP J C 1
ATOM 11046 O O . ASP D 1 766 ? 25.621 -29.228 -83.443 1.00 38.45 766 ASP J O 1
ATOM 11051 N N . ARG D 1 767 ? 26.616 -30.545 -84.989 1.00 39.30 767 ARG J N 1
ATOM 11052 C CA . ARG D 1 767 ? 27.401 -31.266 -83.994 1.00 42.92 767 ARG J CA 1
ATOM 11053 C C . ARG D 1 767 ? 28.452 -30.397 -83.306 1.00 41.64 767 ARG J C 1
ATOM 11054 O O . ARG D 1 767 ? 28.988 -30.814 -82.275 1.00 39.36 767 ARG J O 1
ATOM 11062 N N . ASN D 1 768 ? 28.752 -29.210 -83.826 1.00 41.36 768 ASN J N 1
ATOM 11063 C CA . ASN D 1 768 ? 29.720 -28.341 -83.175 1.00 43.63 768 ASN J CA 1
ATOM 11064 C C . ASN D 1 768 ? 29.081 -27.430 -82.145 1.00 43.15 768 ASN J C 1
ATOM 11065 O O . ASN D 1 768 ? 29.802 -26.728 -81.428 1.00 42.88 768 ASN J O 1
ATOM 11070 N N . VAL D 1 769 ? 27.762 -27.421 -82.044 1.00 40.09 769 VAL J N 1
ATOM 11071 C CA . VAL D 1 769 ? 27.109 -26.582 -81.051 1.00 37.66 769 VAL J CA 1
ATOM 11072 C C . VAL D 1 769 ? 27.076 -27.336 -79.731 1.00 37.48 769 VAL J C 1
ATOM 11073 O O . VAL D 1 769 ? 26.649 -28.497 -79.672 1.00 36.72 769 VAL J O 1
ATOM 11077 N N . ILE D 1 770 ? 27.575 -26.696 -78.679 1.00 31.54 770 ILE J N 1
ATOM 11078 C CA . ILE D 1 770 ? 27.509 -27.277 -77.350 1.00 30.76 770 ILE J CA 1
ATOM 11079 C C . ILE D 1 770 ? 26.144 -26.952 -76.761 1.00 37.06 770 ILE J C 1
ATOM 11080 O O . ILE D 1 770 ? 25.710 -25.789 -76.753 1.00 35.17 770 ILE J O 1
ATOM 11085 N N . SER D 1 771 ? 25.446 -27.987 -76.309 1.00 33.08 771 SER J N 1
ATOM 11086 C CA . SER D 1 771 ? 24.154 -27.843 -75.667 1.00 32.42 771 SER J CA 1
ATOM 11087 C C . SER D 1 771 ? 24.309 -27.944 -74.158 1.00 32.55 771 SER J C 1
ATOM 11088 O O . SER D 1 771 ? 25.192 -28.639 -73.651 1.00 37.72 771 SER J O 1
ATOM 11091 N N . SER D 1 772 ? 23.412 -27.272 -73.448 1.00 33.85 772 SER J N 1
ATOM 11092 C CA . SER D 1 772 ? 23.493 -27.114 -72.004 1.00 31.85 772 SER J CA 1
ATOM 11093 C C . SER D 1 772 ? 22.592 -28.128 -71.313 1.00 31.77 772 SER J C 1
ATOM 11094 O O . SER D 1 772 ? 21.726 -28.755 -71.931 1.00 32.97 772 SER J O 1
ATOM 11097 N N . ASN D 1 773 ? 22.803 -28.288 -70.008 1.00 27.31 773 ASN J N 1
ATOM 11098 C CA . ASN D 1 773 ? 21.983 -29.241 -69.277 1.00 26.84 773 ASN J CA 1
ATOM 11099 C C . ASN D 1 773 ? 20.546 -28.782 -69.128 1.00 30.89 773 ASN J C 1
ATOM 11100 O O . ASN D 1 773 ? 19.741 -29.509 -68.529 1.00 31.82 773 ASN J O 1
ATOM 11105 N N . ALA D 1 774 ? 20.206 -27.601 -69.646 1.00 26.38 774 ALA J N 1
ATOM 11106 C CA . ALA D 1 774 ? 18.835 -27.137 -69.704 1.00 27.57 774 ALA J CA 1
ATOM 11107 C C . ALA D 1 774 ? 18.084 -27.684 -70.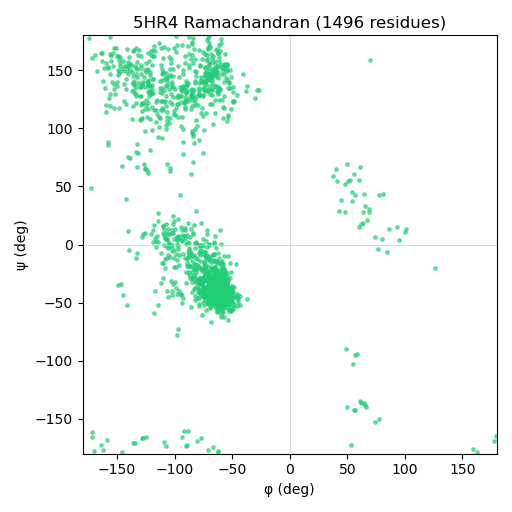928 1.00 32.50 774 ALA J C 1
ATOM 11108 O O . ALA D 1 774 ? 17.039 -27.133 -71.311 1.00 30.73 774 ALA J O 1
ATOM 11110 N N . THR D 1 775 ? 18.624 -28.729 -71.558 1.00 26.02 775 THR J N 1
ATOM 11111 C CA . THR D 1 775 ? 18.079 -29.326 -72.764 1.00 28.99 775 THR J CA 1
ATOM 11112 C C . THR D 1 775 ? 18.412 -30.805 -72.768 1.00 31.10 775 THR J C 1
ATOM 11113 O O . THR D 1 775 ? 19.455 -31.211 -72.257 1.00 31.45 775 THR J O 1
ATOM 11117 N N . TYR D 1 776 ? 17.550 -31.601 -73.388 1.00 30.07 776 TYR J N 1
ATOM 11118 C CA . TYR D 1 776 ? 17.899 -32.975 -73.707 1.00 31.63 776 TYR J CA 1
ATOM 11119 C C . TYR D 1 776 ? 18.191 -33.095 -75.202 1.00 31.39 776 TYR J C 1
ATOM 11120 O O . TYR D 1 776 ? 17.833 -32.222 -76.001 1.00 30.27 776 TYR J O 1
ATOM 11129 N N . HIS D 1 777 ? 18.880 -34.171 -75.583 1.00 30.10 777 HIS J N 1
ATOM 11130 C CA . HIS D 1 777 ? 19.192 -34.348 -76.991 1.00 29.98 777 HIS J CA 1
ATOM 11131 C C . HIS D 1 777 ? 19.243 -35.824 -77.356 1.00 31.56 777 HIS J C 1
ATOM 11132 O O . HIS D 1 777 ? 19.594 -36.674 -76.538 1.00 33.84 777 HIS J O 1
ATOM 11139 N N . ILE D 1 778 ? 18.858 -36.108 -78.593 1.00 30.43 778 ILE J N 1
ATOM 11140 C CA . ILE D 1 778 ? 18.983 -37.418 -79.222 1.00 34.86 778 ILE J CA 1
ATOM 11141 C C . ILE D 1 778 ? 20.058 -37.314 -80.300 1.00 32.38 778 ILE J C 1
ATOM 11142 O O . ILE D 1 778 ? 19.887 -36.545 -81.259 1.00 30.32 778 ILE J O 1
ATOM 11147 N N . PRO D 1 779 ? 21.180 -38.033 -80.175 1.00 36.09 779 PRO J N 1
ATOM 11148 C CA . PRO D 1 779 ? 22.240 -37.944 -81.190 1.00 32.77 779 PRO J CA 1
ATOM 11149 C C . PRO D 1 779 ? 21.915 -38.766 -82.431 1.00 33.16 779 PRO J C 1
ATOM 11150 O O . PRO D 1 779 ? 21.515 -39.932 -82.340 1.00 33.30 779 PRO J O 1
ATOM 11154 N N . SER D 1 780 ? 22.109 -38.148 -83.599 1.00 34.72 780 SER J N 1
ATOM 11155 C CA . SER D 1 780 ? 21.937 -38.795 -84.902 1.00 40.07 780 SER J CA 1
ATOM 11156 C C . SER D 1 780 ? 20.485 -39.265 -85.077 1.00 45.32 780 SER J C 1
ATOM 11157 O O . SER D 1 780 ? 20.177 -40.459 -85.145 1.00 49.99 780 SER J O 1
ATOM 11159 N N . ALA D 1 781 ? 19.598 -38.271 -85.163 1.00 42.23 781 ALA J N 1
ATOM 11160 C CA . ALA D 1 781 ? 18.157 -38.476 -85.063 1.00 45.02 781 ALA J CA 1
ATOM 11161 C C . ALA D 1 781 ? 17.526 -38.530 -86.445 1.00 49.34 781 ALA J C 1
ATOM 11162 O O . ALA D 1 781 ? 17.542 -37.534 -87.179 1.00 48.59 781 ALA J O 1
ATOM 11164 N N . GLU D 1 782 ? 16.938 -39.677 -86.780 1.00 52.94 782 GLU J N 1
ATOM 11165 C CA . GLU D 1 782 ? 16.204 -39.794 -88.030 1.00 44.47 782 GLU J CA 1
ATOM 11166 C C . GLU D 1 782 ? 14.950 -38.918 -87.987 1.00 44.70 782 GLU J C 1
ATOM 11167 O O . GLU D 1 782 ? 14.363 -38.716 -86.917 1.00 45.52 782 GLU J O 1
ATOM 11169 N N . PRO D 1 783 ? 14.536 -38.366 -89.135 1.00 45.59 783 PRO J N 1
ATOM 11170 C CA . PRO D 1 783 ? 13.354 -37.482 -89.155 1.00 43.86 783 PRO J CA 1
ATOM 11171 C C . PRO D 1 783 ? 12.092 -38.093 -88.563 1.00 38.46 783 PRO J C 1
ATOM 11172 O O . PRO D 1 783 ? 11.206 -37.344 -88.130 1.00 34.70 783 PRO J O 1
ATOM 11176 N N . LEU D 1 784 ? 11.972 -39.420 -88.537 1.00 36.69 784 LEU J N 1
ATOM 11177 C CA . LEU D 1 784 ? 10.797 -40.044 -87.941 1.00 35.58 784 LEU J CA 1
ATOM 11178 C C . LEU D 1 784 ? 10.695 -39.735 -86.446 1.00 39.19 784 LEU J C 1
ATOM 11179 O O . LEU D 1 784 ? 9.592 -39.515 -85.923 1.00 36.71 784 LEU J O 1
ATOM 11184 N N . ILE D 1 785 ? 11.836 -39.697 -85.741 1.00 39.92 785 ILE J N 1
ATOM 11185 C CA . ILE D 1 785 ? 11.821 -39.378 -84.313 1.00 35.64 785 ILE J CA 1
ATOM 11186 C C . ILE D 1 785 ? 11.436 -37.920 -84.073 1.00 34.28 785 ILE J C 1
ATOM 11187 O O . ILE D 1 785 ? 10.716 -37.616 -83.113 1.00 31.71 785 ILE J O 1
ATOM 11189 N N . PHE D 1 786 ? 11.895 -37.006 -84.937 1.00 32.18 786 PHE J N 1
ATOM 11190 C CA . PHE D 1 786 ? 11.454 -35.617 -84.841 1.00 31.58 786 PHE J CA 1
ATOM 11191 C C . PHE D 1 786 ? 9.935 -35.507 -84.943 1.00 35.93 786 PHE J C 1
ATOM 11192 O O . PHE D 1 786 ? 9.302 -34.782 -84.168 1.00 38.69 786 PHE J O 1
ATOM 11200 N N . GLY D 1 787 ? 9.333 -36.181 -85.925 1.00 33.55 787 GLY J N 1
ATOM 11201 C CA . GLY D 1 787 ? 7.882 -36.162 -86.021 1.00 33.18 787 GLY J CA 1
ATOM 11202 C C . GLY D 1 787 ? 7.223 -36.656 -84.748 1.00 33.01 787 GLY J C 1
ATOM 11203 O O . GLY D 1 787 ? 6.314 -36.020 -84.205 1.00 30.01 787 GLY J O 1
ATOM 11204 N N . LEU D 1 788 ? 7.700 -37.782 -84.235 1.00 30.22 788 LEU J N 1
ATOM 11205 C CA . LEU D 1 788 ? 7.097 -38.374 -83.050 1.00 30.44 788 LEU J CA 1
ATOM 11206 C C . LEU D 1 788 ? 7.122 -37.412 -81.858 1.00 34.99 788 LEU J C 1
ATOM 11207 O O . LEU D 1 788 ? 6.092 -37.190 -81.206 1.00 34.36 788 LEU J O 1
ATOM 11212 N N . LEU D 1 789 ? 8.289 -36.809 -81.569 1.00 33.64 789 LEU J N 1
ATOM 11213 C CA . LEU D 1 789 ? 8.407 -35.922 -80.408 1.00 35.38 789 LEU J CA 1
ATOM 11214 C C . LEU D 1 789 ? 7.735 -34.574 -80.627 1.00 36.66 789 LEU J C 1
ATOM 11215 O O . LEU D 1 789 ? 7.504 -33.841 -79.652 1.00 35.13 789 LEU J O 1
ATOM 11220 N N . SER D 1 790 ? 7.411 -34.229 -81.868 1.00 31.36 790 SER J N 1
ATOM 11221 C CA . SER D 1 790 ? 6.574 -33.062 -82.110 1.00 36.40 790 SER J CA 1
ATOM 11222 C C . SER D 1 790 ? 5.074 -33.368 -82.069 1.00 33.06 790 SER J C 1
ATOM 11223 O O . SER D 1 790 ? 4.264 -32.438 -82.173 1.00 29.84 790 SER J O 1
ATOM 11226 N N . SER D 1 791 ? 4.682 -34.625 -81.893 1.00 28.69 791 SER J N 1
ATOM 11227 C CA . SER D 1 791 ? 3.286 -34.996 -82.064 1.00 29.30 791 SER J CA 1
ATOM 11228 C C . SER D 1 791 ? 2.453 -34.590 -80.852 1.00 34.99 791 SER J C 1
ATOM 11229 O O . SER D 1 791 ? 2.960 -34.448 -79.738 1.00 37.12 791 SER J O 1
ATOM 11232 N N . THR D 1 792 ? 1.160 -34.371 -81.089 1.00 36.10 792 THR J N 1
ATOM 11233 C CA . THR D 1 792 ? 0.248 -34.101 -79.987 1.00 32.65 792 THR J CA 1
ATOM 11234 C C . THR D 1 792 ? 0.250 -35.260 -79.002 1.00 36.18 792 THR J C 1
ATOM 11235 O O . THR D 1 792 ? 0.175 -35.049 -77.784 1.00 35.18 792 THR J O 1
ATOM 11239 N N . MET D 1 793 ? 0.345 -36.492 -79.512 1.00 31.72 793 MET J N 1
ATOM 11240 C CA . MET D 1 793 ? 0.355 -37.664 -78.643 1.00 29.98 793 MET J CA 1
ATOM 11241 C C . MET D 1 793 ? 1.490 -37.572 -77.634 1.00 34.75 793 MET J C 1
ATOM 11242 O O . MET D 1 793 ? 1.296 -37.797 -76.432 1.00 33.71 793 MET J O 1
ATOM 11247 N N . HIS D 1 794 ? 2.685 -37.211 -78.111 1.00 34.24 794 HIS J N 1
ATOM 11248 C CA . HIS D 1 794 ? 3.840 -37.112 -77.228 1.00 34.75 794 HIS J CA 1
ATOM 11249 C C . HIS D 1 794 ? 3.693 -35.946 -76.262 1.00 32.97 794 HIS J C 1
ATOM 11250 O O . HIS D 1 794 ? 3.837 -36.118 -75.045 1.00 31.74 794 HIS J O 1
ATOM 11257 N N . ASN D 1 795 ? 3.394 -34.752 -76.782 1.00 30.92 795 ASN J N 1
ATOM 11258 C CA . ASN D 1 795 ? 3.189 -33.604 -75.901 1.00 35.28 795 ASN J CA 1
ATOM 11259 C C . ASN D 1 795 ? 2.138 -33.887 -74.837 1.00 34.74 795 ASN J C 1
ATOM 11260 O O . ASN D 1 795 ? 2.312 -33.527 -73.665 1.00 34.22 795 ASN J O 1
ATOM 11265 N N . CYS D 1 796 ? 1.065 -34.569 -75.213 1.00 32.70 796 CYS J N 1
ATOM 11266 C CA . CYS D 1 796 ? 0.017 -34.862 -74.247 1.00 32.56 796 CYS J CA 1
ATOM 11267 C C . CYS D 1 796 ? 0.522 -35.784 -73.144 1.00 32.03 796 CYS J C 1
ATOM 11268 O O . CYS D 1 796 ? 0.141 -35.633 -71.973 1.00 30.93 796 CYS J O 1
ATOM 11271 N N . TRP D 1 797 ? 1.375 -36.751 -73.498 1.00 28.72 797 TRP J N 1
ATOM 11272 C CA . TRP D 1 797 ? 2.037 -37.568 -72.485 1.00 32.19 797 TRP J CA 1
ATOM 11273 C C . TRP D 1 797 ? 2.965 -36.722 -71.607 1.00 33.42 797 TRP J C 1
ATOM 11274 O O . TRP D 1 797 ? 3.083 -36.952 -70.391 1.00 35.13 797 TRP J O 1
ATOM 11285 N N . MET D 1 798 ? 3.626 -35.730 -72.199 1.00 29.92 798 MET J N 1
ATOM 11286 C CA . MET D 1 798 ? 4.504 -34.880 -71.400 1.00 35.65 798 MET J CA 1
ATOM 11287 C C . MET D 1 798 ? 3.697 -34.114 -70.357 1.00 32.20 798 MET J C 1
ATOM 11288 O O . MET D 1 798 ? 4.022 -34.140 -69.165 1.00 29.71 798 MET J O 1
ATOM 11293 N N . ARG D 1 799 ? 2.578 -33.519 -70.780 1.00 34.93 799 ARG J N 1
ATOM 11294 C CA . ARG D 1 799 ? 1.744 -32.701 -69.907 1.00 30.16 799 ARG J CA 1
ATOM 11295 C C . ARG D 1 799 ? 1.205 -33.450 -68.707 1.00 32.08 799 ARG J C 1
ATOM 11296 O O . ARG D 1 799 ? 0.867 -32.807 -67.709 1.00 36.89 799 ARG J O 1
ATOM 11304 N N . ASN D 1 800 ? 1.089 -34.776 -68.778 1.00 33.60 800 ASN J N 1
ATOM 11305 C CA . ASN D 1 800 ? 0.414 -35.530 -67.727 1.00 32.51 800 ASN J CA 1
ATOM 11306 C C . ASN D 1 800 ? 1.328 -36.397 -66.885 1.00 32.00 800 ASN J C 1
ATOM 11307 O O . ASN D 1 800 ? 1.008 -36.652 -65.726 1.00 33.68 800 ASN J O 1
ATOM 11312 N N . VAL D 1 801 ? 2.439 -36.879 -67.419 1.00 29.93 801 VAL J N 1
ATOM 11313 C CA . VAL D 1 801 ? 3.327 -37.705 -66.625 1.00 27.93 801 VAL J CA 1
ATOM 11314 C C . VAL D 1 801 ? 4.611 -36.987 -66.271 1.00 33.09 801 VAL J C 1
ATOM 11315 O O . VAL D 1 801 ? 5.258 -37.381 -65.285 1.00 28.86 801 VAL J O 1
ATOM 11319 N N . GLY D 1 802 ? 4.980 -35.933 -67.003 1.00 28.31 802 GLY J N 1
ATOM 11320 C CA . GLY D 1 802 ? 6.135 -35.137 -66.660 1.00 23.36 802 GLY J CA 1
ATOM 11321 C C . GLY D 1 802 ? 5.899 -34.284 -65.425 1.00 32.73 802 GLY J C 1
ATOM 11322 O O . GLY D 1 802 ? 4.815 -34.251 -64.818 1.00 31.22 802 GLY J O 1
ATOM 11323 N N . GLY D 1 803 ? 6.979 -33.594 -65.038 1.00 25.26 803 GLY J N 1
ATOM 11324 C CA . GLY D 1 803 ? 6.953 -32.647 -63.946 1.00 23.83 803 GLY J CA 1
ATOM 11325 C C . GLY D 1 803 ? 6.811 -31.225 -64.469 1.00 28.61 803 GLY J C 1
ATOM 11326 O O . GLY D 1 803 ? 6.728 -30.976 -65.671 1.00 33.67 803 GLY J O 1
ATOM 11327 N N . ARG D 1 804 ? 6.764 -30.277 -63.536 1.00 27.51 804 ARG J N 1
ATOM 11328 C CA . ARG D 1 804 ? 6.518 -28.884 -63.881 1.00 28.31 804 ARG J CA 1
ATOM 11329 C C . ARG D 1 804 ? 7.350 -27.972 -62.985 1.00 25.52 804 ARG J C 1
ATOM 11330 O O . ARG D 1 804 ? 7.723 -28.345 -61.873 1.00 19.14 804 ARG J O 1
ATOM 11338 N N . LEU D 1 805 ? 7.657 -26.782 -63.505 1.00 24.43 805 LEU J N 1
ATOM 11339 C CA . LEU D 1 805 ? 8.287 -25.705 -62.756 1.00 24.31 805 LEU J CA 1
ATOM 11340 C C . LEU D 1 805 ? 7.196 -24.679 -62.548 1.00 21.54 805 LEU J C 1
ATOM 11341 O O . LEU D 1 805 ? 6.918 -23.889 -63.449 1.00 25.22 805 LEU J O 1
ATOM 11346 N N . GLU D 1 806 ? 6.641 -24.648 -61.332 1.00 24.23 806 GLU J N 1
ATOM 11347 C CA . GLU D 1 806 ? 5.358 -24.018 -61.074 1.00 24.15 806 GLU J CA 1
ATOM 11348 C C . GLU D 1 806 ? 4.361 -24.743 -61.980 1.00 26.51 806 GLU J C 1
ATOM 11349 O O . GLU D 1 806 ? 3.876 -25.828 -61.633 1.00 23.31 806 GLU J O 1
ATOM 11355 N N . SER D 1 807 ? 4.107 -24.202 -63.174 1.00 24.46 807 SER J N 1
ATOM 11356 C CA . SER D 1 807 ? 3.335 -24.910 -64.182 1.00 25.78 807 SER J CA 1
ATOM 11357 C C . SER D 1 807 ? 4.036 -24.997 -65.531 1.00 29.78 807 SER J C 1
ATOM 11358 O O . SER D 1 807 ? 3.399 -25.407 -66.511 1.00 29.24 807 SER J O 1
ATOM 11361 N N . ARG D 1 808 ? 5.305 -24.609 -65.643 1.00 27.59 808 ARG J N 1
ATOM 11362 C CA . ARG D 1 808 ? 5.917 -24.767 -66.951 1.00 27.87 808 ARG J CA 1
ATOM 11363 C C . ARG D 1 808 ? 6.192 -26.237 -67.225 1.00 30.26 808 ARG J C 1
ATOM 11364 O O . ARG D 1 808 ? 6.423 -27.040 -66.311 1.00 29.25 808 ARG J O 1
ATOM 11372 N N . TYR D 1 809 ? 6.115 -26.583 -68.505 1.00 27.50 809 TYR J N 1
ATOM 11373 C CA . TYR D 1 809 ? 6.650 -27.834 -69.004 1.00 24.57 809 TYR J CA 1
ATOM 11374 C C . TYR D 1 809 ? 8.090 -28.058 -68.535 1.00 27.84 809 TYR J C 1
ATOM 11375 O O . TYR D 1 809 ? 8.976 -27.236 -68.790 1.00 25.88 809 TYR J O 1
ATOM 11384 N N . ARG D 1 810 ? 8.337 -29.186 -67.868 1.00 21.63 810 ARG J N 1
ATOM 11385 C CA . ARG D 1 810 ? 9.702 -29.612 -67.594 1.00 25.02 810 ARG J CA 1
ATOM 11386 C C . ARG D 1 810 ? 9.857 -31.012 -68.154 1.00 28.49 810 ARG J C 1
ATOM 11387 O O . ARG D 1 810 ? 9.302 -31.965 -67.597 1.00 34.65 810 ARG J O 1
ATOM 11395 N N . TYR D 1 811 ? 10.625 -31.137 -69.235 1.00 23.63 811 TYR J N 1
ATOM 11396 C CA . TYR D 1 811 ? 10.877 -32.433 -69.843 1.00 28.16 811 TYR J CA 1
ATOM 11397 C C . TYR D 1 811 ? 11.894 -33.209 -69.029 1.00 29.10 811 TYR J C 1
ATOM 11398 O O . TYR D 1 811 ? 12.839 -32.641 -68.483 1.00 35.02 811 TYR J O 1
ATOM 11407 N N . SER D 1 812 ? 11.710 -34.514 -68.952 1.00 30.59 812 SER J N 1
ATOM 11408 C CA . SER D 1 812 ? 12.769 -35.373 -68.449 1.00 28.29 812 SER J CA 1
ATOM 11409 C C . SER D 1 812 ? 12.745 -36.655 -69.263 1.00 36.62 812 SER J C 1
ATOM 11410 O O . SER D 1 812 ? 11.673 -37.138 -69.644 1.00 39.04 812 SER J O 1
ATOM 11412 N N . ALA D 1 813 ? 13.927 -37.190 -69.557 1.00 28.48 813 ALA J N 1
ATOM 11413 C CA . ALA D 1 813 ? 13.975 -38.390 -70.376 1.00 29.91 813 ALA J CA 1
ATOM 11414 C C . ALA D 1 813 ? 13.451 -39.590 -69.606 1.00 30.23 813 ALA J C 1
ATOM 11415 O O . ALA D 1 813 ? 12.643 -40.362 -70.123 1.00 36.52 813 ALA J O 1
ATOM 11417 N N . SER D 1 814 ? 13.878 -39.752 -68.358 1.00 27.00 814 SER J N 1
ATOM 11418 C CA . SER D 1 814 ? 13.455 -40.908 -67.579 1.00 29.83 814 SER J CA 1
ATOM 11419 C C . SER D 1 814 ? 11.963 -40.892 -67.244 1.00 36.85 814 SER J C 1
ATOM 11420 O O . SER D 1 814 ? 11.405 -41.945 -66.916 1.00 38.04 814 SER J O 1
ATOM 11423 N N . LEU D 1 815 ? 11.308 -39.732 -67.287 1.00 31.46 815 LEU J N 1
ATOM 11424 C CA . LEU D 1 815 ? 9.913 -39.633 -66.874 1.00 33.94 815 LEU J CA 1
ATOM 11425 C C . LEU D 1 815 ? 8.943 -39.582 -68.038 1.00 33.55 815 LEU J C 1
ATOM 11426 O O . LEU D 1 815 ? 7.873 -40.179 -67.964 1.00 38.22 815 LEU J O 1
ATOM 11431 N N . VAL D 1 816 ? 9.282 -38.865 -69.102 1.00 31.40 816 VAL J N 1
ATOM 11432 C CA . VAL D 1 816 ? 8.424 -38.757 -70.267 1.00 30.53 816 VAL J CA 1
ATOM 11433 C C . VAL D 1 816 ? 8.858 -39.756 -71.329 1.00 33.62 816 VAL J C 1
ATOM 11434 O O . VAL D 1 816 ? 8.188 -40.768 -71.552 1.00 34.48 816 VAL J O 1
ATOM 11438 N N . TYR D 1 817 ? 9.998 -39.474 -71.970 1.00 32.69 817 TYR J N 1
ATOM 11439 C CA . TYR D 1 817 ? 10.478 -40.255 -73.108 1.00 31.67 817 TYR J CA 1
ATOM 11440 C C . TYR D 1 817 ? 10.560 -41.751 -72.793 1.00 36.00 817 TYR J C 1
ATOM 11441 O O . TYR D 1 817 ? 9.974 -42.578 -73.504 1.00 36.22 817 TYR J O 1
ATOM 11450 N N . ASN D 1 818 ? 11.284 -42.123 -71.732 1.00 31.92 818 ASN J N 1
ATOM 11451 C CA . ASN D 1 818 ? 11.488 -43.541 -71.423 1.00 32.35 818 ASN J CA 1
ATOM 11452 C C . ASN D 1 818 ? 10.212 -44.256 -70.997 1.00 32.97 818 ASN J C 1
ATOM 11453 O O . ASN D 1 818 ? 10.234 -45.477 -70.819 1.00 33.85 818 ASN J O 1
ATOM 11458 N N . THR D 1 819 ? 9.120 -43.539 -70.777 1.00 31.19 819 THR J N 1
ATOM 11459 C CA . THR D 1 819 ? 7.856 -44.167 -70.441 1.00 32.98 819 THR J CA 1
ATOM 11460 C C . THR D 1 819 ? 6.852 -44.049 -71.568 1.00 33.33 819 THR J C 1
ATOM 11461 O O . THR D 1 819 ? 5.829 -44.749 -71.555 1.00 34.69 819 THR J O 1
ATOM 11465 N N . PHE D 1 820 ? 7.115 -43.167 -72.509 1.00 31.75 820 PHE J N 1
ATOM 11466 C CA . PHE D 1 820 ? 6.208 -42.843 -73.581 1.00 31.39 820 PHE J CA 1
ATOM 11467 C C . PHE D 1 820 ? 5.861 -44.109 -74.342 1.00 33.30 820 PHE J C 1
ATOM 11468 O O . PHE D 1 820 ? 6.759 -44.742 -74.914 1.00 35.01 820 PHE J O 1
ATOM 11476 N N . PRO D 1 821 ? 4.601 -44.526 -74.357 1.00 34.18 821 PRO J N 1
ATOM 11477 C CA . PRO D 1 821 ? 4.248 -45.791 -75.006 1.00 34.31 821 PRO J CA 1
ATOM 11478 C C . PRO D 1 821 ? 4.018 -45.603 -76.492 1.00 33.03 821 PRO J C 1
ATOM 11479 O O . PRO D 1 821 ? 3.187 -44.782 -76.894 1.00 37.22 821 PRO J O 1
ATOM 11483 N N . TRP D 1 822 ? 4.745 -46.353 -77.316 1.00 33.83 822 TRP J N 1
ATOM 11484 C CA . TRP D 1 822 ? 4.775 -46.152 -78.761 1.00 35.02 822 TRP J CA 1
ATOM 11485 C C . TRP D 1 822 ? 4.656 -47.504 -79.442 1.00 33.70 822 TRP J C 1
ATOM 11486 O O . TRP D 1 822 ? 5.233 -48.483 -78.970 1.00 39.24 822 TRP J O 1
ATOM 11497 N N . ILE D 1 823 ? 3.902 -47.565 -80.537 1.00 32.92 823 ILE J N 1
ATOM 11498 C CA . ILE D 1 823 ? 3.669 -48.816 -81.253 1.00 36.48 823 ILE J CA 1
ATOM 11499 C C . ILE D 1 823 ? 4.463 -48.789 -82.546 1.00 32.74 823 ILE J C 1
ATOM 11500 O O . ILE D 1 823 ? 4.602 -47.736 -83.183 1.00 34.14 823 ILE J O 1
ATOM 11505 N N . GLN D 1 824 ? 4.995 -49.941 -82.923 1.00 34.63 824 GLN J N 1
ATOM 11506 C CA . GLN D 1 824 ? 5.792 -50.061 -84.141 1.00 35.54 824 GLN J CA 1
ATOM 11507 C C . GLN D 1 824 ? 5.003 -49.636 -85.381 1.00 37.22 824 GLN J C 1
ATOM 11508 O O . GLN D 1 824 ? 3.975 -50.259 -85.702 1.00 37.47 824 GLN J O 1
ATOM 11514 N N . PRO D 1 825 ? 5.430 -48.602 -86.097 1.00 39.57 825 PRO J N 1
ATOM 11515 C CA . PRO D 1 825 ? 4.794 -48.276 -87.382 1.00 36.67 825 PRO J CA 1
ATOM 11516 C C . PRO D 1 825 ? 5.282 -49.208 -88.481 1.00 38.21 825 PRO J C 1
ATOM 11517 O O . PRO D 1 825 ? 6.374 -49.772 -88.390 1.00 40.41 825 PRO J O 1
ATOM 11521 N N . ASN D 1 826 ? 4.455 -49.385 -89.524 1.00 36.92 826 ASN J N 1
ATOM 11522 C CA . ASN D 1 826 ? 4.915 -50.120 -90.700 1.00 33.10 826 ASN J CA 1
ATOM 11523 C C . ASN D 1 826 ? 5.597 -49.153 -91.667 1.00 38.54 826 ASN J C 1
ATOM 11524 O O . ASN D 1 826 ? 5.661 -47.942 -91.423 1.00 38.18 826 ASN J O 1
ATOM 11529 N N . GLU D 1 827 ? 6.111 -49.685 -92.786 1.00 36.40 827 GLU J N 1
ATOM 11530 C CA . GLU D 1 827 ? 6.866 -48.837 -93.704 1.00 36.42 827 GLU J CA 1
ATOM 11531 C C . GLU D 1 827 ? 6.016 -47.698 -94.245 1.00 39.78 827 GLU J C 1
ATOM 11532 O O . GLU D 1 827 ? 6.511 -46.581 -94.457 1.00 38.19 827 GLU J O 1
ATOM 11538 N N . LYS D 1 828 ? 4.735 -47.957 -94.484 1.00 38.49 828 LYS J N 1
ATOM 11539 C CA . LYS D 1 828 ? 3.911 -46.935 -95.106 1.00 42.89 828 LYS J CA 1
ATOM 11540 C C . LYS D 1 828 ? 3.662 -45.780 -94.140 1.00 39.53 828 LYS J C 1
ATOM 11541 O O . LYS D 1 828 ? 3.901 -44.613 -94.477 1.00 41.25 828 LYS J O 1
ATOM 11547 N N . GLN D 1 829 ? 3.213 -46.088 -92.920 1.00 39.16 829 GLN J N 1
ATOM 11548 C CA . GLN D 1 829 ? 3.050 -45.040 -91.907 1.00 43.18 829 GLN J CA 1
ATOM 11549 C C . GLN D 1 829 ? 4.357 -44.282 -91.642 1.00 40.34 829 GLN J C 1
ATOM 11550 O O . GLN D 1 829 ? 4.342 -43.053 -91.498 1.00 40.04 829 GLN J O 1
ATOM 11556 N N . SER D 1 830 ? 5.497 -44.988 -91.581 1.00 39.32 830 SER J N 1
ATOM 11557 C CA . SER D 1 830 ? 6.768 -44.324 -91.280 1.00 37.40 830 SER J CA 1
ATOM 11558 C C . SER D 1 830 ? 7.090 -43.243 -92.298 1.00 41.64 830 SER J C 1
ATOM 11559 O O . SER D 1 830 ? 7.572 -42.159 -91.935 1.00 39.91 830 SER J O 1
ATOM 11562 N N . LYS D 1 831 ? 6.877 -43.538 -93.585 1.00 40.00 831 LYS J N 1
ATOM 11563 C CA . LYS D 1 831 ? 7.149 -42.535 -94.606 1.00 42.75 831 LYS J CA 1
ATOM 11564 C C . LYS D 1 831 ? 6.201 -41.359 -94.442 1.00 38.55 831 LYS J C 1
ATOM 11565 O O . LYS D 1 831 ? 6.582 -40.200 -94.651 1.00 39.05 831 LYS J O 1
ATOM 11567 N N . ALA D 1 832 ? 4.965 -41.646 -94.042 1.00 35.31 832 ALA J N 1
ATOM 11568 C CA . ALA D 1 832 ? 3.994 -40.586 -93.806 1.00 43.74 832 ALA J CA 1
ATOM 11569 C C . ALA D 1 832 ? 4.458 -39.672 -92.677 1.00 37.34 832 ALA J C 1
ATOM 11570 O O . ALA D 1 832 ? 4.498 -38.445 -92.835 1.00 40.87 832 ALA J O 1
ATOM 11572 N N . ILE D 1 833 ? 4.841 -40.251 -91.535 1.00 34.73 833 ILE J N 1
ATOM 11573 C CA . ILE D 1 833 ? 5.385 -39.424 -90.453 1.00 41.31 833 ILE J CA 1
ATOM 11574 C C . ILE D 1 833 ? 6.618 -38.658 -90.923 1.00 41.04 833 ILE J C 1
ATOM 11575 O O . ILE D 1 833 ? 6.762 -37.459 -90.641 1.00 42.08 833 ILE J O 1
ATOM 11580 N N . GLU D 1 834 ? 7.530 -39.334 -91.643 1.00 39.42 834 GLU J N 1
ATOM 11581 C CA . GLU D 1 834 ? 8.685 -38.627 -92.187 1.00 38.96 834 GLU J CA 1
ATOM 11582 C C . GLU D 1 834 ? 8.255 -37.498 -93.114 1.00 38.63 834 GLU J C 1
ATOM 11583 O O . GLU D 1 834 ? 8.915 -36.457 -93.164 1.00 39.70 834 GLU J O 1
ATOM 11589 N N . GLU D 1 835 ? 7.155 -37.675 -93.851 1.00 37.51 835 GLU J N 1
ATOM 11590 C CA . GLU D 1 835 ? 6.749 -36.625 -94.778 1.00 39.63 835 GLU J CA 1
ATOM 11591 C C . GLU D 1 835 ? 6.261 -35.397 -94.022 1.00 41.55 835 GLU J C 1
ATOM 11592 O O . GLU D 1 835 ? 6.632 -34.264 -94.355 1.00 43.62 835 GLU J O 1
ATOM 11594 N N . ALA D 1 836 ? 5.459 -35.598 -92.975 1.00 43.25 836 ALA J N 1
ATOM 11595 C CA . ALA D 1 836 ? 5.024 -34.456 -92.177 1.00 41.50 836 ALA J CA 1
ATOM 11596 C C . ALA D 1 836 ? 6.196 -33.826 -91.439 1.00 34.35 836 ALA J C 1
ATOM 11597 O O . ALA D 1 836 ? 6.272 -32.595 -91.322 1.00 34.29 836 ALA J O 1
ATOM 11599 N N . ALA D 1 837 ? 7.124 -34.650 -90.947 1.00 39.29 837 ALA J N 1
ATOM 11600 C CA . ALA D 1 837 ? 8.360 -34.121 -90.365 1.00 37.32 837 ALA J CA 1
ATOM 11601 C C . ALA D 1 837 ? 8.970 -33.047 -91.262 1.00 37.03 837 ALA J C 1
ATOM 11602 O O . ALA D 1 837 ? 9.203 -31.913 -90.825 1.00 35.73 837 ALA J O 1
ATOM 11604 N N . PHE D 1 838 ? 9.171 -33.369 -92.545 1.00 35.30 838 PHE J N 1
ATOM 11605 C CA . PHE D 1 838 ? 9.734 -32.388 -93.465 1.00 36.87 838 PHE J CA 1
ATOM 11606 C C . PHE D 1 838 ? 8.756 -31.260 -93.765 1.00 37.06 838 PHE J C 1
ATOM 11607 O O . PHE D 1 838 ? 9.181 -30.122 -93.996 1.00 37.12 838 PHE J O 1
ATOM 11615 N N . ALA D 1 839 ? 7.452 -31.544 -93.766 1.00 38.54 839 ALA J N 1
ATOM 11616 C CA . ALA D 1 839 ? 6.480 -30.466 -93.916 1.00 37.56 839 ALA J CA 1
ATOM 11617 C C . ALA D 1 839 ? 6.583 -29.473 -92.762 1.00 37.33 839 ALA J C 1
ATOM 11618 O O . ALA D 1 839 ? 6.548 -28.253 -92.978 1.00 40.47 839 ALA J O 1
ATOM 11620 N N . ILE D 1 840 ? 6.756 -29.968 -91.531 1.00 35.59 840 ILE J N 1
ATOM 11621 C CA . ILE D 1 840 ? 6.954 -29.067 -90.390 1.00 37.85 840 ILE J CA 1
ATOM 11622 C C . ILE D 1 840 ? 8.224 -28.242 -90.568 1.00 35.70 840 ILE J C 1
ATOM 11623 O O . ILE D 1 840 ? 8.221 -27.017 -90.379 1.00 37.71 840 ILE J O 1
ATOM 11628 N N . LEU D 1 841 ? 9.334 -28.899 -90.916 1.00 30.78 841 LEU J N 1
ATOM 11629 C CA . LEU D 1 841 ? 10.603 -28.178 -91.045 1.00 37.83 841 LEU J CA 1
ATOM 11630 C C . LEU D 1 841 ? 10.533 -27.084 -92.109 1.00 39.72 841 LEU J C 1
ATOM 11631 O O . LEU D 1 841 ? 11.039 -25.973 -91.900 1.00 36.35 841 LEU J O 1
ATOM 11636 N N . LYS D 1 842 ? 9.908 -27.377 -93.256 1.00 41.11 842 LYS J N 1
ATOM 11637 C CA . LYS D 1 842 ? 9.792 -26.370 -94.306 1.00 39.25 842 LYS J CA 1
ATOM 11638 C C . LYS D 1 842 ? 8.941 -25.198 -93.837 1.00 41.49 842 LYS J C 1
ATOM 11639 O O . LYS D 1 842 ? 9.359 -24.036 -93.937 1.00 38.10 842 LYS J O 1
ATOM 11641 N N . ALA D 1 843 ? 7.742 -25.491 -93.310 1.00 41.18 843 ALA J N 1
ATOM 11642 C CA . ALA D 1 843 ? 6.885 -24.447 -92.752 1.00 40.39 843 ALA J CA 1
ATOM 11643 C C . ALA D 1 843 ? 7.680 -23.487 -91.876 1.00 43.40 843 ALA J C 1
ATOM 11644 O O . ALA D 1 843 ? 7.596 -22.266 -92.044 1.00 49.86 843 ALA J O 1
ATOM 11646 N N . ARG D 1 844 ? 8.474 -24.018 -90.943 1.00 36.29 844 ARG J N 1
ATOM 11647 C CA . ARG D 1 844 ? 9.330 -23.145 -90.150 1.00 38.21 844 ARG J CA 1
ATOM 11648 C C . ARG D 1 844 ? 10.292 -22.381 -91.041 1.00 44.76 844 ARG J C 1
ATOM 11649 O O . ARG D 1 844 ? 10.475 -21.168 -90.882 1.00 46.97 844 ARG J O 1
ATOM 11657 N N . SER D 1 845 ? 10.924 -23.091 -91.986 1.00 44.05 845 SER J N 1
ATOM 11658 C CA . SER D 1 845 ? 11.928 -22.486 -92.853 1.00 39.47 845 SER J CA 1
ATOM 11659 C C . SER D 1 845 ? 11.374 -21.289 -93.607 1.00 46.84 845 SER J C 1
ATOM 11660 O O . SER D 1 845 ? 12.112 -20.339 -93.884 1.00 48.60 845 SER J O 1
ATOM 11662 N N . ASN D 1 846 ? 10.080 -21.302 -93.926 1.00 47.91 846 ASN J N 1
ATOM 11663 C CA . ASN D 1 846 ? 9.489 -20.206 -94.680 1.00 49.31 846 ASN J CA 1
ATOM 11664 C C . ASN D 1 846 ? 9.272 -18.956 -93.853 1.00 52.25 846 ASN J C 1
ATOM 11665 O O . ASN D 1 846 ? 8.802 -17.956 -94.400 1.00 53.19 846 ASN J O 1
ATOM 11670 N N . TYR D 1 847 ? 9.592 -18.972 -92.563 1.00 56.49 847 TYR J N 1
ATOM 11671 C CA . TYR D 1 847 ? 9.523 -17.781 -91.719 1.00 53.18 847 TYR J CA 1
ATOM 11672 C C . TYR D 1 847 ? 10.873 -17.597 -91.046 1.00 61.86 847 TYR J C 1
ATOM 11673 O O . TYR D 1 847 ? 11.003 -17.781 -89.830 1.00 64.87 847 TYR J O 1
ATOM 11682 N N . PRO D 1 848 ? 11.924 -17.233 -91.817 1.00 62.74 848 PRO J N 1
ATOM 11683 C CA . PRO D 1 848 ? 13.168 -16.801 -91.170 1.00 59.93 848 PRO J CA 1
ATOM 11684 C C . PRO D 1 848 ? 12.923 -15.444 -90.533 1.00 61.92 848 PRO J C 1
ATOM 11685 O O . PRO D 1 848 ? 11.811 -14.921 -90.661 1.00 66.36 848 PRO J O 1
ATOM 11689 N N . ASN D 1 849 ? 13.896 -14.863 -89.836 1.00 53.73 849 ASN J N 1
ATOM 11690 C CA . ASN D 1 849 ? 13.655 -13.645 -89.063 1.00 60.97 849 ASN J CA 1
ATOM 11691 C C . ASN D 1 849 ? 12.650 -13.887 -87.936 1.00 62.09 849 ASN J C 1
ATOM 11692 O O . ASN D 1 849 ? 12.093 -12.940 -87.373 1.00 62.77 849 ASN J O 1
ATOM 11697 N N . GLU D 1 850 ? 12.433 -15.148 -87.572 1.00 58.28 850 GLU J N 1
ATOM 11698 C CA . GLU D 1 850 ? 11.415 -15.502 -86.599 1.00 54.95 850 GLU J CA 1
ATOM 11699 C C . GLU D 1 850 ? 11.897 -16.638 -85.711 1.00 52.51 850 GLU J C 1
ATOM 11700 O O . GLU D 1 850 ? 12.441 -17.637 -86.197 1.00 49.03 850 GLU J O 1
ATOM 11706 N N . SER D 1 851 ? 11.695 -16.473 -84.411 1.00 45.13 851 SER J N 1
ATOM 11707 C CA . SER D 1 851 ? 12.161 -17.450 -83.449 1.00 42.76 851 SER J CA 1
ATOM 11708 C C . SER D 1 851 ? 11.137 -18.558 -83.286 1.00 46.46 851 SER J C 1
ATOM 11709 O O . SER D 1 851 ? 9.949 -18.396 -83.580 1.00 48.98 851 SER J O 1
ATOM 11712 N N . LEU D 1 852 ? 11.611 -19.693 -82.781 1.00 46.51 852 LEU J N 1
ATOM 11713 C CA . LEU D 1 852 ? 10.692 -20.760 -82.415 1.00 41.06 852 LEU J CA 1
ATOM 11714 C C . LEU D 1 852 ? 9.669 -20.294 -81.379 1.00 43.39 852 LEU J C 1
ATOM 11715 O O . LEU D 1 852 ? 8.530 -20.776 -81.381 1.00 43.10 852 LEU J O 1
ATOM 11720 N N . ALA D 1 853 ? 10.030 -19.356 -80.497 1.00 40.94 853 ALA J N 1
ATOM 11721 C CA . ALA D 1 853 ? 9.013 -18.820 -79.594 1.00 39.92 853 ALA J CA 1
ATOM 11722 C C . ALA D 1 853 ? 7.931 -18.085 -80.376 1.00 41.23 853 ALA J C 1
ATOM 11723 O O . ALA D 1 853 ? 6.740 -18.246 -80.094 1.00 41.67 853 ALA J O 1
ATOM 11725 N N . GLY D 1 854 ? 8.323 -17.283 -81.368 1.00 42.25 854 GLY J N 1
ATOM 11726 C CA . GLY D 1 854 ? 7.330 -16.621 -82.196 1.00 39.65 854 GLY J CA 1
ATOM 11727 C C . GLY D 1 854 ? 6.498 -17.602 -83.000 1.00 43.40 854 GLY J C 1
ATOM 11728 O O . GLY D 1 854 ? 5.276 -17.464 -83.109 1.00 46.26 854 GLY J O 1
ATOM 11729 N N . LEU D 1 855 ? 7.143 -18.619 -83.558 1.00 44.43 855 LEU J N 1
ATOM 11730 C CA . LEU D 1 855 ? 6.423 -19.554 -84.410 1.00 42.28 855 LEU J CA 1
ATOM 11731 C C . LEU D 1 855 ? 5.406 -20.381 -83.639 1.00 38.25 855 LEU J C 1
ATOM 11732 O O . LEU D 1 855 ? 4.380 -20.767 -84.198 1.00 43.09 855 LEU J O 1
ATOM 11737 N N . TYR D 1 856 ? 5.665 -20.679 -82.374 1.00 39.70 856 TYR J N 1
ATOM 11738 C CA . TYR D 1 856 ? 4.827 -21.605 -81.627 1.00 36.52 856 TYR J CA 1
ATOM 11739 C C . TYR D 1 856 ? 3.996 -20.927 -80.554 1.00 37.83 856 TYR J C 1
ATOM 11740 O O . TYR D 1 856 ? 3.436 -21.613 -79.692 1.00 38.37 856 TYR J O 1
ATOM 11749 N N . ASP D 1 857 ? 3.904 -19.619 -80.573 1.00 35.19 857 ASP J N 1
ATOM 11750 C CA . ASP D 1 857 ? 2.854 -18.985 -79.818 1.00 42.39 857 ASP J CA 1
ATOM 11751 C C . ASP D 1 857 ? 1.541 -19.322 -80.514 1.00 51.63 857 ASP J C 1
ATOM 11752 O O . ASP D 1 857 ? 1.398 -19.030 -81.711 1.00 48.54 857 ASP J O 1
ATOM 11757 N N . PRO D 1 858 ? 0.585 -19.974 -79.842 1.00 51.84 858 PRO J N 1
ATOM 11758 C CA . PRO D 1 858 ? -0.671 -20.322 -80.534 1.00 51.27 858 PRO J CA 1
ATOM 11759 C C . PRO D 1 858 ? -1.358 -19.135 -81.195 1.00 52.53 858 PRO J C 1
ATOM 11760 O O . PRO D 1 858 ? -1.812 -19.257 -82.339 1.00 52.07 858 PRO J O 1
ATOM 11764 N N . LYS D 1 859 ? -1.390 -17.974 -80.534 1.00 54.56 859 LYS J N 1
ATOM 11765 C CA . LYS D 1 859 ? -2.008 -16.782 -81.110 1.00 50.50 859 LYS J CA 1
ATOM 11766 C C . LYS D 1 859 ? -1.234 -16.222 -82.299 1.00 53.26 859 LYS J C 1
ATOM 11767 O O . LYS D 1 859 ? -1.782 -15.399 -83.036 1.00 60.35 859 LYS J O 1
ATOM 11769 N N . THR D 1 860 ? 0.017 -16.643 -82.506 1.00 56.12 860 THR J N 1
ATOM 11770 C CA . THR D 1 860 ? 0.882 -16.082 -83.540 1.00 49.34 860 THR J CA 1
ATOM 11771 C C . THR D 1 860 ? 1.317 -17.104 -84.584 1.00 51.89 860 THR J C 1
ATOM 11772 O O . THR D 1 860 ? 2.088 -16.759 -85.488 1.00 49.70 860 THR J O 1
ATOM 11774 N N . MET D 1 861 ? 0.854 -18.342 -84.491 1.00 50.26 861 MET J N 1
ATOM 11775 C CA . MET D 1 861 ? 1.423 -19.402 -85.313 1.00 41.87 861 MET J CA 1
ATOM 11776 C C . MET D 1 861 ? 0.867 -19.337 -86.731 1.00 48.60 861 MET J C 1
ATOM 11777 O O . MET D 1 861 ? -0.357 -19.277 -86.913 1.00 50.85 861 MET J O 1
ATOM 11782 N N . PRO D 1 862 ? 1.725 -19.362 -87.750 1.00 51.44 862 PRO J N 1
ATOM 11783 C CA . PRO D 1 862 ? 1.228 -19.337 -89.133 1.00 44.10 862 PRO J CA 1
ATOM 11784 C C . PRO D 1 862 ? 0.436 -20.593 -89.463 1.00 45.89 862 PRO J C 1
ATOM 11785 O O . PRO D 1 862 ? 0.846 -21.711 -89.135 1.00 43.87 862 PRO J O 1
ATOM 11789 N N . SER D 1 863 ? -0.711 -20.394 -90.136 1.00 45.75 863 SER J N 1
ATOM 11790 C CA . SER D 1 863 ? -1.596 -21.513 -90.457 1.00 40.88 863 SER J CA 1
ATOM 11791 C C . SER D 1 863 ? -0.856 -22.610 -91.207 1.00 38.46 863 SER J C 1
ATOM 11792 O O . SER D 1 863 ? -1.153 -23.797 -91.020 1.00 38.23 863 SER J O 1
ATOM 11794 N N . GLU D 1 864 ? 0.136 -22.245 -92.023 1.00 40.03 864 GLU J N 1
ATOM 11795 C CA . GLU D 1 864 ? 0.924 -23.265 -92.716 1.00 40.91 864 GLU J CA 1
ATOM 11796 C C . GLU D 1 864 ? 1.596 -24.225 -91.737 1.00 43.26 864 GLU J C 1
ATOM 11797 O O . GLU D 1 864 ? 1.697 -25.429 -92.007 1.00 40.66 864 GLU J O 1
ATOM 11803 N N . LEU D 1 865 ? 2.058 -23.716 -90.590 1.00 39.58 865 LEU J N 1
ATOM 11804 C CA . LEU D 1 865 ? 2.737 -24.587 -89.639 1.00 38.08 865 LEU J CA 1
ATOM 11805 C C . LEU D 1 865 ? 1.750 -25.469 -88.887 1.00 34.63 865 LEU J C 1
ATOM 11806 O O . LEU D 1 865 ? 1.977 -26.677 -88.734 1.00 32.70 865 LEU J O 1
ATOM 11811 N N . LEU D 1 866 ? 0.640 -24.893 -88.425 1.00 38.35 866 LEU J N 1
ATOM 11812 C CA . LEU D 1 866 ? -0.385 -25.708 -87.778 1.00 39.47 866 LEU J CA 1
ATOM 11813 C C . LEU D 1 866 ? -0.891 -26.813 -88.707 1.00 42.95 866 LEU J C 1
ATOM 11814 O O . LEU D 1 866 ? -1.165 -27.935 -88.255 1.00 43.19 866 LEU J O 1
ATOM 11819 N N . LYS D 1 867 ? -0.993 -26.531 -90.018 1.00 35.50 867 LYS J N 1
ATOM 11820 C CA . LYS D 1 867 ? -1.404 -27.582 -90.950 1.00 39.90 867 LYS J CA 1
ATOM 11821 C C . LYS D 1 867 ? -0.366 -28.697 -91.022 1.00 36.44 867 LYS J C 1
ATOM 11822 O O . LYS D 1 867 ? -0.717 -29.888 -91.027 1.00 34.34 867 LYS J O 1
ATOM 11824 N N . ALA D 1 868 ? 0.920 -28.337 -91.065 1.00 36.37 868 ALA J N 1
ATOM 11825 C CA . ALA D 1 868 ? 1.944 -29.369 -91.020 1.00 31.15 868 ALA J CA 1
ATOM 11826 C C . ALA D 1 868 ? 1.792 -30.218 -89.764 1.00 33.35 868 ALA J C 1
ATOM 11827 O O . ALA D 1 868 ? 1.826 -31.458 -89.834 1.00 32.14 868 ALA J O 1
ATOM 11829 N N . HIS D 1 869 ? 1.543 -29.575 -88.616 1.00 27.52 869 HIS J N 1
ATOM 11830 C CA . HIS D 1 869 ? 1.358 -30.351 -87.396 1.00 33.14 869 HIS J CA 1
ATOM 11831 C C . HIS D 1 869 ? 0.094 -31.208 -87.474 1.00 31.12 869 HIS J C 1
ATOM 11832 O O . HIS D 1 869 ? 0.113 -32.396 -87.114 1.00 26.34 869 HIS J O 1
ATOM 11839 N N . GLN D 1 870 ? -1.006 -30.642 -87.968 1.00 31.24 870 GLN J N 1
ATOM 11840 C CA . GLN D 1 870 ? -2.190 -31.470 -88.156 1.00 34.53 870 GLN J CA 1
ATOM 11841 C C . GLN D 1 870 ? -1.921 -32.634 -89.111 1.00 30.78 870 GLN J C 1
ATOM 11842 O O . GLN D 1 870 ? -2.392 -33.751 -88.864 1.00 30.12 870 GLN J O 1
ATOM 11848 N N . LYS D 1 871 ? -1.122 -32.424 -90.175 1.00 29.96 871 LYS J N 1
ATOM 11849 C CA . LYS D 1 871 ? -0.728 -33.573 -91.001 1.00 29.38 871 LYS J CA 1
ATOM 11850 C C . LYS D 1 871 ? 0.061 -34.582 -90.178 1.00 37.57 871 LYS J C 1
ATOM 11851 O O . LYS D 1 871 ? -0.205 -35.791 -90.250 1.00 34.15 871 LYS J O 1
ATOM 11853 N N . LEU D 1 872 ? 1.006 -34.087 -89.354 1.00 35.74 872 LEU J N 1
ATOM 11854 C CA . LEU D 1 872 ? 1.854 -34.947 -88.528 1.00 29.43 872 LEU J CA 1
ATOM 11855 C C . LEU D 1 872 ? 1.034 -35.824 -87.597 1.00 29.75 872 LEU J C 1
ATOM 11856 O O . LEU D 1 872 ? 1.255 -37.038 -87.514 1.00 30.55 872 LEU J O 1
ATOM 11861 N N . ASP D 1 873 ? 0.073 -35.224 -86.891 1.00 31.05 873 ASP J N 1
ATOM 11862 C CA . ASP D 1 873 ? -0.731 -35.983 -85.939 1.00 34.79 873 ASP J CA 1
ATOM 11863 C C . ASP D 1 873 ? -1.683 -36.955 -86.617 1.00 34.86 873 ASP J C 1
ATOM 11864 O O . ASP D 1 873 ? -2.062 -37.963 -86.008 1.00 33.54 873 ASP J O 1
ATOM 11869 N N . LYS D 1 874 ? -2.093 -36.676 -87.859 1.00 37.03 874 LYS J N 1
ATOM 11870 C CA . LYS D 1 874 ? -2.807 -37.685 -88.638 1.00 34.94 874 LYS J CA 1
ATOM 11871 C C . LYS D 1 874 ? -1.977 -38.960 -88.780 1.00 32.44 874 LYS J C 1
ATOM 11872 O O . LYS D 1 874 ? -2.424 -40.056 -88.420 1.00 33.44 874 LYS J O 1
ATOM 11878 N N . ALA D 1 875 ? -0.750 -38.833 -89.289 1.00 27.94 875 ALA J N 1
ATOM 11879 C CA . ALA D 1 875 ? 0.094 -40.012 -89.464 1.00 32.52 875 ALA J CA 1
ATOM 11880 C C . ALA D 1 875 ? 0.395 -40.686 -88.132 1.00 36.85 875 ALA J C 1
ATOM 11881 O O . ALA D 1 875 ? 0.346 -41.922 -88.034 1.00 37.50 875 ALA J O 1
ATOM 11883 N N . VAL D 1 876 ? 0.693 -39.896 -87.087 1.00 33.39 876 VAL J N 1
ATOM 11884 C CA . VAL D 1 876 ? 1.008 -40.489 -85.789 1.00 30.80 876 VAL J CA 1
ATOM 11885 C C . VAL D 1 876 ? -0.188 -41.254 -85.241 1.00 29.05 876 VAL J C 1
ATOM 11886 O O . VAL D 1 876 ? -0.080 -42.437 -84.895 1.00 32.01 876 VAL J O 1
ATOM 11890 N N . ASP D 1 877 ? -1.356 -40.606 -85.181 1.00 32.44 877 ASP J N 1
ATOM 11891 C CA . ASP D 1 877 ? -2.567 -41.302 -84.736 1.00 33.60 877 ASP J CA 1
ATOM 11892 C C . ASP D 1 877 ? -2.785 -42.623 -85.472 1.00 34.50 877 ASP J C 1
ATOM 11893 O O . ASP D 1 877 ? -3.249 -43.599 -84.871 1.00 36.65 877 ASP J O 1
ATOM 11898 N N . SER D 1 878 ? -2.439 -42.685 -86.762 1.00 32.84 878 SER J N 1
ATOM 11899 C CA . SER D 1 878 ? -2.670 -43.902 -87.538 1.00 34.58 878 SER J CA 1
ATOM 11900 C C . SER D 1 878 ? -1.829 -45.075 -87.027 1.00 36.74 878 SER J C 1
ATOM 11901 O O . SER D 1 878 ? -2.292 -46.225 -87.037 1.00 37.03 878 SER J O 1
ATOM 11903 N N . VAL D 1 879 ? -0.589 -44.813 -86.592 1.00 38.19 879 VAL J N 1
ATOM 11904 C CA . VAL D 1 879 ? 0.245 -45.877 -86.026 1.00 33.12 879 VAL J CA 1
ATOM 11905 C C . VAL D 1 879 ? -0.425 -46.477 -84.802 1.00 33.29 879 VAL J C 1
ATOM 11906 O O . VAL D 1 879 ? -0.391 -47.695 -84.592 1.00 35.23 879 VAL J O 1
ATOM 11910 N N . TYR D 1 880 ? -1.036 -45.631 -83.964 1.00 37.22 880 TYR J N 1
ATOM 11911 C CA . TYR D 1 880 ? -1.768 -46.103 -82.792 1.00 34.46 880 TYR J CA 1
ATOM 11912 C C . TYR D 1 880 ? -3.148 -46.645 -83.131 1.00 38.11 880 TYR J C 1
ATOM 11913 O O . TYR D 1 880 ? -3.742 -47.354 -82.310 1.00 40.42 880 TYR J O 1
ATOM 11922 N N . GLY D 1 881 ? -3.689 -46.302 -84.294 1.00 32.50 881 GLY J N 1
ATOM 11923 C CA . GLY D 1 881 ? -5.090 -46.573 -84.524 1.00 37.16 881 GLY J CA 1
ATOM 11924 C C . GLY D 1 881 ? -5.977 -45.711 -83.658 1.00 45.60 881 GLY J C 1
ATOM 11925 O O . GLY D 1 881 ? -7.067 -46.138 -83.258 1.00 40.55 881 GLY J O 1
ATOM 11926 N N . PHE D 1 882 ? -5.530 -44.507 -83.334 1.00 42.97 882 PHE J N 1
ATOM 11927 C CA . PHE D 1 882 ? -6.338 -43.660 -82.475 1.00 42.04 882 PHE J CA 1
ATOM 11928 C C . PHE D 1 882 ? -7.405 -43.005 -83.337 1.00 40.19 882 PHE J C 1
ATOM 11929 O O . PHE D 1 882 ? -7.137 -42.050 -84.071 1.00 42.24 882 PHE J O 1
ATOM 11937 N N . LYS D 1 883 ? -8.617 -43.540 -83.260 1.00 43.16 883 LYS J N 1
ATOM 11938 C CA . LYS D 1 883 ? -9.771 -42.936 -83.901 1.00 39.67 883 LYS J CA 1
ATOM 11939 C C . LYS D 1 883 ? -10.572 -42.092 -82.929 1.00 37.68 883 LYS J C 1
ATOM 11940 O O . LYS D 1 883 ? -11.513 -41.418 -83.357 1.00 34.14 883 LYS J O 1
ATOM 11942 N N . GLY D 1 884 ? -10.184 -42.081 -81.639 1.00 41.89 884 GLY J N 1
ATOM 11943 C CA . GLY D 1 884 ? -10.923 -41.425 -80.571 1.00 36.64 884 GLY J CA 1
ATOM 11944 C C . GLY D 1 884 ? -11.090 -39.933 -80.791 1.00 36.68 884 GLY J C 1
ATOM 11945 O O . GLY D 1 884 ? -10.580 -39.373 -81.768 1.00 44.20 884 GLY J O 1
ATOM 11946 N N . PRO D 1 885 ? -11.813 -39.255 -79.897 1.00 28.73 885 PRO J N 1
ATOM 11947 C CA . PRO D 1 885 ? -11.985 -37.805 -80.055 1.00 33.11 885 PRO J CA 1
ATOM 11948 C C . PRO D 1 885 ? -10.653 -37.082 -79.919 1.00 41.43 885 PRO J C 1
ATOM 11949 O O . PRO D 1 885 ? -9.711 -37.566 -79.279 1.00 39.73 885 PRO J O 1
ATOM 11953 N N . ASN D 1 886 ? -10.579 -35.900 -80.528 1.00 44.26 886 ASN J N 1
ATOM 11954 C CA . ASN D 1 886 ? -9.350 -35.103 -80.493 1.00 43.53 886 ASN J CA 1
ATOM 11955 C C . ASN D 1 886 ? -9.295 -34.226 -79.233 1.00 39.26 886 ASN J C 1
ATOM 11956 O O . ASN D 1 886 ? -9.228 -32.996 -79.295 1.00 38.73 886 ASN J O 1
ATOM 11961 N N . THR D 1 887 ? -9.312 -34.873 -78.068 1.00 35.44 887 THR J N 1
ATOM 11962 C CA . THR D 1 887 ? -9.227 -34.163 -76.791 1.00 41.77 887 THR J CA 1
ATOM 11963 C C . THR D 1 887 ? -8.072 -34.692 -75.956 1.00 38.83 887 THR J C 1
ATOM 11964 O O . THR D 1 887 ? -7.747 -35.885 -75.995 1.00 38.44 887 THR J O 1
ATOM 11968 N N . GLU D 1 888 ? -7.483 -33.798 -75.161 1.00 42.14 888 GLU J N 1
ATOM 11969 C CA . GLU D 1 888 ? -6.433 -34.225 -74.245 1.00 36.53 888 GLU J CA 1
ATOM 11970 C C . GLU D 1 888 ? -6.938 -35.332 -73.324 1.00 37.13 888 GLU J C 1
ATOM 11971 O O . GLU D 1 888 ? -6.188 -36.264 -73.004 1.00 35.92 888 GLU J O 1
ATOM 11977 N N . ILE D 1 889 ? -8.227 -35.300 -72.968 1.00 34.85 889 ILE J N 1
ATOM 11978 C CA . ILE D 1 889 ? -8.764 -36.283 -72.032 1.00 34.45 889 ILE J CA 1
ATOM 11979 C C . ILE D 1 889 ? -8.802 -37.665 -72.670 1.00 36.13 889 ILE J C 1
ATOM 11980 O O . ILE D 1 889 ? -8.394 -38.660 -72.052 1.00 36.91 889 ILE J O 1
ATOM 11985 N N . ALA D 1 890 ? -9.271 -37.745 -73.927 1.00 35.53 890 ALA J N 1
ATOM 11986 C CA . ALA D 1 890 ? -9.346 -39.027 -74.624 1.00 31.76 890 ALA J CA 1
ATOM 11987 C C . ALA D 1 890 ? -7.959 -39.549 -74.993 1.00 33.63 890 ALA J C 1
ATOM 11988 O O . ALA D 1 890 ? -7.683 -40.750 -74.866 1.00 36.34 890 ALA J O 1
ATOM 11990 N N . ARG D 1 891 ? -7.067 -38.669 -75.444 1.00 30.43 891 ARG J N 1
ATOM 11991 C CA . ARG D 1 891 ? -5.713 -39.115 -75.761 1.00 34.65 891 ARG J CA 1
ATOM 11992 C C . ARG D 1 891 ? -4.969 -39.621 -74.521 1.00 33.73 891 ARG J C 1
ATOM 11993 O O . ARG D 1 891 ? -4.282 -40.651 -74.590 1.00 31.91 891 ARG J O 1
ATOM 12001 N N . ILE D 1 892 ? -5.095 -38.938 -73.371 1.00 30.75 892 ILE J N 1
ATOM 12002 C CA . ILE D 1 892 ? -4.309 -39.389 -72.218 1.00 33.58 892 ILE J CA 1
ATOM 12003 C C . ILE D 1 892 ? -4.824 -40.735 -71.716 1.00 31.51 892 ILE J C 1
ATOM 12004 O O . ILE D 1 892 ? -4.035 -41.605 -71.329 1.00 33.11 892 ILE J O 1
ATOM 12009 N N . ALA D 1 893 ? -6.142 -40.949 -71.739 1.00 33.59 893 ALA J N 1
ATOM 12010 C CA . ALA D 1 893 ? -6.668 -42.252 -71.342 1.00 31.77 893 ALA J CA 1
ATOM 12011 C C . ALA D 1 893 ? -6.162 -43.339 -72.276 1.00 29.88 893 ALA J C 1
ATOM 12012 O O . ALA D 1 893 ? -5.872 -44.460 -71.849 1.00 31.52 893 ALA J O 1
ATOM 12014 N N . PHE D 1 894 ? -6.020 -43.009 -73.553 1.00 32.68 894 PHE J N 1
ATOM 12015 C CA . PHE D 1 894 ? -5.577 -43.987 -74.536 1.00 34.84 894 PHE J CA 1
ATOM 12016 C C . PHE D 1 894 ? -4.123 -44.356 -74.301 1.00 30.01 894 PHE J C 1
ATOM 12017 O O . PHE D 1 894 ? -3.786 -45.540 -74.164 1.00 31.24 894 PHE J O 1
ATOM 12025 N N . LEU D 1 895 ? -3.250 -43.345 -74.235 1.00 31.57 895 LEU J N 1
ATOM 12026 C CA . LEU D 1 895 ? -1.835 -43.584 -73.932 1.00 32.94 895 LEU J CA 1
ATOM 12027 C C . LEU D 1 895 ? -1.659 -44.385 -72.655 1.00 28.28 895 LEU J C 1
ATOM 12028 O O . LEU D 1 895 ? -0.784 -45.249 -72.574 1.00 32.95 895 LEU J O 1
ATOM 12033 N N . PHE D 1 896 ? -2.488 -44.131 -71.645 1.00 27.08 896 PHE J N 1
ATOM 12034 C CA . PHE D 1 896 ? -2.316 -44.881 -70.409 1.00 27.57 896 PHE J CA 1
ATOM 12035 C C . PHE D 1 896 ? -2.762 -46.322 -70.569 1.00 31.80 896 PHE J C 1
ATOM 12036 O O . PHE D 1 896 ? -2.250 -47.205 -69.875 1.00 33.99 896 PHE J O 1
ATOM 12044 N N . GLU D 1 897 ? -3.712 -46.587 -71.470 1.00 37.03 897 GLU J N 1
ATOM 12045 C CA . GLU D 1 897 ? -4.040 -47.973 -71.775 1.00 34.95 897 GLU J CA 1
ATOM 12046 C C . GLU D 1 897 ? -2.872 -48.640 -72.488 1.00 38.08 897 GLU J C 1
ATOM 12047 O O . GLU D 1 897 ? -2.400 -49.701 -72.056 1.00 42.24 897 GLU J O 1
ATOM 12049 N N . THR D 1 898 ? -2.360 -48.014 -73.557 1.00 33.98 898 THR J N 1
ATOM 12050 C CA . THR D 1 898 ? -1.198 -48.588 -74.239 1.00 37.11 898 THR J CA 1
ATOM 12051 C C . THR D 1 898 ? -0.044 -48.783 -73.260 1.00 37.56 898 THR J C 1
ATOM 12052 O O . THR D 1 898 ? 0.549 -49.868 -73.194 1.00 41.36 898 THR J O 1
ATOM 12054 N N . TYR D 1 899 ? 0.242 -47.762 -72.441 1.00 37.90 899 TYR J N 1
ATOM 12055 C CA . TYR D 1 899 ? 1.339 -47.848 -71.473 1.00 35.86 899 TYR J CA 1
ATOM 12056 C C . TYR D 1 899 ? 1.141 -49.004 -70.499 1.00 37.29 899 TYR J C 1
ATOM 12057 O O . TYR D 1 899 ? 2.081 -49.743 -70.205 1.00 40.23 899 TYR J O 1
ATOM 12066 N N . GLN D 1 900 ? -0.076 -49.186 -69.996 1.00 39.95 900 GLN J N 1
ATOM 12067 C CA . GLN D 1 900 ? -0.298 -50.238 -69.008 1.00 43.83 900 GLN J CA 1
ATOM 12068 C C . GLN D 1 900 ? -0.106 -51.628 -69.608 1.00 45.95 900 GLN J C 1
ATOM 12069 O O . GLN D 1 900 ? 0.433 -52.524 -68.947 1.00 43.74 900 GLN J O 1
ATOM 12075 N N . LYS D 1 901 ? -0.556 -51.836 -70.853 1.00 47.39 901 LYS J N 1
ATOM 12076 C CA . LYS D 1 901 ? -0.391 -53.147 -71.473 1.00 46.15 901 LYS J CA 1
ATOM 12077 C C . LYS D 1 901 ? 1.084 -53.470 -71.700 1.00 50.58 901 LYS J C 1
ATOM 12078 O O . LYS D 1 901 ? 1.495 -54.629 -71.544 1.00 53.48 901 LYS J O 1
ATOM 12080 N N . MET D 1 902 ? 1.903 -52.457 -72.008 1.00 49.81 902 MET J N 1
ATOM 12081 C CA . MET D 1 902 ? 3.329 -52.698 -72.231 1.00 47.48 902 MET J CA 1
ATOM 12082 C C . MET D 1 902 ? 4.059 -53.039 -70.940 1.00 51.36 902 MET J C 1
ATOM 12083 O O . MET D 1 902 ? 4.990 -53.849 -70.953 1.00 57.44 902 MET J O 1
ATOM 12088 N N . THR D 1 903 ? 3.701 -52.394 -69.826 1.00 48.40 903 THR J N 1
ATOM 12089 C CA . THR D 1 903 ? 4.355 -52.748 -68.570 1.00 49.22 903 THR J CA 1
ATOM 12090 C C . THR D 1 903 ? 3.949 -54.139 -68.119 1.00 52.19 903 THR J C 1
ATOM 12091 O O . THR D 1 903 ? 4.761 -54.866 -67.536 1.00 53.22 903 THR J O 1
ATOM 12095 N N . SER D 1 904 ? 2.692 -54.512 -68.366 1.00 56.08 904 SER J N 1
ATOM 12096 C CA . SER D 1 904 ? 2.226 -55.858 -68.053 1.00 58.82 904 SER J CA 1
ATOM 12097 C C . SER D 1 904 ? 3.105 -56.922 -68.705 1.00 63.24 904 SER J C 1
ATOM 12098 O O . SER D 1 904 ? 3.209 -58.039 -68.184 1.00 58.26 904 SER J O 1
ATOM 12100 N N . LEU D 1 905 ? 3.759 -56.590 -69.830 1.00 61.92 905 LEU J N 1
ATOM 12101 C CA . LEU D 1 905 ? 4.638 -57.526 -70.530 1.00 64.04 905 LEU J CA 1
ATOM 12102 C C . LEU D 1 905 ? 6.046 -57.591 -69.950 1.00 67.32 905 LEU J C 1
ATOM 12103 O O . LEU D 1 905 ? 6.781 -58.536 -70.262 1.00 69.37 905 LEU J O 1
ATOM 12108 N N . LEU D 1 906 ? 6.450 -56.614 -69.141 1.00 66.18 906 LEU J N 1
ATOM 12109 C CA . LEU D 1 906 ? 7.821 -56.571 -68.636 1.00 64.11 906 LEU J CA 1
ATOM 12110 C C . LEU D 1 906 ? 8.091 -57.728 -67.683 1.00 70.35 906 LEU J C 1
ATOM 12111 O O . LEU D 1 906 ? 7.167 -58.262 -67.073 1.00 72.63 906 LEU J O 1
#